Protein 3QAN (pdb70)

Foldseek 3Di:
DADDDDDFDDFDDPVDPVRVVVLLVLLVVQLVVAAEEEAWAAQNDGHADPDWQWAAFQQFRPTTRYIYHADFQVVLVSLQVLQQVVLVVLQVDDLLVLLLLLLQLLVVCVVCVSNLLSLCCGQQVAFSRRSRLLSSLLSSLSNLLSVLSVVQQVADDDDDDPQKDKGKHWGFWEEEEEEEESNSQRNRQSNSQSLNSSRSGAYEYAYDSNRLPSVSVSVVSSVVSPPGGSSYTRHYHDCVGNVLSNLQDLRHAEYEDEEALVVQVVSVVNNQDNDPPRPDRHQYFYFHAALEAEEEAPAFPLLLSLVQLLCLQQNQQLQDSQRHQEYEYEQVCQVPSVVSNLVVQVPAAEHSSSDNSHRYYAHRDVVLLVLLLVVLVQLVVQFPWRDWSDFDPPRRTDGGQTETEAGDLVGPSNEDRSSGNHHYYHYAHHLVRRLVSRQPYQAAWWYEYGDPDPVSVVVCVPRNFHLFYYYSHHGDSDHQCRTFGFTDGSSTDSQRRSYSCNSSSSIDMDMDMGRD/DDDDDDFDDFDDCVDVVSVVVLLVLLVVLVVVAAEEFAWAAQNDGHADPDWQFAAFQQFRPTTRYIYHADFQVRLVSLQVLQQVVLVPLQPPDLLVLLQLLLQLLVVCVVCVSNQLSLCCGRFVAFSRLSNLLSRLLSNLSNLLSVLSVVQQVADDDDDDPQKDKGKHWGFWEEEEEEEESLSQRNRLSNSQSLNRSRSYAYEYAYDSNRLPSVSVSVVSSVVSPDGGSSYIRHYHDCVRNVLSNLQDLRHAEYEDEEALVVQVVSVVNQQDRDPPRDDGHFYFYFHAFLEEEEEALAFPLLLVLVQLLCLQCNQQLQDSQRHQEYEYEQNCQVVSVVSNLVVLVVAAEHRSSDNSHRYYAGRDPVLLVQLLVVLVQLVVFFAWSDWSDFDPPRRTHGGQTEGEQGDLPGPSNEDRSSGNHHYYHYANHLVRSLVSQPPYQWAWWYEYGHPDPVSVVVCVPRNAHLFYYYSHHRDSDHQCGTFGFTDGSSTDRQGRSDSCNSSSSIDMDMDMGRRD/DPDDDFDDFDDPVDPVRVVVLLVLLVVLVVVAAEEAAWQALNDGHADPDWQWAAFQQFRPGTRYIYHADFLVVLVRLQVLQQVVLVVLQPPDLLVLLQLLVQLLVVCVVSVSNLLSLCCRQQVAFSRRSRLLSRLLSSLSNLLSVLSVVQQQADDDDDDPQKDKGKHWGFWEEEEEEEERNSQRNRQNNSQSLSRSRSGAYEYAYDSNRLVSVSVSVVSSVVSPDGGSSYIGHYHDCVGNVLSNLQDLRHAEYEHEEALVVQVVSVVNNQDRDPPRPDRHQYFYFHAALEEEEEAPAFPLLLLLVQLLCLQQNQQLQHSQRHQEYEYEDVCQVPSVVSNLVVQVPAAEHSSSDNRHRYYAGRDPVLLVQLLVVLVQLVVQFPWRDWSDFDPPRRTDGGQTETEQGDLPRPSNEDRSSGNHHYYHYAHHLVRSLVSLPPYQWAWWYEYGHDDPVSVVVCVVRNAHQFYYYSHHGDSDHQCGTFGHTDGSSTDRQGRSDSCNSSSSTDMDMDMDGRD

Solvent-accessible surface area: 56053 Å² total; per-residue (Å²): 206,178,60,148,114,26,149,34,20,87,93,25,75,12,92,72,125,64,41,90,134,35,0,94,103,10,11,26,92,0,85,178,56,29,40,93,99,4,32,0,18,13,41,34,120,197,44,98,17,165,74,74,18,99,1,102,3,0,3,75,70,129,42,47,0,0,10,0,1,47,1,57,96,90,25,0,48,115,0,0,71,6,0,31,108,12,17,78,101,3,76,97,46,88,24,82,84,5,0,64,16,0,29,90,0,0,49,25,0,90,185,50,28,35,22,0,0,0,0,0,1,2,1,0,0,0,5,6,144,25,0,3,31,1,0,1,33,0,1,4,13,0,20,18,0,0,51,34,2,57,93,24,68,185,13,73,156,23,65,47,70,138,44,11,53,1,122,6,54,21,28,29,30,5,1,0,0,0,23,6,12,54,6,33,3,0,0,28,0,0,2,9,0,0,0,0,0,0,0,0,0,0,0,0,0,20,2,16,44,46,2,0,0,0,0,8,10,0,1,57,0,0,76,104,2,42,14,62,122,1,1,8,0,0,0,0,2,41,40,89,71,0,9,35,64,0,6,32,18,40,80,0,13,0,0,0,8,8,19,55,43,110,84,0,25,107,13,29,52,88,0,5,47,32,51,124,72,8,46,27,13,1,54,22,12,2,21,0,0,4,8,2,1,0,0,0,1,132,49,8,58,42,86,61,0,0,78,6,0,8,47,1,1,0,2,2,2,2,0,19,15,9,9,0,16,0,0,0,0,18,101,70,14,1,82,59,0,6,112,76,0,15,53,65,0,141,120,35,63,52,12,42,2,32,75,102,107,24,65,0,2,1,1,10,36,92,149,18,12,96,125,2,32,63,42,0,79,62,0,90,178,63,19,110,67,58,22,20,11,105,31,87,30,81,88,0,14,40,2,68,9,0,0,0,0,70,7,87,34,121,12,49,1,0,41,76,41,12,42,4,0,3,0,1,0,1,102,0,91,68,8,92,52,2,4,117,6,6,37,72,10,63,13,1,2,1,0,0,0,0,0,176,52,123,68,42,6,61,28,0,50,129,71,1,48,10,0,0,0,1,0,26,14,33,0,4,46,24,10,7,2,13,2,0,36,1,1,10,36,6,1,9,27,14,14,3,24,1,0,35,31,4,2,26,55,0,5,28,7,4,0,5,0,8,64,157,246,77,146,124,26,138,28,16,78,78,23,76,33,108,70,110,65,39,60,124,38,0,88,102,8,13,24,67,0,98,162,13,38,38,76,112,13,14,0,17,12,38,36,121,170,41,95,22,173,89,70,23,89,1,110,3,1,4,71,80,126,38,51,0,0,6,0,0,53,1,63,99,100,24,0,53,129,0,0,73,7,0,25,104,11,9,89,101,5,57,85,47,78,21,88,100,6,0,68,21,0,29,47,0,0,47,10,0,91,136,39,31,37,21,0,0,0,0,0,1,2,0,0,0,0,5,10,113,29,0,2,24,0,0,0,37,0,0,5,9,0,20,22,1,0,52,29,1,63,117,19,68,208,14,77,173,27,75,42,67,139,38,3,68,3,118,4,53,18,23,20,27,5,2,1,0,0,25,5,13,54,6,35,3,0,0,28,1,0,2,11,0,0,0,0,0,0,0,0,0,0,0,0,0,20,3,17,47,43,2,0,0,0,1,8,25,0,0,64,1,0,55,17,2,44,16,49,137,1,1,8,0,0,0,0,0,40,42,85,77,0,8,39,58,0,4,26,14,42,84,0,15,0,0,1,7,8,19,55,65,105,80,0,25,117,13,29,48,88,0,6,43,33,56,123,80,11,62,23,15,1,55,19,9,2,25,0,0,4,7,2,2,0,0,1,5,134,59,8,52,35,93,66,0,2,86,5,0,10,50,0,1,0,2,2,1,1,0,15,13,10,8,0,14,0,0,0,0,11,90,79,12,2,88,71,0,12,115,74,0,33,43,62,2,145,105,28,64,39,14,36,1,34,77,100,98,24,81,0,2,0,0,12,39,87,152,19,20,106,113,2,38,46,29,0,84,64,0,81,183,51,21,117,70,52,28,31,6,123,30,78,30,80,91,0,17,27,1,59,6,0,0,0,0,67,7,87,40,144,11,56,0,0,42,81,41,10,44,4,0,1,0,0,0,1,107,0,85,58,8,86,52,2,5,117,5,8,41,50,6,87,22,1,1,1,0,0,0,0,1,160,40,127,68,38,3,77,33,0,36,147,66,1,64,9,0,0,0,1,0,27,15,34,1,3,48,26,9,7,2,13,1,0,41,3,1,12,34,10,1,7,26,12,15,3,24,1,0,30,32,3,0,27,55,0,5,26,7,3,0,5,0,16,53,125,135,127,138,116,47,158,50,18,88,103,26,76,42,103,69,114,65,39,91,129,38,0,94,99,7,14,35,128,2,86,178,34,31,20,107,123,16,35,0,14,8,37,32,112,130,31,93,25,170,86,72,21,94,1,71,3,1,3,58,39,13,9,25,0,0,10,0,1,58,1,61,83,108,24,0,49,127,0,0,66,4,0,30,105,11,11,93,101,4,96,116,42,77,23,95,110,4,0,70,16,0,28,90,0,0,49,18,0,93,171,55,27,39,37,0,0,0,0,0,1,2,0,0,0,1,4,11,144,20,0,4,32,0,0,1,29,0,1,4,11,0,21,20,0,0,39,28,2,56,109,15,68,209,15,120,179,71,167,40,161,135,33,12,70,22,124,74,66,28,34,19,25,6,1,0,0,0,23,6,13,58,7,32,2,0,0,33,1,0,1,9,0,0,0,0,0,0,0,0,0,0,0,0,0,23,2,15,43,43,1,0,0,0,0,6,16,0,0,71,1,0,55,109,1,45,14,60,135,2,1,7,0,0,0,0,0,45,40,84,71,0,7,34,70,0,6,26,15,42,82,0,14,0,0,1,6,19,19,56,43,110,90,0,48,120,11,104,114,80,0,65,67,78,55,124,81,13,142,52,137,14,93,29,7,2,15,14,0,3,8,4,1,1,0,1,3,137,49,8,51,33,88,67,0,1,77,5,0,6,45,0,1,0,4,2,1,2,0,16,20,11,7,1,16,0,0,0,0,3,109,90,8,4,96,78,0,6,110,63,0,26,45,59,1,146,102,33,64,52,12,49,2,42,75,50,113,24,67,0,2,1,1,11,31,84,154,12,24,119,82,0,31,59,36,1,76,65,0,90,180,57,19,122,70,56,27,23,6,117,33,75,19,35,76,0,15,38,3,74,9,0,0,0,0,68,7,90,38,143,11,53,1,0,39,80,40,4,33,4,0,3,0,1,0,1,113,0,87,65,10,82,51,1,6,120,4,7,39,54,9,81,15,1,2,0,0,0,0,0,1,169,50,153,68,44,18,60,38,0,114,153,78,6,84,16,19,9,46,13,50,56,66,34,0,3,48,24,31,7,35,105,51,40,50,0,0,76,95,58,0,16,52,54,7,46,18,0,0,85,98,2,1,27,65,0,3,83,52,106,92,52,70,94,114,146,105

Nearest PDB structures (foldseek):
  3qan-assembly2_C  TM=1.001E+00  e=0.000E+00  Halalkalibacterium halodurans
  3rjl-assembly10_B  TM=9.974E-01  e=2.425E-92  Bacillus licheniformis DSM 13 = ATCC 14580
  4nmf-assembly1_B  TM=9.880E-01  e=2.402E-71  Geobacter sulfurreducens PCA
  4nmd-assembly1_A  TM=9.879E-01  e=3.225E-71  Geobacter sulfurreducens PCA
  4nmb-assembly1_A  TM=9.879E-01  e=3.629E-71  Geobacter sulfurreducens PCA

Secondary structure (DSSP, 8-state):
--PPPP-PPPPP-TTSHHHHHHHHHHHHHHHHHTTEEE-EEETTEEE--SSEEEEE-SSSTT-EEEEEE-B-HHHHHHHHHHHHHHHHHHTTS-HHHHHHHHHHHHHHHHHTHHHHHHHHHHHT---HHHHHHHHHHHHHHHHHHHHHHHHHHT-B-----TTEEEEEEEEE--EEEEE--STTTTHHHHHHHHHHHHTT-EEEEE--TTSHHHHHHHHHHHHHTTPPTTSEEE--B-IIIIIHHHHH-TTEEEEEEES-HHHHHHHHHHHTS--TT--SPPEEEEE-----EEEE-TTS-HHHHHHHHHHHHHGGGG-STT---EEEEETTTHHHHHHHHHHHHTT--BS-TTSTT-SB---S-HHHHHHHHHHHHHHHHHSEEEE---EE-SSS-EE--EEEES--TTSHHHHS---SSEEEEEEESSHHHHHHHHH-SSEESEEEEE-S-HHHHHHHHHH---SEEEESS-S----TTTS-B--EETTBS---BTSTTTGGGGEEEEEEEEE-/-PPPP-PPPPP-TTSHHHHHHHHHHHHHHHHTTTEEE-EEETTEEE--SSEEEEE-SSSTT-EEEEEE---HHHHHHHHHHHHHHHHHHTTS-HHHHHHHHHHHHHHHHHTHHHHHHHHHHHH---HHHHHHHHHHHHHHHHHHHHHHHHHTT-B-----TTEEEEEEEEE--EEEEE--STTTTHHHHHHHHHHHHTT-EEEEE--TTSHHHHHHHHHHHHHHTPPTTSEEE----IIIIIHHHHH-TTEEEEEEES-HHHHHHHHHHHHS--TT--SPPEEEEE-----EEEE-TTS-HHHHHHHHHHHHHGGGG-STT---EEEEETTTHHHHHHHHHHHHTT--BS-TTSTT-SB---SSHHHHHHHHHHHHHHHTTSEEEE---EE-SSS-EE--EEEES--TTSGGGTS---SSEEEEEEESSHHHHHHHHT-SSEESEEEEE-S-HHHHHHHHHHS--SEEEESS-S----TTTS-B--EETTBS---BTSTTTGGGGEEEEEEEEE--/-----PPPPP-TTSHHHHHHHHHHHHHHHTTTTEEE-EEETTEEE--SSEEEEE-TTSTT-EEEEEE---HHHHHHHHHHHHHHHHHHTTS-HHHHHHHHHHHHHHHHHTHHHHHHHHHHHH---HHHHHHHHHHHHHHHHHHHHHHHHHTT-B-----TTEEEEEEEEE--EEEEE--STTTTHHHHHHHHHHHHTT-EEEEE--TTSHHHHHHHHHHHHHTTPPTTSEEE----IIIIIHHHHH-TTEEEEEEES-HHHHHHHHHHHHS--TT--SPPEEEEE----EEEEE-TTS-HHHHHHHHHHHHHGGGG-STT-EEEEEEEGGGHHHHHHHHHHHHHT--BS-TTSTT-SB---SSHHHHHHHHHHHHHHTTTSEEEE---EE-SSS-EE--EEEES--TTSGGGTS---SSEEEEEEESSHHHHHHHHT-SSEESEEEEE-S-HHHHHHHHHH---SEEEESS-S----TTTS-B--EETTBS---BTSTTTGGGGEEEEEEEEE--

CATH classification: 3.40.605.10 (+1 more: 3.40.309.10)

Structure (mmCIF, N/CA/C/O backbone):
data_3QAN
#
_entry.id   3QAN
#
_cell.length_a   101.897
_cell.length_b   75.559
_cell.length_c   217.390
_cell.angle_alpha   90.00
_cell.angle_beta   98.48
_cell.angle_gamma   90.00
#
_symmetry.space_group_name_H-M   'C 1 2 1'
#
loop_
_entity.id
_entity.type
_entity.pdbx_description
1 polymer '1-pyrroline-5-carboxylate dehydrogenase 1'
2 non-polymer 'ACETATE ION'
3 water water
#
loop_
_atom_site.group_PDB
_atom_site.id
_atom_site.type_symbol
_atom_site.label_atom_id
_atom_site.label_alt_id
_atom_site.label_comp_id
_atom_site.label_asym_id
_atom_site.label_entity_id
_atom_site.label_seq_id
_atom_site.pdbx_PDB_ins_code
_atom_site.Cartn_x
_atom_site.Cartn_y
_atom_site.Cartn_z
_atom_site.occupancy
_atom_site.B_iso_or_equiv
_atom_site.auth_seq_id
_atom_site.auth_comp_id
_atom_site.auth_asym_id
_atom_site.auth_atom_id
_atom_site.pdbx_PDB_model_num
ATOM 1 N N . VAL A 1 1 ? -42.067 -31.964 -26.089 1.00 75.79 0 VAL A N 1
ATOM 2 C CA . VAL A 1 1 ? -40.639 -32.187 -26.156 1.00 75.20 0 VAL A CA 1
ATOM 3 C C . VAL A 1 1 ? -39.979 -31.359 -27.236 1.00 72.94 0 VAL A C 1
ATOM 4 O O . VAL A 1 1 ? -39.567 -31.854 -28.259 1.00 75.78 0 VAL A O 1
ATOM 8 N N . MET A 1 2 ? -39.942 -30.069 -27.017 1.00 66.55 1 MET A N 1
ATOM 9 C CA . MET A 1 2 ? -39.240 -29.155 -27.861 1.00 61.79 1 MET A CA 1
ATOM 10 C C . MET A 1 2 ? -39.153 -27.991 -26.875 1.00 59.73 1 MET A C 1
ATOM 11 O O . MET A 1 2 ? -40.029 -27.849 -26.042 1.00 57.87 1 MET A O 1
ATOM 16 N N . LEU A 1 3 ? -38.152 -27.146 -26.914 1.00 51.16 2 LEU A N 1
ATOM 17 C CA . LEU A 1 3 ? -38.225 -26.083 -25.949 1.00 46.31 2 LEU A CA 1
ATOM 18 C C . LEU A 1 3 ? -39.169 -25.015 -26.485 1.00 44.73 2 LEU A C 1
ATOM 19 O O . LEU A 1 3 ? -39.194 -24.798 -27.651 1.00 40.41 2 LEU A O 1
ATOM 24 N N . GLN A 1 4 ? -39.954 -24.385 -25.618 1.00 42.30 3 GLN A N 1
ATOM 25 C CA . GLN A 1 4 ? -40.774 -23.212 -25.971 1.00 43.31 3 GLN A CA 1
ATOM 26 C C . GLN A 1 4 ? -39.856 -22.061 -26.408 1.00 40.82 3 GLN A C 1
ATOM 27 O O . GLN A 1 4 ? -38.738 -21.948 -25.893 1.00 38.72 3 GLN A O 1
ATOM 33 N N . PRO A 1 5 ? -40.308 -21.226 -27.373 1.00 41.99 4 PRO A N 1
ATOM 34 C CA . PRO A 1 5 ? -39.495 -20.118 -27.891 1.00 40.11 4 PRO A CA 1
ATOM 35 C C . PRO A 1 5 ? -38.876 -19.258 -26.796 1.00 40.34 4 PRO A C 1
ATOM 36 O O . PRO A 1 5 ? -39.494 -19.033 -25.753 1.00 39.19 4 PRO A O 1
ATOM 40 N N . TYR A 1 6 ? -37.648 -18.814 -27.037 1.00 41.09 5 TYR A N 1
ATOM 41 C CA . TYR A 1 6 ? -36.971 -17.896 -26.144 1.00 35.97 5 TYR A CA 1
ATOM 42 C C . TYR A 1 6 ? -37.705 -16.555 -26.044 1.00 34.18 5 TYR A C 1
ATOM 43 O O . TYR A 1 6 ? -38.157 -16.005 -27.042 1.00 35.56 5 TYR A O 1
ATOM 52 N N . LYS A 1 7 ? -37.806 -16.041 -24.840 1.00 34.97 6 LYS A N 1
ATOM 53 C CA . LYS A 1 7 ? -38.250 -14.685 -24.535 1.00 36.63 6 LYS A CA 1
ATOM 54 C C . LYS A 1 7 ? -37.522 -14.196 -23.305 1.00 36.22 6 LYS A C 1
ATOM 55 O O . LYS A 1 7 ? -37.132 -14.980 -22.473 1.00 31.97 6 LYS A O 1
ATOM 61 N N . HIS A 1 8 ? -37.344 -12.894 -23.189 1.00 31.59 7 HIS A N 1
ATOM 62 C CA . HIS A 1 8 ? -36.536 -12.394 -22.085 1.00 28.13 7 HIS A CA 1
ATOM 63 C C . HIS A 1 8 ? -37.250 -12.508 -20.744 1.00 30.39 7 HIS A C 1
ATOM 64 O O . HIS A 1 8 ? -38.470 -12.391 -20.671 1.00 34.11 7 HIS A O 1
ATOM 71 N N . GLU A 1 9 ? -36.474 -12.780 -19.701 1.00 29.34 8 GLU A N 1
ATOM 72 C CA . GLU A 1 9 ? -36.984 -12.871 -18.346 1.00 27.84 8 GLU A CA 1
ATOM 73 C C . GLU A 1 9 ? -37.415 -11.482 -17.916 1.00 32.07 8 GLU A C 1
ATOM 74 O O . GLU A 1 9 ? -36.596 -10.554 -17.949 1.00 32.71 8 GLU A O 1
ATOM 80 N N . PRO A 1 10 ? -38.700 -11.333 -17.517 1.00 31.93 9 PRO A N 1
ATOM 81 C CA . PRO A 1 10 ? -39.255 -10.037 -17.142 1.00 34.26 9 PRO A CA 1
ATOM 82 C C . PRO A 1 10 ? -38.500 -9.420 -15.972 1.00 35.95 9 PRO A C 1
ATOM 83 O O . PRO A 1 10 ? -37.977 -10.136 -15.110 1.00 32.19 9 PRO A O 1
ATOM 87 N N . PHE A 1 11 ? -38.404 -8.098 -15.980 1.00 33.49 10 PHE A N 1
ATOM 88 C CA . PHE A 1 11 ? -37.831 -7.383 -14.862 1.00 31.67 10 PHE A CA 1
ATOM 89 C C . PHE A 1 11 ? -38.856 -7.378 -13.723 1.00 32.47 10 PHE A C 1
ATOM 90 O O . PHE A 1 11 ? -40.065 -7.417 -13.967 1.00 30.57 10 PHE A O 1
ATOM 98 N N . THR A 1 12 ? -38.369 -7.369 -12.486 1.00 35.79 11 THR A N 1
ATOM 99 C CA . THR A 1 12 ? -39.241 -7.350 -11.317 1.00 31.85 11 THR A CA 1
ATOM 100 C C . THR A 1 12 ? -39.793 -5.945 -11.080 1.00 32.55 11 THR A C 1
ATOM 101 O O . THR A 1 12 ? -39.036 -4.979 -10.995 1.00 34.15 11 THR A O 1
ATOM 105 N N . ASP A 1 13 ? -41.117 -5.852 -10.995 1.00 33.37 12 ASP A N 1
ATOM 106 C CA . ASP A 1 13 ? -41.811 -4.607 -10.675 1.00 35.43 12 ASP A CA 1
ATOM 107 C C . ASP A 1 13 ? -41.836 -4.431 -9.149 1.00 36.77 12 ASP A C 1
ATOM 108 O O . ASP A 1 13 ? -42.651 -5.040 -8.454 1.00 35.61 12 ASP A O 1
ATOM 113 N N . PHE A 1 14 ? -40.942 -3.591 -8.634 1.00 36.56 13 PHE A N 1
ATOM 114 C CA . PHE A 1 14 ? -40.888 -3.312 -7.198 1.00 44.04 13 PHE A CA 1
ATOM 115 C C . PHE A 1 14 ? -41.928 -2.282 -6.699 1.00 48.95 13 PHE A C 1
ATOM 116 O O . PHE A 1 14 ? -41.787 -1.739 -5.596 1.00 51.88 13 PHE A O 1
ATOM 124 N N . THR A 1 15 ? -42.964 -2.019 -7.503 1.00 47.56 14 THR A N 1
ATOM 125 C CA . THR A 1 15 ? -44.125 -1.245 -7.041 1.00 50.91 14 THR A CA 1
ATOM 126 C C . THR A 1 15 ? -45.232 -2.174 -6.536 1.00 51.45 14 THR A C 1
ATOM 127 O O . THR A 1 15 ? -46.155 -1.737 -5.847 1.00 54.65 14 THR A O 1
ATOM 131 N N . VAL A 1 16 ? -45.137 -3.453 -6.899 1.00 53.00 15 VAL A N 1
ATOM 132 C CA . VAL A 1 16 ? -45.995 -4.495 -6.342 1.00 51.78 15 VAL A CA 1
ATOM 133 C C . VAL A 1 16 ? -45.482 -4.800 -4.939 1.00 56.84 15 VAL A C 1
ATOM 134 O O . VAL A 1 16 ? -44.280 -5.021 -4.749 1.00 56.07 15 VAL A O 1
ATOM 138 N N . GLU A 1 17 ? -46.400 -4.796 -3.970 1.00 58.35 16 GLU A N 1
ATOM 139 C CA . GLU A 1 17 ? -46.080 -4.975 -2.548 1.00 55.69 16 GLU A CA 1
ATOM 140 C C . GLU A 1 17 ? -45.328 -6.271 -2.254 1.00 51.75 16 GLU A C 1
ATOM 141 O O . GLU A 1 17 ? -44.340 -6.271 -1.513 1.00 52.27 16 GLU A O 1
ATOM 147 N N . ALA A 1 18 ? -45.792 -7.361 -2.860 1.00 47.65 17 ALA A N 1
ATOM 148 C CA . ALA A 1 18 ? -45.230 -8.689 -2.634 1.00 43.38 17 ALA A CA 1
ATOM 149 C C . ALA A 1 18 ? -43.819 -8.890 -3.212 1.00 43.76 17 ALA A C 1
ATOM 150 O O . ALA A 1 18 ? -43.092 -9.769 -2.761 1.00 40.42 17 ALA A O 1
ATOM 152 N N . ASN A 1 19 ? -43.439 -8.081 -4.199 1.00 41.05 18 ASN A N 1
ATOM 153 C CA . ASN A 1 19 ? -42.112 -8.175 -4.798 1.00 41.05 18 ASN A CA 1
ATOM 154 C C . ASN A 1 19 ? -41.027 -7.573 -3.908 1.00 39.20 18 ASN A C 1
ATOM 155 O O . ASN A 1 19 ? -39.944 -8.149 -3.780 1.00 39.83 18 ASN A O 1
ATOM 160 N N . ARG A 1 20 ? -41.332 -6.426 -3.293 1.00 37.16 19 ARG A N 1
ATOM 161 C CA . ARG A 1 20 ? -40.416 -5.759 -2.352 1.00 39.91 19 ARG A CA 1
ATOM 162 C C . ARG A 1 20 ? -40.195 -6.628 -1.132 1.00 37.96 19 ARG A C 1
ATOM 163 O O . ARG A 1 20 ? -39.056 -6.846 -0.725 1.00 41.52 19 ARG A O 1
ATOM 171 N N . LYS A 1 21 ? -41.296 -7.115 -0.558 1.00 43.04 20 LYS A N 1
ATOM 172 C CA . LYS A 1 21 ? -41.267 -7.997 0.612 1.00 41.04 20 LYS A CA 1
ATOM 173 C C . LYS A 1 21 ? -40.352 -9.186 0.348 1.00 40.17 20 LYS A C 1
ATOM 174 O O . LYS A 1 21 ? -39.488 -9.514 1.173 1.00 39.45 20 LYS A O 1
ATOM 180 N N . ALA A 1 22 ? -40.533 -9.795 -0.824 1.00 37.17 21 ALA A N 1
ATOM 181 C CA . ALA A 1 22 ? -39.737 -10.937 -1.269 1.00 36.04 21 ALA A CA 1
ATOM 182 C C . ALA A 1 22 ? -38.259 -10.572 -1.444 1.00 35.70 21 ALA A C 1
ATOM 183 O O . ALA A 1 22 ? -37.372 -11.343 -1.065 1.00 32.71 21 ALA A O 1
ATOM 185 N N . PHE A 1 23 ? -38.002 -9.380 -1.984 1.00 35.77 22 PHE A N 1
ATOM 186 C CA . PHE A 1 23 ? -36.635 -8.904 -2.167 1.00 32.25 22 PHE A CA 1
ATOM 187 C C . PHE A 1 23 ? -35.930 -8.591 -0.839 1.00 29.49 22 PHE A C 1
ATOM 188 O O . PHE A 1 23 ? -34.756 -8.907 -0.678 1.00 34.23 22 PHE A O 1
ATOM 196 N N . GLU A 1 24 ? -36.645 -7.966 0.093 1.00 28.46 23 GLU A N 1
ATOM 197 C CA . GLU A 1 24 ? -36.126 -7.706 1.438 1.00 31.07 23 GLU A CA 1
ATOM 198 C C . GLU A 1 24 ? -35.808 -8.985 2.197 1.00 26.63 23 GLU A C 1
ATOM 199 O O . GLU A 1 24 ? -34.818 -9.037 2.926 1.00 30.23 23 GLU A O 1
ATOM 205 N N . GLU A 1 25 ? -36.640 -10.007 2.026 1.00 30.73 24 GLU A N 1
ATOM 206 C CA . GLU A 1 25 ? -36.371 -11.327 2.625 1.00 32.63 24 GLU A CA 1
ATOM 207 C C . GLU A 1 25 ? -35.079 -11.943 2.093 1.00 33.27 24 GLU A C 1
ATOM 208 O O . GLU A 1 25 ? -34.289 -12.494 2.862 1.00 32.84 24 GLU A O 1
ATOM 214 N N . ALA A 1 26 ? -34.856 -11.818 0.784 1.00 32.24 25 ALA A N 1
ATOM 215 C CA . ALA A 1 26 ? -33.624 -12.295 0.155 1.00 28.99 25 ALA A CA 1
ATOM 216 C C . ALA A 1 26 ? -32.400 -11.506 0.604 1.00 27.23 25 ALA A C 1
ATOM 217 O O . ALA A 1 26 ? -31.301 -12.064 0.685 1.00 31.27 25 ALA A O 1
ATOM 219 N N . LEU A 1 27 ? -32.584 -10.215 0.901 1.00 22.98 26 LEU A N 1
ATOM 220 C CA . LEU A 1 27 ? -31.489 -9.386 1.426 1.00 28.87 26 LEU A CA 1
ATOM 221 C C . LEU A 1 27 ? -31.086 -9.823 2.845 1.00 32.29 26 LEU A C 1
ATOM 222 O O . LEU A 1 27 ? -29.909 -9.796 3.187 1.00 30.68 26 LEU A O 1
ATOM 227 N N . GLY A 1 28 ? -32.072 -10.237 3.643 1.00 31.06 27 GLY A N 1
ATOM 228 C CA . GLY A 1 28 ? -31.835 -10.791 4.976 1.00 34.38 27 GLY A CA 1
ATOM 229 C C . GLY A 1 28 ? -31.104 -12.122 4.909 1.00 34.19 27 GLY A C 1
ATOM 230 O O . GLY A 1 28 ? -30.195 -12.375 5.699 1.00 34.46 27 GLY A O 1
ATOM 231 N N . LEU A 1 29 ? -31.497 -12.943 3.937 1.00 28.93 28 LEU A N 1
ATOM 232 C CA . LEU A 1 29 ? -30.915 -14.257 3.664 1.00 35.90 28 LEU A CA 1
ATOM 233 C C . LEU A 1 29 ? -29.423 -14.150 3.363 1.00 37.54 28 LEU A C 1
ATOM 234 O O . LEU A 1 29 ? -28.615 -14.876 3.948 1.00 34.67 28 LEU A O 1
ATOM 239 N N . VAL A 1 30 ? -29.067 -13.220 2.473 1.00 32.66 29 VAL A N 1
ATOM 240 C CA . VAL A 1 30 ? -27.672 -12.993 2.090 1.00 33.31 29 VAL A CA 1
ATOM 241 C C . VAL A 1 30 ? -26.859 -12.382 3.232 1.00 31.67 29 VAL A C 1
ATOM 242 O O . VAL A 1 30 ? -25.703 -12.789 3.461 1.00 30.65 29 VAL A O 1
ATOM 246 N N . GLU A 1 31 ? -27.459 -11.430 3.952 1.00 28.51 30 GLU A N 1
ATOM 247 C CA . GLU A 1 31 ? -26.772 -10.747 5.060 1.00 34.03 30 GLU A CA 1
ATOM 248 C C . GLU A 1 31 ? -26.290 -11.738 6.118 1.00 29.47 30 GLU A C 1
ATOM 249 O O . GLU A 1 31 ? -25.153 -11.654 6.586 1.00 32.78 30 GLU A O 1
ATOM 255 N N . LYS A 1 32 ? -27.130 -12.717 6.424 1.00 36.33 31 LYS A N 1
ATOM 256 C CA . LYS A 1 32 ? -26.776 -13.770 7.372 1.00 39.01 31 LYS A CA 1
ATOM 257 C C . LYS A 1 32 ? -25.680 -14.697 6.820 1.00 40.33 31 LYS A C 1
ATOM 258 O O . LYS A 1 32 ? -24.888 -15.244 7.586 1.00 36.05 31 LYS A O 1
ATOM 264 N N . GLU A 1 33 ? -25.606 -14.808 5.492 1.00 34.56 32 GLU A N 1
ATOM 265 C CA . GLU A 1 33 ? -24.593 -15.633 4.824 1.00 33.43 32 GLU A CA 1
ATOM 266 C C . GLU A 1 33 ? -23.265 -14.930 4.570 1.00 28.70 32 GLU A C 1
ATOM 267 O O . GLU A 1 33 ? -22.304 -15.572 4.137 1.00 31.62 32 GLU A O 1
ATOM 273 N N . LEU A 1 34 ? -23.212 -13.622 4.829 1.00 25.96 33 LEU A N 1
ATOM 274 C CA . LEU A 1 34 ? -21.981 -12.844 4.656 1.00 30.79 33 LEU A CA 1
ATOM 275 C C . LEU A 1 34 ? -20.859 -13.335 5.559 1.00 34.78 33 LEU A C 1
ATOM 276 O O . LEU A 1 34 ? -21.108 -13.727 6.699 1.00 38.62 33 LEU A O 1
ATOM 281 N N . GLY A 1 35 ? -19.636 -13.336 5.032 1.00 34.82 34 GLY A N 1
ATOM 282 C CA . GLY A 1 35 ? -18.447 -13.670 5.820 1.00 34.88 34 GLY A CA 1
ATOM 283 C C . GLY A 1 35 ? -17.980 -15.111 5.711 1.00 35.11 34 GLY A C 1
ATOM 284 O O . GLY A 1 35 ? -17.048 -15.514 6.406 1.00 35.45 34 GLY A O 1
ATOM 285 N N . LYS A 1 36 ? -18.616 -15.870 4.846 1.00 33.14 35 LYS A N 1
ATOM 286 C CA . LYS A 1 36 ? -18.339 -17.284 4.598 1.00 36.52 35 LYS A CA 1
ATOM 287 C C . LYS A 1 36 ? -17.054 -17.522 3.790 1.00 38.90 35 LYS A C 1
ATOM 288 O O . LYS A 1 36 ? -16.567 -16.638 3.145 1.00 37.55 35 LYS A O 1
ATOM 294 N N . GLU A 1 37 ? -16.491 -18.716 3.877 1.00 39.82 36 GLU A N 1
ATOM 295 C CA . GLU A 1 37 ? -15.267 -19.044 3.165 1.00 39.04 36 GLU A CA 1
ATOM 296 C C . GLU A 1 37 ? -15.558 -19.906 1.929 1.00 39.53 36 GLU A C 1
ATOM 297 O O . GLU A 1 37 ? -16.362 -20.836 1.986 1.00 38.09 36 GLU A O 1
ATOM 303 N N . TYR A 1 38 ? -14.898 -19.593 0.815 1.00 32.67 37 TYR A N 1
ATOM 304 C CA . TYR A 1 38 ? -15.155 -20.303 -0.445 1.00 34.61 37 TYR A CA 1
ATOM 305 C C . TYR A 1 38 ? -13.915 -20.975 -1.025 1.00 28.33 37 TYR A C 1
ATOM 306 O O . TYR A 1 38 ? -12.906 -20.323 -1.285 1.00 34.51 37 TYR A O 1
ATOM 315 N N . PRO A 1 39 ? -13.981 -22.298 -1.207 1.00 28.87 38 PRO A N 1
ATOM 316 C CA . PRO A 1 39 ? -12.872 -23.022 -1.815 1.00 27.89 38 PRO A CA 1
ATOM 317 C C . PRO A 1 39 ? -12.800 -22.792 -3.324 1.00 27.80 38 PRO A C 1
ATOM 318 O O . PRO A 1 39 ? -13.796 -22.414 -3.940 1.00 28.89 38 PRO A O 1
ATOM 322 N N . LEU A 1 40 ? -11.618 -23.023 -3.892 1.00 30.99 39 LEU A N 1
ATOM 323 C CA . LEU A 1 40 ? -11.461 -23.263 -5.320 1.00 30.40 39 LEU A CA 1
ATOM 324 C C . LEU A 1 40 ? -12.182 -24.559 -5.685 1.00 31.57 39 LEU A C 1
ATOM 325 O O . LEU A 1 40 ? -12.359 -25.449 -4.839 1.00 36.03 39 LEU A O 1
ATOM 330 N N . ILE A 1 41 ? -12.600 -24.666 -6.941 1.00 27.47 40 ILE A N 1
ATOM 331 C CA . ILE A 1 41 ? -13.216 -25.880 -7.450 1.00 26.74 40 ILE A CA 1
ATOM 332 C C . ILE A 1 41 ? -12.374 -26.362 -8.621 1.00 34.38 40 ILE A C 1
ATOM 333 O O . ILE A 1 41 ? -12.284 -25.695 -9.648 1.00 32.84 40 ILE A O 1
ATOM 338 N N . ILE A 1 42 ? -11.720 -27.504 -8.444 1.00 29.26 41 ILE A N 1
ATOM 339 C CA . ILE A 1 42 ? -10.874 -28.088 -9.474 1.00 36.79 41 ILE A CA 1
ATOM 340 C C . ILE A 1 42 ? -11.231 -29.570 -9.592 1.00 39.97 41 ILE A C 1
ATOM 341 O O . ILE A 1 42 ? -11.072 -30.314 -8.627 1.00 33.38 41 ILE A O 1
ATOM 346 N N . ASN A 1 43 ? -11.747 -29.976 -10.761 1.00 42.20 42 ASN A N 1
ATOM 347 C CA . ASN A 1 43 ? -12.199 -31.360 -11.022 1.00 38.03 42 ASN A CA 1
ATOM 348 C C . ASN A 1 43 ? -13.246 -31.847 -10.009 1.00 41.75 42 ASN A C 1
ATOM 349 O O . ASN A 1 43 ? -13.239 -33.013 -9.592 1.00 42.68 42 ASN A O 1
ATOM 354 N N . GLY A 1 44 ? -14.124 -30.932 -9.596 1.00 35.52 43 GLY A N 1
ATOM 355 C CA . GLY A 1 44 ? -15.220 -31.236 -8.675 1.00 34.93 43 GLY A CA 1
ATOM 356 C C . GLY A 1 44 ? -14.818 -31.212 -7.210 1.00 37.93 43 GLY A C 1
ATOM 357 O O . GLY A 1 44 ? -15.670 -31.186 -6.330 1.00 38.23 43 GLY A O 1
ATOM 358 N N . GLU A 1 45 ? -13.513 -31.198 -6.962 1.00 36.93 44 GLU A N 1
ATOM 359 C CA . GLU A 1 45 ? -12.960 -31.193 -5.614 1.00 41.95 44 GLU A CA 1
ATOM 360 C C . GLU A 1 45 ? -12.861 -29.769 -5.095 1.00 37.89 44 GLU A C 1
ATOM 361 O O . GLU A 1 45 ? -12.547 -28.854 -5.850 1.00 36.57 44 GLU A O 1
ATOM 367 N N . ARG A 1 46 ? -13.141 -29.603 -3.806 1.00 35.91 45 ARG A N 1
ATOM 368 C CA . ARG A 1 46 ? -12.952 -28.343 -3.098 1.00 39.25 45 ARG A CA 1
ATOM 369 C C . ARG A 1 46 ? -11.500 -28.233 -2.638 1.00 42.63 45 ARG A C 1
ATOM 370 O O . ARG A 1 46 ? -11.004 -29.116 -1.928 1.00 45.14 45 ARG A O 1
ATOM 378 N N . VAL A 1 47 ? -10.819 -27.162 -3.051 1.00 37.89 46 VAL A N 1
ATOM 379 C CA . VAL A 1 47 ? -9.414 -26.932 -2.687 1.00 38.84 46 VAL A CA 1
ATOM 380 C C . VAL A 1 47 ? -9.239 -25.598 -1.956 1.00 40.39 46 VAL A C 1
ATOM 381 O O . VAL A 1 47 ? -9.344 -24.532 -2.559 1.00 37.38 46 VAL A O 1
ATOM 385 N N . THR A 1 48 ? -8.966 -25.674 -0.655 1.00 43.49 47 THR A N 1
ATOM 386 C CA . THR A 1 48 ? -8.756 -24.495 0.179 1.00 45.82 47 THR A CA 1
ATOM 387 C C . THR A 1 48 ? -7.262 -24.154 0.261 1.00 46.47 47 THR A C 1
ATOM 388 O O . THR A 1 48 ? -6.426 -25.034 0.448 1.00 42.93 47 THR A O 1
ATOM 392 N N . THR A 1 49 ? -6.932 -22.878 0.075 1.00 46.26 48 THR A N 1
ATOM 393 C CA . THR A 1 49 ? -5.588 -22.373 0.359 1.00 51.97 48 THR A CA 1
ATOM 394 C C . THR A 1 49 ? -5.690 -21.547 1.637 1.00 52.73 48 THR A C 1
ATOM 395 O O . THR A 1 49 ? -6.794 -21.145 2.006 1.00 51.87 48 THR A O 1
ATOM 399 N N . GLU A 1 50 ? -4.573 -21.312 2.331 1.00 57.91 49 GLU A N 1
ATOM 400 C CA . GLU A 1 50 ? -4.597 -20.402 3.491 1.00 58.57 49 GLU A CA 1
ATOM 401 C C . GLU A 1 50 ? -4.333 -18.954 3.071 1.00 56.64 49 GLU A C 1
ATOM 402 O O . GLU A 1 50 ? -4.654 -18.022 3.804 1.00 59.46 49 GLU A O 1
ATOM 408 N N . ASP A 1 51 ? -3.745 -18.773 1.890 1.00 56.27 50 ASP A N 1
ATOM 409 C CA . ASP A 1 51 ? -3.707 -17.466 1.223 1.00 54.69 50 ASP A CA 1
ATOM 410 C C . ASP A 1 51 ? -5.090 -17.193 0.617 1.00 51.20 50 ASP A C 1
ATOM 411 O O . ASP A 1 51 ? -5.658 -18.066 -0.046 1.00 48.37 50 ASP A O 1
ATOM 416 N N . LYS A 1 52 ? -5.640 -16.002 0.860 1.00 47.86 51 LYS A N 1
ATOM 417 C CA . LYS A 1 52 ? -7.025 -15.701 0.454 1.00 45.13 51 LYS A CA 1
ATOM 418 C C . LYS A 1 52 ? -7.313 -14.348 -0.210 1.00 45.69 51 LYS A C 1
ATOM 419 O O . LYS A 1 52 ? -6.541 -13.391 -0.104 1.00 45.51 51 LYS A O 1
ATOM 425 N N . ILE A 1 53 ? -8.444 -14.303 -0.910 1.00 42.36 52 ILE A N 1
ATOM 426 C CA . ILE A 1 53 ? -8.968 -13.065 -1.472 1.00 39.56 52 ILE A CA 1
ATOM 427 C C . ILE A 1 53 ? -10.172 -12.633 -0.651 1.00 34.07 52 ILE A C 1
ATOM 428 O O . ILE A 1 53 ? -11.188 -13.324 -0.593 1.00 33.62 52 ILE A O 1
ATOM 433 N N . GLN A 1 54 ? -10.055 -11.479 -0.019 1.00 33.70 53 GLN A N 1
ATOM 434 C CA . GLN A 1 54 ? -11.161 -10.952 0.749 1.00 32.56 53 GLN A CA 1
ATOM 435 C C . GLN A 1 54 ? -12.033 -10.079 -0.134 1.00 31.11 53 GLN A C 1
ATOM 436 O O . GLN A 1 54 ? -11.540 -9.218 -0.859 1.00 33.10 53 GLN A O 1
ATOM 442 N N . SER A 1 55 ? -13.333 -10.338 -0.093 1.00 29.82 54 SER A N 1
ATOM 443 C CA . SER A 1 55 ? -14.299 -9.561 -0.868 1.00 33.19 54 SER A CA 1
ATOM 444 C C . SER A 1 55 ? -15.158 -8.676 0.052 1.00 29.40 54 SER A C 1
ATOM 445 O O . SER A 1 55 ? -15.857 -9.179 0.925 1.00 33.72 54 SER A O 1
ATOM 448 N N . TRP A 1 56 ? -15.097 -7.362 -0.160 1.00 30.30 55 TRP A N 1
ATOM 449 C CA . TRP A 1 56 ? -15.729 -6.374 0.737 1.00 32.74 55 TRP A CA 1
ATOM 450 C C . TRP A 1 56 ? -16.910 -5.630 0.107 1.00 34.14 55 TRP A C 1
ATOM 451 O O . TRP A 1 56 ? -16.872 -5.267 -1.073 1.00 33.16 55 TRP A O 1
ATOM 462 N N . ASN A 1 57 ? -17.938 -5.376 0.913 1.00 34.29 56 ASN A N 1
ATOM 463 C CA . ASN A 1 57 ? -19.088 -4.550 0.503 1.00 31.60 56 ASN A CA 1
ATOM 464 C C . ASN A 1 57 ? -18.604 -3.145 0.091 1.00 33.06 56 ASN A C 1
ATOM 465 O O . ASN A 1 57 ? -17.948 -2.469 0.894 1.00 34.47 56 ASN A O 1
ATOM 470 N N . PRO A 1 58 ? -18.889 -2.708 -1.167 1.00 31.55 57 PRO A N 1
ATOM 471 C CA . PRO A 1 58 ? -18.435 -1.370 -1.557 1.00 26.27 57 PRO A CA 1
ATOM 472 C C . PRO A 1 58 ? -19.171 -0.249 -0.838 1.00 29.07 57 PRO A C 1
ATOM 473 O O . PRO A 1 58 ? -18.644 0.868 -0.759 1.00 24.00 57 PRO A O 1
ATOM 477 N N . ALA A 1 59 ? -20.376 -0.542 -0.346 1.00 20.73 58 ALA A N 1
ATOM 478 C CA . ALA A 1 59 ? -21.157 0.429 0.419 1.00 29.43 58 ALA A CA 1
ATOM 479 C C . ALA A 1 59 ? -20.791 0.453 1.904 1.00 31.31 58 ALA A C 1
ATOM 480 O O . ALA A 1 59 ? -21.131 1.412 2.603 1.00 31.21 58 ALA A O 1
ATOM 482 N N . ARG A 1 60 ? -20.142 -0.616 2.375 1.00 26.84 59 ARG A N 1
ATOM 483 C CA . ARG A 1 60 ? -19.691 -0.742 3.769 1.00 30.42 59 ARG A CA 1
ATOM 484 C C . ARG A 1 60 ? -18.307 -1.393 3.798 1.00 24.88 59 ARG A C 1
ATOM 485 O O . ARG A 1 60 ? -18.196 -2.604 3.915 1.00 28.04 59 ARG A O 1
ATOM 493 N N . LYS A 1 61 ? -17.255 -0.591 3.665 1.00 29.44 60 LYS A N 1
ATOM 494 C CA . LYS A 1 61 ? -15.933 -1.120 3.292 1.00 31.87 60 LYS A CA 1
ATOM 495 C C . LYS A 1 61 ? -15.255 -2.071 4.301 1.00 35.06 60 LYS A C 1
ATOM 496 O O . LYS A 1 61 ? -14.258 -2.731 3.970 1.00 33.97 60 LYS A O 1
ATOM 502 N N . ASP A 1 62 ? -15.815 -2.131 5.508 1.00 36.57 61 ASP A N 1
ATOM 503 C CA A ASP A 1 62 ? -15.341 -3.057 6.538 0.50 36.65 61 ASP A CA 1
ATOM 504 C CA B ASP A 1 62 ? -15.360 -3.027 6.570 0.50 37.39 61 ASP A CA 1
ATOM 505 C C . ASP A 1 62 ? -16.281 -4.240 6.752 1.00 34.54 61 ASP A C 1
ATOM 506 O O . ASP A 1 62 ? -16.128 -5.017 7.704 1.00 33.09 61 ASP A O 1
ATOM 515 N N . GLN A 1 63 ? -17.247 -4.394 5.853 1.00 35.43 62 GLN A N 1
ATOM 516 C CA . GLN A 1 63 ? -18.102 -5.578 5.877 1.00 34.83 62 GLN A CA 1
ATOM 517 C C . GLN A 1 63 ? -17.603 -6.641 4.902 1.00 35.12 62 GLN A C 1
ATOM 518 O O . GLN A 1 63 ? -17.595 -6.441 3.679 1.00 30.72 62 GLN A O 1
ATOM 524 N N . LEU A 1 64 ? -17.181 -7.774 5.454 1.00 37.08 63 LEU A N 1
ATOM 525 C CA . LEU A 1 64 ? -16.729 -8.899 4.636 1.00 38.23 63 LEU A CA 1
ATOM 526 C C . LEU A 1 64 ? -17.896 -9.661 4.019 1.00 35.02 63 LEU A C 1
ATOM 527 O O . LEU A 1 64 ? -18.710 -10.269 4.725 1.00 33.09 63 LEU A O 1
ATOM 532 N N . VAL A 1 65 ? -17.977 -9.620 2.692 1.00 28.46 64 VAL A N 1
ATOM 533 C CA . VAL A 1 65 ? -18.982 -10.395 1.958 1.00 27.76 64 VAL A CA 1
ATOM 534 C C . VAL A 1 65 ? -18.581 -11.871 1.978 1.00 23.24 64 VAL A C 1
ATOM 535 O O . VAL A 1 65 ? -19.404 -12.749 2.205 1.00 30.01 64 VAL A O 1
ATOM 539 N N . GLY A 1 66 ? -17.294 -12.120 1.775 1.00 30.69 65 GLY A N 1
ATOM 540 C CA . GLY A 1 66 ? -16.744 -13.470 1.814 1.00 31.74 65 GLY A CA 1
ATOM 541 C C . GLY A 1 66 ? -15.252 -13.445 1.580 1.00 29.88 65 GLY A C 1
ATOM 542 O O . GLY A 1 66 ? -14.699 -12.446 1.118 1.00 33.77 65 GLY A O 1
ATOM 543 N N . SER A 1 67 ? -14.597 -14.546 1.912 1.00 30.19 66 SER A N 1
ATOM 544 C CA . SER A 1 67 ? -13.201 -14.731 1.568 1.00 36.18 66 SER A CA 1
ATOM 545 C C . SER A 1 67 ? -13.085 -16.025 0.783 1.00 40.55 66 SER A C 1
ATOM 546 O O . SER A 1 67 ? -13.591 -17.069 1.193 1.00 41.66 66 SER A O 1
ATOM 549 N N . VAL A 1 68 ? -12.465 -15.935 -0.384 1.00 38.54 67 VAL A N 1
ATOM 550 C CA . VAL A 1 68 ? -12.299 -17.088 -1.247 1.00 32.31 67 VAL A CA 1
ATOM 551 C C . VAL A 1 68 ? -10.836 -17.508 -1.265 1.00 29.27 67 VAL A C 1
ATOM 552 O O . VAL A 1 68 ? -9.958 -16.702 -0.979 1.00 31.33 67 VAL A O 1
ATOM 556 N N . SER A 1 69 ? -10.584 -18.769 -1.595 1.00 32.11 68 SER A N 1
ATOM 557 C CA . SER A 1 69 ? -9.221 -19.259 -1.773 1.00 33.75 68 SER A CA 1
ATOM 558 C C . SER A 1 69 ? -8.604 -18.642 -3.022 1.00 35.36 68 SER A C 1
ATOM 559 O O . SER A 1 69 ? -9.316 -18.185 -3.923 1.00 37.12 68 SER A O 1
ATOM 562 N N . LYS A 1 70 ? -7.281 -18.606 -3.060 1.00 38.65 69 LYS A N 1
ATOM 563 C CA . LYS A 1 70 ? -6.568 -17.905 -4.113 1.00 38.24 69 LYS A CA 1
ATOM 564 C C . LYS A 1 70 ? -5.705 -18.923 -4.824 1.00 41.61 69 LYS A C 1
ATOM 565 O O . LYS A 1 70 ? -4.881 -19.598 -4.196 1.00 42.79 69 LYS A O 1
ATOM 571 N N . ALA A 1 71 ? -5.907 -19.065 -6.131 1.00 39.33 70 ALA A N 1
ATOM 572 C CA . ALA A 1 71 ? -5.083 -19.992 -6.901 1.00 38.96 70 ALA A CA 1
ATOM 573 C C . ALA A 1 71 ? -3.667 -19.449 -7.125 1.00 36.68 70 ALA A C 1
ATOM 574 O O . ALA A 1 71 ? -3.400 -18.254 -6.990 1.00 37.66 70 ALA A O 1
ATOM 576 N N . ASN A 1 72 ? -2.758 -20.360 -7.423 1.00 37.54 71 ASN A N 1
ATOM 577 C CA . ASN A 1 72 ? -1.434 -20.003 -7.884 1.00 39.23 71 ASN A CA 1
ATOM 578 C C . ASN A 1 72 ? -1.165 -20.754 -9.181 1.00 40.18 71 ASN A C 1
ATOM 579 O O . ASN A 1 72 ? -2.045 -21.480 -9.663 1.00 40.69 71 ASN A O 1
ATOM 584 N N . GLN A 1 73 ? 0.033 -20.582 -9.737 1.00 40.84 72 GLN A N 1
ATOM 585 C CA . GLN A 1 73 ? 0.439 -21.229 -10.991 1.00 43.58 72 GLN A CA 1
ATOM 586 C C . GLN A 1 73 ? 0.217 -22.741 -11.015 1.00 42.71 72 GLN A C 1
ATOM 587 O O . GLN A 1 73 ? -0.225 -23.290 -12.030 1.00 38.93 72 GLN A O 1
ATOM 593 N N . ASP A 1 74 ? 0.527 -23.389 -9.890 1.00 40.59 73 ASP A N 1
ATOM 594 C CA . ASP A 1 74 ? 0.430 -24.832 -9.751 1.00 41.12 73 ASP A CA 1
ATOM 595 C C . ASP A 1 74 ? -1.014 -25.319 -9.735 1.00 37.61 73 ASP A C 1
ATOM 596 O O . ASP A 1 74 ? -1.319 -26.396 -10.237 1.00 43.07 73 ASP A O 1
ATOM 601 N N . LEU A 1 75 ? -1.899 -24.523 -9.151 1.00 37.44 74 LEU A N 1
ATOM 602 C CA . LEU A 1 75 ? -3.307 -24.886 -9.120 1.00 38.08 74 LEU A CA 1
ATOM 603 C C . LEU A 1 75 ? -3.982 -24.511 -10.439 1.00 32.66 74 LEU A C 1
ATOM 604 O O . LEU A 1 75 ? -4.932 -25.158 -10.851 1.00 27.21 74 LEU A O 1
ATOM 609 N N . ALA A 1 76 ? -3.454 -23.490 -11.107 1.00 33.88 75 ALA A N 1
ATOM 610 C CA . ALA A 1 76 ? -3.890 -23.114 -12.456 1.00 33.43 75 ALA A CA 1
ATOM 611 C C . ALA A 1 76 ? -3.592 -24.236 -13.452 1.00 32.89 75 ALA A C 1
ATOM 612 O O . ALA A 1 76 ? -4.419 -24.558 -14.320 1.00 33.37 75 ALA A O 1
ATOM 614 N N . GLU A 1 77 ? -2.409 -24.832 -13.298 1.00 33.53 76 GLU A N 1
ATOM 615 C CA . GLU A 1 77 ? -1.984 -25.989 -14.072 1.00 31.08 76 GLU A CA 1
ATOM 616 C C . GLU A 1 77 ? -2.894 -27.198 -13.873 1.00 32.63 76 GLU A C 1
ATOM 617 O O . GLU A 1 77 ? -3.293 -27.845 -14.844 1.00 31.67 76 GLU A O 1
ATOM 623 N N . LYS A 1 78 ? -3.195 -27.507 -12.614 1.00 33.65 77 LYS A N 1
ATOM 624 C CA . LYS A 1 78 ? -4.152 -28.557 -12.279 1.00 37.68 77 LYS A CA 1
ATOM 625 C C . LYS A 1 78 ? -5.552 -28.272 -12.852 1.00 35.84 77 LYS A C 1
ATOM 626 O O . LYS A 1 78 ? -6.220 -29.180 -13.339 1.00 34.65 77 LYS A O 1
ATOM 632 N N . ALA A 1 79 ? -5.973 -27.011 -12.788 1.00 33.00 78 ALA A N 1
ATOM 633 C CA . ALA A 1 79 ? -7.271 -26.583 -13.318 1.00 32.67 78 ALA A CA 1
ATOM 634 C C . ALA A 1 79 ? -7.360 -26.805 -14.827 1.00 32.47 78 ALA A C 1
ATOM 635 O O . ALA A 1 79 ? -8.358 -27.345 -15.312 1.00 35.77 78 ALA A O 1
ATOM 637 N N . ILE A 1 80 ? -6.310 -26.403 -15.550 1.00 29.87 79 ILE A N 1
ATOM 638 C CA . ILE A 1 80 ? -6.178 -26.676 -16.993 1.00 32.19 79 ILE A CA 1
ATOM 639 C C . ILE A 1 80 ? -6.227 -28.178 -17.312 1.00 36.70 79 ILE A C 1
ATOM 640 O O . ILE A 1 80 ? -6.953 -28.598 -18.223 1.00 34.18 79 ILE A O 1
ATOM 645 N N . GLN A 1 81 ? -5.491 -28.977 -16.533 1.00 31.25 80 GLN A N 1
ATOM 646 C CA . GLN A 1 81 ? -5.407 -30.420 -16.754 1.00 32.43 80 GLN A CA 1
ATOM 647 C C . GLN A 1 81 ? -6.734 -31.123 -16.481 1.00 30.50 80 GLN A C 1
ATOM 648 O O . GLN A 1 81 ? -7.087 -32.086 -17.160 1.00 26.33 80 GLN A O 1
ATOM 654 N N . SER A 1 82 ? -7.461 -30.636 -15.481 1.00 31.07 81 SER A N 1
ATOM 655 C CA . SER A 1 82 ? -8.802 -31.143 -15.180 1.00 33.27 81 SER A CA 1
ATOM 656 C C . SER A 1 82 ? -9.770 -30.862 -16.333 1.00 29.25 81 SER A C 1
ATOM 657 O O . SER A 1 82 ? -10.574 -31.722 -16.706 1.00 29.83 81 SER A O 1
ATOM 660 N N . ALA A 1 83 ? -9.667 -29.652 -16.883 1.00 31.00 82 ALA A N 1
ATOM 661 C CA . ALA A 1 83 ? -10.519 -29.187 -17.973 1.00 29.20 82 ALA A CA 1
ATOM 662 C C . ALA A 1 83 ? -10.247 -30.010 -19.213 1.00 32.78 82 ALA A C 1
ATOM 663 O O . ALA A 1 83 ? -11.180 -30.430 -19.901 1.00 32.51 82 ALA A O 1
ATOM 665 N N . ASP A 1 84 ? -8.964 -30.253 -19.476 1.00 30.89 83 ASP A N 1
ATOM 666 C CA . ASP A 1 84 ? -8.544 -31.017 -20.647 1.00 32.10 83 ASP A CA 1
ATOM 667 C C . ASP A 1 84 ? -9.031 -32.453 -20.585 1.00 26.99 83 ASP A C 1
ATOM 668 O O . ASP A 1 84 ? -9.490 -32.986 -21.588 1.00 22.75 83 ASP A O 1
ATOM 673 N N . GLU A 1 85 ? -8.965 -33.045 -19.394 1.00 30.14 84 GLU A N 1
ATOM 674 C CA . GLU A 1 85 ? -9.414 -34.408 -19.143 1.00 30.34 84 GLU A CA 1
ATOM 675 C C . GLU A 1 85 ? -10.928 -34.536 -19.324 1.00 30.58 84 GLU A C 1
ATOM 676 O O . GLU A 1 85 ? -11.405 -35.461 -19.988 1.00 31.13 84 GLU A O 1
ATOM 682 N N . ALA A 1 86 ? -11.674 -33.598 -18.737 1.00 28.98 85 ALA A N 1
ATOM 683 C CA . ALA A 1 86 ? -13.141 -33.602 -18.809 1.00 27.14 85 ALA A CA 1
ATOM 684 C C . ALA A 1 86 ? -13.647 -33.408 -20.244 1.00 23.86 85 ALA A C 1
ATOM 685 O O . ALA A 1 86 ? -14.674 -33.981 -20.626 1.00 32.49 85 ALA A O 1
ATOM 687 N N . PHE A 1 87 ? -12.887 -32.647 -21.033 1.00 29.41 86 PHE A N 1
ATOM 688 C CA . PHE A 1 87 ? -13.188 -32.367 -22.449 1.00 29.76 86 PHE A CA 1
ATOM 689 C C . PHE A 1 87 ? -13.251 -33.619 -23.311 1.00 33.84 86 PHE A C 1
ATOM 690 O O . PHE A 1 87 ? -14.020 -33.672 -24.267 1.00 33.32 86 PHE A O 1
ATOM 698 N N . GLN A 1 88 ? -12.453 -34.627 -22.966 1.00 31.40 87 GLN A N 1
ATOM 699 C CA . GLN A 1 88 ? -12.418 -35.875 -23.734 1.00 30.34 87 GLN A CA 1
ATOM 700 C C . GLN A 1 88 ? -13.792 -36.570 -23.744 1.00 32.02 87 GLN A C 1
ATOM 701 O O . GLN A 1 88 ? -14.173 -37.203 -24.731 1.00 34.60 87 GLN A O 1
ATOM 707 N N . THR A 1 89 ? -14.553 -36.402 -22.666 1.00 33.49 88 THR A N 1
ATOM 708 C CA . THR A 1 89 ? -15.909 -36.935 -22.586 1.00 27.98 88 THR A CA 1
ATOM 709 C C . THR A 1 89 ? -16.976 -35.877 -22.836 1.00 30.14 88 THR A C 1
ATOM 710 O O . THR A 1 89 ? -18.026 -36.177 -23.417 1.00 28.76 88 THR A O 1
ATOM 714 N N . TRP A 1 90 ? -16.709 -34.644 -22.400 1.00 30.83 89 TRP A N 1
ATOM 715 C CA . TRP A 1 90 ? -17.679 -33.556 -22.538 1.00 33.21 89 TRP A CA 1
ATOM 716 C C . TRP A 1 90 ? -18.006 -33.204 -24.001 1.00 27.97 89 TRP A C 1
ATOM 717 O O . TRP A 1 90 ? -19.178 -32.963 -24.343 1.00 29.72 89 TRP A O 1
ATOM 728 N N . ARG A 1 91 ? -16.993 -33.248 -24.863 1.00 26.49 90 ARG A N 1
ATOM 729 C CA . ARG A 1 91 ? -17.174 -33.005 -26.307 1.00 31.14 90 ARG A CA 1
ATOM 730 C C . ARG A 1 91 ? -18.121 -34.005 -26.984 1.00 31.94 90 ARG A C 1
ATOM 731 O O . ARG A 1 91 ? -18.609 -33.746 -28.073 1.00 32.36 90 ARG A O 1
ATOM 739 N N . ASN A 1 92 ? -18.372 -35.144 -26.339 1.00 33.40 91 ASN A N 1
ATOM 740 C CA . ASN A 1 92 ? -19.220 -36.177 -26.923 1.00 38.22 91 ASN A CA 1
ATOM 741 C C . ASN A 1 92 ? -20.596 -36.320 -26.265 1.00 36.16 91 ASN A C 1
ATOM 742 O O . ASN A 1 92 ? -21.408 -37.128 -26.711 1.00 39.40 91 ASN A O 1
ATOM 747 N N . VAL A 1 93 ? -20.847 -35.557 -25.201 1.00 32.45 92 VAL A N 1
ATOM 748 C CA . VAL A 1 93 ? -22.175 -35.522 -24.572 1.00 30.97 92 VAL A CA 1
ATOM 749 C C . VAL A 1 93 ? -23.135 -34.852 -25.561 1.00 31.88 92 VAL A C 1
ATOM 750 O O . VAL A 1 93 ? -22.802 -33.793 -26.094 1.00 37.35 92 VAL A O 1
ATOM 754 N N . ASN A 1 94 ? -24.292 -35.470 -25.819 1.00 31.13 93 ASN A N 1
ATOM 755 C CA . ASN A 1 94 ? -25.259 -34.955 -26.797 1.00 35.51 93 ASN A CA 1
ATOM 756 C C . ASN A 1 94 ? -25.611 -33.496 -26.559 1.00 32.31 93 ASN A C 1
ATOM 757 O O . ASN A 1 94 ? -25.897 -33.117 -25.427 1.00 29.27 93 ASN A O 1
ATOM 762 N N . PRO A 1 95 ? -25.593 -32.674 -27.627 1.00 33.00 94 PRO A N 1
ATOM 763 C CA . PRO A 1 95 ? -25.887 -31.237 -27.505 1.00 31.32 94 PRO A CA 1
ATOM 764 C C . PRO A 1 95 ? -27.218 -30.907 -26.831 1.00 30.22 94 PRO A C 1
ATOM 765 O O . PRO A 1 95 ? -27.328 -29.883 -26.163 1.00 33.10 94 PRO A O 1
ATOM 769 N N . GLU A 1 96 ? -28.197 -31.788 -26.990 1.00 31.42 95 GLU A N 1
ATOM 770 C CA . GLU A 1 96 ? -29.481 -31.687 -26.320 1.00 36.75 95 GLU A CA 1
ATOM 771 C C . GLU A 1 96 ? -29.342 -31.800 -24.802 1.00 34.73 95 GLU A C 1
ATOM 772 O O . GLU A 1 96 ? -30.026 -31.082 -24.067 1.00 28.90 95 GLU A O 1
ATOM 778 N N . GLU A 1 97 ? -28.448 -32.677 -24.341 1.00 30.99 96 GLU A N 1
ATOM 779 C CA A GLU A 1 97 ? -28.210 -32.851 -22.909 0.50 33.60 96 GLU A CA 1
ATOM 780 C CA B GLU A 1 97 ? -28.203 -32.850 -22.905 0.50 32.98 96 GLU A CA 1
ATOM 781 C C . GLU A 1 97 ? -27.454 -31.658 -22.321 1.00 31.34 96 GLU A C 1
ATOM 782 O O . GLU A 1 97 ? -27.740 -31.234 -21.191 1.00 31.63 96 GLU A O 1
ATOM 793 N N . ARG A 1 98 ? -26.491 -31.134 -23.090 1.00 30.82 97 ARG A N 1
ATOM 794 C CA . ARG A 1 98 ? -25.684 -29.966 -22.706 1.00 27.25 97 ARG A CA 1
ATOM 795 C C . ARG A 1 98 ? -26.595 -28.747 -22.513 1.00 29.14 97 ARG A C 1
ATOM 796 O O . ARG A 1 98 ? -26.511 -28.046 -21.497 1.00 29.94 97 ARG A O 1
ATOM 804 N N . ALA A 1 99 ? -27.495 -28.541 -23.470 1.00 29.21 98 ALA A N 1
ATOM 805 C CA . ALA A 1 99 ? -28.476 -27.458 -23.404 1.00 32.56 98 ALA A CA 1
ATOM 806 C C . ALA A 1 99 ? -29.418 -27.630 -22.218 1.00 27.54 98 ALA A C 1
ATOM 807 O O . ALA A 1 99 ? -29.730 -26.654 -21.542 1.00 27.57 98 ALA A O 1
ATOM 809 N N . ASN A 1 100 ? -29.848 -28.868 -21.959 1.00 24.87 99 ASN A N 1
ATOM 810 C CA . ASN A 1 100 ? -30.707 -29.164 -20.809 1.00 27.42 99 ASN A CA 1
ATOM 811 C C . ASN A 1 100 ? -30.112 -28.770 -19.457 1.00 31.58 99 ASN A C 1
ATOM 812 O O . ASN A 1 100 ? -30.834 -28.319 -18.569 1.00 34.45 99 ASN A O 1
ATOM 817 N N . ILE A 1 101 ? -28.800 -28.938 -19.312 1.00 30.24 100 ILE A N 1
ATOM 818 C CA . ILE A 1 101 ? -28.086 -28.517 -18.107 1.00 25.52 100 ILE A CA 1
ATOM 819 C C . ILE A 1 101 ? -28.128 -26.985 -17.947 1.00 27.72 100 ILE A C 1
ATOM 820 O O . ILE A 1 101 ? -28.262 -26.482 -16.834 1.00 30.82 100 ILE A O 1
ATOM 825 N N . LEU A 1 102 ? -28.052 -26.247 -19.060 1.00 23.08 101 LEU A N 1
ATOM 826 C CA . LEU A 1 102 ? -28.216 -24.792 -19.010 1.00 22.32 101 LEU A CA 1
ATOM 827 C C . LEU A 1 102 ? -29.668 -24.428 -18.646 1.00 24.43 101 LEU A C 1
ATOM 828 O O . LEU A 1 102 ? -29.908 -23.482 -17.872 1.00 28.93 101 LEU A O 1
ATOM 833 N N . VAL A 1 103 ? -30.626 -25.164 -19.209 1.00 26.14 102 VAL A N 1
ATOM 834 C CA . VAL A 1 103 ? -32.049 -24.920 -18.902 1.00 23.22 102 VAL A CA 1
ATOM 835 C C . VAL A 1 103 ? -32.370 -25.213 -17.426 1.00 21.65 102 VAL A C 1
ATOM 836 O O . VAL A 1 103 ? -33.053 -24.423 -16.769 1.00 24.47 102 VAL A O 1
ATOM 840 N N . LYS A 1 104 ? -31.831 -26.311 -16.899 1.00 27.83 103 LYS A N 1
ATOM 841 C CA . LYS A 1 104 ? -31.976 -26.619 -15.465 1.00 29.60 103 LYS A CA 1
ATOM 842 C C . LYS A 1 104 ? -31.299 -25.568 -14.581 1.00 28.31 103 LYS A C 1
ATOM 843 O O . LYS A 1 104 ? -31.822 -25.216 -13.531 1.00 31.45 103 LYS A O 1
ATOM 849 N N . ALA A 1 105 ? -30.141 -25.073 -15.009 1.00 25.88 104 ALA A N 1
ATOM 850 C CA . ALA A 1 105 ? -29.431 -24.025 -14.281 1.00 28.05 104 ALA A CA 1
ATOM 851 C C . ALA A 1 105 ? -30.238 -22.723 -14.204 1.00 29.79 104 ALA A C 1
ATOM 852 O O . ALA A 1 105 ? -30.279 -22.090 -13.151 1.00 30.32 104 ALA A O 1
ATOM 854 N N . ALA A 1 106 ? -30.884 -22.360 -15.316 1.00 30.18 105 ALA A N 1
ATOM 855 C CA . ALA A 1 106 ? -31.749 -21.182 -15.406 1.00 33.18 105 ALA A CA 1
ATOM 856 C C . ALA A 1 106 ? -32.917 -21.267 -14.439 1.00 33.78 105 ALA A C 1
ATOM 857 O O . ALA A 1 106 ? -33.223 -20.290 -13.759 1.00 30.80 105 ALA A O 1
ATOM 859 N N . ALA A 1 107 ? -33.550 -22.441 -14.372 1.00 31.43 106 ALA A N 1
ATOM 860 C CA . ALA A 1 107 ? -34.666 -22.665 -13.468 1.00 34.26 106 ALA A CA 1
ATOM 861 C C . ALA A 1 107 ? -34.267 -22.579 -11.983 1.00 31.06 106 ALA A C 1
ATOM 862 O O . ALA A 1 107 ? -35.073 -22.155 -11.161 1.00 28.03 106 ALA A O 1
ATOM 864 N N . ILE A 1 108 ? -33.035 -22.968 -11.651 1.00 30.46 107 ILE A N 1
ATOM 865 C CA . ILE A 1 108 ? -32.527 -22.822 -10.278 1.00 31.82 107 ILE A CA 1
ATOM 866 C C . ILE A 1 108 ? -32.325 -21.336 -9.965 1.00 33.97 107 ILE A C 1
ATOM 867 O O . ILE A 1 108 ? -32.762 -20.840 -8.902 1.00 29.27 107 ILE A O 1
ATOM 872 N N . ILE A 1 109 ? -31.689 -20.620 -10.893 1.00 30.08 108 ILE A N 1
ATOM 873 C CA . ILE A 1 109 ? -31.518 -19.174 -10.712 1.00 29.76 108 ILE A CA 1
ATOM 874 C C . ILE A 1 109 ? -32.874 -18.451 -10.671 1.00 29.45 108 ILE A C 1
ATOM 875 O O . ILE A 1 109 ? -33.076 -17.612 -9.806 1.00 27.78 108 ILE A O 1
ATOM 880 N N . ARG A 1 110 ? -33.805 -18.816 -11.555 1.00 28.10 109 ARG A N 1
ATOM 881 C CA . ARG A 1 110 ? -35.152 -18.237 -11.556 1.00 35.69 109 ARG A CA 1
ATOM 882 C C . ARG A 1 110 ? -35.898 -18.425 -10.224 1.00 37.58 109 ARG A C 1
ATOM 883 O O . ARG A 1 110 ? -36.535 -17.492 -9.714 1.00 34.35 109 ARG A O 1
ATOM 891 N N . ARG A 1 111 ? -35.803 -19.632 -9.675 1.00 34.40 110 ARG A N 1
ATOM 892 C CA . ARG A 1 111 ? -36.380 -19.940 -8.369 1.00 36.26 110 ARG A CA 1
ATOM 893 C C . ARG A 1 111 ? -35.695 -19.121 -7.273 1.00 34.87 110 ARG A C 1
ATOM 894 O O . ARG A 1 111 ? -36.351 -18.652 -6.355 1.00 35.58 110 ARG A O 1
ATOM 902 N N . ARG A 1 112 ? -34.387 -18.900 -7.407 1.00 34.36 111 ARG A N 1
ATOM 903 C CA . ARG A 1 112 ? -33.621 -18.183 -6.392 1.00 31.30 111 ARG A CA 1
ATOM 904 C C . ARG A 1 112 ? -33.210 -16.778 -6.838 1.00 32.48 111 ARG A C 1
ATOM 905 O O . ARG A 1 112 ? -32.176 -16.254 -6.413 1.00 29.42 111 ARG A O 1
ATOM 913 N N . LYS A 1 113 ? -34.043 -16.176 -7.681 1.00 29.70 112 LYS A N 1
ATOM 914 C CA . LYS A 1 113 ? -33.750 -14.910 -8.355 1.00 30.07 112 LYS A CA 1
ATOM 915 C C . LYS A 1 113 ? -33.336 -13.750 -7.452 1.00 29.62 112 LYS A C 1
ATOM 916 O O . LYS A 1 113 ? -32.332 -13.086 -7.709 1.00 29.59 112 LYS A O 1
ATOM 922 N N . HIS A 1 114 ? -34.107 -13.513 -6.398 1.00 31.23 113 HIS A N 1
ATOM 923 C CA . HIS A 1 114 ? -33.861 -12.357 -5.543 1.00 31.04 113 HIS A CA 1
ATOM 924 C C . HIS A 1 114 ? -32.646 -12.579 -4.664 1.00 24.16 113 HIS A C 1
ATOM 925 O O . HIS A 1 114 ? -31.965 -11.633 -4.298 1.00 30.52 113 HIS A O 1
ATOM 932 N N . GLU A 1 115 ? -32.368 -13.841 -4.361 1.00 25.80 114 GLU A N 1
ATOM 933 C CA . GLU A 1 115 ? -31.153 -14.215 -3.637 1.00 27.72 114 GLU A CA 1
ATOM 934 C C . GLU A 1 115 ? -29.906 -13.899 -4.479 1.00 26.85 114 GLU A C 1
ATOM 935 O O . GLU A 1 115 ? -28.947 -13.317 -3.981 1.00 32.55 114 GLU A O 1
ATOM 941 N N . PHE A 1 116 ? -29.941 -14.240 -5.769 1.00 26.98 115 PHE A N 1
ATOM 942 C CA . PHE A 1 116 ? -28.815 -13.905 -6.636 1.00 29.79 115 PHE A CA 1
ATOM 943 C C . PHE A 1 116 ? -28.670 -12.394 -6.788 1.00 24.08 115 PHE A C 1
ATOM 944 O O . PHE A 1 116 ? -27.565 -11.878 -6.716 1.00 25.38 115 PHE A O 1
ATOM 952 N N . SER A 1 117 ? -29.796 -11.693 -6.905 1.00 28.98 116 SER A N 1
ATOM 953 C CA . SER A 1 117 ? -29.785 -10.227 -6.921 1.00 28.51 116 SER A CA 1
ATOM 954 C C . SER A 1 117 ? -29.229 -9.619 -5.650 1.00 30.18 116 SER A C 1
ATOM 955 O O . SER A 1 117 ? -28.377 -8.736 -5.716 1.00 30.17 116 SER A O 1
ATOM 958 N N . ALA A 1 118 ? -29.668 -10.122 -4.490 1.00 32.06 117 ALA A N 1
ATOM 959 C CA . ALA A 1 118 ? -29.192 -9.603 -3.198 1.00 29.52 117 ALA A CA 1
ATOM 960 C C . ALA A 1 118 ? -27.706 -9.888 -2.983 1.00 26.72 117 ALA A C 1
ATOM 961 O O . ALA A 1 118 ? -27.043 -9.166 -2.258 1.00 26.42 117 ALA A O 1
ATOM 963 N N . TRP A 1 119 ? -27.184 -10.928 -3.633 1.00 27.15 118 TRP A N 1
ATOM 964 C CA . TRP A 1 119 ? -25.733 -11.160 -3.645 1.00 27.07 118 TRP A CA 1
ATOM 965 C C . TRP A 1 119 ? -24.986 -10.048 -4.387 1.00 27.12 118 TRP A C 1
ATOM 966 O O . TRP A 1 119 ? -23.901 -9.638 -3.979 1.00 24.54 118 TRP A O 1
ATOM 977 N N . LEU A 1 120 ? -25.584 -9.581 -5.483 1.00 28.93 119 LEU A N 1
ATOM 978 C CA . LEU A 1 120 ? -25.008 -8.523 -6.296 1.00 27.21 119 LEU A CA 1
ATOM 979 C C . LEU A 1 120 ? -25.128 -7.195 -5.603 1.00 29.54 119 LEU A C 1
ATOM 980 O O . LEU A 1 120 ? -24.202 -6.391 -5.691 1.00 19.97 119 LEU A O 1
ATOM 985 N N . VAL A 1 121 ? -26.261 -6.973 -4.922 1.00 27.34 120 VAL A N 1
ATOM 986 C CA . VAL A 1 121 ? -26.453 -5.780 -4.079 1.00 29.57 120 VAL A CA 1
ATOM 987 C C . VAL A 1 121 ? -25.318 -5.664 -3.073 1.00 29.65 120 VAL A C 1
ATOM 988 O O . VAL A 1 121 ? -24.699 -4.613 -2.971 1.00 27.70 120 VAL A O 1
ATOM 992 N N . HIS A 1 122 ? -25.029 -6.761 -2.367 1.00 32.48 121 HIS A N 1
ATOM 993 C CA . HIS A 1 122 ? -24.001 -6.769 -1.314 1.00 30.16 121 HIS A CA 1
ATOM 994 C C . HIS A 1 122 ? -22.558 -6.698 -1.810 1.00 30.45 121 HIS A C 1
ATOM 995 O O . HIS A 1 122 ? -21.761 -5.926 -1.265 1.00 31.72 121 HIS A O 1
ATOM 1002 N N . GLU A 1 123 ? -22.231 -7.500 -2.826 1.00 28.72 122 GLU A N 1
ATOM 1003 C CA . GLU A 1 123 ? -20.847 -7.675 -3.284 1.00 30.73 122 GLU A CA 1
ATOM 1004 C C . GLU A 1 123 ? -20.425 -6.693 -4.376 1.00 31.50 122 GLU A C 1
ATOM 1005 O O . GLU A 1 123 ? -19.287 -6.218 -4.367 1.00 27.61 122 GLU A O 1
ATOM 1011 N N . ALA A 1 124 ? -21.331 -6.396 -5.315 1.00 32.16 123 ALA A N 1
ATOM 1012 C CA . ALA A 1 124 ? -21.033 -5.436 -6.392 1.00 27.47 123 ALA A CA 1
ATOM 1013 C C . ALA A 1 124 ? -21.566 -4.029 -6.088 1.00 30.89 123 ALA A C 1
ATOM 1014 O O . ALA A 1 124 ? -21.186 -3.067 -6.743 1.00 28.43 123 ALA A O 1
ATOM 1016 N N . GLY A 1 125 ? -22.446 -3.919 -5.095 1.00 30.69 124 GLY A N 1
ATOM 1017 C CA . GLY A 1 125 ? -23.027 -2.632 -4.714 1.00 31.13 124 GLY A CA 1
ATOM 1018 C C . GLY A 1 125 ? -24.093 -2.169 -5.681 1.00 29.54 124 GLY A C 1
ATOM 1019 O O . GLY A 1 125 ? -24.345 -0.973 -5.793 1.00 26.30 124 GLY A O 1
ATOM 1020 N N . LYS A 1 126 ? -24.716 -3.119 -6.375 1.00 30.91 125 LYS A N 1
ATOM 1021 C CA . LYS A 1 126 ? -25.763 -2.814 -7.348 1.00 27.21 125 LYS A CA 1
ATOM 1022 C C . LYS A 1 126 ? -27.065 -2.372 -6.675 1.00 31.96 125 LYS A C 1
ATOM 1023 O O . LYS A 1 126 ? -27.538 -3.016 -5.738 1.00 30.87 125 LYS A O 1
ATOM 1029 N N . PRO A 1 127 ? -27.646 -1.260 -7.145 1.00 34.31 126 PRO A N 1
ATOM 1030 C CA . PRO A 1 127 ? -29.011 -0.906 -6.775 1.00 30.09 126 PRO A CA 1
ATOM 1031 C C . PRO A 1 127 ? -30.007 -2.013 -7.131 1.00 31.43 126 PRO A C 1
ATOM 1032 O O . PRO A 1 127 ? -29.738 -2.833 -8.025 1.00 31.85 126 PRO A O 1
ATOM 1036 N N . TRP A 1 128 ? -31.140 -2.033 -6.433 1.00 24.21 127 TRP A N 1
ATOM 1037 C CA . TRP A 1 128 ? -32.185 -3.037 -6.651 1.00 23.27 127 TRP A CA 1
ATOM 1038 C C . TRP A 1 128 ? -32.453 -3.309 -8.136 1.00 29.48 127 TRP A C 1
ATOM 1039 O O . TRP A 1 128 ? -32.358 -4.452 -8.581 1.00 29.97 127 TRP A O 1
ATOM 1050 N N . LYS A 1 129 ? -32.750 -2.245 -8.885 1.00 33.23 128 LYS A N 1
ATOM 1051 C CA . LYS A 1 129 ? -33.078 -2.326 -10.323 1.00 33.71 128 LYS A CA 1
ATOM 1052 C C . LYS A 1 129 ? -31.983 -2.978 -11.175 1.00 26.98 128 LYS A C 1
ATOM 1053 O O . LYS A 1 129 ? -32.273 -3.834 -12.017 1.00 32.90 128 LYS A O 1
ATOM 1059 N N . GLU A 1 130 ? -30.737 -2.569 -10.941 1.00 25.74 129 GLU A N 1
ATOM 1060 C CA . GLU A 1 130 ? -29.576 -3.081 -11.666 1.00 27.23 129 GLU A CA 1
ATOM 1061 C C . GLU A 1 130 ? -29.271 -4.538 -11.319 1.00 29.79 129 GLU A C 1
ATOM 1062 O O . GLU A 1 130 ? -28.875 -5.316 -12.190 1.00 25.52 129 GLU A O 1
ATOM 1068 N N . ALA A 1 131 ? -29.436 -4.888 -10.039 1.00 26.52 130 ALA A N 1
ATOM 1069 C CA . ALA A 1 131 ? -29.200 -6.240 -9.564 1.00 24.57 130 ALA A CA 1
ATOM 1070 C C . ALA A 1 131 ? -30.191 -7.190 -10.186 1.00 20.47 130 ALA A C 1
ATOM 1071 O O . ALA A 1 131 ? -29.812 -8.262 -10.628 1.00 26.00 130 ALA A O 1
ATOM 1073 N N . ASP A 1 132 ? -31.465 -6.801 -10.168 1.00 21.69 131 ASP A N 1
ATOM 1074 C CA . ASP A 1 132 ? -32.525 -7.597 -10.775 1.00 25.97 131 ASP A CA 1
ATOM 1075 C C . ASP A 1 132 ? -32.243 -7.799 -12.264 1.00 24.51 131 ASP A C 1
ATOM 1076 O O . ASP A 1 132 ? -32.270 -8.933 -12.734 1.00 24.99 131 ASP A O 1
ATOM 1081 N N . ALA A 1 133 ? -31.919 -6.708 -12.971 1.00 26.42 132 ALA A N 1
ATOM 1082 C CA . ALA A 1 133 ? -31.626 -6.745 -14.412 1.00 27.97 132 ALA A CA 1
ATOM 1083 C C . ALA A 1 133 ? -30.483 -7.688 -14.762 1.00 26.93 132 ALA A C 1
ATOM 1084 O O . ALA A 1 133 ? -30.548 -8.398 -15.772 1.00 27.37 132 ALA A O 1
ATOM 1086 N N . ASP A 1 134 ? -29.450 -7.671 -13.917 1.00 28.43 133 ASP A N 1
ATOM 1087 C CA . ASP A 1 134 ? -28.276 -8.540 -14.034 1.00 27.38 133 ASP A CA 1
ATOM 1088 C C . ASP A 1 134 ? -28.692 -10.013 -13.910 1.00 24.13 133 ASP A C 1
ATOM 1089 O O . ASP A 1 134 ? -28.368 -10.817 -14.771 1.00 22.83 133 ASP A O 1
ATOM 1094 N N . THR A 1 135 ? -29.403 -10.354 -12.836 1.00 27.55 134 THR A N 1
ATOM 1095 C CA . THR A 1 135 ? -29.881 -11.730 -12.623 1.00 24.63 134 THR A CA 1
ATOM 1096 C C . THR A 1 135 ? -30.787 -12.198 -13.776 1.00 25.77 134 THR A C 1
ATOM 1097 O O . THR A 1 135 ? -30.668 -13.329 -14.242 1.00 22.76 134 THR A O 1
ATOM 1101 N N . ALA A 1 136 ? -31.679 -11.319 -14.234 1.00 28.94 135 ALA A N 1
ATOM 1102 C CA . ALA A 1 136 ? -32.527 -11.601 -15.403 1.00 27.67 135 ALA A CA 1
ATOM 1103 C C . ALA A 1 136 ? -31.691 -11.938 -16.644 1.00 27.04 135 ALA A C 1
ATOM 1104 O O . ALA A 1 136 ? -32.012 -12.874 -17.384 1.00 29.61 135 ALA A O 1
ATOM 1106 N N . GLU A 1 137 ? -30.617 -11.177 -16.839 1.00 26.58 136 GLU A N 1
ATOM 1107 C CA . GLU A 1 137 ? -29.710 -11.340 -17.971 1.00 31.86 136 GLU A CA 1
ATOM 1108 C C . GLU A 1 137 ? -28.947 -12.671 -17.912 1.00 27.13 136 GLU A C 1
ATOM 1109 O O . GLU A 1 137 ? -28.733 -13.296 -18.945 1.00 22.58 136 GLU A O 1
ATOM 1115 N N . ALA A 1 138 ? -28.535 -13.101 -16.713 1.00 23.59 137 ALA A N 1
ATOM 1116 C CA . ALA A 1 138 ? -27.890 -14.411 -16.565 1.00 19.10 137 ALA A CA 1
ATOM 1117 C C . ALA A 1 138 ? -28.867 -15.546 -16.902 1.00 23.28 137 ALA A C 1
ATOM 1118 O O . ALA A 1 138 ? -28.503 -16.523 -17.566 1.00 25.22 137 ALA A O 1
ATOM 1120 N N . ILE A 1 139 ? -30.108 -15.398 -16.447 1.00 17.70 138 ILE A N 1
ATOM 1121 C CA . ILE A 1 139 ? -31.171 -16.339 -16.781 1.00 17.98 138 ILE A CA 1
ATOM 1122 C C . ILE A 1 139 ? -31.326 -16.428 -18.315 1.00 19.54 138 ILE A C 1
ATOM 1123 O O . ILE A 1 139 ? -31.340 -17.530 -18.882 1.00 22.30 138 ILE A O 1
ATOM 1128 N N . ASP A 1 140 ? -31.375 -15.265 -18.964 1.00 26.58 139 ASP A N 1
ATOM 1129 C CA . ASP A 1 140 ? -31.457 -15.146 -20.423 1.00 23.27 139 ASP A CA 1
ATOM 1130 C C . ASP A 1 140 ? -30.308 -15.810 -21.168 1.00 23.73 139 ASP A C 1
ATOM 1131 O O . ASP A 1 140 ? -30.535 -16.490 -22.159 1.00 24.63 139 ASP A O 1
ATOM 1136 N N . PHE A 1 141 ? -29.078 -15.625 -20.690 1.00 24.00 140 PHE A N 1
ATOM 1137 C CA . PHE A 1 141 ? -27.920 -16.202 -21.353 1.00 23.48 140 PHE A CA 1
ATOM 1138 C C . PHE A 1 141 ? -28.062 -17.712 -21.367 1.00 27.55 140 PHE A C 1
ATOM 1139 O O . PHE A 1 141 ? -27.730 -18.362 -22.359 1.00 22.34 140 PHE A O 1
ATOM 1147 N N . LEU A 1 142 ? -28.590 -18.247 -20.269 1.00 21.41 141 LEU A N 1
ATOM 1148 C CA . LEU A 1 142 ? -28.732 -19.673 -20.118 1.00 18.21 141 LEU A CA 1
ATOM 1149 C C . LEU A 1 142 ? -29.780 -20.187 -21.086 1.00 21.15 141 LEU A C 1
ATOM 1150 O O . LEU A 1 142 ? -29.517 -21.150 -21.801 1.00 25.53 141 LEU A O 1
ATOM 1155 N N . GLU A 1 143 ? -30.941 -19.523 -21.128 1.00 19.91 142 GLU A N 1
ATOM 1156 C CA . GLU A 1 143 ? -32.067 -19.954 -21.967 1.00 21.74 142 GLU A CA 1
ATOM 1157 C C . GLU A 1 143 ? -31.788 -19.740 -23.450 1.00 23.64 142 GLU A C 1
ATOM 1158 O O . GLU A 1 143 ? -32.098 -20.603 -24.272 1.00 28.45 142 GLU A O 1
ATOM 1164 N N . TYR A 1 144 ? -31.179 -18.599 -23.772 1.00 24.58 143 TYR A N 1
ATOM 1165 C CA . TYR A 1 144 ? -30.778 -18.252 -25.139 1.00 23.62 143 TYR A CA 1
ATOM 1166 C C . TYR A 1 144 ? -29.738 -19.187 -25.753 1.00 25.08 143 TYR A C 1
ATOM 1167 O O . TYR A 1 144 ? -29.964 -19.691 -26.851 1.00 26.30 143 TYR A O 1
ATOM 1176 N N . TYR A 1 145 ? -28.614 -19.415 -25.061 1.00 23.89 144 TYR A N 1
ATOM 1177 C CA . TYR A 1 145 ? -27.541 -20.261 -25.608 1.00 25.47 144 TYR A CA 1
ATOM 1178 C C . TYR A 1 145 ? -27.895 -21.735 -25.613 1.00 22.12 144 TYR A C 1
ATOM 1179 O O . TYR A 1 145 ? -27.379 -22.492 -26.438 1.00 25.01 144 TYR A O 1
ATOM 1188 N N . ALA A 1 146 ? -28.754 -22.146 -24.688 1.00 28.73 145 ALA A N 1
ATOM 1189 C CA . ALA A 1 146 ? -29.301 -23.504 -24.722 1.00 28.96 145 ALA A CA 1
ATOM 1190 C C . ALA A 1 146 ? -30.017 -23.724 -26.047 1.00 26.43 145 ALA A C 1
ATOM 1191 O O . ALA A 1 146 ? -29.723 -24.678 -26.769 1.00 22.70 145 ALA A O 1
ATOM 1193 N N . ARG A 1 147 ? -30.924 -22.813 -26.384 1.00 29.07 146 ARG A N 1
ATOM 1194 C CA . ARG A 1 147 ? -31.617 -22.877 -27.672 1.00 33.77 146 ARG A CA 1
ATOM 1195 C C . ARG A 1 147 ? -30.685 -22.744 -28.881 1.00 28.85 146 ARG A C 1
ATOM 1196 O O . ARG A 1 147 ? -30.858 -23.437 -29.881 1.00 23.04 146 ARG A O 1
ATOM 1204 N N . GLN A 1 148 ? -29.696 -21.859 -28.789 1.00 29.45 147 GLN A N 1
ATOM 1205 C CA . GLN A 1 148 ? -28.773 -21.655 -29.904 1.00 28.58 147 GLN A CA 1
ATOM 1206 C C . GLN A 1 148 ? -27.978 -22.918 -30.241 1.00 28.49 147 GLN A C 1
ATOM 1207 O O . GLN A 1 148 ? -27.759 -23.205 -31.420 1.00 24.97 147 GLN A O 1
ATOM 1213 N N . MET A 1 149 ? -27.570 -23.674 -29.215 1.00 23.22 148 MET A N 1
ATOM 1214 C CA . MET A 1 149 ? -26.767 -24.882 -29.442 1.00 25.12 148 MET A CA 1
ATOM 1215 C C . MET A 1 149 ? -27.535 -25.963 -30.183 1.00 28.34 148 MET A C 1
ATOM 1216 O O . MET A 1 149 ? -26.993 -26.600 -31.096 1.00 27.72 148 MET A O 1
ATOM 1221 N N . ILE A 1 150 ? -28.799 -26.145 -29.802 1.00 27.28 149 ILE A N 1
ATOM 1222 C CA . ILE A 1 150 ? -29.694 -27.072 -30.487 1.00 31.55 149 ILE A CA 1
ATOM 1223 C C . ILE A 1 150 ? -29.898 -26.662 -31.955 1.00 34.08 149 ILE A C 1
ATOM 1224 O O . ILE A 1 150 ? -29.925 -27.533 -32.842 1.00 28.03 149 ILE A O 1
ATOM 1229 N N . GLU A 1 151 ? -30.043 -25.351 -32.207 1.00 28.10 150 GLU A N 1
ATOM 1230 C CA . GLU A 1 151 ? -30.119 -24.847 -33.595 1.00 30.99 150 GLU A CA 1
ATOM 1231 C C . GLU A 1 151 ? -28.837 -25.126 -34.378 1.00 30.93 150 GLU A C 1
ATOM 1232 O O . GLU A 1 151 ? -28.895 -25.613 -35.506 1.00 27.64 150 GLU A O 1
ATOM 1238 N N . LEU A 1 152 ? -27.695 -24.801 -33.768 1.00 29.66 151 LEU A N 1
ATOM 1239 C CA . LEU A 1 152 ? -26.375 -24.978 -34.373 1.00 30.67 151 LEU A CA 1
ATOM 1240 C C . LEU A 1 152 ? -26.017 -26.453 -34.599 1.00 31.41 151 LEU A C 1
ATOM 1241 O O . LEU A 1 152 ? -25.293 -26.774 -35.551 1.00 27.58 151 LEU A O 1
ATOM 1246 N N . ASN A 1 153 ? -26.531 -27.337 -33.735 1.00 27.14 152 ASN A N 1
ATOM 1247 C CA . ASN A 1 153 ? -26.324 -28.792 -33.884 1.00 30.75 152 ASN A CA 1
ATOM 1248 C C . ASN A 1 153 ? -26.883 -29.356 -35.198 1.00 33.80 152 ASN A C 1
ATOM 1249 O O . ASN A 1 153 ? -26.425 -30.394 -35.676 1.00 37.26 152 ASN A O 1
ATOM 1254 N N . ARG A 1 154 ? -27.844 -28.645 -35.792 1.00 34.72 153 ARG A N 1
ATOM 1255 C CA . ARG A 1 154 ? -28.394 -28.990 -37.103 1.00 36.67 153 ARG A CA 1
ATOM 1256 C C . ARG A 1 154 ? -27.376 -28.798 -38.229 1.00 34.52 153 ARG A C 1
ATOM 1257 O O . ARG A 1 154 ? -27.495 -29.408 -39.289 1.00 34.74 153 ARG A O 1
ATOM 1265 N N . GLY A 1 155 ? -26.383 -27.943 -37.999 1.00 35.06 154 GLY A N 1
ATOM 1266 C CA . GLY A 1 155 ? -25.378 -27.630 -39.007 1.00 32.12 154 GLY A CA 1
ATOM 1267 C C . GLY A 1 155 ? -25.930 -26.740 -40.105 1.00 35.24 154 GLY A C 1
ATOM 1268 O O . GLY A 1 155 ? -26.996 -26.124 -39.950 1.00 34.46 154 GLY A O 1
ATOM 1269 N N . LYS A 1 156 ? -25.214 -26.661 -41.223 1.00 28.94 155 LYS A N 1
ATOM 1270 C CA . LYS A 1 156 ? -25.644 -25.781 -42.313 1.00 29.33 155 LYS A CA 1
ATOM 1271 C C . LYS A 1 156 ? -25.715 -26.514 -43.643 1.00 28.48 155 LYS A C 1
ATOM 1272 O O . LYS A 1 156 ? -24.859 -27.354 -43.946 1.00 30.88 155 LYS A O 1
ATOM 1278 N N . GLU A 1 157 ? -26.743 -26.196 -44.428 1.00 33.38 156 GLU A N 1
ATOM 1279 C CA . GLU A 1 157 ? -26.955 -26.864 -45.713 1.00 39.96 156 GLU A CA 1
ATOM 1280 C C . GLU A 1 157 ? -25.944 -26.432 -46.776 1.00 36.97 156 GLU A C 1
ATOM 1281 O O . GLU A 1 157 ? -25.765 -25.237 -47.049 1.00 34.26 156 GLU A O 1
ATOM 1287 N N . ILE A 1 158 ? -25.256 -27.417 -47.344 1.00 34.02 157 ILE A N 1
ATOM 1288 C CA . ILE A 1 158 ? -24.349 -27.175 -48.468 1.00 32.64 157 ILE A CA 1
ATOM 1289 C C . ILE A 1 158 ? -24.783 -28.048 -49.630 1.00 28.79 157 ILE A C 1
ATOM 1290 O O . ILE A 1 158 ? -25.666 -28.882 -49.480 1.00 33.21 157 ILE A O 1
ATOM 1295 N N . LEU A 1 159 ? -24.153 -27.865 -50.784 1.00 32.25 158 LEU A N 1
ATOM 1296 C CA . LEU A 1 159 ? -24.550 -28.602 -51.970 1.00 34.26 158 LEU A CA 1
ATOM 1297 C C . LEU A 1 159 ? -23.840 -29.954 -52.071 1.00 37.56 158 LEU A C 1
ATOM 1298 O O . LEU A 1 159 ? -22.687 -30.107 -51.634 1.00 27.95 158 LEU A O 1
ATOM 1303 N N . SER A 1 160 ? -24.563 -30.933 -52.616 1.00 36.33 159 SER A N 1
ATOM 1304 C CA . SER A 1 160 ? -23.995 -32.220 -53.023 1.00 35.89 159 SER A CA 1
ATOM 1305 C C . SER A 1 160 ? -24.410 -32.497 -54.470 1.00 37.61 159 SER A C 1
ATOM 1306 O O . SER A 1 160 ? -25.588 -32.382 -54.808 1.00 35.98 159 SER A O 1
ATOM 1309 N N . ARG A 1 161 ? -23.452 -32.839 -55.326 1.00 38.62 160 ARG A N 1
ATOM 1310 C CA . ARG A 1 161 ? -23.789 -33.269 -56.691 1.00 43.15 160 ARG A CA 1
ATOM 1311 C C . ARG A 1 161 ? -24.196 -34.750 -56.652 1.00 44.11 160 ARG A C 1
ATOM 1312 O O . ARG A 1 161 ? -23.915 -35.411 -55.659 1.00 34.66 160 ARG A O 1
ATOM 1320 N N . PRO A 1 162 ? -24.914 -35.257 -57.691 1.00 44.50 161 PRO A N 1
ATOM 1321 C CA . PRO A 1 162 ? -25.331 -36.666 -57.675 1.00 44.04 161 PRO A CA 1
ATOM 1322 C C . PRO A 1 162 ? -24.156 -37.624 -57.503 1.00 43.80 161 PRO A C 1
ATOM 1323 O O . PRO A 1 162 ? -23.106 -37.435 -58.128 1.00 46.52 161 PRO A O 1
ATOM 1327 N N . GLY A 1 163 ? -24.329 -38.614 -56.628 1.00 44.27 162 GLY A N 1
ATOM 1328 C CA . GLY A 1 163 ? -23.288 -39.593 -56.336 1.00 41.49 162 GLY A CA 1
ATOM 1329 C C . GLY A 1 163 ? -22.388 -39.251 -55.159 1.00 39.89 162 GLY A C 1
ATOM 1330 O O . GLY A 1 163 ? -21.372 -39.910 -54.945 1.00 43.32 162 GLY A O 1
ATOM 1331 N N . GLU A 1 164 ? -22.742 -38.211 -54.411 1.00 40.05 163 GLU A N 1
ATOM 1332 C CA . GLU A 1 164 ? -22.001 -37.845 -53.200 1.00 37.84 163 GLU A CA 1
ATOM 1333 C C . GLU A 1 164 ? -22.924 -37.286 -52.118 1.00 34.09 163 GLU A C 1
ATOM 1334 O O . GLU A 1 164 ? -24.023 -36.847 -52.417 1.00 31.85 163 GLU A O 1
ATOM 1340 N N . GLN A 1 165 ? -22.468 -37.316 -50.864 1.00 37.05 164 GLN A N 1
ATOM 1341 C CA . GLN A 1 165 ? -23.203 -36.719 -49.739 1.00 38.10 164 GLN A CA 1
ATOM 1342 C C . GLN A 1 165 ? -22.294 -35.816 -48.915 1.00 39.15 164 GLN A C 1
ATOM 1343 O O . GLN A 1 165 ? -21.380 -36.291 -48.231 1.00 35.04 164 GLN A O 1
ATOM 1349 N N . ASN A 1 166 ? -22.557 -34.515 -48.981 1.00 39.72 165 ASN A N 1
ATOM 1350 C CA . ASN A 1 166 ? -21.754 -33.513 -48.285 1.00 35.60 165 ASN A CA 1
ATOM 1351 C C . ASN A 1 166 ? -22.492 -32.899 -47.103 1.00 33.16 165 ASN A C 1
ATOM 1352 O O . ASN A 1 166 ? -23.639 -32.498 -47.243 1.00 33.43 165 ASN A O 1
ATOM 1357 N N . ARG A 1 167 ? -21.820 -32.817 -45.949 1.00 30.31 166 ARG A N 1
ATOM 1358 C CA . ARG A 1 167 ? -22.410 -32.260 -44.721 1.00 30.95 166 ARG A CA 1
ATOM 1359 C C . ARG A 1 167 ? -21.432 -31.301 -44.050 1.00 29.64 166 ARG A C 1
ATOM 1360 O O . ARG A 1 167 ? -20.233 -31.543 -44.043 1.00 22.12 166 ARG A O 1
ATOM 1368 N N . TYR A 1 168 ? -21.982 -30.236 -43.472 1.00 25.80 167 TYR A N 1
ATOM 1369 C CA . TYR A 1 168 ? -21.251 -29.152 -42.833 1.00 27.43 167 TYR A CA 1
ATOM 1370 C C . TYR A 1 168 ? -21.813 -29.060 -41.418 1.00 25.33 167 TYR A C 1
ATOM 1371 O O . TYR A 1 168 ? -23.026 -28.923 -41.236 1.00 31.55 167 TYR A O 1
ATOM 1380 N N . PHE A 1 169 ? -20.944 -29.135 -40.426 1.00 27.89 168 PHE A N 1
ATOM 1381 C CA . PHE A 1 169 ? -21.395 -29.123 -39.031 1.00 27.01 168 PHE A CA 1
ATOM 1382 C C . PHE A 1 169 ? -20.314 -28.575 -38.116 1.00 29.75 168 PHE A C 1
ATOM 1383 O O . PHE A 1 169 ? -19.198 -28.335 -38.564 1.00 25.81 168 PHE A O 1
ATOM 1391 N N . TYR A 1 170 ? -20.651 -28.381 -36.841 1.00 31.36 169 TYR A N 1
ATOM 1392 C CA . TYR A 1 170 ? -19.766 -27.712 -35.894 1.00 29.38 169 TYR A CA 1
ATOM 1393 C C . TYR A 1 170 ? -19.224 -28.666 -34.828 1.00 33.28 169 TYR A C 1
ATOM 1394 O O . TYR A 1 170 ? -19.924 -29.572 -34.368 1.00 25.01 169 TYR A O 1
ATOM 1403 N N . THR A 1 171 ? -17.965 -28.470 -34.445 1.00 31.71 170 THR A N 1
ATOM 1404 C CA . THR A 1 171 ? -17.332 -29.359 -33.471 1.00 27.75 170 THR A CA 1
ATOM 1405 C C . THR A 1 171 ? -16.683 -28.576 -32.316 1.00 27.70 170 THR A C 1
ATOM 1406 O O . THR A 1 171 ? -16.122 -27.492 -32.538 1.00 28.25 170 THR A O 1
ATOM 1410 N N . PRO A 1 172 ? -16.757 -29.127 -31.081 1.00 24.16 171 PRO A N 1
ATOM 1411 C CA . PRO A 1 172 ? -16.096 -28.553 -29.900 1.00 27.15 171 PRO A CA 1
ATOM 1412 C C . PRO A 1 172 ? -14.583 -28.383 -30.101 1.00 23.20 171 PRO A C 1
ATOM 1413 O O . PRO A 1 172 ? -13.976 -29.100 -30.892 1.00 30.48 171 PRO A O 1
ATOM 1417 N N . MET A 1 173 ? -13.982 -27.446 -29.378 1.00 30.48 172 MET A N 1
ATOM 1418 C CA . MET A 1 173 ? -12.576 -27.111 -29.592 1.00 29.18 172 MET A CA 1
ATOM 1419 C C . MET A 1 173 ? -11.606 -27.575 -28.505 1.00 31.12 172 MET A C 1
ATOM 1420 O O . MET A 1 173 ? -10.572 -28.180 -28.814 1.00 27.47 172 MET A O 1
ATOM 1425 N N . GLY A 1 174 ? -11.917 -27.301 -27.240 1.00 33.52 173 GLY A N 1
ATOM 1426 C CA . GLY A 1 174 ? -10.997 -27.691 -26.165 1.00 31.40 173 GLY A CA 1
ATOM 1427 C C . GLY A 1 174 ? -11.161 -26.890 -24.905 1.00 32.53 173 GLY A C 1
ATOM 1428 O O . GLY A 1 174 ? -12.279 -26.525 -24.538 1.00 33.47 173 GLY A O 1
ATOM 1429 N N . VAL A 1 175 ? -10.035 -26.618 -24.252 1.00 29.67 174 VAL A N 1
ATOM 1430 C CA . VAL A 1 175 ? -10.018 -25.890 -23.004 1.00 30.18 174 VAL A CA 1
ATOM 1431 C C . VAL A 1 175 ? -10.246 -24.414 -23.286 1.00 25.48 174 VAL A C 1
ATOM 1432 O O . VAL A 1 175 ? -9.588 -23.825 -24.135 1.00 30.40 174 VAL A O 1
ATOM 1436 N N . THR A 1 176 ? -11.215 -23.846 -22.589 1.00 23.96 175 THR A N 1
ATOM 1437 C CA . THR A 1 176 ? -11.505 -22.426 -22.653 1.00 29.07 175 THR A CA 1
ATOM 1438 C C . THR A 1 176 ? -11.107 -21.766 -21.336 1.00 32.97 175 THR A C 1
ATOM 1439 O O . THR A 1 176 ? -11.426 -22.273 -20.264 1.00 34.16 175 THR A O 1
ATOM 1443 N N . VAL A 1 177 ? -10.413 -20.636 -21.431 1.00 28.61 176 VAL A N 1
ATOM 1444 C CA . VAL A 1 177 ? -10.144 -19.784 -20.287 1.00 28.18 176 VAL A CA 1
ATOM 1445 C C . VAL A 1 177 ? -11.106 -18.598 -20.286 1.00 28.63 176 VAL A C 1
ATOM 1446 O O . VAL A 1 177 ? -11.083 -17.758 -21.201 1.00 27.14 176 VAL A O 1
ATOM 1450 N N . THR A 1 178 ? -11.965 -18.547 -19.271 1.00 28.96 177 THR A N 1
ATOM 1451 C CA . THR A 1 178 ? -12.926 -17.465 -19.130 1.00 26.70 177 THR A CA 1
ATOM 1452 C C . THR A 1 178 ? -12.445 -16.486 -18.073 1.00 28.79 177 THR A C 1
ATOM 1453 O O . THR A 1 178 ? -12.246 -16.863 -16.912 1.00 30.92 177 THR A O 1
ATOM 1457 N N . ILE A 1 179 ? -12.246 -15.230 -18.480 1.00 27.66 178 ILE A N 1
ATOM 1458 C CA . ILE A 1 179 ? -11.824 -14.166 -17.573 1.00 30.13 178 ILE A CA 1
ATOM 1459 C C . ILE A 1 179 ? -12.926 -13.087 -17.539 1.00 31.60 178 ILE A C 1
ATOM 1460 O O . ILE A 1 179 ? -13.141 -12.355 -18.514 1.00 27.88 178 ILE A O 1
ATOM 1465 N N . SER A 1 180 ? -13.635 -13.022 -16.413 1.00 27.65 179 SER A N 1
ATOM 1466 C CA . SER A 1 180 ? -14.892 -12.263 -16.318 1.00 35.06 179 SER A CA 1
ATOM 1467 C C . SER A 1 180 ? -14.772 -10.952 -15.532 1.00 34.64 179 SER A C 1
ATOM 1468 O O . SER A 1 180 ? -13.813 -10.778 -14.767 1.00 31.04 179 SER A O 1
ATOM 1471 N N . PRO A 1 181 ? -15.731 -10.015 -15.734 1.00 32.03 180 PRO A N 1
ATOM 1472 C CA . PRO A 1 181 ? -15.610 -8.730 -15.072 1.00 28.41 180 PRO A CA 1
ATOM 1473 C C . PRO A 1 181 ? -16.377 -8.679 -13.754 1.00 28.72 180 PRO A C 1
ATOM 1474 O O . PRO A 1 181 ? -17.075 -9.622 -13.395 1.00 29.38 180 PRO A O 1
ATOM 1478 N N . TRP A 1 182 ? -16.244 -7.566 -13.048 1.00 32.21 181 TRP A N 1
ATOM 1479 C CA . TRP A 1 182 ? -16.896 -7.378 -11.767 1.00 31.85 181 TRP A CA 1
ATOM 1480 C C . TRP A 1 182 ? -18.170 -6.603 -11.930 1.00 33.47 181 TRP A C 1
ATOM 1481 O O . TRP A 1 182 ? -19.067 -6.713 -11.091 1.00 31.30 181 TRP A O 1
ATOM 1492 N N . ASN A 1 183 ? -18.240 -5.789 -12.983 1.00 30.62 182 ASN A N 1
ATOM 1493 C CA . ASN A 1 183 ? -19.382 -4.885 -13.137 1.00 36.54 182 ASN A CA 1
ATOM 1494 C C . ASN A 1 183 ? -20.653 -5.618 -13.521 1.00 35.70 182 ASN A C 1
ATOM 1495 O O . ASN A 1 183 ? -21.746 -5.170 -13.200 1.00 39.47 182 ASN A O 1
ATOM 1500 N N . PHE A 1 184 ? -20.492 -6.745 -14.210 1.00 33.19 183 PHE A N 1
ATOM 1501 C CA . PHE A 1 184 ? -21.579 -7.694 -14.404 1.00 32.83 183 PHE A CA 1
ATOM 1502 C C . PHE A 1 184 ? -21.132 -9.035 -13.838 1.00 33.69 183 PHE A C 1
ATOM 1503 O O . PHE A 1 184 ? -20.932 -10.035 -14.543 1.00 23.35 183 PHE A O 1
ATOM 1511 N N . ALA A 1 185 ? -20.992 -9.014 -12.518 1.00 34.41 184 ALA A N 1
ATOM 1512 C CA . ALA A 1 185 ? -20.413 -10.094 -11.738 1.00 37.32 184 ALA A CA 1
ATOM 1513 C C . ALA A 1 185 ? -21.108 -11.433 -11.940 1.00 34.44 184 ALA A C 1
ATOM 1514 O O . ALA A 1 185 ? -20.463 -12.468 -11.880 1.00 31.96 184 ALA A O 1
ATOM 1516 N N . LEU A 1 186 ? -22.417 -11.399 -12.177 1.00 29.61 185 LEU A N 1
ATOM 1517 C CA . LEU A 1 186 ? -23.180 -12.599 -12.496 1.00 23.14 185 LEU A CA 1
ATOM 1518 C C . LEU A 1 186 ? -23.380 -12.778 -14.012 1.00 28.23 185 LEU A C 1
ATOM 1519 O O . LEU A 1 186 ? -22.890 -13.748 -14.572 1.00 23.13 185 LEU A O 1
ATOM 1524 N N . ALA A 1 187 ? -24.062 -11.826 -14.656 1.00 24.64 186 ALA A N 1
ATOM 1525 C CA . ALA A 1 187 ? -24.502 -11.971 -16.062 1.00 30.70 186 ALA A CA 1
ATOM 1526 C C . ALA A 1 187 ? -23.404 -12.356 -17.066 1.00 30.63 186 ALA A C 1
ATOM 1527 O O . ALA A 1 187 ? -23.507 -13.389 -17.749 1.00 28.50 186 ALA A O 1
ATOM 1529 N N . ILE A 1 188 ? -22.352 -11.542 -17.141 1.00 31.33 187 ILE A N 1
ATOM 1530 C CA . ILE A 1 188 ? -21.301 -11.758 -18.148 1.00 28.65 187 ILE A CA 1
ATOM 1531 C C . ILE A 1 188 ? -20.444 -12.984 -17.802 1.00 27.96 187 ILE A C 1
ATOM 1532 O O . ILE A 1 188 ? -20.043 -13.738 -18.690 1.00 24.28 187 ILE A O 1
ATOM 1537 N N . MET A 1 189 ? -20.205 -13.190 -16.505 1.00 25.97 188 MET A N 1
ATOM 1538 C CA . MET A 1 189 ? -19.529 -14.382 -16.011 1.00 21.65 188 MET A CA 1
ATOM 1539 C C . MET A 1 189 ? -20.286 -15.636 -16.432 1.00 24.98 188 MET A C 1
ATOM 1540 O O . MET A 1 189 ? -19.672 -16.589 -16.913 1.00 25.39 188 MET A O 1
ATOM 1545 N N . VAL A 1 190 ? -21.612 -15.606 -16.279 1.00 24.79 189 VAL A N 1
ATOM 1546 C CA . VAL A 1 190 ? -22.497 -16.683 -16.729 1.00 20.37 189 VAL A CA 1
ATOM 1547 C C . VAL A 1 190 ? -22.461 -16.893 -18.254 1.00 27.97 189 VAL A C 1
ATOM 1548 O O . VAL A 1 190 ? -22.155 -17.993 -18.703 1.00 23.62 189 VAL A O 1
ATOM 1552 N N . GLY A 1 191 ? -22.742 -15.840 -19.032 1.00 22.00 190 GLY A N 1
ATOM 1553 C CA . GLY A 1 191 ? -22.645 -15.902 -20.501 1.00 23.27 190 GLY A CA 1
ATOM 1554 C C . GLY A 1 191 ? -21.336 -16.418 -21.093 1.00 23.30 190 GLY A C 1
ATOM 1555 O O . GLY A 1 191 ? -21.332 -17.335 -21.929 1.00 25.30 190 GLY A O 1
ATOM 1556 N N . THR A 1 192 ? -20.224 -15.834 -20.666 1.00 23.82 191 THR A N 1
ATOM 1557 C CA . THR A 1 192 ? -18.905 -16.230 -21.155 1.00 21.23 191 THR A CA 1
ATOM 1558 C C . THR A 1 192 ? -18.366 -17.547 -20.564 1.00 22.23 191 THR A C 1
ATOM 1559 O O . THR A 1 192 ? -17.308 -18.014 -20.984 1.00 25.98 191 THR A O 1
ATOM 1563 N N . ALA A 1 193 ? -19.066 -18.124 -19.588 1.00 27.67 192 ALA A N 1
ATOM 1564 C CA . ALA A 1 193 ? -18.751 -19.475 -19.127 1.00 27.42 192 ALA A CA 1
ATOM 1565 C C . ALA A 1 193 ? -19.619 -20.499 -19.821 1.00 26.45 192 ALA A C 1
ATOM 1566 O O . ALA A 1 193 ? -19.131 -21.557 -20.203 1.00 27.88 192 ALA A O 1
ATOM 1568 N N . VAL A 1 194 ? -20.907 -20.203 -19.987 1.00 28.02 193 VAL A N 1
ATOM 1569 C CA . VAL A 1 194 ? -21.800 -21.229 -20.516 1.00 22.14 193 VAL A CA 1
ATOM 1570 C C . VAL A 1 194 ? -21.802 -21.350 -22.042 1.00 25.34 193 VAL A C 1
ATOM 1571 O O . VAL A 1 194 ? -22.044 -22.435 -22.564 1.00 24.14 193 VAL A O 1
ATOM 1575 N N . ALA A 1 195 ? -21.547 -20.250 -22.748 1.00 27.63 194 ALA A N 1
ATOM 1576 C CA . ALA A 1 195 ? -21.359 -20.339 -24.202 1.00 24.18 194 ALA A CA 1
ATOM 1577 C C . ALA A 1 195 ? -20.274 -21.375 -24.570 1.00 23.81 194 ALA A C 1
ATOM 1578 O O . ALA A 1 195 ? -20.543 -22.258 -25.381 1.00 27.98 194 ALA A O 1
ATOM 1580 N N . PRO A 1 196 ? -19.071 -21.306 -23.949 1.00 27.37 195 PRO A N 1
ATOM 1581 C CA . PRO A 1 196 ? -18.141 -22.415 -24.212 1.00 25.86 195 PRO A CA 1
ATOM 1582 C C . PRO A 1 196 ? -18.650 -23.783 -23.727 1.00 28.34 195 PRO A C 1
ATOM 1583 O O . PRO A 1 196 ? -18.518 -24.775 -24.445 1.00 26.17 195 PRO A O 1
ATOM 1587 N N . ILE A 1 197 ? -19.246 -23.827 -22.536 1.00 24.09 196 ILE A N 1
ATOM 1588 C CA . ILE A 1 197 ? -19.714 -25.095 -21.959 1.00 27.12 196 ILE A CA 1
ATOM 1589 C C . ILE A 1 197 ? -20.739 -25.796 -22.867 1.00 26.19 196 ILE A C 1
ATOM 1590 O O . ILE A 1 197 ? -20.599 -26.987 -23.170 1.00 24.64 196 ILE A O 1
ATOM 1595 N N . VAL A 1 198 ? -21.721 -25.037 -23.348 1.00 26.02 197 VAL A N 1
ATOM 1596 C CA . VAL A 1 198 ? -22.820 -25.616 -24.108 1.00 26.71 197 VAL A CA 1
ATOM 1597 C C . VAL A 1 198 ? -22.369 -26.036 -25.504 1.00 26.22 197 VAL A C 1
ATOM 1598 O O . VAL A 1 198 ? -22.948 -26.939 -26.105 1.00 25.01 197 VAL A O 1
ATOM 1602 N N . THR A 1 199 ? -21.312 -25.402 -25.998 1.00 18.93 198 THR A N 1
ATOM 1603 C CA . THR A 1 199 ? -20.726 -25.804 -27.272 1.00 24.36 198 THR A CA 1
ATOM 1604 C C . THR A 1 199 ? -19.724 -26.960 -27.104 1.00 25.65 198 THR A C 1
ATOM 1605 O O . THR A 1 199 ? -18.917 -27.221 -27.991 1.00 28.12 198 THR A O 1
ATOM 1609 N N . GLY A 1 200 ? -19.773 -27.644 -25.958 1.00 23.56 199 GLY A N 1
ATOM 1610 C CA . GLY A 1 200 ? -18.963 -28.847 -25.750 1.00 22.57 199 GLY A CA 1
ATOM 1611 C C . GLY A 1 200 ? -17.507 -28.629 -25.376 1.00 25.39 199 GLY A C 1
ATOM 1612 O O . GLY A 1 200 ? -16.738 -29.589 -25.294 1.00 27.77 199 GLY A O 1
ATOM 1613 N N . ASN A 1 201 ? -17.129 -27.374 -25.151 1.00 23.32 200 ASN A N 1
ATOM 1614 C CA . ASN A 1 201 ? -15.818 -27.028 -24.601 1.00 25.02 200 ASN A CA 1
ATOM 1615 C C . ASN A 1 201 ? -15.862 -27.149 -23.077 1.00 26.60 200 ASN A C 1
ATOM 1616 O O . ASN A 1 201 ? -16.949 -27.218 -22.496 1.00 29.75 200 ASN A O 1
ATOM 1621 N N . THR A 1 202 ? -14.693 -27.160 -22.437 1.00 26.55 201 THR A N 1
ATOM 1622 C CA . THR A 1 202 ? -14.618 -27.085 -20.972 1.00 30.95 201 THR A CA 1
ATOM 1623 C C . THR A 1 202 ? -14.043 -25.730 -20.582 1.00 31.60 201 THR A C 1
ATOM 1624 O O . THR A 1 202 ? -13.408 -25.079 -21.406 1.00 32.50 201 THR A O 1
ATOM 1628 N N . VAL A 1 203 ? -14.249 -25.329 -19.325 1.00 26.61 202 VAL A N 1
ATOM 1629 C CA . VAL A 1 203 ? -13.915 -23.974 -18.869 1.00 28.22 202 VAL A CA 1
ATOM 1630 C C . VAL A 1 203 ? -13.011 -23.966 -17.643 1.00 28.35 202 VAL A C 1
ATOM 1631 O O . VAL A 1 203 ? -13.250 -24.698 -16.673 1.00 29.36 202 VAL A O 1
ATOM 1635 N N . VAL A 1 204 ? -11.964 -23.146 -17.703 1.00 26.54 203 VAL A N 1
ATOM 1636 C CA . VAL A 1 204 ? -11.267 -22.687 -16.502 1.00 28.15 203 VAL A CA 1
ATOM 1637 C C . VAL A 1 204 ? -11.654 -21.218 -16.250 1.00 28.50 203 VAL A C 1
ATOM 1638 O O . VAL A 1 204 ? -11.288 -20.321 -17.028 1.00 24.63 203 VAL A O 1
ATOM 1642 N N . LEU A 1 205 ? -12.377 -20.988 -15.153 1.00 23.56 204 LEU A N 1
ATOM 1643 C CA . LEU A 1 205 ? -12.947 -19.676 -14.831 1.00 26.06 204 LEU A CA 1
ATOM 1644 C C . LEU A 1 205 ? -12.167 -18.894 -13.784 1.00 27.17 204 LEU A C 1
ATOM 1645 O O . LEU A 1 205 ? -12.043 -19.329 -12.641 1.00 28.54 204 LEU A O 1
ATOM 1650 N N . LYS A 1 206 ? -11.679 -17.721 -14.184 1.00 25.85 205 LYS A N 1
ATOM 1651 C CA . LYS A 1 206 ? -11.065 -16.788 -13.264 1.00 30.55 205 LYS A CA 1
ATOM 1652 C C . LYS A 1 206 ? -11.974 -15.571 -13.149 1.00 30.84 205 LYS A C 1
ATOM 1653 O O . LYS A 1 206 ? -11.964 -14.700 -14.029 1.00 30.82 205 LYS A O 1
ATOM 1659 N N . PRO A 1 207 ? -12.789 -15.513 -12.079 1.00 30.47 206 PRO A N 1
ATOM 1660 C CA . PRO A 1 207 ? -13.652 -14.334 -11.939 1.00 27.38 206 PRO A CA 1
ATOM 1661 C C . PRO A 1 207 ? -12.850 -13.146 -11.463 1.00 27.71 206 PRO A C 1
ATOM 1662 O O . PRO A 1 207 ? -11.710 -13.319 -11.030 1.00 27.51 206 PRO A O 1
ATOM 1666 N N . ALA A 1 208 ? -13.425 -11.952 -11.574 1.00 30.24 207 ALA A N 1
ATOM 1667 C CA . ALA A 1 208 ? -12.802 -10.751 -11.036 1.00 30.72 207 ALA A CA 1
ATOM 1668 C C . ALA A 1 208 ? -12.601 -10.920 -9.524 1.00 32.13 207 ALA A C 1
ATOM 1669 O O . ALA A 1 208 ? -13.453 -11.478 -8.823 1.00 24.67 207 ALA A O 1
ATOM 1671 N N . SER A 1 209 ? -11.449 -10.470 -9.039 1.00 31.77 208 SER A N 1
ATOM 1672 C CA . SER A 1 209 ? -11.071 -10.662 -7.633 1.00 36.85 208 SER A CA 1
ATOM 1673 C C . SER A 1 209 ? -11.885 -9.778 -6.694 1.00 39.64 208 SER A C 1
ATOM 1674 O O . SER A 1 209 ? -11.945 -10.038 -5.489 1.00 41.65 208 SER A O 1
ATOM 1677 N N . THR A 1 210 ? -12.511 -8.746 -7.259 1.00 32.64 209 THR A N 1
ATOM 1678 C CA . THR A 1 210 ? -13.413 -7.874 -6.515 1.00 33.11 209 THR A CA 1
ATOM 1679 C C . THR A 1 210 ? -14.813 -8.469 -6.350 1.00 31.93 209 THR A C 1
ATOM 1680 O O . THR A 1 210 ? -15.552 -8.036 -5.466 1.00 32.83 209 THR A O 1
ATOM 1684 N N . THR A 1 211 ? -15.194 -9.426 -7.203 1.00 26.68 210 THR A N 1
ATOM 1685 C CA . THR A 1 211 ? -16.507 -10.093 -7.060 1.00 28.65 210 THR A CA 1
ATOM 1686 C C . THR A 1 211 ? -16.501 -11.636 -7.188 1.00 28.43 210 THR A C 1
ATOM 1687 O O . THR A 1 211 ? -17.262 -12.205 -7.995 1.00 29.68 210 THR A O 1
ATOM 1691 N N . PRO A 1 212 ? -15.676 -12.333 -6.378 1.00 31.53 211 PRO A N 1
ATOM 1692 C CA . PRO A 1 212 ? -15.587 -13.772 -6.657 1.00 29.76 211 PRO A CA 1
ATOM 1693 C C . PRO A 1 212 ? -16.671 -14.620 -5.983 1.00 30.60 211 PRO A C 1
ATOM 1694 O O . PRO A 1 212 ? -16.846 -15.781 -6.342 1.00 32.57 211 PRO A O 1
ATOM 1698 N N . VAL A 1 213 ? -17.398 -14.045 -5.028 1.00 33.85 212 VAL A N 1
ATOM 1699 C CA . VAL A 1 213 ? -18.353 -14.815 -4.229 1.00 29.90 212 VAL A CA 1
ATOM 1700 C C . VAL A 1 213 ? -19.590 -15.208 -5.031 1.00 27.32 212 VAL A C 1
ATOM 1701 O O . VAL A 1 213 ? -20.048 -16.348 -4.940 1.00 26.38 212 VAL A O 1
ATOM 1705 N N . VAL A 1 214 ? -20.119 -14.281 -5.826 1.00 28.86 213 VAL A N 1
ATOM 1706 C CA . VAL A 1 214 ? -21.280 -14.608 -6.654 1.00 33.25 213 VAL A CA 1
ATOM 1707 C C . VAL A 1 214 ? -20.928 -15.686 -7.704 1.00 30.25 213 VAL A C 1
ATOM 1708 O O . VAL A 1 214 ? -21.751 -16.556 -8.012 1.00 27.01 213 VAL A O 1
ATOM 1712 N N . ALA A 1 215 ? -19.686 -15.661 -8.194 1.00 29.94 214 ALA A N 1
ATOM 1713 C CA . ALA A 1 215 ? -19.201 -16.689 -9.122 1.00 27.46 214 ALA A CA 1
ATOM 1714 C C . ALA A 1 215 ? -19.110 -18.078 -8.478 1.00 25.75 214 ALA A C 1
ATOM 1715 O O . ALA A 1 215 ? -19.341 -19.079 -9.147 1.00 29.23 214 ALA A O 1
ATOM 1717 N N . ALA A 1 216 ? -18.764 -18.131 -7.190 1.00 23.97 215 ALA A N 1
ATOM 1718 C CA . ALA A 1 216 ? -18.766 -19.394 -6.442 1.00 25.03 215 ALA A CA 1
ATOM 1719 C C . ALA A 1 216 ? -20.199 -19.896 -6.280 1.00 22.84 215 ALA A C 1
ATOM 1720 O O . ALA A 1 216 ? -20.449 -21.092 -6.391 1.00 24.81 215 ALA A O 1
ATOM 1722 N N . LYS A 1 217 ? -21.130 -18.973 -6.036 1.00 26.37 216 LYS A N 1
ATOM 1723 C CA . LYS A 1 217 ? -22.555 -19.306 -5.955 1.00 26.50 216 LYS A CA 1
ATOM 1724 C C . LYS A 1 217 ? -23.039 -19.905 -7.277 1.00 27.43 216 LYS A C 1
ATOM 1725 O O . LYS A 1 217 ? -23.814 -20.871 -7.290 1.00 30.28 216 LYS A O 1
ATOM 1731 N N . PHE A 1 218 ? -22.577 -19.341 -8.389 1.00 18.51 217 PHE A N 1
ATOM 1732 C CA . PHE A 1 218 ? -23.041 -19.825 -9.682 1.00 23.78 217 PHE A CA 1
ATOM 1733 C C . PHE A 1 218 ? -22.481 -21.207 -10.029 1.00 26.29 217 PHE A C 1
ATOM 1734 O O . PHE A 1 218 ? -23.205 -22.046 -10.566 1.00 22.41 217 PHE A O 1
ATOM 1742 N N . VAL A 1 219 ? -21.199 -21.442 -9.742 1.00 23.70 218 VAL A N 1
ATOM 1743 C CA . VAL A 1 219 ? -20.591 -22.765 -10.001 1.00 25.03 218 VAL A CA 1
ATOM 1744 C C . VAL A 1 219 ? -21.296 -23.863 -9.177 1.00 27.80 218 VAL A C 1
ATOM 1745 O O . VAL A 1 219 ? -21.532 -24.954 -9.691 1.00 32.65 218 VAL A O 1
ATOM 1749 N N . GLU A 1 220 ? -21.680 -23.542 -7.935 1.00 30.73 219 GLU A N 1
ATOM 1750 C CA . GLU A 1 220 ? -22.545 -24.416 -7.119 1.00 31.21 219 GLU A CA 1
ATOM 1751 C C . GLU A 1 220 ? -23.839 -24.799 -7.859 1.00 35.77 219 GLU A C 1
ATOM 1752 O O . GLU A 1 220 ? -24.221 -25.969 -7.873 1.00 32.72 219 GLU A O 1
ATOM 1758 N N . VAL A 1 221 ? -24.495 -23.812 -8.474 1.00 30.89 220 VAL A N 1
ATOM 1759 C CA . VAL A 1 221 ? -25.706 -24.040 -9.277 1.00 31.16 220 VAL A CA 1
ATOM 1760 C C . VAL A 1 221 ? -25.456 -25.002 -10.444 1.00 30.78 220 VAL A C 1
ATOM 1761 O O . VAL A 1 221 ? -26.254 -25.931 -10.665 1.00 29.33 220 VAL A O 1
ATOM 1765 N N . LEU A 1 222 ? -24.338 -24.798 -11.153 1.00 26.69 221 LEU A N 1
ATOM 1766 C CA . LEU A 1 222 ? -23.949 -25.661 -12.282 1.00 24.94 221 LEU A CA 1
ATOM 1767 C C . LEU A 1 222 ? -23.853 -27.126 -11.853 1.00 22.11 221 LEU A C 1
ATOM 1768 O O . LEU A 1 222 ? -24.374 -28.016 -12.527 1.00 25.72 221 LEU A O 1
ATOM 1773 N N . GLU A 1 223 ? -23.206 -27.353 -10.714 1.00 27.10 222 GLU A N 1
ATOM 1774 C CA . GLU A 1 223 ? -23.144 -28.660 -10.084 1.00 28.53 222 GLU A CA 1
ATOM 1775 C C . GLU A 1 223 ? -24.533 -29.221 -9.781 1.00 31.32 222 GLU A C 1
ATOM 1776 O O . GLU A 1 223 ? -24.799 -30.373 -10.106 1.00 29.64 222 GLU A O 1
ATOM 1782 N N . ASP A 1 224 ? -25.414 -28.398 -9.200 1.00 30.15 223 ASP A N 1
ATOM 1783 C CA . ASP A 1 224 ? -26.798 -28.813 -8.881 1.00 33.77 223 ASP A CA 1
ATOM 1784 C C . ASP A 1 224 ? -27.674 -29.092 -10.112 1.00 36.95 223 ASP A C 1
ATOM 1785 O O . ASP A 1 224 ? -28.646 -29.860 -10.037 1.00 37.27 223 ASP A O 1
ATOM 1790 N N . ALA A 1 225 ? -27.333 -28.455 -11.232 1.00 36.87 224 ALA A N 1
ATOM 1791 C CA . ALA A 1 225 ? -28.013 -28.673 -12.516 1.00 36.53 224 ALA A CA 1
ATOM 1792 C C . ALA A 1 225 ? -27.481 -29.900 -13.246 1.00 35.23 224 ALA A C 1
ATOM 1793 O O . ALA A 1 225 ? -27.978 -30.249 -14.320 1.00 32.48 224 ALA A O 1
ATOM 1795 N N . GLY A 1 226 ? -26.443 -30.520 -12.682 1.00 36.61 225 GLY A N 1
ATOM 1796 C CA . GLY A 1 226 ? -25.897 -31.775 -13.182 1.00 37.62 225 GLY A CA 1
ATOM 1797 C C . GLY A 1 226 ? -24.663 -31.710 -14.075 1.00 36.44 225 GLY A C 1
ATOM 1798 O O . GLY A 1 226 ? -24.387 -32.663 -14.801 1.00 33.01 225 GLY A O 1
ATOM 1799 N N . LEU A 1 227 ? -23.919 -30.604 -14.035 1.00 33.76 226 LEU A N 1
ATOM 1800 C CA . LEU A 1 227 ? -22.709 -30.482 -14.844 1.00 32.02 226 LEU A CA 1
ATOM 1801 C C . LEU A 1 227 ? -21.623 -31.393 -14.272 1.00 34.73 226 LEU A C 1
ATOM 1802 O O . LEU A 1 227 ? -21.339 -31.326 -13.076 1.00 36.66 226 LEU A O 1
ATOM 1807 N N . PRO A 1 228 ? -21.027 -32.253 -15.121 1.00 35.76 227 PRO A N 1
ATOM 1808 C CA . PRO A 1 228 ? -19.936 -33.160 -14.742 1.00 34.52 227 PRO A CA 1
ATOM 1809 C C . PRO A 1 228 ? -18.706 -32.428 -14.202 1.00 36.00 227 PRO A C 1
ATOM 1810 O O . PRO A 1 228 ? -18.491 -31.256 -14.525 1.00 34.59 227 PRO A O 1
ATOM 1814 N N . LYS A 1 229 ? -17.923 -33.125 -13.376 1.00 32.44 228 LYS A N 1
ATOM 1815 C CA . LYS A 1 229 ? -16.702 -32.582 -12.772 1.00 33.14 228 LYS A CA 1
ATOM 1816 C C . LYS A 1 229 ? -15.648 -32.145 -13.795 1.00 28.92 228 LYS A C 1
ATOM 1817 O O . LYS A 1 229 ? -15.465 -32.780 -14.832 1.00 26.03 228 LYS A O 1
ATOM 1823 N N . GLY A 1 230 ? -14.976 -31.036 -13.501 1.00 28.79 229 GLY A N 1
ATOM 1824 C CA . GLY A 1 230 ? -13.953 -30.502 -14.380 1.00 30.12 229 GLY A CA 1
ATOM 1825 C C . GLY A 1 230 ? -14.450 -29.746 -15.603 1.00 32.18 229 GLY A C 1
ATOM 1826 O O . GLY A 1 230 ? -13.652 -29.140 -16.305 1.00 26.64 229 GLY A O 1
ATOM 1827 N N . VAL A 1 231 ? -15.753 -29.780 -15.870 1.00 27.61 230 VAL A N 1
ATOM 1828 C CA . VAL A 1 231 ? -16.302 -29.057 -17.020 1.00 27.28 230 VAL A CA 1
ATOM 1829 C C . VAL A 1 231 ? -16.232 -27.538 -16.784 1.00 28.17 230 VAL A C 1
ATOM 1830 O O . VAL A 1 231 ? -15.901 -26.777 -17.694 1.00 27.59 230 VAL A O 1
ATOM 1834 N N . ILE A 1 232 ? -16.505 -27.117 -15.554 1.00 29.03 231 ILE A N 1
ATOM 1835 C CA . ILE A 1 232 ? -16.063 -25.812 -15.081 1.00 27.09 231 ILE A CA 1
ATOM 1836 C C . ILE A 1 232 ? -15.108 -26.002 -13.906 1.00 28.85 231 ILE A C 1
ATOM 1837 O O . ILE A 1 232 ? -15.197 -26.993 -13.161 1.00 24.03 231 ILE A O 1
ATOM 1842 N N . ASN A 1 233 ? -14.162 -25.074 -13.804 1.00 24.61 232 ASN A N 1
ATOM 1843 C CA . ASN A 1 233 ? -13.203 -25.024 -12.726 1.00 33.15 232 ASN A CA 1
ATOM 1844 C C . ASN A 1 233 ? -13.160 -23.576 -12.229 1.00 35.73 232 ASN A C 1
ATOM 1845 O O . ASN A 1 233 ? -13.055 -22.641 -13.024 1.00 34.89 232 ASN A O 1
ATOM 1850 N N . TYR A 1 234 ? -13.245 -23.399 -10.917 1.00 30.30 233 TYR A N 1
ATOM 1851 C CA . TYR A 1 234 ? -13.354 -22.078 -10.314 1.00 31.86 233 TYR A CA 1
ATOM 1852 C C . TYR A 1 234 ? -12.027 -21.694 -9.648 1.00 35.18 233 TYR A C 1
ATOM 1853 O O . TYR A 1 234 ? -11.655 -22.248 -8.595 1.00 34.73 233 TYR A O 1
ATOM 1862 N N . VAL A 1 235 ? -11.295 -20.774 -10.286 1.00 32.01 234 VAL A N 1
ATOM 1863 C CA . VAL A 1 235 ? -9.949 -20.384 -9.824 1.00 30.17 234 VAL A CA 1
ATOM 1864 C C . VAL A 1 235 ? -9.654 -18.863 -9.833 1.00 33.38 234 VAL A C 1
ATOM 1865 O O . VAL A 1 235 ? -8.835 -18.383 -10.633 1.00 34.25 234 VAL A O 1
ATOM 1869 N N . PRO A 1 236 ? -10.279 -18.103 -8.912 1.00 33.71 235 PRO A N 1
ATOM 1870 C CA . PRO A 1 236 ? -9.865 -16.715 -8.669 1.00 31.83 235 PRO A CA 1
ATOM 1871 C C . PRO A 1 236 ? -8.384 -16.605 -8.243 1.00 35.08 235 PRO A C 1
ATOM 1872 O O . PRO A 1 236 ? -7.825 -17.561 -7.715 1.00 34.35 235 PRO A O 1
ATOM 1876 N N . GLY A 1 237 ? -7.766 -15.450 -8.475 1.00 35.30 236 GLY A N 1
ATOM 1877 C CA . GLY A 1 237 ? -6.342 -15.264 -8.168 1.00 38.51 236 GLY A CA 1
ATOM 1878 C C . GLY A 1 237 ? -5.768 -14.017 -8.806 1.00 37.20 236 GLY A C 1
ATOM 1879 O O . GLY A 1 237 ? -6.511 -13.185 -9.320 1.00 43.27 236 GLY A O 1
ATOM 1880 N N . SER A 1 238 ? -4.443 -13.884 -8.774 1.00 40.11 237 SER A N 1
ATOM 1881 C CA A SER A 1 238 ? -3.761 -12.716 -9.333 0.50 40.40 237 SER A CA 1
ATOM 1882 C CA B SER A 1 238 ? -3.786 -12.706 -9.333 0.50 39.96 237 SER A CA 1
ATOM 1883 C C . SER A 1 238 ? -3.571 -12.840 -10.842 1.00 43.05 237 SER A C 1
ATOM 1884 O O . SER A 1 238 ? -3.477 -13.950 -11.368 1.00 43.82 237 SER A O 1
ATOM 1889 N N . GLY A 1 239 ? -3.510 -11.698 -11.528 1.00 43.08 238 GLY A N 1
ATOM 1890 C CA . GLY A 1 239 ? -3.231 -11.657 -12.962 1.00 42.69 238 GLY A CA 1
ATOM 1891 C C . GLY A 1 239 ? -1.817 -12.118 -13.277 1.00 44.49 238 GLY A C 1
ATOM 1892 O O . GLY A 1 239 ? -1.597 -12.852 -14.241 1.00 46.25 238 GLY A O 1
ATOM 1893 N N . ALA A 1 240 ? -0.866 -11.702 -12.439 1.00 50.55 239 ALA A N 1
ATOM 1894 C CA . ALA A 1 240 ? 0.552 -12.031 -12.611 1.00 53.33 239 ALA A CA 1
ATOM 1895 C C . ALA A 1 240 ? 0.855 -13.524 -12.474 1.00 56.23 239 ALA A C 1
ATOM 1896 O O . ALA A 1 240 ? 1.708 -14.053 -13.192 1.00 56.62 239 ALA A O 1
ATOM 1898 N N . GLU A 1 241 ? 0.156 -14.197 -11.557 1.00 52.99 240 GLU A N 1
ATOM 1899 C CA . GLU A 1 241 ? 0.393 -15.621 -11.306 1.00 51.75 240 GLU A CA 1
ATOM 1900 C C . GLU A 1 241 ? -0.568 -16.523 -12.076 1.00 51.77 240 GLU A C 1
ATOM 1901 O O . GLU A 1 241 ? -0.136 -17.484 -12.709 1.00 56.53 240 GLU A O 1
ATOM 1907 N N . VAL A 1 242 ? -1.862 -16.217 -12.033 1.00 40.40 241 VAL A N 1
ATOM 1908 C CA . VAL A 1 242 ? -2.863 -17.116 -12.620 1.00 40.36 241 VAL A CA 1
ATOM 1909 C C . VAL A 1 242 ? -3.330 -16.649 -14.007 1.00 37.86 241 VAL A C 1
ATOM 1910 O O . VAL A 1 242 ? -3.307 -17.427 -14.961 1.00 36.39 241 VAL A O 1
ATOM 1914 N N . GLY A 1 243 ? -3.712 -15.378 -14.114 1.00 34.98 242 GLY A N 1
ATOM 1915 C CA . GLY A 1 243 ? -4.183 -14.797 -15.375 1.00 35.71 242 GLY A CA 1
ATOM 1916 C C . GLY A 1 243 ? -3.267 -15.070 -16.552 1.00 35.85 242 GLY A C 1
ATOM 1917 O O . GLY A 1 243 ? -3.670 -15.736 -17.507 1.00 34.99 242 GLY A O 1
ATOM 1918 N N . ASP A 1 244 ? -2.028 -14.588 -16.456 1.00 34.68 243 ASP A N 1
ATOM 1919 C CA . ASP A 1 244 ? -1.007 -14.773 -17.498 1.00 41.87 243 ASP A CA 1
ATOM 1920 C C . ASP A 1 244 ? -0.656 -16.230 -17.789 1.00 44.44 243 ASP A C 1
ATOM 1921 O O . ASP A 1 244 ? -0.382 -16.576 -18.938 1.00 42.76 243 ASP A O 1
ATOM 1926 N N . TYR A 1 245 ? -0.663 -17.066 -16.751 1.00 37.43 244 TYR A N 1
ATOM 1927 C CA . TYR A 1 245 ? -0.399 -18.502 -16.893 1.00 37.01 244 TYR A CA 1
ATOM 1928 C C . TYR A 1 245 ? -1.489 -19.240 -17.672 1.00 34.75 244 TYR A C 1
ATOM 1929 O O . TYR A 1 245 ? -1.173 -20.127 -18.468 1.00 34.87 244 TYR A O 1
ATOM 1938 N N . LEU A 1 246 ? -2.755 -18.879 -17.446 1.00 34.64 245 LEU A N 1
ATOM 1939 C CA . LEU A 1 246 ? -3.882 -19.535 -18.125 1.00 32.46 245 LEU A CA 1
ATOM 1940 C C . LEU A 1 246 ? -3.933 -19.231 -19.624 1.00 32.86 245 LEU A C 1
ATOM 1941 O O . LEU A 1 246 ? -4.185 -20.124 -20.436 1.00 35.54 245 LEU A O 1
ATOM 1946 N N . VAL A 1 247 ? -3.691 -17.973 -19.968 1.00 30.36 246 VAL A N 1
ATOM 1947 C CA . VAL A 1 247 ? -3.683 -17.500 -21.362 1.00 32.13 246 VAL A CA 1
ATOM 1948 C C . VAL A 1 247 ? -2.520 -18.145 -22.131 1.00 33.72 246 VAL A C 1
ATOM 1949 O O . VAL A 1 247 ? -2.696 -18.609 -23.257 1.00 30.52 246 VAL A O 1
ATOM 1953 N N . ASP A 1 248 ? -1.357 -18.230 -21.483 1.00 34.84 247 ASP A N 1
ATOM 1954 C CA . ASP A 1 248 ? -0.137 -18.762 -22.101 1.00 33.43 247 ASP A CA 1
ATOM 1955 C C . ASP A 1 248 ? -0.061 -20.278 -22.236 1.00 35.15 247 ASP A C 1
ATOM 1956 O O . ASP A 1 248 ? 0.814 -20.780 -22.943 1.00 41.35 247 ASP A O 1
ATOM 1961 N N . HIS A 1 249 ? -0.944 -21.009 -21.560 1.00 33.60 248 HIS A N 1
ATOM 1962 C CA . HIS A 1 249 ? -0.856 -22.467 -21.569 1.00 33.38 248 HIS A CA 1
ATOM 1963 C C . HIS A 1 249 ? -1.052 -23.034 -22.977 1.00 31.61 248 HIS A C 1
ATOM 1964 O O . HIS A 1 249 ? -1.915 -22.560 -23.707 1.00 30.50 248 HIS A O 1
ATOM 1971 N N . PRO A 1 250 ? -0.210 -24.012 -23.380 1.00 35.33 249 PRO A N 1
ATOM 1972 C CA . PRO A 1 250 ? -0.317 -24.619 -24.713 1.00 35.39 249 PRO A CA 1
ATOM 1973 C C . PRO A 1 250 ? -1.615 -25.398 -24.967 1.00 37.43 249 PRO A C 1
ATOM 1974 O O . PRO A 1 250 ? -1.982 -25.600 -26.118 1.00 31.91 249 PRO A O 1
ATOM 1978 N N . LYS A 1 251 ? -2.298 -25.808 -23.902 1.00 32.93 250 LYS A N 1
ATOM 1979 C CA . LYS A 1 251 ? -3.553 -26.553 -23.994 1.00 30.31 250 LYS A CA 1
ATOM 1980 C C . LYS A 1 251 ? -4.803 -25.661 -23.998 1.00 25.72 250 LYS A C 1
ATOM 1981 O O . LYS A 1 251 ? -5.926 -26.156 -24.102 1.00 34.59 250 LYS A O 1
ATOM 1987 N N . THR A 1 252 ? -4.610 -24.356 -23.861 1.00 28.38 251 THR A N 1
ATOM 1988 C CA . THR A 1 252 ? -5.717 -23.405 -23.917 1.00 26.57 251 THR A CA 1
ATOM 1989 C C . THR A 1 252 ? -6.058 -23.199 -25.397 1.00 26.64 251 THR A C 1
ATOM 1990 O O . THR A 1 252 ? -5.203 -22.815 -26.169 1.00 27.54 251 THR A O 1
ATOM 1994 N N . SER A 1 253 ? -7.292 -23.504 -25.781 1.00 25.86 252 SER A N 1
ATOM 1995 C CA . SER A 1 253 ? -7.739 -23.405 -27.172 1.00 26.84 252 SER A CA 1
ATOM 1996 C C . SER A 1 253 ? -8.456 -22.092 -27.437 1.00 28.05 252 SER A C 1
ATOM 1997 O O . SER A 1 253 ? -8.364 -21.524 -28.520 1.00 25.06 252 SER A O 1
ATOM 2000 N N . LEU A 1 254 ? -9.172 -21.624 -26.425 1.00 30.40 253 LEU A N 1
ATOM 2001 C CA . LEU A 1 254 ? -10.057 -20.489 -26.558 1.00 31.49 253 LEU A CA 1
ATOM 2002 C C . LEU A 1 254 ? -9.925 -19.622 -25.325 1.00 26.78 253 LEU A C 1
ATOM 2003 O O . LEU A 1 254 ? -9.812 -20.136 -24.220 1.00 27.94 253 LEU A O 1
ATOM 2008 N N . ILE A 1 255 ? -9.892 -18.306 -25.523 1.00 26.03 254 ILE A N 1
ATOM 2009 C CA . ILE A 1 255 ? -9.940 -17.347 -24.415 1.00 26.75 254 ILE A CA 1
ATOM 2010 C C . ILE A 1 255 ? -11.099 -16.380 -24.636 1.00 28.74 254 ILE A C 1
ATOM 2011 O O . ILE A 1 255 ? -11.317 -15.878 -25.749 1.00 25.15 254 ILE A O 1
ATOM 2016 N N . THR A 1 256 ? -11.862 -16.153 -23.576 1.00 27.99 255 THR A N 1
ATOM 2017 C CA . THR A 1 256 ? -12.947 -15.189 -23.613 1.00 30.59 255 THR A CA 1
ATOM 2018 C C . THR A 1 256 ? -12.811 -14.202 -22.455 1.00 32.90 255 THR A C 1
ATOM 2019 O O . THR A 1 256 ? -12.882 -14.567 -21.268 1.00 30.42 255 THR A O 1
ATOM 2023 N N . PHE A 1 257 ? -12.580 -12.947 -22.833 1.00 27.48 256 PHE A N 1
ATOM 2024 C CA . PHE A 1 257 ? -12.235 -11.883 -21.901 1.00 27.99 256 PHE A CA 1
ATOM 2025 C C . PHE A 1 257 ? -13.219 -10.725 -21.953 1.00 22.33 256 PHE A C 1
ATOM 2026 O O . PHE A 1 257 ? -13.590 -10.252 -23.036 1.00 26.56 256 PHE A O 1
ATOM 2034 N N . THR A 1 258 ? -13.586 -10.228 -20.779 1.00 22.75 257 THR A N 1
ATOM 2035 C CA . THR A 1 258 ? -14.363 -8.998 -20.687 1.00 25.27 257 THR A CA 1
ATOM 2036 C C . THR A 1 258 ? -13.772 -8.111 -19.594 1.00 30.58 257 THR A C 1
ATOM 2037 O O . THR A 1 258 ? -13.739 -8.498 -18.421 1.00 29.55 257 THR A O 1
ATOM 2041 N N . GLY A 1 259 ? -13.313 -6.923 -19.971 1.00 25.93 258 GLY A N 1
ATOM 2042 C CA . GLY A 1 259 ? -12.701 -6.008 -19.009 1.00 33.06 258 GLY A CA 1
ATOM 2043 C C . GLY A 1 259 ? -12.110 -4.786 -19.679 1.00 34.46 258 GLY A C 1
ATOM 2044 O O . GLY A 1 259 ? -12.594 -4.360 -20.724 1.00 29.66 258 GLY A O 1
ATOM 2045 N N . SER A 1 260 ? -11.060 -4.220 -19.089 1.00 34.00 259 SER A N 1
ATOM 2046 C CA . SER A 1 260 ? -10.516 -2.955 -19.595 1.00 32.44 259 SER A CA 1
ATOM 2047 C C . SER A 1 260 ? -9.642 -3.151 -20.824 1.00 34.62 259 SER A C 1
ATOM 2048 O O . SER A 1 260 ? -9.191 -4.267 -21.108 1.00 32.94 259 SER A O 1
ATOM 2051 N N . LYS A 1 261 ? -9.402 -2.048 -21.535 1.00 34.68 260 LYS A N 1
ATOM 2052 C CA . LYS A 1 261 ? -8.625 -2.033 -22.771 1.00 31.94 260 LYS A CA 1
ATOM 2053 C C . LYS A 1 261 ? -7.174 -2.433 -22.535 1.00 33.59 260 LYS A C 1
ATOM 2054 O O . LYS A 1 261 ? -6.635 -3.264 -23.254 1.00 29.06 260 LYS A O 1
ATOM 2060 N N . ASP A 1 262 ? -6.551 -1.821 -21.532 1.00 31.84 261 ASP A N 1
ATOM 2061 C CA . ASP A 1 262 ? -5.131 -2.048 -21.240 1.00 38.14 261 ASP A CA 1
ATOM 2062 C C . ASP A 1 262 ? -4.798 -3.509 -20.908 1.00 39.49 261 ASP A C 1
ATOM 2063 O O . ASP A 1 262 ? -3.764 -4.023 -21.354 1.00 41.76 261 ASP A O 1
ATOM 2068 N N . VAL A 1 263 ? -5.673 -4.179 -20.152 1.00 38.74 262 VAL A N 1
ATOM 2069 C CA . VAL A 1 263 ? -5.504 -5.616 -19.869 1.00 36.31 262 VAL A CA 1
ATOM 2070 C C . VAL A 1 263 ? -5.820 -6.435 -21.135 1.00 34.92 262 VAL A C 1
ATOM 2071 O O . VAL A 1 263 ? -5.116 -7.387 -21.449 1.00 34.78 262 VAL A O 1
ATOM 2075 N N . GLY A 1 264 ? -6.855 -6.022 -21.873 1.00 30.70 263 GLY A N 1
ATOM 2076 C CA . GLY A 1 264 ? -7.306 -6.728 -23.078 1.00 34.48 263 GLY A CA 1
ATOM 2077 C C . GLY A 1 264 ? -6.276 -6.815 -24.198 1.00 34.68 263 GLY A C 1
ATOM 2078 O O . GLY A 1 264 ? -6.007 -7.908 -24.699 1.00 29.08 263 GLY A O 1
ATOM 2079 N N . VAL A 1 265 ? -5.712 -5.662 -24.571 1.00 32.17 264 VAL A N 1
ATOM 2080 C CA . VAL A 1 265 ? -4.649 -5.545 -25.587 1.00 34.34 264 VAL A CA 1
ATOM 2081 C C . VAL A 1 265 ? -3.486 -6.483 -25.265 1.00 32.15 264 VAL A C 1
ATOM 2082 O O . VAL A 1 265 ? -3.097 -7.300 -26.095 1.00 32.22 264 VAL A O 1
ATOM 2086 N N . ARG A 1 266 ? -2.963 -6.372 -24.044 1.00 31.38 265 ARG A N 1
ATOM 2087 C CA . ARG A 1 266 ? -1.905 -7.257 -23.556 1.00 30.95 265 ARG A CA 1
ATOM 2088 C C . ARG A 1 266 ? -2.318 -8.736 -23.576 1.00 29.94 265 ARG A C 1
ATOM 2089 O O . ARG A 1 266 ? -1.510 -9.590 -23.937 1.00 34.56 265 ARG A O 1
ATOM 2097 N N . LEU A 1 267 ? -3.571 -9.036 -23.226 1.00 31.00 266 LEU A N 1
ATOM 2098 C CA . LEU A 1 267 ? -4.079 -10.417 -23.337 1.00 30.37 266 LEU A CA 1
ATOM 2099 C C . LEU A 1 267 ? -4.116 -10.872 -24.796 1.00 27.88 266 LEU A C 1
ATOM 2100 O O . LEU A 1 267 ? -3.683 -11.980 -25.126 1.00 33.14 266 LEU A O 1
ATOM 2105 N N . TYR A 1 268 ? -4.624 -10.010 -25.667 1.00 25.34 267 TYR A N 1
ATOM 2106 C CA . TYR A 1 268 ? -4.762 -10.342 -27.073 1.00 32.45 267 TYR A CA 1
ATOM 2107 C C . TYR A 1 268 ? -3.398 -10.574 -27.737 1.00 32.97 267 TYR A C 1
ATOM 2108 O O . TYR A 1 268 ? -3.246 -11.474 -28.575 1.00 29.47 267 TYR A O 1
ATOM 2117 N N . GLU A 1 269 ? -2.419 -9.766 -27.338 1.00 30.80 268 GLU A N 1
ATOM 2118 C CA A GLU A 1 269 ? -1.067 -9.849 -27.884 0.50 30.45 268 GLU A CA 1
ATOM 2119 C CA B GLU A 1 269 ? -1.065 -9.848 -27.885 0.50 32.01 268 GLU A CA 1
ATOM 2120 C C . GLU A 1 269 ? -0.355 -11.131 -27.439 1.00 31.78 268 GLU A C 1
ATOM 2121 O O . GLU A 1 269 ? 0.276 -11.804 -28.253 1.00 33.20 268 GLU A O 1
ATOM 2132 N N . ARG A 1 270 ? -0.486 -11.471 -26.157 1.00 29.61 269 ARG A N 1
ATOM 2133 C CA . ARG A 1 270 ? 0.098 -12.684 -25.572 1.00 33.12 269 ARG A CA 1
ATOM 2134 C C . ARG A 1 270 ? -0.525 -13.975 -26.084 1.00 31.56 269 ARG A C 1
ATOM 2135 O O . ARG A 1 270 ? 0.176 -14.978 -26.272 1.00 30.93 269 ARG A O 1
ATOM 2143 N N . ALA A 1 271 ? -1.843 -13.956 -26.275 1.00 33.59 270 ALA A N 1
ATOM 2144 C CA . ALA A 1 271 ? -2.584 -15.130 -26.736 1.00 33.06 270 ALA A CA 1
ATOM 2145 C C . ALA A 1 271 ? -2.191 -15.611 -28.152 1.00 33.15 270 ALA A C 1
ATOM 2146 O O . ALA A 1 271 ? -2.175 -16.813 -28.432 1.00 30.76 270 ALA A O 1
ATOM 2148 N N . ALA A 1 272 ? -1.850 -14.666 -29.019 1.00 34.06 271 ALA A N 1
ATOM 2149 C CA . ALA A 1 272 ? -1.467 -14.951 -30.409 1.00 31.31 271 ALA A CA 1
ATOM 2150 C C . ALA A 1 272 ? -0.164 -15.744 -30.565 1.00 31.91 271 ALA A C 1
ATOM 2151 O O . ALA A 1 272 ? 0.029 -16.429 -31.568 1.00 27.63 271 ALA A O 1
ATOM 2153 N N . VAL A 1 273 ? 0.720 -15.642 -29.569 1.00 33.86 272 VAL A N 1
ATOM 2154 C CA . VAL A 1 273 ? 2.009 -16.341 -29.577 1.00 32.56 272 VAL A CA 1
ATOM 2155 C C . VAL A 1 273 ? 1.778 -17.856 -29.557 1.00 34.76 272 VAL A C 1
ATOM 2156 O O . VAL A 1 273 ? 1.020 -18.367 -28.728 1.00 33.57 272 VAL A O 1
ATOM 2160 N N . VAL A 1 274 ? 2.400 -18.565 -30.494 1.00 30.91 273 VAL A N 1
ATOM 2161 C CA . VAL A 1 274 ? 2.385 -20.026 -30.457 1.00 34.67 273 VAL A CA 1
ATOM 2162 C C . VAL A 1 274 ? 3.501 -20.497 -29.526 1.00 35.61 273 VAL A C 1
ATOM 2163 O O . VAL A 1 274 ? 4.686 -20.408 -29.861 1.00 39.28 273 VAL A O 1
ATOM 2167 N N . ARG A 1 275 ? 3.108 -20.972 -28.342 1.00 36.09 274 ARG A N 1
ATOM 2168 C CA . ARG A 1 275 ? 4.049 -21.372 -27.293 1.00 31.29 274 ARG A CA 1
ATOM 2169 C C . ARG A 1 275 ? 4.670 -22.741 -27.589 1.00 36.80 274 ARG A C 1
ATOM 2170 O O . ARG A 1 275 ? 4.251 -23.417 -28.534 1.00 38.16 274 ARG A O 1
ATOM 2178 N N . PRO A 1 276 ? 5.688 -23.151 -26.801 1.00 36.85 275 PRO A N 1
ATOM 2179 C CA . PRO A 1 276 ? 6.164 -24.522 -26.967 1.00 32.36 275 PRO A CA 1
ATOM 2180 C C . PRO A 1 276 ? 5.112 -25.551 -26.563 1.00 34.98 275 PRO A C 1
ATOM 2181 O O . PRO A 1 276 ? 4.459 -25.409 -25.517 1.00 29.83 275 PRO A O 1
ATOM 2185 N N . GLY A 1 277 ? 4.940 -26.563 -27.412 1.00 34.72 276 GLY A N 1
ATOM 2186 C CA . GLY A 1 277 ? 3.952 -27.617 -27.195 1.00 38.01 276 GLY A CA 1
ATOM 2187 C C . GLY A 1 277 ? 2.541 -27.248 -27.621 1.00 35.11 276 GLY A C 1
ATOM 2188 O O . GLY A 1 277 ? 1.607 -28.017 -27.417 1.00 35.67 276 GLY A O 1
ATOM 2189 N N . GLN A 1 278 ? 2.385 -26.073 -28.224 1.00 39.97 277 GLN A N 1
ATOM 2190 C CA . GLN A 1 278 ? 1.073 -25.598 -28.640 1.00 36.13 277 GLN A CA 1
ATOM 2191 C C . GLN A 1 278 ? 0.845 -25.949 -30.103 1.00 32.29 277 GLN A C 1
ATOM 2192 O O . GLN A 1 278 ? 1.575 -25.479 -30.982 1.00 29.39 277 GLN A O 1
ATOM 2198 N N . ASN A 1 279 ? -0.167 -26.769 -30.361 1.00 32.67 278 ASN A N 1
ATOM 2199 C CA . ASN A 1 279 ? -0.401 -27.266 -31.712 1.00 31.74 278 ASN A CA 1
ATOM 2200 C C . ASN A 1 279 ? -1.480 -26.517 -32.498 1.00 32.53 278 ASN A C 1
ATOM 2201 O O . ASN A 1 279 ? -1.944 -27.011 -33.526 1.00 34.56 278 ASN A O 1
ATOM 2206 N N . HIS A 1 280 ? -1.869 -25.335 -32.015 1.00 31.05 279 HIS A N 1
ATOM 2207 C CA . HIS A 1 280 ? -2.976 -24.557 -32.599 1.00 29.62 279 HIS A CA 1
ATOM 2208 C C . HIS A 1 280 ? -2.790 -23.059 -32.370 1.00 32.48 279 HIS A C 1
ATOM 2209 O O . HIS A 1 280 ? -2.032 -22.631 -31.481 1.00 30.51 279 HIS A O 1
ATOM 2216 N N . LEU A 1 281 ? -3.501 -22.262 -33.164 1.00 31.93 280 LEU A N 1
ATOM 2217 C CA . LEU A 1 281 ? -3.666 -20.846 -32.867 1.00 28.82 280 LEU A CA 1
ATOM 2218 C C . LEU A 1 281 ? -4.868 -20.689 -31.951 1.00 28.94 280 LEU A C 1
ATOM 2219 O O . LEU A 1 281 ? -5.906 -21.293 -32.184 1.00 29.50 280 LEU A O 1
ATOM 2224 N N . LYS A 1 282 ? -4.720 -19.874 -30.915 1.00 29.27 281 LYS A N 1
ATOM 2225 C CA . LYS A 1 282 ? -5.783 -19.650 -29.948 1.00 30.22 281 LYS A CA 1
ATOM 2226 C C . LYS A 1 282 ? -6.823 -18.672 -30.485 1.00 28.65 281 LYS A C 1
ATOM 2227 O O . LYS A 1 282 ? -6.478 -17.651 -31.079 1.00 27.75 281 LYS A O 1
ATOM 2233 N N . ARG A 1 283 ? -8.091 -19.006 -30.286 1.00 26.55 282 ARG A N 1
ATOM 2234 C CA . ARG A 1 283 ? -9.188 -18.082 -30.589 1.00 32.60 282 ARG A CA 1
ATOM 2235 C C . ARG A 1 283 ? -9.503 -17.184 -29.413 1.00 34.80 282 ARG A C 1
ATOM 2236 O O . ARG A 1 283 ? -9.677 -17.652 -28.277 1.00 29.66 282 ARG A O 1
ATOM 2244 N N . VAL A 1 284 ? -9.580 -15.886 -29.694 1.00 32.50 283 VAL A N 1
ATOM 2245 C CA . VAL A 1 284 ? -9.706 -14.890 -28.640 1.00 34.00 283 VAL A CA 1
ATOM 2246 C C . VAL A 1 284 ? -10.944 -14.007 -28.829 1.00 32.79 283 VAL A C 1
ATOM 2247 O O . VAL A 1 284 ? -11.090 -13.305 -29.827 1.00 28.15 283 VAL A O 1
ATOM 2251 N N . ILE A 1 285 ? -11.841 -14.071 -27.863 1.00 24.87 284 ILE A N 1
ATOM 2252 C CA . ILE A 1 285 ? -12.981 -13.190 -27.819 1.00 27.49 284 ILE A CA 1
ATOM 2253 C C . ILE A 1 285 ? -12.716 -12.103 -26.765 1.00 28.42 284 ILE A C 1
ATOM 2254 O O . ILE A 1 285 ? -12.660 -12.397 -25.558 1.00 25.49 284 ILE A O 1
ATOM 2259 N N . VAL A 1 286 ? -12.525 -10.853 -27.207 1.00 27.19 285 VAL A N 1
ATOM 2260 C CA . VAL A 1 286 ? -12.360 -9.748 -26.237 1.00 28.33 285 VAL A CA 1
ATOM 2261 C C . VAL A 1 286 ? -13.445 -8.675 -26.287 1.00 27.29 285 VAL A C 1
ATOM 2262 O O . VAL A 1 286 ? -13.813 -8.157 -27.351 1.00 24.19 285 VAL A O 1
ATOM 2266 N N . GLU A 1 287 ? -13.954 -8.345 -25.112 1.00 28.09 286 GLU A N 1
ATOM 2267 C CA . GLU A 1 287 ? -14.917 -7.281 -24.976 1.00 34.05 286 GLU A CA 1
ATOM 2268 C C . GLU A 1 287 ? -14.317 -6.261 -24.024 1.00 36.58 286 GLU A C 1
ATOM 2269 O O . GLU A 1 287 ? -14.342 -6.451 -22.803 1.00 38.28 286 GLU A O 1
ATOM 2275 N N . MET A 1 288 ? -13.758 -5.189 -24.586 1.00 32.44 287 MET A N 1
ATOM 2276 C CA . MET A 1 288 ? -13.074 -4.169 -23.786 1.00 33.02 287 MET A CA 1
ATOM 2277 C C . MET A 1 288 ? -14.009 -2.975 -23.520 1.00 36.49 287 MET A C 1
ATOM 2278 O O . MET A 1 288 ? -15.233 -3.129 -23.541 1.00 42.37 287 MET A O 1
ATOM 2283 N N . GLY A 1 289 ? -13.460 -1.796 -23.277 1.00 34.85 288 GLY A N 1
ATOM 2284 C CA . GLY A 1 289 ? -14.307 -0.672 -22.874 1.00 33.28 288 GLY A CA 1
ATOM 2285 C C . GLY A 1 289 ? -15.122 0.035 -23.955 1.00 33.15 288 GLY A C 1
ATOM 2286 O O . GLY A 1 289 ? -15.196 -0.406 -25.108 1.00 28.99 288 GLY A O 1
ATOM 2287 N N . GLY A 1 290 ? -15.736 1.143 -23.554 1.00 28.92 289 GLY A N 1
ATOM 2288 C CA . GLY A 1 290 ? -16.427 2.048 -24.449 1.00 26.38 289 GLY A CA 1
ATOM 2289 C C . GLY A 1 290 ? -16.261 3.468 -23.940 1.00 30.66 289 GLY A C 1
ATOM 2290 O O . GLY A 1 290 ? -16.003 3.695 -22.758 1.00 31.34 289 GLY A O 1
ATOM 2291 N N . LYS A 1 291 ? -16.356 4.424 -24.852 1.00 26.78 290 LYS A N 1
ATOM 2292 C CA . LYS A 1 291 ? -16.410 5.838 -24.506 1.00 25.79 290 LYS A CA 1
ATOM 2293 C C . LYS A 1 291 ? -17.592 6.286 -25.324 1.00 31.03 290 LYS A C 1
ATOM 2294 O O . LYS A 1 291 ? -17.461 6.814 -26.433 1.00 34.34 290 LYS A O 1
ATOM 2300 N N . ASP A 1 292 ? -18.758 6.013 -24.758 1.00 24.98 291 ASP A N 1
ATOM 2301 C CA . ASP A 1 292 ? -20.006 5.994 -25.479 1.00 24.77 291 ASP A CA 1
ATOM 2302 C C . ASP A 1 292 ? -20.647 7.356 -25.472 1.00 28.71 291 ASP A C 1
ATOM 2303 O O . ASP A 1 292 ? -20.409 8.154 -24.563 1.00 28.56 291 ASP A O 1
ATOM 2308 N N . THR A 1 293 ? -21.474 7.616 -26.482 1.00 24.79 292 THR A N 1
ATOM 2309 C CA . THR A 1 293 ? -21.984 8.972 -26.694 1.00 28.51 292 THR A CA 1
ATOM 2310 C C . THR A 1 293 ? -23.483 8.989 -26.958 1.00 22.92 292 THR A C 1
ATOM 2311 O O . THR A 1 293 ? -23.990 8.163 -27.710 1.00 26.46 292 THR A O 1
ATOM 2315 N N . VAL A 1 294 ? -24.188 9.908 -26.300 1.00 24.45 293 VAL A N 1
ATOM 2316 C CA . VAL A 1 294 ? -25.577 10.203 -26.618 1.00 21.74 293 VAL A CA 1
ATOM 2317 C C . VAL A 1 294 ? -25.621 11.490 -27.440 1.00 25.14 293 VAL A C 1
ATOM 2318 O O . VAL A 1 294 ? -25.312 12.569 -26.933 1.00 26.91 293 VAL A O 1
ATOM 2322 N N . VAL A 1 295 ? -25.992 11.381 -28.712 1.00 29.47 294 VAL A N 1
ATOM 2323 C CA . VAL A 1 295 ? -26.129 12.580 -29.533 1.00 27.09 294 VAL A CA 1
ATOM 2324 C C . VAL A 1 295 ? -27.577 13.050 -29.615 1.00 22.76 294 VAL A C 1
ATOM 2325 O O . VAL A 1 295 ? -28.500 12.262 -29.792 1.00 27.36 294 VAL A O 1
ATOM 2329 N N . VAL A 1 296 ? -27.767 14.352 -29.452 1.00 23.71 295 VAL A N 1
ATOM 2330 C CA . VAL A 1 296 ? -29.098 14.919 -29.402 1.00 24.82 295 VAL A CA 1
ATOM 2331 C C . VAL A 1 296 ? -29.251 15.952 -30.529 1.00 27.94 295 VAL A C 1
ATOM 2332 O O . VAL A 1 296 ? -28.504 16.926 -30.608 1.00 28.02 295 VAL A O 1
ATOM 2336 N N . ASP A 1 297 ? -30.218 15.691 -31.399 1.00 31.24 296 ASP A N 1
ATOM 2337 C CA . ASP A 1 297 ? -30.492 16.508 -32.577 1.00 35.99 296 ASP A CA 1
ATOM 2338 C C . ASP A 1 297 ? -31.359 17.707 -32.197 1.00 36.53 296 ASP A C 1
ATOM 2339 O O . ASP A 1 297 ? -31.999 17.700 -31.144 1.00 35.52 296 ASP A O 1
ATOM 2344 N N . ARG A 1 298 ? -31.415 18.721 -33.062 1.00 33.22 297 ARG A N 1
ATOM 2345 C CA . ARG A 1 298 ? -32.229 19.915 -32.795 1.00 35.87 297 ARG A CA 1
ATOM 2346 C C . ARG A 1 298 ? -33.740 19.629 -32.772 1.00 37.49 297 ARG A C 1
ATOM 2347 O O . ARG A 1 298 ? -34.508 20.383 -32.169 1.00 42.79 297 ARG A O 1
ATOM 2355 N N . ASP A 1 299 ? -34.191 18.560 -33.364 1.00 39.66 298 ASP A N 1
ATOM 2356 C CA . ASP A 1 299 ? -35.610 18.270 -33.264 1.00 42.58 298 ASP A CA 1
ATOM 2357 C C . ASP A 1 299 ? -36.025 17.328 -32.161 1.00 38.78 298 ASP A C 1
ATOM 2358 O O . ASP A 1 299 ? -37.159 16.978 -32.046 1.00 30.06 298 ASP A O 1
ATOM 2363 N N . ALA A 1 300 ? -35.069 16.931 -31.364 1.00 40.29 299 ALA A N 1
ATOM 2364 C CA . ALA A 1 300 ? -35.334 15.950 -30.304 1.00 40.63 299 ALA A CA 1
ATOM 2365 C C . ALA A 1 300 ? -36.399 16.369 -29.288 1.00 38.58 299 ALA A C 1
ATOM 2366 O O . ALA A 1 300 ? -36.616 17.558 -29.045 1.00 36.06 299 ALA A O 1
ATOM 2368 N N . ASP A 1 301 ? -37.078 15.366 -28.740 1.00 36.64 300 ASP A N 1
ATOM 2369 C CA . ASP A 1 301 ? -37.826 15.493 -27.509 1.00 38.49 300 ASP A CA 1
ATOM 2370 C C . ASP A 1 301 ? -36.767 15.734 -26.440 1.00 36.65 300 ASP A C 1
ATOM 2371 O O . ASP A 1 301 ? -35.995 14.836 -26.120 1.00 31.04 300 ASP A O 1
ATOM 2376 N N . LEU A 1 302 ? -36.729 16.958 -25.910 1.00 37.35 301 LEU A N 1
ATOM 2377 C CA . LEU A 1 302 ? -35.641 17.403 -25.026 1.00 34.76 301 LEU A CA 1
ATOM 2378 C C . LEU A 1 302 ? -35.685 16.789 -23.630 1.00 36.32 301 LEU A C 1
ATOM 2379 O O . LEU A 1 302 ? -34.643 16.635 -22.983 1.00 33.70 301 LEU A O 1
ATOM 2384 N N . ASP A 1 303 ? -36.892 16.449 -23.177 1.00 36.38 302 ASP A N 1
ATOM 2385 C CA . ASP A 1 303 ? -37.092 15.759 -21.908 1.00 38.01 302 ASP A CA 1
ATOM 2386 C C . ASP A 1 303 ? -36.559 14.336 -22.023 1.00 38.65 302 ASP A C 1
ATOM 2387 O O . ASP A 1 303 ? -35.826 13.868 -21.150 1.00 37.44 302 ASP A O 1
ATOM 2392 N N . LEU A 1 304 ? -36.918 13.668 -23.120 1.00 39.37 303 LEU A N 1
ATOM 2393 C CA . LEU A 1 304 ? -36.404 12.335 -23.433 1.00 36.21 303 LEU A CA 1
ATOM 2394 C C . LEU A 1 304 ? -34.887 12.362 -23.565 1.00 29.72 303 LEU A C 1
ATOM 2395 O O . LEU A 1 304 ? -34.210 11.441 -23.117 1.00 25.37 303 LEU A O 1
ATOM 2400 N N . ALA A 1 305 ? -34.361 13.423 -24.168 1.00 31.86 304 ALA A N 1
ATOM 2401 C CA . ALA A 1 305 ? -32.912 13.599 -24.299 1.00 32.26 304 ALA A CA 1
ATOM 2402 C C . ALA A 1 305 ? -32.231 13.599 -22.935 1.00 33.10 304 ALA A C 1
ATOM 2403 O O . ALA A 1 305 ? -31.333 12.791 -22.687 1.00 37.30 304 ALA A O 1
ATOM 2405 N N . ALA A 1 306 ? -32.693 14.486 -22.053 1.00 29.69 305 ALA A N 1
ATOM 2406 C CA . ALA A 1 306 ? -32.198 14.583 -20.683 1.00 32.11 305 ALA A CA 1
ATOM 2407 C C . ALA A 1 306 ? -32.347 13.291 -19.878 1.00 31.86 305 ALA A C 1
ATOM 2408 O O . ALA A 1 306 ? -31.419 12.904 -19.169 1.00 23.29 305 ALA A O 1
ATOM 2410 N N . GLU A 1 307 ? -33.501 12.628 -20.000 1.00 31.11 306 GLU A N 1
ATOM 2411 C CA . GLU A 1 307 ? -33.730 11.321 -19.363 1.00 38.06 306 GLU A CA 1
ATOM 2412 C C . GLU A 1 307 ? -32.804 10.197 -19.856 1.00 35.97 306 GLU A C 1
ATOM 2413 O O . GLU A 1 307 ? -32.329 9.379 -19.055 1.00 35.92 306 GLU A O 1
ATOM 2419 N N . SER A 1 308 ? -32.555 10.160 -21.164 1.00 29.81 307 SER A N 1
ATOM 2420 C CA . SER A 1 308 ? -31.679 9.150 -21.755 1.00 29.36 307 SER A CA 1
ATOM 2421 C C . SER A 1 308 ? -30.224 9.387 -21.394 1.00 32.10 307 SER A C 1
ATOM 2422 O O . SER A 1 308 ? -29.465 8.426 -21.225 1.00 30.49 307 SER A O 1
ATOM 2425 N N . ILE A 1 309 ? -29.829 10.657 -21.274 1.00 29.67 308 ILE A N 1
ATOM 2426 C CA . ILE A 1 309 ? -28.466 10.985 -20.851 1.00 27.59 308 ILE A CA 1
ATOM 2427 C C . ILE A 1 309 ? -28.262 10.555 -19.388 1.00 30.26 308 ILE A C 1
ATOM 2428 O O . ILE A 1 309 ? -27.297 9.865 -19.070 1.00 31.21 308 ILE A O 1
ATOM 2433 N N . LEU A 1 310 ? -29.184 10.974 -18.528 1.00 28.31 309 LEU A N 1
ATOM 2434 C CA . LEU A 1 310 ? -29.176 10.659 -17.095 1.00 24.23 309 LEU A CA 1
ATOM 2435 C C . LEU A 1 310 ? -28.947 9.166 -16.806 1.00 23.83 309 LEU A C 1
ATOM 2436 O O . LEU A 1 310 ? -28.012 8.801 -16.091 1.00 29.46 309 LEU A O 1
ATOM 2441 N N . VAL A 1 311 ? -29.793 8.330 -17.403 1.00 25.69 310 VAL A N 1
ATOM 2442 C CA . VAL A 1 311 ? -29.784 6.881 -17.194 1.00 31.82 310 VAL A CA 1
ATOM 2443 C C . VAL A 1 311 ? -28.506 6.274 -17.764 1.00 26.06 310 VAL A C 1
ATOM 2444 O O . VAL A 1 311 ? -27.863 5.471 -17.089 1.00 31.75 310 VAL A O 1
ATOM 2448 N N . SER A 1 312 ? -28.118 6.702 -18.974 1.00 30.09 311 SER A N 1
ATOM 2449 C CA . SER A 1 312 ? -26.880 6.228 -19.615 1.00 27.40 311 SER A CA 1
ATOM 2450 C C . SER A 1 312 ? -25.637 6.578 -18.810 1.00 28.05 311 SER A C 1
ATOM 2451 O O . SER A 1 312 ? -24.707 5.778 -18.728 1.00 22.32 311 SER A O 1
ATOM 2454 N N . ALA A 1 313 ? -25.612 7.789 -18.255 1.00 26.00 312 ALA A N 1
ATOM 2455 C CA . ALA A 1 313 ? -24.453 8.263 -17.511 1.00 26.92 312 ALA A CA 1
ATOM 2456 C C . ALA A 1 313 ? -24.394 7.701 -16.101 1.00 22.99 312 ALA A C 1
ATOM 2457 O O . ALA A 1 313 ? -23.318 7.364 -15.620 1.00 26.82 312 ALA A O 1
ATOM 2459 N N . PHE A 1 314 ? -25.543 7.611 -15.437 1.00 24.54 313 PHE A N 1
ATOM 2460 C CA . PHE A 1 314 ? -25.546 7.343 -13.990 1.00 28.95 313 PHE A CA 1
ATOM 2461 C C . PHE A 1 314 ? -26.104 5.998 -13.519 1.00 29.67 313 PHE A C 1
ATOM 2462 O O . PHE A 1 314 ? -26.058 5.697 -12.314 1.00 30.44 313 PHE A O 1
ATOM 2470 N N . GLY A 1 315 ? -26.612 5.188 -14.445 1.00 31.63 314 GLY A N 1
ATOM 2471 C CA . GLY A 1 315 ? -27.030 3.811 -14.129 1.00 31.39 314 GLY A CA 1
ATOM 2472 C C . GLY A 1 315 ? -25.840 2.984 -13.670 1.00 28.56 314 GLY A C 1
ATOM 2473 O O . GLY A 1 315 ? -24.794 3.025 -14.306 1.00 25.87 314 GLY A O 1
ATOM 2474 N N . PHE A 1 316 ? -25.993 2.259 -12.551 1.00 28.88 315 PHE A N 1
ATOM 2475 C CA . PHE A 1 316 ? -24.869 1.596 -11.844 1.00 28.32 315 PHE A CA 1
ATOM 2476 C C . PHE A 1 316 ? -23.643 2.516 -11.657 1.00 23.76 315 PHE A C 1
ATOM 2477 O O . PHE A 1 316 ? -22.489 2.069 -11.731 1.00 27.84 315 PHE A O 1
ATOM 2485 N N . SER A 1 317 ? -23.911 3.801 -11.396 1.00 24.96 316 SER A N 1
ATOM 2486 C CA . SER A 1 317 ? -22.876 4.845 -11.213 1.00 29.01 316 SER A CA 1
ATOM 2487 C C . SER A 1 317 ? -21.843 4.900 -12.344 1.00 25.86 316 SER A C 1
ATOM 2488 O O . SER A 1 317 ? -20.642 5.067 -12.103 1.00 25.97 316 SER A O 1
ATOM 2491 N N . GLY A 1 318 ? -22.311 4.728 -13.579 1.00 26.82 317 GLY A N 1
ATOM 2492 C CA . GLY A 1 318 ? -21.432 4.770 -14.750 1.00 27.74 317 GLY A CA 1
ATOM 2493 C C . GLY A 1 318 ? -20.404 3.657 -14.884 1.00 28.02 317 GLY A C 1
ATOM 2494 O O . GLY A 1 318 ? -19.497 3.739 -15.716 1.00 31.09 317 GLY A O 1
ATOM 2495 N N . GLN A 1 319 ? -20.552 2.607 -14.082 1.00 24.40 318 GLN A N 1
ATOM 2496 C CA . GLN A 1 319 ? -19.654 1.458 -14.126 1.00 23.69 318 GLN A CA 1
ATOM 2497 C C . GLN A 1 319 ? -20.093 0.423 -15.160 1.00 27.16 318 GLN A C 1
ATOM 2498 O O . GLN A 1 319 ? -20.213 -0.765 -14.861 1.00 29.93 318 GLN A O 1
ATOM 2504 N N . LYS A 1 320 ? -20.311 0.881 -16.384 1.00 30.11 319 LYS A N 1
ATOM 2505 C CA . LYS A 1 320 ? -20.714 0.015 -17.475 1.00 29.65 319 LYS A CA 1
ATOM 2506 C C . LYS A 1 320 ? -19.853 0.343 -18.686 1.00 29.88 319 LYS A C 1
ATOM 2507 O O . LYS A 1 320 ? -19.502 1.506 -18.923 1.00 25.63 319 LYS A O 1
ATOM 2513 N N . CYS A 1 321 ? -19.531 -0.679 -19.465 1.00 27.52 320 CYS A N 1
ATOM 2514 C CA A CYS A 1 321 ? -18.777 -0.480 -20.693 0.50 30.85 320 CYS A CA 1
ATOM 2515 C CA B CYS A 1 321 ? -18.779 -0.489 -20.699 0.50 31.71 320 CYS A CA 1
ATOM 2516 C C . CYS A 1 321 ? -19.632 0.246 -21.728 1.00 28.55 320 CYS A C 1
ATOM 2517 O O . CYS A 1 321 ? -19.103 0.865 -22.629 1.00 32.28 320 CYS A O 1
ATOM 2522 N N . SER A 1 322 ? -20.955 0.173 -21.549 1.00 23.06 321 SER A N 1
ATOM 2523 C CA . SER A 1 322 ? -21.961 0.827 -22.392 1.00 28.99 321 SER A CA 1
ATOM 2524 C C . SER A 1 322 ? -22.378 2.254 -21.961 1.00 32.91 321 SER A C 1
ATOM 2525 O O . SER A 1 322 ? -23.232 2.874 -22.618 1.00 26.76 321 SER A O 1
ATOM 2528 N N . ALA A 1 323 ? -21.787 2.782 -20.879 1.00 33.42 322 ALA A N 1
ATOM 2529 C CA . ALA A 1 323 ? -22.252 4.066 -20.294 1.00 32.87 322 ALA A CA 1
ATOM 2530 C C . ALA A 1 323 ? -22.102 5.315 -21.186 1.00 26.85 322 ALA A C 1
ATOM 2531 O O . ALA A 1 323 ? -21.031 5.586 -21.705 1.00 26.94 322 ALA A O 1
ATOM 2533 N N . GLY A 1 324 ? -23.177 6.091 -21.311 1.00 31.04 323 GLY A N 1
ATOM 2534 C CA . GLY A 1 324 ? -23.131 7.391 -21.996 1.00 32.86 323 GLY A CA 1
ATOM 2535 C C . GLY A 1 324 ? -22.396 8.452 -21.196 1.00 32.91 323 GLY A C 1
ATOM 2536 O O . GLY A 1 324 ? -23.008 9.360 -20.621 1.00 37.22 323 GLY A O 1
ATOM 2537 N N . SER A 1 325 ? -21.074 8.334 -21.161 1.00 28.80 324 SER A N 1
ATOM 2538 C CA . SER A 1 325 ? -20.237 9.290 -20.474 1.00 29.62 324 SER A CA 1
ATOM 2539 C C . SER A 1 325 ? -20.046 10.571 -21.286 1.00 27.22 324 SER A C 1
ATOM 2540 O O . SER A 1 325 ? -19.391 11.499 -20.831 1.00 31.68 324 SER A O 1
ATOM 2543 N N . ARG A 1 326 ? -20.572 10.606 -22.507 1.00 24.77 325 ARG A N 1
ATOM 2544 C CA . ARG A 1 326 ? -20.494 11.821 -23.311 1.00 27.55 325 ARG A CA 1
ATOM 2545 C C . ARG A 1 326 ? -21.868 12.195 -23.814 1.00 33.29 325 ARG A C 1
ATOM 2546 O O . ARG A 1 326 ? -22.650 11.332 -24.213 1.00 30.74 325 ARG A O 1
ATOM 2554 N N . ALA A 1 327 ? -22.164 13.488 -23.749 1.00 28.13 326 ALA A N 1
ATOM 2555 C CA . ALA A 1 327 ? -23.409 14.025 -24.282 1.00 30.20 326 ALA A CA 1
ATOM 2556 C C . ALA A 1 327 ? -23.027 15.108 -25.281 1.00 34.75 326 ALA A C 1
ATOM 2557 O O . ALA A 1 327 ? -22.490 16.143 -24.900 1.00 32.26 326 ALA A O 1
ATOM 2559 N N . VAL A 1 328 ? -23.254 14.830 -26.564 1.00 35.01 327 VAL A N 1
ATOM 2560 C CA . VAL A 1 328 ? -22.962 15.778 -27.632 1.00 33.65 327 VAL A CA 1
ATOM 2561 C C . VAL A 1 328 ? -24.284 16.289 -28.175 1.00 29.74 327 VAL A C 1
ATOM 2562 O O . VAL A 1 328 ? -25.082 15.501 -28.662 1.00 27.00 327 VAL A O 1
ATOM 2566 N N . ILE A 1 329 ? -24.504 17.603 -28.079 1.00 28.13 328 ILE A N 1
ATOM 2567 C CA . ILE A 1 329 ? -25.817 18.207 -28.320 1.00 25.06 328 ILE A CA 1
ATOM 2568 C C . ILE A 1 329 ? -25.745 19.312 -29.384 1.00 30.46 328 ILE A C 1
ATOM 2569 O O . ILE A 1 329 ? -24.815 20.126 -29.371 1.00 34.18 328 ILE A O 1
ATOM 2574 N N . HIS A 1 330 ? -26.738 19.340 -30.277 1.00 35.59 329 HIS A N 1
ATOM 2575 C CA . HIS A 1 330 ? -26.893 20.403 -31.280 1.00 36.56 329 HIS A CA 1
ATOM 2576 C C . HIS A 1 330 ? -27.006 21.776 -30.624 1.00 36.41 329 HIS A C 1
ATOM 2577 O O . HIS A 1 330 ? -27.708 21.944 -29.618 1.00 35.91 329 HIS A O 1
ATOM 2584 N N . LYS A 1 331 ? -26.393 22.733 -31.263 1.00 40.22 330 LYS A N 1
ATOM 2585 C CA . LYS A 1 331 ? -26.157 24.051 -30.747 1.00 44.96 330 LYS A CA 1
ATOM 2586 C C . LYS A 1 331 ? -27.455 24.747 -30.396 1.00 46.63 330 LYS A C 1
ATOM 2587 O O . LYS A 1 331 ? -27.538 25.467 -29.438 1.00 49.63 330 LYS A O 1
ATOM 2593 N N . ASP A 1 332 ? -28.476 24.521 -31.177 1.00 46.79 331 ASP A N 1
ATOM 2594 C CA . ASP A 1 332 ? -29.710 25.190 -30.946 1.00 46.41 331 ASP A CA 1
ATOM 2595 C C . ASP A 1 332 ? -30.394 24.687 -29.719 1.00 48.64 331 ASP A C 1
ATOM 2596 O O . ASP A 1 332 ? -31.421 25.200 -29.331 1.00 42.53 331 ASP A O 1
ATOM 2601 N N . VAL A 1 333 ? -29.899 23.587 -29.200 1.00 46.01 332 VAL A N 1
ATOM 2602 C CA . VAL A 1 333 ? -30.572 22.944 -28.126 1.00 41.68 332 VAL A CA 1
ATOM 2603 C C . VAL A 1 333 ? -29.719 22.538 -26.923 1.00 38.86 332 VAL A C 1
ATOM 2604 O O . VAL A 1 333 ? -30.208 21.917 -26.010 1.00 38.16 332 VAL A O 1
ATOM 2608 N N . TYR A 1 334 ? -28.451 22.904 -26.949 1.00 36.28 333 TYR A N 1
ATOM 2609 C CA . TYR A 1 334 ? -27.495 22.545 -25.929 1.00 35.25 333 TYR A CA 1
ATOM 2610 C C . TYR A 1 334 ? -27.714 23.098 -24.510 1.00 38.93 333 TYR A C 1
ATOM 2611 O O . TYR A 1 334 ? -27.732 22.357 -23.581 1.00 31.99 333 TYR A O 1
ATOM 2620 N N . ASP A 1 335 ? -27.945 24.391 -24.393 1.00 36.93 334 ASP A N 1
ATOM 2621 C CA . ASP A 1 335 ? -28.134 25.024 -23.083 1.00 36.96 334 ASP A CA 1
ATOM 2622 C C . ASP A 1 335 ? -29.337 24.427 -22.339 1.00 35.87 334 ASP A C 1
ATOM 2623 O O . ASP A 1 335 ? -29.274 24.170 -21.137 1.00 40.01 334 ASP A O 1
ATOM 2628 N N . GLU A 1 336 ? -30.403 24.167 -23.087 1.00 27.77 335 GLU A N 1
ATOM 2629 C CA . GLU A 1 336 ? -31.661 23.660 -22.546 1.00 33.80 335 GLU A CA 1
ATOM 2630 C C . GLU A 1 336 ? -31.638 22.186 -22.146 1.00 30.07 335 GLU A C 1
ATOM 2631 O O . GLU A 1 336 ? -32.181 21.832 -21.101 1.00 30.04 335 GLU A O 1
ATOM 2637 N N . VAL A 1 337 ? -31.042 21.331 -22.982 1.00 34.08 336 VAL A N 1
ATOM 2638 C CA . VAL A 1 337 ? -30.812 19.931 -22.609 1.00 29.42 336 VAL A CA 1
ATOM 2639 C C . VAL A 1 337 ? -29.874 19.850 -21.393 1.00 29.35 336 VAL A C 1
ATOM 2640 O O . VAL A 1 337 ? -30.153 19.097 -20.448 1.00 30.96 336 VAL A O 1
ATOM 2644 N N . LEU A 1 338 ? -28.801 20.645 -21.405 1.00 27.20 337 LEU A N 1
ATOM 2645 C CA . LEU A 1 338 ? -27.892 20.724 -20.255 1.00 33.96 337 LEU A CA 1
ATOM 2646 C C . LEU A 1 338 ? -28.583 21.138 -18.941 1.00 38.28 337 LEU A C 1
ATOM 2647 O O . LEU A 1 338 ? -28.279 20.574 -17.896 1.00 38.60 337 LEU A O 1
ATOM 2652 N N . GLU A 1 339 ? -29.505 22.104 -18.990 1.00 38.66 338 GLU A N 1
ATOM 2653 C CA . GLU A 1 339 ? -30.242 22.512 -17.779 1.00 41.50 338 GLU A CA 1
ATOM 2654 C C . GLU A 1 339 ? -31.282 21.469 -17.322 1.00 39.97 338 GLU A C 1
ATOM 2655 O O . GLU A 1 339 ? -31.457 21.246 -16.116 1.00 33.93 338 GLU A O 1
ATOM 2661 N N . LYS A 1 340 ? -31.934 20.807 -18.279 1.00 33.22 339 LYS A N 1
ATOM 2662 C CA . LYS A 1 340 ? -32.889 19.736 -17.964 1.00 39.84 339 LYS A CA 1
ATOM 2663 C C . LYS A 1 340 ? -32.217 18.516 -17.323 1.00 35.31 339 LYS A C 1
ATOM 2664 O O . LYS A 1 340 ? -32.777 17.916 -16.401 1.00 37.46 339 LYS A O 1
ATOM 2670 N N . THR A 1 341 ? -31.007 18.197 -17.778 1.00 32.65 340 THR A N 1
ATOM 2671 C CA . THR A 1 341 ? -30.231 17.078 -17.238 1.00 33.66 340 THR A CA 1
ATOM 2672 C C . THR A 1 341 ? -29.677 17.385 -15.841 1.00 32.62 340 THR A C 1
ATOM 2673 O O . THR A 1 341 ? -29.795 16.559 -14.948 1.00 30.01 340 THR A O 1
ATOM 2677 N N . VAL A 1 342 ? -29.086 18.565 -15.662 1.00 34.90 341 VAL A N 1
ATOM 2678 C CA . VAL A 1 342 ? -28.631 19.032 -14.333 1.00 34.29 341 VAL A CA 1
ATOM 2679 C C . VAL A 1 342 ? -29.756 18.981 -13.290 1.00 36.38 341 VAL A C 1
ATOM 2680 O O . VAL A 1 342 ? -29.542 18.553 -12.143 1.00 43.50 341 VAL A O 1
ATOM 2684 N N . ALA A 1 343 ? -30.953 19.387 -13.711 1.00 39.64 342 ALA A N 1
ATOM 2685 C CA . ALA A 1 343 ? -32.140 19.412 -12.855 1.00 37.48 342 ALA A CA 1
ATOM 2686 C C . ALA A 1 343 ? -32.576 18.017 -12.397 1.00 38.54 342 ALA A C 1
ATOM 2687 O O . ALA A 1 343 ? -33.075 17.858 -11.282 1.00 34.51 342 ALA A O 1
ATOM 2689 N N . LEU A 1 344 ? -32.381 17.016 -13.257 1.00 37.54 343 LEU A N 1
ATOM 2690 C CA . LEU A 1 344 ? -32.682 15.616 -12.923 1.00 33.91 343 LEU A CA 1
ATOM 2691 C C . LEU A 1 344 ? -31.597 15.012 -12.041 1.00 33.49 343 LEU A C 1
ATOM 2692 O O . LEU A 1 344 ? -31.892 14.324 -11.057 1.00 35.05 343 LEU A O 1
ATOM 2697 N N . ALA A 1 345 ? -30.348 15.297 -12.399 1.00 35.15 344 ALA A N 1
ATOM 2698 C CA . ALA A 1 345 ? -29.173 14.746 -11.733 1.00 32.44 344 ALA A CA 1
ATOM 2699 C C . ALA A 1 345 ? -29.029 15.103 -10.252 1.00 35.94 344 ALA A C 1
ATOM 2700 O O . ALA A 1 345 ? -28.575 14.284 -9.468 1.00 41.93 344 ALA A O 1
ATOM 2702 N N . LYS A 1 346 ? -29.397 16.320 -9.863 1.00 38.98 345 LYS A N 1
ATOM 2703 C CA . LYS A 1 346 ? -29.149 16.732 -8.474 1.00 44.89 345 LYS A CA 1
ATOM 2704 C C . LYS A 1 346 ? -30.241 16.283 -7.500 1.00 37.58 345 LYS A C 1
ATOM 2705 O O . LYS A 1 346 ? -30.104 16.437 -6.296 1.00 47.79 345 LYS A O 1
ATOM 2711 N N . ASN A 1 347 ? -31.307 15.705 -8.034 1.00 38.60 346 ASN A N 1
ATOM 2712 C CA . ASN A 1 347 ? -32.309 15.041 -7.209 1.00 41.85 346 ASN A CA 1
ATOM 2713 C C . ASN A 1 347 ? -32.200 13.515 -7.172 1.00 43.08 346 ASN A C 1
ATOM 2714 O O . ASN A 1 347 ? -33.048 12.845 -6.571 1.00 41.69 346 ASN A O 1
ATOM 2719 N N . LEU A 1 348 ? -31.155 12.969 -7.796 1.00 37.81 347 LEU A N 1
ATOM 2720 C CA . LEU A 1 348 ? -30.917 11.523 -7.756 1.00 35.55 347 LEU A CA 1
ATOM 2721 C C . LEU A 1 348 ? -30.386 11.134 -6.389 1.00 36.41 347 LEU A C 1
ATOM 2722 O O . LEU A 1 348 ? -29.560 11.841 -5.811 1.00 30.34 347 LEU A O 1
ATOM 2727 N N . THR A 1 349 ? -30.877 10.010 -5.880 1.00 34.47 348 THR A N 1
ATOM 2728 C CA . THR A 1 349 ? -30.506 9.544 -4.552 1.00 37.18 348 THR A CA 1
ATOM 2729 C C . THR A 1 349 ? -29.266 8.652 -4.599 1.00 38.17 348 THR A C 1
ATOM 2730 O O . THR A 1 349 ? -29.160 7.768 -5.445 1.00 36.83 348 THR A O 1
ATOM 2734 N N . VAL A 1 350 ? -28.317 8.923 -3.701 1.00 34.41 349 VAL A N 1
ATOM 2735 C CA . VAL A 1 350 ? -27.070 8.177 -3.619 1.00 33.06 349 VAL A CA 1
ATOM 2736 C C . VAL A 1 350 ? -26.870 7.625 -2.204 1.00 35.14 349 VAL A C 1
ATOM 2737 O O . VAL A 1 350 ? -26.756 8.387 -1.238 1.00 31.26 349 VAL A O 1
ATOM 2741 N N . GLY A 1 351 ? -26.811 6.302 -2.080 1.00 37.11 350 GLY A N 1
ATOM 2742 C CA . GLY A 1 351 ? -26.540 5.697 -0.777 1.00 36.36 350 GLY A CA 1
ATOM 2743 C C . GLY A 1 351 ? -26.412 4.188 -0.805 1.00 39.54 350 GLY A C 1
ATOM 2744 O O . GLY A 1 351 ? -26.200 3.602 -1.870 1.00 35.80 350 GLY A O 1
ATOM 2745 N N . ASP A 1 352 ? -26.524 3.581 0.379 1.00 28.15 351 ASP A N 1
ATOM 2746 C CA . ASP A 1 352 ? -26.562 2.129 0.567 1.00 33.16 351 ASP A CA 1
ATOM 2747 C C . ASP A 1 352 ? -27.611 1.500 -0.345 1.00 26.00 351 ASP A C 1
ATOM 2748 O O . ASP A 1 352 ? -28.790 1.825 -0.244 1.00 33.56 351 ASP A O 1
ATOM 2753 N N . PRO A 1 353 ? -27.184 0.603 -1.251 1.00 29.08 352 PRO A N 1
ATOM 2754 C CA . PRO A 1 353 ? -28.136 0.035 -2.202 1.00 29.93 352 PRO A CA 1
ATOM 2755 C C . PRO A 1 353 ? -29.087 -1.036 -1.647 1.00 31.60 352 PRO A C 1
ATOM 2756 O O . PRO A 1 353 ? -30.027 -1.413 -2.343 1.00 34.34 352 PRO A O 1
ATOM 2760 N N . THR A 1 354 ? -28.875 -1.497 -0.409 1.00 32.32 353 THR A N 1
ATOM 2761 C CA . THR A 1 354 ? -29.878 -2.331 0.281 1.00 33.06 353 THR A CA 1
ATOM 2762 C C . THR A 1 354 ? -31.181 -1.541 0.471 1.00 33.05 353 THR A C 1
ATOM 2763 O O . THR A 1 354 ? -32.278 -2.105 0.466 1.00 31.27 353 THR A O 1
ATOM 2767 N N . ASN A 1 355 ? -31.040 -0.221 0.589 1.00 36.09 354 ASN A N 1
ATOM 2768 C CA . ASN A 1 355 ? -32.166 0.702 0.579 1.00 38.55 354 ASN A CA 1
ATOM 2769 C C . ASN A 1 355 ? -32.653 0.892 -0.865 1.00 35.52 354 ASN A C 1
ATOM 2770 O O . ASN A 1 355 ? -31.910 1.353 -1.742 1.00 36.53 354 ASN A O 1
ATOM 2775 N N . ARG A 1 356 ? -33.911 0.523 -1.082 1.00 34.93 355 ARG A N 1
ATOM 2776 C CA . ARG A 1 356 ? -34.586 0.576 -2.377 1.00 39.38 355 ARG A CA 1
ATOM 2777 C C . ARG A 1 356 ? -34.673 1.984 -2.983 1.00 41.90 355 ARG A C 1
ATOM 2778 O O . ARG A 1 356 ? -34.553 2.154 -4.197 1.00 42.57 355 ARG A O 1
ATOM 2786 N N . ASP A 1 357 ? -34.831 2.989 -2.132 1.00 40.33 356 ASP A N 1
ATOM 2787 C CA . ASP A 1 357 ? -35.010 4.365 -2.593 1.00 46.30 356 ASP A CA 1
ATOM 2788 C C . ASP A 1 357 ? -33.711 5.042 -3.060 1.00 40.73 356 ASP A C 1
ATOM 2789 O O . ASP A 1 357 ? -33.748 6.171 -3.540 1.00 34.06 356 ASP A O 1
ATOM 2794 N N . ASN A 1 358 ? -32.575 4.350 -2.925 1.00 35.92 357 ASN A N 1
ATOM 2795 C CA . ASN A 1 358 ? -31.319 4.824 -3.506 1.00 34.15 357 ASN A CA 1
ATOM 2796 C C . ASN A 1 358 ? -31.127 4.390 -4.970 1.00 35.96 357 ASN A C 1
ATOM 2797 O O . ASN A 1 358 ? -31.013 3.197 -5.269 1.00 38.42 357 ASN A O 1
ATOM 2802 N N . TYR A 1 359 ? -31.117 5.371 -5.869 1.00 34.30 358 TYR A N 1
ATOM 2803 C CA . TYR A 1 359 ? -30.973 5.119 -7.308 1.00 34.58 358 TYR A CA 1
ATOM 2804 C C . TYR A 1 359 ? -29.551 4.696 -7.645 1.00 32.43 358 TYR A C 1
ATOM 2805 O O . TYR A 1 359 ? -29.354 3.830 -8.490 1.00 28.63 358 TYR A O 1
ATOM 2814 N N . MET A 1 360 ? -28.575 5.323 -6.991 1.00 30.90 359 MET A N 1
ATOM 2815 C CA . MET A 1 360 ? -27.159 5.002 -7.192 1.00 28.42 359 MET A CA 1
ATOM 2816 C C . MET A 1 360 ? -26.515 4.488 -5.928 1.00 30.48 359 MET A C 1
ATOM 2817 O O . MET A 1 360 ? -26.782 4.996 -4.824 1.00 27.86 359 MET A O 1
ATOM 2822 N N . GLY A 1 361 ? -25.642 3.501 -6.105 1.00 28.52 360 GLY A N 1
ATOM 2823 C CA . GLY A 1 361 ? -24.809 2.976 -5.032 1.00 25.39 360 GLY A CA 1
ATOM 2824 C C . GLY A 1 361 ? -23.391 3.494 -5.172 1.00 27.78 360 GLY A C 1
ATOM 2825 O O . GLY A 1 361 ? -23.151 4.442 -5.916 1.00 32.11 360 GLY A O 1
ATOM 2826 N N . PRO A 1 362 ? -22.441 2.873 -4.447 1.00 29.60 361 PRO A N 1
ATOM 2827 C CA . PRO A 1 362 ? -21.032 3.229 -4.452 1.00 29.28 361 PRO A CA 1
ATOM 2828 C C . PRO A 1 362 ? -20.294 2.639 -5.649 1.00 27.06 361 PRO A C 1
ATOM 2829 O O . PRO A 1 362 ? -20.778 1.704 -6.300 1.00 27.58 361 PRO A O 1
ATOM 2833 N N . VAL A 1 363 ? -19.105 3.160 -5.912 1.00 27.93 362 VAL A N 1
ATOM 2834 C CA . VAL A 1 363 ? -18.215 2.527 -6.866 1.00 29.22 362 VAL A CA 1
ATOM 2835 C C . VAL A 1 363 ? -17.517 1.348 -6.195 1.00 30.90 362 VAL A C 1
ATOM 2836 O O . VAL A 1 363 ? -17.580 1.198 -4.966 1.00 25.48 362 VAL A O 1
ATOM 2840 N N . ILE A 1 364 ? -16.881 0.512 -7.006 1.00 27.29 363 ILE A N 1
ATOM 2841 C CA . ILE A 1 364 ? -16.503 -0.848 -6.594 1.00 32.56 363 ILE A CA 1
ATOM 2842 C C . ILE A 1 364 ? -15.496 -0.971 -5.427 1.00 33.29 363 ILE A C 1
ATOM 2843 O O . ILE A 1 364 ? -15.683 -1.812 -4.546 1.00 28.00 363 ILE A O 1
ATOM 2848 N N . ASP A 1 365 ? -14.459 -0.133 -5.430 1.00 37.01 364 ASP A N 1
ATOM 2849 C CA . ASP A 1 365 ? -13.384 -0.167 -4.425 1.00 33.22 364 ASP A CA 1
ATOM 2850 C C . ASP A 1 365 ? -12.635 1.167 -4.361 1.00 36.39 364 ASP A C 1
ATOM 2851 O O . ASP A 1 365 ? -12.963 2.089 -5.112 1.00 32.00 364 ASP A O 1
ATOM 2856 N N . GLU A 1 366 ? -11.638 1.258 -3.478 1.00 33.72 365 GLU A N 1
ATOM 2857 C CA . GLU A 1 366 ? -10.877 2.504 -3.261 1.00 38.66 365 GLU A CA 1
ATOM 2858 C C . GLU A 1 366 ? -10.001 2.897 -4.456 1.00 36.77 365 GLU A C 1
ATOM 2859 O O . GLU A 1 366 ? -9.808 4.087 -4.736 1.00 38.36 365 GLU A O 1
ATOM 2865 N N . LYS A 1 367 ? -9.477 1.890 -5.148 1.00 40.16 366 LYS A N 1
ATOM 2866 C CA . LYS A 1 367 ? -8.666 2.100 -6.342 1.00 38.96 366 LYS A CA 1
ATOM 2867 C C . LYS A 1 367 ? -9.504 2.804 -7.413 1.00 37.85 366 LYS A C 1
ATOM 2868 O O . LYS A 1 367 ? -9.068 3.800 -7.975 1.00 33.15 366 LYS A O 1
ATOM 2874 N N . ALA A 1 368 ? -10.714 2.300 -7.656 1.00 35.38 367 ALA A N 1
ATOM 2875 C CA . ALA A 1 368 ? -11.638 2.934 -8.601 1.00 36.90 367 ALA A CA 1
ATOM 2876 C C . ALA A 1 368 ? -12.089 4.294 -8.088 1.00 30.33 367 ALA A C 1
ATOM 2877 O O . ALA A 1 368 ? -12.085 5.260 -8.841 1.00 29.27 367 ALA A O 1
ATOM 2879 N N . PHE A 1 369 ? -12.448 4.369 -6.805 1.00 29.56 368 PHE A N 1
ATOM 2880 C CA . PHE A 1 369 ? -12.797 5.645 -6.173 1.00 26.48 368 PHE A CA 1
ATOM 2881 C C . PHE A 1 369 ? -11.775 6.744 -6.490 1.00 29.16 368 PHE A C 1
ATOM 2882 O O . PHE A 1 369 ? -12.150 7.833 -6.931 1.00 30.67 368 PHE A O 1
ATOM 2890 N N . GLU A 1 370 ? -10.495 6.441 -6.287 1.00 28.41 369 GLU A N 1
ATOM 2891 C CA . GLU A 1 370 ? -9.429 7.437 -6.444 1.00 31.88 369 GLU A CA 1
ATOM 2892 C C . GLU A 1 370 ? -9.199 7.796 -7.907 1.00 33.53 369 GLU A C 1
ATOM 2893 O O . GLU A 1 370 ? -8.935 8.951 -8.228 1.00 34.65 369 GLU A O 1
ATOM 2899 N N . LYS A 1 371 ? -9.295 6.790 -8.774 1.00 35.62 370 LYS A N 1
ATOM 2900 C CA . LYS A 1 371 ? -9.179 6.987 -10.221 1.00 37.19 370 LYS A CA 1
ATOM 2901 C C . LYS A 1 371 ? -10.258 7.916 -10.764 1.00 30.25 370 LYS A C 1
ATOM 2902 O O . LYS A 1 371 ? -9.959 8.817 -11.532 1.00 34.16 370 LYS A O 1
ATOM 2908 N N . ILE A 1 372 ? -11.498 7.705 -10.331 1.00 26.89 371 ILE A N 1
ATOM 2909 C CA . ILE A 1 372 ? -12.632 8.536 -10.756 1.00 30.55 371 ILE A CA 1
ATOM 2910 C C . ILE A 1 372 ? -12.487 9.972 -10.241 1.00 30.31 371 ILE A C 1
ATOM 2911 O O . ILE A 1 372 ? -12.656 10.935 -11.000 1.00 32.22 371 ILE A O 1
ATOM 2916 N N . MET A 1 373 ? -12.122 10.112 -8.970 1.00 27.70 372 MET A N 1
ATOM 2917 C CA . MET A 1 373 ? -11.929 11.431 -8.385 1.00 28.60 372 MET A CA 1
ATOM 2918 C C . MET A 1 373 ? -10.796 12.206 -9.064 1.00 34.20 372 MET A C 1
ATOM 2919 O O . MET A 1 373 ? -10.878 13.427 -9.219 1.00 36.19 372 MET A O 1
ATOM 2924 N N . SER A 1 374 ? -9.753 11.492 -9.476 1.00 35.16 373 SER A N 1
ATOM 2925 C CA . SER A 1 374 ? -8.628 12.122 -10.169 1.00 39.31 373 SER A CA 1
ATOM 2926 C C . SER A 1 374 ? -9.016 12.596 -11.579 1.00 38.81 373 SER A C 1
ATOM 2927 O O . SER A 1 374 ? -8.512 13.619 -12.051 1.00 35.90 373 SER A O 1
ATOM 2930 N N . TYR A 1 375 ? -9.916 11.857 -12.228 1.00 33.26 374 TYR A N 1
ATOM 2931 C CA . TYR A 1 375 ? -10.467 12.258 -13.525 1.00 36.33 374 TYR A CA 1
ATOM 2932 C C . TYR A 1 375 ? -11.371 13.477 -13.393 1.00 35.37 374 TYR A C 1
ATOM 2933 O O . TYR A 1 375 ? -11.399 14.317 -14.294 1.00 36.99 374 TYR A O 1
ATOM 2942 N N . ILE A 1 376 ? -12.100 13.558 -12.274 1.00 38.05 375 ILE A N 1
ATOM 2943 C CA . ILE A 1 376 ? -12.992 14.692 -11.971 1.00 37.58 375 ILE A CA 1
ATOM 2944 C C . ILE A 1 376 ? -12.202 15.993 -11.786 1.00 35.41 375 ILE A C 1
ATOM 2945 O O . ILE A 1 376 ? -12.616 17.034 -12.287 1.00 38.51 375 ILE A O 1
ATOM 2950 N N . GLU A 1 377 ? -11.068 15.913 -11.078 1.00 37.06 376 GLU A N 1
ATOM 2951 C CA . GLU A 1 377 ? -10.122 17.032 -10.958 1.00 37.64 376 GLU A CA 1
ATOM 2952 C C . GLU A 1 377 ? -9.606 17.501 -12.326 1.00 36.34 376 GLU A C 1
ATOM 2953 O O . GLU A 1 377 ? -9.582 18.702 -12.595 1.00 37.61 376 GLU A O 1
ATOM 2959 N N . ILE A 1 378 ? -9.207 16.550 -13.175 1.00 36.66 377 ILE A N 1
ATOM 2960 C CA . ILE A 1 378 ? -8.827 16.829 -14.572 1.00 35.14 377 ILE A CA 1
ATOM 2961 C C . ILE A 1 378 ? -9.988 17.491 -15.312 1.00 36.31 377 ILE A C 1
ATOM 2962 O O . ILE A 1 378 ? -9.804 18.538 -15.942 1.00 37.53 377 ILE A O 1
ATOM 2967 N N . GLY A 1 379 ? -11.181 16.903 -15.188 1.00 30.96 378 GLY A N 1
ATOM 2968 C CA . GLY A 1 379 ? -12.399 17.425 -15.814 1.00 31.78 378 GLY A CA 1
ATOM 2969 C C . GLY A 1 379 ? -12.803 18.842 -15.435 1.00 37.46 378 GLY A C 1
ATOM 2970 O O . GLY A 1 379 ? -13.196 19.634 -16.305 1.00 31.04 378 GLY A O 1
ATOM 2971 N N . LYS A 1 380 ? -12.696 19.156 -14.138 1.00 38.67 379 LYS A N 1
ATOM 2972 C CA . LYS A 1 380 ? -13.008 20.484 -13.591 1.00 38.69 379 LYS A CA 1
ATOM 2973 C C . LYS A 1 380 ? -12.161 21.592 -14.212 1.00 35.42 379 LYS A C 1
ATOM 2974 O O . LYS A 1 380 ? -12.624 22.724 -14.357 1.00 34.96 379 LYS A O 1
ATOM 2980 N N . LYS A 1 381 ? -10.931 21.244 -14.585 1.00 36.59 380 LYS A N 1
ATOM 2981 C CA . LYS A 1 381 ? -10.004 22.165 -15.248 1.00 39.56 380 LYS A CA 1
ATOM 2982 C C . LYS A 1 381 ? -10.321 22.287 -16.733 1.00 39.09 380 LYS A C 1
ATOM 2983 O O . LYS A 1 381 ? -10.313 23.385 -17.285 1.00 41.63 380 LYS A O 1
ATOM 2989 N N . GLU A 1 382 ? -10.621 21.153 -17.363 1.00 39.43 381 GLU A N 1
ATOM 2990 C CA . GLU A 1 382 ? -10.932 21.087 -18.795 1.00 39.65 381 GLU A CA 1
ATOM 2991 C C . GLU A 1 382 ? -12.317 21.656 -19.147 1.00 37.06 381 GLU A C 1
ATOM 2992 O O . GLU A 1 382 ? -12.565 22.069 -20.289 1.00 34.23 381 GLU A O 1
ATOM 2998 N N . GLY A 1 383 ? -13.216 21.680 -18.167 1.00 38.59 382 GLY A N 1
ATOM 2999 C CA . GLY A 1 383 ? -14.600 22.081 -18.409 1.00 31.53 382 GLY A CA 1
ATOM 3000 C C . GLY A 1 383 ? -15.275 22.838 -17.282 1.00 33.08 382 GLY A C 1
ATOM 3001 O O . GLY A 1 383 ? -14.631 23.270 -16.336 1.00 35.77 382 GLY A O 1
ATOM 3002 N N . ARG A 1 384 ? -16.590 22.992 -17.400 1.00 31.44 383 ARG A N 1
ATOM 3003 C CA . ARG A 1 384 ? -17.388 23.745 -16.446 1.00 38.40 383 ARG A CA 1
ATOM 3004 C C . ARG A 1 384 ? -18.185 22.769 -15.584 1.00 32.54 383 ARG A C 1
ATOM 3005 O O . ARG A 1 384 ? -19.087 22.094 -16.076 1.00 29.57 383 ARG A O 1
ATOM 3013 N N . LEU A 1 385 ? -17.839 22.684 -14.299 1.00 37.03 384 LEU A N 1
ATOM 3014 C CA . LEU A 1 385 ? -18.579 21.825 -13.373 1.00 37.57 384 LEU A CA 1
ATOM 3015 C C . LEU A 1 385 ? -19.999 22.345 -13.182 1.00 34.10 384 LEU A C 1
ATOM 3016 O O . LEU A 1 385 ? -20.204 23.510 -12.843 1.00 35.37 384 LEU A O 1
ATOM 3021 N N . MET A 1 386 ? -20.972 21.468 -13.404 1.00 25.11 385 MET A N 1
ATOM 3022 C CA . MET A 1 386 ? -22.375 21.820 -13.275 1.00 27.73 385 MET A CA 1
ATOM 3023 C C . MET A 1 386 ? -23.048 21.281 -11.996 1.00 35.33 385 MET A C 1
ATOM 3024 O O . MET A 1 386 ? -23.789 22.015 -11.342 1.00 36.43 385 MET A O 1
ATOM 3029 N N . THR A 1 387 ? -22.785 20.014 -11.652 1.00 36.73 386 THR A N 1
ATOM 3030 C CA . THR A 1 387 ? -23.272 19.374 -10.408 1.00 40.98 386 THR A CA 1
ATOM 3031 C C . THR A 1 387 ? -22.329 18.251 -10.022 1.00 37.84 386 THR A C 1
ATOM 3032 O O . THR A 1 387 ? -21.612 17.724 -10.870 1.00 33.87 386 THR A O 1
ATOM 3036 N N . GLY A 1 388 ? -22.355 17.868 -8.750 1.00 36.76 387 GLY A N 1
ATOM 3037 C CA . GLY A 1 388 ? -21.551 16.752 -8.272 1.00 34.19 387 GLY A CA 1
ATOM 3038 C C . GLY A 1 388 ? -20.113 17.142 -8.112 1.00 35.80 387 GLY A C 1
ATOM 3039 O O . GLY A 1 388 ? -19.810 18.291 -7.800 1.00 36.35 387 GLY A O 1
ATOM 3040 N N . GLY A 1 389 ? -19.226 16.177 -8.327 1.00 37.60 388 GLY A N 1
ATOM 3041 C CA . GLY A 1 389 ? -17.793 16.415 -8.267 1.00 36.09 388 GLY A CA 1
ATOM 3042 C C . GLY A 1 389 ? -17.235 16.196 -6.876 1.00 38.46 388 GLY A C 1
ATOM 3043 O O . GLY A 1 389 ? -16.094 16.559 -6.593 1.00 45.81 388 GLY A O 1
ATOM 3044 N N . GLU A 1 390 ? -18.053 15.619 -6.004 1.00 36.76 389 GLU A N 1
ATOM 3045 C CA . GLU A 1 390 ? -17.651 15.316 -4.643 1.00 38.52 389 GLU A CA 1
ATOM 3046 C C . GLU A 1 390 ? -17.660 13.808 -4.432 1.00 35.53 389 GLU A C 1
ATOM 3047 O O . GLU A 1 390 ? -18.450 13.088 -5.044 1.00 31.87 389 GLU A O 1
ATOM 3053 N N . GLY A 1 391 ? -16.764 13.345 -3.568 1.00 35.14 390 GLY A N 1
ATOM 3054 C CA . GLY A 1 391 ? -16.686 11.944 -3.185 1.00 31.14 390 GLY A CA 1
ATOM 3055 C C . GLY A 1 391 ? -16.511 11.848 -1.684 1.00 32.77 390 GLY A C 1
ATOM 3056 O O . GLY A 1 391 ? -15.952 12.749 -1.065 1.00 34.74 390 GLY A O 1
ATOM 3057 N N . ASP A 1 392 ? -16.996 10.765 -1.090 1.00 36.21 391 ASP A N 1
ATOM 3058 C CA . ASP A 1 392 ? -16.744 10.501 0.331 1.00 41.05 391 ASP A CA 1
ATOM 3059 C C . ASP A 1 392 ? -16.578 9.000 0.566 1.00 34.26 391 ASP A C 1
ATOM 3060 O O . ASP A 1 392 ? -17.538 8.244 0.475 1.00 38.91 391 ASP A O 1
ATOM 3065 N N . SER A 1 393 ? -15.348 8.591 0.864 1.00 37.11 392 SER A N 1
ATOM 3066 C CA . SER A 1 393 ? -15.014 7.182 1.029 1.00 38.40 392 SER A CA 1
ATOM 3067 C C . SER A 1 393 ? -15.006 6.690 2.480 1.00 38.02 392 SER A C 1
ATOM 3068 O O . SER A 1 393 ? -14.511 5.593 2.750 1.00 38.46 392 SER A O 1
ATOM 3071 N N . SER A 1 394 ? -15.574 7.476 3.395 1.00 34.78 393 SER A N 1
ATOM 3072 C CA . SER A 1 394 ? -15.461 7.178 4.832 1.00 40.62 393 SER A CA 1
ATOM 3073 C C . SER A 1 394 ? -16.256 5.947 5.291 1.00 40.76 393 SER A C 1
ATOM 3074 O O . SER A 1 394 ? -15.774 5.185 6.123 1.00 40.05 393 SER A O 1
ATOM 3077 N N . THR A 1 395 ? -17.451 5.748 4.730 1.00 36.70 394 THR A N 1
ATOM 3078 C CA . THR A 1 395 ? -18.263 4.557 4.977 1.00 34.08 394 THR A CA 1
ATOM 3079 C C . THR A 1 395 ? -18.174 3.628 3.764 1.00 37.41 394 THR A C 1
ATOM 3080 O O . THR A 1 395 ? -17.710 2.494 3.865 1.00 30.73 394 THR A O 1
ATOM 3084 N N . GLY A 1 396 ? -18.630 4.124 2.615 1.00 34.61 395 GLY A N 1
ATOM 3085 C CA . GLY A 1 396 ? -18.516 3.396 1.363 1.00 38.17 395 GLY A CA 1
ATOM 3086 C C . GLY A 1 396 ? -17.902 4.271 0.288 1.00 37.01 395 GLY A C 1
ATOM 3087 O O . GLY A 1 396 ? -17.561 5.424 0.530 1.00 30.61 395 GLY A O 1
ATOM 3088 N N . PHE A 1 397 ? -17.771 3.731 -0.913 1.00 34.67 396 PHE A N 1
ATOM 3089 C CA . PHE A 1 397 ? -17.110 4.484 -1.971 1.00 37.65 396 PHE A CA 1
ATOM 3090 C C . PHE A 1 397 ? -18.102 5.314 -2.777 1.00 34.72 396 PHE A C 1
ATOM 3091 O O . PHE A 1 397 ? -18.437 4.991 -3.912 1.00 33.08 396 PHE A O 1
ATOM 3099 N N . PHE A 1 398 ? -18.559 6.404 -2.171 1.00 26.16 397 PHE A N 1
ATOM 3100 C CA . PHE A 1 398 ? -19.635 7.180 -2.755 1.00 31.07 397 PHE A CA 1
ATOM 3101 C C . PHE A 1 398 ? -19.195 8.404 -3.532 1.00 29.99 397 PHE A C 1
ATOM 3102 O O . PHE A 1 398 ? -18.528 9.281 -2.988 1.00 25.87 397 PHE A O 1
ATOM 3110 N N . ILE A 1 399 ? -19.584 8.452 -4.807 1.00 31.07 398 ILE A N 1
ATOM 3111 C CA . ILE A 1 399 ? -19.344 9.619 -5.668 1.00 29.97 398 ILE A CA 1
ATOM 3112 C C . ILE A 1 399 ? -20.692 10.137 -6.167 1.00 29.00 398 ILE A C 1
ATOM 3113 O O . ILE A 1 399 ? -21.540 9.356 -6.599 1.00 30.62 398 ILE A O 1
ATOM 3118 N N . GLN A 1 400 ? -20.880 11.455 -6.094 1.00 19.66 399 GLN A N 1
ATOM 3119 C CA . GLN A 1 400 ? -22.082 12.100 -6.590 1.00 24.97 399 GLN A CA 1
ATOM 3120 C C . GLN A 1 400 ? -22.130 12.011 -8.115 1.00 22.27 399 GLN A C 1
ATOM 3121 O O . GLN A 1 400 ? -21.079 11.960 -8.766 1.00 29.36 399 GLN A O 1
ATOM 3127 N N . PRO A 1 401 ? -23.341 11.959 -8.688 1.00 29.64 400 PRO A N 1
ATOM 3128 C CA . PRO A 1 401 ? -23.489 12.090 -10.144 1.00 29.67 400 PRO A CA 1
ATOM 3129 C C . PRO A 1 401 ? -22.934 13.429 -10.648 1.00 29.86 400 PRO A C 1
ATOM 3130 O O . PRO A 1 401 ? -23.307 14.498 -10.158 1.00 32.15 400 PRO A O 1
ATOM 3134 N N . THR A 1 402 ? -22.028 13.361 -11.612 1.00 32.08 401 THR A N 1
ATOM 3135 C CA . THR A 1 402 ? -21.231 14.528 -11.980 1.00 32.67 401 THR A CA 1
ATOM 3136 C C . THR A 1 402 ? -21.451 14.904 -13.453 1.00 32.23 401 THR A C 1
ATOM 3137 O O . THR A 1 402 ? -21.409 14.047 -14.342 1.00 28.43 401 THR A O 1
ATOM 3141 N N . ILE A 1 403 ? -21.751 16.179 -13.690 1.00 28.37 402 ILE A N 1
ATOM 3142 C CA . ILE A 1 403 ? -21.897 16.715 -15.049 1.00 28.44 402 ILE A CA 1
ATOM 3143 C C . ILE A 1 403 ? -20.915 17.868 -15.248 1.00 34.99 402 ILE A C 1
ATOM 3144 O O . ILE A 1 403 ? -20.937 18.856 -14.496 1.00 32.83 402 ILE A O 1
ATOM 3149 N N . ILE A 1 404 ? -20.042 17.728 -16.244 1.00 28.37 403 ILE A N 1
ATOM 3150 C CA . ILE A 1 404 ? -19.091 18.772 -16.599 1.00 30.77 403 ILE A CA 1
ATOM 3151 C C . ILE A 1 404 ? -19.400 19.214 -18.034 1.00 32.63 403 ILE A C 1
ATOM 3152 O O . ILE A 1 404 ? -19.693 18.378 -18.884 1.00 34.59 403 ILE A O 1
ATOM 3157 N N . ALA A 1 405 ? -19.359 20.522 -18.289 1.00 31.60 404 ALA A N 1
ATOM 3158 C CA . ALA A 1 405 ? -19.874 21.086 -19.537 1.00 31.90 404 ALA A CA 1
ATOM 3159 C C . ALA A 1 405 ? -18.820 21.793 -20.386 1.00 31.66 404 ALA A C 1
ATOM 3160 O O . ALA A 1 405 ? -17.722 22.119 -19.906 1.00 28.70 404 ALA A O 1
ATOM 3162 N N . ASP A 1 406 ? -19.171 22.012 -21.654 1.00 33.51 405 ASP A N 1
ATOM 3163 C CA . ASP A 1 406 ? -18.391 22.856 -22.577 1.00 36.95 405 ASP A CA 1
ATOM 3164 C C . ASP A 1 406 ? -17.005 22.278 -22.866 1.00 38.19 405 ASP A C 1
ATOM 3165 O O . ASP A 1 406 ? -16.053 23.015 -23.088 1.00 37.06 405 ASP A O 1
ATOM 3170 N N . LEU A 1 407 ? -16.905 20.952 -22.863 1.00 37.95 406 LEU A N 1
ATOM 3171 C CA . LEU A 1 407 ? -15.626 20.287 -23.095 1.00 36.64 406 LEU A CA 1
ATOM 3172 C C . LEU A 1 407 ? -15.202 20.393 -24.553 1.00 33.56 406 LEU A C 1
ATOM 3173 O O . LEU A 1 407 ? -16.045 20.429 -25.455 1.00 30.32 406 LEU A O 1
ATOM 3178 N N . ASP A 1 408 ? -13.893 20.458 -24.773 1.00 31.43 407 ASP A N 1
ATOM 3179 C CA . ASP A 1 408 ? -13.367 20.373 -26.112 1.00 34.18 407 ASP A CA 1
ATOM 3180 C C . ASP A 1 408 ? -13.348 18.889 -26.458 1.00 39.11 407 ASP A C 1
ATOM 3181 O O . ASP A 1 408 ? -12.907 18.084 -25.636 1.00 43.02 407 ASP A O 1
ATOM 3186 N N . PRO A 1 409 ? -13.818 18.511 -27.668 1.00 38.00 408 PRO A N 1
ATOM 3187 C CA . PRO A 1 409 ? -13.830 17.087 -28.058 1.00 38.58 408 PRO A CA 1
ATOM 3188 C C . PRO A 1 409 ? -12.494 16.331 -27.930 1.00 32.92 408 PRO A C 1
ATOM 3189 O O . PRO A 1 409 ? -12.494 15.107 -27.912 1.00 36.55 408 PRO A O 1
ATOM 3193 N N . GLU A 1 410 ? -11.384 17.053 -27.805 1.00 35.95 409 GLU A N 1
ATOM 3194 C CA . GLU A 1 410 ? -10.069 16.440 -27.578 1.00 35.93 409 GLU A CA 1
ATOM 3195 C C . GLU A 1 410 ? -9.711 16.250 -26.096 1.00 34.03 409 GLU A C 1
ATOM 3196 O O . GLU A 1 410 ? -8.720 15.579 -25.779 1.00 31.50 409 GLU A O 1
ATOM 3202 N N . ALA A 1 411 ? -10.525 16.809 -25.197 1.00 32.98 410 ALA A N 1
ATOM 3203 C CA . ALA A 1 411 ? -10.271 16.731 -23.740 1.00 32.95 410 ALA A CA 1
ATOM 3204 C C . ALA A 1 411 ? -10.064 15.303 -23.216 1.00 31.92 410 ALA A C 1
ATOM 3205 O O . ALA A 1 411 ? -10.604 14.336 -23.773 1.00 36.25 410 ALA A O 1
ATOM 3207 N N . VAL A 1 412 ? -9.272 15.185 -22.157 1.00 33.69 411 VAL A N 1
ATOM 3208 C CA . VAL A 1 412 ? -8.979 13.896 -21.521 1.00 37.86 411 VAL A CA 1
ATOM 3209 C C . VAL A 1 412 ? -10.266 13.171 -21.111 1.00 33.51 411 VAL A C 1
ATOM 3210 O O . VAL A 1 412 ? -10.408 11.966 -21.351 1.00 31.10 411 VAL A O 1
ATOM 3214 N N . ILE A 1 413 ? -11.221 13.914 -20.554 1.00 33.22 412 ILE A N 1
ATOM 3215 C CA . ILE A 1 413 ? -12.480 13.312 -20.123 1.00 29.69 412 ILE A CA 1
ATOM 3216 C C . ILE A 1 413 ? -13.473 13.071 -21.282 1.00 32.57 412 ILE A C 1
ATOM 3217 O O . ILE A 1 413 ? -14.512 12.444 -21.088 1.00 32.59 412 ILE A O 1
ATOM 3222 N N . MET A 1 414 ? -13.138 13.542 -22.482 1.00 31.30 413 MET A N 1
ATOM 3223 C CA . MET A 1 414 ? -13.876 13.144 -23.694 1.00 33.35 413 MET A CA 1
ATOM 3224 C C . MET A 1 414 ? -13.306 11.889 -24.352 1.00 29.07 413 MET A C 1
ATOM 3225 O O . MET A 1 414 ? -13.938 11.292 -25.235 1.00 30.74 413 MET A O 1
ATOM 3230 N N . GLN A 1 415 ? -12.102 11.498 -23.941 1.00 26.70 414 GLN A N 1
ATOM 3231 C CA . GLN A 1 415 ? -11.370 10.429 -24.629 1.00 30.07 414 GLN A CA 1
ATOM 3232 C C . GLN A 1 415 ? -11.188 9.165 -23.784 1.00 31.82 414 GLN A C 1
ATOM 3233 O O . GLN A 1 415 ? -11.282 8.038 -24.297 1.00 32.65 414 GLN A O 1
ATOM 3239 N N . GLU A 1 416 ? -10.937 9.348 -22.491 1.00 29.64 415 GLU A N 1
ATOM 3240 C CA . GLU A 1 416 ? -10.522 8.232 -21.635 1.00 32.59 415 GLU A CA 1
ATOM 3241 C C . GLU A 1 416 ? -11.683 7.644 -20.839 1.00 27.79 415 GLU A C 1
ATOM 3242 O O . GLU A 1 416 ? -12.551 8.385 -20.362 1.00 27.68 415 GLU A O 1
ATOM 3248 N N . GLU A 1 417 ? -11.706 6.312 -20.721 1.00 32.73 416 GLU A N 1
ATOM 3249 C CA . GLU A 1 417 ? -12.771 5.629 -19.988 1.00 31.59 416 GLU A CA 1
ATOM 3250 C C . GLU A 1 417 ? -12.583 5.855 -18.496 1.00 27.06 416 GLU A C 1
ATOM 3251 O O . GLU A 1 417 ? -11.540 5.531 -17.945 1.00 34.70 416 GLU A O 1
ATOM 3257 N N . ILE A 1 418 ? -13.595 6.449 -17.870 1.00 24.83 417 ILE A N 1
ATOM 3258 C CA . ILE A 1 418 ? -13.562 6.801 -16.445 1.00 28.53 417 ILE A CA 1
ATOM 3259 C C . ILE A 1 418 ? -14.198 5.700 -15.573 1.00 32.03 417 ILE A C 1
ATOM 3260 O O . ILE A 1 418 ? -13.697 5.408 -14.478 1.00 32.80 417 ILE A O 1
ATOM 3265 N N . PHE A 1 419 ? -15.278 5.089 -16.076 1.00 29.38 418 PHE A N 1
ATOM 3266 C CA . PHE A 1 419 ? -16.004 3.994 -15.389 1.00 29.62 418 PHE A CA 1
ATOM 3267 C C . PHE A 1 419 ? -16.534 4.482 -14.029 1.00 32.35 418 PHE A C 1
ATOM 3268 O O . PHE A 1 419 ? -16.449 3.790 -13.019 1.00 31.90 418 PHE A O 1
ATOM 3276 N N . GLY A 1 420 ? -17.032 5.714 -14.017 1.00 32.15 419 GLY A N 1
ATOM 3277 C CA . GLY A 1 420 ? -17.599 6.330 -12.826 1.00 28.49 419 GLY A CA 1
ATOM 3278 C C . GLY A 1 420 ? -18.762 7.198 -13.261 1.00 31.62 419 GLY A C 1
ATOM 3279 O O . GLY A 1 420 ? -19.011 7.332 -14.461 1.00 30.98 419 GLY A O 1
ATOM 3280 N N . PRO A 1 421 ? -19.492 7.787 -12.297 1.00 33.40 420 PRO A N 1
ATOM 3281 C CA . PRO A 1 421 ? -20.696 8.563 -12.621 1.00 28.45 420 PRO A CA 1
ATOM 3282 C C . PRO A 1 421 ? -20.372 9.983 -13.078 1.00 28.54 420 PRO A C 1
ATOM 3283 O O . PRO A 1 421 ? -20.642 10.953 -12.366 1.00 30.39 420 PRO A O 1
ATOM 3287 N N . VAL A 1 422 ? -19.797 10.093 -14.272 1.00 29.82 421 VAL A N 1
ATOM 3288 C CA . VAL A 1 422 ? -19.373 11.368 -14.837 1.00 27.43 421 VAL A CA 1
ATOM 3289 C C . VAL A 1 422 ? -19.825 11.386 -16.300 1.00 33.44 421 VAL A C 1
ATOM 3290 O O . VAL A 1 422 ? -19.568 10.427 -17.037 1.00 31.88 421 VAL A O 1
ATOM 3294 N N . VAL A 1 423 ? -20.519 12.458 -16.699 1.00 27.77 422 VAL A N 1
ATOM 3295 C CA . VAL A 1 423 ? -20.822 12.721 -18.110 1.00 28.44 422 VAL A CA 1
ATOM 3296 C C . VAL A 1 423 ? -20.320 14.109 -18.500 1.00 33.46 422 VAL A C 1
ATOM 3297 O O . VAL A 1 423 ? -20.427 15.071 -17.723 1.00 29.89 422 VAL A O 1
ATOM 3301 N N . ALA A 1 424 ? -19.749 14.190 -19.697 1.00 34.24 423 ALA A N 1
ATOM 3302 C CA . ALA A 1 424 ? -19.194 15.426 -20.220 1.00 34.02 423 ALA A CA 1
ATOM 3303 C C . ALA A 1 424 ? -20.024 15.905 -21.396 1.00 34.45 423 ALA A C 1
ATOM 3304 O O . ALA A 1 424 ? -20.240 15.158 -22.352 1.00 32.93 423 ALA A O 1
ATOM 3306 N N . PHE A 1 425 ? -20.498 17.148 -21.312 1.00 34.23 424 PHE A N 1
ATOM 3307 C CA . PHE A 1 425 ? -21.325 17.743 -22.356 1.00 34.95 424 PHE A CA 1
ATOM 3308 C C . PHE A 1 425 ? -20.469 18.469 -23.386 1.00 31.51 424 PHE A C 1
ATOM 3309 O O . PHE A 1 425 ? -19.497 19.122 -23.036 1.00 31.84 424 PHE A O 1
ATOM 3317 N N . SER A 1 426 ? -20.857 18.370 -24.653 1.00 31.21 425 SER A N 1
ATOM 3318 C CA . SER A 1 426 ? -20.069 18.952 -25.746 1.00 33.70 425 SER A CA 1
ATOM 3319 C C . SER A 1 426 ? -21.001 19.520 -26.814 1.00 35.27 425 SER A C 1
ATOM 3320 O O . SER A 1 426 ? -21.999 18.882 -27.187 1.00 36.28 425 SER A O 1
ATOM 3323 N N . LYS A 1 427 ? -20.679 20.729 -27.277 1.00 33.54 426 LYS A N 1
ATOM 3324 C CA . LYS A 1 427 ? -21.510 21.479 -28.219 1.00 39.49 426 LYS A CA 1
ATOM 3325 C C . LYS A 1 427 ? -21.178 21.105 -29.658 1.00 37.42 426 LYS A C 1
ATOM 3326 O O . LYS A 1 427 ? -20.004 21.038 -30.027 1.00 38.96 426 LYS A O 1
ATOM 3332 N N . ALA A 1 428 ? -22.210 20.872 -30.459 1.00 35.74 427 ALA A N 1
ATOM 3333 C CA . ALA A 1 428 ? -22.039 20.524 -31.868 1.00 38.52 427 ALA A CA 1
ATOM 3334 C C . ALA A 1 428 ? -22.688 21.558 -32.777 1.00 38.29 427 ALA A C 1
ATOM 3335 O O . ALA A 1 428 ? -23.832 21.943 -32.542 1.00 34.09 427 ALA A O 1
ATOM 3337 N N . ASN A 1 429 ? -21.953 21.974 -33.813 1.00 41.38 428 ASN A N 1
ATOM 3338 C CA . ASN A 1 429 ? -22.405 22.954 -34.819 1.00 35.16 428 ASN A CA 1
ATOM 3339 C C . ASN A 1 429 ? -23.688 22.540 -35.546 1.00 39.72 428 ASN A C 1
ATOM 3340 O O . ASN A 1 429 ? -24.640 23.324 -35.636 1.00 34.40 428 ASN A O 1
ATOM 3345 N N . ASP A 1 430 ? -23.696 21.312 -36.070 1.00 36.23 429 ASP A N 1
ATOM 3346 C CA . ASP A 1 430 ? -24.891 20.689 -36.638 1.00 37.96 429 ASP A CA 1
ATOM 3347 C C . ASP A 1 430 ? -24.823 19.172 -36.449 1.00 37.77 429 ASP A C 1
ATOM 3348 O O . ASP A 1 430 ? -23.931 18.678 -35.745 1.00 38.10 429 ASP A O 1
ATOM 3353 N N . PHE A 1 431 ? -25.744 18.449 -37.089 1.00 31.91 430 PHE A N 1
ATOM 3354 C CA . PHE A 1 431 ? -25.783 16.984 -36.997 1.00 34.47 430 PHE A CA 1
ATOM 3355 C C . PHE A 1 431 ? -24.520 16.293 -37.529 1.00 34.38 430 PHE A C 1
ATOM 3356 O O . PHE A 1 431 ? -24.022 15.356 -36.898 1.00 32.23 430 PHE A O 1
ATOM 3364 N N . ASP A 1 432 ? -24.007 16.769 -38.667 1.00 33.20 431 ASP A N 1
ATOM 3365 C CA . ASP A 1 432 ? -22.766 16.260 -39.255 1.00 34.60 431 ASP A CA 1
ATOM 3366 C C . ASP A 1 432 ? -21.594 16.357 -38.272 1.00 35.73 431 ASP A C 1
ATOM 3367 O O . ASP A 1 432 ? -20.828 15.404 -38.109 1.00 37.33 431 ASP A O 1
ATOM 3372 N N . HIS A 1 433 ? -21.460 17.512 -37.627 1.00 29.61 432 HIS A N 1
ATOM 3373 C CA . HIS A 1 433 ? -20.430 17.719 -36.618 1.00 35.41 432 HIS A CA 1
ATOM 3374 C C . HIS A 1 433 ? -20.656 16.816 -35.402 1.00 31.48 432 HIS A C 1
ATOM 3375 O O . HIS A 1 433 ? -19.703 16.327 -34.812 1.00 31.61 432 HIS A O 1
ATOM 3382 N N . ALA A 1 434 ? -21.917 16.598 -35.040 1.00 33.58 433 ALA A N 1
ATOM 3383 C CA . ALA A 1 434 ? -22.244 15.762 -33.872 1.00 33.13 433 ALA A CA 1
ATOM 3384 C C . ALA A 1 434 ? -21.753 14.318 -34.009 1.00 32.36 433 ALA A C 1
ATOM 3385 O O . ALA A 1 434 ? -21.278 13.749 -33.039 1.00 31.64 433 ALA A O 1
ATOM 3387 N N . LEU A 1 435 ? -21.861 13.741 -35.206 1.00 26.47 434 LEU A N 1
ATOM 3388 C CA . LEU A 1 435 ? -21.373 12.376 -35.438 1.00 31.30 434 LEU A CA 1
ATOM 3389 C C . LEU A 1 435 ? -19.860 12.347 -35.575 1.00 30.62 434 LEU A C 1
ATOM 3390 O O . LEU A 1 435 ? -19.225 11.355 -35.241 1.00 30.55 434 LEU A O 1
ATOM 3395 N N . GLU A 1 436 ? -19.291 13.442 -36.070 1.00 27.92 435 GLU A N 1
ATOM 3396 C CA . GLU A 1 436 ? -17.850 13.575 -36.165 1.00 29.69 435 GLU A CA 1
ATOM 3397 C C . GLU A 1 436 ? -17.239 13.520 -34.765 1.00 28.67 435 GLU A C 1
ATOM 3398 O O . GLU A 1 436 ? -16.259 12.805 -34.547 1.00 32.64 435 GLU A O 1
ATOM 3404 N N . ILE A 1 437 ? -17.818 14.274 -33.828 1.00 32.68 436 ILE A N 1
ATOM 3405 C CA . ILE A 1 437 ? -17.373 14.256 -32.426 1.00 29.28 436 ILE A CA 1
ATOM 3406 C C . ILE A 1 437 ? -17.642 12.878 -31.824 1.00 22.01 436 ILE A C 1
ATOM 3407 O O . ILE A 1 437 ? -16.766 12.301 -31.187 1.00 30.33 436 ILE A O 1
ATOM 3412 N N . ALA A 1 438 ? -18.854 12.362 -32.044 1.00 28.80 437 ALA A N 1
ATOM 3413 C CA . ALA A 1 438 ? -19.246 11.026 -31.582 1.00 32.65 437 ALA A CA 1
ATOM 3414 C C . ALA A 1 438 ? -18.244 9.923 -31.960 1.00 30.39 437 ALA A C 1
ATOM 3415 O O . ALA A 1 438 ? -17.920 9.066 -31.124 1.00 27.47 437 ALA A O 1
ATOM 3417 N N . ASN A 1 439 ? -17.746 9.975 -33.198 1.00 28.55 438 ASN A N 1
ATOM 3418 C CA . ASN A 1 439 ? -16.806 8.980 -33.743 1.00 31.24 438 ASN A CA 1
ATOM 3419 C C . ASN A 1 439 ? -15.356 9.234 -33.377 1.00 31.40 438 ASN A C 1
ATOM 3420 O O . ASN A 1 439 ? -14.496 8.391 -33.633 1.00 29.36 438 ASN A O 1
ATOM 3425 N N . ASN A 1 440 ? -15.076 10.397 -32.789 1.00 29.34 439 ASN A N 1
ATOM 3426 C CA . ASN A 1 440 ? -13.695 10.798 -32.525 1.00 34.25 439 ASN A CA 1
ATOM 3427 C C . ASN A 1 440 ? -13.018 10.146 -31.307 1.00 39.69 439 ASN A C 1
ATOM 3428 O O . ASN A 1 440 ? -12.063 10.702 -30.753 1.00 44.96 439 ASN A O 1
ATOM 3433 N N . THR A 1 441 ? -13.481 8.974 -30.887 1.00 32.03 440 THR A N 1
ATOM 3434 C CA . THR A 1 441 ? -12.746 8.240 -29.846 1.00 31.15 440 THR A CA 1
ATOM 3435 C C . THR A 1 441 ? -12.041 7.027 -30.443 1.00 31.48 440 THR A C 1
ATOM 3436 O O . THR A 1 441 ? -12.281 6.657 -31.587 1.00 32.25 440 THR A O 1
ATOM 3440 N N . GLU A 1 442 ? -11.172 6.410 -29.657 1.00 34.35 441 GLU A N 1
ATOM 3441 C CA . GLU A 1 442 ? -10.535 5.180 -30.081 1.00 31.67 441 GLU A CA 1
ATOM 3442 C C . GLU A 1 442 ? -11.436 3.955 -29.852 1.00 23.69 441 GLU A C 1
ATOM 3443 O O . GLU A 1 442 ? -11.029 2.862 -30.172 1.00 24.26 441 GLU A O 1
ATOM 3449 N N . TYR A 1 443 ? -12.656 4.152 -29.332 1.00 26.54 442 TYR A N 1
ATOM 3450 C CA . TYR A 1 443 ? -13.596 3.054 -29.047 1.00 28.95 442 TYR A CA 1
ATOM 3451 C C . TYR A 1 443 ? -14.796 3.027 -30.006 1.00 30.26 442 TYR A C 1
ATOM 3452 O O . TYR A 1 443 ? -15.030 3.991 -30.743 1.00 33.51 442 TYR A O 1
ATOM 3461 N N . GLY A 1 444 ? -15.564 1.937 -29.994 1.00 24.93 443 GLY A N 1
ATOM 3462 C CA . GLY A 1 444 ? -16.770 1.862 -30.837 1.00 25.92 443 GLY A CA 1
ATOM 3463 C C . GLY A 1 444 ? -17.835 0.912 -30.353 1.00 23.72 443 GLY A C 1
ATOM 3464 O O . GLY A 1 444 ? -18.286 0.061 -31.107 1.00 25.43 443 GLY A O 1
ATOM 3465 N N . LEU A 1 445 ? -18.255 1.058 -29.094 1.00 24.23 444 LEU A N 1
ATOM 3466 C CA . LEU A 1 445 ? -19.139 0.066 -28.472 1.00 22.69 444 LEU A CA 1
ATOM 3467 C C . LEU A 1 445 ? -20.623 0.424 -28.558 1.00 23.88 444 LEU A C 1
ATOM 3468 O O . LEU A 1 445 ? -21.374 -0.233 -29.272 1.00 27.02 444 LEU A O 1
ATOM 3473 N N . THR A 1 446 ? -21.040 1.459 -27.829 1.00 27.80 445 THR A N 1
ATOM 3474 C CA . THR A 1 446 ? -22.433 1.901 -27.856 1.00 22.58 445 THR A CA 1
ATOM 3475 C C . THR A 1 446 ? -22.597 3.378 -28.157 1.00 27.60 445 THR A C 1
ATOM 3476 O O . THR A 1 446 ? -21.669 4.171 -27.991 1.00 24.47 445 THR A O 1
ATOM 3480 N N . GLY A 1 447 ? -23.808 3.737 -28.575 1.00 23.72 446 GLY A N 1
ATOM 3481 C CA . GLY A 1 447 ? -24.180 5.136 -28.757 1.00 22.45 446 GLY A CA 1
ATOM 3482 C C . GLY A 1 447 ? -25.667 5.269 -28.962 1.00 24.82 446 GLY A C 1
ATOM 3483 O O . GLY A 1 447 ? -26.349 4.285 -29.244 1.00 27.22 446 GLY A O 1
ATOM 3484 N N . ALA A 1 448 ? -26.172 6.486 -28.793 1.00 26.54 447 ALA A N 1
ATOM 3485 C CA . ALA A 1 448 ? -27.575 6.769 -28.973 1.00 29.45 447 ALA A CA 1
ATOM 3486 C C . ALA A 1 448 ? -27.740 8.072 -29.733 1.00 28.86 447 ALA A C 1
ATOM 3487 O O . ALA A 1 448 ? -26.892 8.963 -29.633 1.00 30.69 447 ALA A O 1
ATOM 3489 N N . VAL A 1 449 ? -28.805 8.151 -30.528 1.00 28.53 448 VAL A N 1
ATOM 3490 C CA . VAL A 1 449 ? -29.213 9.410 -31.159 1.00 26.56 448 VAL A CA 1
ATOM 3491 C C . VAL A 1 449 ? -30.654 9.692 -30.786 1.00 24.85 448 VAL A C 1
ATOM 3492 O O . VAL A 1 449 ? -31.516 8.820 -30.883 1.00 31.96 448 VAL A O 1
ATOM 3496 N N . ILE A 1 450 ? -30.901 10.919 -30.345 1.00 29.95 449 ILE A N 1
ATOM 3497 C CA . ILE A 1 450 ? -32.244 11.370 -30.031 1.00 28.26 449 ILE A CA 1
ATOM 3498 C C . ILE A 1 450 ? -32.630 12.332 -31.149 1.00 22.50 449 ILE A C 1
ATOM 3499 O O . ILE A 1 450 ? -32.031 13.386 -31.282 1.00 25.26 449 ILE A O 1
ATOM 3504 N N . THR A 1 451 ? -33.594 11.930 -31.968 1.00 27.61 450 THR A N 1
ATOM 3505 C CA . THR A 1 451 ? -34.000 12.691 -33.159 1.00 34.23 450 THR A CA 1
ATOM 3506 C C . THR A 1 451 ? -35.384 12.266 -33.644 1.00 35.72 450 THR A C 1
ATOM 3507 O O . THR A 1 451 ? -35.833 11.129 -33.405 1.00 37.77 450 THR A O 1
ATOM 3511 N N . ARG A 1 452 ? -36.067 13.183 -34.318 1.00 34.83 451 ARG A N 1
ATOM 3512 C CA . ARG A 1 452 ? -37.346 12.861 -34.942 1.00 38.07 451 ARG A CA 1
ATOM 3513 C C . ARG A 1 452 ? -37.231 12.945 -36.472 1.00 34.05 451 ARG A C 1
ATOM 3514 O O . ARG A 1 452 ? -38.221 12.915 -37.197 1.00 36.83 451 ARG A O 1
ATOM 3522 N N . ASN A 1 453 ? -35.994 13.022 -36.939 1.00 36.48 452 ASN A N 1
ATOM 3523 C CA . ASN A 1 453 ? -35.677 13.085 -38.360 1.00 37.11 452 ASN A CA 1
ATOM 3524 C C . ASN A 1 453 ? -35.229 11.698 -38.850 1.00 39.28 452 ASN A C 1
ATOM 3525 O O . ASN A 1 453 ? -34.166 11.221 -38.460 1.00 42.48 452 ASN A O 1
ATOM 3530 N N . ARG A 1 454 ? -36.039 11.075 -39.707 1.00 37.15 453 ARG A N 1
ATOM 3531 C CA . ARG A 1 454 ? -35.723 9.767 -40.318 1.00 36.31 453 ARG A CA 1
ATOM 3532 C C . ARG A 1 454 ? -34.420 9.753 -41.126 1.00 34.55 453 ARG A C 1
ATOM 3533 O O . ARG A 1 454 ? -33.670 8.781 -41.057 1.00 33.23 453 ARG A O 1
ATOM 3541 N N . ALA A 1 455 ? -34.147 10.830 -41.872 1.00 37.23 454 ALA A N 1
ATOM 3542 C CA . ALA A 1 455 ? -32.919 10.925 -42.675 1.00 36.71 454 ALA A CA 1
ATOM 3543 C C . ALA A 1 455 ? -31.700 10.934 -41.771 1.00 29.63 454 ALA A C 1
ATOM 3544 O O . ALA A 1 455 ? -30.650 10.414 -42.127 1.00 33.31 454 ALA A O 1
ATOM 3546 N N . HIS A 1 456 ? -31.849 11.539 -40.602 1.00 27.87 455 HIS A N 1
ATOM 3547 C CA . HIS A 1 456 ? -30.767 11.593 -39.630 1.00 36.26 455 HIS A CA 1
ATOM 3548 C C . HIS A 1 456 ? -30.554 10.230 -38.967 1.00 26.98 455 HIS A C 1
ATOM 3549 O O . HIS A 1 456 ? -29.419 9.855 -38.669 1.00 32.09 455 HIS A O 1
ATOM 3556 N N . ILE A 1 457 ? -31.651 9.503 -38.760 1.00 25.95 456 ILE A N 1
ATOM 3557 C CA . ILE A 1 457 ? -31.603 8.120 -38.248 1.00 29.17 456 ILE A CA 1
ATOM 3558 C C . ILE A 1 457 ? -30.860 7.223 -39.240 1.00 32.69 456 ILE A C 1
ATOM 3559 O O . ILE A 1 457 ? -29.997 6.434 -38.845 1.00 32.45 456 ILE A O 1
ATOM 3564 N N . GLU A 1 458 ? -31.178 7.371 -40.530 1.00 32.76 457 GLU A N 1
ATOM 3565 C CA . GLU A 1 458 ? -30.559 6.545 -41.566 1.00 33.27 457 GLU A CA 1
ATOM 3566 C C . GLU A 1 458 ? -29.103 6.914 -41.768 1.00 31.11 457 GLU A C 1
ATOM 3567 O O . GLU A 1 458 ? -28.262 6.036 -42.010 1.00 30.03 457 GLU A O 1
ATOM 3573 N N . GLN A 1 459 ? -28.812 8.208 -41.649 1.00 24.72 458 GLN A N 1
ATOM 3574 C CA . GLN A 1 459 ? -27.433 8.696 -41.716 1.00 28.44 458 GLN A CA 1
ATOM 3575 C C . GLN A 1 459 ? -26.519 8.147 -40.595 1.00 27.53 458 GLN A C 1
ATOM 3576 O O . GLN A 1 459 ? -25.380 7.742 -40.851 1.00 30.21 458 GLN A O 1
ATOM 3582 N N . ALA A 1 460 ? -27.017 8.144 -39.365 1.00 25.22 459 ALA A N 1
ATOM 3583 C CA . ALA A 1 460 ? -26.268 7.606 -38.231 1.00 24.73 459 ALA A CA 1
ATOM 3584 C C . ALA A 1 460 ? -26.127 6.077 -38.293 1.00 26.13 459 ALA A C 1
ATOM 3585 O O . ALA A 1 460 ? -25.113 5.543 -37.870 1.00 25.97 459 ALA A O 1
ATOM 3587 N N . LYS A 1 461 ? -27.127 5.384 -38.839 1.00 25.56 460 LYS A N 1
ATOM 3588 C CA . LYS A 1 461 ? -27.033 3.932 -39.080 1.00 27.27 460 LYS A CA 1
ATOM 3589 C C . LYS A 1 461 ? -25.840 3.560 -39.955 1.00 31.14 460 LYS A C 1
ATOM 3590 O O . LYS A 1 461 ? -25.224 2.504 -39.766 1.00 30.05 460 LYS A O 1
ATOM 3596 N N . ARG A 1 462 ? -25.534 4.439 -40.914 1.00 32.46 461 ARG A N 1
ATOM 3597 C CA . ARG A 1 462 ? -24.370 4.315 -41.788 1.00 31.66 461 ARG A CA 1
ATOM 3598 C C . ARG A 1 462 ? -23.111 4.886 -41.155 1.00 28.71 461 ARG A C 1
ATOM 3599 O O . ARG A 1 462 ? -22.029 4.285 -41.252 1.00 33.06 461 ARG A O 1
ATOM 3607 N N . GLU A 1 463 ? -23.241 6.048 -40.511 1.00 24.67 462 GLU A N 1
ATOM 3608 C CA . GLU A 1 463 ? -22.057 6.849 -40.133 1.00 28.74 462 GLU A CA 1
ATOM 3609 C C . GLU A 1 463 ? -21.634 6.794 -38.658 1.00 25.18 462 GLU A C 1
ATOM 3610 O O . GLU A 1 463 ? -20.472 7.044 -38.334 1.00 27.40 462 GLU A O 1
ATOM 3616 N N . PHE A 1 464 ? -22.561 6.484 -37.764 1.00 22.44 463 PHE A N 1
ATOM 3617 C CA . PHE A 1 464 ? -22.209 6.391 -36.332 1.00 24.48 463 PHE A CA 1
ATOM 3618 C C . PHE A 1 464 ? -21.633 4.975 -36.114 1.00 22.08 463 PHE A C 1
ATOM 3619 O O . PHE A 1 464 ? -22.365 3.972 -36.098 1.00 22.14 463 PHE A O 1
ATOM 3627 N N . HIS A 1 465 ? -20.307 4.912 -35.994 1.00 25.92 464 HIS A N 1
ATOM 3628 C CA . HIS A 1 465 ? -19.578 3.638 -35.997 1.00 24.58 464 HIS A CA 1
ATOM 3629 C C . HIS A 1 465 ? -19.417 3.048 -34.603 1.00 21.11 464 HIS A C 1
ATOM 3630 O O . HIS A 1 465 ? -18.326 3.065 -34.050 1.00 18.02 464 HIS A O 1
ATOM 3637 N N . VAL A 1 466 ? -20.520 2.547 -34.052 1.00 21.69 465 VAL A N 1
ATOM 3638 C CA . VAL A 1 466 ? -20.523 1.825 -32.775 1.00 27.32 465 VAL A CA 1
ATOM 3639 C C . VAL A 1 466 ? -21.174 0.467 -33.028 1.00 24.53 465 VAL A C 1
ATOM 3640 O O . VAL A 1 466 ? -21.956 0.331 -33.965 1.00 27.57 465 VAL A O 1
ATOM 3644 N N . GLY A 1 467 ? -20.835 -0.540 -32.227 1.00 26.46 466 GLY A N 1
ATOM 3645 C CA . GLY A 1 467 ? -21.457 -1.868 -32.389 1.00 24.58 466 GLY A CA 1
ATOM 3646 C C . GLY A 1 467 ? -22.932 -1.903 -32.015 1.00 18.58 466 GLY A C 1
ATOM 3647 O O . GLY A 1 467 ? -23.707 -2.666 -32.585 1.00 24.85 466 GLY A O 1
ATOM 3648 N N . ASN A 1 468 ? -23.320 -1.086 -31.035 1.00 23.98 467 ASN A N 1
ATOM 3649 C CA . ASN A 1 468 ? -24.719 -1.018 -30.597 1.00 30.00 467 ASN A CA 1
ATOM 3650 C C . ASN A 1 468 ? -25.224 0.411 -30.668 1.00 30.72 467 ASN A C 1
ATOM 3651 O O . ASN A 1 468 ? -24.795 1.263 -29.890 1.00 28.50 467 ASN A O 1
ATOM 3656 N N . LEU A 1 469 ? -26.135 0.672 -31.600 1.00 29.39 468 LEU A N 1
ATOM 3657 C CA . LEU A 1 469 ? -26.624 2.026 -31.837 1.00 27.02 468 LEU A CA 1
ATOM 3658 C C . LEU A 1 469 ? -28.112 2.097 -31.555 1.00 26.14 468 LEU A C 1
ATOM 3659 O O . LEU A 1 469 ? -28.876 1.303 -32.088 1.00 26.64 468 LEU A O 1
ATOM 3664 N N . TYR A 1 470 ? -28.520 3.063 -30.733 1.00 25.49 469 TYR A N 1
ATOM 3665 C CA . TYR A 1 470 ? -29.900 3.131 -30.252 1.00 21.40 469 TYR A CA 1
ATOM 3666 C C . TYR A 1 470 ? -30.565 4.459 -30.608 1.00 21.40 469 TYR A C 1
ATOM 3667 O O . TYR A 1 470 ? -29.936 5.505 -30.569 1.00 23.58 469 TYR A O 1
ATOM 3676 N N . PHE A 1 471 ? -31.851 4.418 -30.925 1.00 24.06 470 PHE A N 1
ATOM 3677 C CA . PHE A 1 471 ? -32.547 5.656 -31.268 1.00 27.85 470 PHE A CA 1
ATOM 3678 C C . PHE A 1 471 ? -33.652 5.976 -30.273 1.00 28.72 470 PHE A C 1
ATOM 3679 O O . PHE A 1 471 ? -34.455 5.105 -29.928 1.00 28.11 470 PHE A O 1
ATOM 3687 N N . ASN A 1 472 ? -33.612 7.218 -29.779 1.00 28.98 471 ASN A N 1
ATOM 3688 C CA . ASN A 1 472 ? -34.601 7.794 -28.848 1.00 29.35 471 ASN A CA 1
ATOM 3689 C C . ASN A 1 472 ? -34.765 7.090 -27.493 1.00 26.78 471 ASN A C 1
ATOM 3690 O O . ASN A 1 472 ? -35.879 6.946 -26.994 1.00 33.81 471 ASN A O 1
ATOM 3695 N N . ARG A 1 473 ? -33.636 6.654 -26.934 1.00 28.20 472 ARG A N 1
ATOM 3696 C CA . ARG A 1 473 ? -33.561 6.000 -25.612 1.00 29.44 472 ARG A CA 1
ATOM 3697 C C . ARG A 1 473 ? -32.117 6.048 -25.116 1.00 29.62 472 ARG A C 1
ATOM 3698 O O . ARG A 1 473 ? -31.256 6.692 -25.740 1.00 26.67 472 ARG A O 1
ATOM 3706 N N . ASN A 1 474 ? -31.856 5.371 -23.999 1.00 26.13 473 ASN A N 1
ATOM 3707 C CA . ASN A 1 474 ? -30.518 5.292 -23.428 1.00 30.92 473 ASN A CA 1
ATOM 3708 C C . ASN A 1 474 ? -29.646 4.310 -24.223 1.00 25.31 473 ASN A C 1
ATOM 3709 O O . ASN A 1 474 ? -30.166 3.489 -24.963 1.00 27.45 473 ASN A O 1
ATOM 3714 N N . CYS A 1 475 ? -28.322 4.410 -24.080 1.00 28.42 474 CYS A N 1
ATOM 3715 C CA . CYS A 1 475 ? -27.391 3.528 -24.798 1.00 29.03 474 CYS A CA 1
ATOM 3716 C C . CYS A 1 475 ? -26.892 2.361 -23.942 1.00 32.70 474 CYS A C 1
ATOM 3717 O O . CYS A 1 475 ? -25.874 1.743 -24.265 1.00 31.50 474 CYS A O 1
ATOM 3720 N N . THR A 1 476 ? -27.603 2.085 -22.846 1.00 30.58 475 THR A N 1
ATOM 3721 C CA . THR A 1 476 ? -27.277 0.979 -21.948 1.00 29.39 475 THR A CA 1
ATOM 3722 C C . THR A 1 476 ? -28.450 0.010 -21.897 1.00 29.40 475 THR A C 1
ATOM 3723 O O . THR A 1 476 ? -29.529 0.314 -22.398 1.00 35.65 475 THR A O 1
ATOM 3727 N N . GLY A 1 477 ? -28.243 -1.149 -21.284 1.00 24.46 476 GLY A N 1
ATOM 3728 C CA . GLY A 1 477 ? -29.339 -2.084 -21.041 1.00 32.60 476 GLY A CA 1
ATOM 3729 C C . GLY A 1 477 ? -29.687 -3.033 -22.179 1.00 35.64 476 GLY A C 1
ATOM 3730 O O . GLY A 1 477 ? -30.863 -3.364 -22.376 1.00 40.30 476 GLY A O 1
ATOM 3731 N N . ALA A 1 478 ? -28.667 -3.479 -22.911 1.00 29.79 477 ALA A N 1
ATOM 3732 C CA . ALA A 1 478 ? -28.789 -4.543 -23.918 1.00 31.01 477 ALA A CA 1
ATOM 3733 C C . ALA A 1 478 ? -29.435 -5.822 -23.356 1.00 33.41 477 ALA A C 1
ATOM 3734 O O . ALA A 1 478 ? -29.076 -6.286 -22.269 1.00 28.71 477 ALA A O 1
ATOM 3736 N N . ILE A 1 479 ? -30.401 -6.369 -24.096 1.00 29.16 478 ILE A N 1
ATOM 3737 C CA . ILE A 1 479 ? -31.123 -7.571 -23.684 1.00 24.63 478 ILE A CA 1
ATOM 3738 C C . ILE A 1 479 ? -30.717 -8.746 -24.564 1.00 26.23 478 ILE A C 1
ATOM 3739 O O . ILE A 1 479 ? -30.663 -8.631 -25.791 1.00 23.86 478 ILE A O 1
ATOM 3744 N N . VAL A 1 480 ? -30.399 -9.866 -23.928 1.00 30.44 479 VAL A N 1
ATOM 3745 C CA . VAL A 1 480 ? -29.983 -11.076 -24.636 1.00 29.59 479 VAL A CA 1
ATOM 3746 C C . VAL A 1 480 ? -31.031 -11.508 -25.658 1.00 30.54 479 VAL A C 1
ATOM 3747 O O . VAL A 1 480 ? -32.180 -11.749 -25.304 1.00 29.01 479 VAL A O 1
ATOM 3751 N N . GLY A 1 481 ? -30.623 -11.551 -26.927 1.00 27.56 480 GLY A N 1
ATOM 3752 C CA . GLY A 1 481 ? -31.476 -12.017 -28.016 1.00 25.67 480 GLY A CA 1
ATOM 3753 C C . GLY A 1 481 ? -32.277 -10.915 -28.676 1.00 26.91 480 GLY A C 1
ATOM 3754 O O . GLY A 1 481 ? -33.021 -11.167 -29.632 1.00 28.83 480 GLY A O 1
ATOM 3755 N N . TYR A 1 482 ? -32.125 -9.695 -28.154 1.00 25.66 481 TYR A N 1
ATOM 3756 C CA . TYR A 1 482 ? -32.867 -8.517 -28.601 1.00 22.86 481 TYR A CA 1
ATOM 3757 C C . TYR A 1 482 ? -31.880 -7.444 -29.052 1.00 24.37 481 TYR A C 1
ATOM 3758 O O . TYR A 1 482 ? -32.023 -6.828 -30.123 1.00 22.99 481 TYR A O 1
ATOM 3767 N N . HIS A 1 483 ? -30.857 -7.227 -28.235 1.00 20.01 482 HIS A N 1
ATOM 3768 C CA . HIS A 1 483 ? -29.802 -6.274 -28.584 1.00 26.67 482 HIS A CA 1
ATOM 3769 C C . HIS A 1 483 ? -28.404 -6.901 -28.446 1.00 29.93 482 HIS A C 1
ATOM 3770 O O . HIS A 1 483 ? -27.696 -6.610 -27.472 1.00 26.85 482 HIS A O 1
ATOM 3777 N N . PRO A 1 484 ? -27.997 -7.752 -29.416 1.00 27.59 483 PRO A N 1
ATOM 3778 C CA . PRO A 1 484 ? -26.696 -8.438 -29.322 1.00 23.05 483 PRO A CA 1
ATOM 3779 C C . PRO A 1 484 ? -25.536 -7.458 -29.150 1.00 26.61 483 PRO A C 1
ATOM 3780 O O . PRO A 1 484 ? -25.499 -6.409 -29.800 1.00 22.89 483 PRO A O 1
ATOM 3784 N N . PHE A 1 485 ? -24.612 -7.794 -28.252 1.00 25.20 484 PHE A N 1
ATOM 3785 C CA . PHE A 1 485 ? -23.731 -6.788 -27.685 1.00 26.30 484 PHE A CA 1
ATOM 3786 C C . PHE A 1 485 ? -22.260 -7.039 -27.958 1.00 27.20 484 PHE A C 1
ATOM 3787 O O . PHE A 1 485 ? -21.738 -8.132 -27.716 1.00 26.91 484 PHE A O 1
ATOM 3795 N N . GLY A 1 486 ? -21.601 -5.987 -28.430 1.00 29.01 485 GLY A N 1
ATOM 3796 C CA . GLY A 1 486 ? -20.184 -6.000 -28.774 1.00 28.74 485 GLY A CA 1
ATOM 3797 C C . GLY A 1 486 ? -19.958 -4.876 -29.769 1.00 28.73 485 GLY A C 1
ATOM 3798 O O . GLY A 1 486 ? -20.912 -4.344 -30.328 1.00 22.52 485 GLY A O 1
ATOM 3799 N N . GLY A 1 487 ? -18.709 -4.495 -29.988 1.00 24.59 486 GLY A N 1
ATOM 3800 C CA . GLY A 1 487 ? -18.444 -3.303 -30.789 1.00 24.84 486 GLY A CA 1
ATOM 3801 C C . GLY A 1 487 ? -17.081 -3.231 -31.430 1.00 24.42 486 GLY A C 1
ATOM 3802 O O . GLY A 1 487 ? -16.325 -4.199 -31.417 1.00 25.52 486 GLY A O 1
ATOM 3803 N N . PHE A 1 488 ? -16.754 -2.060 -31.965 1.00 24.23 487 PHE A N 1
ATOM 3804 C CA . PHE A 1 488 ? -15.609 -1.931 -32.860 1.00 30.21 487 PHE A CA 1
ATOM 3805 C C . PHE A 1 488 ? -14.418 -1.265 -32.185 1.00 29.19 487 PHE A C 1
ATOM 3806 O O . PHE A 1 488 ? -14.493 -0.854 -31.022 1.00 30.95 487 PHE A O 1
ATOM 3814 N N . LYS A 1 489 ? -13.330 -1.156 -32.949 1.00 25.97 488 LYS A N 1
ATOM 3815 C CA . LYS A 1 489 ? -12.166 -0.347 -32.598 1.00 28.06 488 LYS A CA 1
ATOM 3816 C C . LYS A 1 489 ? -11.484 -0.877 -31.330 1.00 28.75 488 LYS A C 1
ATOM 3817 O O . LYS A 1 489 ? -11.197 -2.066 -31.249 1.00 33.62 488 LYS A O 1
ATOM 3823 N N . MET A 1 490 ? -11.246 -0.028 -30.339 1.00 27.66 489 MET A N 1
ATOM 3824 C CA . MET A 1 490 ? -10.638 -0.518 -29.097 1.00 27.68 489 MET A CA 1
ATOM 3825 C C . MET A 1 490 ? -11.656 -1.082 -28.089 1.00 32.34 489 MET A C 1
ATOM 3826 O O . MET A 1 490 ? -11.315 -1.362 -26.934 1.00 31.91 489 MET A O 1
ATOM 3831 N N . SER A 1 491 ? -12.896 -1.272 -28.541 1.00 28.97 490 SER A N 1
ATOM 3832 C CA . SER A 1 491 ? -13.870 -2.049 -27.788 1.00 27.45 490 SER A CA 1
ATOM 3833 C C . SER A 1 491 ? -13.696 -3.556 -27.958 1.00 25.97 490 SER A C 1
ATOM 3834 O O . SER A 1 491 ? -14.238 -4.316 -27.171 1.00 31.71 490 SER A O 1
ATOM 3837 N N . GLY A 1 492 ? -12.953 -4.004 -28.973 1.00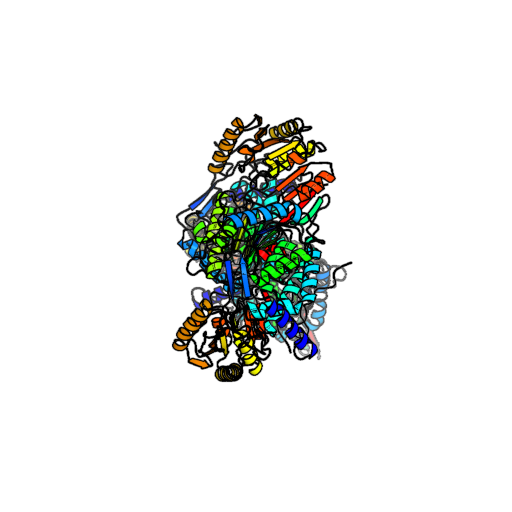 28.71 491 GLY A N 1
ATOM 3838 C CA . GLY A 1 492 ? -12.625 -5.439 -29.062 1.00 23.51 491 GLY A CA 1
ATOM 3839 C C . GLY A 1 492 ? -12.913 -6.138 -30.376 1.00 22.90 491 GLY A C 1
ATOM 3840 O O . GLY A 1 492 ? -12.766 -5.541 -31.434 1.00 21.98 491 GLY A O 1
ATOM 3841 N N . THR A 1 493 ? -13.340 -7.402 -30.300 1.00 26.45 492 THR A N 1
ATOM 3842 C CA . THR A 1 493 ? -13.448 -8.271 -31.485 1.00 27.85 492 THR A CA 1
ATOM 3843 C C . THR A 1 493 ? -14.824 -8.307 -32.137 1.00 27.40 492 THR A C 1
ATOM 3844 O O . THR A 1 493 ? -15.048 -9.077 -33.082 1.00 29.85 492 THR A O 1
ATOM 3848 N N . ASP A 1 494 ? -15.733 -7.485 -31.624 1.00 25.30 493 ASP A N 1
ATOM 3849 C CA . ASP A 1 494 ? -17.117 -7.427 -32.067 1.00 27.12 493 ASP A CA 1
ATOM 3850 C C . ASP A 1 494 ? -17.784 -8.804 -32.053 1.00 28.36 493 ASP A C 1
ATOM 3851 O O . ASP A 1 494 ? -18.391 -9.248 -33.041 1.00 29.14 493 ASP A O 1
ATOM 3856 N N . SER A 1 495 ? -17.642 -9.477 -30.922 1.00 25.88 494 SER A N 1
ATOM 3857 C CA . SER A 1 495 ? -18.207 -10.801 -30.728 1.00 30.96 494 SER A CA 1
ATOM 3858 C C . SER A 1 495 ? -19.534 -10.564 -30.058 1.00 34.48 494 SER A C 1
ATOM 3859 O O . SER A 1 495 ? -19.611 -10.275 -28.857 1.00 33.42 494 SER A O 1
ATOM 3862 N N . LYS A 1 496 ? -20.581 -10.638 -30.865 1.00 27.49 495 LYS A N 1
ATOM 3863 C CA . LYS A 1 496 ? -21.891 -10.199 -30.436 1.00 29.85 495 LYS A CA 1
ATOM 3864 C C . LYS A 1 496 ? -22.536 -11.223 -29.518 1.00 27.41 495 LYS A C 1
ATOM 3865 O O . LYS A 1 496 ? -23.215 -12.151 -29.978 1.00 30.20 495 LYS A O 1
ATOM 3871 N N . ALA A 1 497 ? -22.266 -11.057 -28.222 1.00 27.81 496 ALA A N 1
ATOM 3872 C CA . ALA A 1 497 ? -22.853 -11.861 -27.155 1.00 24.94 496 ALA A CA 1
ATOM 3873 C C . ALA A 1 497 ? -24.353 -11.676 -27.122 1.00 26.16 496 ALA A C 1
ATOM 3874 O O . ALA A 1 497 ? -24.858 -10.576 -27.361 1.00 23.23 496 ALA A O 1
ATOM 3876 N N . GLY A 1 498 ? -25.062 -12.767 -26.848 1.00 24.64 497 GLY A N 1
ATOM 3877 C CA . GLY A 1 498 ? -26.515 -12.765 -26.877 1.00 21.65 497 GLY A CA 1
ATOM 3878 C C . GLY A 1 498 ? -27.060 -12.579 -28.282 1.00 26.96 497 GLY A C 1
ATOM 3879 O O . GLY A 1 498 ? -28.197 -12.156 -28.451 1.00 27.36 497 GLY A O 1
ATOM 3880 N N . GLY A 1 499 ? -26.244 -12.890 -29.287 1.00 25.08 498 GLY A N 1
ATOM 3881 C CA . GLY A 1 499 ? -26.686 -12.833 -30.667 1.00 19.80 498 GLY A CA 1
ATOM 3882 C C . GLY A 1 499 ? -26.513 -14.148 -31.404 1.00 22.95 498 GLY A C 1
ATOM 3883 O O . GLY A 1 499 ? -25.936 -15.093 -30.859 1.00 22.25 498 GLY A O 1
ATOM 3884 N N . PRO A 1 500 ? -27.017 -14.219 -32.652 1.00 26.46 499 PRO A N 1
ATOM 3885 C CA . PRO A 1 500 ? -27.056 -15.482 -33.395 1.00 28.03 499 PRO A CA 1
ATOM 3886 C C . PRO A 1 500 ? -25.711 -16.032 -33.879 1.00 25.82 499 PRO A C 1
ATOM 3887 O O . PRO A 1 500 ? -25.633 -17.210 -34.215 1.00 27.31 499 PRO A O 1
ATOM 3891 N N . ASP A 1 501 ? -24.677 -15.195 -33.937 1.00 24.20 500 ASP A N 1
ATOM 3892 C CA . ASP A 1 501 ? -23.335 -15.638 -34.355 1.00 26.66 500 ASP A CA 1
ATOM 3893 C C . ASP A 1 501 ? -22.424 -16.109 -33.205 1.00 24.21 500 ASP A C 1
ATOM 3894 O O . ASP A 1 501 ? -21.330 -16.592 -33.461 1.00 30.45 500 ASP A O 1
ATOM 3899 N N . TYR A 1 502 ? -22.860 -15.960 -31.955 1.00 25.25 501 TYR A N 1
ATOM 3900 C CA . TYR A 1 502 ? -21.937 -16.086 -30.816 1.00 23.56 501 TYR A CA 1
ATOM 3901 C C . TYR A 1 502 ? -21.432 -17.500 -30.554 1.00 25.84 501 TYR A C 1
ATOM 3902 O O . TYR A 1 502 ? -20.220 -17.691 -30.354 1.00 23.06 501 TYR A O 1
ATOM 3911 N N . LEU A 1 503 ? -22.327 -18.487 -30.582 1.00 24.76 502 LEU A N 1
ATOM 3912 C CA . LEU A 1 503 ? -21.915 -19.882 -30.319 1.00 29.81 502 LEU A CA 1
ATOM 3913 C C . LEU A 1 503 ? -20.899 -20.426 -31.335 1.00 29.48 502 LEU A C 1
ATOM 3914 O O . LEU A 1 503 ? -19.967 -21.133 -30.959 1.00 26.89 502 LEU A O 1
ATOM 3919 N N . ALA A 1 504 ? -21.038 -20.041 -32.603 1.00 25.34 503 ALA A N 1
ATOM 3920 C CA . ALA A 1 504 ? -20.184 -20.583 -33.649 1.00 26.16 503 ALA A CA 1
ATOM 3921 C C . ALA A 1 504 ? -18.718 -20.141 -33.520 1.00 29.19 503 ALA A C 1
ATOM 3922 O O . ALA A 1 504 ? -17.824 -20.820 -34.039 1.00 26.19 503 ALA A O 1
ATOM 3924 N N . LEU A 1 505 ? -18.475 -19.043 -32.800 1.00 22.39 504 LEU A N 1
ATOM 3925 C CA . LEU A 1 505 ? -17.092 -18.598 -32.509 1.00 26.33 504 LEU A CA 1
ATOM 3926 C C . LEU A 1 505 ? -16.326 -19.565 -31.606 1.00 24.47 504 LEU A C 1
ATOM 3927 O O . LEU A 1 505 ? -15.090 -19.562 -31.573 1.00 30.56 504 LEU A O 1
ATOM 3932 N N . HIS A 1 506 ? -17.083 -20.373 -30.873 1.00 24.83 505 HIS A N 1
ATOM 3933 C CA . HIS A 1 506 ? -16.572 -21.292 -29.888 1.00 29.88 505 HIS A CA 1
ATOM 3934 C C . HIS A 1 506 ? -16.372 -22.685 -30.455 1.00 29.22 505 HIS A C 1
ATOM 3935 O O . HIS A 1 506 ? -15.967 -23.597 -29.726 1.00 26.99 505 HIS A O 1
ATOM 3942 N N . MET A 1 507 ? -16.648 -22.843 -31.755 1.00 24.90 506 MET A N 1
ATOM 3943 C CA . MET A 1 507 ? -16.611 -24.140 -32.432 1.00 24.96 506 MET A CA 1
ATOM 3944 C C . MET A 1 507 ? -15.847 -24.100 -33.756 1.00 33.16 506 MET A C 1
ATOM 3945 O O . MET A 1 507 ? -15.606 -23.023 -34.323 1.00 31.42 506 MET A O 1
ATOM 3950 N N . GLN A 1 508 ? -15.484 -25.293 -34.237 1.00 33.85 507 GLN A N 1
ATOM 3951 C CA . GLN A 1 508 ? -14.782 -25.466 -35.495 1.00 30.18 507 GLN A CA 1
ATOM 3952 C C . GLN A 1 508 ? -15.703 -26.176 -36.488 1.00 31.36 507 GLN A C 1
ATOM 3953 O O . GLN A 1 508 ? -16.214 -27.269 -36.204 1.00 28.28 507 GLN A O 1
ATOM 3959 N N . ALA A 1 509 ? -15.938 -25.544 -37.641 1.00 21.68 508 ALA A N 1
ATOM 3960 C CA . ALA A 1 509 ? -16.742 -26.160 -38.681 1.00 29.05 508 ALA A CA 1
ATOM 3961 C C . ALA A 1 509 ? -16.019 -27.353 -39.292 1.00 26.21 508 ALA A C 1
ATOM 3962 O O . ALA A 1 509 ? -14.790 -27.347 -39.445 1.00 27.55 508 ALA A O 1
ATOM 3964 N N . LYS A 1 510 ? -16.777 -28.396 -39.601 1.00 27.88 509 LYS A N 1
ATOM 3965 C CA . LYS A 1 510 ? -16.198 -29.608 -40.200 1.00 22.86 509 LYS A CA 1
ATOM 3966 C C . LYS A 1 510 ? -16.988 -29.986 -41.435 1.00 20.51 509 LYS A C 1
ATOM 3967 O O . LYS A 1 510 ? -18.212 -29.903 -41.429 1.00 22.77 509 LYS A O 1
ATOM 3973 N N . THR A 1 511 ? -16.283 -30.397 -42.483 1.00 20.36 510 THR A N 1
ATOM 3974 C CA . THR A 1 511 ? -16.896 -30.808 -43.739 1.00 25.69 510 THR A CA 1
ATOM 3975 C C . THR A 1 511 ? -16.630 -32.296 -43.994 1.00 25.85 510 THR A C 1
ATOM 3976 O O . THR A 1 511 ? -15.477 -32.728 -44.079 1.00 24.65 510 THR A O 1
ATOM 3980 N N . VAL A 1 512 ? -17.702 -33.074 -44.079 1.00 24.62 511 VAL A N 1
ATOM 3981 C CA . VAL A 1 512 ? -17.595 -34.482 -44.448 1.00 27.59 511 VAL A CA 1
ATOM 3982 C C . VAL A 1 512 ? -18.305 -34.756 -45.771 1.00 32.00 511 VAL A C 1
ATOM 3983 O O . VAL A 1 512 ? -19.412 -34.258 -46.023 1.00 32.57 511 VAL A O 1
ATOM 3987 N N . SER A 1 513 ? -17.630 -35.529 -46.612 1.00 28.15 512 SER A N 1
ATOM 3988 C CA . SER A 1 513 ? -18.073 -35.813 -47.970 1.00 32.41 512 SER A CA 1
ATOM 3989 C C . SER A 1 513 ? -17.905 -37.293 -48.313 1.00 31.13 512 SER A C 1
ATOM 3990 O O . SER A 1 513 ? -16.785 -37.782 -48.443 1.00 32.08 512 SER A O 1
ATOM 3993 N N . GLU A 1 514 ? -19.017 -38.005 -48.455 1.00 34.45 513 GLU A N 1
ATOM 3994 C CA . GLU A 1 514 ? -18.958 -39.404 -48.869 1.00 34.94 513 GLU A CA 1
ATOM 3995 C C . GLU A 1 514 ? -19.276 -39.535 -50.353 1.00 38.76 513 GLU A C 1
ATOM 3996 O O . GLU A 1 514 ? -20.343 -39.117 -50.803 1.00 41.22 513 GLU A O 1
ATOM 4002 N N . MET A 1 515 ? -18.338 -40.097 -51.109 1.00 37.73 514 MET A N 1
ATOM 4003 C CA . MET A 1 515 ? -18.575 -40.406 -52.513 1.00 39.39 514 MET A CA 1
ATOM 4004 C C . MET A 1 515 ? -19.108 -41.826 -52.644 1.00 39.41 514 MET A C 1
ATOM 4005 O O . MET A 1 515 ? -18.482 -42.772 -52.165 1.00 43.44 514 MET A O 1
ATOM 4010 N N . TYR A 1 516 ? -20.263 -41.967 -53.289 1.00 43.13 515 TYR A N 1
ATOM 4011 C CA . TYR A 1 516 ? -20.902 -43.276 -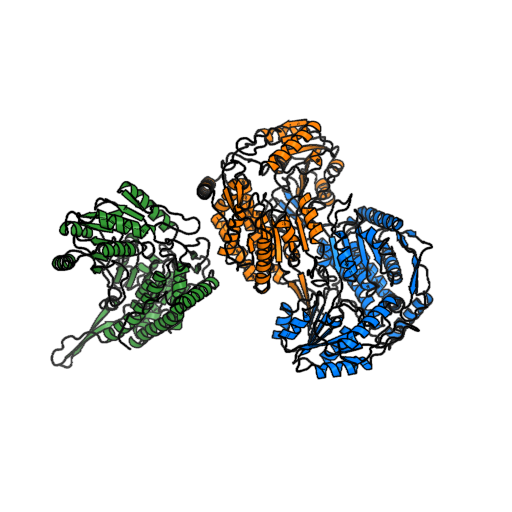53.445 1.00 47.99 515 TYR A CA 1
ATOM 4012 C C . TYR A 1 516 ? -20.376 -44.047 -54.650 1.00 49.20 515 TYR A C 1
ATOM 4013 O O . TYR A 1 516 ? -19.900 -45.173 -54.505 1.00 54.57 515 TYR A O 1
ATOM 4022 N N . MET B 1 2 ? -33.343 -12.753 -57.673 1.00 53.34 1 MET B N 1
ATOM 4023 C CA . MET B 1 2 ? -33.167 -12.403 -59.116 1.00 57.29 1 MET B CA 1
ATOM 4024 C C . MET B 1 2 ? -32.107 -13.293 -59.783 1.00 57.15 1 MET B C 1
ATOM 4025 O O . MET B 1 2 ? -32.332 -13.811 -60.881 1.00 60.48 1 MET B O 1
ATOM 4030 N N . LEU B 1 3 ? -30.961 -13.465 -59.120 1.00 53.54 2 LEU B N 1
ATOM 4031 C CA . LEU B 1 3 ? -29.876 -14.302 -59.648 1.00 48.04 2 LEU B CA 1
ATOM 4032 C C . LEU B 1 3 ? -30.214 -15.784 -59.526 1.00 46.82 2 LEU B C 1
ATOM 4033 O O . LEU B 1 3 ? -30.761 -16.213 -58.506 1.00 49.80 2 LEU B O 1
ATOM 4038 N N . GLN B 1 4 ? -29.893 -16.549 -60.572 1.00 41.01 3 GLN B N 1
ATOM 4039 C CA . GLN B 1 4 ? -30.121 -18.002 -60.600 1.00 43.22 3 GLN B CA 1
ATOM 4040 C C . GLN B 1 4 ? -29.262 -18.688 -59.536 1.00 42.17 3 GLN B C 1
ATOM 4041 O O . GLN B 1 4 ? -28.162 -18.205 -59.244 1.00 39.03 3 GLN B O 1
ATOM 4047 N N . PRO B 1 5 ? -29.757 -19.803 -58.948 1.00 42.27 4 PRO B N 1
ATOM 4048 C CA . PRO B 1 5 ? -29.000 -20.449 -57.867 1.00 40.20 4 PRO B CA 1
ATOM 4049 C C . PRO B 1 5 ? -27.594 -20.889 -58.298 1.00 38.30 4 PRO B C 1
ATOM 4050 O O . PRO B 1 5 ? -27.372 -21.220 -59.476 1.00 38.21 4 PRO B O 1
ATOM 4054 N N . TYR B 1 6 ? -26.659 -20.841 -57.351 1.00 33.91 5 TYR B N 1
ATOM 4055 C CA . TYR B 1 6 ? -25.264 -21.210 -57.581 1.00 29.42 5 TYR B CA 1
ATOM 4056 C C . TYR B 1 6 ? -25.124 -22.693 -57.919 1.00 35.78 5 TYR B C 1
ATOM 4057 O O . TYR B 1 6 ? -25.787 -23.538 -57.328 1.00 35.44 5 TYR B O 1
ATOM 4066 N N . LYS B 1 7 ? -24.264 -22.988 -58.889 1.00 37.38 6 LYS B N 1
ATOM 4067 C CA . LYS B 1 7 ? -23.679 -24.315 -59.053 1.00 39.08 6 LYS B CA 1
ATOM 4068 C C . LYS B 1 7 ? -22.256 -24.122 -59.556 1.00 42.18 6 LYS B C 1
ATOM 4069 O O . LYS B 1 7 ? -21.914 -23.058 -60.106 1.00 35.29 6 LYS B O 1
ATOM 4075 N N . HIS B 1 8 ? -21.421 -25.131 -59.345 1.00 38.28 7 HIS B N 1
ATOM 4076 C CA . HIS B 1 8 ? -20.024 -25.021 -59.721 1.00 41.55 7 HIS B CA 1
ATOM 4077 C C . HIS B 1 8 ? -19.854 -25.002 -61.241 1.00 38.42 7 HIS B C 1
ATOM 4078 O O . HIS B 1 8 ? -20.679 -25.555 -61.980 1.00 33.96 7 HIS B O 1
ATOM 4085 N N . GLU B 1 9 ? -18.811 -24.303 -61.683 1.00 34.01 8 GLU B N 1
ATOM 4086 C CA . GLU B 1 9 ? -18.444 -24.238 -63.085 1.00 35.21 8 GLU B CA 1
ATOM 4087 C C . GLU B 1 9 ? -17.995 -25.637 -63.492 1.00 35.95 8 GLU B C 1
ATOM 4088 O O . GLU B 1 9 ? -17.115 -26.212 -62.835 1.00 36.33 8 GLU B O 1
ATOM 4094 N N . PRO B 1 10 ? -18.609 -26.200 -64.551 1.00 37.16 9 PRO B N 1
ATOM 4095 C CA . PRO B 1 10 ? -18.205 -27.535 -65.011 1.00 37.49 9 PRO B CA 1
ATOM 4096 C C . PRO B 1 10 ? -16.724 -27.589 -65.373 1.00 31.44 9 PRO B C 1
ATOM 4097 O O . PRO B 1 10 ? -16.172 -26.603 -65.882 1.00 33.71 9 PRO B O 1
ATOM 4101 N N . PHE B 1 11 ? -16.080 -28.714 -65.067 1.00 33.03 10 PHE B N 1
ATOM 4102 C CA . PHE B 1 11 ? -14.712 -28.954 -65.518 1.00 33.62 10 PHE B CA 1
ATOM 4103 C C . PHE B 1 11 ? -14.722 -29.325 -67.006 1.00 34.29 10 PHE B C 1
ATOM 4104 O O . PHE B 1 11 ? -15.704 -29.873 -67.494 1.00 39.94 10 PHE B O 1
ATOM 4112 N N . THR B 1 12 ? -13.632 -29.017 -67.707 1.00 34.96 11 THR B N 1
ATOM 4113 C CA . THR B 1 12 ? -13.535 -29.248 -69.159 1.00 37.53 11 THR B CA 1
ATOM 4114 C C . THR B 1 12 ? -13.240 -30.718 -69.459 1.00 37.71 11 THR B C 1
ATOM 4115 O O . THR B 1 12 ? -12.305 -31.294 -68.903 1.00 38.25 11 THR B O 1
ATOM 4119 N N . ASP B 1 13 ? -14.056 -31.307 -70.328 1.00 41.37 12 ASP B N 1
ATOM 4120 C CA . ASP B 1 13 ? -13.862 -32.673 -70.805 1.00 45.61 12 ASP B CA 1
ATOM 4121 C C . ASP B 1 13 ? -12.805 -32.705 -71.918 1.00 48.84 12 ASP B C 1
ATOM 4122 O O . ASP B 1 13 ? -13.100 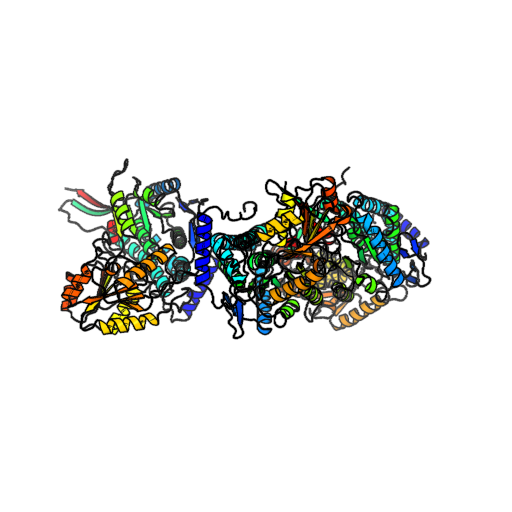-32.394 -73.072 1.00 47.82 12 ASP B O 1
ATOM 4127 N N . PHE B 1 14 ? -11.583 -33.108 -71.581 1.00 47.99 13 PHE B N 1
ATOM 4128 C CA . PHE B 1 14 ? -10.493 -33.069 -72.562 1.00 46.23 13 PHE B CA 1
ATOM 4129 C C . PHE B 1 14 ? -10.415 -34.287 -73.489 1.00 47.58 13 PHE B C 1
ATOM 4130 O O . PHE B 1 14 ? -9.507 -34.371 -74.315 1.00 46.03 13 PHE B O 1
ATOM 4138 N N . THR B 1 15 ? -11.371 -35.209 -73.367 1.00 50.00 14 THR B N 1
ATOM 4139 C CA . THR B 1 15 ? -11.508 -36.306 -74.337 1.00 50.63 14 THR B CA 1
ATOM 4140 C C . THR B 1 15 ? -12.312 -35.891 -75.573 1.00 52.21 14 THR B C 1
ATOM 4141 O O . THR B 1 15 ? -12.330 -36.606 -76.577 1.00 53.39 14 THR B O 1
ATOM 4145 N N . VAL B 1 16 ? -12.993 -34.751 -75.483 1.00 53.76 15 VAL B N 1
ATOM 4146 C CA . VAL B 1 16 ? -13.688 -34.154 -76.621 1.00 50.62 15 VAL B CA 1
ATOM 4147 C C . VAL B 1 16 ? -12.661 -33.331 -77.397 1.00 52.93 15 VAL B C 1
ATOM 4148 O O . VAL B 1 16 ? -12.055 -32.417 -76.838 1.00 56.75 15 VAL B O 1
ATOM 4152 N N . GLU B 1 17 ? -12.468 -33.666 -78.675 1.00 48.26 16 GLU B N 1
ATOM 4153 C CA . GLU B 1 17 ? -11.450 -33.035 -79.528 1.00 46.69 16 GLU B CA 1
ATOM 4154 C C . GLU B 1 17 ? -11.587 -31.518 -79.633 1.00 43.62 16 GLU B C 1
ATOM 4155 O O . GLU B 1 17 ? -10.585 -30.808 -79.627 1.00 45.78 16 GLU B O 1
ATOM 4161 N N . ALA B 1 18 ? -12.824 -31.029 -79.712 1.00 44.20 17 ALA B N 1
ATOM 4162 C CA . ALA B 1 18 ? -13.085 -29.593 -79.808 1.00 45.89 17 ALA B CA 1
ATOM 4163 C C . ALA B 1 18 ? -12.614 -28.827 -78.559 1.00 44.21 17 ALA B C 1
ATOM 4164 O O . ALA B 1 18 ? -12.235 -27.660 -78.651 1.00 43.89 17 ALA B O 1
ATOM 4166 N N . ASN B 1 19 ? -12.631 -29.497 -77.405 1.00 47.04 18 ASN B N 1
ATOM 4167 C CA . ASN B 1 19 ? -12.044 -28.961 -76.176 1.00 41.50 18 ASN B CA 1
ATOM 4168 C C . ASN B 1 19 ? -10.510 -28.876 -76.220 1.00 40.44 18 ASN B C 1
ATOM 4169 O O . ASN B 1 19 ? -9.943 -27.840 -75.854 1.00 38.69 18 ASN B O 1
ATOM 4174 N N . ARG B 1 20 ? -9.856 -29.952 -76.675 1.00 39.21 19 ARG B N 1
ATOM 4175 C CA . ARG B 1 20 ? -8.398 -29.980 -76.900 1.00 43.91 19 ARG B CA 1
ATOM 4176 C C . ARG B 1 20 ? -7.951 -28.880 -77.851 1.00 41.69 19 ARG B C 1
ATOM 4177 O O . ARG B 1 20 ? -6.959 -28.202 -77.603 1.00 43.65 19 ARG B O 1
ATOM 4185 N N . LYS B 1 21 ? -8.688 -28.743 -78.952 1.00 45.71 20 LYS B N 1
ATOM 4186 C CA . LYS B 1 21 ? -8.426 -27.741 -79.977 1.00 45.01 20 LYS B CA 1
ATOM 4187 C C . LYS B 1 21 ? -8.539 -26.331 -79.389 1.00 41.03 20 LYS B C 1
ATOM 4188 O O . LYS B 1 21 ? -7.627 -25.525 -79.557 1.00 40.32 20 LYS B O 1
ATOM 4194 N N . ALA B 1 22 ? -9.635 -26.052 -78.682 1.00 36.29 21 ALA B N 1
ATOM 4195 C CA . ALA B 1 22 ? -9.796 -24.764 -77.990 1.00 38.64 21 ALA B CA 1
ATOM 4196 C C . ALA B 1 22 ? -8.655 -24.492 -76.998 1.00 35.04 21 ALA B C 1
ATOM 4197 O O . ALA B 1 22 ? -8.096 -23.397 -76.995 1.00 30.72 21 ALA B O 1
ATOM 4199 N N . PHE B 1 23 ? -8.278 -25.503 -76.213 1.00 36.72 22 PHE B N 1
ATOM 4200 C CA . PHE B 1 23 ? -7.197 -25.362 -75.218 1.00 37.05 22 PHE B CA 1
ATOM 4201 C C . PHE B 1 23 ? -5.829 -25.155 -75.857 1.00 37.77 22 PHE B C 1
ATOM 4202 O O . PHE B 1 23 ? -5.055 -24.323 -75.384 1.00 33.22 22 PHE B O 1
ATOM 4210 N N . GLU B 1 24 ? -5.528 -25.905 -76.919 1.00 37.39 23 GLU B N 1
ATOM 4211 C CA . GLU B 1 24 ? -4.262 -25.704 -77.646 1.00 40.95 23 GLU B CA 1
ATOM 4212 C C . GLU B 1 24 ? -4.096 -24.315 -78.269 1.00 35.39 23 GLU B C 1
ATOM 4213 O O . GLU B 1 24 ? -2.980 -23.788 -78.302 1.00 38.44 23 GLU B O 1
ATOM 4219 N N . GLU B 1 25 ? -5.194 -23.739 -78.763 1.00 34.14 24 GLU B N 1
ATOM 4220 C CA . GLU B 1 25 ? -5.195 -22.347 -79.260 1.00 35.35 24 GLU B CA 1
ATOM 4221 C C . GLU B 1 25 ? -4.926 -21.297 -78.170 1.00 35.01 24 GLU B C 1
ATOM 4222 O O . GLU B 1 25 ? -4.257 -20.291 -78.417 1.00 33.89 24 GLU B O 1
ATOM 4228 N N . ALA B 1 26 ? -5.430 -21.543 -76.963 1.00 35.28 25 ALA B N 1
ATOM 4229 C CA . ALA B 1 26 ? -5.190 -20.660 -75.824 1.00 35.22 25 ALA B CA 1
ATOM 4230 C C . ALA B 1 26 ? -3.721 -20.656 -75.389 1.00 35.40 25 ALA B C 1
ATOM 4231 O O . ALA B 1 26 ? -3.186 -19.600 -75.038 1.00 34.52 25 ALA B O 1
ATOM 4233 N N . LEU B 1 27 ? -3.095 -21.839 -75.413 1.00 36.75 26 LEU B N 1
ATOM 4234 C CA . LEU B 1 27 ? -1.663 -22.001 -75.144 1.00 39.09 26 LEU B CA 1
ATOM 4235 C C . LEU B 1 27 ? -0.806 -21.244 -76.157 1.00 34.72 26 LEU B C 1
ATOM 4236 O O . LEU B 1 27 ? 0.187 -20.630 -75.783 1.00 38.51 26 LEU B O 1
ATOM 4241 N N . GLY B 1 28 ? -1.200 -21.299 -77.428 1.00 39.42 27 GLY B N 1
ATOM 4242 C CA . GLY B 1 28 ? -0.565 -20.508 -78.488 1.00 39.29 27 GLY B CA 1
ATOM 4243 C C . GLY B 1 28 ? -0.665 -19.009 -78.244 1.00 40.13 27 GLY B C 1
ATOM 4244 O O . GLY B 1 28 ? 0.339 -18.295 -78.347 1.00 44.38 27 GLY B O 1
ATOM 4245 N N . LEU B 1 29 ? -1.869 -18.549 -77.893 1.00 40.79 28 LEU B N 1
ATOM 4246 C CA . LEU B 1 29 ? -2.135 -17.141 -77.540 1.00 42.21 28 LEU B CA 1
ATOM 4247 C C . LEU B 1 29 ? -1.290 -16.632 -76.373 1.00 43.19 28 LEU B C 1
ATOM 4248 O O . LEU B 1 29 ? -0.710 -15.545 -76.446 1.00 44.96 28 LEU B O 1
ATOM 4253 N N . VAL B 1 30 ? -1.223 -17.424 -75.304 1.00 39.77 29 VAL B N 1
ATOM 4254 C CA . VAL B 1 30 ? -0.441 -17.060 -74.133 1.00 36.73 29 VAL B CA 1
ATOM 4255 C C . VAL B 1 30 ? 1.064 -17.097 -74.431 1.00 35.48 29 VAL B C 1
ATOM 4256 O O . VAL B 1 30 ? 1.802 -16.214 -73.981 1.00 36.44 29 VAL B O 1
ATOM 4260 N N . GLU B 1 31 ? 1.506 -18.084 -75.215 1.00 36.37 30 GLU B N 1
ATOM 4261 C CA . GLU B 1 31 ? 2.923 -18.186 -75.634 1.00 39.14 30 GLU B CA 1
ATOM 4262 C C . GLU B 1 31 ? 3.445 -16.940 -76.384 1.00 39.49 30 GLU B C 1
ATOM 4263 O O . GLU B 1 31 ? 4.610 -16.558 -76.224 1.00 45.78 30 GLU B O 1
ATOM 4269 N N . LYS B 1 32 ? 2.577 -16.309 -77.178 1.00 38.41 31 LYS B N 1
ATOM 4270 C CA . LYS B 1 32 ? 2.906 -15.062 -77.884 1.00 41.91 31 LYS B CA 1
ATOM 4271 C C . LYS B 1 32 ? 3.075 -13.879 -76.935 1.00 44.58 31 LYS B C 1
ATOM 4272 O O . LYS B 1 32 ? 3.753 -12.907 -77.267 1.00 44.48 31 LYS B O 1
ATOM 4278 N N . GLU B 1 33 ? 2.453 -13.963 -75.761 1.00 43.91 32 GLU B N 1
ATOM 4279 C CA . GLU B 1 33 ? 2.414 -12.837 -74.827 1.00 40.92 32 GLU B CA 1
ATOM 4280 C C . GLU B 1 33 ? 3.448 -12.900 -73.711 1.00 39.82 32 GLU B C 1
ATOM 4281 O O . GLU B 1 33 ? 3.410 -12.081 -72.789 1.00 45.06 32 GLU B O 1
ATOM 4287 N N . LEU B 1 34 ? 4.378 -13.852 -73.800 1.00 36.62 33 LEU B N 1
ATOM 4288 C CA . LEU B 1 34 ? 5.381 -14.061 -72.754 1.00 36.13 33 LEU B CA 1
ATOM 4289 C C . LEU B 1 34 ? 6.431 -12.948 -72.727 1.00 38.40 33 LEU B C 1
ATOM 4290 O O . LEU B 1 34 ? 6.683 -12.294 -73.739 1.00 39.85 33 LEU B O 1
ATOM 4295 N N . GLY B 1 35 ? 7.030 -12.737 -71.558 1.00 36.31 34 GLY B N 1
ATOM 4296 C CA . GLY B 1 35 ? 8.099 -11.756 -71.400 1.00 34.53 34 GLY B CA 1
ATOM 4297 C C . GLY B 1 35 ? 7.654 -10.306 -71.433 1.00 38.08 34 GLY B C 1
ATOM 4298 O O . GLY B 1 35 ? 8.443 -9.426 -71.778 1.00 44.17 34 GLY B O 1
ATOM 4299 N N . LYS B 1 36 ? 6.396 -10.045 -71.080 1.00 36.90 35 LYS B N 1
ATOM 4300 C CA . LYS B 1 36 ? 5.914 -8.666 -70.987 1.00 33.70 35 LYS B CA 1
ATOM 4301 C C . LYS B 1 36 ? 6.225 -8.027 -69.623 1.00 36.92 35 LYS B C 1
ATOM 4302 O O . LYS B 1 36 ? 6.623 -8.705 -68.661 1.00 35.96 35 LYS B O 1
ATOM 4308 N N . GLU B 1 37 ? 6.062 -6.713 -69.559 1.00 36.57 36 GLU B N 1
ATOM 4309 C CA . GLU B 1 37 ? 6.319 -5.955 -68.349 1.00 40.18 36 GLU B CA 1
ATOM 4310 C C . GLU B 1 37 ? 4.980 -5.598 -67.693 1.00 40.39 36 GLU B C 1
ATOM 4311 O O . GLU B 1 37 ? 4.006 -5.310 -68.391 1.00 39.40 36 GLU B O 1
ATOM 4317 N N . TYR B 1 38 ? 4.937 -5.646 -66.358 1.00 38.27 37 TYR B N 1
ATOM 4318 C CA . TYR B 1 38 ? 3.695 -5.483 -65.591 1.00 36.06 37 TYR B CA 1
ATOM 4319 C C . TYR B 1 38 ? 3.901 -4.540 -64.413 1.00 30.51 37 TYR B C 1
ATOM 4320 O O . TYR B 1 38 ? 4.586 -4.891 -63.447 1.00 33.08 37 TYR B O 1
ATOM 4329 N N . PRO B 1 39 ? 3.311 -3.337 -64.482 1.00 31.37 38 PRO B N 1
ATOM 4330 C CA . PRO B 1 39 ? 3.487 -2.358 -63.407 1.00 29.03 38 PRO B CA 1
ATOM 4331 C C . PRO B 1 39 ? 2.715 -2.721 -62.146 1.00 34.04 38 PRO B C 1
ATOM 4332 O O . PRO B 1 39 ? 1.851 -3.608 -62.171 1.00 36.95 38 PRO B O 1
ATOM 4336 N N . LEU B 1 40 ? 3.028 -2.036 -61.055 1.00 35.20 39 LEU B N 1
ATOM 4337 C CA . LEU B 1 40 ? 2.152 -2.028 -59.887 1.00 36.89 39 LEU B CA 1
ATOM 4338 C C . LEU B 1 40 ? 0.933 -1.193 -60.230 1.00 38.10 39 LEU B C 1
ATOM 4339 O O . LEU B 1 40 ? 1.018 -0.248 -61.027 1.00 35.70 39 LEU B O 1
ATOM 4344 N N . ILE B 1 41 ? -0.200 -1.545 -59.634 1.00 34.52 40 ILE B N 1
ATOM 4345 C CA . ILE B 1 41 ? -1.426 -0.777 -59.802 1.00 33.25 40 ILE B CA 1
ATOM 4346 C C . ILE B 1 41 ? -1.782 -0.147 -58.458 1.00 35.95 40 ILE B C 1
ATOM 4347 O O . ILE B 1 41 ? -2.172 -0.842 -57.525 1.00 36.08 40 ILE B O 1
ATOM 4352 N N . ILE B 1 42 ? -1.597 1.161 -58.340 1.00 33.80 41 ILE B N 1
ATOM 4353 C CA . ILE B 1 42 ? -1.927 1.850 -57.094 1.00 38.12 41 ILE B CA 1
ATOM 4354 C C . ILE B 1 42 ? -2.888 2.971 -57.424 1.00 40.17 41 ILE B C 1
ATOM 4355 O O . ILE B 1 42 ? -2.570 3.857 -58.233 1.00 38.43 41 ILE B O 1
ATOM 4360 N N . ASN B 1 43 ? -4.069 2.894 -56.809 1.00 38.73 42 ASN B N 1
ATOM 4361 C CA . ASN B 1 43 ? -5.172 3.831 -57.027 1.00 37.36 42 ASN B CA 1
ATOM 4362 C C . ASN B 1 43 ? -5.491 4.035 -58.510 1.00 37.27 42 ASN B C 1
ATOM 4363 O O . ASN B 1 43 ? -5.701 5.156 -58.962 1.00 30.52 42 ASN B O 1
ATOM 4368 N N . GLY B 1 44 ? -5.498 2.939 -59.264 1.00 36.83 43 GLY B N 1
ATOM 4369 C CA . GLY B 1 44 ? -5.760 2.995 -60.704 1.00 38.53 43 GLY B CA 1
ATOM 4370 C C . GLY B 1 44 ? -4.570 3.347 -61.576 1.00 39.55 43 GLY B C 1
ATOM 4371 O O . GLY B 1 44 ? -4.592 3.087 -62.776 1.00 40.86 43 GLY B O 1
ATOM 4372 N N . GLU B 1 45 ? -3.533 3.939 -60.986 1.00 40.61 44 GLU B N 1
ATOM 4373 C CA . GLU B 1 45 ? -2.353 4.360 -61.747 1.00 46.40 44 GLU B CA 1
ATOM 4374 C C . GLU B 1 45 ? -1.361 3.214 -61.921 1.00 44.28 44 GLU B C 1
ATOM 4375 O O . GLU B 1 45 ? -1.194 2.400 -61.011 1.00 44.87 44 GLU B O 1
ATOM 4381 N N . ARG B 1 46 ? -0.724 3.166 -63.094 1.00 37.62 45 ARG B N 1
ATOM 4382 C CA A ARG B 1 46 ? 0.308 2.180 -63.379 0.50 42.06 45 ARG B CA 1
ATOM 4383 C CA B ARG B 1 46 ? 0.315 2.182 -63.400 0.50 41.74 45 ARG B CA 1
ATOM 4384 C C . ARG B 1 46 ? 1.665 2.710 -62.920 1.00 44.29 45 ARG B C 1
ATOM 4385 O O . ARG B 1 46 ? 2.124 3.763 -63.374 1.00 47.56 45 ARG B O 1
ATOM 4400 N N . VAL B 1 47 ? 2.305 1.991 -62.005 1.00 41.67 46 VAL B N 1
ATOM 4401 C CA . VAL B 1 47 ? 3.605 2.420 -61.495 1.00 42.60 46 VAL B CA 1
ATOM 4402 C C . VAL B 1 47 ? 4.705 1.427 -61.870 1.00 43.46 46 VAL B C 1
ATOM 4403 O O . VAL B 1 47 ? 4.679 0.263 -61.456 1.00 41.92 46 VAL B O 1
ATOM 4407 N N . THR B 1 48 ? 5.666 1.898 -62.666 1.00 44.66 47 THR B N 1
ATOM 4408 C CA . THR B 1 48 ? 6.857 1.116 -63.002 1.00 41.37 47 THR B CA 1
ATOM 4409 C C . THR B 1 48 ? 8.028 1.470 -62.083 1.00 40.30 47 THR B C 1
ATOM 4410 O O . THR B 1 48 ? 8.272 2.641 -61.810 1.00 43.01 47 THR B O 1
ATOM 4414 N N . THR B 1 49 ? 8.730 0.448 -61.596 1.00 38.02 48 THR B N 1
ATOM 4415 C CA . THR B 1 49 ? 9.940 0.637 -60.792 1.00 43.27 48 THR B CA 1
ATOM 4416 C C . THR B 1 49 ? 11.135 0.129 -61.582 1.00 43.57 48 THR B C 1
ATOM 4417 O O . THR B 1 49 ? 10.967 -0.530 -62.602 1.00 40.41 48 THR B O 1
ATOM 4421 N N . GLU B 1 50 ? 12.339 0.433 -61.114 1.00 51.56 49 GLU B N 1
ATOM 4422 C CA . GLU B 1 50 ? 13.544 -0.069 -61.776 1.00 54.73 49 GLU B CA 1
ATOM 4423 C C . GLU B 1 50 ? 13.880 -1.486 -61.301 1.00 53.03 49 GLU B C 1
ATOM 4424 O O . GLU B 1 50 ? 14.251 -2.339 -62.111 1.00 53.01 49 GLU B O 1
ATOM 4430 N N . ASP B 1 51 ? 13.731 -1.724 -59.997 1.00 52.16 50 ASP B N 1
ATOM 4431 C CA . ASP B 1 51 ? 13.781 -3.069 -59.423 1.00 51.63 50 ASP B CA 1
ATOM 4432 C C . ASP B 1 51 ? 12.706 -3.947 -60.068 1.00 48.58 50 ASP B C 1
ATOM 4433 O O . ASP B 1 51 ? 11.561 -3.517 -60.217 1.00 47.33 50 ASP B O 1
ATOM 4438 N N . LYS B 1 52 ? 13.073 -5.169 -60.451 1.00 49.01 51 LYS B N 1
ATOM 4439 C CA . LYS B 1 52 ? 12.129 -6.089 -61.092 1.00 47.70 51 LYS B CA 1
ATOM 4440 C C . LYS B 1 52 ? 12.078 -7.479 -60.459 1.00 46.85 51 LYS B C 1
ATOM 4441 O O . LYS B 1 52 ? 13.114 -8.068 -60.141 1.00 49.54 51 LYS B O 1
ATOM 4447 N N . ILE B 1 53 ? 10.861 -7.992 -60.283 1.00 41.72 52 ILE B N 1
ATOM 4448 C CA . ILE B 1 53 ? 10.650 -9.401 -59.952 1.00 40.15 52 ILE B CA 1
ATOM 4449 C C . ILE B 1 53 ? 10.382 -10.142 -61.252 1.00 37.92 52 ILE B C 1
ATOM 4450 O O . ILE B 1 53 ? 9.441 -9.818 -61.976 1.00 35.77 52 ILE B O 1
ATOM 4455 N N . GLN B 1 54 ? 11.212 -11.132 -61.553 1.00 38.41 53 GLN B N 1
ATOM 4456 C CA . GLN B 1 54 ? 11.031 -11.910 -62.772 1.00 39.61 53 GLN B CA 1
ATOM 4457 C C . GLN B 1 54 ? 10.422 -13.270 -62.480 1.00 38.00 53 GLN B C 1
ATOM 4458 O O . GLN B 1 54 ? 10.865 -13.987 -61.581 1.00 37.89 53 GLN B O 1
ATOM 4464 N N . SER B 1 55 ? 9.397 -13.597 -63.258 1.00 36.50 54 SER B N 1
ATOM 4465 C CA . SER B 1 55 ? 8.633 -14.824 -63.138 1.00 35.82 54 SER B CA 1
ATOM 4466 C C . SER B 1 55 ? 9.072 -15.785 -64.251 1.00 38.18 54 SER B C 1
ATOM 4467 O O . SER B 1 55 ? 8.885 -15.499 -65.440 1.00 44.01 54 SER B O 1
ATOM 4470 N N . TRP B 1 56 ? 9.662 -16.913 -63.861 1.00 40.03 55 TRP B N 1
ATOM 4471 C CA . TRP B 1 56 ? 10.192 -17.900 -64.804 1.00 38.28 55 TRP B CA 1
ATOM 4472 C C . TRP B 1 56 ? 9.314 -19.146 -64.902 1.00 37.38 55 TRP B C 1
ATOM 4473 O O . TRP B 1 56 ? 8.737 -19.580 -63.902 1.00 30.80 55 TRP B O 1
ATOM 4484 N N . ASN B 1 57 ? 9.231 -19.725 -66.104 1.00 31.20 56 ASN B N 1
ATOM 4485 C CA . ASN B 1 57 ? 8.546 -21.006 -66.312 1.00 35.77 56 ASN B CA 1
ATOM 4486 C C . ASN B 1 57 ? 9.248 -22.109 -65.527 1.00 35.62 56 ASN B C 1
ATOM 4487 O O . ASN B 1 57 ? 10.441 -22.322 -65.704 1.00 39.89 56 ASN B O 1
ATOM 4492 N N . PRO B 1 58 ? 8.512 -22.811 -64.645 1.00 38.21 57 PRO B N 1
ATOM 4493 C CA . PRO B 1 58 ? 9.159 -23.881 -63.887 1.00 36.07 57 PRO B CA 1
ATOM 4494 C C . PRO B 1 58 ? 9.506 -25.120 -64.730 1.00 35.84 57 PRO B C 1
ATOM 4495 O O . PRO B 1 58 ? 10.308 -25.935 -64.279 1.00 28.37 57 PRO B O 1
ATOM 4499 N N . ALA B 1 59 ? 8.915 -25.255 -65.926 1.00 36.38 58 ALA B N 1
ATOM 4500 C CA . ALA B 1 59 ? 9.257 -26.355 -66.856 1.00 36.77 58 ALA B CA 1
ATOM 4501 C C . ALA B 1 59 ? 10.375 -26.017 -67.843 1.00 40.03 58 ALA B C 1
ATOM 4502 O O . ALA B 1 59 ? 11.012 -26.916 -68.397 1.00 40.46 58 ALA B O 1
ATOM 4504 N N . ARG B 1 60 ? 10.581 -24.723 -68.079 1.00 42.49 59 ARG B N 1
ATOM 4505 C CA . ARG B 1 60 ? 11.679 -24.215 -68.898 1.00 42.01 59 ARG B CA 1
ATOM 4506 C C . ARG B 1 60 ? 12.249 -23.008 -68.154 1.00 44.04 59 ARG B C 1
ATOM 4507 O O . ARG B 1 60 ? 11.759 -21.895 -68.319 1.00 42.19 59 ARG B O 1
ATOM 4515 N N . LYS B 1 61 ? 13.269 -23.233 -67.322 1.00 44.92 60 LYS B N 1
ATOM 4516 C CA . LYS B 1 61 ? 13.689 -22.238 -66.304 1.00 48.45 60 LYS B CA 1
ATOM 4517 C C . LYS B 1 61 ? 14.263 -20.915 -66.822 1.00 50.67 60 LYS B C 1
ATOM 4518 O O . LYS B 1 61 ? 14.234 -19.903 -66.112 1.00 49.50 60 LYS B O 1
ATOM 4524 N N . ASP B 1 62 ? 14.757 -20.928 -68.058 1.00 52.02 61 ASP B N 1
ATOM 4525 C CA . ASP B 1 62 ? 15.289 -19.734 -68.712 1.00 51.01 61 ASP B CA 1
ATOM 4526 C C . ASP B 1 62 ? 14.237 -18.948 -69.510 1.00 49.96 61 ASP B C 1
ATOM 4527 O O . ASP B 1 62 ? 14.550 -17.902 -70.091 1.00 46.59 61 ASP B O 1
ATOM 4532 N N . GLN B 1 63 ? 13.002 -19.457 -69.539 1.00 42.67 62 GLN B N 1
ATOM 4533 C CA . GLN B 1 63 ? 11.893 -18.768 -70.209 1.00 42.10 62 GLN B CA 1
ATOM 4534 C C . GLN B 1 63 ? 11.265 -17.705 -69.306 1.00 42.15 62 GLN B C 1
ATOM 4535 O O . GLN B 1 63 ? 10.802 -18.004 -68.193 1.00 40.16 62 GLN B O 1
ATOM 4541 N N . LEU B 1 64 ? 11.248 -16.467 -69.790 1.00 33.48 63 LEU B N 1
ATOM 4542 C CA . LEU B 1 64 ? 10.653 -15.384 -69.032 1.00 40.49 63 LEU B CA 1
ATOM 4543 C C . LEU B 1 64 ? 9.162 -15.311 -69.319 1.00 34.42 63 LEU B C 1
ATOM 4544 O O . LEU B 1 64 ? 8.747 -14.916 -70.404 1.00 41.86 63 LEU B O 1
ATOM 4549 N N . VAL B 1 65 ? 8.365 -15.710 -68.329 1.00 39.04 64 VAL B N 1
ATOM 4550 C CA . VAL B 1 65 ? 6.906 -15.619 -68.411 1.00 29.72 64 VAL B CA 1
ATOM 4551 C C . VAL B 1 65 ? 6.484 -14.151 -68.289 1.00 32.79 64 VAL B C 1
ATOM 4552 O O . VAL B 1 65 ? 5.636 -13.676 -69.050 1.00 34.96 64 VAL B O 1
ATOM 4556 N N . GLY B 1 66 ? 7.104 -13.432 -67.356 1.00 33.25 65 GLY B N 1
ATOM 4557 C CA . GLY B 1 66 ? 6.869 -12.000 -67.208 1.00 39.37 65 GLY B CA 1
ATOM 4558 C C . GLY B 1 66 ? 7.784 -11.347 -66.195 1.00 40.38 65 GLY B C 1
ATOM 4559 O O . GLY B 1 66 ? 8.328 -12.005 -65.314 1.00 43.92 65 GLY B O 1
ATOM 4560 N N . SER B 1 67 ? 7.963 -10.042 -66.331 1.00 43.71 66 SER B N 1
ATOM 4561 C CA . SER B 1 67 ? 8.712 -9.284 -65.350 1.00 44.40 66 SER B CA 1
ATOM 4562 C C . SER B 1 67 ? 7.785 -8.241 -64.754 1.00 43.57 66 SER B C 1
ATOM 4563 O O . SER B 1 67 ? 7.178 -7.449 -65.484 1.00 39.21 66 SER B O 1
ATOM 4566 N N . VAL B 1 68 ? 7.664 -8.255 -63.430 1.00 40.08 67 VAL B N 1
ATOM 4567 C CA . VAL B 1 68 ? 6.768 -7.324 -62.758 1.00 38.19 67 VAL B CA 1
ATOM 4568 C C . VAL B 1 68 ? 7.548 -6.306 -61.936 1.00 35.06 67 VAL B C 1
ATOM 4569 O O . VAL B 1 68 ? 8.675 -6.568 -61.504 1.00 41.76 67 VAL B O 1
ATOM 4573 N N . SER B 1 69 ? 6.956 -5.133 -61.756 1.00 36.96 68 SER B N 1
ATOM 4574 C CA . SER B 1 69 ? 7.544 -4.109 -60.911 1.00 37.53 68 SER B CA 1
ATOM 4575 C C . SER B 1 69 ? 7.514 -4.557 -59.449 1.00 40.35 68 SER B C 1
ATOM 4576 O O . SER B 1 69 ? 6.758 -5.460 -59.074 1.00 39.14 68 SER B O 1
ATOM 4579 N N . LYS B 1 70 ? 8.355 -3.927 -58.639 1.00 37.98 69 LYS B N 1
ATOM 4580 C CA . LYS B 1 70 ? 8.623 -4.368 -57.287 1.00 38.63 69 LYS B CA 1
ATOM 4581 C C . LYS B 1 70 ? 8.362 -3.201 -56.368 1.00 41.65 69 LYS B C 1
ATOM 4582 O O . LYS B 1 70 ? 8.860 -2.100 -56.587 1.00 44.16 69 LYS B O 1
ATOM 4588 N N . ALA B 1 71 ? 7.573 -3.443 -55.334 1.00 40.68 70 ALA B N 1
ATOM 4589 C CA . ALA B 1 71 ? 7.236 -2.394 -54.399 1.00 38.67 70 ALA B CA 1
ATOM 4590 C C . ALA B 1 71 ? 8.308 -2.285 -53.340 1.00 39.90 70 ALA B C 1
ATOM 4591 O O . ALA B 1 71 ? 8.971 -3.265 -52.997 1.00 39.15 70 ALA B O 1
ATOM 4593 N N . ASN B 1 72 ? 8.494 -1.065 -52.858 1.00 45.93 71 ASN B N 1
ATOM 4594 C CA . ASN B 1 72 ? 9.274 -0.825 -51.667 1.00 42.74 71 ASN B CA 1
ATOM 4595 C C . ASN B 1 72 ? 8.310 -0.351 -50.584 1.00 42.45 71 ASN B C 1
ATOM 4596 O O . ASN B 1 72 ? 7.092 -0.356 -50.798 1.00 36.94 71 ASN B O 1
ATOM 4601 N N . GLN B 1 73 ? 8.853 0.068 -49.446 1.00 42.34 72 GLN B N 1
ATOM 4602 C CA . GLN B 1 73 ? 8.054 0.546 -48.320 1.00 37.95 72 GLN B CA 1
ATOM 4603 C C . GLN B 1 73 ? 7.193 1.763 -48.660 1.00 37.88 72 GLN B C 1
ATOM 4604 O O . GLN B 1 73 ? 6.016 1.796 -48.299 1.00 39.99 72 GLN B O 1
ATOM 4610 N N . ASP B 1 74 ? 7.769 2.741 -49.367 1.00 41.70 73 ASP B N 1
ATOM 4611 C CA . ASP B 1 74 ? 7.036 3.938 -49.812 1.00 41.26 73 ASP B CA 1
ATOM 4612 C C . ASP B 1 74 ? 5.816 3.579 -50.660 1.00 36.54 73 ASP B C 1
ATOM 4613 O O . ASP B 1 74 ? 4.728 4.140 -50.481 1.00 34.03 73 ASP B O 1
ATOM 4618 N N . LEU B 1 75 ? 6.013 2.628 -51.566 1.00 33.30 74 LEU B N 1
ATOM 4619 C CA . LEU B 1 75 ? 4.960 2.173 -52.469 1.00 37.68 74 LEU B CA 1
ATOM 4620 C C . LEU B 1 75 ? 3.946 1.295 -51.748 1.00 34.11 74 LEU B C 1
ATOM 4621 O O . LEU B 1 75 ? 2.761 1.323 -52.063 1.00 32.66 74 LEU B O 1
ATOM 4626 N N . ALA B 1 76 ? 4.416 0.539 -50.761 1.00 38.72 75 ALA B N 1
ATOM 4627 C CA . ALA B 1 76 ? 3.517 -0.166 -49.851 1.00 36.86 75 ALA B CA 1
ATOM 4628 C C . ALA B 1 76 ? 2.679 0.845 -49.073 1.00 36.35 75 ALA B C 1
ATOM 4629 O O . ALA B 1 76 ? 1.457 0.679 -48.947 1.00 38.09 75 ALA B O 1
ATOM 4631 N N . GLU B 1 77 ? 3.328 1.909 -48.593 1.00 37.37 76 GLU B N 1
ATOM 4632 C CA . GLU B 1 77 ? 2.634 2.962 -47.850 1.00 34.02 76 GLU B CA 1
ATOM 4633 C C . GLU B 1 77 ? 1.584 3.630 -48.728 1.00 33.82 76 GLU B C 1
ATOM 4634 O O . GLU B 1 77 ? 0.439 3.834 -48.294 1.00 34.70 76 GLU B O 1
ATOM 4640 N N . LYS B 1 78 ? 1.968 3.923 -49.975 1.00 34.81 77 LYS B N 1
ATOM 4641 C CA . LYS B 1 78 ? 1.067 4.527 -50.951 1.00 33.95 77 LYS B CA 1
ATOM 4642 C C . LYS B 1 78 ? -0.156 3.661 -51.222 1.00 28.03 77 LYS B C 1
ATOM 4643 O O . LYS B 1 78 ? -1.249 4.185 -51.424 1.00 29.88 77 LYS B O 1
ATOM 4649 N N . ALA B 1 79 ? 0.040 2.345 -51.230 1.00 29.75 78 ALA B N 1
ATOM 4650 C CA . ALA B 1 79 ? -1.047 1.390 -51.486 1.00 30.87 78 ALA B CA 1
ATOM 4651 C C . ALA B 1 79 ? -2.060 1.278 -50.338 1.00 31.26 78 ALA B C 1
ATOM 4652 O O . ALA B 1 79 ? -3.274 1.218 -50.583 1.00 28.42 78 ALA B O 1
ATOM 4654 N N . ILE B 1 80 ? -1.577 1.238 -49.096 1.00 28.46 79 ILE B N 1
ATOM 4655 C CA . ILE B 1 80 ? -2.485 1.286 -47.939 1.00 27.29 79 ILE B CA 1
ATOM 4656 C C . ILE B 1 80 ? -3.297 2.590 -47.907 1.00 28.03 79 ILE B C 1
ATOM 4657 O O . ILE B 1 80 ? -4.525 2.568 -47.739 1.00 27.58 79 ILE B O 1
ATOM 4662 N N . GLN B 1 81 ? -2.630 3.714 -48.153 1.00 30.56 80 GLN B N 1
ATOM 4663 C CA . GLN B 1 81 ? -3.334 4.989 -48.228 1.00 33.42 80 GLN B CA 1
ATOM 4664 C C . GLN B 1 81 ? -4.369 5.023 -49.349 1.00 27.94 80 GLN B C 1
ATOM 4665 O O . GLN B 1 81 ? -5.465 5.551 -49.161 1.00 29.58 80 GLN B O 1
ATOM 4671 N N . SER B 1 82 ? -4.023 4.455 -50.503 1.00 27.89 81 SER B N 1
ATOM 4672 C CA . SER B 1 82 ? -4.965 4.377 -51.614 1.00 30.65 81 SER B CA 1
ATOM 4673 C C . SER B 1 82 ? -6.181 3.525 -51.267 1.00 29.59 81 SER B C 1
ATOM 4674 O O . SER B 1 82 ? -7.319 3.909 -51.550 1.00 32.19 81 SER B O 1
ATOM 4677 N N . ALA B 1 83 ? -5.933 2.370 -50.653 1.00 27.60 82 ALA B N 1
ATOM 4678 C CA . ALA B 1 83 ? -7.007 1.499 -50.213 1.00 29.13 82 ALA B CA 1
ATOM 4679 C C . ALA B 1 83 ? -7.860 2.189 -49.133 1.00 26.88 82 ALA B C 1
ATOM 4680 O O . ALA B 1 83 ? -9.086 2.086 -49.154 1.00 25.16 82 ALA B O 1
ATOM 4682 N N . ASP B 1 84 ? -7.219 2.923 -48.224 1.00 24.44 83 ASP B N 1
ATOM 4683 C CA . ASP B 1 84 ? -7.967 3.594 -47.150 1.00 31.99 83 ASP B CA 1
ATOM 4684 C C . ASP B 1 84 ? -8.922 4.660 -47.681 1.00 30.20 83 ASP B C 1
ATOM 4685 O O . ASP B 1 84 ? -10.060 4.756 -47.242 1.00 26.95 83 ASP B O 1
ATOM 4690 N N . GLU B 1 85 ? -8.469 5.435 -48.657 1.00 33.42 84 GLU B N 1
ATOM 4691 C CA . GLU B 1 85 ? -9.314 6.481 -49.224 1.00 31.61 84 GLU B CA 1
ATOM 4692 C C . GLU B 1 85 ? -10.429 5.883 -50.090 1.00 32.11 84 GLU B C 1
ATOM 4693 O O . GLU B 1 85 ? -11.573 6.355 -50.040 1.00 22.88 84 GLU B O 1
ATOM 4699 N N . ALA B 1 86 ? -10.121 4.799 -50.809 1.00 22.88 85 ALA B N 1
ATOM 4700 C CA . ALA B 1 86 ? -11.144 4.082 -51.564 1.00 29.89 85 ALA B CA 1
ATOM 4701 C C . ALA B 1 86 ? -12.247 3.516 -50.661 1.00 28.96 85 ALA B C 1
ATOM 4702 O O . ALA B 1 86 ? -13.437 3.554 -51.029 1.00 33.41 85 ALA B O 1
ATOM 4704 N N . PHE B 1 87 ? -11.854 3.031 -49.479 1.00 26.90 86 PHE B N 1
ATOM 4705 C CA . PHE B 1 87 ? -12.792 2.448 -48.502 1.00 30.04 86 PHE B CA 1
ATOM 4706 C C . PHE B 1 87 ? -13.890 3.413 -48.079 1.00 26.08 86 PHE B C 1
ATOM 4707 O O . PHE B 1 87 ? -15.019 3.009 -47.886 1.00 24.42 86 PHE B O 1
ATOM 4715 N N . GLN B 1 88 ? -13.543 4.692 -47.952 1.00 32.26 87 GLN B N 1
ATOM 4716 C CA . GLN B 1 88 ? -14.483 5.722 -47.494 1.00 29.22 87 GLN B CA 1
ATOM 4717 C C . GLN B 1 88 ? -15.766 5.803 -48.316 1.00 32.93 87 GLN B C 1
ATOM 4718 O O . GLN B 1 88 ? -16.824 6.107 -47.776 1.00 31.61 87 GLN B O 1
ATOM 4724 N N . THR B 1 89 ? -15.669 5.501 -49.609 1.00 29.49 88 THR B N 1
ATOM 4725 C CA . THR B 1 89 ? -16.854 5.409 -50.456 1.00 25.77 88 THR B CA 1
ATOM 4726 C C . THR B 1 89 ? -17.292 3.982 -50.784 1.00 26.39 88 THR B C 1
ATOM 4727 O O . THR B 1 89 ? -18.491 3.726 -50.884 1.00 23.72 88 THR B O 1
ATOM 4731 N N . TRP B 1 90 ? -16.342 3.065 -50.975 1.00 28.24 89 TRP B N 1
ATOM 4732 C CA . TRP B 1 90 ? -16.676 1.650 -51.289 1.00 30.10 89 TRP B CA 1
ATOM 4733 C C . TRP B 1 90 ? -17.500 0.977 -50.177 1.00 27.76 89 TRP B C 1
ATOM 4734 O O . TRP B 1 90 ? -18.416 0.211 -50.469 1.00 28.59 89 TRP B O 1
ATOM 4745 N N . ARG B 1 91 ? -17.218 1.315 -48.914 1.00 25.60 90 ARG B N 1
ATOM 4746 C CA . ARG B 1 91 ? -18.015 0.825 -47.773 1.00 29.41 90 ARG B CA 1
ATOM 4747 C C . ARG B 1 91 ? -19.514 1.084 -47.972 1.00 32.31 90 ARG B C 1
ATOM 4748 O O . ARG B 1 91 ? -20.340 0.336 -47.466 1.00 31.95 90 ARG B O 1
ATOM 4756 N N . ASN B 1 92 ? -19.846 2.120 -48.745 1.00 32.25 91 ASN B N 1
ATOM 4757 C CA . ASN B 1 92 ? -21.222 2.555 -48.911 1.00 33.45 91 ASN B CA 1
ATOM 4758 C C . ASN B 1 92 ? -21.848 2.192 -50.253 1.00 35.14 91 ASN B C 1
ATOM 4759 O O . ASN B 1 92 ? -22.977 2.587 -50.529 1.00 38.47 91 ASN B O 1
ATOM 4764 N N . VAL B 1 93 ? -21.128 1.447 -51.087 1.00 35.59 92 VAL B N 1
ATOM 4765 C CA . VAL B 1 93 ? -21.710 0.968 -52.344 1.00 30.69 92 VAL B CA 1
ATOM 4766 C C . VAL B 1 93 ? -22.684 -0.166 -52.029 1.00 35.19 92 VAL B C 1
ATOM 4767 O O . VAL B 1 93 ? -22.351 -1.076 -51.253 1.00 33.10 92 VAL B O 1
ATOM 4771 N N . ASN B 1 94 ? -23.895 -0.064 -52.586 1.00 35.37 93 ASN B N 1
ATOM 4772 C CA . ASN B 1 94 ? -24.917 -1.112 -52.525 1.00 34.49 93 ASN B CA 1
ATOM 4773 C C . ASN B 1 94 ? -24.306 -2.506 -52.725 1.00 33.20 93 ASN B C 1
ATOM 4774 O O . ASN B 1 94 ? -23.641 -2.747 -53.722 1.00 31.09 93 ASN B O 1
ATOM 4779 N N . PRO B 1 95 ? -24.509 -3.409 -51.747 1.00 30.65 94 PRO B N 1
ATOM 4780 C CA . PRO B 1 95 ? -24.028 -4.784 -51.765 1.00 32.97 94 PRO B CA 1
ATOM 4781 C C . PRO B 1 95 ? -24.359 -5.524 -53.055 1.00 27.17 94 PRO B C 1
ATOM 4782 O O . PRO B 1 95 ? -23.505 -6.223 -53.574 1.00 26.86 94 PRO B O 1
ATOM 4786 N N . GLU B 1 96 ? -25.572 -5.331 -53.573 1.00 30.16 95 GLU B N 1
ATOM 4787 C CA . GLU B 1 96 ? -25.971 -5.850 -54.880 1.00 33.60 95 GLU B CA 1
ATOM 4788 C C . GLU B 1 96 ? -25.046 -5.426 -56.028 1.00 33.61 95 GLU B C 1
ATOM 4789 O O . GLU B 1 96 ? -24.763 -6.218 -56.931 1.00 30.74 95 GLU B O 1
ATOM 4795 N N . GLU B 1 97 ? -24.593 -4.174 -56.003 1.00 34.93 96 GLU B N 1
ATOM 4796 C CA . GLU B 1 97 ? -23.725 -3.648 -57.055 1.00 33.63 96 GLU B CA 1
ATOM 4797 C C . GLU B 1 97 ? -22.296 -4.177 -56.911 1.00 32.05 96 GLU B C 1
ATOM 4798 O O . GLU B 1 97 ? -21.622 -4.468 -57.912 1.00 24.48 96 GLU B O 1
ATOM 4804 N N . ARG B 1 98 ? -21.839 -4.290 -55.663 1.00 27.56 97 ARG B N 1
ATOM 4805 C CA . ARG B 1 98 ? -20.565 -4.949 -55.340 1.00 23.46 97 ARG B CA 1
ATOM 4806 C C . ARG B 1 98 ? -20.594 -6.403 -55.825 1.00 25.65 97 ARG B C 1
ATOM 4807 O O . ARG B 1 98 ? -19.653 -6.871 -56.467 1.00 28.22 97 ARG B O 1
ATOM 4815 N N . ALA B 1 99 ? -21.703 -7.088 -55.550 1.00 25.21 98 ALA B N 1
ATOM 4816 C CA . ALA B 1 99 ? -21.899 -8.480 -55.979 1.00 30.01 98 ALA B CA 1
ATOM 4817 C C . ALA B 1 99 ? -21.917 -8.623 -57.498 1.00 29.82 98 ALA B C 1
ATOM 4818 O O . ALA B 1 99 ? -21.310 -9.552 -58.047 1.00 29.19 98 ALA B O 1
ATOM 4820 N N . ASN B 1 100 ? -22.570 -7.674 -58.170 1.00 29.79 99 ASN B N 1
ATOM 4821 C CA . ASN B 1 100 ? -22.696 -7.686 -59.638 1.00 33.73 99 ASN B CA 1
ATOM 4822 C C . ASN B 1 100 ? -21.363 -7.541 -60.370 1.00 30.23 99 ASN B C 1
ATOM 4823 O O . ASN B 1 100 ? -21.189 -8.099 -61.451 1.00 34.66 99 ASN B O 1
ATOM 4828 N N . ILE B 1 101 ? -20.435 -6.793 -59.779 1.00 30.68 100 ILE B N 1
ATOM 4829 C CA . ILE B 1 101 ? -19.063 -6.689 -60.292 1.00 30.18 100 ILE B CA 1
ATOM 4830 C C . ILE B 1 101 ? -18.329 -8.046 -60.235 1.00 30.86 100 ILE B C 1
ATOM 4831 O O . ILE B 1 101 ? -17.596 -8.386 -61.163 1.00 31.99 100 ILE B O 1
ATOM 4836 N N . LEU B 1 102 ? -18.538 -8.815 -59.161 1.00 29.32 101 LEU B N 1
ATOM 4837 C CA . LEU B 1 102 ? -18.034 -10.201 -59.081 1.00 28.60 101 LEU B CA 1
ATOM 4838 C C . LEU B 1 102 ? -18.596 -11.090 -60.194 1.00 28.64 101 LEU B C 1
ATOM 4839 O O .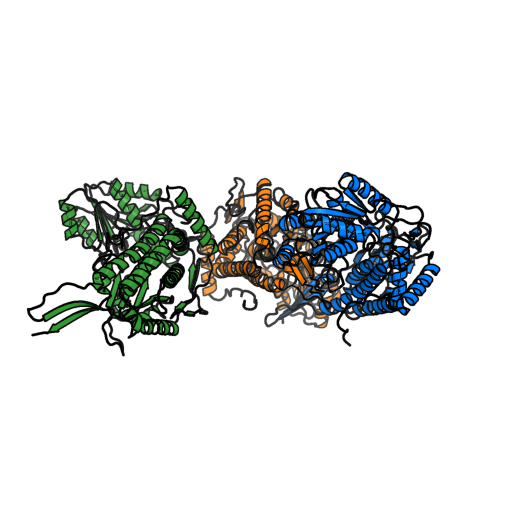 LEU B 1 102 ? -17.852 -11.857 -60.822 1.00 26.58 101 LEU B O 1
ATOM 4844 N N . VAL B 1 103 ? -19.899 -10.967 -60.439 1.00 26.35 102 VAL B N 1
ATOM 4845 C CA . VAL B 1 103 ? -20.577 -11.726 -61.490 1.00 29.61 102 VAL B CA 1
ATOM 4846 C C . VAL B 1 103 ? -19.986 -11.391 -62.872 1.00 28.91 102 VAL B C 1
ATOM 4847 O O . VAL B 1 103 ? -19.715 -12.296 -63.660 1.00 34.77 102 VAL B O 1
ATOM 4851 N N . LYS B 1 104 ? -19.736 -10.102 -63.126 1.00 31.66 103 LYS B N 1
ATOM 4852 C CA . LYS B 1 104 ? -19.186 -9.638 -64.416 1.00 29.74 103 LYS B CA 1
ATOM 4853 C C . LYS B 1 104 ? -17.771 -10.118 -64.592 1.00 23.86 103 LYS B C 1
ATOM 4854 O O . LYS B 1 104 ? -17.381 -10.497 -65.688 1.00 25.53 103 LYS B O 1
ATOM 4860 N N . ALA B 1 105 ? -17.015 -10.117 -63.491 1.00 25.60 104 ALA B N 1
ATOM 4861 C CA . ALA B 1 105 ? -15.660 -10.656 -63.457 1.00 25.92 104 ALA B CA 1
ATOM 4862 C C . ALA B 1 105 ? -15.638 -12.156 -63.718 1.00 22.83 104 ALA B C 1
ATOM 4863 O O . ALA B 1 105 ? -14.731 -12.649 -64.384 1.00 26.81 104 ALA B O 1
ATOM 4865 N N . ALA B 1 106 ? -16.654 -12.866 -63.212 1.00 31.70 105 ALA B N 1
ATOM 4866 C CA . ALA B 1 106 ? -16.777 -14.320 -63.385 1.00 26.14 105 ALA B CA 1
ATOM 4867 C C . ALA B 1 106 ? -17.039 -14.620 -64.851 1.00 29.45 105 ALA B C 1
ATOM 4868 O O . ALA B 1 106 ? -16.478 -15.561 -65.402 1.00 28.03 105 ALA B O 1
ATOM 4870 N N . ALA B 1 107 ? -17.901 -13.806 -65.456 1.00 31.08 106 ALA B N 1
ATOM 4871 C CA . ALA B 1 107 ? -18.204 -13.873 -66.890 1.00 30.90 106 ALA B CA 1
ATOM 4872 C C . ALA B 1 107 ? -16.976 -13.643 -67.772 1.00 29.89 106 ALA B C 1
ATOM 4873 O O . ALA B 1 107 ? -16.803 -14.359 -68.753 1.00 34.94 106 ALA B O 1
ATOM 4875 N N . ILE B 1 108 ? -16.119 -12.678 -67.406 1.00 25.11 107 ILE B N 1
ATOM 4876 C CA . ILE B 1 108 ? -14.870 -12.415 -68.137 1.00 30.01 107 ILE B CA 1
ATOM 4877 C C . ILE B 1 108 ? -13.924 -13.633 -68.124 1.00 35.27 107 ILE B C 1
ATOM 4878 O O . ILE B 1 108 ? -13.397 -14.038 -69.181 1.00 25.79 107 ILE B O 1
ATOM 4883 N N . ILE B 1 109 ? -13.717 -14.203 -66.933 1.00 29.02 108 ILE B N 1
ATOM 4884 C CA . ILE B 1 109 ? -12.914 -15.415 -66.782 1.00 31.83 108 ILE B CA 1
ATOM 4885 C C . ILE B 1 109 ? -13.564 -16.604 -67.502 1.00 26.95 108 ILE B C 1
ATOM 4886 O O . ILE B 1 109 ? -12.866 -17.343 -68.170 1.00 27.79 108 ILE B O 1
ATOM 4891 N N . ARG B 1 110 ? -14.890 -16.754 -67.406 1.00 24.68 109 ARG B N 1
ATOM 4892 C CA . ARG B 1 110 ? -15.592 -17.850 -68.087 1.00 24.85 109 ARG B CA 1
ATOM 4893 C C . ARG B 1 110 ? -15.449 -17.798 -69.615 1.00 25.87 109 ARG B C 1
ATOM 4894 O O . ARG B 1 110 ? -15.270 -18.830 -70.254 1.00 27.03 109 ARG B O 1
ATOM 4902 N N . ARG B 1 111 ? -15.505 -16.594 -70.172 1.00 23.39 110 ARG B N 1
ATOM 4903 C CA . ARG B 1 111 ? -15.296 -16.368 -71.604 1.00 34.10 110 ARG B CA 1
ATOM 4904 C C . ARG B 1 111 ? -13.834 -16.561 -72.021 1.00 34.47 110 ARG B C 1
ATOM 4905 O O . ARG B 1 111 ? -13.550 -16.998 -73.137 1.00 32.66 110 ARG B O 1
ATOM 4913 N N . ARG B 1 112 ? -12.909 -16.224 -71.128 1.00 33.17 111 ARG B N 1
ATOM 4914 C CA . ARG B 1 112 ? -11.485 -16.401 -71.394 1.00 33.84 111 ARG B CA 1
ATOM 4915 C C . ARG B 1 112 ? -10.879 -17.572 -70.615 1.00 31.31 111 ARG B C 1
ATOM 4916 O O . ARG B 1 112 ? -9.690 -17.548 -70.289 1.00 30.61 111 ARG B O 1
ATOM 4924 N N . LYS B 1 113 ? -11.704 -18.582 -70.327 1.00 28.86 112 LYS B N 1
ATOM 4925 C CA . LYS B 1 113 ? -11.377 -19.685 -69.394 1.00 28.32 112 LYS B CA 1
ATOM 4926 C C . LYS B 1 113 ? -10.068 -20.369 -69.743 1.00 28.01 112 LYS B C 1
ATOM 4927 O O . LYS B 1 113 ? -9.156 -20.429 -68.918 1.00 26.78 112 LYS B O 1
ATOM 4933 N N . HIS B 1 114 ? -9.957 -20.819 -70.989 1.00 26.20 113 HIS B N 1
ATOM 4934 C CA . HIS B 1 114 ? -8.775 -21.551 -71.413 1.00 30.57 113 HIS B CA 1
ATOM 4935 C C . HIS B 1 114 ? -7.562 -20.626 -71.477 1.00 31.43 113 HIS B C 1
ATOM 4936 O O . HIS B 1 114 ? -6.431 -21.077 -71.276 1.00 31.36 113 HIS B O 1
ATOM 4943 N N . GLU B 1 115 ? -7.789 -19.333 -71.721 1.00 29.52 114 GLU B N 1
ATOM 4944 C CA . GLU B 1 115 ? -6.688 -18.369 -71.680 1.00 30.84 114 GLU B CA 1
ATOM 4945 C C . GLU B 1 115 ? -6.122 -18.282 -70.262 1.00 33.37 114 GLU B C 1
ATOM 4946 O O . GLU B 1 115 ? -4.903 -18.374 -70.064 1.00 27.81 114 GLU B O 1
ATOM 4952 N N . PHE B 1 116 ? -7.001 -18.131 -69.276 1.00 19.62 115 PHE B N 1
ATOM 4953 C CA . PHE B 1 116 ? -6.531 -18.130 -67.884 1.00 30.81 115 PHE B CA 1
ATOM 4954 C C . PHE B 1 116 ? -5.829 -19.422 -67.475 1.00 30.49 115 PHE B C 1
ATOM 4955 O O . PHE B 1 116 ? -4.784 -19.373 -66.828 1.00 28.42 115 PHE B O 1
ATOM 4963 N N . SER B 1 117 ? -6.376 -20.568 -67.885 1.00 27.81 116 SER B N 1
ATOM 4964 C CA . SER B 1 117 ? -5.723 -21.863 -67.623 1.00 31.31 116 SER B CA 1
ATOM 4965 C C . SER B 1 117 ? -4.309 -21.954 -68.214 1.00 34.65 116 SER B C 1
ATOM 4966 O O . SER B 1 117 ? -3.393 -22.476 -67.574 1.00 33.51 116 SER B O 1
ATOM 4969 N N . ALA B 1 118 ? -4.141 -21.437 -69.432 1.00 33.88 117 ALA B N 1
ATOM 4970 C CA . ALA B 1 118 ? -2.840 -21.418 -70.103 1.00 30.61 117 ALA B CA 1
ATOM 4971 C C . ALA B 1 118 ? -1.825 -20.529 -69.384 1.00 33.17 117 ALA B C 1
ATOM 4972 O O . ALA B 1 118 ? -0.625 -20.839 -69.340 1.00 28.04 117 ALA B O 1
ATOM 4974 N N . TRP B 1 119 ? -2.299 -19.427 -68.807 1.00 31.28 118 TRP B N 1
ATOM 4975 C CA . TRP B 1 119 ? -1.441 -18.646 -67.919 1.00 39.62 118 TRP B CA 1
ATOM 4976 C C . TRP B 1 119 ? -0.904 -19.467 -66.743 1.00 35.10 118 TRP B C 1
ATOM 4977 O O . TRP B 1 119 ? 0.270 -19.348 -66.399 1.00 36.65 118 TRP B O 1
ATOM 4988 N N . LEU B 1 120 ? -1.745 -20.337 -66.182 1.00 35.32 119 LEU B N 1
ATOM 4989 C CA . LEU B 1 120 ? -1.342 -21.238 -65.084 1.00 31.34 119 LEU B CA 1
ATOM 4990 C C . LEU B 1 120 ? -0.333 -22.321 -65.489 1.00 33.55 119 LEU B C 1
ATOM 4991 O O . LEU B 1 120 ? 0.599 -22.624 -64.738 1.00 28.23 119 LEU B O 1
ATOM 4996 N N . VAL B 1 121 ? -0.526 -22.888 -66.677 1.00 32.27 120 VAL B N 1
ATOM 4997 C CA . VAL B 1 121 ? 0.388 -23.885 -67.245 1.00 35.90 120 VAL B CA 1
ATOM 4998 C C . VAL B 1 121 ? 1.811 -23.333 -67.349 1.00 38.34 120 VAL B C 1
ATOM 4999 O O . VAL B 1 121 ? 2.763 -23.969 -66.894 1.00 39.55 120 VAL B O 1
ATOM 5003 N N . HIS B 1 122 ? 1.948 -22.141 -67.921 1.00 35.08 121 HIS B N 1
ATOM 5004 C CA . HIS B 1 122 ? 3.264 -21.548 -68.112 1.00 36.18 121 HIS B CA 1
ATOM 5005 C C . HIS B 1 122 ? 3.855 -21.034 -66.812 1.00 36.66 121 HIS B C 1
ATOM 5006 O O . HIS B 1 122 ? 5.041 -21.240 -66.553 1.00 36.53 121 HIS B O 1
ATOM 5013 N N . GLU B 1 123 ? 3.043 -20.380 -65.984 1.00 30.33 122 GLU B N 1
ATOM 5014 C CA . GLU B 1 123 ? 3.609 -19.681 -64.830 1.00 32.24 122 GLU B CA 1
ATOM 5015 C C . GLU B 1 123 ? 3.826 -20.555 -63.598 1.00 33.78 122 GLU B C 1
ATOM 5016 O O . GLU B 1 123 ? 4.817 -20.389 -62.895 1.00 32.21 122 GLU B O 1
ATOM 5022 N N . ALA B 1 124 ? 2.899 -21.476 -63.346 1.00 36.22 123 ALA B N 1
ATOM 5023 C CA . ALA B 1 124 ? 2.964 -22.346 -62.169 1.00 36.04 123 ALA B CA 1
ATOM 5024 C C . ALA B 1 124 ? 3.229 -23.810 -62.516 1.00 37.11 123 ALA B C 1
ATOM 5025 O O . ALA B 1 124 ? 3.298 -24.661 -61.624 1.00 34.50 123 ALA B O 1
ATOM 5027 N N . GLY B 1 125 ? 3.363 -24.104 -63.809 1.00 38.82 124 GLY B N 1
ATOM 5028 C CA . GLY B 1 125 ? 3.710 -25.455 -64.264 1.00 36.95 124 GLY B CA 1
ATOM 5029 C C . GLY B 1 125 ? 2.571 -26.450 -64.181 1.00 35.05 124 GLY B C 1
ATOM 5030 O O . GLY B 1 125 ? 2.805 -27.652 -64.145 1.00 33.93 124 GLY B O 1
ATOM 5031 N N . LYS B 1 126 ? 1.337 -25.949 -64.151 1.00 35.00 125 LYS B N 1
ATOM 5032 C CA . LYS B 1 126 ? 0.167 -26.801 -63.920 1.00 30.04 125 LYS B CA 1
ATOM 5033 C C . LYS B 1 126 ? -0.182 -27.639 -65.129 1.00 25.12 125 LYS B C 1
ATOM 5034 O O . LYS B 1 126 ? -0.260 -27.110 -66.232 1.00 29.45 125 LYS B O 1
ATOM 5040 N N . PRO B 1 127 ? -0.429 -28.947 -64.924 1.00 31.75 126 PRO B N 1
ATOM 5041 C CA . PRO B 1 127 ? -0.982 -29.775 -65.998 1.00 33.24 126 PRO B CA 1
ATOM 5042 C C . PRO B 1 127 ? -2.358 -29.268 -66.385 1.00 35.77 126 PRO B C 1
ATOM 5043 O O . PRO B 1 127 ? -2.973 -28.533 -65.609 1.00 37.15 126 PRO B O 1
ATOM 5047 N N . TRP B 1 128 ? -2.828 -29.642 -67.575 1.00 31.28 127 TRP B N 1
ATOM 5048 C CA . TRP B 1 128 ? -4.080 -29.126 -68.126 1.00 29.61 127 TRP B CA 1
ATOM 5049 C C . TRP B 1 128 ? -5.260 -29.238 -67.159 1.00 31.25 127 TRP B C 1
ATOM 5050 O O . TRP B 1 128 ? -5.982 -28.266 -66.964 1.00 30.11 127 TRP B O 1
ATOM 5061 N N . LYS B 1 129 ? -5.434 -30.426 -66.572 1.00 32.82 128 LYS B N 1
ATOM 5062 C CA . LYS B 1 129 ? -6.500 -30.730 -65.610 1.00 31.34 128 LYS B CA 1
ATOM 5063 C C . LYS B 1 129 ? -6.468 -29.820 -64.384 1.00 31.37 128 LYS B C 1
ATOM 5064 O O . LYS B 1 129 ? -7.513 -29.323 -63.951 1.00 34.27 128 LYS B O 1
ATOM 5070 N N . GLU B 1 130 ? -5.270 -29.596 -63.844 1.00 33.11 129 GLU B N 1
ATOM 5071 C CA . GLU B 1 130 ? -5.098 -28.777 -62.644 1.00 29.91 129 GLU B CA 1
ATOM 5072 C C . GLU B 1 130 ? -5.316 -27.314 -62.956 1.00 31.05 129 GLU B C 1
ATOM 5073 O O . GLU B 1 130 ? -6.065 -26.642 -62.246 1.00 28.89 129 GLU B O 1
ATOM 5079 N N . ALA B 1 131 ? -4.677 -26.824 -64.025 1.00 27.84 130 ALA B N 1
ATOM 5080 C CA . ALA B 1 131 ? -4.900 -25.456 -64.490 1.00 28.90 130 ALA B CA 1
ATOM 5081 C C . ALA B 1 131 ? -6.401 -25.169 -64.742 1.00 30.91 130 ALA B C 1
ATOM 5082 O O . ALA B 1 131 ? -6.909 -24.130 -64.307 1.00 34.84 130 ALA B O 1
ATOM 5084 N N . ASP B 1 132 ? -7.107 -26.102 -65.394 1.00 34.00 131 ASP B N 1
ATOM 5085 C CA . ASP B 1 132 ? -8.554 -25.950 -65.691 1.00 26.83 131 ASP B CA 1
ATOM 5086 C C . ASP B 1 132 ? -9.416 -25.911 -64.439 1.00 31.47 131 ASP B C 1
ATOM 5087 O O . ASP B 1 132 ? -10.336 -25.102 -64.351 1.00 26.80 131 ASP B O 1
ATOM 5092 N N . ALA B 1 133 ? -9.118 -26.798 -63.487 1.00 30.68 132 ALA B N 1
ATOM 5093 C CA . ALA B 1 133 ? -9.828 -26.856 -62.212 1.00 29.44 132 ALA B CA 1
ATOM 5094 C C . ALA B 1 133 ? -9.577 -25.603 -61.362 1.00 28.63 132 ALA B C 1
ATOM 5095 O O . ALA B 1 133 ? -10.461 -25.151 -60.647 1.00 33.23 132 ALA B O 1
ATOM 5097 N N . ASP B 1 134 ? -8.371 -25.051 -61.456 1.00 27.96 133 ASP B N 1
ATOM 5098 C CA . ASP B 1 134 ? -8.012 -23.809 -60.763 1.00 27.90 133 ASP B CA 1
ATOM 5099 C C . ASP B 1 134 ? -8.868 -22.646 -61.304 1.00 29.31 133 ASP B C 1
ATOM 5100 O O . ASP B 1 134 ? -9.403 -21.834 -60.542 1.00 30.54 133 ASP B O 1
ATOM 5105 N N . THR B 1 135 ? -9.029 -22.607 -62.625 1.00 24.14 134 THR B N 1
ATOM 5106 C CA . THR B 1 135 ? -9.758 -21.542 -63.299 1.00 26.18 134 THR B CA 1
ATOM 5107 C C . THR B 1 135 ? -11.260 -21.603 -62.964 1.00 30.55 134 THR B C 1
ATOM 5108 O O . THR B 1 135 ? -11.874 -20.575 -62.633 1.00 27.35 134 THR B O 1
ATOM 5112 N N . ALA B 1 136 ? -11.818 -22.816 -63.018 1.00 29.82 135 ALA B N 1
ATOM 5113 C CA . ALA B 1 136 ? -13.213 -23.091 -62.636 1.00 29.99 135 ALA B CA 1
ATOM 5114 C C . ALA B 1 136 ? -13.508 -22.742 -61.180 1.00 27.18 135 ALA B C 1
ATOM 5115 O O . ALA B 1 136 ? -14.595 -22.252 -60.870 1.00 28.63 135 ALA B O 1
ATOM 5117 N N . GLU B 1 137 ? -12.533 -22.968 -60.301 1.00 25.16 136 GLU B N 1
ATOM 5118 C CA . GLU B 1 137 ? -12.652 -22.593 -58.878 1.00 26.40 136 GLU B CA 1
ATOM 5119 C C . GLU B 1 137 ? -12.622 -21.065 -58.657 1.00 25.70 136 GLU B C 1
ATOM 5120 O O . GLU B 1 137 ? -13.327 -20.555 -57.784 1.00 28.15 136 GLU B O 1
ATOM 5126 N N . ALA B 1 138 ? -11.827 -20.340 -59.446 1.00 27.65 137 ALA B N 1
ATOM 5127 C CA . ALA B 1 138 ? -11.843 -18.872 -59.409 1.00 25.43 137 ALA B CA 1
ATOM 5128 C C . ALA B 1 138 ? -13.212 -18.302 -59.806 1.00 27.97 137 ALA B C 1
ATOM 5129 O O . ALA B 1 138 ? -13.704 -17.364 -59.169 1.00 26.74 137 ALA B O 1
ATOM 5131 N N . ILE B 1 139 ? -13.792 -18.870 -60.865 1.00 28.41 138 ILE B N 1
ATOM 5132 C CA . ILE B 1 139 ? -15.156 -18.565 -61.336 1.00 26.24 138 ILE B CA 1
ATOM 5133 C C . ILE B 1 139 ? -16.190 -18.848 -60.257 1.00 27.71 138 ILE B C 1
ATOM 5134 O O . ILE B 1 139 ? -17.117 -18.051 -60.026 1.00 28.60 138 ILE B O 1
ATOM 5139 N N . ASP B 1 140 ? -16.017 -19.987 -59.597 1.00 24.80 139 ASP B N 1
ATOM 5140 C CA . ASP B 1 140 ? -16.885 -20.399 -58.510 1.00 28.73 139 ASP B CA 1
ATOM 5141 C C . ASP B 1 140 ? -16.855 -19.438 -57.331 1.00 26.86 139 ASP B C 1
ATOM 5142 O O . ASP B 1 140 ? -17.898 -19.038 -56.865 1.00 26.41 139 ASP B O 1
ATOM 5147 N N . PHE B 1 141 ? -15.665 -19.050 -56.874 1.00 23.03 140 PHE B N 1
ATOM 5148 C CA . PHE B 1 141 ? -15.533 -18.076 -55.774 1.00 29.59 140 PHE B CA 1
ATOM 5149 C C . PHE B 1 141 ? -16.277 -16.774 -56.068 1.00 28.70 140 PHE B C 1
ATOM 5150 O O . PHE B 1 141 ? -16.942 -16.232 -55.191 1.00 24.41 140 PHE B O 1
ATOM 5158 N N . LEU B 1 142 ? -16.157 -16.285 -57.304 1.00 25.65 141 LEU B N 1
ATOM 5159 C CA . LEU B 1 142 ? -16.790 -15.038 -57.710 1.00 28.53 141 LEU B CA 1
ATOM 5160 C C . LEU B 1 142 ? -18.302 -15.165 -57.699 1.00 24.97 141 LEU B C 1
ATOM 5161 O O . LEU B 1 142 ? -18.981 -14.316 -57.140 1.00 25.56 141 LEU B O 1
ATOM 5166 N N . GLU B 1 143 ? -18.811 -16.245 -58.291 1.00 28.28 142 GLU B N 1
ATOM 5167 C CA . GLU B 1 143 ? -20.257 -16.556 -58.275 1.00 24.97 142 GLU B CA 1
ATOM 5168 C C . GLU B 1 143 ? -20.827 -16.833 -56.880 1.00 25.68 142 GLU B C 1
ATOM 5169 O O . GLU B 1 143 ? -21.915 -16.363 -56.527 1.00 22.12 142 GLU B O 1
ATOM 5175 N N . TYR B 1 144 ? -20.098 -17.606 -56.089 1.00 26.64 143 TYR B N 1
ATOM 5176 C CA . TYR B 1 144 ? -20.598 -17.990 -54.773 1.00 27.42 143 TYR B CA 1
ATOM 5177 C C . TYR B 1 144 ? -20.571 -16.839 -53.783 1.00 26.76 143 TYR B C 1
ATOM 5178 O O . TYR B 1 144 ? -21.557 -16.610 -53.077 1.00 24.56 143 TYR B O 1
ATOM 5187 N N . TYR B 1 145 ? -19.459 -16.107 -53.735 1.00 23.64 144 TYR B N 1
ATOM 5188 C CA . TYR B 1 145 ? -19.362 -14.976 -52.811 1.00 20.27 144 TYR B CA 1
ATOM 5189 C C . TYR B 1 145 ? -20.249 -13.800 -53.160 1.00 23.55 144 TYR B C 1
ATOM 5190 O O . TYR B 1 145 ? -20.679 -13.095 -52.260 1.00 25.95 144 TYR B O 1
ATOM 5199 N N . ALA B 1 146 ? -20.538 -13.596 -54.448 1.00 22.44 145 ALA B N 1
ATOM 5200 C CA . ALA B 1 146 ? -21.521 -12.579 -54.836 1.00 25.76 145 ALA B CA 1
ATOM 5201 C C . ALA B 1 146 ? -22.891 -12.909 -54.252 1.00 26.47 145 ALA B C 1
ATOM 5202 O O . ALA B 1 146 ? -23.567 -12.025 -53.703 1.00 33.18 145 ALA B O 1
ATOM 5204 N N . ARG B 1 147 ? -23.284 -14.178 -54.335 1.00 25.15 146 ARG B N 1
ATOM 5205 C CA . ARG B 1 147 ? -24.591 -14.607 -53.827 1.00 22.14 146 ARG B CA 1
ATOM 5206 C C . ARG B 1 147 ? -24.639 -14.626 -52.303 1.00 26.71 146 ARG B C 1
ATOM 5207 O O . ARG B 1 147 ? -25.657 -14.261 -51.701 1.00 27.08 146 ARG B O 1
ATOM 5215 N N . GLN B 1 148 ? -23.535 -15.031 -51.686 1.00 26.53 147 GLN B N 1
ATOM 5216 C CA A GLN B 1 148 ? -23.418 -15.031 -50.230 0.50 31.33 147 GLN B CA 1
ATOM 5217 C CA B GLN B 1 148 ? -23.443 -15.027 -50.220 0.50 30.45 147 GLN B CA 1
ATOM 5218 C C . GLN B 1 148 ? -23.575 -13.604 -49.665 1.00 28.80 147 GLN B C 1
ATOM 5219 O O . GLN B 1 148 ? -24.203 -13.398 -48.629 1.00 28.18 147 GLN B O 1
ATOM 5230 N N . MET B 1 149 ? -23.027 -12.614 -50.371 1.00 24.41 148 MET B N 1
ATOM 5231 C CA . MET B 1 149 ? -23.164 -11.204 -49.947 1.00 27.85 148 MET B CA 1
ATOM 5232 C C . MET B 1 149 ? -24.609 -10.685 -50.021 1.00 30.68 148 MET B C 1
ATOM 5233 O O . MET B 1 149 ? -25.077 -10.021 -49.094 1.00 32.64 148 MET B O 1
ATOM 5238 N N . ILE B 1 150 ? -25.312 -11.010 -51.109 1.00 31.74 149 ILE B N 1
ATOM 5239 C CA . ILE B 1 150 ? -26.729 -10.634 -51.278 1.00 37.07 149 ILE B CA 1
ATOM 5240 C C . ILE B 1 150 ? -27.579 -11.165 -50.118 1.00 33.66 149 ILE B C 1
ATOM 5241 O O . ILE B 1 150 ? -28.424 -10.446 -49.570 1.00 38.49 149 ILE B O 1
ATOM 5246 N N . GLU B 1 151 ? -27.326 -12.418 -49.746 1.00 31.22 150 GLU B N 1
ATOM 5247 C CA . GLU B 1 151 ? -28.012 -13.058 -48.627 1.00 31.80 150 GLU B CA 1
ATOM 5248 C C . GLU B 1 151 ? -27.611 -12.449 -47.286 1.00 29.10 150 GLU B C 1
ATOM 5249 O O . GLU B 1 151 ? -28.470 -12.192 -46.446 1.00 34.05 150 GLU B O 1
ATOM 5255 N N . LEU B 1 152 ? -26.318 -12.182 -47.108 1.00 28.56 151 LEU B N 1
ATOM 5256 C CA . LEU B 1 152 ? -25.805 -11.588 -45.870 1.00 29.15 151 LEU B CA 1
ATOM 5257 C C . LEU B 1 152 ? -26.318 -10.172 -45.655 1.00 24.37 151 LEU B C 1
ATOM 5258 O O . LEU B 1 152 ? -26.460 -9.715 -44.516 1.00 31.48 151 LEU B O 1
ATOM 5263 N N . ASN B 1 153 ? -26.613 -9.478 -46.750 1.00 24.52 152 ASN B N 1
ATOM 5264 C CA . ASN B 1 153 ? -27.136 -8.112 -46.661 1.00 26.46 152 ASN B CA 1
ATOM 5265 C C . ASN B 1 153 ? -28.566 -8.024 -46.099 1.00 28.61 152 ASN B C 1
ATOM 5266 O O . ASN B 1 153 ? -29.018 -6.947 -45.701 1.00 36.98 152 ASN B O 1
ATOM 5271 N N . ARG B 1 154 ? -29.261 -9.158 -46.020 1.00 30.30 153 ARG B N 1
ATOM 5272 C CA . ARG B 1 154 ? -30.545 -9.217 -45.301 1.00 31.28 153 ARG B CA 1
ATOM 5273 C C . ARG B 1 154 ? -30.399 -9.115 -43.767 1.00 33.76 153 ARG B C 1
ATOM 5274 O O . ARG B 1 154 ? -31.356 -8.776 -43.074 1.00 32.21 153 ARG B O 1
ATOM 5282 N N . GLY B 1 155 ? -29.209 -9.406 -43.249 1.00 29.11 154 GLY B N 1
ATOM 5283 C CA . GLY B 1 155 ? -28.986 -9.451 -41.802 1.00 31.49 154 GLY B CA 1
ATOM 5284 C C . GLY B 1 155 ? -29.485 -10.761 -41.207 1.00 30.43 154 GLY B C 1
ATOM 5285 O O . GLY B 1 155 ? -29.633 -11.735 -41.928 1.00 31.40 154 GLY B O 1
ATOM 5286 N N . LYS B 1 156 ? -29.717 -10.801 -39.893 1.00 22.12 155 LYS B N 1
ATOM 5287 C CA . LYS B 1 156 ? -30.344 -11.971 -39.244 1.00 31.34 155 LYS B CA 1
ATOM 5288 C C . LYS B 1 156 ? -31.464 -11.537 -38.295 1.00 30.65 155 LYS B C 1
ATOM 5289 O O . LYS B 1 156 ? -31.381 -10.471 -37.672 1.00 26.05 155 LYS B O 1
ATOM 5295 N N . GLU B 1 157 ? -32.498 -12.374 -38.190 1.00 33.77 156 GLU B N 1
ATOM 5296 C CA A GLU B 1 157 ? -33.625 -12.055 -37.325 0.50 36.10 156 GLU B CA 1
ATOM 5297 C CA B GLU B 1 157 ? -33.650 -12.126 -37.317 0.50 35.94 156 GLU B CA 1
ATOM 5298 C C . GLU B 1 157 ? -33.261 -12.154 -35.838 1.00 35.23 156 GLU B C 1
ATOM 5299 O O . GLU B 1 157 ? -32.599 -13.099 -35.382 1.00 35.89 156 GLU B O 1
ATOM 5310 N N . ILE B 1 158 ? -33.661 -11.121 -35.107 1.00 30.45 157 ILE B N 1
ATOM 5311 C CA . ILE B 1 158 ? -33.470 -11.039 -33.660 1.00 26.91 157 ILE B CA 1
ATOM 5312 C C . ILE B 1 158 ? -34.811 -10.550 -33.120 1.00 30.13 157 ILE B C 1
ATOM 5313 O O . ILE B 1 158 ? -35.671 -10.136 -33.903 1.00 27.45 157 ILE B O 1
ATOM 5318 N N . LEU B 1 159 ? -35.012 -10.625 -31.805 1.00 27.55 158 LEU B N 1
ATOM 5319 C CA . LEU B 1 159 ? -36.319 -10.315 -31.244 1.00 27.30 158 LEU B CA 1
ATOM 5320 C C . LEU B 1 159 ? -36.496 -8.807 -30.968 1.00 29.89 158 LEU B C 1
ATOM 5321 O O . LEU B 1 159 ? -35.521 -8.082 -30.762 1.00 31.04 158 LEU B O 1
ATOM 5326 N N . SER B 1 160 ? -37.746 -8.353 -30.994 1.00 26.49 159 SER B N 1
ATOM 5327 C CA . SER B 1 160 ? -38.104 -6.999 -30.555 1.00 29.17 159 SER B CA 1
ATOM 5328 C C . SER B 1 160 ? -39.278 -7.102 -29.604 1.00 32.29 159 SER B C 1
ATOM 5329 O O . SER B 1 160 ? -40.273 -7.751 -29.918 1.00 36.48 159 SER B O 1
ATOM 5332 N N . ARG B 1 161 ? -39.174 -6.471 -28.436 1.00 37.37 160 ARG B N 1
ATOM 5333 C CA . ARG B 1 161 ? -40.326 -6.416 -27.534 1.00 39.19 160 ARG B CA 1
ATOM 5334 C C . ARG B 1 161 ? -41.303 -5.325 -28.039 1.00 43.07 160 ARG B C 1
ATOM 5335 O O . ARG B 1 161 ? -40.909 -4.497 -28.884 1.00 41.90 160 ARG B O 1
ATOM 5343 N N . PRO B 1 162 ? -42.585 -5.358 -27.597 1.00 41.90 161 PRO B N 1
ATOM 5344 C CA . PRO B 1 162 ? -43.525 -4.339 -28.071 1.00 39.33 161 PRO B CA 1
ATOM 5345 C C . PRO B 1 162 ? -43.000 -2.933 -27.822 1.00 37.97 161 PRO B C 1
ATOM 5346 O O . PRO B 1 162 ? -42.533 -2.636 -26.722 1.00 34.87 161 PRO B O 1
ATOM 5350 N N . GLY B 1 163 ? -43.028 -2.099 -28.857 1.00 33.69 162 GLY B N 1
ATOM 5351 C CA . GLY B 1 163 ? -42.623 -0.702 -28.728 1.00 31.27 162 GLY B CA 1
ATOM 5352 C C . GLY B 1 163 ? -41.232 -0.378 -29.234 1.00 35.59 162 GLY B C 1
ATOM 5353 O O . GLY B 1 163 ? -40.789 0.769 -29.143 1.00 31.60 162 GLY B O 1
ATOM 5354 N N . GLU B 1 164 ? -40.530 -1.385 -29.748 1.00 31.98 163 GLU B N 1
ATOM 5355 C CA . GLU B 1 164 ? -39.191 -1.174 -30.317 1.00 26.69 163 GLU B CA 1
ATOM 5356 C C . GLU B 1 164 ? -38.984 -1.982 -31.600 1.00 24.38 163 GLU B C 1
ATOM 5357 O O . GLU B 1 164 ? -39.727 -2.930 -31.871 1.00 28.96 163 GLU B O 1
ATOM 5363 N N . GLN B 1 165 ? -37.970 -1.607 -32.378 1.00 25.26 164 GLN B N 1
ATOM 5364 C CA . GLN B 1 165 ? -37.559 -2.396 -33.547 1.00 27.75 164 GLN B CA 1
ATOM 5365 C C . GLN B 1 165 ? -36.040 -2.597 -33.571 1.00 26.01 164 GLN B C 1
ATOM 5366 O O . GLN B 1 165 ? -35.274 -1.648 -33.705 1.00 24.95 164 GLN B O 1
ATOM 5372 N N . ASN B 1 166 ? -35.622 -3.845 -33.398 1.00 25.01 165 ASN B N 1
ATOM 5373 C CA . ASN B 1 166 ? -34.207 -4.186 -33.328 1.00 29.35 165 ASN B CA 1
ATOM 5374 C C . ASN B 1 166 ? -33.737 -4.881 -34.605 1.00 21.94 165 ASN B C 1
ATOM 5375 O O . ASN B 1 166 ? -34.433 -5.743 -35.109 1.00 21.08 165 ASN B O 1
ATOM 5380 N N . ARG B 1 167 ? -32.549 -4.523 -35.097 1.00 23.26 166 ARG B N 1
ATOM 5381 C CA . ARG B 1 167 ? -31.970 -5.125 -36.297 1.00 22.28 166 ARG B CA 1
ATOM 5382 C C . ARG B 1 167 ? -30.509 -5.537 -36.089 1.00 24.97 166 ARG B C 1
ATOM 5383 O O . ARG B 1 167 ? -29.785 -4.925 -35.312 1.00 23.90 166 ARG B O 1
ATOM 5391 N N . TYR B 1 168 ? -30.098 -6.585 -36.799 1.00 23.44 167 TYR B N 1
ATOM 5392 C CA . TYR B 1 168 ? -28.768 -7.146 -36.669 1.00 24.44 167 TYR B CA 1
ATOM 5393 C C . TYR B 1 168 ? -28.253 -7.320 -38.076 1.00 25.75 167 TYR B C 1
ATOM 5394 O O . TYR B 1 168 ? -28.768 -8.133 -38.830 1.00 32.49 167 TYR B O 1
ATOM 5403 N N . PHE B 1 169 ? -27.239 -6.551 -38.442 1.00 27.74 168 PHE B N 1
ATOM 5404 C CA . PHE B 1 169 ? -26.744 -6.590 -39.808 1.00 26.31 168 PHE B CA 1
ATOM 5405 C C . PHE B 1 169 ? -25.232 -6.414 -39.817 1.00 31.05 168 PHE B C 1
ATOM 5406 O O . PHE B 1 169 ? -24.622 -6.202 -38.771 1.00 26.45 168 PHE B O 1
ATOM 5414 N N . TYR B 1 170 ? -24.637 -6.482 -41.005 1.00 25.75 169 TYR B N 1
ATOM 5415 C CA . TYR B 1 170 ? -23.190 -6.507 -41.138 1.00 22.91 169 TYR B CA 1
ATOM 5416 C C . TYR B 1 170 ? -22.632 -5.270 -41.837 1.00 31.10 169 TYR B C 1
ATOM 5417 O O . TYR B 1 170 ? -23.257 -4.722 -42.763 1.00 28.88 169 TYR B O 1
ATOM 5426 N N . THR B 1 171 ? -21.457 -4.832 -41.379 1.00 26.63 170 THR B N 1
ATOM 5427 C CA . THR B 1 171 ? -20.813 -3.626 -41.883 1.00 28.85 170 THR B CA 1
ATOM 5428 C C . THR B 1 171 ? -19.390 -3.949 -42.345 1.00 28.57 170 THR B C 1
ATOM 5429 O O . THR B 1 171 ? -18.744 -4.856 -41.781 1.00 23.06 170 THR B O 1
ATOM 5433 N N . PRO B 1 172 ? -18.892 -3.225 -43.370 1.00 29.98 171 PRO B N 1
ATOM 5434 C CA . PRO B 1 172 ? -17.513 -3.414 -43.817 1.00 31.70 171 PRO B CA 1
ATOM 5435 C C . PRO B 1 172 ? -16.537 -2.891 -42.784 1.00 31.71 171 PRO B C 1
ATOM 5436 O O . PRO B 1 172 ? -16.890 -2.004 -42.005 1.00 35.39 171 PRO B O 1
ATOM 5440 N N . MET B 1 173 ? -15.320 -3.433 -42.789 1.00 33.72 172 MET B N 1
ATOM 5441 C CA . MET B 1 173 ? -14.338 -3.133 -41.753 1.00 33.88 172 MET B CA 1
ATOM 5442 C C . MET B 1 173 ? -13.323 -2.072 -42.147 1.00 34.73 172 MET B C 1
ATOM 5443 O O . MET B 1 173 ? -13.162 -1.081 -41.425 1.00 30.88 172 MET B O 1
ATOM 5448 N N . GLY B 1 174 ? -12.656 -2.257 -43.286 1.00 32.35 173 GLY B N 1
ATOM 5449 C CA . GLY B 1 174 ? -11.598 -1.336 -43.695 1.00 31.88 173 GLY B CA 1
ATOM 5450 C C . GLY B 1 174 ? -10.638 -1.888 -44.730 1.00 34.70 173 GLY B C 1
ATOM 5451 O O . GLY B 1 174 ? -11.043 -2.568 -45.670 1.00 31.05 173 GLY B O 1
ATOM 5452 N N . VAL B 1 175 ? -9.360 -1.577 -44.544 1.00 30.48 174 VAL B N 1
ATOM 5453 C CA . VAL B 1 175 ? -8.285 -2.016 -45.429 1.00 32.78 174 VAL B CA 1
ATOM 5454 C C . VAL B 1 175 ? -7.941 -3.468 -45.150 1.00 27.89 174 VAL B C 1
ATOM 5455 O O . VAL B 1 175 ? -7.792 -3.862 -43.994 1.00 32.65 174 VAL B O 1
ATOM 5459 N N . THR B 1 176 ? -7.827 -4.258 -46.214 1.00 30.44 175 THR B N 1
ATOM 5460 C CA . THR B 1 176 ? -7.474 -5.662 -46.098 1.00 27.32 175 THR B CA 1
ATOM 5461 C C . THR B 1 176 ? -6.169 -5.978 -46.805 1.00 31.50 175 THR B C 1
ATOM 5462 O O . THR B 1 176 ? -5.995 -5.647 -47.978 1.00 36.39 175 THR B O 1
ATOM 5466 N N . VAL B 1 177 ? -5.255 -6.622 -46.080 1.00 26.27 176 VAL B N 1
ATOM 5467 C CA . VAL B 1 177 ? -4.078 -7.199 -46.701 1.00 27.94 176 VAL B CA 1
ATOM 5468 C C . VAL B 1 177 ? -4.307 -8.654 -47.080 1.00 29.83 176 VAL B C 1
ATOM 5469 O O . VAL B 1 177 ? -4.465 -9.527 -46.224 1.00 24.08 176 VAL B O 1
ATOM 5473 N N . THR B 1 178 ? -4.313 -8.881 -48.391 1.00 31.89 177 THR B N 1
ATOM 5474 C CA . THR B 1 178 ? -4.421 -10.195 -48.979 1.00 28.15 177 THR B CA 1
ATOM 5475 C C . THR B 1 178 ? -3.032 -10.673 -49.414 1.00 30.61 177 THR B C 1
ATOM 5476 O O . THR B 1 178 ? -2.401 -10.090 -50.312 1.00 31.62 177 THR B O 1
ATOM 5480 N N . ILE B 1 179 ? -2.557 -11.727 -48.756 1.00 28.68 178 ILE B N 1
ATOM 5481 C CA . ILE B 1 179 ? -1.285 -12.366 -49.098 1.00 29.66 178 ILE B CA 1
ATOM 5482 C C . ILE B 1 179 ? -1.576 -13.771 -49.652 1.00 29.64 178 ILE B C 1
ATOM 5483 O O . ILE B 1 179 ? -1.954 -14.688 -48.912 1.00 30.83 178 ILE B O 1
ATOM 5488 N N . SER B 1 180 ? -1.413 -13.912 -50.966 1.00 28.16 179 SER B N 1
ATOM 5489 C CA . SER B 1 180 ? -1.936 -15.076 -51.698 1.00 32.07 179 SER B CA 1
ATOM 5490 C C . SER B 1 180 ? -0.857 -16.098 -52.103 1.00 34.09 179 SER B C 1
ATOM 5491 O O . SER B 1 180 ? 0.312 -15.727 -52.292 1.00 29.32 179 SER B O 1
ATOM 5494 N N . PRO B 1 181 ? -1.235 -17.390 -52.233 1.00 38.01 180 PRO B N 1
ATOM 5495 C CA . PRO B 1 181 ? -0.226 -18.407 -52.541 1.00 38.38 180 PRO B CA 1
ATOM 5496 C C . PRO B 1 181 ? 0.045 -18.588 -54.041 1.00 38.20 180 PRO B C 1
ATOM 5497 O O . PRO B 1 181 ? -0.749 -18.148 -54.884 1.00 36.89 180 PRO B O 1
ATOM 5501 N N . TRP B 1 182 ? 1.162 -19.246 -54.347 1.00 38.26 181 TRP B N 1
ATOM 5502 C CA . TRP B 1 182 ? 1.569 -19.527 -55.728 1.00 40.28 181 TRP B CA 1
ATOM 5503 C C . TRP B 1 182 ? 0.907 -20.756 -56.321 1.00 36.53 181 TRP B C 1
ATOM 5504 O O . TRP B 1 182 ? 0.804 -20.873 -57.544 1.00 38.09 181 TRP B O 1
ATOM 5515 N N . ASN B 1 183 ? 0.474 -21.669 -55.454 1.00 39.86 182 ASN B N 1
ATOM 5516 C CA . ASN B 1 183 ? 0.006 -22.998 -55.873 1.00 37.41 182 ASN B CA 1
ATOM 5517 C C . ASN B 1 183 ? -1.436 -23.039 -56.397 1.00 36.15 182 ASN B C 1
ATOM 5518 O O . ASN B 1 183 ? -1.797 -23.929 -57.160 1.00 41.59 182 ASN B O 1
ATOM 5523 N N . PHE B 1 184 ? -2.259 -22.099 -55.947 1.00 35.09 183 PHE B N 1
ATOM 5524 C CA . PHE B 1 184 ? -3.491 -21.740 -56.643 1.00 33.86 183 PHE B CA 1
ATOM 5525 C C . PHE B 1 184 ? -3.404 -20.245 -56.922 1.00 31.53 183 PHE B C 1
ATOM 5526 O O . PHE B 1 184 ? -4.107 -19.418 -56.336 1.00 35.60 183 PHE B O 1
ATOM 5534 N N . ALA B 1 185 ? -2.496 -19.923 -57.837 1.00 35.57 184 ALA B N 1
ATOM 5535 C CA . ALA B 1 185 ? -2.125 -18.557 -58.190 1.00 33.23 184 ALA B CA 1
ATOM 5536 C C . ALA B 1 185 ? -3.287 -17.768 -58.772 1.00 35.30 184 ALA B C 1
ATOM 5537 O O . ALA B 1 185 ? -3.293 -16.537 -58.725 1.00 33.93 184 ALA B O 1
ATOM 5539 N N . LEU B 1 186 ? -4.263 -18.478 -59.327 1.00 33.74 185 LEU B N 1
ATOM 5540 C CA . LEU B 1 186 ? -5.513 -17.848 -59.712 1.00 33.77 185 LEU B CA 1
ATOM 5541 C C . LEU B 1 186 ? -6.576 -18.007 -58.615 1.00 31.45 185 LEU B C 1
ATOM 5542 O O . LEU B 1 186 ? -6.931 -17.017 -57.976 1.00 35.75 185 LEU B O 1
ATOM 5547 N N . ALA B 1 187 ? -7.032 -19.241 -58.376 1.00 28.68 186 ALA B N 1
ATOM 5548 C CA . ALA B 1 187 ? -8.201 -19.533 -57.516 1.00 32.40 186 ALA B CA 1
ATOM 5549 C C . ALA B 1 187 ? -8.170 -18.954 -56.114 1.00 28.56 186 ALA B C 1
ATOM 5550 O O . ALA B 1 187 ? -9.108 -18.261 -55.726 1.00 30.26 186 ALA B O 1
ATOM 5552 N N . ILE B 1 188 ? -7.118 -19.238 -55.357 1.00 30.27 187 ILE B N 1
ATOM 5553 C CA . ILE B 1 188 ? -7.095 -18.783 -53.963 1.00 29.77 187 ILE B CA 1
ATOM 5554 C C . ILE B 1 188 ? -6.826 -17.284 -53.880 1.00 34.11 187 ILE B C 1
ATOM 5555 O O . ILE B 1 188 ? -7.405 -16.599 -53.028 1.00 34.16 187 ILE B O 1
ATOM 5560 N N . MET B 1 189 ? -5.977 -16.788 -54.787 1.00 25.96 188 MET B N 1
ATOM 5561 C CA . MET B 1 189 ? -5.755 -15.345 -54.962 1.00 27.90 188 MET B CA 1
ATOM 5562 C C . MET B 1 189 ? -7.066 -14.585 -55.225 1.00 27.14 188 MET B C 1
ATOM 5563 O O . MET B 1 189 ? -7.303 -13.565 -54.590 1.00 27.78 188 MET B O 1
ATOM 5568 N N . VAL B 1 190 ? -7.901 -15.105 -56.130 1.00 21.88 189 VAL B N 1
ATOM 5569 C CA . VAL B 1 190 ? -9.264 -14.573 -56.416 1.00 27.35 189 VAL B CA 1
ATOM 5570 C C . VAL B 1 190 ? -10.212 -14.628 -55.206 1.00 27.28 189 VAL B C 1
ATOM 5571 O O . VAL B 1 190 ? -10.812 -13.613 -54.851 1.00 27.26 189 VAL B O 1
ATOM 5575 N N . GLY B 1 191 ? -10.364 -15.814 -54.604 1.00 21.38 190 GLY B N 1
ATOM 5576 C CA . GLY B 1 191 ? -11.219 -15.976 -53.418 1.00 23.80 190 GLY B CA 1
ATOM 5577 C C . GLY B 1 191 ? -10.912 -14.993 -52.293 1.00 29.27 190 GLY B C 1
ATOM 5578 O O . GLY B 1 191 ? -11.789 -14.258 -51.820 1.00 24.40 190 GLY B O 1
ATOM 5579 N N . THR B 1 192 ? -9.643 -14.928 -51.914 1.00 26.08 191 THR B N 1
ATOM 5580 C CA . THR B 1 192 ? -9.255 -14.137 -50.753 1.00 29.33 191 THR B CA 1
ATOM 5581 C C . THR B 1 192 ? -9.055 -12.661 -51.067 1.00 26.34 191 THR B C 1
ATOM 5582 O O . THR B 1 192 ? -8.796 -11.866 -50.164 1.00 31.99 191 THR B O 1
ATOM 5586 N N . ALA B 1 193 ? -9.165 -12.294 -52.344 1.00 29.27 192 ALA B N 1
ATOM 5587 C CA . ALA B 1 193 ? -9.216 -10.885 -52.730 1.00 23.85 192 ALA B CA 1
ATOM 5588 C C . ALA B 1 193 ? -10.655 -10.376 -52.813 1.00 26.12 192 ALA B C 1
ATOM 5589 O O . ALA B 1 193 ? -10.961 -9.306 -52.285 1.00 25.06 192 ALA B O 1
ATOM 5591 N N . VAL B 1 194 ? -11.541 -11.157 -53.432 1.00 22.40 193 VAL B N 1
ATOM 5592 C CA . VAL B 1 194 ? -12.932 -10.715 -53.650 1.00 25.78 193 VAL B CA 1
ATOM 5593 C C . VAL B 1 194 ? -13.891 -10.938 -52.489 1.00 22.95 193 VAL B C 1
ATOM 5594 O O . VAL B 1 194 ? -14.928 -10.272 -52.416 1.00 28.66 193 VAL B O 1
ATOM 5598 N N . ALA B 1 195 ? -13.571 -11.874 -51.593 1.00 30.10 194 ALA B N 1
ATOM 5599 C CA . ALA B 1 195 ? -14.341 -11.978 -50.364 1.00 25.62 194 ALA B CA 1
ATOM 5600 C C . ALA B 1 195 ? -14.265 -10.669 -49.562 1.00 24.96 194 ALA B C 1
ATOM 5601 O O . ALA B 1 195 ? -15.314 -10.137 -49.219 1.00 19.45 194 ALA B O 1
ATOM 5603 N N . PRO B 1 196 ? -13.055 -10.105 -49.326 1.00 22.30 195 PRO B N 1
ATOM 5604 C CA . PRO B 1 196 ? -13.031 -8.758 -48.711 1.00 25.32 195 PRO B CA 1
ATOM 5605 C C . PRO B 1 196 ? -13.684 -7.656 -49.559 1.00 24.57 195 PRO B C 1
ATOM 5606 O O . PRO B 1 196 ? -14.341 -6.775 -49.020 1.00 29.11 195 PRO B O 1
ATOM 5610 N N . ILE B 1 197 ? -13.533 -7.730 -50.876 1.00 25.61 196 ILE B N 1
ATOM 5611 C CA . ILE B 1 197 ? -14.059 -6.695 -51.748 1.00 24.29 196 ILE B CA 1
ATOM 5612 C C . ILE B 1 197 ? -15.596 -6.665 -51.757 1.00 26.11 196 ILE B C 1
ATOM 5613 O O . ILE B 1 197 ? -16.206 -5.602 -51.611 1.00 20.22 196 ILE B O 1
ATOM 5618 N N . VAL B 1 198 ? -16.224 -7.832 -51.863 1.00 23.60 197 VAL B N 1
ATOM 5619 C CA . VAL B 1 198 ? -17.693 -7.873 -51.955 1.00 25.43 197 VAL B CA 1
ATOM 5620 C C . VAL B 1 198 ? -18.348 -7.487 -50.608 1.00 23.71 197 VAL B C 1
ATOM 5621 O O . VAL B 1 198 ? -19.456 -6.974 -50.583 1.00 28.01 197 VAL B O 1
ATOM 5625 N N . THR B 1 199 ? -17.617 -7.682 -49.514 1.00 24.11 198 THR B N 1
ATOM 5626 C CA . THR B 1 199 ? -18.070 -7.312 -48.174 1.00 22.50 198 THR B CA 1
ATOM 5627 C C . THR B 1 199 ? -17.827 -5.828 -47.858 1.00 32.44 198 THR B C 1
ATOM 5628 O O . THR B 1 199 ? -18.052 -5.377 -46.731 1.00 30.57 198 THR B O 1
ATOM 5632 N N . GLY B 1 200 ? -17.376 -5.072 -48.861 1.00 26.09 199 GLY B N 1
ATOM 5633 C CA . GLY B 1 200 ? -17.218 -3.631 -48.730 1.00 22.91 199 GLY B CA 1
ATOM 5634 C C . GLY B 1 200 ? -15.857 -3.159 -48.279 1.00 25.79 199 GLY B C 1
ATOM 5635 O O . GLY B 1 200 ? -15.630 -1.947 -48.142 1.00 26.58 199 GLY B O 1
ATOM 5636 N N . ASN B 1 201 ? -14.954 -4.102 -48.033 1.00 21.30 200 ASN B N 1
ATOM 5637 C CA . ASN B 1 201 ? -13.582 -3.760 -47.677 1.00 28.65 200 ASN B CA 1
ATOM 5638 C C . ASN B 1 201 ? -12.774 -3.431 -48.935 1.00 26.18 200 ASN B C 1
ATOM 5639 O O . ASN B 1 201 ? -13.205 -3.717 -50.062 1.00 25.21 200 ASN B O 1
ATOM 5644 N N . THR B 1 202 ? -11.590 -2.854 -48.751 1.00 23.32 201 THR B N 1
ATOM 5645 C CA . THR B 1 202 ? -10.702 -2.630 -49.880 1.00 25.06 201 THR B CA 1
ATOM 5646 C C . THR B 1 202 ? -9.421 -3.393 -49.625 1.00 29.04 201 THR B C 1
ATOM 5647 O O . THR B 1 202 ? -9.104 -3.722 -48.475 1.00 31.28 201 THR B O 1
ATOM 5651 N N . VAL B 1 203 ? -8.701 -3.694 -50.703 1.00 24.48 202 VAL B N 1
ATOM 5652 C CA . VAL B 1 203 ? -7.603 -4.644 -50.652 1.00 24.57 202 VAL B CA 1
ATOM 5653 C C . VAL B 1 203 ? -6.263 -4.105 -51.147 1.00 28.15 202 VAL B C 1
ATOM 5654 O O . VAL B 1 203 ? -6.181 -3.471 -52.205 1.00 30.15 202 VAL B O 1
ATOM 5658 N N . VAL B 1 204 ? -5.216 -4.375 -50.368 1.00 32.35 203 VAL B N 1
ATOM 5659 C CA . VAL B 1 204 ? -3.848 -4.344 -50.872 1.00 30.09 203 VAL B CA 1
ATOM 5660 C C . VAL B 1 204 ? -3.411 -5.790 -51.103 1.00 32.39 203 VAL B C 1
ATOM 5661 O O . VAL B 1 204 ? -3.271 -6.572 -50.159 1.00 24.97 203 VAL B O 1
ATOM 5665 N N . LEU B 1 205 ? -3.236 -6.148 -52.374 1.00 32.93 204 LEU B N 1
ATOM 5666 C CA . LEU B 1 205 ? -2.900 -7.513 -52.747 1.00 26.85 204 LEU B CA 1
ATOM 5667 C C . LEU B 1 205 ? -1.402 -7.647 -53.008 1.00 31.37 204 LEU B C 1
ATOM 5668 O O . LEU B 1 205 ? -0.854 -7.015 -53.921 1.00 34.95 204 LEU B O 1
ATOM 5673 N N . LYS B 1 206 ? -0.752 -8.475 -52.202 1.00 28.98 205 LYS B N 1
ATOM 5674 C CA . LYS B 1 206 ? 0.640 -8.844 -52.418 1.00 32.35 205 LYS B CA 1
ATOM 5675 C C . LYS B 1 206 ? 0.643 -10.292 -52.880 1.00 31.35 205 LYS B C 1
ATOM 5676 O O . LYS B 1 206 ? 0.604 -11.190 -52.049 1.00 29.50 205 LYS B O 1
ATOM 5682 N N . PRO B 1 207 ? 0.691 -10.534 -54.208 1.00 33.35 206 PRO B N 1
ATOM 5683 C CA . PRO B 1 207 ? 0.691 -11.937 -54.635 1.00 30.00 206 PRO B CA 1
ATOM 5684 C C . PRO B 1 207 ? 2.041 -12.628 -54.411 1.00 25.93 206 PRO B C 1
ATOM 5685 O O . PRO B 1 207 ? 3.031 -11.973 -54.079 1.00 29.41 206 PRO B O 1
ATOM 5689 N N . ALA B 1 208 ? 2.059 -13.949 -54.553 1.00 26.40 207 ALA B N 1
ATOM 5690 C CA . ALA B 1 208 ? 3.280 -14.716 -54.383 1.00 30.31 207 ALA B CA 1
ATOM 5691 C C . ALA B 1 208 ? 4.241 -14.280 -55.482 1.00 38.21 207 ALA B C 1
ATOM 5692 O O . ALA B 1 208 ? 3.845 -14.154 -56.652 1.00 38.75 207 ALA B O 1
ATOM 5694 N N . SER B 1 209 ? 5.487 -14.012 -55.099 1.00 39.11 208 SER B N 1
ATOM 5695 C CA . SER B 1 209 ? 6.463 -13.472 -56.043 1.00 41.17 208 SER B CA 1
ATOM 5696 C C . SER B 1 209 ? 6.906 -14.479 -57.116 1.00 38.59 208 SER B C 1
ATOM 5697 O O . SER B 1 209 ? 7.501 -14.086 -58.117 1.00 42.46 208 SER B O 1
ATOM 5700 N N . THR B 1 210 ? 6.598 -15.762 -56.919 1.00 35.83 209 THR B N 1
ATOM 5701 C CA . THR B 1 210 ? 6.834 -16.760 -57.963 1.00 39.27 209 THR B CA 1
ATOM 5702 C C . THR B 1 210 ? 5.710 -16.809 -58.993 1.00 41.97 209 THR B C 1
ATOM 5703 O O . THR B 1 210 ? 5.917 -17.296 -60.106 1.00 45.33 209 THR B O 1
ATOM 5707 N N . THR B 1 211 ? 4.522 -16.319 -58.632 1.00 40.33 210 THR B N 1
ATOM 5708 C CA . THR B 1 211 ? 3.406 -16.255 -59.596 1.00 34.64 210 THR B CA 1
ATOM 5709 C C . THR B 1 211 ? 2.672 -14.902 -59.718 1.00 33.52 210 THR B C 1
ATOM 5710 O O . THR B 1 211 ? 1.432 -14.865 -59.671 1.00 31.70 210 THR B O 1
ATOM 5714 N N . PRO B 1 212 ? 3.408 -13.794 -59.916 1.00 31.52 211 PRO B N 1
ATOM 5715 C CA . PRO B 1 212 ? 2.695 -12.514 -59.906 1.00 30.11 211 PRO B CA 1
ATOM 5716 C C . PRO B 1 212 ? 1.963 -12.136 -61.207 1.00 33.85 211 PRO B C 1
ATOM 5717 O O . PRO B 1 212 ? 1.113 -11.238 -61.173 1.00 31.75 211 PRO B O 1
ATOM 5721 N N . VAL B 1 213 ? 2.272 -12.808 -62.323 1.00 29.35 212 VAL B N 1
ATOM 5722 C CA . VAL B 1 213 ? 1.727 -12.427 -63.654 1.00 32.39 212 VAL B CA 1
ATOM 5723 C C . VAL B 1 213 ? 0.217 -12.697 -63.797 1.00 31.52 212 VAL B C 1
ATOM 5724 O O . VAL B 1 213 ? -0.541 -11.812 -64.201 1.00 29.25 212 VAL B O 1
ATOM 5728 N N . VAL B 1 214 ? -0.222 -13.897 -63.421 1.00 32.92 213 VAL B N 1
ATOM 5729 C CA . VAL B 1 214 ? -1.657 -14.225 -63.424 1.00 35.22 213 VAL B CA 1
ATOM 5730 C C . VAL B 1 214 ? -2.482 -13.327 -62.463 1.00 34.81 213 VAL B C 1
ATOM 5731 O O . VAL B 1 214 ? -3.660 -13.063 -62.710 1.00 35.32 213 VAL B O 1
ATOM 5735 N N . ALA B 1 215 ? -1.847 -12.830 -61.399 1.00 34.16 214 ALA B N 1
ATOM 5736 C CA . ALA B 1 215 ? -2.494 -11.883 -60.488 1.00 27.02 214 ALA B CA 1
ATOM 5737 C C . ALA B 1 215 ? -2.652 -10.501 -61.131 1.00 28.83 214 ALA B C 1
ATOM 5738 O O . ALA B 1 215 ? -3.700 -9.854 -60.977 1.00 23.62 214 ALA B O 1
ATOM 5740 N N . ALA B 1 216 ? -1.620 -10.052 -61.849 1.00 26.48 215 ALA B N 1
ATOM 5741 C CA . ALA B 1 216 ? -1.721 -8.823 -62.661 1.00 34.63 215 ALA B CA 1
ATOM 5742 C C . ALA B 1 216 ? -2.860 -8.896 -63.685 1.00 28.75 215 ALA B C 1
ATOM 5743 O O . ALA B 1 216 ? -3.601 -7.928 -63.862 1.00 30.87 215 ALA B O 1
ATOM 5745 N N . LYS B 1 217 ? -2.993 -10.052 -64.331 1.00 34.59 216 LYS B N 1
ATOM 5746 C CA . LYS B 1 217 ? -4.083 -10.340 -65.272 1.00 33.87 216 LYS B CA 1
ATOM 5747 C C . LYS B 1 217 ? -5.474 -10.283 -64.638 1.00 35.41 216 LYS B C 1
ATOM 5748 O O . LYS B 1 217 ? -6.424 -9.791 -65.261 1.00 34.04 216 LYS B O 1
ATOM 5754 N N . PHE B 1 218 ? -5.603 -10.812 -63.421 1.00 34.98 217 PHE B N 1
ATOM 5755 C CA . PHE B 1 218 ? -6.885 -10.782 -62.704 1.00 34.13 217 PHE B CA 1
ATOM 5756 C C . PHE B 1 218 ? -7.269 -9.382 -62.218 1.00 29.40 217 PHE B C 1
ATOM 5757 O O . PHE B 1 218 ? -8.445 -9.026 -62.240 1.00 31.60 217 PHE B O 1
ATOM 5765 N N . VAL B 1 219 ? -6.291 -8.604 -61.762 1.00 28.97 218 VAL B N 1
ATOM 5766 C CA . VAL B 1 219 ? -6.538 -7.199 -61.424 1.00 29.40 218 VAL B CA 1
ATOM 5767 C C . VAL B 1 219 ? -7.127 -6.433 -62.637 1.00 31.34 218 VAL B C 1
ATOM 5768 O O . VAL B 1 219 ? -8.071 -5.647 -62.480 1.00 33.84 218 VAL B O 1
ATOM 5772 N N . GLU B 1 220 ? -6.606 -6.702 -63.836 1.00 32.82 219 GLU B N 1
ATOM 5773 C CA . GLU B 1 220 ? -7.159 -6.113 -65.074 1.00 33.88 219 GLU B CA 1
ATOM 5774 C C . GLU B 1 220 ? -8.610 -6.530 -65.323 1.00 29.65 219 GLU B C 1
ATOM 5775 O O . GLU B 1 220 ? -9.418 -5.730 -65.800 1.00 31.26 219 GLU B O 1
ATOM 5781 N N . VAL B 1 221 ? -8.932 -7.783 -65.008 1.00 26.97 220 VAL B N 1
ATOM 5782 C CA . VAL B 1 221 ? -10.315 -8.269 -65.090 1.00 28.78 220 VAL B CA 1
ATOM 5783 C C . VAL B 1 221 ? -11.244 -7.451 -64.185 1.00 29.54 220 VAL B C 1
ATOM 5784 O O . VAL B 1 221 ? -12.317 -7.034 -64.622 1.00 29.76 220 VAL B O 1
ATOM 5788 N N . LEU B 1 222 ? -10.823 -7.229 -62.935 1.00 28.34 221 LEU B N 1
ATOM 5789 C CA . LEU B 1 222 ? -11.612 -6.451 -61.971 1.00 28.63 221 LEU B CA 1
ATOM 5790 C C . LEU B 1 222 ? -11.845 -5.004 -62.453 1.00 32.13 221 LEU B C 1
ATOM 5791 O O . LEU B 1 222 ? -12.955 -4.480 -62.361 1.00 29.65 221 LEU B O 1
ATOM 5796 N N . GLU B 1 223 ? -10.791 -4.384 -62.981 1.00 31.30 222 GLU B N 1
ATOM 5797 C CA . GLU B 1 223 ? -10.895 -3.079 -63.645 1.00 29.51 222 GLU B CA 1
ATOM 5798 C C . GLU B 1 223 ? -11.896 -3.078 -64.813 1.00 25.80 222 GLU B C 1
ATOM 5799 O O . GLU B 1 223 ? -12.721 -2.171 -64.908 1.00 29.09 222 GLU B O 1
ATOM 5805 N N . ASP B 1 224 ? -11.836 -4.103 -65.669 1.00 30.39 223 ASP B N 1
ATOM 5806 C CA . ASP B 1 224 ? -12.730 -4.202 -66.832 1.00 30.43 223 ASP B CA 1
ATOM 5807 C C . ASP B 1 224 ? -14.171 -4.483 -66.405 1.00 35.97 223 ASP B C 1
ATOM 5808 O O . ASP B 1 224 ? -15.096 -3.987 -67.043 1.00 34.00 223 ASP B O 1
ATOM 5813 N N . ALA B 1 225 ? -14.353 -5.241 -65.310 1.00 28.40 224 ALA B N 1
ATOM 5814 C CA . ALA B 1 225 ? -15.687 -5.518 -64.765 1.00 28.68 224 ALA B CA 1
ATOM 5815 C C . ALA B 1 225 ? -16.332 -4.298 -64.092 1.00 27.53 224 ALA B C 1
ATOM 5816 O O . ALA B 1 225 ? -17.530 -4.305 -63.828 1.00 30.32 224 ALA B O 1
ATOM 5818 N N . GLY B 1 226 ? -15.537 -3.262 -63.823 1.00 27.58 225 GLY B N 1
ATOM 5819 C CA . GLY B 1 226 ? -16.064 -1.997 -63.321 1.00 26.71 225 GLY B CA 1
ATOM 5820 C C . GLY B 1 226 ? -15.674 -1.619 -61.893 1.00 30.23 225 GLY B C 1
ATOM 5821 O O . GLY B 1 226 ? -16.323 -0.756 -61.288 1.00 34.06 225 GLY B O 1
ATOM 5822 N N . LEU B 1 227 ? -14.626 -2.250 -61.352 1.00 28.23 226 LEU B N 1
ATOM 5823 C CA . LEU B 1 227 ? -14.154 -1.913 -59.996 1.00 30.57 226 LEU B CA 1
ATOM 5824 C C . LEU B 1 227 ? -13.506 -0.533 -59.960 1.00 33.37 226 LEU B C 1
ATOM 5825 O O . LEU B 1 227 ? -12.595 -0.262 -60.759 1.00 33.00 226 LEU B O 1
ATOM 5830 N N . PRO B 1 228 ? -13.961 0.326 -59.020 1.00 30.40 227 PRO B N 1
ATOM 5831 C CA . PRO B 1 228 ? -13.429 1.663 -58.766 1.00 33.21 227 PRO B CA 1
ATOM 5832 C C . PRO B 1 228 ? -11.993 1.597 -58.307 1.00 33.51 227 PRO B C 1
ATOM 5833 O O . PRO B 1 228 ? -11.581 0.605 -57.701 1.00 30.19 227 PRO B O 1
ATOM 5837 N N . LYS B 1 229 ? -11.247 2.651 -58.610 1.00 26.75 228 LYS B N 1
ATOM 5838 C CA . LYS B 1 229 ? -9.818 2.718 -58.317 1.00 28.42 228 LYS B CA 1
ATOM 5839 C C . LYS B 1 229 ? -9.541 2.632 -56.814 1.00 27.55 228 LYS B C 1
ATOM 5840 O O . LYS B 1 229 ? -10.318 3.134 -55.988 1.00 27.66 228 LYS B O 1
ATOM 5846 N N . GLY B 1 230 ? -8.443 1.964 -56.482 1.00 27.29 229 GLY B N 1
ATOM 5847 C CA . GLY B 1 230 ? -7.986 1.836 -55.105 1.00 31.86 229 GLY B CA 1
ATOM 5848 C C . GLY B 1 230 ? -8.658 0.738 -54.300 1.00 32.34 229 GLY B C 1
ATOM 5849 O O . GLY B 1 230 ? -8.190 0.414 -53.208 1.00 30.78 229 GLY B O 1
ATOM 5850 N N . VAL B 1 231 ? -9.762 0.188 -54.814 1.00 31.40 230 VAL B N 1
ATOM 5851 C CA . VAL B 1 231 ? -10.466 -0.901 -54.129 1.00 30.24 230 VAL B CA 1
ATOM 5852 C C . VAL B 1 231 ? -9.576 -2.148 -54.142 1.00 34.33 230 VAL B C 1
ATOM 5853 O O . VAL B 1 231 ? -9.459 -2.852 -53.131 1.00 35.64 230 VAL B O 1
ATOM 5857 N N . ILE B 1 232 ? -8.922 -2.409 -55.271 1.00 30.05 231 ILE B N 1
ATOM 5858 C CA . ILE B 1 232 ? -7.794 -3.335 -55.245 1.00 28.47 231 ILE B CA 1
ATOM 5859 C C . ILE B 1 232 ? -6.486 -2.602 -55.607 1.00 30.69 231 ILE B C 1
ATOM 5860 O O . ILE B 1 232 ? -6.498 -1.621 -56.357 1.00 30.38 231 ILE B O 1
ATOM 5865 N N . ASN B 1 233 ? -5.379 -3.041 -55.013 1.00 28.46 232 ASN B N 1
ATOM 5866 C CA . ASN B 1 233 ? -4.066 -2.498 -55.313 1.00 26.77 232 ASN B CA 1
ATOM 5867 C C . ASN B 1 233 ? -3.100 -3.660 -55.486 1.00 32.04 232 ASN B C 1
ATOM 5868 O O . ASN B 1 233 ? -3.011 -4.539 -54.632 1.00 34.22 232 ASN B O 1
ATOM 5873 N N . TYR B 1 234 ? -2.414 -3.673 -56.623 1.00 32.65 233 TYR B N 1
ATOM 5874 C CA . TYR B 1 234 ? -1.532 -4.764 -57.001 1.00 31.97 233 TYR B CA 1
ATOM 5875 C C . TYR B 1 234 ? -0.121 -4.361 -56.619 1.00 35.11 233 TYR B C 1
ATOM 5876 O O . TYR B 1 234 ? 0.461 -3.429 -57.192 1.00 32.35 233 TYR B O 1
ATOM 5885 N N . VAL B 1 235 ? 0.413 -5.028 -55.597 1.00 35.27 234 VAL B N 1
ATOM 5886 C CA . VAL B 1 235 ? 1.683 -4.591 -55.052 1.00 37.23 234 VAL B CA 1
ATOM 5887 C C . VAL B 1 235 ? 2.669 -5.734 -54.707 1.00 38.05 234 VAL B C 1
ATOM 5888 O O . VAL B 1 235 ? 2.975 -5.971 -53.543 1.00 43.27 234 VAL B O 1
ATOM 5892 N N . PRO B 1 236 ? 3.187 -6.447 -55.736 1.00 34.12 235 PRO B N 1
ATOM 5893 C CA . PRO B 1 236 ? 4.173 -7.492 -55.451 1.00 33.87 235 PRO B CA 1
ATOM 5894 C C . PRO B 1 236 ? 5.480 -6.910 -54.905 1.00 36.00 235 PRO B C 1
ATOM 5895 O O . PRO B 1 236 ? 5.787 -5.732 -55.134 1.00 31.87 235 PRO B O 1
ATOM 5899 N N . GLY B 1 237 ? 6.210 -7.731 -54.158 1.00 33.95 236 GLY B N 1
ATOM 5900 C CA . GLY B 1 237 ? 7.420 -7.299 -53.479 1.00 39.32 236 GLY B CA 1
ATOM 5901 C C . GLY B 1 237 ? 7.960 -8.398 -52.590 1.00 44.10 236 GLY B C 1
ATOM 5902 O O . GLY B 1 237 ? 7.385 -9.485 -52.525 1.00 40.38 236 GLY B O 1
ATOM 5903 N N . SER B 1 238 ? 9.072 -8.114 -51.913 1.00 46.48 237 SER B N 1
ATOM 5904 C CA . SER B 1 238 ? 9.662 -9.050 -50.962 1.00 45.31 237 SER B CA 1
ATOM 5905 C C . SER B 1 238 ? 8.883 -9.023 -49.652 1.00 44.67 237 SER B C 1
ATOM 5906 O O . SER B 1 238 ? 8.217 -8.032 -49.334 1.00 44.20 237 SER B O 1
ATOM 5909 N N . GLY B 1 239 ? 8.990 -10.112 -48.895 1.00 38.01 238 GLY B N 1
ATOM 5910 C CA . GLY B 1 239 ? 8.373 -10.207 -47.570 1.00 47.06 238 GLY B CA 1
ATOM 5911 C C . GLY B 1 239 ? 8.892 -9.191 -46.567 1.00 51.07 238 GLY B C 1
ATOM 5912 O O . GLY B 1 239 ? 8.134 -8.699 -45.725 1.00 53.67 238 GLY B O 1
ATOM 5913 N N . ALA B 1 240 ? 10.177 -8.863 -46.665 1.00 52.14 239 ALA B N 1
ATOM 5914 C CA . ALA B 1 240 ? 10.816 -7.946 -45.720 1.00 54.86 239 ALA B CA 1
ATOM 5915 C C . ALA B 1 240 ? 10.443 -6.478 -45.936 1.00 53.69 239 ALA B C 1
ATOM 5916 O O . ALA B 1 240 ? 10.096 -5.788 -44.981 1.00 53.22 239 ALA B O 1
ATOM 5918 N N . GLU B 1 241 ? 10.510 -6.009 -47.183 1.00 54.23 240 GLU B N 1
ATOM 5919 C CA . GLU B 1 241 ? 10.226 -4.603 -47.503 1.00 49.80 240 GLU B CA 1
ATOM 5920 C C . GLU B 1 241 ? 8.731 -4.291 -47.498 1.00 46.42 240 GLU B C 1
ATOM 5921 O O . GLU B 1 241 ? 8.317 -3.221 -47.054 1.00 47.01 240 GLU B O 1
ATOM 5927 N N . VAL B 1 242 ? 7.932 -5.222 -48.013 1.00 41.48 241 VAL B N 1
ATOM 5928 C CA . VAL B 1 242 ? 6.503 -4.988 -48.255 1.00 36.10 241 VAL B CA 1
ATOM 5929 C C . VAL B 1 242 ? 5.610 -5.795 -47.302 1.00 37.17 241 VAL B C 1
ATOM 5930 O O . VAL B 1 242 ? 4.770 -5.226 -46.609 1.00 34.88 241 VAL B O 1
ATOM 5934 N N . GLY B 1 243 ? 5.808 -7.111 -47.277 1.00 38.25 242 GLY B N 1
ATOM 5935 C CA . GLY B 1 243 ? 4.920 -8.050 -46.575 1.00 42.27 242 GLY B CA 1
ATOM 5936 C C . GLY B 1 243 ? 4.717 -7.749 -45.105 1.00 42.23 242 GLY B C 1
ATOM 5937 O O . GLY B 1 243 ? 3.575 -7.679 -44.634 1.00 37.93 242 GLY B O 1
ATOM 5938 N N . ASP B 1 244 ? 5.824 -7.545 -44.393 1.00 39.65 243 ASP B N 1
ATOM 5939 C CA . ASP B 1 244 ? 5.795 -7.157 -42.976 1.00 41.91 243 ASP B CA 1
ATOM 5940 C C . ASP B 1 244 ? 5.252 -5.757 -42.763 1.00 39.79 243 ASP B C 1
ATOM 5941 O O . ASP B 1 244 ? 4.522 -5.514 -41.797 1.00 41.93 243 ASP B O 1
ATOM 5946 N N . TYR B 1 245 ? 5.620 -4.842 -43.659 1.00 39.41 244 TYR B N 1
ATOM 5947 C CA . TYR B 1 245 ? 5.137 -3.461 -43.603 1.00 37.57 244 TYR B CA 1
ATOM 5948 C C . TYR B 1 245 ? 3.617 -3.385 -43.777 1.00 36.35 244 TYR B C 1
ATOM 5949 O O . TYR B 1 245 ? 2.957 -2.622 -43.067 1.00 31.52 244 TYR B O 1
ATOM 5958 N N . LEU B 1 246 ? 3.076 -4.178 -44.708 1.00 32.11 245 LEU B N 1
ATOM 5959 C CA . LEU B 1 246 ? 1.625 -4.237 -44.936 1.00 29.85 245 LEU B CA 1
ATOM 5960 C C . LEU B 1 246 ? 0.870 -4.749 -43.714 1.00 33.04 245 LEU B C 1
ATOM 5961 O O . LEU B 1 246 ? -0.144 -4.174 -43.313 1.00 31.23 245 LEU B O 1
ATOM 5966 N N . VAL B 1 247 ? 1.376 -5.841 -43.155 1.00 32.55 246 VAL B N 1
ATOM 5967 C CA . VAL B 1 247 ? 0.809 -6.482 -41.980 1.00 35.17 246 VAL B CA 1
ATOM 5968 C C . VAL B 1 247 ? 0.823 -5.563 -40.760 1.00 36.61 246 VAL B C 1
ATOM 5969 O O . VAL B 1 247 ? -0.194 -5.449 -40.056 1.00 30.09 246 VAL B O 1
ATOM 5973 N N . ASP B 1 248 ? 1.949 -4.872 -40.556 1.00 32.27 247 ASP B N 1
ATOM 5974 C CA . ASP B 1 248 ? 2.152 -4.051 -39.361 1.00 30.64 247 ASP B CA 1
ATOM 5975 C C . ASP B 1 248 ? 1.549 -2.672 -39.425 1.00 29.66 247 ASP B C 1
ATOM 5976 O O . ASP B 1 248 ? 1.559 -1.969 -38.422 1.00 34.38 247 ASP B O 1
ATOM 5981 N N . HIS B 1 249 ? 1.033 -2.276 -40.583 1.00 32.28 248 HIS B N 1
ATOM 5982 C CA . HIS B 1 249 ? 0.495 -0.934 -40.739 1.00 31.88 248 HIS B CA 1
ATOM 5983 C C . HIS B 1 249 ? -0.673 -0.680 -39.794 1.00 30.61 248 HIS B C 1
ATOM 5984 O O . HIS B 1 249 ? -1.544 -1.531 -39.667 1.00 36.91 248 HIS B O 1
ATOM 5991 N N . PRO B 1 250 ? -0.701 0.496 -39.136 1.00 32.94 249 PRO B N 1
ATOM 5992 C CA . PRO B 1 250 ? -1.808 0.795 -38.215 1.00 31.31 249 PRO B CA 1
ATOM 5993 C C . PRO B 1 250 ? -3.183 0.961 -38.868 1.00 33.95 249 PRO B C 1
ATOM 5994 O O . PRO B 1 250 ? -4.184 0.935 -38.140 1.00 32.67 249 PRO B O 1
ATOM 5998 N N . LYS B 1 251 ? -3.239 1.146 -40.196 1.00 27.28 250 LYS B N 1
ATOM 5999 C CA . LYS B 1 251 ? -4.533 1.263 -40.909 1.00 33.07 250 LYS B CA 1
ATOM 6000 C C . LYS B 1 251 ? -5.066 -0.056 -41.467 1.00 32.50 250 LYS B C 1
ATOM 6001 O O . LYS B 1 251 ? -6.205 -0.118 -41.946 1.00 32.15 250 LYS B O 1
ATOM 6007 N N . THR B 1 252 ? -4.238 -1.095 -41.423 1.00 25.33 251 THR B N 1
ATOM 6008 C CA . THR B 1 252 ? -4.625 -2.428 -41.885 1.00 31.08 251 THR B CA 1
ATOM 6009 C C . THR B 1 252 ? -5.612 -3.039 -40.883 1.00 31.51 251 THR B C 1
ATOM 6010 O O . THR B 1 252 ? -5.291 -3.161 -39.711 1.00 30.88 251 THR B O 1
ATOM 6014 N N . SER B 1 253 ? -6.813 -3.383 -41.352 1.00 34.13 252 SER B N 1
ATOM 6015 C CA . SER B 1 253 ? -7.897 -3.886 -40.494 1.00 31.85 252 SER B CA 1
ATOM 6016 C C . SER B 1 253 ? -8.045 -5.409 -40.532 1.00 31.97 252 SER B C 1
ATOM 6017 O O . SER B 1 253 ? -8.335 -6.039 -39.515 1.00 28.75 252 SER B O 1
ATOM 6020 N N . LEU B 1 254 ? -7.855 -5.983 -41.711 1.00 25.41 253 LEU B N 1
ATOM 6021 C CA . LEU B 1 254 ? -8.003 -7.414 -41.911 1.00 31.22 253 LEU B CA 1
ATOM 6022 C C . LEU B 1 254 ? -6.812 -7.963 -42.695 1.00 30.19 253 LEU B C 1
ATOM 6023 O O . LEU B 1 254 ? -6.323 -7.328 -43.619 1.00 29.33 253 LEU B O 1
ATOM 6028 N N . ILE B 1 255 ? -6.339 -9.138 -42.303 1.00 30.90 254 ILE B N 1
ATOM 6029 C CA . ILE B 1 255 ? -5.314 -9.845 -43.056 1.00 26.79 254 ILE B CA 1
ATOM 6030 C C . ILE B 1 255 ? -5.811 -11.247 -43.444 1.00 28.78 254 ILE B C 1
ATOM 6031 O O . ILE B 1 255 ? -6.245 -12.019 -42.584 1.00 29.52 254 ILE B O 1
ATOM 6036 N N . THR B 1 256 ? -5.775 -11.556 -44.742 1.00 23.98 255 THR B N 1
ATOM 6037 C CA . THR B 1 256 ? -6.052 -12.907 -45.233 1.00 26.08 255 THR B CA 1
ATOM 6038 C C . THR B 1 256 ? -4.791 -13.535 -45.795 1.00 25.48 255 THR B C 1
ATOM 6039 O O . THR B 1 256 ? -4.238 -13.068 -46.799 1.00 27.14 255 THR B O 1
ATOM 6043 N N . PHE B 1 257 ? -4.366 -14.617 -45.163 1.00 28.17 256 PHE B N 1
ATOM 6044 C CA . PHE B 1 257 ? -3.166 -15.321 -45.565 1.00 26.47 256 PHE B CA 1
ATOM 6045 C C . PHE B 1 257 ? -3.439 -16.754 -45.993 1.00 25.18 256 PHE B C 1
ATOM 6046 O O . PHE B 1 257 ? -4.120 -17.494 -45.300 1.00 26.53 256 PHE B O 1
ATOM 6054 N N . THR B 1 258 ? -2.854 -17.150 -47.120 1.00 26.11 257 THR B N 1
ATOM 6055 C CA . THR B 1 258 ? -2.710 -18.557 -47.459 1.00 31.04 257 THR B CA 1
ATOM 6056 C C . THR B 1 258 ? -1.241 -18.847 -47.787 1.00 34.08 257 THR B C 1
ATOM 6057 O O . THR B 1 258 ? -0.642 -18.155 -48.611 1.00 34.87 257 THR B O 1
ATOM 6061 N N . GLY B 1 259 ? -0.666 -19.873 -47.152 1.00 35.13 258 GLY B N 1
ATOM 6062 C CA . GLY B 1 259 ? 0.745 -20.215 -47.357 1.00 33.40 258 GLY B CA 1
ATOM 6063 C C . GLY B 1 259 ? 1.275 -21.203 -46.327 1.00 34.04 258 GLY B C 1
ATOM 6064 O O . GLY B 1 259 ? 0.521 -22.002 -45.790 1.00 33.23 258 GLY B O 1
ATOM 6065 N N . SER B 1 260 ? 2.572 -21.154 -46.045 1.00 36.59 259 SER B N 1
ATOM 6066 C CA . SER B 1 260 ? 3.179 -22.149 -45.156 1.00 40.15 259 SER B CA 1
ATOM 6067 C C . SER B 1 260 ? 3.022 -21.796 -43.680 1.00 39.46 259 SER B C 1
ATOM 6068 O O . SER B 1 260 ? 2.718 -20.648 -43.338 1.00 35.32 259 SER B O 1
ATOM 6071 N N . LYS B 1 261 ? 3.236 -22.797 -42.823 1.00 43.82 260 LYS B N 1
ATOM 6072 C CA . LYS B 1 261 ? 3.152 -22.657 -41.365 1.00 45.31 260 LYS B CA 1
ATOM 6073 C C . LYS B 1 261 ? 4.128 -21.618 -40.793 1.00 44.33 260 LYS B C 1
ATOM 6074 O O . LYS B 1 261 ? 3.702 -20.702 -40.093 1.00 42.71 260 LYS B O 1
ATOM 6080 N N . ASP B 1 262 ? 5.416 -21.740 -41.117 1.00 47.99 261 ASP B N 1
ATOM 6081 C CA . ASP B 1 262 ? 6.454 -20.831 -40.595 1.00 49.23 261 ASP B CA 1
ATOM 6082 C C . ASP B 1 262 ? 6.224 -19.355 -40.899 1.00 49.82 261 ASP B C 1
ATOM 6083 O O . ASP B 1 262 ? 6.538 -18.497 -40.069 1.00 50.48 261 ASP B O 1
ATOM 6088 N N . VAL B 1 263 ? 5.670 -19.069 -42.078 1.00 46.14 262 VAL B N 1
ATOM 6089 C CA . VAL B 1 263 ? 5.330 -17.698 -42.476 1.00 40.95 262 VAL B CA 1
ATOM 6090 C C . VAL B 1 263 ? 3.990 -17.258 -41.851 1.00 33.52 262 VAL B C 1
ATOM 6091 O O . VAL B 1 263 ? 3.886 -16.166 -41.289 1.00 33.92 262 VAL B O 1
ATOM 6095 N N . GLY B 1 264 ? 2.982 -18.122 -41.938 1.00 33.22 263 GLY B N 1
ATOM 6096 C CA . GLY B 1 264 ? 1.668 -17.858 -41.347 1.00 35.85 263 GLY B CA 1
ATOM 6097 C C . GLY B 1 264 ? 1.635 -17.633 -39.838 1.00 33.98 263 GLY B C 1
ATOM 6098 O O . GLY B 1 264 ? 0.836 -16.829 -39.344 1.00 30.81 263 GLY B O 1
ATOM 6099 N N . VAL B 1 265 ? 2.506 -18.331 -39.112 1.00 27.41 264 VAL B N 1
ATOM 6100 C CA . VAL B 1 265 ? 2.596 -18.172 -37.647 1.00 32.22 264 VAL B CA 1
ATOM 6101 C C . VAL B 1 265 ? 3.192 -16.833 -37.210 1.00 33.82 264 VAL B C 1
ATOM 6102 O O . VAL B 1 265 ? 2.646 -16.172 -36.312 1.00 31.55 264 VAL B O 1
ATOM 6106 N N . ARG B 1 266 ? 4.276 -16.427 -37.874 1.00 30.68 265 ARG B N 1
ATOM 6107 C CA . ARG B 1 266 ? 4.958 -15.159 -37.620 1.00 32.50 265 ARG B CA 1
ATOM 6108 C C . ARG B 1 266 ? 4.040 -13.969 -37.912 1.00 34.96 265 ARG B C 1
ATOM 6109 O O . ARG B 1 266 ? 4.004 -13.009 -37.149 1.00 33.81 265 ARG B O 1
ATOM 6117 N N . LEU B 1 267 ? 3.308 -14.057 -39.022 1.00 33.70 266 LEU B N 1
ATOM 6118 C CA . LEU B 1 267 ? 2.317 -13.061 -39.429 1.00 34.59 266 LEU B CA 1
ATOM 6119 C C . LEU B 1 267 ? 1.198 -12.901 -38.405 1.00 27.42 266 LEU B C 1
ATOM 6120 O O . LEU B 1 267 ? 0.852 -11.776 -38.037 1.00 30.34 266 LEU B O 1
ATOM 6125 N N . TYR B 1 268 ? 0.642 -14.034 -37.971 1.00 29.49 267 TYR B N 1
ATOM 6126 C CA . TYR B 1 268 ? -0.391 -14.094 -36.940 1.00 32.47 267 TYR B CA 1
ATOM 6127 C C . TYR B 1 268 ? 0.025 -13.404 -35.634 1.00 31.37 267 TYR B C 1
ATOM 6128 O O . TYR B 1 268 ? -0.748 -12.628 -35.076 1.00 31.21 267 TYR B O 1
ATOM 6137 N N . GLU B 1 269 ? 1.240 -13.683 -35.165 1.00 33.63 268 GLU B N 1
ATOM 6138 C CA . GLU B 1 269 ? 1.754 -13.086 -33.929 1.00 33.92 268 GLU B CA 1
ATOM 6139 C C . GLU B 1 269 ? 2.032 -11.598 -34.081 1.00 38.62 268 GLU B C 1
ATOM 6140 O O . GLU B 1 269 ? 1.745 -10.824 -33.168 1.00 38.66 268 GLU B O 1
ATOM 6146 N N . ARG B 1 270 ? 2.582 -11.200 -35.231 1.00 32.37 269 ARG B N 1
ATOM 6147 C CA . ARG B 1 270 ? 2.847 -9.785 -35.512 1.00 33.72 269 ARG B CA 1
ATOM 6148 C C . ARG B 1 270 ? 1.568 -8.973 -35.737 1.00 32.11 269 ARG B C 1
ATOM 6149 O O . ARG B 1 270 ? 1.472 -7.836 -35.276 1.00 26.10 269 ARG B O 1
ATOM 6157 N N . ALA B 1 271 ? 0.580 -9.568 -36.410 1.00 25.91 270 ALA B N 1
ATOM 6158 C CA . ALA B 1 271 ? -0.723 -8.907 -36.607 1.00 28.59 270 ALA B CA 1
ATOM 6159 C C . ALA B 1 271 ? -1.490 -8.554 -35.322 1.00 28.79 270 ALA B C 1
ATOM 6160 O O . ALA B 1 271 ? -2.268 -7.587 -35.297 1.00 30.04 270 ALA B O 1
ATOM 6162 N N . ALA B 1 272 ? -1.299 -9.347 -34.271 1.00 29.09 271 ALA B N 1
ATOM 6163 C CA . ALA B 1 272 ? -2.068 -9.171 -33.044 1.00 30.67 271 ALA B CA 1
ATOM 6164 C C . ALA B 1 272 ? -1.643 -7.982 -32.192 1.00 35.57 271 ALA B C 1
ATOM 6165 O O . ALA B 1 272 ? -2.447 -7.482 -31.388 1.00 36.28 271 ALA B O 1
ATOM 6167 N N . VAL B 1 273 ? -0.405 -7.514 -32.368 1.00 38.71 272 VAL B N 1
ATOM 6168 C CA . VAL B 1 273 ? 0.087 -6.372 -31.589 1.00 36.68 272 VAL B CA 1
ATOM 6169 C C . VAL B 1 273 ? -0.497 -5.055 -32.076 1.00 32.59 272 VAL B C 1
ATOM 6170 O O . VAL B 1 273 ? -0.594 -4.807 -33.276 1.00 33.18 272 VAL B O 1
ATOM 6174 N N . VAL B 1 274 ? -0.949 -4.246 -31.125 1.00 34.50 273 VAL B N 1
ATOM 6175 C CA . VAL B 1 274 ? -1.492 -2.927 -31.428 1.00 32.11 273 VAL B CA 1
ATOM 6176 C C . VAL B 1 274 ? -0.331 -1.926 -31.531 1.00 33.04 273 VAL B C 1
ATOM 6177 O O . VAL B 1 274 ? 0.261 -1.509 -30.521 1.00 30.21 273 VAL B O 1
ATOM 6181 N N . ARG B 1 275 ? -0.015 -1.578 -32.774 1.00 28.21 274 ARG B N 1
ATOM 6182 C CA . ARG B 1 275 ? 1.045 -0.631 -33.124 1.00 33.65 274 ARG B CA 1
ATOM 6183 C C . ARG B 1 275 ? 0.646 0.814 -32.788 1.00 30.75 274 ARG B C 1
ATOM 6184 O O . ARG B 1 275 ? -0.532 1.087 -32.578 1.00 33.32 274 ARG B O 1
ATOM 6192 N N . PRO B 1 276 ? 1.626 1.739 -32.711 1.00 32.99 275 PRO B N 1
ATOM 6193 C CA . PRO B 1 276 ? 1.303 3.163 -32.550 1.00 32.18 275 PRO B CA 1
ATOM 6194 C C . PRO B 1 276 ? 0.309 3.721 -33.584 1.00 36.74 275 PRO B C 1
ATOM 6195 O O . PRO B 1 276 ? 0.420 3.438 -34.784 1.00 35.29 275 PRO B O 1
ATOM 6199 N N . GLY B 1 277 ? -0.673 4.485 -33.106 1.00 29.26 276 GLY B N 1
ATOM 6200 C CA . GLY B 1 277 ? -1.703 5.049 -33.983 1.00 31.68 276 GLY B CA 1
ATOM 6201 C C . GLY B 1 277 ? -2.731 4.054 -34.510 1.00 28.97 276 GLY B C 1
ATOM 6202 O O . GLY B 1 277 ? -3.571 4.404 -35.342 1.00 32.81 276 GLY B O 1
ATOM 6203 N N . GLN B 1 278 ? -2.682 2.816 -34.020 1.00 34.90 277 GLN B N 1
ATOM 6204 C CA . GLN B 1 278 ? -3.624 1.775 -34.426 1.00 35.06 277 GLN B CA 1
ATOM 6205 C C . GLN B 1 278 ? -4.795 1.735 -33.445 1.00 33.45 277 GLN B C 1
ATOM 6206 O O . GLN B 1 278 ? -4.605 1.542 -32.237 1.00 36.18 277 GLN B O 1
ATOM 6212 N N . ASN B 1 279 ? -6.006 1.920 -33.959 1.00 35.21 278 ASN B N 1
ATOM 6213 C CA . ASN B 1 279 ? -7.160 2.076 -33.087 1.00 33.57 278 ASN B CA 1
ATOM 6214 C C . ASN B 1 279 ? -8.041 0.834 -32.953 1.00 33.50 278 ASN B C 1
ATOM 6215 O O . ASN B 1 279 ? -9.170 0.932 -32.497 1.00 35.31 278 ASN B O 1
ATOM 6220 N N . HIS B 1 280 ? -7.515 -0.331 -33.326 1.00 27.62 279 HIS B N 1
ATOM 6221 C CA . HIS B 1 280 ? -8.325 -1.548 -33.419 1.00 30.66 279 HIS B CA 1
ATOM 6222 C C . HIS B 1 280 ? -7.482 -2.811 -33.256 1.00 26.94 279 HIS B C 1
ATOM 6223 O O . HIS B 1 280 ? -6.268 -2.754 -33.321 1.00 26.83 279 HIS B O 1
ATOM 6230 N N . LEU B 1 281 ? -8.146 -3.944 -33.065 1.00 28.46 280 LEU B N 1
ATOM 6231 C CA . LEU B 1 281 ? -7.485 -5.244 -33.136 1.00 29.53 280 LEU B CA 1
ATOM 6232 C C . LEU B 1 281 ? -7.638 -5.781 -34.547 1.00 25.01 280 LEU B C 1
ATOM 6233 O O . LEU B 1 281 ? -8.744 -5.779 -35.095 1.00 24.90 280 LEU B O 1
ATOM 6238 N N . LYS B 1 282 ? -6.532 -6.216 -35.142 1.00 22.93 281 LYS B N 1
ATOM 6239 C CA . LYS B 1 282 ? -6.544 -6.712 -36.523 1.00 25.06 281 LYS B CA 1
ATOM 6240 C C . LYS B 1 282 ? -7.146 -8.100 -36.626 1.00 30.03 281 LYS B C 1
ATOM 6241 O O . LYS B 1 282 ? -6.700 -9.022 -35.942 1.00 31.08 281 LYS B O 1
ATOM 6247 N N . ARG B 1 283 ? -8.176 -8.250 -37.460 1.00 27.01 282 ARG B N 1
ATOM 6248 C CA . ARG B 1 283 ? -8.706 -9.589 -37.740 1.00 31.30 282 ARG B CA 1
ATOM 6249 C C . ARG B 1 283 ? -7.839 -10.353 -38.746 1.00 29.48 282 ARG B C 1
ATOM 6250 O O . ARG B 1 283 ? -7.457 -9.808 -39.774 1.00 28.72 282 ARG B O 1
ATOM 6258 N N . VAL B 1 284 ? -7.535 -11.619 -38.445 1.00 27.41 283 VAL B N 1
ATOM 6259 C CA . VAL B 1 284 ? -6.669 -12.432 -39.308 1.00 30.22 283 VAL B CA 1
ATOM 6260 C C . VAL B 1 284 ? -7.300 -13.778 -39.681 1.00 28.76 283 VAL B C 1
ATOM 6261 O O . VAL B 1 284 ? -7.752 -14.522 -38.819 1.00 27.97 283 VAL B O 1
ATOM 6265 N N . ILE B 1 285 ? -7.329 -14.064 -40.976 1.00 28.05 284 ILE B N 1
ATOM 6266 C CA . ILE B 1 285 ? -7.735 -15.367 -41.495 1.00 30.24 284 ILE B CA 1
ATOM 6267 C C . ILE B 1 285 ? -6.479 -16.032 -42.037 1.00 30.45 284 ILE B C 1
ATOM 6268 O O . ILE B 1 285 ? -5.798 -15.469 -42.908 1.00 30.17 284 ILE B O 1
ATOM 6273 N N . VAL B 1 286 ? -6.141 -17.203 -41.497 1.00 29.65 285 VAL B N 1
ATOM 6274 C CA . VAL B 1 286 ? -4.982 -17.941 -41.991 1.00 30.59 285 VAL B CA 1
ATOM 6275 C C . VAL B 1 286 ? -5.320 -19.366 -42.391 1.00 31.10 285 VAL B C 1
ATOM 6276 O O . VAL B 1 286 ? -5.962 -20.118 -41.653 1.00 31.01 285 VAL B O 1
ATOM 6280 N N . GLU B 1 287 ? -4.892 -19.721 -43.589 1.00 28.33 286 GLU B N 1
ATOM 6281 C CA . GLU B 1 287 ? -4.913 -21.093 -44.011 1.00 30.55 286 GLU B CA 1
ATOM 6282 C C . GLU B 1 287 ? -3.469 -21.486 -44.276 1.00 27.56 286 GLU B C 1
ATOM 6283 O O . GLU B 1 287 ? -2.779 -20.912 -45.110 1.00 34.09 286 GLU B O 1
ATOM 6289 N N . MET B 1 288 ? -2.998 -22.437 -43.492 1.00 33.99 287 MET B N 1
ATOM 6290 C CA . MET B 1 288 ? -1.620 -22.878 -43.574 1.00 34.63 287 MET B CA 1
ATOM 6291 C C . MET B 1 288 ? -1.659 -24.321 -44.057 1.00 36.63 287 MET B C 1
ATOM 6292 O O . MET B 1 288 ? -2.702 -24.784 -44.526 1.00 47.15 287 MET B O 1
ATOM 6297 N N . GLY B 1 289 ? -0.544 -25.028 -43.962 1.00 38.31 288 GLY B N 1
ATOM 6298 C CA . GLY B 1 289 ? -0.428 -26.337 -44.608 1.00 36.11 288 GLY B CA 1
ATOM 6299 C C . GLY B 1 289 ? -1.201 -27.483 -43.987 1.00 36.06 288 GLY B C 1
ATOM 6300 O O . GLY B 1 289 ? -2.021 -27.285 -43.094 1.00 30.69 288 GLY B O 1
ATOM 6301 N N . GLY B 1 290 ? -0.921 -28.690 -44.471 1.00 37.67 289 GLY B N 1
ATOM 6302 C CA . GLY B 1 290 ? -1.529 -29.913 -43.952 1.00 32.14 289 GLY B CA 1
ATOM 6303 C C . GLY B 1 290 ? -0.572 -31.079 -44.120 1.00 35.21 289 GLY B C 1
ATOM 6304 O O . GLY B 1 290 ? 0.231 -31.091 -45.049 1.00 35.83 289 GLY B O 1
ATOM 6305 N N . LYS B 1 291 ? -0.635 -32.039 -43.202 1.00 31.30 290 LYS B N 1
ATOM 6306 C CA . LYS B 1 291 ? 0.026 -33.329 -43.399 1.00 28.62 290 LYS B CA 1
ATOM 6307 C C . LYS B 1 291 ? -1.083 -34.367 -43.467 1.00 29.23 290 LYS B C 1
ATOM 6308 O O . LYS B 1 291 ? -1.511 -34.933 -42.457 1.00 30.22 290 LYS B O 1
ATOM 6314 N N . ASP B 1 292 ? -1.573 -34.585 -44.679 1.00 23.89 291 ASP B N 1
ATOM 6315 C CA . ASP B 1 292 ? -2.841 -35.244 -44.852 1.00 27.06 291 ASP B CA 1
ATOM 6316 C C . ASP B 1 292 ? -2.631 -36.724 -45.034 1.00 31.34 291 ASP B C 1
ATOM 6317 O O . ASP B 1 292 ? -1.551 -37.170 -45.430 1.00 35.82 291 ASP B O 1
ATOM 6322 N N . THR B 1 293 ? -3.673 -37.480 -44.722 1.00 27.88 292 THR B N 1
ATOM 6323 C CA . THR B 1 293 ? -3.550 -38.910 -44.619 1.00 29.55 292 THR B CA 1
ATOM 6324 C C . THR B 1 293 ? -4.716 -39.581 -45.288 1.00 30.02 292 THR B C 1
ATOM 6325 O O . THR B 1 293 ? -5.864 -39.219 -45.067 1.00 29.23 292 THR B O 1
ATOM 6329 N N . VAL B 1 294 ? -4.418 -40.555 -46.128 1.00 32.77 293 VAL B N 1
ATOM 6330 C CA . VAL B 1 294 ? -5.459 -41.423 -46.620 1.00 33.23 293 VAL B CA 1
ATOM 6331 C C . VAL B 1 294 ? -5.373 -42.742 -45.859 1.00 34.55 293 VAL B C 1
ATOM 6332 O O . VAL B 1 294 ? -4.340 -43.416 -45.866 1.00 37.37 293 VAL B O 1
ATOM 6336 N N . VAL B 1 295 ? -6.461 -43.070 -45.172 1.00 34.90 294 VAL B N 1
ATOM 6337 C CA . VAL B 1 295 ? -6.559 -44.271 -44.357 1.00 35.55 294 VAL B CA 1
ATOM 6338 C C . VAL B 1 295 ? -7.283 -45.368 -45.135 1.00 34.55 294 VAL B C 1
ATOM 6339 O O . VAL B 1 295 ? -8.387 -45.163 -45.626 1.00 36.88 294 VAL B O 1
ATOM 6343 N N . VAL B 1 296 ? -6.654 -46.531 -45.262 1.00 30.05 295 VAL B N 1
ATOM 6344 C CA . VAL B 1 296 ? -7.277 -47.641 -45.988 1.00 37.48 295 VAL B CA 1
ATOM 6345 C C . VAL B 1 296 ? -7.617 -48.797 -45.060 1.00 37.99 295 VAL B C 1
ATOM 6346 O O . VAL B 1 296 ? -6.731 -49.396 -44.440 1.00 37.00 295 VAL B O 1
ATOM 6350 N N . ASP B 1 297 ? -8.913 -49.088 -44.965 1.00 36.59 296 ASP B N 1
ATOM 6351 C CA . ASP B 1 297 ? -9.417 -50.128 -44.084 1.00 37.52 296 ASP B CA 1
ATOM 6352 C C . ASP B 1 297 ? -9.208 -51.511 -44.705 1.00 39.65 296 ASP B C 1
ATOM 6353 O O . ASP B 1 297 ? -8.929 -51.635 -45.906 1.00 33.06 296 ASP B O 1
ATOM 6358 N N . ARG B 1 298 ? -9.343 -52.541 -43.871 1.00 44.08 297 ARG B N 1
ATOM 6359 C CA . ARG B 1 298 ? -9.298 -53.953 -44.284 1.00 48.06 297 ARG B CA 1
ATOM 6360 C C . ARG B 1 298 ? -10.400 -54.284 -45.317 1.00 48.21 297 ARG B C 1
ATOM 6361 O O . ARG B 1 298 ? -10.209 -55.116 -46.204 1.00 51.36 297 ARG B O 1
ATOM 6369 N N . ASP B 1 299 ? -11.523 -53.581 -45.211 1.00 48.65 298 ASP B N 1
ATOM 6370 C CA . ASP B 1 299 ? -12.726 -53.813 -46.009 1.00 50.86 298 ASP B CA 1
ATOM 6371 C C . ASP B 1 299 ? -12.724 -53.162 -47.412 1.00 51.45 298 ASP B C 1
ATOM 6372 O O . ASP B 1 299 ? -13.677 -53.337 -48.187 1.00 48.87 298 ASP B O 1
ATOM 6377 N N . ALA B 1 300 ? -11.662 -52.426 -47.741 1.00 44.83 299 ALA B N 1
ATOM 6378 C CA . ALA B 1 300 ? -11.696 -51.465 -48.854 1.00 44.35 299 ALA B CA 1
ATOM 6379 C C . ALA B 1 300 ? -11.650 -52.036 -50.282 1.00 45.91 299 ALA B C 1
ATOM 6380 O O . ALA B 1 300 ? -11.093 -53.111 -50.523 1.00 39.95 299 ALA B O 1
ATOM 6382 N N . ASP B 1 301 ? -12.254 -51.300 -51.216 1.00 44.15 300 ASP B N 1
ATOM 6383 C CA . ASP B 1 301 ? -11.985 -51.473 -52.641 1.00 40.02 300 ASP B CA 1
ATOM 6384 C C . ASP B 1 301 ? -10.559 -50.977 -52.840 1.00 46.61 300 ASP B C 1
ATOM 6385 O O . ASP B 1 301 ? -10.296 -49.768 -52.812 1.00 46.65 300 ASP B O 1
ATOM 6390 N N . LEU B 1 302 ? -9.647 -51.924 -53.042 1.00 45.60 301 LEU B N 1
ATOM 6391 C CA . LEU B 1 302 ? -8.215 -51.629 -53.054 1.00 41.06 301 LEU B CA 1
ATOM 6392 C C . LEU B 1 302 ? -7.758 -50.985 -54.352 1.00 42.15 301 LEU B C 1
ATOM 6393 O O . LEU B 1 302 ? -6.731 -50.313 -54.369 1.00 44.52 301 LEU B O 1
ATOM 6398 N N . ASP B 1 303 ? -8.510 -51.201 -55.432 1.00 43.36 302 ASP B N 1
ATOM 6399 C CA . ASP B 1 303 ? -8.323 -50.456 -56.678 1.00 45.62 302 ASP B CA 1
ATOM 6400 C C . ASP B 1 303 ? -8.651 -48.969 -56.474 1.00 41.00 302 ASP B C 1
ATOM 6401 O O . ASP B 1 303 ? -7.866 -48.098 -56.856 1.00 42.55 302 ASP B O 1
ATOM 6406 N N . LEU B 1 304 ? -9.806 -48.700 -55.864 1.00 42.03 303 LEU B N 1
ATOM 6407 C CA . LEU B 1 304 ? -10.215 -47.344 -55.485 1.00 43.30 303 LEU B CA 1
ATOM 6408 C C . LEU B 1 304 ? -9.203 -46.716 -54.533 1.00 44.59 303 LEU B C 1
ATOM 6409 O O . LEU B 1 304 ? -8.823 -45.564 -54.719 1.00 42.55 303 LEU B O 1
ATOM 6414 N N . ALA B 1 305 ? -8.752 -47.501 -53.549 1.00 41.80 304 ALA B N 1
ATOM 6415 C CA . ALA B 1 305 ? -7.742 -47.081 -52.579 1.00 36.89 304 ALA B CA 1
ATOM 6416 C C . ALA B 1 305 ? -6.405 -46.739 -53.243 1.00 40.68 304 ALA B C 1
ATOM 6417 O O . ALA B 1 305 ? -5.773 -45.751 -52.885 1.00 38.18 304 ALA B O 1
ATOM 6419 N N . ALA B 1 306 ? -5.998 -47.544 -54.223 1.00 34.45 305 ALA B N 1
ATOM 6420 C CA . ALA B 1 306 ? -4.805 -47.265 -55.017 1.00 37.50 305 ALA B CA 1
ATOM 6421 C C . ALA B 1 306 ? -4.927 -45.945 -55.778 1.00 36.71 305 ALA B C 1
ATOM 6422 O O . ALA B 1 306 ? -4.021 -45.113 -55.724 1.00 38.21 305 ALA B O 1
ATOM 6424 N N . GLU B 1 307 ? -6.051 -45.769 -56.475 1.00 38.93 306 GLU B N 1
ATOM 6425 C CA . GLU B 1 307 ? -6.329 -44.553 -57.255 1.00 41.49 306 GLU B CA 1
ATOM 6426 C C . GLU B 1 307 ? -6.390 -43.303 -56.396 1.00 37.77 306 GLU B C 1
ATOM 6427 O O . GLU B 1 307 ? -5.795 -42.276 -56.738 1.00 37.52 306 GLU B O 1
ATOM 6433 N N . SER B 1 308 ? -7.114 -43.408 -55.285 1.00 37.46 307 SER B N 1
ATOM 6434 C CA . SER B 1 308 ? -7.288 -42.302 -54.352 1.00 37.68 307 SER B CA 1
ATOM 6435 C C . SER B 1 308 ? -5.970 -41.794 -53.793 1.00 35.80 307 SER B C 1
ATOM 6436 O O . SER B 1 308 ? -5.773 -40.585 -53.724 1.00 32.74 307 SER B O 1
ATOM 6439 N N . ILE B 1 309 ? -5.076 -42.718 -53.423 1.00 27.23 308 ILE B N 1
ATOM 6440 C CA . ILE B 1 309 ? -3.739 -42.365 -52.908 1.00 36.22 308 ILE B CA 1
ATOM 6441 C C . ILE B 1 309 ? -2.895 -41.683 -53.976 1.00 35.34 308 ILE B C 1
ATOM 6442 O O . ILE B 1 309 ? -2.295 -40.638 -53.724 1.00 31.73 308 ILE B O 1
ATOM 6447 N N . LEU B 1 310 ? -2.879 -42.270 -55.172 1.00 31.06 309 LEU B N 1
ATOM 6448 C CA . LEU B 1 310 ? -2.151 -41.716 -56.314 1.00 32.42 309 LEU B CA 1
ATOM 6449 C C . LEU B 1 310 ? -2.505 -40.252 -56.624 1.00 32.66 309 LEU B C 1
ATOM 6450 O O . LEU B 1 310 ? -1.612 -39.405 -56.756 1.00 32.72 309 LEU B O 1
ATOM 6455 N N . VAL B 1 311 ? -3.805 -39.974 -56.709 1.00 30.51 310 VAL B N 1
ATOM 6456 C CA . VAL B 1 311 ? -4.336 -38.652 -57.074 1.00 34.38 310 VAL B CA 1
ATOM 6457 C C . VAL B 1 311 ? -4.092 -37.630 -55.951 1.00 37.09 310 VAL B C 1
ATOM 6458 O O . VAL B 1 311 ? -3.623 -36.510 -56.215 1.00 31.76 310 VAL B O 1
ATOM 6462 N N . SER B 1 312 ? -4.372 -38.040 -54.707 1.00 36.10 311 SER B N 1
ATOM 6463 C CA . SER B 1 312 ? -4.081 -37.237 -53.515 1.00 29.92 311 SER B CA 1
ATOM 6464 C C . SER B 1 312 ? -2.601 -36.860 -53.415 1.00 32.28 311 SER B C 1
ATOM 6465 O O . SER B 1 312 ? -2.255 -35.719 -53.088 1.00 32.12 311 SER B O 1
ATOM 6468 N N . ALA B 1 313 ? -1.737 -37.825 -53.716 1.00 32.78 312 ALA B N 1
ATOM 6469 C CA . ALA B 1 313 ? -0.300 -37.662 -53.546 1.00 33.15 312 ALA B CA 1
ATOM 6470 C C . ALA B 1 313 ? 0.360 -36.856 -54.650 1.00 32.14 312 ALA B C 1
ATOM 6471 O O . ALA B 1 313 ? 1.254 -36.050 -54.386 1.00 34.75 312 ALA B O 1
ATOM 6473 N N . PHE B 1 314 ? -0.065 -37.086 -55.889 1.00 38.16 313 PHE B N 1
ATOM 6474 C CA . PHE B 1 314 ? 0.701 -36.618 -57.037 1.00 36.28 313 PHE B CA 1
ATOM 6475 C C . PHE B 1 314 ? -0.013 -35.561 -57.872 1.00 35.05 313 PHE B C 1
ATOM 6476 O O . PHE B 1 314 ? 0.584 -35.007 -58.802 1.00 34.51 313 PHE B O 1
ATOM 6484 N N . GLY B 1 315 ? -1.282 -35.294 -57.547 1.00 30.14 314 GLY B N 1
ATOM 6485 C CA . GLY B 1 315 ? -2.033 -34.207 -58.183 1.00 31.07 314 GLY B CA 1
ATOM 6486 C C . GLY B 1 315 ? -1.255 -32.918 -57.990 1.00 35.66 314 GLY B C 1
ATOM 6487 O O . GLY B 1 315 ? -0.926 -32.554 -56.845 1.00 35.12 314 GLY B O 1
ATOM 6488 N N . PHE B 1 316 ? -0.918 -32.265 -59.110 1.00 28.88 315 PHE B N 1
ATOM 6489 C CA . PHE B 1 316 ? -0.052 -31.066 -59.140 1.00 26.78 315 PHE B CA 1
ATOM 6490 C C . PHE B 1 316 ? 1.328 -31.307 -58.490 1.00 29.25 315 PHE B C 1
ATOM 6491 O O . PHE B 1 316 ? 1.888 -30.427 -57.825 1.00 33.21 315 PHE B O 1
ATOM 6499 N N . SER B 1 317 ? 1.856 -32.515 -58.699 1.00 26.83 316 SER B N 1
ATOM 6500 C CA . SER B 1 317 ? 3.126 -32.964 -58.118 1.00 29.15 316 SER B CA 1
ATOM 6501 C C . SER B 1 317 ? 3.171 -32.774 -56.598 1.00 30.96 316 SER B C 1
ATOM 6502 O O . SER B 1 317 ? 4.183 -32.329 -56.060 1.00 28.86 316 SER B O 1
ATOM 6505 N N . GLY B 1 318 ? 2.054 -33.066 -55.928 1.00 31.33 317 GLY B N 1
ATOM 6506 C CA . GLY B 1 318 ? 1.923 -32.890 -54.467 1.00 25.89 317 GLY B CA 1
ATOM 6507 C C . GLY B 1 318 ? 2.028 -31.484 -53.913 1.00 25.07 317 GLY B C 1
ATOM 6508 O O . GLY B 1 318 ? 2.181 -31.304 -52.701 1.00 28.50 317 GLY B O 1
ATOM 6509 N N . GLN B 1 319 ? 1.943 -30.481 -54.778 1.00 29.98 318 GLN B N 1
ATOM 6510 C CA . GLN B 1 319 ? 2.099 -29.090 -54.348 1.00 34.46 318 GLN B CA 1
ATOM 6511 C C . GLN B 1 319 ? 0.777 -28.499 -53.902 1.00 33.27 318 GLN B C 1
ATOM 6512 O O . GLN B 1 319 ? 0.264 -27.548 -54.502 1.00 31.11 318 GLN B O 1
ATOM 6518 N N . LYS B 1 320 ? 0.231 -29.085 -52.836 1.00 31.49 319 LYS B N 1
ATOM 6519 C CA . LYS B 1 320 ? -1.097 -28.760 -52.354 1.00 32.80 319 LYS B CA 1
ATOM 6520 C C . LYS B 1 320 ? -1.120 -28.880 -50.839 1.00 33.89 319 LYS B C 1
ATOM 6521 O O . LYS B 1 320 ? -0.570 -29.834 -50.282 1.00 32.35 319 LYS B O 1
ATOM 6527 N N . CYS B 1 321 ? -1.770 -27.922 -50.181 1.00 27.06 320 CYS B N 1
ATOM 6528 C CA . CYS B 1 321 ? -2.054 -28.022 -48.742 1.00 30.32 320 CYS B CA 1
ATOM 6529 C C . CYS B 1 321 ? -2.925 -29.232 -48.366 1.00 32.09 320 CYS B C 1
ATOM 6530 O O . CYS B 1 321 ? -2.856 -29.715 -47.224 1.00 34.49 320 CYS B O 1
ATOM 6533 N N . SER B 1 322 ? -3.704 -29.722 -49.334 1.00 26.80 321 SER B N 1
ATOM 6534 C CA . SER B 1 322 ? -4.602 -30.878 -49.191 1.00 29.96 321 SER B CA 1
ATOM 6535 C C . SER B 1 322 ? -4.002 -32.225 -49.629 1.00 30.49 321 SER B C 1
ATOM 6536 O O . SER B 1 322 ? -4.694 -33.249 -49.620 1.00 30.36 321 SER B O 1
ATOM 6539 N N . ALA B 1 323 ? -2.728 -32.216 -50.019 1.00 31.44 322 ALA B N 1
ATOM 6540 C CA . ALA B 1 323 ? -2.074 -33.394 -50.611 1.00 32.74 322 ALA B CA 1
ATOM 6541 C C . ALA B 1 323 ? -1.940 -34.591 -49.662 1.00 31.61 322 ALA B C 1
ATOM 6542 O O . ALA B 1 323 ? -1.424 -34.464 -48.547 1.00 27.60 322 ALA B O 1
ATOM 6544 N N . GLY B 1 324 ? -2.433 -35.747 -50.108 1.00 32.23 323 GLY B N 1
ATOM 6545 C CA . GLY B 1 324 ? -2.287 -36.996 -49.354 1.00 34.45 323 GLY B CA 1
ATOM 6546 C C . GLY B 1 324 ? -0.857 -37.489 -49.384 1.00 33.09 323 GLY B C 1
ATOM 6547 O O . GLY B 1 324 ? -0.518 -38.383 -50.160 1.00 37.17 323 GLY B O 1
ATOM 6548 N N . SER B 1 325 ? -0.008 -36.896 -48.548 1.00 33.90 324 SER B N 1
ATOM 6549 C CA . SER B 1 325 ? 1.411 -37.273 -48.501 1.00 30.25 324 SER B CA 1
ATOM 6550 C C . SER B 1 325 ? 1.698 -38.433 -47.552 1.00 29.31 324 SER B C 1
ATOM 6551 O O . SER B 1 325 ? 2.850 -38.859 -47.410 1.00 31.25 324 SER B O 1
ATOM 6554 N N . ARG B 1 326 ? 0.654 -38.938 -46.898 1.00 29.78 325 ARG B N 1
ATOM 6555 C CA . ARG B 1 326 ? 0.757 -40.123 -46.043 1.00 33.19 325 ARG B CA 1
ATOM 6556 C C . ARG B 1 326 ? -0.338 -41.103 -46.415 1.00 36.15 325 ARG B C 1
ATOM 6557 O O . ARG B 1 326 ? -1.472 -40.702 -46.649 1.00 40.87 325 ARG B O 1
ATOM 6565 N N . ALA B 1 327 ? 0.006 -42.385 -46.481 1.00 33.20 326 ALA B N 1
ATOM 6566 C CA . ALA B 1 327 ? -0.960 -43.429 -46.769 1.00 33.81 326 ALA B CA 1
ATOM 6567 C C . ALA B 1 327 ? -0.877 -44.460 -45.655 1.00 37.49 326 ALA B C 1
ATOM 6568 O O . ALA B 1 327 ? 0.157 -45.099 -45.463 1.00 39.93 326 ALA B O 1
ATOM 6570 N N . VAL B 1 328 ? -1.950 -44.593 -44.889 1.00 36.35 327 VAL B N 1
ATOM 6571 C CA . VAL B 1 328 ? -1.910 -45.423 -43.685 1.00 34.75 327 VAL B CA 1
ATOM 6572 C C . VAL B 1 328 ? -2.872 -46.571 -43.851 1.00 37.07 327 VAL B C 1
ATOM 6573 O O . VAL B 1 328 ? -4.087 -46.379 -43.878 1.00 43.06 327 VAL B O 1
ATOM 6577 N N . ILE B 1 329 ? -2.310 -47.769 -43.987 1.00 39.20 328 ILE B N 1
ATOM 6578 C CA . ILE B 1 329 ? -3.055 -48.910 -44.510 1.00 40.41 328 ILE B CA 1
ATOM 6579 C C . ILE B 1 329 ? -3.166 -50.035 -43.485 1.00 40.84 328 ILE B C 1
ATOM 6580 O O . ILE B 1 329 ? -2.180 -50.383 -42.829 1.00 40.23 328 ILE B O 1
ATOM 6585 N N . HIS B 1 330 ? -4.326 -50.638 -43.453 1.00 37.84 329 HIS B N 1
ATOM 6586 C CA . HIS B 1 330 ? -4.540 -51.743 -42.588 1.00 44.38 329 HIS B CA 1
ATOM 6587 C C . HIS B 1 330 ? -3.545 -52.840 -42.971 1.00 46.30 329 HIS B C 1
ATOM 6588 O O . HIS B 1 330 ? -3.206 -53.012 -44.126 1.00 36.53 329 HIS B O 1
ATOM 6595 N N . LYS B 1 331 ? -3.073 -53.546 -41.943 1.00 45.55 330 LYS B N 1
ATOM 6596 C CA . LYS B 1 331 ? -2.007 -54.507 -42.040 1.00 46.93 330 LYS B CA 1
ATOM 6597 C C . LYS B 1 331 ? -2.369 -55.625 -42.974 1.00 44.01 330 LYS B C 1
ATOM 6598 O O . LYS B 1 331 ? -1.552 -56.150 -43.655 1.00 45.67 330 LYS B O 1
ATOM 6604 N N . ASP B 1 332 ? -3.623 -55.974 -42.961 1.00 46.11 331 ASP B N 1
ATOM 6605 C CA . ASP B 1 332 ? -4.163 -57.008 -43.769 1.00 49.30 331 ASP B CA 1
ATOM 6606 C C . ASP B 1 332 ? -4.194 -56.639 -45.229 1.00 55.32 331 ASP B C 1
ATOM 6607 O O . ASP B 1 332 ? -4.510 -57.440 -46.072 1.00 56.72 331 ASP B O 1
ATOM 6612 N N . VAL B 1 333 ? -3.995 -55.396 -45.546 1.00 53.23 332 VAL B N 1
ATOM 6613 C CA . VAL B 1 333 ? -4.050 -55.058 -46.930 1.00 50.94 332 VAL B CA 1
ATOM 6614 C C . VAL B 1 333 ? -2.881 -54.204 -47.426 1.00 48.44 332 VAL B C 1
ATOM 6615 O O . VAL B 1 333 ? -2.876 -53.748 -48.542 1.00 48.20 332 VAL B O 1
ATOM 6619 N N . TYR B 1 334 ? -1.889 -54.017 -46.580 1.00 45.92 333 TYR B N 1
ATOM 6620 C CA . TYR B 1 334 ? -0.784 -53.118 -46.845 1.00 43.60 333 TYR B CA 1
ATOM 6621 C C . TYR B 1 334 ? 0.058 -53.473 -48.040 1.00 45.65 333 TYR B C 1
ATOM 6622 O O . TYR B 1 334 ? 0.340 -52.643 -48.842 1.00 44.42 333 TYR B O 1
ATOM 6631 N N . ASP B 1 335 ? 0.425 -54.728 -48.178 1.00 48.98 334 ASP B N 1
ATOM 6632 C CA . ASP B 1 335 ? 1.257 -55.159 -49.306 1.00 45.06 334 ASP B CA 1
ATOM 6633 C C . ASP B 1 335 ? 0.535 -54.952 -50.636 1.00 41.44 334 ASP B C 1
ATOM 6634 O O . ASP B 1 335 ? 1.111 -54.392 -51.571 1.00 40.22 334 ASP B O 1
ATOM 6639 N N . GLU B 1 336 ? -0.734 -55.360 -50.676 1.00 40.86 335 GLU B N 1
ATOM 6640 C CA A GLU B 1 336 ? -1.542 -55.320 -51.895 0.50 41.70 335 GLU B CA 1
ATOM 6641 C CA B GLU B 1 336 ? -1.535 -55.322 -51.901 0.50 40.90 335 GLU B CA 1
ATOM 6642 C C . GLU B 1 336 ? -1.831 -53.901 -52.381 1.00 42.43 335 GLU B C 1
ATOM 6643 O O . GLU B 1 336 ? -1.769 -53.629 -53.580 1.00 41.81 335 GLU B O 1
ATOM 6654 N N . VAL B 1 337 ? -2.151 -52.996 -51.455 1.00 38.86 336 VAL B N 1
ATOM 6655 C CA . VAL B 1 337 ? -2.365 -51.587 -51.827 1.00 40.11 336 VAL B CA 1
ATOM 6656 C C . VAL B 1 337 ? -1.051 -50.935 -52.245 1.00 40.91 336 VAL B C 1
ATOM 6657 O O . VAL B 1 337 ? -1.019 -50.159 -53.205 1.00 44.88 336 VAL B O 1
ATOM 6661 N N . LEU B 1 338 ? 0.027 -51.271 -51.535 1.00 39.85 337 LEU B N 1
ATOM 6662 C CA . LEU B 1 338 ? 1.341 -50.726 -51.849 1.00 38.50 337 LEU B CA 1
ATOM 6663 C C . LEU B 1 338 ? 1.757 -51.085 -53.273 1.00 41.89 337 LEU B C 1
ATOM 6664 O O . LEU B 1 338 ? 2.090 -50.195 -54.056 1.00 45.13 337 LEU B O 1
ATOM 6669 N N . GLU B 1 339 ? 1.709 -52.371 -53.617 1.00 40.91 338 GLU B N 1
ATOM 6670 C CA . GLU B 1 339 ? 2.104 -52.798 -54.958 1.00 43.02 338 GLU B CA 1
ATOM 6671 C C . GLU B 1 339 ? 1.199 -52.216 -56.074 1.00 42.93 338 GLU B C 1
ATOM 6672 O O . GLU B 1 339 ? 1.679 -51.900 -57.161 1.00 45.67 338 GLU B O 1
ATOM 6678 N N . LYS B 1 340 ? -0.090 -52.058 -55.790 1.00 41.27 339 LYS B N 1
ATOM 6679 C CA . LYS B 1 340 ? -1.024 -51.468 -56.746 1.00 39.70 339 LYS B CA 1
ATOM 6680 C C . LYS B 1 340 ? -0.740 -49.986 -56.991 1.00 42.95 339 LYS B C 1
ATOM 6681 O O . LYS B 1 340 ? -0.841 -49.517 -58.127 1.00 43.41 339 LYS B O 1
ATOM 6687 N N . THR B 1 341 ? -0.371 -49.269 -55.927 1.00 37.98 340 THR B N 1
ATOM 6688 C CA . THR B 1 341 ? -0.048 -47.847 -56.005 1.00 36.98 340 THR B CA 1
ATOM 6689 C C . THR B 1 341 ? 1.296 -47.635 -56.716 1.00 39.15 340 THR B C 1
ATOM 6690 O O . THR B 1 341 ? 1.458 -46.678 -57.481 1.00 35.72 340 THR B O 1
ATOM 6694 N N . VAL B 1 342 ? 2.248 -48.537 -56.471 1.00 37.70 341 VAL B N 1
ATOM 6695 C CA . VAL B 1 342 ? 3.564 -48.485 -57.127 1.00 41.67 341 VAL B CA 1
ATOM 6696 C C . VAL B 1 342 ? 3.430 -48.710 -58.644 1.00 40.35 341 VAL B C 1
ATOM 6697 O O . VAL B 1 342 ? 4.110 -48.054 -59.441 1.00 41.87 341 VAL B O 1
ATOM 6701 N N . ALA B 1 343 ? 2.512 -49.602 -59.014 1.00 37.58 342 ALA B N 1
ATOM 6702 C CA . ALA B 1 343 ? 2.225 -49.945 -60.412 1.00 38.56 342 ALA B CA 1
ATOM 6703 C C . ALA B 1 343 ? 1.484 -48.844 -61.178 1.00 43.12 342 ALA B C 1
ATOM 6704 O O . ALA B 1 343 ? 1.524 -48.808 -62.412 1.00 45.05 342 ALA B O 1
ATOM 6706 N N . LEU B 1 344 ? 0.783 -47.972 -60.454 1.00 41.59 343 LEU B N 1
ATOM 6707 C CA . LEU B 1 344 ? 0.155 -46.807 -61.075 1.00 42.28 343 LEU B CA 1
ATOM 6708 C C . LEU B 1 344 ? 1.136 -45.634 -61.179 1.00 43.54 343 LEU B C 1
ATOM 6709 O O . LEU B 1 344 ? 1.153 -44.935 -62.193 1.00 43.49 343 LEU B O 1
ATOM 6714 N N . ALA B 1 345 ? 1.968 -45.455 -60.148 1.00 44.82 344 ALA B N 1
ATOM 6715 C CA . ALA B 1 345 ? 2.966 -44.372 -60.092 1.00 46.82 344 ALA B CA 1
ATOM 6716 C C . ALA B 1 345 ? 4.052 -44.459 -61.164 1.00 50.94 344 ALA B C 1
ATOM 6717 O O . ALA B 1 345 ? 4.533 -43.432 -61.655 1.00 47.24 344 ALA B O 1
ATOM 6719 N N . LYS B 1 346 ? 4.430 -45.686 -61.521 1.00 53.78 345 LYS B N 1
ATOM 6720 C CA . LYS B 1 346 ? 5.426 -45.932 -62.565 1.00 55.33 345 LYS B CA 1
ATOM 6721 C C . LYS B 1 346 ? 4.911 -45.590 -63.969 1.00 52.80 345 LYS B C 1
ATOM 6722 O O . LYS B 1 346 ? 5.706 -45.370 -64.883 1.00 53.36 345 LYS B O 1
ATOM 6728 N N . ASN B 1 347 ? 3.587 -45.545 -64.125 1.00 49.49 346 ASN B N 1
ATOM 6729 C CA . ASN B 1 347 ? 2.951 -45.199 -65.397 1.00 48.74 346 ASN B CA 1
ATOM 6730 C C . ASN B 1 347 ? 2.694 -43.701 -65.593 1.00 48.71 346 ASN B C 1
ATOM 6731 O O . ASN B 1 347 ? 2.398 -43.260 -66.708 1.00 48.05 346 ASN B O 1
ATOM 6736 N N . LEU B 1 348 ? 2.812 -42.931 -64.512 1.00 50.44 347 LEU B N 1
ATOM 6737 C CA . LEU B 1 348 ? 2.574 -41.483 -64.542 1.00 47.07 347 LEU B CA 1
ATOM 6738 C C . LEU B 1 348 ? 3.609 -40.757 -65.378 1.00 42.21 347 LEU B C 1
ATOM 6739 O O . LEU B 1 348 ? 4.810 -40.856 -65.126 1.00 43.92 347 LEU B O 1
ATOM 6744 N N . THR B 1 349 ? 3.126 -40.026 -66.374 1.00 41.55 348 THR B N 1
ATOM 6745 C CA . THR B 1 349 ? 3.986 -39.290 -67.283 1.00 42.10 348 THR B CA 1
ATOM 6746 C C . THR B 1 349 ? 4.377 -37.948 -66.660 1.00 42.65 348 THR B C 1
ATOM 6747 O O . THR B 1 349 ? 3.521 -37.203 -66.185 1.00 43.07 348 THR B O 1
ATOM 6751 N N . VAL B 1 350 ? 5.678 -37.671 -66.634 1.00 40.97 349 VAL B N 1
ATOM 6752 C CA . VAL B 1 350 ? 6.214 -36.423 -66.100 1.00 41.97 349 VAL B CA 1
ATOM 6753 C C . VAL B 1 350 ? 6.913 -35.664 -67.223 1.00 44.07 349 VAL B C 1
ATOM 6754 O O . VAL B 1 350 ? 7.705 -36.243 -67.976 1.00 41.86 349 VAL B O 1
ATOM 6758 N N . GLY B 1 351 ? 6.600 -34.374 -67.327 1.00 40.74 350 GLY B N 1
ATOM 6759 C CA . GLY B 1 351 ? 7.251 -33.480 -68.265 1.00 40.19 350 GLY B CA 1
ATOM 6760 C C . GLY B 1 351 ? 6.508 -32.166 -68.408 1.00 42.27 350 GLY B C 1
ATOM 6761 O O . GLY B 1 351 ? 5.588 -31.872 -67.631 1.00 40.31 350 GLY B O 1
ATOM 6762 N N . ASP B 1 352 ? 6.919 -31.391 -69.415 1.00 37.13 351 ASP B N 1
ATOM 6763 C CA . ASP B 1 352 ? 6.333 -30.099 -69.758 1.00 37.81 351 ASP B CA 1
ATOM 6764 C C . ASP B 1 352 ? 4.807 -30.165 -69.811 1.00 37.36 351 ASP B C 1
ATOM 6765 O O . ASP B 1 352 ? 4.246 -30.938 -70.586 1.00 40.04 351 ASP B O 1
ATOM 6770 N N . PRO B 1 353 ? 4.134 -29.341 -68.988 1.00 35.76 352 PRO B N 1
ATOM 6771 C CA . PRO B 1 353 ? 2.683 -29.382 -68.886 1.00 32.47 352 PRO B CA 1
ATOM 6772 C C . PRO B 1 353 ? 1.927 -28.755 -70.052 1.00 29.98 352 PRO B C 1
ATOM 6773 O O . PRO B 1 353 ? 0.709 -28.921 -70.111 1.00 37.24 352 PRO B O 1
ATOM 6777 N N . THR B 1 354 ? 2.604 -28.042 -70.960 1.00 27.62 353 THR B N 1
ATOM 6778 C CA . THR B 1 354 ? 1.938 -27.634 -72.226 1.00 36.42 353 THR B CA 1
ATOM 6779 C C . THR B 1 354 ? 1.524 -28.863 -73.050 1.00 36.07 353 THR B C 1
ATOM 6780 O O . THR B 1 354 ? 0.545 -28.819 -73.800 1.00 38.70 353 THR B O 1
ATOM 6784 N N . ASN B 1 355 ? 2.270 -29.957 -72.886 1.00 38.01 354 ASN B N 1
ATOM 6785 C CA . ASN B 1 355 ? 1.947 -31.234 -73.501 1.00 35.80 354 ASN B CA 1
ATOM 6786 C C . ASN B 1 355 ? 0.878 -31.939 -72.682 1.00 39.21 354 ASN B C 1
ATOM 6787 O O . ASN B 1 355 ? 1.098 -32.290 -71.508 1.00 38.69 354 ASN B O 1
ATOM 6792 N N . ARG B 1 356 ? -0.277 -32.142 -73.318 1.00 38.47 355 ARG B N 1
ATOM 6793 C CA . ARG B 1 356 ? -1.451 -32.777 -72.712 1.00 39.16 355 ARG B CA 1
ATOM 6794 C C . ARG B 1 356 ? -1.158 -34.183 -72.184 1.00 42.94 355 ARG B C 1
ATOM 6795 O O . ARG B 1 356 ? -1.743 -34.618 -71.190 1.00 47.84 355 ARG B O 1
ATOM 6803 N N . ASP B 1 357 ? -0.228 -34.881 -72.830 1.00 43.46 356 ASP B N 1
ATOM 6804 C CA . ASP B 1 357 ? 0.113 -36.250 -72.448 1.00 42.20 356 ASP B CA 1
ATOM 6805 C C . ASP B 1 357 ? 0.883 -36.357 -71.122 1.00 44.67 356 ASP B C 1
ATOM 6806 O O . ASP B 1 357 ? 1.066 -37.458 -70.591 1.00 39.19 356 ASP B O 1
ATOM 6811 N N . ASN B 1 358 ? 1.317 -35.212 -70.591 1.00 43.52 357 ASN B N 1
ATOM 6812 C CA . ASN B 1 358 ? 1.981 -35.142 -69.287 1.00 40.29 357 ASN B CA 1
ATOM 6813 C C . ASN B 1 358 ? 0.993 -34.874 -68.136 1.00 41.31 357 ASN B C 1
ATOM 6814 O O . ASN B 1 358 ? 0.415 -33.781 -68.036 1.00 36.80 357 ASN B O 1
ATOM 6819 N N . TYR B 1 359 ? 0.790 -35.892 -67.293 1.00 36.65 358 TYR B N 1
ATOM 6820 C CA . TYR B 1 359 ? -0.133 -35.835 -66.149 1.00 37.48 358 TYR B CA 1
ATOM 6821 C C . TYR B 1 359 ? 0.431 -34.982 -65.012 1.00 39.91 358 TYR B C 1
ATOM 6822 O O . TYR B 1 359 ? -0.319 -34.376 -64.249 1.00 39.42 358 TYR B O 1
ATOM 6831 N N . MET B 1 360 ? 1.754 -34.979 -64.891 1.00 36.71 359 MET B N 1
ATOM 6832 C CA . MET B 1 360 ? 2.442 -34.234 -63.863 1.00 41.07 359 MET B CA 1
ATOM 6833 C C . MET B 1 360 ? 3.414 -33.277 -64.520 1.00 40.26 359 MET B C 1
ATOM 6834 O O . MET B 1 360 ? 4.023 -33.604 -65.540 1.00 41.88 359 MET B O 1
ATOM 6839 N N . GLY B 1 361 ? 3.558 -32.099 -63.928 1.00 31.96 360 GLY B N 1
ATOM 6840 C CA . GLY B 1 361 ? 4.588 -31.157 -64.337 1.00 34.21 360 GLY B CA 1
ATOM 6841 C C . GLY B 1 361 ? 5.686 -31.024 -63.288 1.00 31.21 360 GLY B C 1
ATOM 6842 O O . GLY B 1 361 ? 5.819 -31.877 -62.408 1.00 36.29 360 GLY B O 1
ATOM 6843 N N . PRO B 1 362 ? 6.481 -29.947 -63.376 1.00 31.54 361 PRO B N 1
ATOM 6844 C CA . PRO B 1 362 ? 7.586 -29.714 -62.462 1.00 37.20 361 PRO B CA 1
ATOM 6845 C C . PRO B 1 362 ? 7.118 -29.101 -61.134 1.00 35.88 361 PRO B C 1
ATOM 6846 O O . PRO B 1 362 ? 5.943 -28.738 -60.992 1.00 31.02 361 PRO B O 1
ATOM 6850 N N . VAL B 1 363 ? 8.033 -28.998 -60.176 1.00 36.85 362 VAL B N 1
ATOM 6851 C CA . VAL B 1 363 ? 7.802 -28.172 -58.988 1.00 35.38 362 VAL B CA 1
ATOM 6852 C C . VAL B 1 363 ? 8.171 -26.715 -59.322 1.00 39.16 362 VAL B C 1
ATOM 6853 O O . VAL B 1 363 ? 8.752 -26.444 -60.379 1.00 39.47 362 VAL B O 1
ATOM 6857 N N . ILE B 1 364 ? 7.856 -25.792 -58.419 1.00 38.73 363 ILE B N 1
ATOM 6858 C CA . ILE B 1 364 ? 7.783 -24.361 -58.758 1.00 38.52 363 ILE B CA 1
ATOM 6859 C C . ILE B 1 364 ? 9.119 -23.633 -59.009 1.00 40.37 363 ILE B C 1
ATOM 6860 O O . ILE B 1 364 ? 9.213 -22.858 -59.957 1.00 38.29 363 ILE B O 1
ATOM 6865 N N . ASP B 1 365 ? 10.136 -23.868 -58.179 1.00 35.63 364 ASP B N 1
ATOM 6866 C CA . ASP B 1 365 ? 11.429 -23.181 -58.351 1.00 41.94 364 ASP B CA 1
ATOM 6867 C C . ASP B 1 365 ? 12.598 -24.018 -57.843 1.00 37.30 364 ASP B C 1
ATOM 6868 O O . ASP B 1 365 ? 12.401 -25.155 -57.422 1.00 45.24 364 ASP B O 1
ATOM 6873 N N . GLU B 1 366 ? 13.808 -23.459 -57.889 1.00 43.49 365 GLU B N 1
ATOM 6874 C CA . GLU B 1 366 ? 14.998 -24.168 -57.400 1.00 42.47 365 GLU B CA 1
ATOM 6875 C C . GLU B 1 366 ? 14.921 -24.476 -55.912 1.00 40.49 365 GLU B C 1
ATOM 6876 O O . GLU B 1 366 ? 15.280 -25.579 -55.496 1.00 34.77 365 GLU B O 1
ATOM 6882 N N . LYS B 1 367 ? 14.430 -23.507 -55.135 1.00 42.27 366 LYS B N 1
ATOM 6883 C CA . LYS B 1 367 ? 14.261 -23.650 -53.683 1.00 42.58 366 LYS B CA 1
ATOM 6884 C C . LYS B 1 367 ? 13.357 -24.837 -53.335 1.00 40.66 366 LYS B C 1
ATOM 6885 O O . LYS B 1 367 ? 13.709 -25.660 -52.488 1.00 37.76 366 LYS B O 1
ATOM 6891 N N . ALA B 1 368 ? 12.212 -24.931 -54.010 1.00 40.73 367 ALA B N 1
ATOM 6892 C CA . ALA B 1 368 ? 11.256 -26.012 -53.768 1.00 38.53 367 ALA B CA 1
ATOM 6893 C C . ALA B 1 368 ? 11.848 -27.353 -54.175 1.00 38.97 367 ALA B C 1
ATOM 6894 O O . ALA B 1 368 ? 11.726 -28.333 -53.439 1.00 34.38 367 ALA B O 1
ATOM 6896 N N . PHE B 1 369 ? 12.513 -27.366 -55.332 1.00 42.67 368 PHE B N 1
ATOM 6897 C CA . PHE B 1 369 ? 13.250 -28.520 -55.834 1.00 44.01 368 PHE B CA 1
ATOM 6898 C C . PHE B 1 369 ? 14.281 -29.016 -54.819 1.00 43.98 368 PHE B C 1
ATOM 6899 O O . PHE B 1 369 ? 14.329 -30.209 -54.517 1.00 45.36 368 PHE B O 1
ATOM 6907 N N . GLU B 1 370 ? 15.091 -28.094 -54.300 1.00 42.55 369 GLU B N 1
ATOM 6908 C CA . GLU B 1 370 ? 16.142 -28.416 -53.334 1.00 43.08 369 GLU B CA 1
ATOM 6909 C C . GLU B 1 370 ? 15.553 -28.981 -52.040 1.00 43.00 369 GLU B C 1
ATOM 6910 O O . GLU B 1 370 ? 16.051 -29.985 -51.523 1.00 39.60 369 GLU B O 1
ATOM 6916 N N . LYS B 1 371 ? 14.476 -28.366 -51.545 1.00 38.65 370 LYS B N 1
ATOM 6917 C CA . LYS B 1 371 ? 13.864 -28.828 -50.296 1.00 39.86 370 LYS B CA 1
ATOM 6918 C C . LYS B 1 371 ? 13.258 -30.225 -50.388 1.00 38.64 370 LYS B C 1
ATOM 6919 O O . LYS B 1 371 ? 13.488 -31.044 -49.510 1.00 26.95 370 LYS B O 1
ATOM 6925 N N . ILE B 1 372 ? 12.537 -30.511 -51.472 1.00 41.66 371 ILE B N 1
ATOM 6926 C CA . ILE B 1 372 ? 11.919 -31.827 -51.660 1.00 40.09 371 ILE B CA 1
ATOM 6927 C C . ILE B 1 372 ? 12.977 -32.937 -51.772 1.00 43.41 371 ILE B C 1
ATOM 6928 O O . ILE B 1 372 ? 12.836 -33.981 -51.131 1.00 37.47 371 ILE B O 1
ATOM 6933 N N . MET B 1 373 ? 14.039 -32.689 -52.546 1.00 37.75 372 MET B N 1
ATOM 6934 C CA . MET B 1 373 ? 15.111 -33.679 -52.728 1.00 43.28 372 MET B CA 1
ATOM 6935 C C . MET B 1 373 ? 15.809 -34.039 -51.405 1.00 41.35 372 MET B C 1
ATOM 6936 O O . MET B 1 373 ? 16.129 -35.213 -51.169 1.00 37.79 372 MET B O 1
ATOM 6941 N N . SER B 1 374 ? 16.001 -33.031 -50.550 1.00 44.21 373 SER B N 1
ATOM 6942 C CA . SER B 1 374 ? 16.506 -33.204 -49.177 1.00 42.01 373 SER B CA 1
ATOM 6943 C C . SER B 1 374 ? 15.580 -34.081 -48.340 1.00 41.67 373 SER B C 1
ATOM 6944 O O . SER B 1 374 ? 16.041 -34.979 -47.617 1.00 38.70 373 SER B O 1
ATOM 6947 N N . TYR B 1 375 ? 14.274 -33.821 -48.453 1.00 39.21 374 TYR B N 1
ATOM 6948 C CA . TYR B 1 375 ? 13.257 -34.633 -47.799 1.00 40.00 374 TYR B CA 1
ATOM 6949 C C . TYR B 1 375 ? 13.239 -36.060 -48.330 1.00 42.75 374 TYR B C 1
ATOM 6950 O O . TYR B 1 375 ? 12.967 -37.002 -47.577 1.00 45.24 374 TYR B O 1
ATOM 6959 N N . ILE B 1 376 ? 13.540 -36.217 -49.620 1.00 45.46 375 ILE B N 1
ATOM 6960 C CA . ILE B 1 376 ? 13.659 -37.547 -50.233 1.00 44.45 375 ILE B CA 1
ATOM 6961 C C . ILE B 1 376 ? 14.878 -38.281 -49.664 1.00 41.89 375 ILE B C 1
ATOM 6962 O O . ILE B 1 376 ? 14.778 -39.464 -49.322 1.00 45.10 375 ILE B O 1
ATOM 6967 N N . GLU B 1 377 ? 15.996 -37.561 -49.529 1.00 41.53 376 GLU B N 1
ATOM 6968 C CA . GLU B 1 377 ? 17.221 -38.089 -48.912 1.00 44.94 376 GLU B CA 1
ATOM 6969 C C . GLU B 1 377 ? 17.051 -38.489 -47.440 1.00 46.51 376 GLU B C 1
ATOM 6970 O O . GLU B 1 377 ? 17.662 -39.464 -46.986 1.00 48.21 376 GLU B O 1
ATOM 6976 N N . ILE B 1 378 ? 16.244 -37.728 -46.701 1.00 40.34 377 ILE B N 1
ATOM 6977 C CA . ILE B 1 378 ? 15.896 -38.079 -45.318 1.00 40.28 377 ILE B CA 1
ATOM 6978 C C . ILE B 1 378 ? 15.040 -39.343 -45.343 1.00 40.28 377 ILE B C 1
ATOM 6979 O O . ILE B 1 378 ? 15.313 -40.304 -44.612 1.00 44.47 377 ILE B O 1
ATOM 6984 N N . GLY B 1 379 ? 14.051 -39.345 -46.236 1.00 32.87 378 GLY B N 1
ATOM 6985 C CA . GLY B 1 379 ? 13.099 -40.449 -46.396 1.00 42.61 378 GLY B CA 1
ATOM 6986 C C . GLY B 1 379 ? 13.717 -41.804 -46.690 1.00 41.66 378 GLY B C 1
ATOM 6987 O O . GLY B 1 379 ? 13.282 -42.806 -46.134 1.00 38.52 378 GLY B O 1
ATOM 6988 N N . LYS B 1 380 ? 14.743 -41.820 -47.545 1.00 47.97 379 LYS B N 1
ATOM 6989 C CA . LYS B 1 380 ? 15.519 -43.036 -47.872 1.00 52.33 379 LYS B CA 1
ATOM 6990 C C . LYS B 1 380 ? 16.196 -43.679 -46.654 1.00 51.15 379 LYS B C 1
ATOM 6991 O O . LYS B 1 380 ? 16.425 -44.895 -46.618 1.00 54.08 379 LYS B O 1
ATOM 6997 N N . LYS B 1 381 ? 16.526 -42.854 -45.666 1.00 51.35 380 LYS B N 1
ATOM 6998 C CA . LYS B 1 381 ? 17.129 -43.332 -44.426 1.00 52.92 380 LYS B CA 1
ATOM 6999 C C . LYS B 1 381 ? 16.071 -43.633 -43.362 1.00 49.64 380 LYS B C 1
ATOM 7000 O O . LYS B 1 381 ? 16.399 -44.044 -42.246 1.00 52.91 380 LYS B O 1
ATOM 7006 N N . GLU B 1 382 ? 14.801 -43.440 -43.712 1.00 44.48 381 GLU B N 1
ATOM 7007 C CA . GLU B 1 382 ? 13.716 -43.641 -42.762 1.00 38.88 381 GLU B CA 1
ATOM 7008 C C . GLU B 1 382 ? 12.881 -44.856 -43.099 1.00 39.06 381 GLU B C 1
ATOM 7009 O O . GLU B 1 382 ? 12.282 -45.453 -42.211 1.00 34.62 381 GLU B O 1
ATOM 7015 N N . GLY B 1 383 ? 12.851 -45.211 -44.385 1.00 37.58 382 GLY B N 1
ATOM 7016 C CA . GLY B 1 383 ? 12.129 -46.385 -44.865 1.00 37.49 382 GLY B CA 1
ATOM 7017 C C . GLY B 1 383 ? 12.539 -46.818 -46.268 1.00 40.16 382 GLY B C 1
ATOM 7018 O O . GLY B 1 383 ? 13.594 -46.428 -46.767 1.00 39.88 382 GLY B O 1
ATOM 7019 N N . ARG B 1 384 ? 11.658 -47.581 -46.910 1.00 40.91 383 ARG B N 1
ATOM 7020 C CA . ARG B 1 384 ? 11.965 -48.363 -48.110 1.00 43.28 383 ARG B CA 1
ATOM 7021 C C . ARG B 1 384 ? 11.503 -47.673 -49.403 1.00 42.35 383 ARG B C 1
ATOM 7022 O O . ARG B 1 384 ? 10.301 -47.566 -49.667 1.00 35.88 383 ARG B O 1
ATOM 7030 N N . LEU B 1 385 ? 12.463 -47.207 -50.198 1.00 40.95 384 LEU B N 1
ATOM 7031 C CA . LEU B 1 385 ? 12.162 -46.543 -51.476 1.00 43.48 384 LEU B CA 1
ATOM 7032 C C . LEU B 1 385 ? 11.586 -47.518 -52.493 1.00 43.53 384 LEU B C 1
ATOM 7033 O O . LEU B 1 385 ? 12.268 -48.448 -52.929 1.00 36.20 384 LEU B O 1
ATOM 7038 N N . MET B 1 386 ? 10.326 -47.282 -52.859 1.00 42.26 385 MET B N 1
ATOM 7039 C CA . MET B 1 386 ? 9.565 -48.154 -53.755 1.00 42.38 385 MET B CA 1
ATOM 7040 C C . MET B 1 386 ? 9.642 -47.756 -55.216 1.00 44.60 385 MET B C 1
ATOM 7041 O O . MET B 1 386 ? 9.758 -48.621 -56.088 1.00 49.02 385 MET B O 1
ATOM 7046 N N . THR B 1 387 ? 9.549 -46.454 -55.474 1.00 41.50 386 THR B N 1
ATOM 7047 C CA . THR B 1 387 ? 9.666 -45.907 -56.822 1.00 43.64 386 THR B CA 1
ATOM 7048 C C . THR B 1 387 ? 10.049 -44.424 -56.800 1.00 45.39 386 THR B C 1
ATOM 7049 O O . THR B 1 387 ? 9.801 -43.724 -55.807 1.00 49.92 386 THR B O 1
ATOM 7053 N N . GLY B 1 388 ? 10.663 -43.961 -57.892 1.00 38.47 387 GLY B N 1
ATOM 7054 C CA . GLY B 1 388 ? 11.015 -42.559 -58.051 1.00 37.00 387 GLY B CA 1
ATOM 7055 C C . GLY B 1 388 ? 12.183 -42.158 -57.179 1.00 44.04 387 GLY B C 1
ATOM 7056 O O . GLY B 1 388 ? 13.113 -42.939 -56.980 1.00 45.35 387 GLY B O 1
ATOM 7057 N N . GLY B 1 389 ? 12.137 -40.940 -56.653 1.00 40.50 388 GLY B N 1
ATOM 7058 C CA . GLY B 1 389 ? 13.207 -40.439 -55.802 1.00 41.81 388 GLY B CA 1
ATOM 7059 C C . GLY B 1 389 ? 14.299 -39.750 -56.592 1.00 38.45 388 GLY B C 1
ATOM 7060 O O . GLY B 1 389 ? 15.273 -39.256 -56.021 1.00 45.80 388 GLY B O 1
ATOM 7061 N N . GLU B 1 390 ? 14.125 -39.719 -57.908 1.00 41.46 389 GLU B N 1
ATOM 7062 C CA . GLU B 1 390 ? 15.062 -39.104 -58.840 1.00 46.59 389 GLU B CA 1
ATOM 7063 C C . GLU B 1 390 ? 14.572 -37.698 -59.203 1.00 47.35 389 GLU B C 1
ATOM 7064 O O . GLU B 1 390 ? 13.371 -37.483 -59.389 1.00 51.56 389 GLU B O 1
ATOM 7070 N N . GLY B 1 391 ? 15.498 -36.745 -59.286 1.00 50.29 390 GLY B N 1
ATOM 7071 C CA . GLY B 1 391 ? 15.171 -35.372 -59.676 1.00 47.09 390 GLY B CA 1
ATOM 7072 C C . GLY B 1 391 ? 16.089 -34.814 -60.750 1.00 48.69 390 GLY B C 1
ATOM 7073 O O . GLY B 1 391 ? 17.286 -35.108 -60.767 1.00 48.66 390 GLY B O 1
ATOM 7074 N N . ASP B 1 392 ? 15.532 -33.996 -61.640 1.00 46.51 391 ASP B N 1
ATOM 7075 C CA . ASP B 1 392 ? 16.308 -33.397 -62.726 1.00 48.38 391 ASP B CA 1
ATOM 7076 C C . ASP B 1 392 ? 16.070 -31.892 -62.837 1.00 46.21 391 ASP B C 1
ATOM 7077 O O . ASP B 1 392 ? 14.975 -31.464 -63.172 1.00 45.68 391 ASP B O 1
ATOM 7082 N N . SER B 1 393 ? 17.122 -31.111 -62.592 1.00 47.70 392 SER B N 1
ATOM 7083 C CA . SER B 1 393 ? 17.060 -29.645 -62.584 1.00 47.64 392 SER B CA 1
ATOM 7084 C C . SER B 1 393 ? 17.474 -28.956 -63.892 1.00 49.70 392 SER B C 1
ATOM 7085 O O . SER B 1 393 ? 17.398 -27.716 -63.996 1.00 48.80 392 SER B O 1
ATOM 7088 N N . SER B 1 394 ? 17.911 -29.744 -64.873 1.00 45.54 393 SER B N 1
ATOM 7089 C CA . SER B 1 394 ? 18.665 -29.210 -66.013 1.00 44.28 393 SER B CA 1
ATOM 7090 C C . SER B 1 394 ? 17.866 -28.267 -66.928 1.00 43.35 393 SER B C 1
ATOM 7091 O O . SER B 1 394 ? 18.379 -27.234 -67.348 1.00 45.05 393 SER B O 1
ATOM 7094 N N . THR B 1 395 ? 16.616 -28.616 -67.215 1.00 39.80 394 THR B N 1
ATOM 7095 C CA . THR B 1 395 ? 15.768 -27.768 -68.058 1.00 43.74 394 THR B CA 1
ATOM 7096 C C . THR B 1 395 ? 14.619 -27.129 -67.267 1.00 39.64 394 THR B C 1
ATOM 7097 O O . THR B 1 395 ? 14.328 -25.940 -67.425 1.00 40.91 394 THR B O 1
ATOM 7101 N N . GLY B 1 396 ? 13.978 -27.931 -66.422 1.00 38.61 395 GLY B N 1
ATOM 7102 C CA . GLY B 1 396 ? 13.005 -27.443 -65.451 1.00 37.37 395 GLY B CA 1
ATOM 7103 C C . GLY B 1 396 ? 13.183 -28.196 -64.146 1.00 40.84 395 GLY B C 1
ATOM 7104 O O . GLY B 1 396 ? 14.126 -28.961 -64.006 1.00 40.23 395 GLY B O 1
ATOM 7105 N N . PHE B 1 397 ? 12.285 -27.998 -63.190 1.00 36.81 396 PHE B N 1
ATOM 7106 C CA . PHE B 1 397 ? 12.469 -28.610 -61.872 1.00 35.29 396 PHE B CA 1
ATOM 7107 C C . PHE B 1 397 ? 11.639 -29.870 -61.685 1.00 30.94 396 PHE B C 1
ATOM 7108 O O . PHE B 1 397 ? 10.644 -29.877 -60.962 1.00 35.29 396 PHE B O 1
ATOM 7116 N N . PHE B 1 398 ? 12.071 -30.952 -62.328 1.00 29.51 397 PHE B N 1
ATOM 7117 C CA . PHE B 1 398 ? 11.259 -32.160 -62.391 1.00 34.91 397 PHE B CA 1
ATOM 7118 C C . PHE B 1 398 ? 11.640 -33.190 -61.350 1.00 36.79 397 PHE B C 1
ATOM 7119 O O . PHE B 1 398 ? 12.809 -33.564 -61.205 1.00 40.56 397 PHE B O 1
ATOM 7127 N N . ILE B 1 399 ? 10.634 -33.655 -60.625 1.00 32.58 398 ILE B N 1
ATOM 7128 C CA . ILE B 1 399 ? 10.829 -34.690 -59.625 1.00 34.36 398 ILE B CA 1
ATOM 7129 C C . ILE B 1 399 ? 9.914 -35.853 -59.973 1.00 30.51 398 ILE B C 1
ATOM 7130 O O . ILE B 1 399 ? 8.780 -35.656 -60.400 1.00 37.39 398 ILE B O 1
ATOM 7135 N N . GLN B 1 400 ? 10.434 -37.067 -59.841 1.00 40.11 399 GLN B N 1
ATOM 7136 C CA . GLN B 1 400 ? 9.649 -38.266 -60.090 1.00 40.41 399 GLN B CA 1
ATOM 7137 C C . GLN B 1 400 ? 8.635 -38.468 -58.964 1.00 42.57 399 GLN B C 1
ATOM 7138 O O . GLN B 1 400 ? 8.896 -38.062 -57.831 1.00 39.76 399 GLN B O 1
ATOM 7144 N N . PRO B 1 401 ? 7.463 -39.045 -59.290 1.00 41.41 400 PRO B N 1
ATOM 7145 C CA . PRO B 1 401 ? 6.499 -39.488 -58.296 1.00 40.51 400 PRO B CA 1
ATOM 7146 C C . PRO B 1 401 ? 7.122 -40.541 -57.370 1.00 43.05 400 PRO B C 1
ATOM 7147 O O . PRO B 1 401 ? 7.501 -41.627 -57.818 1.00 37.13 400 PRO B O 1
ATOM 7151 N N . THR B 1 402 ? 7.227 -40.197 -56.087 1.00 38.09 401 THR B N 1
ATOM 7152 C CA . THR B 1 402 ? 8.073 -40.934 -55.152 1.00 38.00 401 THR B CA 1
ATOM 7153 C C . THR B 1 402 ? 7.286 -41.634 -54.050 1.00 37.61 401 THR B C 1
ATOM 7154 O O . THR B 1 402 ? 6.471 -41.017 -53.366 1.00 40.44 401 THR B O 1
ATOM 7158 N N . ILE B 1 403 ? 7.521 -42.935 -53.900 1.00 41.27 402 ILE B N 1
ATOM 7159 C CA . ILE B 1 403 ? 6.891 -43.716 -52.840 1.00 40.90 402 ILE B CA 1
ATOM 7160 C C . ILE B 1 403 ? 7.962 -44.291 -51.905 1.00 42.12 402 ILE B C 1
ATOM 7161 O O . ILE B 1 403 ? 8.940 -44.894 -52.349 1.00 33.67 402 ILE B O 1
ATOM 7166 N N . ILE B 1 404 ? 7.791 -44.040 -50.612 1.00 38.91 403 ILE B N 1
ATOM 7167 C CA . ILE B 1 404 ? 8.659 -44.591 -49.581 1.00 33.69 403 ILE B CA 1
ATOM 7168 C C . ILE B 1 404 ? 7.741 -45.324 -48.602 1.00 37.49 403 ILE B C 1
ATOM 7169 O O . ILE B 1 404 ? 6.694 -44.798 -48.232 1.00 33.93 403 ILE B O 1
ATOM 7174 N N . ALA B 1 405 ? 8.119 -46.538 -48.200 1.00 34.93 404 ALA B N 1
ATOM 7175 C CA . ALA B 1 405 ? 7.234 -47.399 -47.413 1.00 35.33 404 ALA B CA 1
ATOM 7176 C C . ALA B 1 405 ? 7.800 -47.761 -46.045 1.00 35.24 404 ALA B C 1
ATOM 7177 O O . ALA B 1 405 ? 8.964 -47.480 -45.762 1.00 36.43 404 ALA B O 1
ATOM 7179 N N . ASP B 1 406 ? 6.948 -48.382 -45.221 1.00 38.64 405 ASP B N 1
ATOM 7180 C CA . ASP B 1 406 ? 7.285 -48.947 -43.901 1.00 41.04 405 ASP B CA 1
ATOM 7181 C C . ASP B 1 406 ? 7.741 -47.901 -42.895 1.00 41.25 405 ASP B C 1
ATOM 7182 O O . ASP B 1 406 ? 8.631 -48.157 -42.080 1.00 36.48 405 ASP B O 1
ATOM 7187 N N . LEU B 1 407 ? 7.125 -46.724 -42.946 1.00 39.25 406 LEU B N 1
ATOM 7188 C CA . LEU B 1 407 ? 7.564 -45.630 -42.093 1.00 41.79 406 LEU B CA 1
ATOM 7189 C C . LEU B 1 407 ? 7.109 -45.811 -40.652 1.00 41.07 406 LEU B C 1
ATOM 7190 O O . LEU B 1 407 ? 6.042 -46.364 -40.388 1.00 38.54 406 LEU B O 1
ATOM 7195 N N . ASP B 1 408 ? 7.963 -45.372 -39.734 1.00 37.57 407 ASP B N 1
ATOM 7196 C CA . ASP B 1 408 ? 7.593 -45.135 -38.342 1.00 40.37 407 ASP B CA 1
ATOM 7197 C C . ASP B 1 408 ? 6.572 -43.981 -38.377 1.00 40.69 407 ASP B C 1
ATOM 7198 O O . ASP B 1 408 ? 6.825 -42.962 -39.013 1.00 36.28 407 ASP B O 1
ATOM 7203 N N . PRO B 1 409 ? 5.412 -44.144 -37.708 1.00 41.13 408 PRO B N 1
ATOM 7204 C CA . PRO B 1 409 ? 4.412 -43.060 -37.642 1.00 41.85 408 PRO B CA 1
ATOM 7205 C C . PRO B 1 409 ? 4.957 -41.683 -37.203 1.00 42.68 408 PRO B C 1
ATOM 7206 O O . PRO B 1 409 ? 4.390 -40.650 -37.574 1.00 35.36 408 PRO B O 1
ATOM 7210 N N . GLU B 1 410 ? 6.063 -41.676 -36.457 1.00 36.55 409 GLU B N 1
ATOM 7211 C CA . GLU B 1 410 ? 6.682 -40.436 -36.002 1.00 35.36 409 GLU B CA 1
ATOM 7212 C C . GLU B 1 410 ? 7.864 -39.955 -36.849 1.00 32.69 409 GLU B C 1
ATOM 7213 O O . GLU B 1 410 ? 8.527 -38.970 -36.494 1.00 31.82 409 GLU B O 1
ATOM 7219 N N . ALA B 1 411 ? 8.099 -40.603 -37.989 1.00 32.48 410 ALA B N 1
ATOM 7220 C CA . ALA B 1 411 ? 9.221 -40.238 -38.876 1.00 35.16 410 ALA B CA 1
ATOM 7221 C C . ALA B 1 411 ? 9.092 -38.827 -39.450 1.00 33.67 410 ALA B C 1
ATOM 7222 O O . ALA B 1 411 ? 8.004 -38.257 -39.452 1.00 36.25 410 ALA B O 1
ATOM 7224 N N . VAL B 1 412 ? 10.212 -38.268 -39.915 1.00 36.92 411 VAL B N 1
ATOM 7225 C CA . VAL B 1 412 ? 10.259 -36.890 -40.424 1.00 34.87 411 VAL B CA 1
ATOM 7226 C C . VAL B 1 412 ? 9.322 -36.731 -41.621 1.00 41.29 411 VAL B C 1
ATOM 7227 O O . VAL B 1 412 ? 8.509 -35.802 -41.652 1.00 38.77 411 VAL B O 1
ATOM 7231 N N . ILE B 1 413 ? 9.394 -37.669 -42.569 1.00 37.26 412 ILE B N 1
ATOM 7232 C CA . ILE B 1 413 ? 8.524 -37.619 -43.745 1.00 36.62 412 ILE B CA 1
ATOM 7233 C C . ILE B 1 413 ? 7.074 -38.012 -43.451 1.00 34.36 412 ILE B C 1
ATOM 7234 O O . ILE B 1 413 ? 6.219 -37.965 -44.338 1.00 27.83 412 ILE B O 1
ATOM 7239 N N . MET B 1 414 ? 6.794 -38.397 -42.209 1.00 32.32 413 MET B N 1
ATOM 7240 C CA . MET B 1 414 ? 5.406 -38.612 -41.808 1.00 37.22 413 MET B CA 1
ATOM 7241 C C . MET B 1 414 ? 4.870 -37.479 -40.924 1.00 32.92 413 MET B C 1
ATOM 7242 O O . MET B 1 414 ? 3.749 -37.551 -40.422 1.00 37.54 413 MET B O 1
ATOM 7247 N N . GLN B 1 415 ? 5.666 -36.430 -40.749 1.00 32.30 414 GLN B N 1
ATOM 7248 C CA . GLN B 1 415 ? 5.274 -35.321 -39.882 1.00 33.50 414 GLN B CA 1
ATOM 7249 C C . GLN B 1 415 ? 5.391 -33.957 -40.551 1.00 34.01 414 GLN B C 1
ATOM 7250 O O . GLN B 1 415 ? 4.523 -33.096 -40.371 1.00 34.83 414 GLN B O 1
ATOM 7256 N N . GLU B 1 416 ? 6.461 -33.763 -41.320 1.00 36.93 415 GLU B N 1
ATOM 7257 C CA . GLU B 1 416 ? 6.777 -32.456 -41.891 1.00 35.56 415 GLU B CA 1
ATOM 7258 C C . GLU B 1 416 ? 6.236 -32.328 -43.308 1.00 36.52 415 GLU B C 1
ATOM 7259 O O . GLU B 1 416 ? 6.296 -33.285 -44.083 1.00 39.74 415 GLU B O 1
ATOM 7265 N N . GLU B 1 417 ? 5.675 -31.160 -43.623 1.00 31.24 416 GLU B N 1
ATOM 7266 C CA . GLU B 1 417 ? 5.132 -30.892 -44.954 1.00 35.75 416 GLU B CA 1
ATOM 7267 C C . GLU B 1 417 ? 6.261 -30.775 -45.981 1.00 37.16 416 GLU B C 1
ATOM 7268 O O . GLU B 1 417 ? 7.166 -29.947 -45.836 1.00 37.68 416 GLU B O 1
ATOM 7274 N N . ILE B 1 418 ? 6.192 -31.618 -47.007 1.00 34.54 417 ILE B N 1
ATOM 7275 C CA . ILE B 1 418 ? 7.193 -31.655 -48.079 1.00 33.48 417 ILE B CA 1
ATOM 7276 C C . ILE B 1 418 ? 6.776 -30.762 -49.250 1.00 31.66 417 ILE B C 1
ATOM 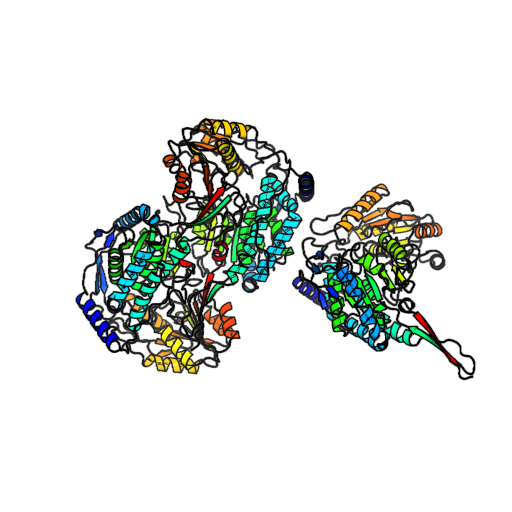7277 O O . ILE B 1 418 ? 7.618 -30.056 -49.817 1.00 34.15 417 ILE B O 1
ATOM 7282 N N . PHE B 1 419 ? 5.476 -30.773 -49.566 1.00 31.80 418 PHE B N 1
ATOM 7283 C CA . PHE B 1 419 ? 4.876 -29.966 -50.654 1.00 30.13 418 PHE B CA 1
ATOM 7284 C C . PHE B 1 419 ? 5.467 -30.427 -51.986 1.00 28.75 418 PHE B C 1
ATOM 7285 O O . PHE B 1 419 ? 5.913 -29.632 -52.805 1.00 26.92 418 PHE B O 1
ATOM 7293 N N . GLY B 1 420 ? 5.483 -31.744 -52.169 1.00 31.09 419 GLY B N 1
ATOM 7294 C CA . GLY B 1 420 ? 6.173 -32.371 -53.288 1.00 36.51 419 GLY B CA 1
ATOM 7295 C C . GLY B 1 420 ? 5.566 -33.713 -53.615 1.00 37.19 419 GLY B C 1
ATOM 7296 O O . GLY B 1 420 ? 4.695 -34.191 -52.877 1.00 40.66 419 GLY B O 1
ATOM 7297 N N . PRO B 1 421 ? 6.012 -34.337 -54.726 1.00 37.75 420 PRO B N 1
ATOM 7298 C CA . PRO B 1 421 ? 5.378 -35.569 -55.189 1.00 34.35 420 PRO B CA 1
ATOM 7299 C C . PRO B 1 421 ? 5.899 -36.806 -54.455 1.00 38.45 420 PRO B C 1
ATOM 7300 O O . PRO B 1 421 ? 6.520 -37.694 -55.061 1.00 39.14 420 PRO B O 1
ATOM 7304 N N . VAL B 1 422 ? 5.612 -36.840 -53.153 1.00 36.46 421 VAL B N 1
ATOM 7305 C CA . VAL B 1 422 ? 6.146 -37.798 -52.198 1.00 32.83 421 VAL B CA 1
ATOM 7306 C C . VAL B 1 422 ? 4.969 -38.335 -51.373 1.00 41.23 421 VAL B C 1
ATOM 7307 O O . VAL B 1 422 ? 4.128 -37.551 -50.888 1.00 41.46 421 VAL B O 1
ATOM 7311 N N . VAL B 1 423 ? 4.897 -39.660 -51.240 1.00 35.27 422 VAL B N 1
ATOM 7312 C CA . VAL B 1 423 ? 4.004 -40.306 -50.274 1.00 35.46 422 VAL B CA 1
ATOM 7313 C C . VAL B 1 423 ? 4.817 -41.229 -49.400 1.00 36.84 422 VAL B C 1
ATOM 7314 O O . VAL B 1 423 ? 5.619 -42.014 -49.904 1.00 32.05 422 VAL B O 1
ATOM 7318 N N . ALA B 1 424 ? 4.577 -41.153 -48.096 1.00 36.88 423 ALA B N 1
ATOM 7319 C CA . ALA B 1 424 ? 5.085 -42.133 -47.154 1.00 34.08 423 ALA B CA 1
ATOM 7320 C C . ALA B 1 424 ? 3.983 -43.151 -46.864 1.00 36.86 423 ALA B C 1
ATOM 7321 O O . ALA B 1 424 ? 2.823 -42.778 -46.678 1.00 42.43 423 ALA B O 1
ATOM 7323 N N . PHE B 1 425 ? 4.330 -44.436 -46.865 1.00 31.71 424 PHE B N 1
ATOM 7324 C CA . PHE B 1 425 ? 3.374 -45.499 -46.533 1.00 35.98 424 PHE B CA 1
ATOM 7325 C C . PHE B 1 425 ? 3.648 -46.021 -45.127 1.00 34.34 424 PHE B C 1
ATOM 7326 O O . PHE B 1 425 ? 4.799 -46.225 -44.766 1.00 32.31 424 PHE B O 1
ATOM 7334 N N . SER B 1 426 ? 2.599 -46.254 -44.340 1.00 35.44 425 SER B N 1
ATOM 7335 C CA . SER B 1 426 ? 2.779 -46.826 -42.997 1.00 30.58 425 SER B CA 1
ATOM 7336 C C . SER B 1 426 ? 1.722 -47.857 -42.696 1.00 37.92 425 SER B C 1
ATOM 7337 O O . SER B 1 426 ? 0.555 -47.688 -43.051 1.00 37.37 425 SER B O 1
ATOM 7340 N N . LYS B 1 427 ? 2.143 -48.928 -42.025 1.00 37.24 426 LYS B N 1
ATOM 7341 C CA . LYS B 1 427 ? 1.275 -50.056 -41.729 1.00 40.00 426 LYS B CA 1
ATOM 7342 C C . LYS B 1 427 ? 0.587 -49.880 -40.368 1.00 41.97 426 LYS B C 1
ATOM 7343 O O . LYS B 1 427 ? 1.255 -49.658 -39.348 1.00 41.50 426 LYS B O 1
ATOM 7349 N N . ALA B 1 428 ? -0.744 -49.966 -40.366 1.00 35.39 427 ALA B N 1
ATOM 7350 C CA . ALA B 1 428 ? -1.525 -49.865 -39.137 1.00 36.21 427 ALA B CA 1
ATOM 7351 C C . ALA B 1 428 ? -2.079 -51.229 -38.706 1.00 37.93 427 ALA B C 1
ATOM 7352 O O . ALA B 1 428 ? -2.555 -52.006 -39.547 1.00 35.32 427 ALA B O 1
ATOM 7354 N N . ASN B 1 429 ? -2.038 -51.494 -37.396 1.00 35.99 428 ASN B N 1
ATOM 7355 C CA . ASN B 1 429 ? -2.442 -52.785 -36.826 1.00 40.70 428 ASN B CA 1
ATOM 7356 C C . ASN B 1 429 ? -3.924 -53.093 -37.007 1.00 43.49 428 ASN B C 1
ATOM 7357 O O . ASN B 1 429 ? -4.310 -54.259 -37.162 1.00 37.75 428 ASN B O 1
ATOM 7362 N N . ASP B 1 430 ? -4.735 -52.031 -36.986 1.00 43.66 429 ASP B N 1
ATOM 7363 C CA . ASP B 1 430 ? -6.191 -52.100 -37.103 1.00 37.23 429 ASP B CA 1
ATOM 7364 C C . ASP B 1 430 ? -6.745 -50.699 -37.390 1.00 33.65 429 ASP B C 1
ATOM 7365 O O . ASP B 1 430 ? -5.980 -49.734 -37.502 1.00 30.02 429 ASP B O 1
ATOM 7370 N N . PHE B 1 431 ? -8.066 -50.594 -37.491 1.00 28.98 430 PHE B N 1
ATOM 7371 C CA . PHE B 1 431 ? -8.730 -49.315 -37.768 1.00 38.99 430 PHE B CA 1
ATOM 7372 C C . PHE B 1 431 ? -8.524 -48.248 -36.677 1.00 42.18 430 PHE B C 1
ATOM 7373 O O . PHE B 1 431 ? -8.209 -47.093 -36.986 1.00 43.45 430 PHE B O 1
ATOM 7381 N N . ASP B 1 432 ? -8.693 -48.644 -35.415 1.00 39.00 431 ASP B N 1
ATOM 7382 C CA . ASP B 1 432 ? -8.463 -47.758 -34.272 1.00 43.48 431 ASP B CA 1
ATOM 7383 C C . ASP B 1 432 ? -7.037 -47.210 -34.233 1.00 43.77 431 ASP B C 1
ATOM 7384 O O . ASP B 1 432 ? -6.843 -46.028 -33.968 1.00 41.99 431 ASP B O 1
ATOM 7389 N N . HIS B 1 433 ? -6.051 -48.063 -34.524 1.00 42.43 432 HIS B N 1
ATOM 7390 C CA . HIS B 1 433 ? -4.646 -47.644 -34.637 1.00 37.70 432 HIS B CA 1
ATOM 7391 C C . HIS B 1 433 ? -4.395 -46.734 -35.859 1.00 36.47 432 HIS B C 1
ATOM 7392 O O . HIS B 1 433 ? -3.514 -45.873 -35.830 1.00 36.73 432 HIS B O 1
ATOM 7399 N N . ALA B 1 434 ? -5.171 -46.917 -36.922 1.00 32.19 433 ALA B N 1
ATOM 7400 C CA . ALA B 1 434 ? -5.008 -46.085 -38.116 1.00 35.66 433 ALA B CA 1
ATOM 7401 C C . ALA B 1 434 ? -5.469 -44.642 -37.877 1.00 35.09 433 ALA B C 1
ATOM 7402 O O . ALA B 1 434 ? -4.857 -43.713 -38.396 1.00 39.71 433 ALA B O 1
ATOM 7404 N N . LEU B 1 435 ? -6.522 -44.469 -37.072 1.00 34.10 434 LEU B N 1
ATOM 7405 C CA . LEU B 1 435 ? -7.008 -43.145 -36.656 1.00 35.86 434 LEU B CA 1
ATOM 7406 C C . LEU B 1 435 ? -6.040 -42.452 -35.715 1.00 38.27 434 LEU B C 1
ATOM 7407 O O . LEU B 1 435 ? -5.946 -41.214 -35.714 1.00 35.27 434 LEU B O 1
ATOM 7412 N N . GLU B 1 436 ? -5.336 -43.266 -34.922 1.00 34.44 435 GLU B N 1
ATOM 7413 C CA A GLU B 1 436 ? -4.314 -42.778 -34.000 0.50 35.30 435 GLU B CA 1
ATOM 7414 C CA B GLU B 1 436 ? -4.315 -42.791 -33.997 0.50 35.07 435 GLU B CA 1
ATOM 7415 C C . GLU B 1 436 ? -3.137 -42.210 -34.779 1.00 35.31 435 GLU B C 1
ATOM 7416 O O . GLU B 1 436 ? -2.632 -41.127 -34.460 1.00 34.76 435 GLU B O 1
ATOM 7427 N N . ILE B 1 437 ? -2.710 -42.937 -35.805 1.00 30.77 436 ILE B N 1
ATOM 7428 C CA . ILE B 1 437 ? -1.653 -42.479 -36.694 1.00 28.23 436 ILE B CA 1
ATOM 7429 C C . ILE B 1 437 ? -2.168 -41.298 -37.515 1.00 25.17 436 ILE B C 1
ATOM 7430 O O . ILE B 1 437 ? -1.456 -40.340 -37.700 1.00 28.11 436 ILE B O 1
ATOM 7435 N N . ALA B 1 438 ? -3.414 -41.366 -37.981 1.00 30.33 437 ALA B N 1
ATOM 7436 C CA . ALA B 1 438 ? -4.030 -40.259 -38.734 1.00 34.19 437 ALA B CA 1
ATOM 7437 C C . ALA B 1 438 ? -4.008 -38.923 -37.976 1.00 38.02 437 ALA B C 1
ATOM 7438 O O . ALA B 1 438 ? -3.645 -37.891 -38.544 1.00 35.78 437 ALA B O 1
ATOM 7440 N N . ASN B 1 439 ? -4.380 -38.964 -36.695 1.00 36.36 438 ASN B N 1
ATOM 7441 C CA . ASN B 1 439 ? -4.475 -37.770 -35.854 1.00 39.96 438 ASN B CA 1
ATOM 7442 C C . ASN B 1 439 ? -3.154 -37.337 -35.227 1.00 40.93 438 ASN B C 1
ATOM 7443 O O . ASN B 1 439 ? -3.156 -36.446 -34.377 1.00 36.21 438 ASN B O 1
ATOM 7448 N N . ASN B 1 440 ? -2.035 -37.949 -35.627 1.00 38.23 439 ASN B N 1
ATOM 7449 C CA . ASN B 1 440 ? -0.770 -37.752 -34.902 1.00 38.66 439 ASN B CA 1
ATOM 7450 C C . ASN B 1 440 ? 0.145 -36.612 -35.350 1.00 38.05 439 ASN B C 1
ATOM 7451 O O . ASN B 1 440 ? 1.254 -36.461 -34.823 1.00 34.71 439 ASN B O 1
ATOM 7456 N N . THR B 1 441 ? -0.301 -35.820 -36.320 1.00 34.23 440 THR B N 1
ATOM 7457 C CA . THR B 1 441 ? 0.476 -34.650 -36.735 1.00 34.72 440 THR B CA 1
ATOM 7458 C C . THR B 1 441 ? -0.003 -33.402 -35.999 1.00 34.83 440 THR B C 1
ATOM 7459 O O . THR B 1 441 ? -1.011 -33.435 -35.294 1.00 34.17 440 THR B O 1
ATOM 7463 N N . GLU B 1 442 ? 0.724 -32.305 -36.178 1.00 34.28 441 GLU B N 1
ATOM 7464 C CA . GLU B 1 442 ? 0.313 -31.011 -35.650 1.00 37.61 441 GLU B CA 1
ATOM 7465 C C . GLU B 1 442 ? -0.618 -30.279 -36.618 1.00 32.77 441 GLU B C 1
ATOM 7466 O O . GLU B 1 442 ? -0.953 -29.128 -36.392 1.00 35.95 441 GLU B O 1
ATOM 7472 N N . TYR B 1 443 ? -1.041 -30.955 -37.682 1.00 31.51 442 TYR B N 1
ATOM 7473 C CA . TYR B 1 443 ? -1.934 -30.374 -38.679 1.00 30.66 442 TYR B CA 1
ATOM 7474 C C . TYR B 1 443 ? -3.348 -30.956 -38.613 1.00 31.78 442 TYR B C 1
ATOM 7475 O O . TYR B 1 443 ? -3.579 -31.955 -37.946 1.00 35.26 442 TYR B O 1
ATOM 7484 N N . GLY B 1 444 ? -4.295 -30.332 -39.308 1.00 32.22 443 GLY B N 1
ATOM 7485 C CA . GLY B 1 444 ? -5.686 -30.787 -39.261 1.00 30.06 443 GLY B CA 1
ATOM 7486 C C . GLY B 1 444 ? -6.524 -30.387 -40.457 1.00 34.72 443 GLY B C 1
ATOM 7487 O O . GLY B 1 444 ? -7.693 -30.017 -40.302 1.00 34.12 443 GLY B O 1
ATOM 7488 N N . LEU B 1 445 ? -5.944 -30.497 -41.648 1.00 34.93 444 LEU B N 1
ATOM 7489 C CA . LEU B 1 445 ? -6.571 -29.968 -42.864 1.00 29.97 444 LEU B CA 1
ATOM 7490 C C . LEU B 1 445 ? -7.500 -30.971 -43.548 1.00 26.40 444 LEU B C 1
ATOM 7491 O O . LEU B 1 445 ? -8.723 -30.858 -43.440 1.00 29.03 444 LEU B O 1
ATOM 7496 N N . THR B 1 446 ? -6.942 -31.941 -44.266 1.00 27.63 445 THR B N 1
ATOM 7497 C CA . THR B 1 446 ? -7.768 -32.954 -44.918 1.00 26.80 445 THR B CA 1
ATOM 7498 C C . THR B 1 446 ? -7.333 -34.372 -44.572 1.00 29.74 445 THR B C 1
ATOM 7499 O O . THR B 1 446 ? -6.217 -34.603 -44.100 1.00 30.56 445 THR B O 1
ATOM 7503 N N . GLY B 1 447 ? -8.242 -35.309 -44.804 1.00 30.08 446 GLY B N 1
ATOM 7504 C CA . GLY B 1 447 ? -7.924 -36.723 -44.809 1.00 27.96 446 GLY B CA 1
ATOM 7505 C C . GLY B 1 447 ? -8.981 -37.495 -45.575 1.00 33.39 446 GLY B C 1
ATOM 7506 O O . GLY B 1 447 ? -10.055 -36.965 -45.889 1.00 32.43 446 GLY B O 1
ATOM 7507 N N . ALA B 1 448 ? -8.682 -38.754 -45.881 1.00 31.08 447 ALA B N 1
ATOM 7508 C CA . ALA B 1 448 ? -9.671 -39.632 -46.490 1.00 26.87 447 ALA B CA 1
ATOM 7509 C C . ALA B 1 448 ? -9.678 -41.002 -45.818 1.00 28.41 447 ALA B C 1
ATOM 7510 O O . ALA B 1 448 ? -8.652 -41.449 -45.315 1.00 33.70 447 ALA B O 1
ATOM 7512 N N . VAL B 1 449 ? -10.847 -41.638 -45.780 1.00 27.18 448 VAL B N 1
ATOM 7513 C CA . VAL B 1 449 ? -10.969 -43.017 -45.322 1.00 29.62 448 VAL B CA 1
ATOM 7514 C C . VAL B 1 449 ? -11.593 -43.871 -46.415 1.00 31.70 448 VAL B C 1
ATOM 7515 O O . VAL B 1 449 ? -12.713 -43.609 -46.865 1.00 32.80 448 VAL B O 1
ATOM 7519 N N . ILE B 1 450 ? -10.858 -44.893 -46.833 1.00 34.02 449 ILE B N 1
ATOM 7520 C CA . ILE B 1 450 ? -11.341 -45.842 -47.827 1.00 31.52 449 ILE B CA 1
ATOM 7521 C C . ILE B 1 450 ? -11.789 -47.104 -47.100 1.00 34.46 449 ILE B C 1
ATOM 7522 O O . ILE B 1 450 ? -10.960 -47.828 -46.536 1.00 28.90 449 ILE B O 1
ATOM 7527 N N . THR B 1 451 ? -13.100 -47.343 -47.097 1.00 27.97 450 THR B N 1
ATOM 7528 C CA . THR B 1 451 ? -13.681 -48.472 -46.380 1.00 33.61 450 THR B CA 1
ATOM 7529 C C . THR B 1 451 ? -15.091 -48.819 -46.832 1.00 36.95 450 THR B C 1
ATOM 7530 O O . THR B 1 451 ? -15.845 -47.948 -47.292 1.00 37.73 450 THR B O 1
ATOM 7534 N N . ARG B 1 452 ? -15.443 -50.099 -46.672 1.00 34.41 451 ARG B N 1
ATOM 7535 C CA . ARG B 1 452 ? -16.817 -50.558 -46.880 1.00 39.00 451 ARG B CA 1
ATOM 7536 C C . ARG B 1 452 ? -17.585 -50.771 -45.560 1.00 44.29 451 ARG B C 1
ATOM 7537 O O . ARG B 1 452 ? -18.741 -51.208 -45.571 1.00 44.27 451 ARG B O 1
ATOM 7545 N N . ASN B 1 453 ? -16.943 -50.443 -44.435 1.00 43.69 452 ASN B N 1
ATOM 7546 C CA . ASN B 1 453 ? -17.555 -50.553 -43.101 1.00 43.20 452 ASN B CA 1
ATOM 7547 C C . ASN B 1 453 ? -18.225 -49.235 -42.694 1.00 42.67 452 ASN B C 1
ATOM 7548 O O . ASN B 1 453 ? -17.552 -48.223 -42.457 1.00 38.28 452 ASN B O 1
ATOM 7553 N N . ARG B 1 454 ? -19.551 -49.283 -42.608 1.00 41.88 453 ARG B N 1
ATOM 7554 C CA . ARG B 1 454 ? -20.393 -48.155 -42.246 1.00 41.93 453 ARG B CA 1
ATOM 7555 C C . ARG B 1 454 ? -20.056 -47.609 -40.854 1.00 43.25 453 ARG B C 1
ATOM 7556 O O . ARG B 1 454 ? -19.999 -46.394 -40.663 1.00 38.36 453 ARG B O 1
ATOM 7564 N N . ALA B 1 455 ? -19.837 -48.510 -39.894 1.00 40.31 454 ALA B N 1
ATOM 7565 C CA . ALA B 1 455 ? -19.518 -48.125 -38.522 1.00 37.86 454 ALA B CA 1
ATOM 7566 C C . ALA B 1 455 ? -18.198 -47.369 -38.451 1.00 36.34 454 ALA B C 1
ATOM 7567 O O . ALA B 1 455 ? -18.063 -46.429 -37.670 1.00 35.79 454 ALA B O 1
ATOM 7569 N N . HIS B 1 456 ? -17.239 -47.788 -39.275 1.00 36.16 455 HIS B N 1
ATOM 7570 C CA . HIS B 1 456 ? -15.930 -47.157 -39.333 1.00 40.11 455 HIS B CA 1
ATOM 7571 C C . HIS B 1 456 ? -15.976 -45.750 -39.963 1.00 40.83 455 HIS B C 1
ATOM 7572 O O . HIS B 1 456 ? -15.165 -44.888 -39.610 1.00 40.98 455 HIS B O 1
ATOM 7579 N N . ILE B 1 457 ? -16.934 -45.537 -40.870 1.00 39.13 456 ILE B N 1
ATOM 7580 C CA . ILE B 1 457 ? -17.234 -44.223 -41.456 1.00 41.30 456 ILE B CA 1
ATOM 7581 C C . ILE B 1 457 ? -17.765 -43.248 -40.394 1.00 43.69 456 ILE B C 1
ATOM 7582 O O . ILE B 1 457 ? -17.259 -42.127 -40.260 1.00 43.11 456 ILE B O 1
ATOM 7587 N N . GLU B 1 458 ? -18.780 -43.678 -39.645 1.00 42.41 457 GLU B N 1
ATOM 7588 C CA . GLU B 1 458 ? -19.381 -42.842 -38.597 1.00 42.02 457 GLU B CA 1
ATOM 7589 C C . GLU B 1 458 ? -18.400 -42.558 -37.460 1.00 38.62 457 GLU B C 1
ATOM 7590 O O . GLU B 1 458 ? -18.398 -41.458 -36.902 1.00 30.63 457 GLU B O 1
ATOM 7596 N N . GLN B 1 459 ? -17.565 -43.549 -37.139 1.00 33.14 458 GLN B N 1
ATOM 7597 C CA . GLN B 1 459 ? -16.480 -43.386 -36.168 1.00 34.73 458 GLN B CA 1
ATOM 7598 C C . GLN B 1 459 ? -15.413 -42.391 -36.665 1.00 35.02 458 GLN B C 1
ATOM 7599 O O . GLN B 1 459 ? -14.786 -41.688 -35.869 1.00 38.44 458 GLN B O 1
ATOM 7605 N N . ALA B 1 460 ? -15.208 -42.343 -37.978 1.00 33.70 459 ALA B N 1
ATOM 7606 C CA . ALA B 1 460 ? -14.254 -41.417 -38.581 1.00 34.07 459 ALA B CA 1
ATOM 7607 C C . ALA B 1 460 ? -14.785 -39.985 -38.575 1.00 28.68 459 ALA B C 1
ATOM 7608 O O . ALA B 1 460 ? -14.056 -39.050 -38.244 1.00 37.83 459 ALA B O 1
ATOM 7610 N N . LYS B 1 461 ? -16.062 -39.822 -38.906 1.00 28.20 460 LYS B N 1
ATOM 7611 C CA . LYS B 1 461 ? -16.745 -38.524 -38.823 1.00 31.70 460 LYS B CA 1
ATOM 7612 C C . LYS B 1 461 ? -16.538 -37.831 -37.472 1.00 32.79 460 LYS B C 1
ATOM 7613 O O . LYS B 1 461 ? -16.512 -36.601 -37.400 1.00 30.20 460 LYS B O 1
ATOM 7619 N N . ARG B 1 462 ? -16.377 -38.635 -36.419 1.00 26.81 461 ARG B N 1
ATOM 7620 C CA . ARG B 1 462 ? -16.176 -38.149 -35.056 1.00 30.62 461 ARG B CA 1
ATOM 7621 C C . ARG B 1 462 ? -14.712 -38.034 -34.645 1.00 31.95 461 ARG B C 1
ATOM 7622 O O . ARG B 1 462 ? -14.325 -37.052 -34.016 1.00 39.07 461 ARG B O 1
ATOM 7630 N N . GLU B 1 463 ? -13.902 -39.036 -34.989 1.00 29.70 462 GLU B N 1
ATOM 7631 C CA . GLU B 1 463 ? -12.557 -39.175 -34.404 1.00 31.05 462 GLU B CA 1
ATOM 7632 C C . GLU B 1 463 ? -11.388 -38.852 -35.340 1.00 28.46 462 GLU B C 1
ATOM 7633 O O . GLU B 1 463 ? -10.245 -38.734 -34.900 1.00 27.94 462 GLU B O 1
ATOM 7639 N N . PHE B 1 464 ? -11.662 -38.728 -36.634 1.00 27.89 463 PHE B N 1
ATOM 7640 C CA . PHE B 1 464 ? -10.649 -38.287 -37.569 1.00 31.27 463 PHE B CA 1
ATOM 7641 C C . PHE B 1 464 ? -10.722 -36.759 -37.578 1.00 28.93 463 PHE B C 1
ATOM 7642 O O . PHE B 1 464 ? -11.611 -36.168 -38.221 1.00 30.27 463 PHE B O 1
ATOM 7650 N N . HIS B 1 465 ? -9.794 -36.139 -36.851 1.00 30.83 464 HIS B N 1
ATOM 7651 C CA . HIS B 1 465 ? -9.831 -34.698 -36.566 1.00 31.39 464 HIS B CA 1
ATOM 7652 C C . HIS B 1 465 ? -9.181 -33.882 -37.691 1.00 30.45 464 HIS B C 1
ATOM 7653 O O . HIS B 1 465 ? -8.045 -33.395 -37.568 1.00 25.43 464 HIS B O 1
ATOM 7660 N N . VAL B 1 466 ? -9.904 -33.766 -38.801 1.00 27.49 465 VAL B N 1
ATOM 7661 C CA . VAL B 1 466 ? -9.515 -32.869 -39.906 1.00 24.90 465 VAL B CA 1
ATOM 7662 C C . VAL B 1 466 ? -10.705 -31.988 -40.269 1.00 23.85 465 VAL B C 1
ATOM 7663 O O . VAL B 1 466 ? -11.845 -32.375 -40.050 1.00 27.41 465 VAL B O 1
ATOM 7667 N N . GLY B 1 467 ? -10.449 -30.792 -40.788 1.00 24.47 466 GLY B N 1
ATOM 7668 C CA . GLY B 1 467 ? -11.552 -29.932 -41.261 1.00 27.00 466 GLY B CA 1
ATOM 7669 C C . GLY B 1 467 ? -12.287 -30.444 -42.491 1.00 27.04 466 GLY B C 1
ATOM 7670 O O . GLY B 1 467 ? -13.506 -30.226 -42.634 1.00 25.58 466 GLY B O 1
ATOM 7671 N N . ASN B 1 468 ? -11.551 -31.110 -43.384 1.00 23.41 467 ASN B N 1
ATOM 7672 C CA . ASN B 1 468 ? -12.129 -31.698 -44.603 1.00 24.37 467 ASN B CA 1
ATOM 7673 C C . ASN B 1 468 ? -11.944 -33.201 -44.703 1.00 27.04 467 ASN B C 1
ATOM 7674 O O . ASN B 1 468 ? -10.848 -33.686 -45.006 1.00 29.75 467 ASN B O 1
ATOM 7679 N N . LEU B 1 469 ? -13.021 -33.939 -44.453 1.00 29.25 468 LEU B N 1
ATOM 7680 C CA . LEU B 1 469 ? -12.936 -35.394 -44.352 1.00 33.60 468 LEU B CA 1
ATOM 7681 C C . LEU B 1 469 ? -13.745 -36.059 -45.457 1.00 28.60 468 LEU B C 1
ATOM 7682 O O . LEU B 1 469 ? -14.911 -35.733 -45.669 1.00 34.32 468 LEU B O 1
ATOM 7687 N N . TYR B 1 470 ? -13.113 -37.001 -46.147 1.00 30.94 469 TYR B N 1
ATOM 7688 C CA . TYR B 1 470 ? -13.673 -37.599 -47.350 1.00 28.65 469 TYR B CA 1
ATOM 7689 C C . TYR B 1 470 ? -13.719 -39.117 -47.208 1.00 28.89 469 TYR B C 1
ATOM 7690 O O . TYR B 1 470 ? -12.864 -39.698 -46.550 1.00 29.40 469 TYR B O 1
ATOM 7699 N N . PHE B 1 471 ? -14.717 -39.739 -47.832 1.00 29.92 470 PHE B N 1
ATOM 7700 C CA . PHE B 1 471 ? -14.896 -41.194 -47.810 1.00 32.69 470 PHE B CA 1
ATOM 7701 C C . PHE B 1 471 ? -14.982 -41.803 -49.196 1.00 35.07 470 PHE B C 1
ATOM 7702 O O . PHE B 1 471 ? -15.811 -41.390 -50.024 1.00 35.25 470 PHE B O 1
ATOM 7710 N N . ASN B 1 472 ? -14.112 -42.788 -49.424 1.00 35.77 471 ASN B N 1
ATOM 7711 C CA . ASN B 1 472 ? -14.076 -43.562 -50.669 1.00 37.38 471 ASN B CA 1
ATOM 7712 C C . ASN B 1 472 ? -13.753 -42.733 -51.920 1.00 35.13 471 ASN B C 1
ATOM 7713 O O . ASN B 1 472 ? -14.330 -42.932 -52.988 1.00 37.29 471 ASN B O 1
ATOM 7718 N N . ARG B 1 473 ? -12.786 -41.831 -51.760 1.00 32.13 472 ARG B N 1
ATOM 7719 C CA . ARG B 1 473 ? -12.285 -40.953 -52.822 1.00 34.84 472 ARG B CA 1
ATOM 7720 C C . ARG B 1 473 ? -10.975 -40.291 -52.384 1.00 36.78 472 ARG B C 1
ATOM 7721 O O . ARG B 1 473 ? -10.493 -40.519 -51.263 1.00 33.97 472 ARG B O 1
ATOM 7729 N N . ASN B 1 474 ? -10.411 -39.462 -53.264 1.00 34.37 473 ASN B N 1
ATOM 7730 C CA . ASN B 1 474 ? -9.215 -38.679 -52.950 1.00 37.38 473 ASN B CA 1
ATOM 7731 C C . ASN B 1 474 ? -9.487 -37.580 -51.906 1.00 32.51 473 ASN B C 1
ATOM 7732 O O . ASN B 1 474 ? -10.634 -37.176 -51.716 1.00 27.35 473 ASN B O 1
ATOM 7737 N N . CYS B 1 475 ? -8.433 -37.118 -51.233 1.00 34.13 474 CYS B N 1
ATOM 7738 C CA . CYS B 1 475 ? -8.542 -36.052 -50.228 1.00 33.56 474 CYS B CA 1
ATOM 7739 C C . CYS B 1 475 ? -8.217 -34.655 -50.779 1.00 28.79 474 CYS B C 1
ATOM 7740 O O . CYS B 1 475 ? -8.092 -33.693 -50.022 1.00 31.76 474 CYS B O 1
ATOM 7743 N N . THR B 1 476 ? -8.088 -34.547 -52.096 1.00 29.56 475 THR B N 1
ATOM 7744 C CA . THR B 1 476 ? -7.871 -33.252 -52.753 1.00 35.25 475 THR B CA 1
ATOM 7745 C C . THR B 1 476 ? -9.129 -32.786 -53.471 1.00 34.34 475 THR B C 1
ATOM 7746 O O . THR B 1 476 ? -10.149 -33.476 -53.456 1.00 43.00 475 THR B O 1
ATOM 7750 N N . GLY B 1 477 ? -9.060 -31.603 -54.074 1.00 37.48 476 GLY B N 1
ATOM 7751 C CA . GLY B 1 477 ? -10.089 -31.154 -55.023 1.00 39.63 476 GLY B CA 1
ATOM 7752 C C . GLY B 1 477 ? -11.443 -30.766 -54.460 1.00 43.42 476 GLY B C 1
ATOM 7753 O O . GLY B 1 477 ? -12.488 -31.111 -55.035 1.00 44.36 476 GLY B O 1
ATOM 7754 N N . ALA B 1 478 ? -11.432 -30.040 -53.344 1.00 35.56 477 ALA B N 1
ATOM 7755 C CA . ALA B 1 478 ? -12.654 -29.470 -52.787 1.00 34.37 477 ALA B CA 1
ATOM 7756 C C . ALA B 1 478 ? -13.310 -28.518 -53.794 1.00 30.37 477 ALA B C 1
ATOM 7757 O O . ALA B 1 478 ? -12.631 -27.838 -54.555 1.00 34.34 477 ALA B O 1
ATOM 7759 N N . ILE B 1 479 ? -14.636 -28.494 -53.792 1.00 33.45 478 ILE B N 1
ATOM 7760 C CA . ILE B 1 479 ? -15.401 -27.619 -54.657 1.00 35.09 478 ILE B CA 1
ATOM 7761 C C . ILE B 1 479 ? -16.179 -26.584 -53.840 1.00 32.94 478 ILE B C 1
ATOM 7762 O O . ILE B 1 479 ? -16.920 -26.928 -52.915 1.00 32.91 478 ILE B O 1
ATOM 7767 N N . VAL B 1 480 ? -15.985 -25.317 -54.200 1.00 34.08 479 VAL B N 1
ATOM 7768 C CA . VAL B 1 480 ? -16.692 -24.178 -53.616 1.00 32.78 479 VAL B CA 1
ATOM 7769 C C . VAL B 1 480 ? -18.202 -24.408 -53.491 1.00 28.76 479 VAL B C 1
ATOM 7770 O O . VAL B 1 480 ? -18.878 -24.672 -54.481 1.00 31.95 479 VAL B O 1
ATOM 7774 N N . GLY B 1 481 ? -18.724 -24.313 -52.270 1.00 24.93 480 GLY B N 1
ATOM 7775 C CA . GLY B 1 481 ? -20.154 -24.475 -52.047 1.00 23.18 480 GLY B CA 1
ATOM 7776 C C . GLY B 1 481 ? -20.574 -25.919 -51.832 1.00 25.02 480 GLY B C 1
ATOM 7777 O O . GLY B 1 481 ? -21.736 -26.192 -51.542 1.00 22.83 480 GLY B O 1
ATOM 7778 N N . TYR B 1 482 ? -19.623 -26.841 -51.959 1.00 24.75 481 TYR B N 1
ATOM 7779 C CA . TYR B 1 482 ? -19.895 -28.279 -51.824 1.00 27.33 481 TYR B CA 1
ATOM 7780 C C . TYR B 1 482 ? -18.998 -28.870 -50.737 1.00 24.24 481 TYR B C 1
ATOM 7781 O O . TYR B 1 482 ? -19.435 -29.702 -49.938 1.00 30.06 481 TYR B O 1
ATOM 7790 N N . HIS B 1 483 ? -17.726 -28.471 -50.742 1.00 30.64 482 HIS B N 1
ATOM 7791 C CA . HIS B 1 483 ? -16.760 -28.928 -49.735 1.00 25.64 482 HIS B CA 1
ATOM 7792 C C . HIS B 1 483 ? -16.025 -27.724 -49.136 1.00 28.48 482 HIS B C 1
ATOM 7793 O O . HIS B 1 483 ? -14.848 -27.495 -49.454 1.00 27.92 482 HIS B O 1
ATOM 7800 N N . PRO B 1 484 ? -16.710 -26.942 -48.271 1.00 27.78 483 PRO B N 1
ATOM 7801 C CA . PRO B 1 484 ? -16.071 -25.766 -47.679 1.00 28.16 483 PRO B CA 1
ATOM 7802 C C . PRO B 1 484 ? -14.730 -26.110 -47.042 1.00 30.80 483 PRO B C 1
ATOM 7803 O O . PRO B 1 484 ? -14.598 -27.140 -46.371 1.00 34.27 483 PRO B O 1
ATOM 7807 N N . PHE B 1 485 ? -13.739 -25.272 -47.295 1.00 23.15 484 PHE B N 1
ATOM 7808 C CA . PHE B 1 485 ? -12.353 -25.673 -47.086 1.00 24.47 484 PHE B CA 1
ATOM 7809 C C . PHE B 1 485 ? -11.635 -24.897 -45.987 1.00 22.21 484 PHE B C 1
ATOM 7810 O O . PHE B 1 485 ? -11.595 -23.659 -46.006 1.00 22.28 484 PHE B O 1
ATOM 7818 N N . GLY B 1 486 ? -11.039 -25.649 -45.062 1.00 25.42 485 GLY B N 1
ATOM 7819 C CA . GLY B 1 486 ? -10.264 -25.105 -43.943 1.00 25.28 485 GLY B CA 1
ATOM 7820 C C . GLY B 1 486 ? -10.091 -26.179 -42.879 1.00 24.80 485 GLY B C 1
ATOM 7821 O O . GLY B 1 486 ? -10.807 -27.179 -42.889 1.00 29.56 485 GLY B O 1
ATOM 7822 N N . GLY B 1 487 ? -9.155 -25.982 -41.957 1.00 28.72 486 GLY B N 1
ATOM 7823 C CA . GLY B 1 487 ? -8.836 -27.044 -41.004 1.00 33.71 486 GLY B CA 1
ATOM 7824 C C . GLY B 1 487 ? -8.405 -26.678 -39.595 1.00 37.27 486 GLY B C 1
ATOM 7825 O O . GLY B 1 487 ? -8.393 -25.505 -39.198 1.00 34.84 486 GLY B O 1
ATOM 7826 N N . PHE B 1 488 ? -8.017 -27.706 -38.845 1.00 31.12 487 PHE B N 1
ATOM 7827 C CA . PHE B 1 488 ? -7.768 -27.568 -37.415 1.00 31.77 487 PHE B CA 1
ATOM 7828 C C . PHE B 1 488 ? -6.285 -27.448 -37.146 1.00 32.47 487 PHE B C 1
ATOM 7829 O O . PHE B 1 488 ? -5.469 -27.603 -38.053 1.00 30.92 487 PHE B O 1
ATOM 7837 N N . LYS B 1 489 ? -5.951 -27.178 -35.884 1.00 27.93 488 LYS B N 1
ATOM 7838 C CA . LYS B 1 489 ? -4.576 -27.194 -35.414 1.00 27.84 488 LYS B CA 1
ATOM 7839 C C . LYS B 1 489 ? -3.685 -26.216 -36.173 1.00 30.26 488 LYS B C 1
ATOM 7840 O O . LYS B 1 489 ? -4.099 -25.063 -36.367 1.00 31.98 488 LYS B O 1
ATOM 7846 N N . MET B 1 490 ? -2.492 -26.640 -36.608 1.00 28.81 489 MET B N 1
ATOM 7847 C CA . MET B 1 490 ? -1.581 -25.729 -37.339 1.00 34.32 489 MET B CA 1
ATOM 7848 C C . MET B 1 490 ? -1.962 -25.504 -38.810 1.00 34.31 489 MET B C 1
ATOM 7849 O O . MET B 1 490 ? -1.203 -24.889 -39.557 1.00 32.68 489 MET B O 1
ATOM 7854 N N . SER B 1 491 ? -3.133 -26.000 -39.215 1.00 31.85 490 SER B N 1
ATOM 7855 C CA . SER B 1 491 ? -3.682 -25.698 -40.541 1.00 30.85 490 SER B CA 1
ATOM 7856 C C . SER B 1 491 ? -4.293 -24.301 -40.575 1.00 25.24 490 SER B C 1
ATOM 7857 O O . SER B 1 491 ? -4.556 -23.770 -41.649 1.00 23.14 490 SER B O 1
ATOM 7860 N N . GLY B 1 492 ? -4.506 -23.707 -39.400 1.00 26.87 491 GLY B N 1
ATOM 7861 C CA . GLY B 1 492 ? -4.958 -22.313 -39.314 1.00 27.34 491 GLY B CA 1
ATOM 7862 C C . GLY B 1 492 ? -6.184 -22.046 -38.457 1.00 30.30 491 GLY B C 1
ATOM 7863 O O . GLY B 1 492 ? -6.370 -22.659 -37.391 1.00 33.99 491 GLY B O 1
ATOM 7864 N N . THR B 1 493 ? -7.021 -21.125 -38.931 1.00 25.51 492 THR B N 1
ATOM 7865 C CA . THR B 1 493 ? -8.163 -20.603 -38.169 1.00 26.29 492 THR B CA 1
ATOM 7866 C C . THR B 1 493 ? -9.480 -21.302 -38.509 1.00 28.58 492 THR B C 1
ATOM 7867 O O . THR B 1 493 ? -10.532 -20.932 -37.985 1.00 30.87 492 THR B O 1
ATOM 7871 N N . ASP B 1 494 ? -9.415 -22.311 -39.382 1.00 28.28 493 ASP B N 1
ATOM 7872 C CA . ASP B 1 494 ? -10.595 -23.016 -39.876 1.00 28.59 493 ASP B CA 1
ATOM 7873 C C . ASP B 1 494 ? -11.636 -22.014 -40.425 1.00 31.87 493 ASP B C 1
ATOM 7874 O O . ASP B 1 494 ? -12.815 -22.053 -40.080 1.00 27.43 493 ASP B O 1
ATOM 7879 N N . SER B 1 495 ? -11.168 -21.089 -41.249 1.00 32.95 494 SER B N 1
ATOM 7880 C CA . SER B 1 495 ? -12.045 -20.126 -41.863 1.00 31.28 494 SER B CA 1
ATOM 7881 C C . SER B 1 495 ? -12.456 -20.753 -43.187 1.00 34.96 494 SER B C 1
ATOM 7882 O O . SER B 1 495 ? -11.696 -20.762 -44.159 1.00 33.20 494 SER B O 1
ATOM 7885 N N . LYS B 1 496 ? -13.665 -21.311 -43.188 1.00 32.34 495 LYS B N 1
ATOM 7886 C CA . LYS B 1 496 ? -14.112 -22.237 -44.217 1.00 29.89 495 LYS B CA 1
ATOM 7887 C C . LYS B 1 496 ? -14.399 -21.576 -45.570 1.00 28.05 495 LYS B C 1
ATOM 7888 O O . LYS B 1 496 ? -15.550 -21.265 -45.893 1.00 25.87 495 LYS B O 1
ATOM 7894 N N . ALA B 1 497 ? -13.333 -21.366 -46.335 1.00 20.90 496 ALA B N 1
ATOM 7895 C CA . ALA B 1 497 ? -13.408 -20.875 -47.730 1.00 26.37 496 ALA B CA 1
ATOM 7896 C C . ALA B 1 497 ? -14.410 -21.656 -48.585 1.00 28.62 496 ALA B C 1
ATOM 7897 O O . ALA B 1 497 ? -14.481 -22.883 -48.499 1.00 27.89 496 ALA B O 1
ATOM 7899 N N . GLY B 1 498 ? -15.191 -20.939 -49.399 1.00 32.70 497 GLY B N 1
ATOM 7900 C CA . GLY B 1 498 ? -16.235 -21.559 -50.218 1.00 28.78 497 GLY B CA 1
ATOM 7901 C C . GLY B 1 498 ? -17.372 -22.136 -49.390 1.00 31.51 497 GLY B C 1
ATOM 7902 O O . GLY B 1 498 ? -18.028 -23.093 -49.802 1.00 30.29 497 GLY B O 1
ATOM 7903 N N . GLY B 1 499 ? -17.591 -21.557 -48.209 1.00 33.24 498 GLY B N 1
ATOM 7904 C CA . GLY B 1 499 ? -18.625 -22.005 -47.292 1.00 30.89 498 GLY B CA 1
ATOM 7905 C C . GLY B 1 499 ? -19.468 -20.862 -46.751 1.00 23.41 498 GLY B C 1
ATOM 7906 O O . GLY B 1 499 ? -19.065 -19.707 -46.831 1.00 26.24 498 GLY B O 1
ATOM 7907 N N . PRO B 1 500 ? -20.637 -21.185 -46.175 1.00 28.53 499 PRO B N 1
ATOM 7908 C CA . PRO B 1 500 ? -21.637 -20.225 -45.707 1.00 29.71 499 PRO B CA 1
ATOM 7909 C C . PRO B 1 500 ? -21.202 -19.255 -44.584 1.00 29.42 499 PRO B C 1
ATOM 7910 O O . PRO B 1 500 ? -21.860 -18.233 -44.400 1.00 33.65 499 PRO B O 1
ATOM 7914 N N . ASP B 1 501 ? -20.129 -19.558 -43.849 1.00 22.92 500 ASP B N 1
ATOM 7915 C CA . ASP B 1 501 ? -19.683 -18.688 -42.752 1.00 29.22 500 ASP B CA 1
ATOM 7916 C C . ASP B 1 501 ? -18.602 -17.686 -43.166 1.00 29.05 500 ASP B C 1
ATOM 7917 O O . ASP B 1 501 ? -18.185 -16.838 -42.361 1.00 31.23 500 ASP B O 1
ATOM 7922 N N . TYR B 1 502 ? -18.162 -17.771 -44.418 1.00 26.47 501 TYR B N 1
ATOM 7923 C CA . TYR B 1 502 ? -16.913 -17.146 -44.823 1.00 24.76 501 TYR B CA 1
ATOM 7924 C C . TYR B 1 502 ? -16.953 -15.627 -44.891 1.00 28.77 501 TYR B C 1
ATOM 7925 O O . TYR B 1 502 ? -16.020 -14.975 -44.445 1.00 21.35 501 TYR B O 1
ATOM 7934 N N . LEU B 1 503 ? -18.037 -15.074 -45.430 1.00 25.76 502 LEU B N 1
ATOM 7935 C CA . LEU B 1 503 ? -18.117 -13.637 -45.631 1.00 25.78 502 LEU B CA 1
ATOM 7936 C C . LEU B 1 503 ? -18.308 -12.854 -44.339 1.00 24.60 502 LEU B C 1
ATOM 7937 O O . LEU B 1 503 ? -17.745 -11.774 -44.193 1.00 25.74 502 LEU B O 1
ATOM 7942 N N . ALA B 1 504 ? -19.046 -13.422 -43.385 1.00 26.43 503 ALA B N 1
ATOM 7943 C CA . ALA B 1 504 ? -19.261 -12.768 -42.089 1.00 24.59 503 ALA B CA 1
ATOM 7944 C C . ALA B 1 504 ? -17.981 -12.560 -41.288 1.00 28.18 503 ALA B C 1
ATOM 7945 O O . ALA B 1 504 ? -17.912 -11.659 -40.465 1.00 29.97 503 ALA B O 1
ATOM 7947 N N . LEU B 1 505 ? -16.957 -13.365 -41.566 1.00 29.64 504 LEU B N 1
ATOM 7948 C CA . LEU B 1 505 ? -15.638 -13.192 -40.944 1.00 26.64 504 LEU B CA 1
ATOM 7949 C C . LEU B 1 505 ? -14.929 -11.926 -41.435 1.00 28.62 504 LEU B C 1
ATOM 7950 O O . LEU B 1 505 ? -13.991 -11.462 -40.804 1.00 23.80 504 LEU B O 1
ATOM 7955 N N . HIS B 1 506 ? -15.374 -11.400 -42.576 1.00 25.23 505 HIS B N 1
ATOM 7956 C CA . HIS B 1 506 ? -14.820 -10.182 -43.170 1.00 29.57 505 HIS B CA 1
ATOM 7957 C C . HIS B 1 506 ? -15.610 -8.929 -42.826 1.00 24.09 505 HIS B C 1
ATOM 7958 O O . HIS B 1 506 ? -15.309 -7.844 -43.331 1.00 30.97 505 HIS B O 1
ATOM 7965 N N . MET B 1 507 ? -16.631 -9.089 -41.982 1.00 24.36 506 MET B N 1
ATOM 7966 C CA . MET B 1 507 ? -17.505 -7.997 -41.606 1.00 21.50 506 MET B CA 1
ATOM 7967 C C . MET B 1 507 ? -17.685 -7.908 -40.093 1.00 26.69 506 MET B C 1
ATOM 7968 O O . MET B 1 507 ? -17.510 -8.888 -39.367 1.00 23.15 506 MET B O 1
ATOM 7973 N N . GLN B 1 508 ? -18.036 -6.725 -39.615 1.00 22.79 507 GLN B N 1
ATOM 7974 C CA . GLN B 1 508 ? -18.422 -6.624 -38.221 1.00 28.41 507 GLN B CA 1
ATOM 7975 C C . GLN B 1 508 ? -19.919 -6.365 -38.050 1.00 24.71 507 GLN B C 1
ATOM 7976 O O . GLN B 1 508 ? -20.520 -5.501 -38.708 1.00 25.80 507 GLN B O 1
ATOM 7982 N N . ALA B 1 509 ? -20.529 -7.199 -37.221 1.00 21.08 508 ALA B N 1
ATOM 7983 C CA . ALA B 1 509 ? -21.957 -7.108 -36.945 1.00 24.05 508 ALA B CA 1
ATOM 7984 C C . ALA B 1 509 ? -22.309 -5.832 -36.177 1.00 26.77 508 ALA B C 1
ATOM 7985 O O . ALA B 1 509 ? -21.550 -5.372 -35.322 1.00 26.61 508 ALA B O 1
ATOM 7987 N N . LYS B 1 510 ? -23.463 -5.265 -36.503 1.00 20.86 509 LYS B N 1
ATOM 7988 C CA . LYS B 1 510 ? -23.938 -4.045 -35.880 1.00 20.84 509 LYS B CA 1
ATOM 7989 C C . LYS B 1 510 ? -25.356 -4.264 -35.449 1.00 23.15 509 LYS B C 1
ATOM 7990 O O . LYS B 1 510 ? -26.158 -4.820 -36.187 1.00 23.06 509 LYS B O 1
ATOM 7996 N N . THR B 1 511 ? -25.650 -3.813 -34.239 1.00 24.97 510 THR B N 1
ATOM 7997 C CA . THR B 1 511 ? -26.975 -3.877 -33.696 1.00 24.38 510 THR B CA 1
ATOM 7998 C C . THR B 1 511 ? -27.551 -2.465 -33.671 1.00 24.62 510 THR B C 1
ATOM 7999 O O . THR B 1 511 ? -26.907 -1.530 -33.199 1.00 23.46 510 THR B O 1
ATOM 8003 N N . VAL B 1 512 ? -28.765 -2.324 -34.196 1.00 24.37 511 VAL B N 1
ATOM 8004 C CA . VAL B 1 512 ? -29.446 -1.032 -34.282 1.00 28.83 511 VAL B CA 1
ATOM 8005 C C . VAL B 1 512 ? -30.848 -1.216 -33.729 1.00 27.62 511 VAL B C 1
ATOM 8006 O O . VAL B 1 512 ? -31.522 -2.175 -34.071 1.00 27.92 511 VAL B O 1
ATOM 8010 N N . SER B 1 513 ? -31.261 -0.300 -32.857 1.00 31.08 512 SER B N 1
ATOM 8011 C CA . SER B 1 513 ? -32.503 -0.439 -32.107 1.00 30.78 512 SER B CA 1
ATOM 8012 C C . SER B 1 513 ? -33.250 0.891 -32.004 1.00 30.76 512 SER B C 1
ATOM 8013 O O . SER B 1 513 ? -32.725 1.861 -31.446 1.00 30.46 512 SER B O 1
ATOM 8016 N N . GLU B 1 514 ? -34.469 0.938 -32.533 1.00 32.96 513 GLU B N 1
ATOM 8017 C CA A GLU B 1 514 ? -35.277 2.142 -32.407 0.50 31.87 513 GLU B CA 1
ATOM 8018 C CA B GLU B 1 514 ? -35.305 2.134 -32.452 0.50 30.51 513 GLU B CA 1
ATOM 8019 C C . GLU B 1 514 ? -36.445 1.907 -31.456 1.00 33.18 513 GLU B C 1
ATOM 8020 O O . GLU B 1 514 ? -37.267 1.018 -31.655 1.00 26.40 513 GLU B O 1
ATOM 8031 N N . MET B 1 515 ? -36.484 2.710 -30.398 1.00 32.00 514 MET B N 1
ATOM 8032 C CA . MET B 1 515 ? -37.578 2.680 -29.439 1.00 36.49 514 MET B CA 1
ATOM 8033 C C . MET B 1 515 ? -38.660 3.658 -29.874 1.00 34.74 514 MET B C 1
ATOM 8034 O O . MET B 1 515 ? -38.373 4.836 -30.128 1.00 31.01 514 MET B O 1
ATOM 8039 N N . TYR B 1 516 ? -39.904 3.192 -29.936 1.00 37.36 515 TYR B N 1
ATOM 8040 C CA . TYR B 1 516 ? -40.992 4.054 -30.422 1.00 45.50 515 TYR B CA 1
ATOM 8041 C C . TYR B 1 516 ? -41.774 4.846 -29.378 1.00 52.04 515 TYR B C 1
ATOM 8042 O O . TYR B 1 516 ? -41.983 6.046 -29.560 1.00 53.85 515 TYR B O 1
ATOM 8051 N N . ALA B 1 517 ? -42.192 4.189 -28.295 1.00 59.19 516 ALA B N 1
ATOM 8052 C CA . ALA B 1 517 ? -43.048 4.823 -27.287 1.00 66.05 516 ALA B CA 1
ATOM 8053 C C . ALA B 1 517 ? -42.481 4.708 -25.865 1.00 68.26 516 ALA B C 1
ATOM 8054 O O . ALA B 1 517 ? -43.148 5.059 -24.886 1.00 70.80 516 ALA B O 1
ATOM 8056 N N . LEU C 1 3 ? -36.254 29.885 -89.302 1.00 35.79 2 LEU C N 1
ATOM 8057 C CA . LEU C 1 3 ? -34.934 29.301 -88.925 1.00 41.52 2 LEU C CA 1
ATOM 8058 C C . LEU C 1 3 ? -33.802 30.053 -89.619 1.00 41.59 2 LEU C C 1
ATOM 8059 O O . LEU C 1 3 ? -33.947 30.458 -90.778 1.00 45.46 2 LEU C O 1
ATOM 8064 N N . GLN C 1 4 ? -32.679 30.230 -88.923 1.00 40.60 3 GLN C N 1
ATOM 8065 C CA . GLN C 1 4 ? -31.478 30.795 -89.549 1.00 44.09 3 GLN C CA 1
ATOM 8066 C C . GLN C 1 4 ? -30.977 29.799 -90.584 1.00 43.70 3 GLN C C 1
ATOM 8067 O O . GLN C 1 4 ? -31.162 28.592 -90.393 1.00 40.22 3 GLN C O 1
ATOM 8073 N N . PRO C 1 5 ? -30.368 30.297 -91.684 1.00 40.53 4 PRO C N 1
ATOM 8074 C CA . PRO C 1 5 ? -29.695 29.473 -92.684 1.00 41.06 4 PRO C CA 1
ATOM 8075 C C . PRO C 1 5 ? -28.825 28.366 -92.085 1.00 40.02 4 PRO C C 1
ATOM 8076 O O . PRO C 1 5 ? -28.181 28.561 -91.041 1.00 37.67 4 PRO C O 1
ATOM 8080 N N . TYR C 1 6 ? -28.855 27.199 -92.725 1.00 38.95 5 TYR C N 1
ATOM 8081 C CA . TYR C 1 6 ? -28.057 26.068 -92.291 1.00 34.48 5 TYR C CA 1
ATOM 8082 C C . TYR C 1 6 ? -26.593 26.432 -92.432 1.00 34.56 5 TYR C C 1
ATOM 8083 O O . TYR C 1 6 ? -26.172 26.950 -93.462 1.00 34.33 5 TYR C O 1
ATOM 8092 N N . LYS C 1 7 ? -25.838 26.181 -91.373 1.00 34.86 6 LYS C N 1
ATOM 8093 C CA . LYS C 1 7 ? -24.392 26.080 -91.455 1.00 35.35 6 LYS C CA 1
ATOM 8094 C C . LYS C 1 7 ? -24.010 24.883 -90.605 1.00 30.50 6 LYS C C 1
ATOM 8095 O O . LYS C 1 7 ? -24.737 24.535 -89.678 1.00 31.48 6 LYS C O 1
ATOM 8101 N N . HIS C 1 8 ? -22.870 24.269 -90.917 1.00 27.62 7 HIS C N 1
ATOM 8102 C CA . HIS C 1 8 ? -22.420 23.077 -90.202 1.00 33.12 7 HIS C CA 1
ATOM 8103 C C . HIS C 1 8 ? -21.971 23.327 -88.760 1.00 32.45 7 HIS C C 1
ATOM 8104 O O . HIS C 1 8 ? -21.383 24.367 -88.455 1.00 31.05 7 HIS C O 1
ATOM 8111 N N . GLU C 1 9 ? -22.285 22.366 -87.886 1.00 29.62 8 GLU C N 1
ATOM 8112 C CA . GLU C 1 9 ? -21.853 22.367 -86.488 1.00 33.39 8 GLU C CA 1
ATOM 8113 C C . GLU C 1 9 ? -20.320 22.356 -86.453 1.00 35.00 8 GLU C C 1
ATOM 8114 O O . GLU C 1 9 ? -19.701 21.463 -87.039 1.00 33.42 8 GLU C O 1
ATOM 8120 N N . PRO C 1 10 ? -19.703 23.368 -85.802 1.00 34.39 9 PRO C N 1
ATOM 8121 C CA . PRO C 1 10 ? -18.238 23.483 -85.832 1.00 35.35 9 PRO C CA 1
ATOM 8122 C C . PRO C 1 10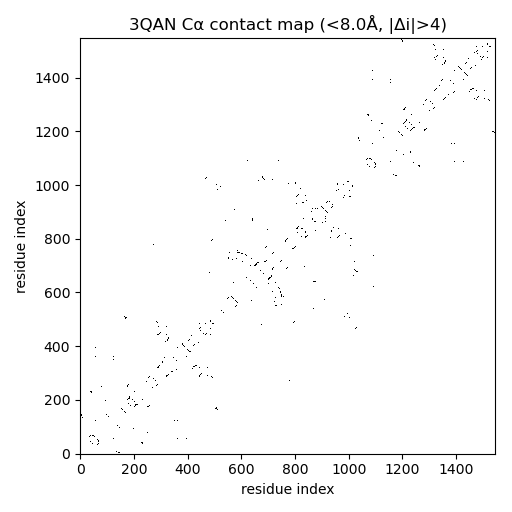 ? -17.552 22.373 -85.047 1.00 31.17 9 PRO C C 1
ATOM 8123 O O . PRO C 1 10 ? -18.080 21.942 -84.022 1.00 25.00 9 PRO C O 1
ATOM 8127 N N . PHE C 1 11 ? -16.411 21.895 -85.551 1.00 32.18 10 PHE C N 1
ATOM 8128 C CA . PHE C 1 11 ? -15.623 20.870 -84.859 1.00 36.04 10 PHE C CA 1
ATOM 8129 C C . PHE C 1 11 ? -14.984 21.456 -83.604 1.00 34.59 10 PHE C C 1
ATOM 8130 O O . PHE C 1 11 ? -14.787 22.669 -83.508 1.00 39.06 10 PHE C O 1
ATOM 8138 N N . THR C 1 12 ? -14.691 20.603 -82.630 1.00 32.80 11 THR C N 1
ATOM 8139 C CA . THR C 1 12 ? -14.213 21.085 -81.346 1.00 26.40 11 THR C CA 1
ATOM 8140 C C . THR C 1 12 ? -12.696 21.235 -81.389 1.00 29.51 11 THR C C 1
ATOM 8141 O O . THR C 1 12 ? -11.987 20.322 -81.778 1.00 27.80 11 THR C O 1
ATOM 8145 N N . ASP C 1 13 ? -12.223 22.410 -80.998 1.00 33.09 12 ASP C N 1
ATOM 8146 C CA . ASP C 1 13 ? -10.807 22.681 -80.853 1.00 38.70 12 ASP C CA 1
ATOM 8147 C C . ASP C 1 13 ? -10.330 22.137 -79.506 1.00 40.36 12 ASP C C 1
ATOM 8148 O O . ASP C 1 13 ? -10.549 22.761 -78.466 1.00 40.65 12 ASP C O 1
ATOM 8153 N N . PHE C 1 14 ? -9.664 20.986 -79.530 1.00 44.86 13 PHE C N 1
ATOM 8154 C CA . PHE C 1 14 ? -9.078 20.399 -78.316 1.00 47.99 13 PHE C CA 1
ATOM 8155 C C . PHE C 1 14 ? -7.661 20.939 -77.982 1.00 51.46 13 PHE C C 1
ATOM 8156 O O . PHE C 1 14 ? -6.916 20.321 -77.216 1.00 47.97 13 PHE C O 1
ATOM 8164 N N . THR C 1 15 ? -7.279 22.072 -78.569 1.00 52.01 14 THR C N 1
ATOM 8165 C CA . THR C 1 15 ? -6.100 22.809 -78.095 1.00 54.06 14 THR C CA 1
ATOM 8166 C C . THR C 1 15 ? -6.542 23.749 -76.985 1.00 53.51 14 THR C C 1
ATOM 8167 O O . THR C 1 15 ? -5.750 24.145 -76.139 1.00 56.82 14 THR C O 1
ATOM 8171 N N . VAL C 1 16 ? -7.825 24.100 -77.009 1.00 56.31 15 VAL C N 1
ATOM 8172 C CA . VAL C 1 16 ? -8.446 24.915 -75.980 1.00 54.90 15 VAL C CA 1
ATOM 8173 C C . VAL C 1 16 ? -8.638 24.071 -74.716 1.00 52.32 15 VAL C C 1
ATOM 8174 O O . VAL C 1 16 ? -9.285 23.022 -74.750 1.00 49.41 15 VAL C O 1
ATOM 8178 N N . GLU C 1 17 ? -8.072 24.549 -73.608 1.00 52.21 16 GLU C N 1
ATOM 8179 C CA . GLU C 1 17 ? -8.039 23.817 -72.336 1.00 47.89 16 GLU C CA 1
ATOM 8180 C C . GLU C 1 17 ? -9.413 23.451 -71.768 1.00 44.35 16 GLU C C 1
ATOM 8181 O O . GLU C 1 17 ? -9.596 22.349 -71.245 1.00 38.46 16 GLU C O 1
ATOM 8187 N N . ALA C 1 18 ? -10.371 24.370 -71.887 1.00 42.19 17 ALA C N 1
ATOM 8188 C CA . ALA C 1 18 ? -11.735 24.148 -71.400 1.00 41.46 17 ALA C CA 1
ATOM 8189 C C . ALA C 1 18 ? -12.485 23.042 -72.165 1.00 43.19 17 ALA C C 1
ATOM 8190 O O . ALA C 1 18 ? -13.406 22.432 -71.626 1.00 47.27 17 ALA C O 1
ATOM 8192 N N . ASN C 1 19 ? -12.081 22.798 -73.410 1.00 40.95 18 ASN C N 1
ATOM 8193 C CA . ASN C 1 19 ? -12.689 21.765 -74.244 1.00 41.36 18 ASN C CA 1
ATOM 8194 C C . ASN C 1 19 ? -12.195 20.369 -73.895 1.00 39.80 18 ASN C C 1
ATOM 8195 O O . ASN C 1 19 ? -13.001 19.443 -73.791 1.00 38.63 18 ASN C O 1
ATOM 8200 N N . ARG C 1 20 ? -10.879 20.230 -73.711 1.00 41.70 19 ARG C N 1
ATOM 8201 C CA . ARG C 1 20 ? -10.269 18.988 -73.220 1.00 39.82 19 ARG C CA 1
ATOM 8202 C C . ARG C 1 20 ? -10.842 18.604 -71.866 1.00 41.40 19 ARG C C 1
ATOM 8203 O O . ARG C 1 20 ? -11.076 17.419 -71.592 1.00 33.29 19 ARG C O 1
ATOM 8211 N N . LYS C 1 21 ? -11.057 19.619 -71.024 1.00 42.43 20 LYS C N 1
ATOM 8212 C CA . LYS C 1 21 ? -11.610 19.434 -69.687 1.00 42.02 20 LYS C CA 1
ATOM 8213 C C . LYS C 1 21 ? -13.050 18.927 -69.771 1.00 36.25 20 LYS C C 1
ATOM 8214 O O . LYS C 1 21 ? -13.397 17.943 -69.117 1.00 35.50 20 LYS C O 1
ATOM 8220 N N . ALA C 1 22 ? -13.865 19.592 -70.597 1.00 36.09 21 ALA C N 1
ATOM 8221 C CA . ALA C 1 22 ? -15.266 19.214 -70.792 1.00 41.51 21 ALA C CA 1
ATOM 8222 C C . ALA C 1 22 ? -15.408 17.830 -71.444 1.00 39.51 21 ALA C C 1
ATOM 8223 O O . ALA C 1 22 ? -16.336 17.088 -71.120 1.00 37.03 21 ALA C O 1
ATOM 8225 N N . PHE C 1 23 ? -14.481 17.487 -72.338 1.00 39.29 22 PHE C N 1
ATOM 8226 C CA . PHE C 1 23 ? -14.480 16.163 -72.971 1.00 40.09 22 PHE C CA 1
ATOM 8227 C C . PHE C 1 23 ? -14.072 15.082 -71.983 1.00 39.33 22 PHE C C 1
ATOM 8228 O O . PHE C 1 23 ? -14.630 13.986 -72.009 1.00 39.73 22 PHE C O 1
ATOM 8236 N N . GLU C 1 24 ? -13.104 15.383 -71.113 1.00 43.87 23 GLU C N 1
ATOM 8237 C CA . GLU C 1 24 ? -12.632 14.388 -70.140 1.00 42.60 23 GLU C CA 1
ATOM 8238 C C . GLU C 1 24 ? -13.629 14.064 -69.025 1.00 43.43 23 GLU C C 1
ATOM 8239 O O . GLU C 1 24 ? -13.655 12.936 -68.520 1.00 44.28 23 GLU C O 1
ATOM 8245 N N . GLU C 1 25 ? -14.456 15.044 -68.665 1.00 37.13 24 GLU C N 1
ATOM 8246 C CA . GLU C 1 25 ? -15.568 14.821 -67.746 1.00 38.67 24 GLU C CA 1
ATOM 8247 C C . GLU C 1 25 ? -16.656 14.003 -68.419 1.00 34.83 24 GLU C C 1
ATOM 8248 O O . GLU C 1 25 ? -17.338 13.219 -67.771 1.00 32.03 24 GLU C O 1
ATOM 8254 N N . ALA C 1 26 ? -16.834 14.216 -69.723 1.00 36.44 25 ALA C N 1
ATOM 8255 C CA . ALA C 1 26 ? -17.850 13.505 -70.479 1.00 33.48 25 ALA C CA 1
ATOM 8256 C C . ALA C 1 26 ? -17.488 12.027 -70.603 1.00 32.73 25 ALA C C 1
ATOM 8257 O O . ALA C 1 26 ? -18.360 11.173 -70.467 1.00 37.01 25 ALA C O 1
ATOM 8259 N N . LEU C 1 27 ? -16.201 11.748 -70.832 1.00 32.30 26 LEU C N 1
ATOM 8260 C CA . LEU C 1 27 ? -15.658 10.384 -70.823 1.00 38.13 26 LEU C CA 1
ATOM 8261 C C . LEU C 1 27 ? -15.876 9.653 -69.493 1.00 34.64 26 LEU C C 1
ATOM 8262 O O . LEU C 1 27 ? -16.195 8.462 -69.483 1.00 36.91 26 LEU C O 1
ATOM 8267 N N . GLY C 1 28 ? -15.699 10.367 -68.382 1.00 41.48 27 GLY C N 1
ATOM 8268 C CA . GLY C 1 28 ? -15.893 9.794 -67.037 1.00 40.47 27 GLY C CA 1
ATOM 8269 C C . GLY C 1 28 ? -17.343 9.478 -66.702 1.00 39.42 27 GLY C C 1
ATOM 8270 O O . GLY C 1 28 ? -17.626 8.498 -66.008 1.00 44.28 27 GLY C O 1
ATOM 8271 N N . LEU C 1 29 ? -18.259 10.311 -67.195 1.00 37.06 28 LEU C N 1
ATOM 8272 C CA . LEU C 1 29 ? -19.692 10.119 -66.975 1.00 37.54 28 LEU C CA 1
ATOM 8273 C C . LEU C 1 29 ? -20.204 8.890 -67.713 1.00 40.29 28 LEU C C 1
ATOM 8274 O O . LEU C 1 29 ? -21.026 8.134 -67.190 1.00 42.58 28 LEU C O 1
ATOM 8279 N N . VAL C 1 30 ? -19.707 8.702 -68.932 1.00 43.39 29 VAL C N 1
ATOM 8280 C CA . VAL C 1 30 ? -20.018 7.525 -69.729 1.00 30.86 29 VAL C CA 1
ATOM 8281 C C . VAL C 1 30 ? -19.379 6.286 -69.105 1.00 36.76 29 VAL C C 1
ATOM 8282 O O . VAL C 1 30 ? -20.027 5.244 -69.012 1.00 34.60 29 VAL C O 1
ATOM 8286 N N . GLU C 1 31 ? -18.133 6.408 -68.642 1.00 39.26 30 GLU C N 1
ATOM 8287 C CA . GLU C 1 31 ? -17.462 5.300 -67.945 1.00 44.35 30 GLU C CA 1
ATOM 8288 C C . GLU C 1 31 ? -18.242 4.810 -66.711 1.00 43.49 30 GLU C C 1
ATOM 8289 O O . GLU C 1 31 ? -18.247 3.619 -66.413 1.00 40.80 30 GLU C O 1
ATOM 8295 N N . LYS C 1 32 ? -18.938 5.721 -66.035 1.00 43.53 31 LYS C N 1
ATOM 8296 C CA . LYS C 1 32 ? -19.802 5.335 -64.923 1.00 44.85 31 LYS C CA 1
ATOM 8297 C C . LYS C 1 32 ? -21.231 4.968 -65.357 1.00 47.48 31 LYS C C 1
ATOM 8298 O O . LYS C 1 32 ? -22.092 4.715 -64.516 1.00 46.64 31 LYS C O 1
ATOM 8304 N N . GLU C 1 33 ? -21.472 4.918 -66.668 1.00 42.60 32 GLU C N 1
ATOM 8305 C CA . GLU C 1 33 ? -22.746 4.425 -67.197 1.00 41.14 32 GLU C CA 1
ATOM 8306 C C . GLU C 1 33 ? -22.594 3.091 -67.954 1.00 40.62 32 GLU C C 1
ATOM 8307 O O . GLU C 1 33 ? -23.577 2.528 -68.439 1.00 38.19 32 GLU C O 1
ATOM 8313 N N . LEU C 1 34 ? -21.367 2.580 -68.036 1.00 36.88 33 LEU C N 1
ATOM 8314 C CA . LEU C 1 34 ? -21.088 1.321 -68.756 1.00 36.06 33 LEU C CA 1
ATOM 8315 C C . LEU C 1 34 ? -21.703 0.084 -68.096 1.00 41.45 33 LEU C C 1
ATOM 8316 O O . LEU C 1 34 ? -21.782 -0.007 -66.867 1.00 40.10 33 LEU C O 1
ATOM 8321 N N . GLY C 1 35 ? -22.145 -0.863 -68.925 1.00 40.81 34 GLY C N 1
ATOM 8322 C CA . GLY C 1 35 ? -22.646 -2.147 -68.438 1.00 41.15 34 GLY C CA 1
ATOM 8323 C C . GLY C 1 35 ? -24.135 -2.182 -68.158 1.00 43.98 34 GLY C C 1
ATOM 8324 O O . GLY C 1 35 ? -24.630 -3.114 -67.518 1.00 47.52 34 GLY C O 1
ATOM 8325 N N . LYS C 1 36 ? -24.859 -1.173 -68.631 1.00 40.24 35 LYS C N 1
ATOM 8326 C CA . LYS C 1 36 ? -26.306 -1.118 -68.418 1.00 40.96 35 LYS C CA 1
ATOM 8327 C C . LYS C 1 36 ? -27.075 -1.978 -69.429 1.00 39.34 35 LYS C C 1
ATOM 8328 O O . LYS C 1 36 ? -26.500 -2.467 -70.397 1.00 38.05 35 LYS C O 1
ATOM 8334 N N . GLU C 1 37 ? -28.366 -2.179 -69.183 1.00 38.06 36 GLU C N 1
ATOM 8335 C CA . GLU C 1 37 ? -29.213 -2.937 -70.096 1.00 41.53 36 GLU C CA 1
ATOM 8336 C C . GLU C 1 37 ? -30.189 -2.025 -70.843 1.00 38.72 36 GLU C C 1
ATOM 8337 O O . GLU C 1 37 ? -30.757 -1.094 -70.270 1.00 35.45 36 GLU C O 1
ATOM 8343 N N . TYR C 1 38 ? -30.387 -2.308 -72.125 1.00 41.23 37 TYR C N 1
ATOM 8344 C CA . TYR C 1 38 ? -31.212 -1.455 -72.977 1.00 37.54 37 TYR C CA 1
ATOM 8345 C C . TYR C 1 38 ? -32.284 -2.287 -73.671 1.00 36.76 37 TYR C C 1
ATOM 8346 O O . TYR C 1 38 ? -31.964 -3.269 -74.341 1.00 36.43 37 TYR C O 1
ATOM 8355 N N . PRO C 1 39 ? -33.564 -1.913 -73.496 1.00 26.33 38 PRO C N 1
ATOM 8356 C CA . PRO C 1 39 ? -34.611 -2.725 -74.102 1.00 31.20 38 PRO C CA 1
ATOM 8357 C C . PRO C 1 39 ? -34.874 -2.345 -75.556 1.00 27.02 38 PRO C C 1
ATOM 8358 O O . PRO C 1 39 ? -34.425 -1.291 -76.019 1.00 28.04 38 PRO C O 1
ATOM 8362 N N . LEU C 1 40 ? -35.592 -3.211 -76.261 1.00 28.70 39 LEU C N 1
ATOM 8363 C CA . LEU C 1 40 ? -36.205 -2.852 -77.539 1.00 32.64 39 LEU C CA 1
ATOM 8364 C C . LEU C 1 40 ? -37.280 -1.808 -77.257 1.00 30.75 39 LEU C C 1
ATOM 8365 O O . LEU C 1 40 ? -37.903 -1.823 -76.187 1.00 33.77 39 LEU C O 1
ATOM 8370 N N . ILE C 1 41 ? -37.481 -0.895 -78.200 1.00 27.20 40 ILE C N 1
ATOM 8371 C CA . ILE C 1 41 ? -38.569 0.087 -78.120 1.00 29.73 40 ILE C CA 1
ATOM 8372 C C . ILE C 1 41 ? -39.499 -0.226 -79.261 1.00 31.93 40 ILE C C 1
ATOM 8373 O O . ILE C 1 41 ? -39.136 -0.039 -80.427 1.00 29.30 40 ILE C O 1
ATOM 8378 N N . ILE C 1 42 ? -40.682 -0.745 -78.939 1.00 37.83 41 ILE C N 1
ATOM 8379 C CA . ILE C 1 42 ? -41.706 -1.030 -79.950 1.00 33.12 41 ILE C CA 1
ATOM 8380 C C . ILE C 1 42 ? -43.026 -0.395 -79.525 1.00 40.22 41 ILE C C 1
ATOM 8381 O O . ILE C 1 42 ? -43.580 -0.740 -78.474 1.00 38.01 41 ILE C O 1
ATOM 8386 N N . ASN C 1 43 ? -43.522 0.519 -80.356 1.00 33.75 42 ASN C N 1
ATOM 8387 C CA . ASN C 1 43 ? -44.670 1.371 -80.038 1.00 31.91 42 ASN C CA 1
ATOM 8388 C C . ASN C 1 43 ? -44.525 2.105 -78.696 1.00 30.08 42 ASN C C 1
ATOM 8389 O O . ASN C 1 43 ? -45.464 2.180 -77.920 1.00 34.19 42 ASN C O 1
ATOM 8394 N N . GLY C 1 44 ? -43.328 2.628 -78.432 1.00 31.95 43 GLY C N 1
ATOM 8395 C CA . GLY C 1 44 ? -42.998 3.264 -77.154 1.00 32.52 43 GLY C CA 1
ATOM 8396 C C . GLY C 1 44 ? -42.840 2.321 -75.971 1.00 31.54 43 GLY C C 1
ATOM 8397 O O . GLY C 1 44 ? -42.447 2.745 -74.884 1.00 36.96 43 GLY C O 1
ATOM 8398 N N . GLU C 1 45 ? -43.145 1.043 -76.173 1.00 33.55 44 GLU C N 1
ATOM 8399 C CA . GLU C 1 45 ? -43.086 0.033 -75.114 1.00 37.10 44 GLU C CA 1
ATOM 8400 C C . GLU C 1 45 ? -41.667 -0.548 -74.961 1.00 39.93 44 GLU C C 1
ATOM 8401 O O . GLU C 1 45 ? -40.997 -0.850 -75.954 1.00 31.45 44 GLU C O 1
ATOM 8407 N N . ARG C 1 46 ? -41.214 -0.679 -73.711 1.00 37.70 45 ARG C N 1
ATOM 8408 C CA . ARG C 1 46 ? -39.870 -1.180 -73.409 1.00 39.12 45 ARG C CA 1
ATOM 8409 C C . ARG C 1 46 ? -39.910 -2.694 -73.310 1.00 40.55 45 ARG C C 1
ATOM 8410 O O . ARG C 1 46 ? -40.440 -3.238 -72.332 1.00 39.59 45 ARG C O 1
ATOM 8418 N N . VAL C 1 47 ? -39.354 -3.380 -74.312 1.00 36.20 46 VAL C N 1
ATOM 8419 C CA . VAL C 1 47 ? -39.404 -4.847 -74.339 1.00 36.78 46 VAL C CA 1
ATOM 8420 C C . VAL C 1 47 ? -38.040 -5.454 -74.028 1.00 38.50 46 VAL C C 1
ATOM 8421 O O . VAL C 1 47 ? -37.093 -5.311 -74.796 1.00 33.02 46 VAL C O 1
ATOM 8425 N N . THR C 1 48 ? -37.945 -6.118 -72.879 1.00 32.93 47 THR C N 1
ATOM 8426 C CA . THR C 1 48 ? -36.725 -6.812 -72.508 1.00 38.66 47 THR C CA 1
ATOM 8427 C C . THR C 1 48 ? -36.836 -8.282 -72.918 1.00 39.19 47 THR C C 1
ATOM 8428 O O . THR C 1 48 ? -37.815 -8.949 -72.573 1.00 43.28 47 THR C O 1
ATOM 8432 N N . THR C 1 49 ? -35.847 -8.778 -73.661 1.00 37.66 48 THR C N 1
ATOM 8433 C CA . THR C 1 49 ? -35.781 -10.207 -74.006 1.00 36.87 48 THR C CA 1
ATOM 8434 C C . THR C 1 49 ? -34.789 -10.952 -73.120 1.00 40.95 48 THR C C 1
ATOM 8435 O O . THR C 1 49 ? -34.007 -10.340 -72.391 1.00 43.25 48 THR C O 1
ATOM 8439 N N . GLU C 1 50 ? -34.830 -12.278 -73.199 1.00 42.97 49 GLU C N 1
ATOM 8440 C CA . GLU C 1 50 ? -33.892 -13.136 -72.491 1.00 44.44 49 GLU C CA 1
ATOM 8441 C C . GLU C 1 50 ? -32.535 -13.122 -73.201 1.00 44.93 49 GLU C C 1
ATOM 8442 O O . GLU C 1 50 ? -31.490 -12.949 -72.560 1.00 43.42 49 GLU C O 1
ATOM 8448 N N . ASP C 1 51 ? -32.571 -13.298 -74.524 1.00 41.91 50 ASP C N 1
ATOM 8449 C CA . ASP C 1 51 ? -31.385 -13.203 -75.383 1.00 48.69 50 ASP C CA 1
ATOM 8450 C C . ASP C 1 51 ? -30.867 -11.765 -75.397 1.00 42.95 50 ASP C C 1
ATOM 8451 O O . ASP C 1 51 ? -31.654 -10.823 -75.470 1.00 42.10 50 ASP C O 1
ATOM 8456 N N . LYS C 1 52 ? -29.551 -11.598 -75.319 1.00 41.54 51 LYS C N 1
ATOM 8457 C CA . LYS C 1 52 ? -28.951 -10.267 -75.340 1.00 39.36 51 LYS C CA 1
ATOM 8458 C C . LYS C 1 52 ? -27.930 -10.162 -76.449 1.00 39.39 51 LYS C C 1
ATOM 8459 O O . LYS C 1 52 ? -27.358 -11.165 -76.875 1.00 40.34 51 LYS C O 1
ATOM 8465 N N . ILE C 1 53 ? -27.710 -8.935 -76.904 1.00 33.03 52 ILE C N 1
ATOM 8466 C CA . ILE C 1 53 ? -26.559 -8.618 -77.717 1.00 36.48 52 ILE C CA 1
ATOM 8467 C C . ILE C 1 53 ? -25.631 -7.778 -76.852 1.00 36.49 52 ILE C C 1
ATOM 8468 O O . ILE C 1 53 ? -26.045 -6.760 -76.304 1.00 37.97 52 ILE C O 1
ATOM 8473 N N . GLN C 1 54 ? -24.382 -8.208 -76.720 1.00 33.13 53 GLN C N 1
ATOM 8474 C CA . GLN C 1 54 ? -23.431 -7.485 -75.890 1.00 32.79 53 GLN C CA 1
ATOM 8475 C C . GLN C 1 54 ? -22.492 -6.635 -76.737 1.00 33.40 53 GLN C C 1
ATOM 8476 O O . GLN C 1 54 ? -21.886 -7.117 -77.697 1.00 30.47 53 GLN C O 1
ATOM 8482 N N . SER C 1 55 ? -22.384 -5.368 -76.357 1.00 31.26 54 SER C N 1
ATOM 8483 C CA . SER C 1 55 ? -21.493 -4.417 -77.008 1.00 27.90 54 SER C CA 1
ATOM 8484 C C . SER C 1 55 ? -20.222 -4.247 -76.186 1.00 27.41 54 SER C C 1
ATOM 8485 O O . SER C 1 55 ? -20.259 -3.781 -75.045 1.00 31.02 54 SER C O 1
ATOM 8488 N N . TRP C 1 56 ? -19.101 -4.633 -76.778 1.00 26.92 55 TRP C N 1
ATOM 8489 C CA . TRP C 1 56 ? -17.804 -4.659 -76.100 1.00 25.35 55 TRP C CA 1
ATOM 8490 C C . TRP C 1 56 ? -16.903 -3.499 -76.562 1.00 27.15 55 TRP C C 1
ATOM 8491 O O . TRP C 1 56 ? -16.899 -3.156 -77.743 1.00 30.31 55 TRP C O 1
ATOM 8502 N N . ASN C 1 57 ? -16.149 -2.900 -75.631 1.00 28.36 56 ASN C N 1
ATOM 8503 C CA . ASN C 1 57 ? -15.122 -1.889 -75.954 1.00 30.94 56 ASN C CA 1
ATOM 8504 C C . ASN C 1 57 ? -14.032 -2.476 -76.866 1.00 31.34 56 ASN C C 1
ATOM 8505 O O . ASN C 1 57 ? -13.344 -3.408 -76.477 1.00 32.94 56 ASN C O 1
ATOM 8510 N N . PRO C 1 58 ? -13.865 -1.924 -78.082 1.00 29.68 57 PRO C N 1
ATOM 8511 C CA . PRO C 1 58 ? -12.835 -2.488 -78.961 1.00 27.44 57 PRO C CA 1
ATOM 8512 C C . PRO C 1 58 ? -11.378 -2.242 -78.534 1.00 30.47 57 PRO C C 1
ATOM 8513 O O . PRO C 1 58 ? -10.493 -2.970 -78.995 1.00 27.73 57 PRO C O 1
ATOM 8517 N N . ALA C 1 59 ? -11.135 -1.246 -77.676 1.00 29.75 58 ALA C N 1
ATOM 8518 C CA . ALA C 1 59 ? -9.803 -1.006 -77.104 1.00 34.63 58 ALA C CA 1
ATOM 8519 C C . ALA C 1 59 ? -9.503 -1.871 -75.869 1.00 31.35 58 ALA C C 1
ATOM 8520 O O . ALA C 1 59 ? -8.346 -2.058 -75.490 1.00 29.43 58 ALA C O 1
ATOM 8522 N N . ARG C 1 60 ? -10.562 -2.369 -75.241 1.00 33.07 59 ARG C N 1
ATOM 8523 C CA . ARG C 1 60 ? -10.488 -3.144 -73.999 1.00 32.79 59 ARG C CA 1
ATOM 8524 C C . ARG C 1 60 ? -11.540 -4.214 -74.134 1.00 26.19 59 ARG C C 1
ATOM 8525 O O . ARG C 1 60 ? -12.666 -4.039 -73.668 1.00 28.73 59 ARG C O 1
ATOM 8533 N N . LYS C 1 61 ? -11.182 -5.297 -74.815 1.00 26.14 60 LYS C N 1
ATOM 8534 C CA . LYS C 1 61 ? -12.158 -6.270 -75.335 1.00 31.16 60 LYS C CA 1
ATOM 8535 C C . LYS C 1 61 ? -13.035 -6.984 -74.290 1.00 36.70 60 LYS C C 1
ATOM 8536 O O . LYS C 1 61 ? -14.089 -7.520 -74.640 1.00 31.38 60 LYS C O 1
ATOM 8542 N N . ASP C 1 62 ? -12.607 -6.963 -73.022 1.00 32.15 61 ASP C N 1
ATOM 8543 C CA . ASP C 1 62 ? -13.360 -7.561 -71.922 1.00 36.13 61 ASP C CA 1
ATOM 8544 C C . ASP C 1 62 ? -14.349 -6.630 -71.238 1.00 34.23 61 ASP C C 1
ATOM 8545 O O . ASP C 1 62 ? -15.136 -7.085 -70.413 1.00 38.22 61 ASP C O 1
ATOM 8550 N N . GLN C 1 63 ? -14.300 -5.342 -71.566 1.00 32.27 62 GLN C N 1
ATOM 8551 C CA . GLN C 1 63 ? -15.177 -4.353 -70.940 1.00 31.68 62 GLN C CA 1
ATOM 8552 C C . GLN C 1 63 ? -16.488 -4.206 -71.690 1.00 35.56 62 GLN C C 1
ATOM 8553 O O . GLN C 1 63 ? -16.510 -3.891 -72.890 1.00 32.78 62 GLN C O 1
ATOM 8559 N N . LEU C 1 64 ? -17.578 -4.398 -70.956 1.00 31.44 63 LEU C N 1
ATOM 8560 C CA . LEU C 1 64 ? -18.912 -4.309 -71.499 1.00 33.62 63 LEU C CA 1
ATOM 8561 C C . LEU C 1 64 ? -19.309 -2.838 -71.591 1.00 36.08 63 LEU C C 1
ATOM 8562 O O . LEU C 1 64 ? -19.355 -2.147 -70.566 1.00 28.36 63 LEU C O 1
ATOM 8567 N N . VAL C 1 65 ? -19.604 -2.360 -72.801 1.00 32.21 64 VAL C N 1
ATOM 8568 C CA . VAL C 1 65 ? -20.149 -1.004 -72.971 1.00 30.36 64 VAL C CA 1
ATOM 8569 C C . VAL C 1 65 ? -21.639 -1.045 -72.653 1.00 30.79 64 VAL C C 1
ATOM 8570 O O . VAL C 1 65 ? -22.193 -0.130 -72.026 1.00 30.68 64 VAL C O 1
ATOM 8574 N N . GLY C 1 66 ? -22.291 -2.115 -73.089 1.00 27.40 65 GLY C N 1
ATOM 8575 C CA . GLY C 1 66 ? -23.694 -2.311 -72.746 1.00 28.55 65 GLY C CA 1
ATOM 8576 C C . GLY C 1 66 ? -24.242 -3.595 -73.314 1.00 30.91 65 GLY C C 1
ATOM 8577 O O . GLY C 1 66 ? -23.597 -4.254 -74.130 1.00 34.67 65 GLY C O 1
ATOM 8578 N N . SER C 1 67 ? -25.446 -3.949 -72.890 1.00 30.79 66 SER C N 1
ATOM 8579 C CA . SER C 1 67 ? -26.114 -5.106 -73.451 1.00 34.55 66 SER C CA 1
ATOM 8580 C C . SER C 1 67 ? -27.531 -4.717 -73.831 1.00 35.13 66 SER C C 1
ATOM 8581 O O . SER C 1 67 ? -28.251 -4.106 -73.039 1.00 38.71 66 SER C O 1
ATOM 8584 N N . VAL C 1 68 ? -27.916 -5.039 -75.060 1.00 32.76 67 VAL C N 1
ATOM 8585 C CA . VAL C 1 68 ? -29.238 -4.683 -75.546 1.00 31.04 67 VAL C CA 1
ATOM 8586 C C . VAL C 1 68 ? -30.076 -5.922 -75.769 1.00 30.99 67 VAL C C 1
ATOM 8587 O O . VAL C 1 68 ? -29.549 -7.006 -76.041 1.00 30.45 67 VAL C O 1
ATOM 8591 N N . SER C 1 69 ? -31.390 -5.754 -75.667 1.00 26.66 68 SER C N 1
ATOM 8592 C CA . SER C 1 69 ? -32.306 -6.833 -75.993 1.00 33.68 68 SER C CA 1
ATOM 8593 C C . SER C 1 69 ? -32.270 -7.156 -77.479 1.00 34.60 68 SER C C 1
ATOM 8594 O O . SER C 1 69 ? -31.766 -6.373 -78.288 1.00 36.07 68 SER C O 1
ATOM 8597 N N . LYS C 1 70 ? -32.787 -8.329 -77.819 1.00 35.03 69 LYS C N 1
ATOM 8598 C CA . LYS C 1 70 ? -32.576 -8.924 -79.119 1.00 30.61 69 LYS C CA 1
ATOM 8599 C C . LYS C 1 70 ? -33.919 -9.354 -79.677 1.00 38.36 69 LYS C C 1
ATOM 8600 O O . LYS C 1 70 ? -34.559 -10.265 -79.150 1.00 35.03 69 LYS C O 1
ATOM 8606 N N . ALA C 1 71 ? -34.364 -8.679 -80.733 1.00 33.98 70 ALA C N 1
ATOM 8607 C CA . ALA C 1 71 ? -35.641 -9.030 -81.339 1.00 35.91 70 ALA C CA 1
ATOM 8608 C C . ALA C 1 71 ? -35.579 -10.364 -82.056 1.00 35.20 70 ALA C C 1
ATOM 8609 O O . ALA C 1 71 ? -34.525 -10.785 -82.511 1.00 34.65 70 ALA C O 1
ATOM 8611 N N . ASN C 1 72 ? -36.728 -11.020 -82.143 1.00 35.93 71 ASN C N 1
ATOM 8612 C CA . ASN C 1 72 ? -36.891 -12.166 -83.010 1.00 38.56 71 ASN C CA 1
ATOM 8613 C C . ASN C 1 72 ? -37.855 -11.765 -84.122 1.00 38.01 71 ASN C C 1
ATOM 8614 O O . ASN C 1 72 ? -38.240 -10.594 -84.203 1.00 33.18 71 ASN C O 1
ATOM 8619 N N . GLN C 1 73 ? -38.260 -12.719 -84.956 1.00 35.85 72 GLN C N 1
ATOM 8620 C CA . GLN C 1 73 ? -39.241 -12.456 -86.010 1.00 39.43 72 GLN C CA 1
ATOM 8621 C C . GLN C 1 73 ? -40.595 -11.980 -85.478 1.00 37.94 72 GLN C C 1
ATOM 8622 O O . GLN C 1 73 ? -41.230 -11.130 -86.095 1.00 34.35 72 GLN C O 1
ATOM 8628 N N . ASP C 1 74 ? -41.026 -12.524 -84.340 1.00 32.69 73 ASP C N 1
ATOM 8629 C CA . ASP C 1 74 ? -42.260 -12.074 -83.685 1.00 34.55 73 ASP C CA 1
ATOM 8630 C C . ASP C 1 74 ? -42.183 -10.597 -83.299 1.00 32.65 73 ASP C C 1
ATOM 8631 O O . ASP C 1 74 ? -43.118 -9.833 -83.557 1.00 22.39 73 ASP C O 1
ATOM 8636 N N . LEU C 1 75 ? -41.061 -10.190 -82.705 1.00 24.44 74 LEU C N 1
ATOM 8637 C CA . LEU C 1 75 ? -40.887 -8.793 -82.330 1.00 31.15 74 LEU C CA 1
ATOM 8638 C C . LEU C 1 75 ? -40.634 -7.879 -83.544 1.00 28.99 74 LEU C C 1
ATOM 8639 O O . LEU C 1 75 ? -40.989 -6.710 -83.515 1.00 30.26 74 LEU C O 1
ATOM 8644 N N . ALA C 1 76 ? -40.029 -8.430 -84.594 1.00 31.76 75 ALA C N 1
ATOM 8645 C CA . ALA C 1 76 ? -39.823 -7.719 -85.865 1.00 33.51 75 ALA C CA 1
ATOM 8646 C C . ALA C 1 76 ? -41.174 -7.398 -86.480 1.00 32.47 75 ALA C C 1
ATOM 8647 O O . ALA C 1 76 ? -41.401 -6.281 -86.941 1.00 32.33 75 ALA C O 1
ATOM 8649 N N . GLU C 1 77 ? -42.071 -8.385 -86.458 1.00 31.61 76 GLU C N 1
ATOM 8650 C CA . GLU C 1 77 ? -43.429 -8.205 -86.925 1.00 28.26 76 GLU C CA 1
ATOM 8651 C C . GLU C 1 77 ? -44.161 -7.108 -86.152 1.00 23.60 76 GLU C C 1
ATOM 8652 O O . GLU C 1 77 ? -44.761 -6.216 -86.756 1.00 24.73 76 GLU C O 1
ATOM 8658 N N . LYS C 1 78 ? -44.094 -7.158 -84.822 1.00 28.74 77 LYS C N 1
ATOM 8659 C CA . LYS C 1 78 ? -44.726 -6.147 -83.988 1.00 31.23 77 LYS C CA 1
ATOM 8660 C C . LYS C 1 78 ? -44.247 -4.721 -84.285 1.00 31.34 77 LYS C C 1
ATOM 8661 O O . LYS C 1 78 ? -45.062 -3.795 -84.286 1.00 28.13 77 LYS C O 1
ATOM 8667 N N . ALA C 1 79 ? -42.950 -4.560 -84.557 1.00 24.40 78 ALA C N 1
ATOM 8668 C CA . ALA C 1 79 ? -42.381 -3.253 -84.896 1.00 25.47 78 ALA C CA 1
ATOM 8669 C C . ALA C 1 79 ? -42.959 -2.718 -86.204 1.00 23.64 78 ALA C C 1
ATOM 8670 O O . ALA C 1 79 ? -43.346 -1.550 -86.276 1.00 23.56 78 ALA C O 1
ATOM 8672 N N . ILE C 1 80 ? -43.027 -3.582 -87.217 1.00 25.52 79 ILE C N 1
ATOM 8673 C CA . ILE C 1 80 ? -43.641 -3.248 -88.507 1.00 31.07 79 ILE C CA 1
ATOM 8674 C C . ILE C 1 80 ? -45.066 -2.743 -88.309 1.00 32.76 79 ILE C C 1
ATOM 8675 O O . ILE C 1 80 ? -45.402 -1.651 -88.777 1.00 30.32 79 ILE C O 1
ATOM 8680 N N . GLN C 1 81 ? -45.862 -3.520 -87.569 1.00 34.01 80 GLN C N 1
ATOM 8681 C CA . GLN C 1 81 ? -47.262 -3.198 -87.310 1.00 31.14 80 GLN C CA 1
ATOM 8682 C C . GLN C 1 81 ? -47.410 -1.900 -86.549 1.00 30.50 80 GLN C C 1
ATOM 8683 O O . GLN C 1 81 ? -48.348 -1.148 -86.807 1.00 32.75 80 GLN C O 1
ATOM 8689 N N . SER C 1 82 ? -46.488 -1.655 -85.613 1.00 32.18 81 SER C N 1
ATOM 8690 C CA A SER C 1 82 ? -46.430 -0.398 -84.867 0.50 30.13 81 SER C CA 1
ATOM 8691 C CA B SER C 1 82 ? -46.452 -0.397 -84.872 0.50 30.39 81 SER C CA 1
ATOM 8692 C C . SER C 1 82 ? -46.151 0.792 -85.788 1.00 31.10 81 SER C C 1
ATOM 8693 O O . SER C 1 82 ? -46.844 1.811 -85.732 1.00 25.91 81 SER C O 1
ATOM 8698 N N . ALA C 1 83 ? -45.135 0.653 -86.641 1.00 27.72 82 ALA C N 1
ATOM 8699 C CA . ALA C 1 83 ? -44.776 1.704 -87.607 1.00 24.73 82 ALA C CA 1
ATOM 8700 C C . ALA C 1 83 ? -45.932 2.032 -88.560 1.00 22.51 82 ALA C C 1
ATOM 8701 O O . ALA C 1 83 ? -46.196 3.193 -88.853 1.00 26.69 82 ALA C O 1
ATOM 8703 N N . ASP C 1 84 ? -46.630 0.990 -88.998 1.00 26.28 83 ASP C N 1
ATOM 8704 C CA . ASP C 1 84 ? -47.754 1.095 -89.921 1.00 30.33 83 ASP C CA 1
ATOM 8705 C C . ASP C 1 84 ? -48.939 1.815 -89.278 1.00 33.14 83 ASP C C 1
ATOM 8706 O O . ASP C 1 84 ? -49.546 2.701 -89.887 1.00 34.99 83 ASP C O 1
ATOM 8711 N N . GLU C 1 85 ? -49.230 1.430 -88.037 1.00 30.95 84 GLU C N 1
ATOM 8712 C CA . GLU C 1 85 ? -50.239 2.079 -87.200 1.00 31.78 84 GLU C CA 1
ATOM 8713 C C . GLU C 1 85 ? -49.930 3.563 -87.001 1.00 27.62 84 GLU C C 1
ATOM 8714 O O . GLU C 1 85 ? -50.799 4.403 -87.213 1.00 27.40 84 GLU C O 1
ATOM 8720 N N . ALA C 1 86 ? -48.691 3.891 -86.637 1.00 25.73 85 ALA C N 1
ATOM 8721 C CA . ALA C 1 86 ? -48.343 5.281 -86.366 1.00 24.42 85 ALA C CA 1
ATOM 8722 C C . ALA C 1 86 ? -48.260 6.115 -87.645 1.00 22.12 85 ALA C C 1
ATOM 8723 O O . ALA C 1 86 ? -48.526 7.304 -87.593 1.00 27.24 85 ALA C O 1
ATOM 8725 N N . PHE C 1 87 ? -47.913 5.480 -88.775 1.00 27.00 86 PHE C N 1
ATOM 8726 C CA . PHE C 1 87 ? -47.881 6.145 -90.101 1.00 20.65 86 PHE C CA 1
ATOM 8727 C C . PHE C 1 87 ? -49.212 6.808 -90.391 1.00 30.24 86 PHE C C 1
ATOM 8728 O O . PHE C 1 87 ? -49.240 7.951 -90.841 1.00 30.82 86 PHE C O 1
ATOM 8736 N N . GLN C 1 88 ? -50.303 6.096 -90.092 1.00 26.48 87 GLN C N 1
ATOM 8737 C CA . GLN C 1 88 ? -51.672 6.584 -90.327 1.00 31.40 87 GLN C CA 1
ATOM 8738 C C . GLN C 1 88 ? -51.951 8.009 -89.809 1.00 30.51 87 GLN C C 1
ATOM 8739 O O . GLN C 1 88 ? -52.683 8.764 -90.443 1.00 28.52 87 GLN C O 1
ATOM 8745 N N . THR C 1 89 ? -51.350 8.379 -88.679 1.00 32.98 88 THR C N 1
ATOM 8746 C CA . THR C 1 89 ? -51.488 9.743 -88.161 1.00 30.31 88 THR C CA 1
ATOM 8747 C C . THR C 1 89 ? -50.271 10.599 -88.483 1.00 27.42 88 THR C C 1
ATOM 8748 O O . THR C 1 89 ? -50.406 11.783 -88.825 1.00 30.49 88 THR C O 1
ATOM 8752 N N . TRP C 1 90 ? -49.085 10.000 -88.381 1.00 22.38 89 TRP C N 1
ATOM 8753 C CA . TRP C 1 90 ? -47.817 10.704 -88.589 1.00 25.39 89 TRP C CA 1
ATOM 8754 C C . TRP C 1 90 ? -47.720 11.325 -89.980 1.00 25.87 89 TRP C C 1
ATOM 8755 O O . TRP C 1 90 ? -47.166 12.406 -90.130 1.00 26.61 89 TRP C O 1
ATOM 8766 N N . ARG C 1 91 ? -48.298 10.665 -90.984 1.00 26.69 90 ARG C N 1
ATOM 8767 C CA . ARG C 1 91 ? -48.277 11.198 -92.358 1.00 31.93 90 ARG C CA 1
ATOM 8768 C C . ARG C 1 91 ? -49.034 12.525 -92.504 1.00 34.05 90 ARG C C 1
ATOM 8769 O O . ARG C 1 91 ? -48.802 13.270 -93.452 1.00 34.79 90 ARG C O 1
ATOM 8777 N N . ASN C 1 92 ? -49.943 12.806 -91.573 1.00 36.84 91 ASN C N 1
ATOM 8778 C CA . ASN C 1 92 ? -50.741 14.028 -91.637 1.00 37.34 91 ASN C CA 1
ATOM 8779 C C . ASN C 1 92 ? -50.249 15.133 -90.710 1.00 33.64 91 ASN C C 1
ATOM 8780 O O . ASN C 1 92 ? -50.840 16.208 -90.667 1.00 37.64 91 ASN C O 1
ATOM 8785 N N . VAL C 1 93 ? -49.180 14.877 -89.964 1.00 34.77 92 VAL C N 1
ATOM 8786 C CA . VAL C 1 93 ? -48.625 15.918 -89.096 1.00 34.26 92 VAL C CA 1
ATOM 8787 C C . VAL C 1 93 ? -47.955 16.968 -89.973 1.00 31.88 92 VAL C C 1
ATOM 8788 O O . VAL C 1 93 ? -47.196 16.629 -90.883 1.00 34.90 92 VAL C O 1
ATOM 8792 N N . ASN C 1 94 ? -48.292 18.236 -89.729 1.00 25.44 93 ASN C N 1
ATOM 8793 C CA . ASN C 1 94 ? -47.667 19.356 -90.417 1.00 29.60 93 ASN C CA 1
ATOM 8794 C C . ASN C 1 94 ? -46.168 19.124 -90.518 1.00 28.35 93 ASN C C 1
ATOM 8795 O O . ASN C 1 94 ? -45.528 18.840 -89.501 1.00 35.58 93 ASN C O 1
ATOM 8800 N N . PRO C 1 95 ? -45.610 19.205 -91.747 1.00 28.70 94 PRO C N 1
ATOM 8801 C CA . PRO C 1 95 ? -44.179 18.974 -92.005 1.00 24.74 94 PRO C CA 1
ATOM 8802 C C . PRO C 1 95 ? -43.256 19.921 -91.243 1.00 26.67 94 PRO C C 1
ATOM 8803 O O . PRO C 1 95 ? -42.112 19.568 -90.969 1.00 28.90 94 PRO C O 1
ATOM 8807 N N . GLU C 1 96 ? -43.743 21.113 -90.913 1.00 31.77 95 GLU C N 1
ATOM 8808 C CA . GLU C 1 96 ? -42.986 22.038 -90.067 1.00 34.21 95 GLU C CA 1
ATOM 8809 C C . GLU C 1 96 ? -42.947 21.593 -88.593 1.00 33.32 95 GLU C C 1
ATOM 8810 O O . GLU C 1 96 ? -41.942 21.793 -87.910 1.00 31.40 95 GLU C O 1
ATOM 8816 N N . GLU C 1 97 ? -44.016 20.950 -88.121 1.00 33.53 96 GLU C N 1
ATOM 8817 C CA . GLU C 1 97 ? -44.001 20.293 -86.805 1.00 32.40 96 GLU C CA 1
ATOM 8818 C C . GLU C 1 97 ? -43.012 19.117 -86.768 1.00 31.55 96 GLU C C 1
ATOM 8819 O O . GLU C 1 97 ? -42.343 18.908 -85.756 1.00 30.77 96 GLU C O 1
ATOM 8825 N N . ARG C 1 98 ? -42.922 18.368 -87.874 1.00 30.62 97 ARG C N 1
ATOM 8826 C CA . ARG C 1 98 ? -41.967 17.250 -88.004 1.00 25.75 97 ARG C CA 1
ATOM 8827 C C . ARG C 1 98 ? -40.544 17.782 -88.022 1.00 29.34 97 ARG C C 1
ATOM 8828 O O . ARG C 1 98 ? -39.675 17.245 -87.329 1.00 26.92 97 ARG C O 1
ATOM 8836 N N . ALA C 1 99 ? -40.325 18.852 -88.797 1.00 24.89 98 ALA C N 1
ATOM 8837 C CA . ALA C 1 99 ? -39.023 19.539 -88.857 1.00 29.62 98 ALA C CA 1
ATOM 8838 C C . ALA C 1 99 ? -38.535 20.075 -87.510 1.00 33.87 98 ALA C C 1
ATOM 8839 O O . ALA C 1 99 ? -37.331 20.022 -87.215 1.00 31.05 98 ALA C O 1
ATOM 8841 N N . ASN C 1 100 ? -39.461 20.605 -86.705 1.00 35.10 99 ASN C N 1
ATOM 8842 C CA . ASN C 1 100 ? -39.108 21.134 -85.378 1.00 35.10 99 ASN C CA 1
ATOM 8843 C C . ASN C 1 100 ? -38.695 20.060 -84.373 1.00 30.06 99 ASN C C 1
ATOM 8844 O O . ASN C 1 100 ? -37.847 20.302 -83.515 1.00 30.80 99 ASN C O 1
ATOM 8849 N N . ILE C 1 101 ? -39.280 18.869 -84.495 1.00 31.76 100 ILE C N 1
ATOM 8850 C CA . ILE C 1 101 ? -38.841 17.706 -83.716 1.00 30.07 100 ILE C CA 1
ATOM 8851 C C . ILE C 1 101 ? -37.349 17.382 -83.972 1.00 29.16 100 ILE C C 1
ATOM 8852 O O . ILE C 1 101 ? -36.609 17.080 -83.036 1.00 27.47 100 ILE C O 1
ATOM 8857 N N . LEU C 1 102 ? -36.917 17.478 -85.230 1.00 26.46 101 LEU C N 1
ATOM 8858 C CA . LEU C 1 102 ? -35.497 17.306 -85.584 1.00 24.28 101 LEU C CA 1
ATOM 8859 C C . LEU C 1 102 ? -34.599 18.402 -84.997 1.00 26.46 101 LEU C C 1
ATOM 8860 O O . LEU C 1 102 ? -33.503 18.118 -84.507 1.00 26.35 101 LEU C O 1
ATOM 8865 N N . VAL C 1 103 ? -35.063 19.647 -85.079 1.00 27.03 102 VAL C N 1
ATOM 8866 C CA . VAL C 1 103 ? -34.351 20.807 -84.524 1.00 31.59 102 VAL C CA 1
ATOM 8867 C C . VAL C 1 103 ? -34.176 20.650 -82.997 1.00 33.32 102 VAL C C 1
ATOM 8868 O O . VAL C 1 103 ? -33.078 20.848 -82.466 1.00 29.60 102 VAL C O 1
ATOM 8872 N N . LYS C 1 104 ? -35.250 20.253 -82.317 1.00 29.19 103 LYS C N 1
ATOM 8873 C CA . LYS C 1 104 ? -35.200 19.974 -80.872 1.00 33.77 103 LYS C CA 1
ATOM 8874 C C . LYS C 1 104 ? -34.251 18.828 -80.522 1.00 36.98 103 LYS C C 1
ATOM 8875 O O . LYS C 1 104 ? -33.505 18.923 -79.543 1.00 36.93 103 LYS C O 1
ATOM 8881 N N . ALA C 1 105 ? -34.263 17.758 -81.324 1.00 33.78 104 ALA C N 1
ATOM 8882 C CA . ALA C 1 105 ? -33.298 16.659 -81.133 1.00 30.55 104 ALA C CA 1
ATOM 8883 C C . ALA C 1 105 ? -31.858 17.129 -81.376 1.00 29.83 104 ALA C C 1
ATOM 8884 O O . ALA C 1 105 ? -30.943 16.709 -80.668 1.00 35.88 104 ALA C O 1
ATOM 8886 N N . ALA C 1 106 ? -31.671 18.012 -82.361 1.00 25.80 105 ALA C N 1
ATOM 8887 C CA . ALA C 1 106 ? -30.360 18.615 -82.623 1.00 30.51 105 ALA C CA 1
ATOM 8888 C C . ALA C 1 106 ? -29.846 19.450 -81.437 1.00 31.24 105 ALA C C 1
ATOM 8889 O O . ALA C 1 106 ? -28.643 19.451 -81.139 1.00 30.02 105 ALA C O 1
ATOM 8891 N N . ALA C 1 107 ? -30.771 20.121 -80.757 1.00 30.07 106 ALA C N 1
ATOM 8892 C CA . ALA C 1 107 ? -30.465 20.958 -79.597 1.00 34.52 106 ALA C CA 1
ATOM 8893 C C . ALA C 1 107 ? -30.046 20.131 -78.382 1.00 31.34 106 ALA C C 1
ATOM 8894 O O . ALA C 1 107 ? -29.166 20.531 -77.629 1.00 38.17 106 ALA C O 1
ATOM 8896 N N . ILE C 1 108 ? -30.678 18.975 -78.212 1.00 33.09 107 ILE C N 1
ATOM 8897 C CA . ILE C 1 108 ? -30.366 18.061 -77.118 1.00 34.09 107 ILE C CA 1
ATOM 8898 C C . ILE C 1 108 ? -28.976 17.439 -77.293 1.00 35.73 107 ILE C C 1
ATOM 8899 O O . ILE C 1 108 ? -28.175 17.441 -76.352 1.00 34.00 107 ILE C O 1
ATOM 8904 N N . ILE C 1 109 ? -28.682 16.949 -78.500 1.00 28.78 108 ILE C N 1
ATOM 8905 C CA . ILE C 1 109 ? -27.373 16.383 -78.802 1.00 27.85 108 ILE C CA 1
ATOM 8906 C C . ILE C 1 109 ? -26.281 17.469 -78.773 1.00 28.83 108 ILE C C 1
ATOM 8907 O O . ILE C 1 109 ? -25.148 17.185 -78.386 1.00 26.33 108 ILE C O 1
ATOM 8912 N N . ARG C 1 110 ? -26.619 18.699 -79.168 1.00 28.73 109 ARG C N 1
ATOM 8913 C CA . ARG C 1 110 ? -25.682 19.830 -79.043 1.00 31.27 109 ARG C CA 1
ATOM 8914 C C . ARG C 1 110 ? -25.290 20.076 -77.581 1.00 29.55 109 ARG C C 1
ATOM 8915 O O . ARG C 1 110 ? -24.105 20.233 -77.274 1.00 30.14 109 ARG C O 1
ATOM 8923 N N . ARG C 1 111 ? -26.287 20.091 -76.699 1.00 31.69 110 ARG C N 1
ATOM 8924 C CA . ARG C 1 111 ? -26.059 20.215 -75.258 1.00 34.88 110 ARG C CA 1
ATOM 8925 C C . ARG C 1 111 ? -25.245 19.030 -74.729 1.00 35.43 110 ARG C C 1
ATOM 8926 O O . ARG C 1 111 ? -24.337 19.213 -73.924 1.00 31.38 110 ARG C O 1
ATOM 8934 N N . ARG C 1 112 ? -25.553 17.830 -75.222 1.00 31.57 111 ARG C N 1
ATOM 8935 C CA . ARG C 1 112 ? -24.930 16.605 -74.740 1.00 33.71 111 ARG C CA 1
ATOM 8936 C C . ARG C 1 112 ? -23.828 16.081 -75.673 1.00 34.69 111 ARG C C 1
ATOM 8937 O O . ARG C 1 112 ? -23.540 14.883 -75.698 1.00 35.36 111 ARG C O 1
ATOM 8945 N N . LYS C 1 113 ? -23.211 16.990 -76.422 1.00 34.98 112 LYS C N 1
ATOM 8946 C CA . LYS C 1 113 ? -22.273 16.650 -77.508 1.00 30.93 112 LYS C CA 1
ATOM 8947 C C . LYS C 1 113 ? -21.099 15.770 -77.086 1.00 37.55 112 LYS C C 1
ATOM 8948 O O . LYS C 1 113 ? -20.823 14.737 -77.705 1.00 33.91 112 LYS C O 1
ATOM 8954 N N . HIS C 1 114 ? -20.422 16.173 -76.016 1.00 37.35 113 HIS C N 1
ATOM 8955 C CA . HIS C 1 114 ? -19.233 15.464 -75.570 1.00 33.11 113 HIS C CA 1
ATOM 8956 C C . HIS C 1 114 ? -19.560 14.099 -74.987 1.00 33.38 113 HIS C C 1
ATOM 8957 O O . HIS C 1 114 ? -18.742 13.175 -75.083 1.00 29.47 113 HIS C O 1
ATOM 8964 N N . GLU C 1 115 ? -20.757 13.977 -74.407 1.00 28.56 114 GLU C N 1
ATOM 8965 C CA . GLU C 1 115 ? -21.281 12.697 -73.916 1.00 28.55 114 GLU C CA 1
ATOM 8966 C C . GLU C 1 115 ? -21.483 11.707 -75.078 1.00 33.49 114 GLU C C 1
ATOM 8967 O O . GLU C 1 115 ? -21.030 10.559 -75.014 1.00 35.60 114 GLU C O 1
ATOM 8973 N N . PHE C 1 116 ? -22.167 12.157 -76.132 1.00 34.18 115 PHE C N 1
ATOM 8974 C CA . PHE C 1 116 ? -22.356 11.332 -77.340 1.00 32.67 115 PHE C CA 1
ATOM 8975 C C . PHE C 1 116 ? -21.044 10.921 -78.007 1.00 28.60 115 PHE C C 1
ATOM 8976 O O . PHE C 1 116 ? -20.880 9.777 -78.404 1.00 34.46 115 PHE C O 1
ATOM 8984 N N . SER C 1 117 ? -20.108 11.862 -78.082 1.00 28.67 116 SER C N 1
ATOM 8985 C CA . SER C 1 117 ? -18.750 11.582 -78.552 1.00 25.03 116 SER C CA 1
ATOM 8986 C C . SER C 1 117 ? -18.033 10.561 -77.684 1.00 21.71 116 SER C C 1
ATOM 8987 O O . SER C 1 117 ? -17.403 9.644 -78.197 1.00 27.91 116 SER C O 1
ATOM 8990 N N . ALA C 1 118 ? -18.161 10.703 -76.369 1.00 26.00 117 ALA C N 1
ATOM 8991 C CA . ALA C 1 118 ? -17.609 9.729 -75.420 1.00 26.39 117 ALA C CA 1
ATOM 8992 C C . ALA C 1 118 ? -18.261 8.340 -75.527 1.00 28.52 117 ALA C C 1
ATOM 8993 O O . ALA C 1 118 ? -17.602 7.330 -75.298 1.00 29.67 117 ALA C O 1
ATOM 8995 N N . TRP C 1 119 ? -19.551 8.288 -75.859 1.00 25.25 118 TRP C N 1
ATOM 8996 C CA . TRP C 1 119 ? -20.202 7.015 -76.205 1.00 28.91 118 TRP C CA 1
ATOM 8997 C C . TRP C 1 119 ? -19.567 6.357 -77.418 1.00 27.94 118 TRP C C 1
ATOM 8998 O O . TRP C 1 119 ? -19.440 5.144 -77.442 1.00 27.10 118 TRP C O 1
ATOM 9009 N N . LEU C 1 120 ? -19.158 7.165 -78.402 1.00 27.90 119 LEU C N 1
ATOM 9010 C CA . LEU C 1 120 ? -18.501 6.665 -79.617 1.00 27.50 119 LEU C CA 1
ATOM 9011 C C . LEU C 1 120 ? -17.064 6.251 -79.372 1.00 27.25 119 LEU C C 1
ATOM 9012 O O . LEU C 1 120 ? -16.584 5.306 -79.994 1.00 27.15 119 LEU C O 1
ATOM 9017 N N . VAL C 1 121 ? -16.385 6.962 -78.469 1.00 34.33 120 VAL C N 1
ATOM 9018 C CA . VAL C 1 121 ? -15.039 6.591 -78.030 1.00 34.83 120 VAL C CA 1
ATOM 9019 C C . VAL C 1 121 ? -15.055 5.196 -77.409 1.00 33.74 120 VAL C C 1
ATOM 9020 O O . VAL C 1 121 ? -14.279 4.331 -77.803 1.00 35.02 120 VAL C O 1
ATOM 9024 N N . HIS C 1 122 ? -15.974 4.969 -76.476 1.00 36.43 121 HIS C N 1
ATOM 9025 C CA . HIS C 1 122 ? -16.059 3.677 -75.788 1.00 30.05 121 HIS C CA 1
ATOM 9026 C C . HIS C 1 122 ? -16.619 2.566 -76.663 1.00 29.36 121 HIS C C 1
ATOM 9027 O O . HIS C 1 122 ? -16.152 1.418 -76.590 1.00 28.81 121 HIS C O 1
ATOM 9034 N N . GLU C 1 123 ? -17.608 2.893 -77.496 1.00 30.42 122 GLU C N 1
ATOM 9035 C CA . GLU C 1 123 ? -18.325 1.842 -78.229 1.00 29.18 122 GLU C CA 1
ATOM 9036 C C . GLU C 1 123 ? -17.736 1.479 -79.586 1.00 27.25 122 GLU C C 1
ATOM 9037 O O . GLU C 1 123 ? -17.742 0.312 -79.984 1.00 26.74 122 GLU C O 1
ATOM 9043 N N . ALA C 1 124 ? -17.253 2.488 -80.302 1.00 30.57 123 ALA C N 1
ATOM 9044 C CA . ALA C 1 124 ? -16.770 2.293 -81.662 1.00 28.50 123 ALA C CA 1
ATOM 9045 C C . ALA C 1 124 ? -15.250 2.383 -81.709 1.00 27.82 123 ALA C C 1
ATOM 9046 O O . ALA C 1 124 ? -14.643 2.129 -82.747 1.00 26.89 123 ALA C O 1
ATOM 9048 N N . GLY C 1 125 ? -14.638 2.767 -80.587 1.00 27.34 124 GLY C N 1
ATOM 9049 C CA . GLY C 1 125 ? -13.185 2.952 -80.539 1.00 30.82 124 GLY C CA 1
ATOM 9050 C C . GLY C 1 125 ? -12.694 4.221 -81.216 1.00 27.32 124 GLY C C 1
ATOM 9051 O O . GLY C 1 125 ? -11.512 4.337 -81.542 1.00 30.39 124 GLY C O 1
ATOM 9052 N N . LYS C 1 126 ? -13.589 5.178 -81.408 1.00 27.48 125 LYS C N 1
ATOM 9053 C CA . LYS C 1 126 ? -13.269 6.396 -82.156 1.00 29.27 125 LYS C CA 1
ATOM 9054 C C . LYS C 1 126 ? -12.350 7.325 -81.368 1.00 32.66 125 LYS C C 1
ATOM 9055 O O . LYS C 1 126 ? -12.620 7.613 -80.210 1.00 32.74 125 LYS C O 1
ATOM 9061 N N . PRO C 1 127 ? -11.256 7.786 -81.997 1.00 28.65 126 PRO C N 1
ATOM 9062 C CA . PRO C 1 127 ? -10.403 8.812 -81.404 1.00 31.58 126 PRO C CA 1
ATOM 9063 C C . PRO C 1 127 ? -11.185 10.117 -81.240 1.00 35.83 126 PRO C C 1
ATOM 9064 O O . PRO C 1 127 ? -12.211 10.303 -81.913 1.00 30.02 126 PRO C O 1
ATOM 9068 N N . TRP C 1 128 ? -10.705 10.998 -80.355 1.00 32.89 127 TRP C N 1
ATOM 9069 C CA . TRP C 1 128 ? -11.435 12.225 -79.986 1.00 32.47 127 TRP C CA 1
ATOM 9070 C C . TRP C 1 128 ? -11.899 12.992 -81.221 1.00 27.96 127 TRP C C 1
ATOM 9071 O O . TRP C 1 128 ? -13.075 13.337 -81.336 1.00 25.06 127 TRP C O 1
ATOM 9082 N N . LYS C 1 129 ? -10.963 13.251 -82.130 1.00 28.37 128 LYS C N 1
ATOM 9083 C CA . LYS C 1 129 ? -11.241 13.981 -83.362 1.00 28.91 128 LYS C CA 1
ATOM 9084 C C . LYS C 1 129 ? -12.369 13.325 -84.170 1.00 27.86 128 LYS C C 1
ATOM 9085 O O . LYS C 1 129 ? -13.297 14.011 -84.556 1.00 33.58 128 LYS C O 1
ATOM 9091 N N . GLU C 1 130 ? -12.302 12.002 -84.365 1.00 32.10 129 GLU C N 1
ATOM 9092 C CA . GLU C 1 130 ? -13.335 11.239 -85.119 1.00 29.12 129 GLU C CA 1
ATOM 9093 C C . GLU C 1 130 ? -14.687 11.201 -84.425 1.00 27.17 129 GLU C C 1
ATOM 9094 O O . GLU C 1 130 ? -15.725 11.293 -85.080 1.00 26.74 129 GLU C O 1
ATOM 9100 N N . ALA C 1 131 ? -14.664 11.055 -83.099 1.00 27.46 130 ALA C N 1
ATOM 9101 C CA . ALA C 1 131 ? -15.868 11.002 -82.296 1.00 26.94 130 ALA C CA 1
ATOM 9102 C C . ALA C 1 131 ? -16.630 12.314 -82.393 1.00 27.96 130 ALA C C 1
ATOM 9103 O O . ALA C 1 131 ? -17.832 12.319 -82.674 1.00 26.03 130 ALA C O 1
ATOM 9105 N N . ASP C 1 132 ? -15.903 13.412 -82.197 1.00 27.67 131 ASP C N 1
ATOM 9106 C CA . ASP C 1 132 ? -16.460 14.760 -82.252 1.00 28.23 131 ASP C CA 1
ATOM 9107 C C . ASP C 1 132 ? -17.025 15.090 -83.631 1.00 28.30 131 ASP C C 1
ATOM 9108 O O . ASP C 1 132 ? -18.085 15.722 -83.739 1.00 31.43 131 ASP C O 1
ATOM 9113 N N . ALA C 1 133 ? -16.316 14.652 -84.673 1.00 28.68 132 ALA C N 1
ATOM 9114 C CA . ALA C 1 133 ? -16.723 14.901 -86.060 1.00 30.56 132 ALA C CA 1
ATOM 9115 C C . ALA C 1 133 ? -17.984 14.132 -86.430 1.00 29.08 132 ALA C C 1
ATOM 9116 O O . ALA C 1 133 ? -18.802 14.627 -87.211 1.00 27.05 132 ALA C O 1
ATOM 9118 N N . ASP C 1 134 ? -18.116 12.918 -85.881 1.00 29.89 133 ASP C N 1
ATOM 9119 C CA . ASP C 1 134 ? -19.311 12.081 -86.037 1.00 25.56 133 ASP C CA 1
ATOM 9120 C C . ASP C 1 134 ? -20.518 12.751 -85.352 1.00 26.10 133 ASP C C 1
ATOM 9121 O O . ASP C 1 134 ? -21.571 12.901 -85.967 1.00 26.24 133 ASP C O 1
ATOM 9126 N N . THR C 1 135 ? -20.358 13.166 -84.093 1.00 26.00 134 THR C N 1
ATOM 9127 C CA . THR C 1 135 ? -21.396 13.921 -83.381 1.00 26.38 134 THR C CA 1
ATOM 9128 C C . THR C 1 135 ? -21.804 15.206 -84.118 1.00 27.21 134 THR C C 1
ATOM 9129 O O . THR C 1 135 ? -23.007 15.507 -84.247 1.00 23.45 134 THR C O 1
ATOM 9133 N N . ALA C 1 136 ? -20.810 15.937 -84.624 1.00 23.09 135 ALA C N 1
ATOM 9134 C CA . ALA C 1 136 ? -21.063 17.146 -85.422 1.00 28.30 135 ALA C CA 1
ATOM 9135 C C . ALA C 1 136 ? -21.934 16.852 -86.657 1.00 27.79 135 ALA C C 1
ATOM 9136 O O . ALA C 1 136 ? -22.853 17.611 -86.973 1.00 26.64 135 ALA C O 1
ATOM 9138 N N . GLU C 1 137 ? -21.648 15.733 -87.321 1.00 23.82 136 GLU C N 1
ATOM 9139 C CA . GLU C 1 137 ? -22.371 15.321 -88.513 1.00 21.24 136 GLU C CA 1
ATOM 9140 C C . GLU C 1 137 ? -23.810 14.939 -88.162 1.00 24.55 136 GLU C C 1
ATOM 9141 O O . GLU C 1 137 ? -24.750 15.294 -88.887 1.00 29.26 136 GLU C O 1
ATOM 9147 N N . ALA C 1 138 ? -23.980 14.263 -87.027 1.00 26.69 137 ALA C N 1
ATOM 9148 C CA . ALA C 1 138 ? -25.307 13.892 -86.552 1.00 28.21 137 ALA C CA 1
ATOM 9149 C C . ALA C 1 138 ? -26.193 15.127 -86.346 1.00 24.64 137 ALA C C 1
ATOM 9150 O O . ALA C 1 138 ? -27.321 15.168 -86.839 1.00 25.35 137 ALA C O 1
ATOM 9152 N N . ILE C 1 139 ? -25.659 16.151 -85.684 1.00 26.80 138 ILE C N 1
ATOM 9153 C CA . ILE C 1 139 ? -26.382 17.438 -85.525 1.00 24.41 138 ILE C CA 1
ATOM 9154 C C . ILE C 1 139 ? -26.689 18.122 -86.881 1.00 23.45 138 ILE C C 1
ATOM 9155 O O . ILE C 1 139 ? -27.789 18.664 -87.079 1.00 28.15 138 ILE C O 1
ATOM 9160 N N . ASP C 1 140 ? -25.728 18.061 -87.811 1.00 25.12 139 ASP C N 1
ATOM 9161 C CA . ASP C 1 140 ? -25.904 18.606 -89.168 1.00 23.42 139 ASP C CA 1
ATOM 9162 C C . ASP C 1 140 ? -27.027 17.926 -89.921 1.00 24.20 139 ASP C C 1
ATOM 9163 O O . ASP C 1 140 ? -27.851 18.605 -90.515 1.00 23.28 139 ASP C O 1
ATOM 9168 N N . PHE C 1 141 ? -27.050 16.590 -89.904 1.00 23.26 140 PHE C N 1
ATOM 9169 C CA . PHE C 1 141 ? -28.153 15.831 -90.509 1.00 27.71 140 PHE C CA 1
ATOM 9170 C C . PHE C 1 141 ? -29.534 16.312 -90.036 1.00 24.48 140 PHE C C 1
ATOM 9171 O O . PHE C 1 141 ? -30.415 16.603 -90.850 1.00 30.11 140 PHE C O 1
ATOM 9179 N N . LEU C 1 142 ? -29.707 16.401 -88.717 1.00 25.86 141 LEU C N 1
ATOM 9180 C CA . LEU C 1 142 ? -30.936 16.918 -88.108 1.00 23.24 141 LEU C CA 1
ATOM 9181 C C . LEU C 1 142 ? -31.298 18.347 -88.540 1.00 24.48 141 LEU C C 1
ATOM 9182 O O . LEU C 1 142 ? -32.442 18.600 -88.914 1.00 24.98 141 LEU C O 1
ATOM 9187 N N . GLU C 1 143 ? -30.331 19.264 -88.491 1.00 23.69 142 GLU C N 1
ATOM 9188 C CA . GLU C 1 143 ? -30.572 20.657 -88.846 1.00 26.20 142 GLU C CA 1
ATOM 9189 C C . GLU C 1 143 ? -30.818 20.803 -90.354 1.00 27.15 142 GLU C C 1
ATOM 9190 O O . GLU C 1 143 ? -31.688 21.569 -90.767 1.00 25.18 142 GLU C O 1
ATOM 9196 N N . TYR C 1 144 ? -30.080 20.033 -91.155 1.00 25.99 143 TYR C N 1
ATOM 9197 C CA . TYR C 1 144 ? -30.158 20.146 -92.607 1.00 25.31 143 TYR C CA 1
ATOM 9198 C C . TYR C 1 144 ? -31.456 19.568 -93.171 1.00 23.62 143 TYR C C 1
ATOM 9199 O O . TYR C 1 144 ? -32.151 20.240 -93.932 1.00 23.92 143 TYR C O 1
ATOM 9208 N N . TYR C 1 145 ? -31.785 18.334 -92.784 1.00 25.72 144 TYR C N 1
ATOM 9209 C CA . TYR C 1 145 ? -33.043 17.707 -93.231 1.00 24.83 144 TYR C CA 1
ATOM 9210 C C . TYR C 1 145 ? -34.301 18.415 -92.740 1.00 27.48 144 TYR C C 1
ATOM 9211 O O . TYR C 1 145 ? -35.276 18.483 -93.482 1.00 25.93 144 TYR C O 1
ATOM 9220 N N . ALA C 1 146 ? -34.272 18.971 -91.522 1.00 24.12 145 ALA C N 1
ATOM 9221 C CA . ALA C 1 146 ? -35.373 19.818 -91.059 1.00 23.61 145 ALA C CA 1
ATOM 9222 C C . ALA C 1 146 ? -35.646 20.970 -92.033 1.00 25.05 145 ALA C C 1
ATOM 9223 O O . ALA C 1 146 ? -36.786 21.179 -92.434 1.00 26.43 145 ALA C O 1
ATOM 9225 N N . ARG C 1 147 ? -34.595 21.676 -92.431 1.00 24.88 146 ARG C N 1
ATOM 9226 C CA . ARG C 1 147 ? -34.718 22.817 -93.342 1.00 26.64 146 ARG C CA 1
ATOM 9227 C C . ARG C 1 147 ? -35.065 22.388 -94.761 1.00 25.49 146 ARG C C 1
ATOM 9228 O O . ARG C 1 147 ? -35.856 23.048 -95.430 1.00 26.01 146 ARG C O 1
ATOM 9236 N N . GLN C 1 148 ? -34.485 21.279 -95.217 1.00 21.90 147 GLN C N 1
ATOM 9237 C CA . GLN C 1 148 ? -34.844 20.745 -96.526 1.00 25.17 147 GLN C CA 1
ATOM 9238 C C . GLN C 1 148 ? -36.340 20.353 -96.604 1.00 21.59 147 GLN C C 1
ATOM 9239 O O . GLN C 1 148 ? -36.981 20.562 -97.634 1.00 28.71 147 GLN C O 1
ATOM 9245 N N . MET C 1 149 ? -36.905 19.817 -95.519 1.00 28.20 148 MET C N 1
ATOM 9246 C CA . MET C 1 149 ? -38.324 19.385 -95.523 1.00 24.74 148 MET C CA 1
ATOM 9247 C C . MET C 1 149 ? -39.286 20.581 -95.563 1.00 26.06 148 MET C C 1
ATOM 9248 O O . MET C 1 149 ? -40.310 20.544 -96.267 1.00 28.46 148 MET C O 1
ATOM 9253 N N . ILE C 1 150 ? -38.953 21.624 -94.804 1.00 26.24 149 ILE C N 1
ATOM 9254 C CA . ILE C 1 150 ? -39.660 22.923 -94.875 1.00 27.86 149 ILE C CA 1
ATOM 9255 C C . ILE C 1 150 ? -39.698 23.480 -96.317 1.00 28.29 149 ILE C C 1
ATOM 9256 O O . ILE C 1 150 ? -40.749 23.936 -96.795 1.00 33.28 149 ILE C O 1
ATOM 9261 N N . GLU C 1 151 ? -38.581 23.387 -97.029 1.00 25.81 150 GLU C N 1
ATOM 9262 C CA . GLU C 1 151 ? -38.556 23.792 -98.443 1.00 27.13 150 GLU C CA 1
ATOM 9263 C C . GLU C 1 151 ? -39.360 22.870 -99.375 1.00 32.19 150 GLU C C 1
ATOM 9264 O O . GLU C 1 151 ? -40.116 23.357 -100.220 1.00 28.27 150 GLU C O 1
ATOM 9270 N N . LEU C 1 152 ? -39.195 21.554 -99.209 1.00 30.88 151 LEU C N 1
ATOM 9271 C CA . LEU C 1 152 ? -39.845 20.537 -100.056 1.00 27.92 151 LEU C CA 1
ATOM 9272 C C . LEU C 1 152 ? -41.362 20.561 -99.962 1.00 30.26 151 LEU C C 1
ATOM 9273 O O . LEU C 1 152 ? -42.051 20.288 -100.948 1.00 28.20 151 LEU C O 1
ATOM 9278 N N . ASN C 1 153 ? -41.859 20.879 -98.763 1.00 30.59 152 ASN C N 1
ATOM 9279 C CA . ASN C 1 153 ? -43.281 21.037 -98.468 1.00 31.38 152 ASN C CA 1
ATOM 9280 C C . ASN C 1 153 ? -43.974 22.074 -99.365 1.00 30.99 152 ASN C C 1
ATOM 9281 O O . ASN C 1 153 ? -45.178 21.998 -99.584 1.00 39.03 152 ASN C O 1
ATOM 9286 N N . ARG C 1 154 ? -43.202 23.027 -99.883 1.00 32.27 153 ARG C N 1
ATOM 9287 C CA . ARG C 1 154 ? -43.698 24.027 -100.829 1.00 30.60 153 ARG C CA 1
ATOM 9288 C C . ARG C 1 154 ? -43.994 23.439 -102.200 1.00 31.56 153 ARG C C 1
ATOM 9289 O O . ARG C 1 154 ? -44.655 24.082 -103.014 1.00 34.25 153 ARG C O 1
ATOM 9297 N N . GLY C 1 155 ? -43.487 22.230 -102.462 1.00 30.46 154 GLY C N 1
ATOM 9298 C CA . GLY C 1 155 ? -43.605 21.600 -103.778 1.00 25.52 154 GLY C CA 1
ATOM 9299 C C . GLY C 1 155 ? -42.758 22.277 -104.841 1.00 28.80 154 GLY C C 1
ATOM 9300 O O . GLY C 1 155 ? -41.801 22.984 -104.527 1.00 29.51 154 GLY C O 1
ATOM 9301 N N . LYS C 1 156 ? -43.092 22.060 -106.107 1.00 28.48 155 LYS C N 1
ATOM 9302 C CA . LYS C 1 156 ? -42.329 22.669 -107.192 1.00 28.60 155 LYS C CA 1
ATOM 9303 C C . LYS C 1 156 ? -43.270 23.298 -108.198 1.00 31.28 155 LYS C C 1
ATOM 9304 O O . LYS C 1 156 ? -44.358 22.771 -108.460 1.00 28.25 155 LYS C O 1
ATOM 9310 N N . GLU C 1 157 ? -42.868 24.440 -108.744 1.00 29.25 156 GLU C N 1
ATOM 9311 C CA . GLU C 1 157 ? -43.766 25.171 -109.629 1.00 34.35 156 GLU C CA 1
ATOM 9312 C C . GLU C 1 157 ? -43.860 24.513 -111.002 1.00 28.88 156 GLU C C 1
ATOM 9313 O O . GLU C 1 157 ? -42.860 24.201 -111.643 1.00 32.79 156 GLU C O 1
ATOM 9319 N N . ILE C 1 158 ? -45.091 24.270 -111.415 1.00 27.05 157 ILE C N 1
ATOM 9320 C CA . ILE C 1 158 ? -45.368 23.717 -112.738 1.00 26.09 157 ILE C CA 1
ATOM 9321 C C . ILE C 1 158 ? -46.303 24.670 -113.457 1.00 25.87 157 ILE C C 1
ATOM 9322 O O . ILE C 1 158 ? -46.707 25.693 -112.894 1.00 28.63 157 ILE C O 1
ATOM 9327 N N . LEU C 1 159 ? -46.642 24.347 -114.699 1.00 22.30 158 LEU C N 1
ATOM 9328 C CA . LEU C 1 159 ? -47.428 25.250 -115.517 1.00 26.84 158 LEU C CA 1
ATOM 9329 C C . LEU C 1 159 ? -48.915 24.972 -115.397 1.00 28.54 158 LEU C C 1
ATOM 9330 O O . LEU C 1 159 ? -49.346 23.814 -115.201 1.00 22.64 158 LEU C O 1
ATOM 9335 N N . SER C 1 160 ? -49.676 26.057 -115.497 1.00 30.81 159 SER C N 1
ATOM 9336 C CA . SER C 1 160 ? -51.132 26.036 -115.493 1.00 28.24 159 SER C CA 1
ATOM 9337 C C . SER C 1 160 ? -51.653 26.825 -116.693 1.00 32.85 159 SER C C 1
ATOM 9338 O O . SER C 1 160 ? -51.288 27.995 -116.889 1.00 26.98 159 SER C O 1
ATOM 9341 N N . ARG C 1 161 ? -52.515 26.185 -117.480 1.00 31.07 160 ARG C N 1
ATOM 9342 C CA . ARG C 1 161 ? -53.284 26.870 -118.514 1.00 32.98 160 ARG C CA 1
ATOM 9343 C C . ARG C 1 161 ? -54.287 27.850 -117.887 1.00 33.33 160 ARG C C 1
ATOM 9344 O O . ARG C 1 161 ? -54.681 27.672 -116.728 1.00 33.98 160 ARG C O 1
ATOM 9352 N N . PRO C 1 162 ? -54.704 28.888 -118.651 1.00 36.04 161 PRO C N 1
ATOM 9353 C CA . PRO C 1 162 ? -55.854 29.703 -118.248 1.00 37.00 161 PRO C CA 1
ATOM 9354 C C . PRO C 1 162 ? -57.064 28.841 -117.906 1.00 32.80 161 PRO C C 1
ATOM 9355 O O . PRO C 1 162 ? -57.403 27.922 -118.654 1.00 31.10 161 PRO C O 1
ATOM 9359 N N . GLY C 1 163 ? -57.670 29.116 -116.752 1.00 34.09 162 GLY C N 1
ATOM 9360 C CA . GLY C 1 163 ? -58.827 28.364 -116.278 1.00 37.44 162 GLY C CA 1
ATOM 9361 C C . GLY C 1 163 ? -58.493 27.061 -115.566 1.00 34.86 162 GLY C C 1
ATOM 9362 O O . GLY C 1 163 ? -59.373 26.220 -115.384 1.00 34.46 162 GLY C O 1
ATOM 9363 N N . GLU C 1 164 ? -57.228 26.887 -115.165 1.00 27.97 163 GLU C N 1
ATOM 9364 C CA . GLU C 1 164 ? -56.854 25.776 -114.270 1.00 30.85 163 GLU C CA 1
ATOM 9365 C C . GLU C 1 164 ? -55.718 26.149 -113.321 1.00 24.10 163 GLU C C 1
ATOM 9366 O O . GLU C 1 164 ? -54.974 27.098 -113.565 1.00 32.79 163 GLU C O 1
ATOM 9372 N N . GLN C 1 165 ? -55.591 25.389 -112.239 1.00 24.94 164 GLN C N 1
ATOM 9373 C CA . GLN C 1 165 ? -54.449 25.530 -111.337 1.00 26.29 164 GLN C CA 1
ATOM 9374 C C . GLN C 1 165 ? -53.834 24.160 -111.070 1.00 26.64 164 GLN C C 1
ATOM 9375 O O . GLN C 1 165 ? -54.510 23.240 -110.591 1.00 29.72 164 GLN C O 1
ATOM 9381 N N . ASN C 1 166 ? -52.551 24.034 -111.384 1.00 22.48 165 ASN C N 1
ATOM 9382 C CA . ASN C 1 166 ? -51.854 22.755 -111.271 1.00 23.34 165 ASN C CA 1
ATOM 9383 C C . ASN C 1 166 ? -50.787 22.850 -110.180 1.00 25.57 165 ASN C C 1
ATOM 9384 O O . ASN C 1 166 ? -50.078 23.858 -110.086 1.00 20.67 165 ASN C O 1
ATOM 9389 N N . ARG C 1 167 ? -50.700 21.825 -109.339 1.00 24.53 166 ARG C N 1
ATOM 9390 C CA . ARG C 1 167 ? -49.761 21.812 -108.218 1.00 24.65 166 ARG C CA 1
ATOM 9391 C C . ARG C 1 167 ? -48.971 20.507 -108.193 1.00 26.95 166 ARG C C 1
ATOM 9392 O O . ARG C 1 167 ? -49.535 19.432 -108.457 1.00 23.29 166 ARG C O 1
ATOM 9400 N N . TYR C 1 168 ? -47.678 20.611 -107.870 1.00 23.03 167 TYR C N 1
ATOM 9401 C CA . TYR C 1 168 ? -46.783 19.461 -107.783 1.00 25.15 167 TYR C CA 1
ATOM 9402 C C . TYR C 1 168 ? -46.154 19.465 -106.402 1.00 23.70 167 TYR C C 1
ATOM 9403 O O . TYR C 1 168 ? -45.444 20.396 -106.048 1.00 27.18 167 TYR C O 1
ATOM 9412 N N . PHE C 1 169 ? -46.415 18.434 -105.617 1.00 23.88 168 PHE C N 1
ATOM 9413 C CA . PHE C 1 169 ? -45.857 18.386 -104.276 1.00 27.62 168 PHE C CA 1
ATOM 9414 C C . PHE C 1 169 ? -45.485 16.969 -103.886 1.00 27.47 168 PHE C C 1
ATOM 9415 O O . PHE C 1 169 ? -45.459 16.098 -104.729 1.00 29.56 168 PHE C O 1
ATOM 9423 N N . TYR C 1 170 ? -45.188 16.744 -102.610 1.00 27.19 169 TYR C N 1
ATOM 9424 C CA . TYR C 1 170 ? -44.670 15.453 -102.164 1.00 28.76 169 TYR C CA 1
ATOM 9425 C C . TYR C 1 170 ? -45.470 14.888 -100.992 1.00 23.64 169 TYR C C 1
ATOM 9426 O O . TYR C 1 170 ? -45.872 15.634 -100.108 1.00 29.16 169 TYR C O 1
ATOM 9435 N N . THR C 1 171 ? -45.693 13.571 -101.005 1.00 21.29 170 THR C N 1
ATOM 9436 C CA . THR C 1 171 ? -46.496 12.869 -100.002 1.00 23.76 170 THR C CA 1
ATOM 9437 C C . THR C 1 171 ? -45.674 11.793 -99.289 1.00 28.69 170 THR C C 1
ATOM 9438 O O . THR C 1 171 ? -44.765 11.227 -99.890 1.00 25.59 170 THR C O 1
ATOM 9442 N N . PRO C 1 172 ? -45.954 11.537 -97.991 1.00 26.07 171 PRO C N 1
ATOM 9443 C CA . PRO C 1 172 ? -45.262 10.442 -97.304 1.00 30.02 171 PRO C CA 1
ATOM 9444 C C . PRO C 1 172 ? -45.588 9.081 -97.914 1.00 28.09 171 PRO C C 1
ATOM 9445 O O . PRO C 1 172 ? -46.651 8.901 -98.506 1.00 22.92 171 PRO C O 1
ATOM 9449 N N . MET C 1 173 ? -44.671 8.134 -97.767 1.00 23.94 172 MET C N 1
ATOM 9450 C CA . MET C 1 173 ? -44.808 6.825 -98.412 1.00 27.29 172 MET C CA 1
ATOM 9451 C C . MET C 1 173 ? -45.297 5.699 -97.503 1.00 22.34 172 MET C C 1
ATOM 9452 O O . MET C 1 173 ? -46.254 5.009 -97.844 1.00 28.48 172 MET C O 1
ATOM 9457 N N . GLY C 1 174 ? -44.683 5.530 -96.339 1.00 22.22 173 GLY C N 1
ATOM 9458 C CA . GLY C 1 174 ? -45.041 4.406 -95.467 1.00 20.57 173 GLY C CA 1
ATOM 9459 C C . GLY C 1 174 ? -43.944 4.025 -94.505 1.00 26.86 173 GLY C C 1
ATOM 9460 O O . GLY C 1 174 ? -43.187 4.871 -94.060 1.00 25.42 173 GLY C O 1
ATOM 9461 N N . VAL C 1 175 ? -43.859 2.731 -94.215 1.00 23.19 174 VAL C N 1
ATOM 9462 C CA . VAL C 1 175 ? -42.925 2.186 -93.252 1.00 24.71 174 VAL C CA 1
ATOM 9463 C C . VAL C 1 175 ? -41.556 2.062 -93.885 1.00 28.18 174 VAL C C 1
ATOM 9464 O O . VAL C 1 175 ? -41.409 1.459 -94.948 1.00 29.21 174 VAL C O 1
ATOM 9468 N N . THR C 1 176 ? -40.563 2.642 -93.217 1.00 22.44 175 THR C N 1
ATOM 9469 C CA . THR C 1 176 ? -39.182 2.550 -93.641 1.00 21.42 175 THR C CA 1
ATOM 9470 C C . THR C 1 176 ? -38.433 1.595 -92.728 1.00 25.88 175 THR C C 1
ATOM 9471 O O . THR C 1 176 ? -38.559 1.665 -91.495 1.00 25.36 175 THR C O 1
ATOM 9475 N N . VAL C 1 177 ? -37.682 0.676 -93.332 1.00 26.82 176 VAL C N 1
ATOM 9476 C CA . VAL C 1 177 ? -36.696 -0.108 -92.593 1.00 23.36 176 VAL C CA 1
ATOM 9477 C C . VAL C 1 177 ? -35.318 0.549 -92.740 1.00 24.35 176 VAL C C 1
ATOM 9478 O O . VAL C 1 177 ? -34.819 0.743 -93.854 1.00 27.52 176 VAL C O 1
ATOM 9482 N N . THR C 1 178 ? -34.714 0.903 -91.613 1.00 22.92 177 THR C N 1
ATOM 9483 C CA . THR C 1 178 ? -33.402 1.550 -91.620 1.00 27.35 177 THR C CA 1
ATOM 9484 C C . THR C 1 178 ? -32.409 0.568 -91.057 1.00 27.47 177 THR C C 1
ATOM 9485 O O . THR C 1 178 ? -32.559 0.114 -89.925 1.00 30.07 177 THR C O 1
ATOM 9489 N N . ILE C 1 179 ? -31.416 0.230 -91.873 1.00 24.38 178 ILE C N 1
ATOM 9490 C CA . ILE C 1 179 ? -30.352 -0.679 -91.501 1.00 25.27 178 ILE C CA 1
ATOM 9491 C C . ILE C 1 179 ? -29.059 0.131 -91.536 1.00 24.53 178 ILE C C 1
ATOM 9492 O O . ILE C 1 179 ? -28.515 0.442 -92.600 1.00 25.30 178 ILE C O 1
ATOM 9497 N N . SER C 1 180 ? -28.615 0.522 -90.350 1.00 23.77 179 SER C N 1
ATOM 9498 C CA . SER C 1 180 ? -27.527 1.477 -90.213 1.00 28.79 179 SER C CA 1
ATOM 9499 C C . SER C 1 180 ? -26.213 0.775 -89.887 1.00 29.43 179 SER C C 1
ATOM 9500 O O . SER C 1 180 ? -26.235 -0.358 -89.388 1.00 33.00 179 SER C O 1
ATOM 9503 N N . PRO C 1 181 ? -25.062 1.433 -90.174 1.00 28.17 180 PRO C N 1
ATOM 9504 C CA . PRO C 1 181 ? -23.781 0.775 -89.997 1.00 28.39 180 PRO C CA 1
ATOM 9505 C C . PRO C 1 181 ? -23.144 1.040 -88.625 1.00 28.98 180 PRO C C 1
ATOM 9506 O O . PRO C 1 181 ? -23.666 1.822 -87.816 1.00 31.77 180 PRO C O 1
ATOM 9510 N N . TRP C 1 182 ? -22.010 0.396 -88.386 1.00 28.69 181 TRP C N 1
ATOM 9511 C CA . TRP C 1 182 ? -21.289 0.563 -87.135 1.00 30.08 181 TRP C CA 1
ATOM 9512 C C . TRP C 1 182 ? -20.225 1.661 -87.162 1.00 30.41 181 TRP C C 1
ATOM 9513 O O . TRP C 1 182 ? -19.867 2.187 -86.112 1.00 26.36 181 TRP C O 1
ATOM 9524 N N . ASN C 1 183 ? -19.719 2.009 -88.347 1.00 29.92 182 ASN C N 1
ATOM 9525 C CA . ASN C 1 183 ? -18.554 2.908 -88.420 1.00 32.71 182 ASN C CA 1
ATOM 9526 C C . ASN C 1 183 ? -18.877 4.383 -88.197 1.00 33.09 182 ASN C C 1
ATOM 9527 O O . ASN C 1 183 ? -18.029 5.148 -87.757 1.00 31.31 182 ASN C O 1
ATOM 9532 N N . PHE C 1 184 ? -20.105 4.766 -88.527 1.00 30.74 183 PHE C N 1
ATOM 9533 C CA . PHE C 1 184 ? -20.637 6.049 -88.124 1.00 32.13 183 PHE C CA 1
ATOM 9534 C C . PHE C 1 184 ? -21.899 5.749 -87.337 1.00 37.39 183 PHE C C 1
ATOM 9535 O O . PHE C 1 184 ? -23.016 6.139 -87.706 1.00 28.39 183 PHE C O 1
ATOM 9543 N N . ALA C 1 185 ? -21.674 5.026 -86.235 1.00 32.72 184 ALA C N 1
ATOM 9544 C CA . ALA C 1 185 ? -22.709 4.478 -85.359 1.00 34.60 184 ALA C CA 1
ATOM 9545 C C . ALA C 1 185 ? -23.725 5.509 -84.884 1.00 32.15 184 ALA C C 1
ATOM 9546 O O . ALA C 1 185 ? -24.871 5.163 -84.569 1.00 25.52 184 ALA C O 1
ATOM 9548 N N . LEU C 1 186 ? -23.306 6.771 -84.832 1.00 24.92 185 LEU C N 1
ATOM 9549 C CA . LEU C 1 186 ? -24.238 7.833 -84.539 1.00 27.41 185 LEU C CA 1
ATOM 9550 C C . LEU C 1 186 ? -24.727 8.550 -85.809 1.00 26.50 185 LEU C C 1
ATOM 9551 O O . LEU C 1 186 ? -25.909 8.447 -86.141 1.00 26.79 185 LEU C O 1
ATOM 9556 N N . ALA C 1 187 ? -23.833 9.236 -86.519 1.00 25.84 186 ALA C N 1
ATOM 9557 C CA . ALA C 1 187 ? -24.234 10.123 -87.629 1.00 29.15 186 ALA C CA 1
ATOM 9558 C C . ALA C 1 187 ? -25.040 9.487 -88.759 1.00 26.85 186 ALA C C 1
ATOM 9559 O O . ALA C 1 187 ? -26.112 9.994 -89.091 1.00 25.53 186 ALA C O 1
ATOM 9561 N N . ILE C 1 188 ? -24.543 8.401 -89.352 1.00 25.99 187 ILE C N 1
ATOM 9562 C CA . ILE C 1 188 ? -25.254 7.810 -90.502 1.00 27.84 187 ILE C CA 1
ATOM 9563 C C . ILE C 1 188 ? -26.573 7.177 -90.009 1.00 26.13 187 ILE C C 1
ATOM 9564 O O . ILE C 1 188 ? -27.616 7.243 -90.682 1.00 27.93 187 ILE C O 1
ATOM 9569 N N . MET C 1 189 ? -26.538 6.625 -88.797 1.00 24.21 188 MET C N 1
ATOM 9570 C CA . MET C 1 189 ? -27.750 6.080 -88.178 1.00 28.27 188 MET C CA 1
ATOM 9571 C C . MET C 1 189 ? -28.792 7.170 -87.974 1.00 30.37 188 MET C C 1
ATOM 9572 O O . MET C 1 189 ? -29.972 6.956 -88.249 1.00 29.89 188 MET C O 1
ATOM 9577 N N . VAL C 1 190 ? -28.347 8.332 -87.504 1.00 21.97 189 VAL C N 1
ATOM 9578 C CA . VAL C 1 190 ? -29.230 9.487 -87.337 1.00 22.13 189 VAL C CA 1
ATOM 9579 C C . VAL C 1 190 ? -29.833 9.916 -88.675 1.00 25.60 189 VAL C C 1
ATOM 9580 O O . VAL C 1 190 ? -31.053 10.007 -88.799 1.00 23.58 189 VAL C O 1
ATOM 9584 N N . GLY C 1 191 ? -28.984 10.152 -89.670 1.00 24.48 190 GLY C N 1
ATOM 9585 C CA . GLY C 1 191 ? -29.442 10.672 -90.965 1.00 25.95 190 GLY C CA 1
ATOM 9586 C C . GLY C 1 191 ? -30.415 9.783 -91.728 1.00 23.13 190 GLY C C 1
ATOM 9587 O O . GLY C 1 191 ? -31.425 10.268 -92.266 1.00 27.69 190 GLY C O 1
ATOM 9588 N N . THR C 1 192 ? -30.133 8.484 -91.752 1.00 25.64 191 THR C N 1
ATOM 9589 C CA . THR C 1 192 ? -30.981 7.499 -92.458 1.00 23.47 191 THR C CA 1
ATOM 9590 C C . THR C 1 192 ? -32.179 7.059 -91.646 1.00 26.97 191 THR C C 1
ATOM 9591 O O . THR C 1 192 ? -33.037 6.329 -92.154 1.00 27.56 191 THR C O 1
ATOM 9595 N N . ALA C 1 193 ? -32.239 7.466 -90.378 1.00 24.06 192 ALA C N 1
ATOM 9596 C CA . ALA C 1 193 ? -33.474 7.336 -89.621 1.00 23.52 192 ALA C CA 1
ATOM 9597 C C . ALA C 1 193 ? -34.314 8.614 -89.718 1.00 24.85 192 ALA C C 1
ATOM 9598 O O . ALA C 1 193 ? -35.522 8.539 -89.902 1.00 24.55 192 ALA C O 1
ATOM 9600 N N . VAL C 1 194 ? -33.692 9.783 -89.561 1.00 23.62 193 VAL C N 1
ATOM 9601 C CA . VAL C 1 194 ? -34.493 11.023 -89.533 1.00 27.67 193 VAL C CA 1
ATOM 9602 C C . VAL C 1 194 ? -34.948 11.563 -90.902 1.00 27.18 193 VAL C C 1
ATOM 9603 O O . VAL C 1 194 ? -35.936 12.292 -90.963 1.00 23.35 193 VAL C O 1
ATOM 9607 N N . ALA C 1 195 ? -34.254 11.202 -91.987 1.00 23.24 194 ALA C N 1
ATOM 9608 C CA . ALA C 1 195 ? -34.756 11.569 -93.324 1.00 25.75 194 ALA C CA 1
ATOM 9609 C C . ALA C 1 195 ? -36.132 10.955 -93.606 1.00 22.10 194 ALA C C 1
ATOM 9610 O O . ALA C 1 195 ? -37.065 11.692 -93.930 1.00 25.34 194 ALA C O 1
ATOM 9612 N N . PRO C 1 196 ? -36.286 9.609 -93.451 1.00 22.20 195 PRO C N 1
ATOM 9613 C CA . PRO C 1 196 ? -37.673 9.137 -93.560 1.00 19.32 195 PRO C CA 1
ATOM 9614 C C . PRO C 1 196 ? -38.631 9.770 -92.559 1.00 23.66 195 PRO C C 1
ATOM 9615 O O . PRO C 1 196 ? -39.772 10.083 -92.922 1.00 19.70 195 PRO C O 1
ATOM 9619 N N . ILE C 1 197 ? -38.181 9.977 -91.323 1.00 26.68 196 ILE C N 1
ATOM 9620 C CA . ILE C 1 197 ? -39.074 10.507 -90.289 1.00 25.06 196 ILE C CA 1
ATOM 9621 C C . ILE C 1 197 ? -39.630 11.897 -90.611 1.00 24.44 196 ILE C C 1
ATOM 9622 O O . ILE C 1 197 ? -40.856 12.091 -90.591 1.00 25.82 196 ILE C O 1
ATOM 9627 N N . VAL C 1 198 ? -38.743 12.830 -90.971 1.00 25.85 197 VAL C N 1
ATOM 9628 C CA . VAL C 1 198 ? -39.134 14.208 -91.296 1.00 25.34 197 VAL C CA 1
ATOM 9629 C C . VAL C 1 198 ? -40.036 14.290 -92.540 1.00 27.51 197 VAL C C 1
ATOM 9630 O O . VAL C 1 198 ? -40.860 15.190 -92.626 1.00 22.92 197 VAL C O 1
ATOM 9634 N N . THR C 1 199 ? -39.903 13.319 -93.453 1.00 25.49 198 THR C N 1
ATOM 9635 C CA . THR C 1 199 ? -40.696 13.255 -94.694 1.00 25.13 198 THR C CA 1
ATOM 9636 C C . THR C 1 199 ? -42.039 12.520 -94.493 1.00 24.10 198 THR C C 1
ATOM 9637 O O . THR C 1 199 ? -42.751 12.192 -95.454 1.00 25.17 198 THR C O 1
ATOM 9641 N N . GLY C 1 200 ? -42.370 12.262 -93.231 1.00 24.30 199 GLY C N 1
ATOM 9642 C CA . GLY C 1 200 ? -43.688 11.780 -92.838 1.00 20.03 199 GLY C CA 1
ATOM 9643 C C . GLY C 1 200 ? -43.821 10.271 -92.855 1.00 21.92 199 GLY C C 1
ATOM 9644 O O . GLY C 1 200 ? -44.913 9.756 -92.652 1.00 26.69 199 GLY C O 1
ATOM 9645 N N . ASN C 1 201 ? -42.701 9.580 -93.100 1.00 23.66 200 ASN C N 1
ATOM 9646 C CA . ASN C 1 201 ? -42.598 8.121 -92.982 1.00 20.28 200 ASN C CA 1
ATOM 9647 C C . ASN C 1 201 ? -42.299 7.711 -91.533 1.00 22.63 200 ASN C C 1
ATOM 9648 O O . ASN C 1 201 ? -41.874 8.540 -90.727 1.00 25.60 200 ASN C O 1
ATOM 9653 N N . THR C 1 202 ? -42.524 6.438 -91.211 1.00 26.12 201 THR C N 1
ATOM 9654 C CA . THR C 1 202 ? -42.139 5.873 -89.908 1.00 26.21 201 THR C CA 1
ATOM 9655 C C . THR C 1 202 ? -41.033 4.819 -90.087 1.00 26.81 201 THR C C 1
ATOM 9656 O O . THR C 1 202 ? -40.868 4.265 -91.178 1.00 26.00 201 THR C O 1
ATOM 9660 N N . VAL C 1 203 ? -40.282 4.556 -89.015 1.00 24.82 202 VAL C N 1
ATOM 9661 C CA . VAL C 1 203 ? -39.013 3.810 -89.083 1.00 23.35 202 VAL C CA 1
ATOM 9662 C C . VAL C 1 203 ? -38.918 2.626 -88.122 1.00 26.16 202 VAL C C 1
ATOM 9663 O O . VAL C 1 203 ? -39.110 2.766 -86.908 1.00 25.40 202 VAL C O 1
ATOM 9667 N N . VAL C 1 204 ? -38.653 1.456 -88.694 1.00 25.93 203 VAL C N 1
ATOM 9668 C CA . VAL C 1 204 ? -38.168 0.321 -87.947 1.00 26.93 203 VAL C CA 1
ATOM 9669 C C . VAL C 1 204 ? -36.650 0.307 -88.098 1.00 26.31 203 VAL C C 1
ATOM 9670 O O . VAL C 1 204 ? -36.123 0.074 -89.190 1.00 23.09 203 VAL C O 1
ATOM 9674 N N . LEU C 1 205 ? -35.958 0.597 -87.002 1.00 23.70 204 LEU C N 1
ATOM 9675 C CA . LEU C 1 205 ? -34.500 0.720 -87.002 1.00 25.34 204 LEU C CA 1
ATOM 9676 C C . LEU C 1 205 ? -33.803 -0.547 -86.503 1.00 31.29 204 LEU C C 1
ATOM 9677 O O . LEU C 1 205 ? -33.998 -0.965 -85.360 1.00 31.40 204 LEU C O 1
ATOM 9682 N N . LYS C 1 206 ? -32.987 -1.143 -87.366 1.00 30.07 205 LYS C N 1
ATOM 9683 C CA . LYS C 1 206 ? -32.084 -2.222 -86.970 1.00 29.41 205 LYS C CA 1
ATOM 9684 C C . LYS C 1 206 ? -30.669 -1.649 -86.966 1.00 21.29 205 LYS C C 1
ATOM 9685 O O . LYS C 1 206 ? -30.018 -1.553 -88.021 1.00 26.49 205 LYS C O 1
ATOM 9691 N N . PRO C 1 207 ? -30.191 -1.236 -85.780 1.00 23.30 206 PRO C N 1
ATOM 9692 C CA . PRO C 1 207 ? -28.846 -0.700 -85.741 1.00 24.13 206 PRO C CA 1
ATOM 9693 C C . PRO C 1 207 ? -27.839 -1.834 -85.860 1.00 28.39 206 PRO C C 1
ATOM 9694 O O . PRO C 1 207 ? -28.221 -3.006 -85.813 1.00 30.72 206 PRO C O 1
ATOM 9698 N N . ALA C 1 208 ? -26.573 -1.474 -86.036 1.00 26.83 207 ALA C N 1
ATOM 9699 C CA . ALA C 1 208 ? -25.506 -2.441 -86.119 1.00 31.94 207 ALA C CA 1
ATOM 9700 C C . ALA C 1 208 ? -25.318 -3.109 -84.758 1.00 30.30 207 ALA C C 1
ATOM 9701 O O . ALA C 1 208 ? -25.292 -2.438 -83.719 1.00 27.92 207 ALA C O 1
ATOM 9703 N N . SER C 1 209 ? -25.202 -4.431 -84.787 1.00 25.56 208 SER C N 1
ATOM 9704 C CA . SER C 1 209 ? -25.054 -5.247 -83.587 1.00 30.35 208 SER C CA 1
ATOM 9705 C C . SER C 1 209 ? -23.752 -5.010 -82.813 1.00 31.92 208 SER C C 1
ATOM 9706 O O . SER C 1 209 ? -23.686 -5.271 -81.621 1.00 32.13 208 SER C O 1
ATOM 9709 N N . THR C 1 210 ? -22.727 -4.513 -83.490 1.00 30.85 209 THR C N 1
ATOM 9710 C CA . THR C 1 210 ? -21.499 -4.139 -82.810 1.00 34.80 209 THR C CA 1
ATOM 9711 C C . THR C 1 210 ? -21.566 -2.736 -82.198 1.00 35.02 209 THR C C 1
ATOM 9712 O O . THR C 1 210 ? -20.693 -2.376 -81.401 1.00 36.90 209 THR C O 1
ATOM 9716 N N . THR C 1 211 ? -22.578 -1.942 -82.576 1.00 27.45 210 THR C N 1
ATOM 9717 C CA . THR C 1 211 ? -22.809 -0.611 -81.959 1.00 31.42 210 THR C CA 1
ATOM 9718 C C . THR C 1 211 ? -24.284 -0.278 -81.631 1.00 27.38 210 THR C C 1
ATOM 9719 O O . THR C 1 211 ? -24.822 0.724 -82.118 1.00 32.92 210 THR C O 1
ATOM 9723 N N . PRO C 1 212 ? -24.954 -1.108 -80.812 1.00 26.87 211 PRO C N 1
ATOM 9724 C CA . PRO C 1 212 ? -26.370 -0.778 -80.628 1.00 21.79 211 PRO C CA 1
ATOM 9725 C C . PRO C 1 212 ? -26.664 0.218 -79.490 1.00 21.14 211 PRO C C 1
ATOM 9726 O O . PRO C 1 212 ? -27.764 0.777 -79.456 1.00 24.85 211 PRO C O 1
ATOM 9730 N N . VAL C 1 213 ? -25.706 0.428 -78.579 1.00 26.17 212 VAL C N 1
ATOM 9731 C CA . VAL C 1 213 ? -25.932 1.268 -77.387 1.00 24.45 212 VAL C CA 1
ATOM 9732 C C . VAL C 1 213 ? -26.105 2.740 -77.746 1.00 26.56 212 VAL C C 1
ATOM 9733 O O . VAL C 1 213 ? -27.054 3.376 -77.301 1.00 24.32 212 VAL C O 1
ATOM 9737 N N . VAL C 1 214 ? -25.203 3.277 -78.561 1.00 27.25 213 VAL C N 1
ATOM 9738 C CA . VAL C 1 214 ? -25.319 4.678 -78.969 1.00 26.62 213 VAL C CA 1
ATOM 9739 C C . VAL C 1 214 ? -26.624 4.958 -79.758 1.00 29.12 213 VAL C C 1
ATOM 9740 O O . VAL C 1 214 ? -27.210 6.041 -79.632 1.00 29.00 213 VAL C O 1
ATOM 9744 N N . ALA C 1 215 ? -27.109 3.965 -80.508 1.00 30.40 214 ALA C N 1
ATOM 9745 C CA . ALA C 1 215 ? -28.427 4.062 -81.153 1.00 29.45 214 ALA C CA 1
ATOM 9746 C C . ALA C 1 215 ? -29.585 4.058 -80.146 1.00 31.23 214 ALA C C 1
ATOM 9747 O O . ALA C 1 215 ? -30.573 4.753 -80.350 1.00 32.38 214 ALA C O 1
ATOM 9749 N N . ALA C 1 216 ? -29.465 3.285 -79.067 1.00 27.28 215 ALA C N 1
ATOM 9750 C CA . ALA C 1 216 ? -30.419 3.374 -77.956 1.00 32.09 215 ALA C CA 1
ATOM 9751 C C . ALA C 1 216 ? -30.440 4.777 -77.339 1.00 31.13 215 ALA C C 1
ATOM 9752 O O . ALA C 1 216 ? -31.504 5.311 -77.044 1.00 24.86 215 ALA C O 1
ATOM 9754 N N . LYS C 1 217 ? -29.271 5.386 -77.172 1.00 29.42 216 LYS C N 1
ATOM 9755 C CA . LYS C 1 217 ? -29.202 6.747 -76.642 1.00 29.05 216 LYS C CA 1
ATOM 9756 C C . LYS C 1 217 ? -29.873 7.780 -77.556 1.00 31.08 216 LYS C C 1
ATOM 9757 O O . LYS C 1 217 ? -30.527 8.703 -77.069 1.00 30.79 216 LYS C O 1
ATOM 9763 N N . PHE C 1 218 ? -29.737 7.605 -78.871 1.00 27.98 217 PHE C N 1
ATOM 9764 C CA . PHE C 1 218 ? -30.386 8.501 -79.829 1.00 31.57 217 PHE C CA 1
ATOM 9765 C C . PHE C 1 218 ? -31.918 8.372 -79.875 1.00 29.62 217 PHE C C 1
ATOM 9766 O O . PHE C 1 218 ? -32.630 9.377 -79.995 1.00 23.86 217 PHE C O 1
ATOM 9774 N N . VAL C 1 219 ? -32.418 7.141 -79.798 1.00 30.72 218 VAL C N 1
ATOM 9775 C CA . VAL C 1 219 ? -33.869 6.899 -79.773 1.00 33.81 218 VAL C CA 1
ATOM 9776 C C . VAL C 1 219 ? -34.534 7.591 -78.562 1.00 35.48 218 VAL C C 1
ATOM 9777 O O . VAL C 1 219 ? -35.634 8.140 -78.691 1.00 38.92 218 VAL C O 1
ATOM 9781 N N . GLU C 1 220 ? -33.842 7.593 -77.419 1.00 29.83 219 GLU C N 1
ATOM 9782 C CA . GLU C 1 220 ? -34.275 8.323 -76.206 1.00 30.78 219 GLU C CA 1
ATOM 9783 C C . GLU C 1 220 ? -34.363 9.826 -76.452 1.00 30.17 219 GLU C C 1
ATOM 9784 O O . GLU C 1 220 ? -35.341 10.464 -76.061 1.00 38.76 219 GLU C O 1
ATOM 9790 N N . VAL C 1 221 ? -33.342 10.373 -77.110 1.00 25.94 220 VAL C N 1
ATOM 9791 C CA . VAL C 1 221 ? -33.336 11.762 -77.576 1.00 35.20 220 VAL C CA 1
ATOM 9792 C C . VAL C 1 221 ? -34.561 12.137 -78.434 1.00 35.38 220 VAL C C 1
ATOM 9793 O O . VAL C 1 221 ? -35.174 13.191 -78.212 1.00 33.53 220 VAL C O 1
ATOM 9797 N N . LEU C 1 222 ? -34.935 11.267 -79.375 1.00 35.83 221 LEU C N 1
ATOM 9798 C CA . LEU C 1 222 ? -36.105 11.518 -80.214 1.00 32.92 221 LEU C CA 1
ATOM 9799 C C . LEU C 1 222 ? -37.387 11.543 -79.390 1.00 33.41 221 LEU C C 1
ATOM 9800 O O . LEU C 1 222 ? -38.249 12.405 -79.600 1.00 28.84 221 LEU C O 1
ATOM 9805 N N . GLU C 1 223 ? -37.495 10.608 -78.448 1.00 34.09 222 GLU C N 1
ATOM 9806 C CA . GLU C 1 223 ? -38.612 10.583 -77.495 1.00 39.64 222 GLU C CA 1
ATOM 9807 C C . GLU C 1 223 ? -38.662 11.879 -76.678 1.00 40.97 222 GLU C C 1
ATOM 9808 O O . GLU C 1 223 ? -39.726 12.493 -76.539 1.00 37.51 222 GLU C O 1
ATOM 9814 N N . ASP C 1 224 ? -37.494 12.309 -76.198 1.00 41.93 223 ASP C N 1
ATOM 9815 C CA . ASP C 1 224 ? -37.353 13.555 -75.446 1.00 45.35 223 ASP C CA 1
ATOM 9816 C C . ASP C 1 224 ? -37.737 14.793 -76.269 1.00 45.79 223 ASP C C 1
ATOM 9817 O O . ASP C 1 224 ? -38.250 15.772 -75.723 1.00 46.07 223 ASP C O 1
ATOM 9822 N N . ALA C 1 225 ? -37.522 14.725 -77.583 1.00 36.12 224 ALA C N 1
ATOM 9823 C CA . ALA C 1 225 ? -37.809 15.837 -78.478 1.00 31.39 224 ALA C CA 1
ATOM 9824 C C . ALA C 1 225 ? -39.280 15.877 -78.920 1.00 34.60 224 ALA C C 1
ATOM 9825 O O . ALA C 1 225 ? -39.691 16.768 -79.674 1.00 35.02 224 ALA C O 1
ATOM 9827 N N . GLY C 1 226 ? -40.066 14.911 -78.447 1.00 33.40 225 GLY C N 1
ATOM 9828 C CA . GLY C 1 226 ? -41.511 14.897 -78.673 1.00 37.14 225 GLY C CA 1
ATOM 9829 C C . GLY C 1 226 ? -42.014 13.987 -79.780 1.00 36.37 225 GLY C C 1
ATOM 9830 O O . GLY C 1 226 ? -43.180 14.100 -80.195 1.00 37.77 225 GLY C O 1
ATOM 9831 N N . LEU C 1 227 ? -41.155 13.106 -80.273 1.00 33.87 226 LEU C N 1
ATOM 9832 C CA . LEU C 1 227 ? -41.550 12.204 -81.326 1.00 30.51 226 LEU C CA 1
ATOM 9833 C C . LEU C 1 227 ? -42.578 11.233 -80.795 1.00 29.10 226 LEU C C 1
ATOM 9834 O O . LEU C 1 227 ? -42.396 10.644 -79.788 1.00 31.09 226 LEU C O 1
ATOM 9839 N N . PRO C 1 228 ? -43.635 11.034 -81.530 1.00 28.26 227 PRO C N 1
ATOM 9840 C CA . PRO C 1 228 ? -44.695 10.155 -81.086 1.00 30.83 227 PRO C CA 1
ATOM 9841 C C . PRO C 1 228 ? -44.396 8.678 -81.106 1.00 32.60 227 PRO C C 1
ATOM 9842 O O . PRO C 1 228 ? -43.580 8.194 -81.830 1.00 32.33 227 PRO C O 1
ATOM 9846 N N . LYS C 1 229 ? -45.198 7.984 -80.340 1.00 25.23 228 LYS C N 1
ATOM 9847 C CA . LYS C 1 229 ? -45.187 6.573 -80.190 1.00 32.27 228 LYS C CA 1
ATOM 9848 C C . LYS C 1 229 ? -45.203 5.845 -81.550 1.00 29.25 228 LYS C C 1
ATOM 9849 O O . LYS C 1 229 ? -45.997 6.114 -82.371 1.00 29.74 228 LYS C O 1
ATOM 9855 N N . GLY C 1 230 ? -44.284 4.934 -81.761 1.00 29.71 229 GLY C N 1
ATOM 9856 C CA . GLY C 1 230 ? -44.269 4.100 -82.942 1.00 27.09 229 GLY C CA 1
ATOM 9857 C C . GLY C 1 230 ? -43.729 4.657 -84.260 1.00 27.06 229 GLY C C 1
ATOM 9858 O O . GLY C 1 230 ? -43.590 3.925 -85.189 1.00 24.89 229 GLY C O 1
ATOM 9859 N N . VAL C 1 231 ? -43.398 5.935 -84.271 1.00 21.00 230 VAL C N 1
ATOM 9860 C CA . VAL C 1 231 ? -42.714 6.627 -85.385 1.00 27.68 230 VAL C CA 1
ATOM 9861 C C . VAL C 1 231 ? -41.280 6.133 -85.612 1.00 30.57 230 VAL C C 1
ATOM 9862 O O . VAL C 1 231 ? -40.835 5.954 -86.755 1.00 29.77 230 VAL C O 1
ATOM 9866 N N . ILE C 1 232 ? -40.544 5.936 -84.525 1.00 31.29 231 ILE C N 1
ATOM 9867 C CA . ILE C 1 232 ? -39.330 5.136 -84.592 1.00 26.49 231 ILE C CA 1
ATOM 9868 C C . ILE C 1 232 ? -39.539 3.888 -83.725 1.00 30.87 231 ILE C C 1
ATOM 9869 O O . ILE C 1 232 ? -40.270 3.923 -82.719 1.00 29.09 231 ILE C O 1
ATOM 9874 N N . ASN C 1 233 ? -38.937 2.779 -84.145 1.00 26.24 232 ASN C N 1
ATOM 9875 C CA . ASN C 1 233 ? -38.946 1.544 -83.362 1.00 30.74 232 ASN C CA 1
ATOM 9876 C C . ASN C 1 233 ? -37.542 0.964 -83.324 1.00 29.07 232 ASN C C 1
ATOM 9877 O O . ASN C 1 233 ? -36.886 0.839 -84.355 1.00 27.62 232 ASN C O 1
ATOM 9882 N N . TYR C 1 234 ? -37.079 0.627 -82.127 1.00 24.91 233 TYR C N 1
ATOM 9883 C CA . TYR C 1 234 ? -35.692 0.231 -81.936 1.00 27.72 233 TYR C CA 1
ATOM 9884 C C . TYR C 1 234 ? -35.616 -1.282 -81.800 1.00 30.75 233 TYR C C 1
ATOM 9885 O O . TYR C 1 234 ? -36.155 -1.865 -80.840 1.00 31.53 233 TYR C O 1
ATOM 9894 N N . VAL C 1 235 ? -34.947 -1.922 -82.753 1.00 22.41 234 VAL C N 1
ATOM 9895 C CA . VAL C 1 235 ? -35.040 -3.374 -82.847 1.00 28.01 234 VAL C CA 1
ATOM 9896 C C . VAL C 1 235 ? -33.728 -4.100 -83.290 1.00 30.52 234 VAL C C 1
ATOM 9897 O O . VAL C 1 235 ? -33.695 -4.773 -84.320 1.00 29.41 234 VAL C O 1
ATOM 9901 N N . PRO C 1 236 ? -32.644 -3.994 -82.482 1.00 27.49 235 PRO C N 1
ATOM 9902 C CA . PRO C 1 236 ? -31.441 -4.776 -82.815 1.00 31.71 235 PRO C CA 1
ATOM 9903 C C . PRO C 1 236 ? -31.703 -6.291 -82.818 1.00 31.93 235 PRO C C 1
ATOM 9904 O O . PRO C 1 236 ? -32.635 -6.766 -82.167 1.00 37.02 235 PRO C O 1
ATOM 9908 N N . GLY C 1 237 ? -30.894 -7.032 -83.562 1.00 32.77 236 GLY C N 1
ATOM 9909 C CA . GLY C 1 237 ? -31.130 -8.461 -83.751 1.00 33.58 236 GLY C CA 1
ATOM 9910 C C . GLY C 1 237 ? -30.210 -9.005 -84.814 1.00 34.92 236 GLY C C 1
ATOM 9911 O O . GLY C 1 237 ? -29.308 -8.301 -85.276 1.00 34.91 236 GLY C O 1
ATOM 9912 N N . SER C 1 238 ? -30.445 -10.261 -85.199 1.00 34.68 237 SER C N 1
ATOM 9913 C CA . SER C 1 238 ? -29.639 -10.953 -86.200 1.00 38.27 237 SER C CA 1
ATOM 9914 C C . SER C 1 238 ? -30.143 -10.676 -87.608 1.00 35.26 237 SER C C 1
ATOM 9915 O O . SER C 1 238 ? -31.317 -10.375 -87.801 1.00 34.06 237 SER C O 1
ATOM 9918 N N . GLY C 1 239 ? -29.258 -10.813 -88.591 1.00 35.15 238 GLY C N 1
ATOM 9919 C CA . GLY C 1 239 ? -29.622 -10.637 -89.999 1.00 36.90 238 GLY C CA 1
ATOM 9920 C C . GLY C 1 239 ? -30.536 -11.717 -90.544 1.00 42.19 238 GLY C C 1
ATOM 9921 O O . GLY C 1 239 ? -31.405 -11.443 -91.375 1.00 42.44 238 GLY C O 1
ATOM 9922 N N . ALA C 1 240 ? -30.335 -12.947 -90.077 1.00 47.80 239 ALA C N 1
ATOM 9923 C CA . ALA C 1 240 ? -31.164 -14.080 -90.482 1.00 50.97 239 ALA C CA 1
ATOM 9924 C C . ALA C 1 240 ? -32.588 -13.975 -89.916 1.00 54.40 239 ALA C C 1
ATOM 9925 O O . ALA C 1 240 ? -33.567 -14.159 -90.647 1.00 57.27 239 ALA C O 1
ATOM 9927 N N . GLU C 1 241 ? -32.694 -13.655 -88.627 1.00 48.92 240 GLU C N 1
ATOM 9928 C CA . GLU C 1 241 ? -33.983 -13.539 -87.952 1.00 46.46 240 GLU C CA 1
ATOM 9929 C C . GLU C 1 241 ? -34.716 -12.241 -88.270 1.00 48.18 240 GLU C C 1
ATOM 9930 O O . GLU C 1 241 ? -35.907 -12.250 -88.566 1.00 48.95 240 GLU C O 1
ATOM 9936 N N . VAL C 1 242 ? -34.009 -11.122 -88.180 1.00 36.87 241 VAL C N 1
ATOM 9937 C CA . VAL C 1 242 ? -34.666 -9.819 -88.135 1.00 36.07 241 VAL C CA 1
ATOM 9938 C C . VAL C 1 242 ? -34.552 -9.075 -89.471 1.00 36.36 241 VAL C C 1
ATOM 9939 O O . VAL C 1 242 ? -35.575 -8.714 -90.060 1.00 27.85 241 VAL C O 1
ATOM 9943 N N . GLY C 1 243 ? -33.311 -8.878 -89.930 1.00 32.62 242 GLY C N 1
ATOM 9944 C CA . GLY C 1 243 ? -32.999 -8.106 -91.138 1.00 39.22 242 GLY C CA 1
ATOM 9945 C C . GLY C 1 243 ? -33.755 -8.552 -92.378 1.00 41.09 242 GLY C C 1
ATOM 9946 O O . GLY C 1 243 ? -34.413 -7.732 -93.022 1.00 42.11 242 GLY C O 1
ATOM 9947 N N . ASP C 1 244 ? -33.683 -9.850 -92.690 1.00 35.12 243 ASP C N 1
ATOM 9948 C CA . ASP C 1 244 ? -34.395 -10.423 -93.837 1.00 34.41 243 ASP C CA 1
ATOM 9949 C C . ASP C 1 244 ? -35.901 -10.308 -93.719 1.00 35.18 243 ASP C C 1
ATOM 9950 O O . ASP C 1 244 ? -36.581 -9.999 -94.701 1.00 32.72 243 ASP C O 1
ATOM 9955 N N . TYR C 1 245 ? -36.412 -10.561 -92.514 1.00 31.58 244 TYR C N 1
ATOM 9956 C CA . TYR C 1 245 ? -37.833 -10.430 -92.239 1.00 29.23 244 TYR C CA 1
ATOM 9957 C C . TYR C 1 245 ? -38.336 -8.992 -92.462 1.00 28.15 244 TYR C C 1
ATOM 9958 O O . TYR C 1 245 ? -39.407 -8.791 -93.034 1.00 27.74 244 TYR C O 1
ATOM 9967 N N . LEU C 1 246 ? -37.570 -8.006 -92.001 1.00 24.48 245 LEU C N 1
ATOM 9968 C CA . LEU C 1 246 ? -37.956 -6.598 -92.192 1.00 27.23 245 LEU C CA 1
ATOM 9969 C C . LEU C 1 246 ? -37.931 -6.189 -93.666 1.00 23.51 245 LEU C C 1
ATOM 9970 O O . LEU C 1 246 ? -38.890 -5.578 -94.165 1.00 23.45 245 LEU C O 1
ATOM 9975 N N . VAL C 1 247 ? -36.853 -6.553 -94.360 1.00 22.61 246 VAL C N 1
ATOM 9976 C CA . VAL C 1 247 ? -36.725 -6.264 -95.794 1.00 23.71 246 VAL C CA 1
ATOM 9977 C C . VAL C 1 247 ? -37.872 -6.879 -96.611 1.00 27.78 246 VAL C C 1
ATOM 9978 O O . VAL C 1 247 ? -38.468 -6.193 -97.452 1.00 25.68 246 VAL C O 1
ATOM 9982 N N . ASP C 1 248 ? -38.199 -8.148 -96.336 1.00 24.47 247 ASP C N 1
ATOM 9983 C CA . ASP C 1 248 ? -39.243 -8.860 -97.084 1.00 26.27 247 ASP C CA 1
ATOM 9984 C C . ASP C 1 248 ? -40.680 -8.536 -96.696 1.00 23.85 247 ASP C C 1
ATOM 9985 O O . ASP C 1 248 ? -41.601 -8.998 -97.375 1.00 21.37 247 ASP C O 1
ATOM 9990 N N . HIS C 1 249 ? -40.894 -7.800 -95.609 1.00 22.67 248 HIS C N 1
ATOM 9991 C CA . HIS C 1 249 ? -42.264 -7.567 -95.149 1.00 29.56 248 HIS C CA 1
ATOM 9992 C C . HIS C 1 249 ? -43.120 -6.832 -96.209 1.00 27.29 248 HIS C C 1
ATOM 9993 O O . HIS C 1 249 ? -42.663 -5.870 -96.819 1.00 23.49 248 HIS C O 1
ATOM 10000 N N . PRO C 1 250 ? -44.352 -7.307 -96.463 1.00 24.90 249 PRO C N 1
ATOM 10001 C CA . PRO C 1 250 ? -45.176 -6.639 -97.492 1.00 22.34 249 PRO C CA 1
ATOM 10002 C C . PRO C 1 250 ? -45.591 -5.191 -97.167 1.00 22.58 249 PRO C C 1
ATOM 10003 O O . PRO C 1 250 ? -45.990 -4.446 -98.060 1.00 26.27 249 PRO C O 1
ATOM 10007 N N . LYS C 1 251 ? -45.459 -4.785 -95.907 1.00 26.27 250 LYS C N 1
ATOM 10008 C CA . LYS C 1 251 ? -45.824 -3.435 -95.484 1.00 26.30 250 LYS C CA 1
ATOM 10009 C C . LYS C 1 251 ? -44.654 -2.458 -95.488 1.00 26.46 250 LYS C C 1
ATOM 10010 O O . LYS C 1 251 ? -44.844 -1.258 -95.350 1.00 27.98 250 LYS C O 1
ATOM 10016 N N . THR C 1 252 ? -43.450 -2.981 -95.675 1.00 25.34 251 THR C N 1
ATOM 10017 C CA . THR C 1 252 ? -42.251 -2.168 -95.820 1.00 24.81 251 THR C CA 1
ATOM 10018 C C . THR C 1 252 ? -42.303 -1.415 -97.164 1.00 29.31 251 THR C C 1
ATOM 10019 O O . THR C 1 252 ? -42.409 -2.030 -98.222 1.00 23.95 251 THR C O 1
ATOM 10023 N N . SER C 1 253 ? -42.280 -0.085 -97.111 1.00 25.16 252 SER C N 1
ATOM 10024 C CA . SER C 1 253 ? -42.377 0.710 -98.329 1.00 27.45 252 SER C CA 1
ATOM 10025 C C . SER C 1 253 ? -41.019 1.199 -98.819 1.00 25.04 252 SER C C 1
ATOM 10026 O O . SER C 1 253 ? -40.765 1.247 -100.017 1.00 24.23 252 SER C O 1
ATOM 10029 N N . LEU C 1 254 ? -40.135 1.514 -97.883 1.00 24.96 253 LEU C N 1
ATOM 10030 C CA . LEU C 1 254 ? -38.842 2.065 -98.219 1.00 21.69 253 LEU C CA 1
ATOM 10031 C C . LEU C 1 254 ? -37.783 1.364 -97.396 1.00 22.54 253 LEU C C 1
ATOM 10032 O O . LEU C 1 254 ? -38.006 1.040 -96.231 1.00 21.45 253 LEU C O 1
ATOM 10037 N N . ILE C 1 255 ? -36.628 1.100 -97.990 1.00 22.78 254 ILE C N 1
ATOM 10038 C CA . ILE C 1 255 ? -35.531 0.532 -97.207 1.00 24.24 254 ILE C CA 1
ATOM 10039 C C . ILE C 1 255 ? -34.313 1.411 -97.396 1.00 21.58 254 ILE C C 1
ATOM 10040 O O . ILE C 1 255 ? -33.952 1.720 -98.530 1.00 19.39 254 ILE C O 1
ATOM 10045 N N . THR C 1 256 ? -33.681 1.806 -96.297 1.00 18.33 255 THR C N 1
ATOM 10046 C CA . THR C 1 256 ? -32.421 2.528 -96.382 1.00 20.13 255 THR C CA 1
ATOM 10047 C C . THR C 1 256 ? -31.337 1.772 -95.653 1.00 22.72 255 THR C C 1
ATOM 10048 O O . THR C 1 256 ? -31.462 1.506 -94.449 1.00 25.69 255 THR C O 1
ATOM 10052 N N . PHE C 1 257 ? -30.283 1.420 -96.399 1.00 23.67 256 PHE C N 1
ATOM 10053 C CA . PHE C 1 257 ? -29.213 0.561 -95.928 1.00 23.81 256 PHE C CA 1
ATOM 10054 C C . PHE C 1 257 ? -27.860 1.228 -96.143 1.00 27.33 256 PHE C C 1
ATOM 10055 O O . PHE C 1 257 ? -27.590 1.748 -97.230 1.00 25.50 256 PHE C O 1
ATOM 10063 N N . THR C 1 258 ? -26.995 1.154 -95.132 1.00 18.19 257 THR C N 1
ATOM 10064 C CA . THR C 1 258 ? -25.608 1.554 -95.286 1.00 22.97 257 THR C CA 1
ATOM 10065 C C . THR C 1 258 ? -24.711 0.448 -94.722 1.00 29.09 257 THR C C 1
ATOM 10066 O O . THR C 1 258 ? -24.895 0.040 -93.564 1.00 28.32 257 THR C O 1
ATOM 10070 N N . GLY C 1 259 ? -23.755 -0.035 -95.531 1.00 26.94 258 GLY C N 1
ATOM 10071 C CA . GLY C 1 259 ? -22.895 -1.177 -95.146 1.00 28.61 258 GLY C CA 1
ATOM 10072 C C . GLY C 1 259 ? -22.102 -1.826 -96.281 1.00 33.91 258 GLY C C 1
ATOM 10073 O O . GLY C 1 259 ? -21.672 -1.152 -97.212 1.00 29.67 258 GLY C O 1
ATOM 10074 N N . SER C 1 260 ? -21.904 -3.142 -96.197 1.00 30.01 259 SER C N 1
ATOM 10075 C CA . SER C 1 260 ? -21.030 -3.859 -97.125 1.00 26.81 259 SER C CA 1
ATOM 10076 C C . SER C 1 260 ? -21.711 -4.149 -98.461 1.00 30.70 259 SER C C 1
ATOM 10077 O O . SER C 1 260 ? -22.946 -4.195 -98.545 1.00 31.09 259 SER C O 1
ATOM 10080 N N . LYS C 1 261 ? -20.889 -4.348 -99.489 1.00 26.01 260 LYS C N 1
ATOM 10081 C CA . LYS C 1 261 ? -21.341 -4.727 -100.829 1.00 32.01 260 LYS C CA 1
ATOM 10082 C C . LYS C 1 261 ? -22.173 -6.018 -100.812 1.00 30.16 260 LYS C C 1
ATOM 10083 O O . LYS C 1 261 ? -23.324 -6.011 -101.229 1.00 37.20 260 LYS C O 1
ATOM 10089 N N . ASP C 1 262 ? -21.598 -7.104 -100.298 1.00 37.47 261 ASP C N 1
ATOM 10090 C CA . ASP C 1 262 ? -22.256 -8.420 -100.309 1.00 38.78 261 ASP C CA 1
ATOM 10091 C C . ASP C 1 262 ? -23.618 -8.455 -99.602 1.00 37.55 261 ASP C C 1
ATOM 10092 O O . ASP C 1 262 ? -24.563 -9.060 -100.122 1.00 38.69 261 ASP C O 1
ATOM 10097 N N . VAL C 1 263 ? -23.721 -7.805 -98.438 1.00 31.21 262 VAL C N 1
ATOM 10098 C CA . VAL C 1 263 ? -25.006 -7.685 -97.736 1.00 29.77 262 VAL C CA 1
ATOM 10099 C C . VAL C 1 263 ? -25.983 -6.754 -98.488 1.00 27.08 262 VAL C C 1
ATOM 10100 O O . VAL C 1 263 ? -27.149 -7.093 -98.649 1.00 24.29 262 VAL C O 1
ATOM 10104 N N . GLY C 1 264 ? -25.496 -5.606 -98.964 1.00 29.17 263 GLY C N 1
ATOM 10105 C CA . GLY C 1 264 ? -26.316 -4.664 -99.743 1.00 26.34 263 GLY C CA 1
ATOM 10106 C C . GLY C 1 264 ? -26.870 -5.198 -101.060 1.00 25.20 263 GLY C C 1
ATOM 10107 O O . GLY C 1 264 ? -28.032 -4.946 -101.399 1.00 23.08 263 GLY C O 1
ATOM 10108 N N . VAL C 1 265 ? -26.047 -5.936 -101.798 1.00 24.75 264 VAL C N 1
ATOM 10109 C CA . VAL C 1 265 ? -26.476 -6.577 -103.063 1.00 28.29 264 VAL C CA 1
ATOM 10110 C C . VAL C 1 265 ? -27.645 -7.540 -102.824 1.00 30.85 264 VAL C C 1
ATOM 10111 O O . VAL C 1 265 ? -28.671 -7.466 -103.521 1.00 28.87 264 VAL C O 1
ATOM 10115 N N . ARG C 1 266 ? -27.499 -8.400 -101.812 1.00 24.76 265 ARG C N 1
ATOM 10116 C CA . ARG C 1 266 ? -28.508 -9.403 -101.500 1.00 28.02 265 ARG C CA 1
ATOM 10117 C C . ARG C 1 266 ? -29.822 -8.749 -101.069 1.00 25.09 265 ARG C C 1
ATOM 10118 O O . ARG C 1 266 ? -30.887 -9.111 -101.575 1.00 27.93 265 ARG C O 1
ATOM 10126 N N . LEU C 1 267 ? -29.727 -7.777 -100.160 1.00 27.14 266 LEU C N 1
ATOM 10127 C CA . LEU C 1 267 ? -30.854 -6.929 -99.760 1.00 28.75 266 LEU C CA 1
ATOM 10128 C C . LEU C 1 267 ? -31.526 -6.238 -100.949 1.00 28.08 266 LEU C C 1
ATOM 10129 O O . LEU C 1 267 ? -32.752 -6.200 -101.027 1.00 23.18 266 LEU C O 1
ATOM 10134 N N . TYR C 1 268 ? -30.727 -5.637 -101.830 1.00 30.00 267 TYR C N 1
ATOM 10135 C CA . TYR C 1 268 ? -31.253 -4.963 -103.030 1.00 25.74 267 TYR C CA 1
ATOM 10136 C C . TYR C 1 268 ? -32.091 -5.903 -103.883 1.00 24.51 267 TYR C C 1
ATOM 10137 O O . TYR C 1 268 ? -33.191 -5.554 -104.349 1.00 22.25 267 TYR C O 1
ATOM 10146 N N . GLU C 1 269 ? -31.565 -7.097 -104.112 1.00 21.08 268 GLU C N 1
ATOM 10147 C CA . GLU C 1 269 ? -32.275 -8.064 -104.938 1.00 21.98 268 GLU C CA 1
ATOM 10148 C C . GLU C 1 269 ? -33.576 -8.518 -104.268 1.00 24.55 268 GLU C C 1
ATOM 10149 O O . GLU C 1 269 ? -34.624 -8.573 -104.911 1.00 26.22 268 GLU C O 1
ATOM 10155 N N . ARG C 1 270 ? -33.507 -8.825 -102.976 1.00 21.29 269 ARG C N 1
ATOM 10156 C CA . ARG C 1 270 ? -34.666 -9.342 -102.234 1.00 23.27 269 ARG C CA 1
ATOM 10157 C C . ARG C 1 270 ? -35.772 -8.303 -102.090 1.00 24.19 269 ARG C C 1
ATOM 10158 O O . ARG C 1 270 ? -36.949 -8.652 -102.103 1.00 22.57 269 ARG C O 1
ATOM 10166 N N . ALA C 1 271 ? -35.381 -7.033 -101.975 1.00 19.38 270 ALA C N 1
ATOM 10167 C CA . ALA C 1 271 ? -36.321 -5.923 -101.831 1.00 22.75 270 ALA C CA 1
ATOM 10168 C C . ALA C 1 271 ? -37.178 -5.722 -103.074 1.00 23.95 270 ALA C C 1
ATOM 10169 O O . ALA C 1 271 ? -38.348 -5.346 -102.973 1.00 28.59 270 ALA C O 1
ATOM 10171 N N . ALA C 1 272 ? -36.608 -5.989 -104.247 1.00 21.30 271 ALA C N 1
ATOM 10172 C CA . ALA C 1 272 ? -37.346 -5.800 -105.477 1.00 22.22 271 ALA C CA 1
ATOM 10173 C C . ALA C 1 272 ? -38.519 -6.757 -105.687 1.00 24.18 271 ALA C C 1
ATOM 10174 O O . ALA C 1 272 ? -39.460 -6.418 -106.404 1.00 24.94 271 ALA C O 1
ATOM 10176 N N . VAL C 1 273 ? -38.465 -7.944 -105.086 1.00 29.20 272 VAL C N 1
ATOM 10177 C CA . VAL C 1 273 ? -39.568 -8.897 -105.272 1.00 31.80 272 VAL C CA 1
ATOM 10178 C C . VAL C 1 273 ? -40.848 -8.446 -104.585 1.00 23.20 272 VAL C C 1
ATOM 10179 O O . VAL C 1 273 ? -40.850 -7.974 -103.434 1.00 25.46 272 VAL C O 1
ATOM 10183 N N . VAL C 1 274 ? -41.931 -8.511 -105.340 1.00 27.89 273 VAL C N 1
ATOM 10184 C CA . VAL C 1 274 ? -43.250 -8.139 -104.817 1.00 26.83 273 VAL C CA 1
ATOM 10185 C C . VAL C 1 274 ? -43.844 -9.341 -104.096 1.00 31.46 273 VAL C C 1
ATOM 10186 O O . VAL C 1 274 ? -44.279 -10.305 -104.730 1.00 32.86 273 VAL C O 1
ATOM 10190 N N . ARG C 1 275 ? -43.831 -9.283 -102.764 1.00 26.81 274 ARG C N 1
ATOM 10191 C CA . ARG C 1 275 ? -44.266 -10.398 -101.916 1.00 28.99 274 ARG C CA 1
ATOM 10192 C C . ARG C 1 275 ? -45.801 -10.517 -101.923 1.00 31.62 274 ARG C C 1
ATOM 10193 O O . ARG C 1 275 ? -46.471 -9.639 -102.465 1.00 25.70 274 ARG C O 1
ATOM 10201 N N . PRO C 1 276 ? -46.364 -11.626 -101.379 1.00 35.06 275 PRO C N 1
ATOM 10202 C CA . PRO C 1 276 ? -47.832 -11.670 -101.246 1.00 32.56 275 PRO C CA 1
ATOM 10203 C C . PRO C 1 276 ? -48.396 -10.595 -100.324 1.00 29.86 275 PRO C C 1
ATOM 10204 O O . PRO C 1 276 ? -47.867 -10.346 -99.238 1.00 30.53 275 PRO C O 1
ATOM 10208 N N . GLY C 1 277 ? -49.462 -9.949 -100.773 1.00 27.54 276 GLY C N 1
ATOM 10209 C CA . GLY C 1 277 ? -50.076 -8.884 -99.990 1.00 29.71 276 GLY C CA 1
ATOM 10210 C C . GLY C 1 277 ? -49.342 -7.554 -100.072 1.00 25.17 276 GLY C C 1
ATOM 10211 O O . GLY C 1 277 ? -49.676 -6.625 -99.350 1.00 25.73 276 GLY C O 1
ATOM 10212 N N . GLN C 1 278 ? -48.330 -7.469 -100.936 1.00 27.84 277 GLN C N 1
ATOM 10213 C CA . GLN C 1 278 ? -47.561 -6.239 -101.128 1.00 25.06 277 GLN C CA 1
ATOM 10214 C C . GLN C 1 278 ? -48.137 -5.508 -102.324 1.00 26.30 277 GLN C C 1
ATOM 10215 O O . GLN C 1 278 ? -48.105 -6.011 -103.441 1.00 29.52 277 GLN C O 1
ATOM 10221 N N . ASN C 1 279 ? -48.680 -4.326 -102.079 1.00 29.44 278 ASN C N 1
ATOM 10222 C CA . ASN C 1 279 ? -49.352 -3.571 -103.132 1.00 32.21 278 ASN C CA 1
ATOM 10223 C C . ASN C 1 279 ? -48.466 -2.508 -103.814 1.00 24.11 278 ASN C C 1
ATOM 10224 O O . ASN C 1 279 ? -48.988 -1.571 -104.381 1.00 26.83 278 ASN C O 1
ATOM 10229 N N . HIS C 1 280 ? -47.147 -2.652 -103.751 1.00 21.98 279 HIS C N 1
ATOM 10230 C CA . HIS C 1 280 ? -46.238 -1.605 -104.236 1.00 26.00 279 HIS C CA 1
ATOM 10231 C C . HIS C 1 280 ? -44.869 -2.178 -104.574 1.00 30.93 279 HIS C C 1
ATOM 10232 O O . HIS C 1 280 ? -44.565 -3.335 -104.256 1.00 27.31 279 HIS C O 1
ATOM 10239 N N . LEU C 1 281 ? -44.058 -1.360 -105.232 1.00 24.35 280 LEU C N 1
ATOM 10240 C CA . LEU C 1 281 ? -42.641 -1.643 -105.385 1.00 26.73 280 LEU C CA 1
ATOM 10241 C C . LEU C 1 281 ? -41.876 -0.937 -104.284 1.00 27.37 280 LEU C C 1
ATOM 10242 O O . LEU C 1 281 ? -42.095 0.255 -104.041 1.00 25.20 280 LEU C O 1
ATOM 10247 N N . LYS C 1 282 ? -40.988 -1.669 -103.615 1.00 21.65 281 LYS C N 1
ATOM 10248 C CA . LYS C 1 282 ? -40.193 -1.075 -102.532 1.00 25.31 281 LYS C CA 1
ATOM 10249 C C . LYS C 1 282 ? -39.087 -0.156 -103.051 1.00 25.10 281 LYS C C 1
ATOM 10250 O O . LYS C 1 282 ? -38.384 -0.490 -104.010 1.00 24.97 281 LYS C O 1
ATOM 10256 N N . ARG C 1 283 ? -38.987 1.031 -102.456 1.00 19.81 282 ARG C N 1
ATOM 10257 C CA . ARG C 1 283 ? -37.891 1.938 -102.783 1.00 24.58 282 ARG C CA 1
ATOM 10258 C C . ARG C 1 283 ? -36.727 1.598 -101.888 1.00 26.40 282 ARG C C 1
ATOM 10259 O O . ARG C 1 283 ? -36.896 1.291 -100.716 1.00 29.82 282 ARG C O 1
ATOM 10267 N N . VAL C 1 284 ? -35.547 1.581 -102.470 1.00 24.55 283 VAL C N 1
ATOM 10268 C CA . VAL C 1 284 ? -34.385 1.146 -101.738 1.00 29.59 283 VAL C CA 1
ATOM 10269 C C . VAL C 1 284 ? -33.241 2.120 -101.968 1.00 27.64 283 VAL C C 1
ATOM 10270 O O . VAL C 1 284 ? -32.942 2.501 -103.096 1.00 31.09 283 VAL C O 1
ATOM 10274 N N . ILE C 1 285 ? -32.662 2.570 -100.866 1.00 22.54 284 ILE C N 1
ATOM 10275 C CA . ILE C 1 285 ? -31.487 3.425 -100.890 1.00 25.60 284 ILE C CA 1
ATOM 10276 C C . ILE C 1 285 ? -30.342 2.576 -100.361 1.00 24.30 284 ILE C C 1
ATOM 10277 O O . ILE C 1 285 ? -30.458 1.998 -99.268 1.00 17.27 284 ILE C O 1
ATOM 10282 N N . VAL C 1 286 ? -29.281 2.440 -101.133 1.00 24.85 285 VAL C N 1
ATOM 10283 C CA . VAL C 1 286 ? -28.132 1.707 -100.645 1.00 24.67 285 VAL C CA 1
ATOM 10284 C C . VAL C 1 286 ? -26.782 2.389 -100.840 1.00 24.52 285 VAL C C 1
ATOM 10285 O O . VAL C 1 286 ? -26.431 2.804 -101.893 1.00 23.88 285 VAL C O 1
ATOM 10289 N N . GLU C 1 287 ? -26.041 2.472 -99.779 1.00 20.61 286 GLU C N 1
ATOM 10290 C CA . GLU C 1 287 ? -24.751 2.999 -99.882 1.00 27.56 286 GLU C CA 1
ATOM 10291 C C . GLU C 1 287 ? -23.862 1.928 -99.336 1.00 23.61 286 GLU C C 1
ATOM 10292 O O . GLU C 1 287 ? -23.835 1.628 -98.183 1.00 30.39 286 GLU C O 1
ATOM 10298 N N . MET C 1 288 ? -23.160 1.339 -100.253 1.00 24.53 287 MET C N 1
ATOM 10299 C CA . MET C 1 288 ? -22.277 0.262 -99.988 1.00 30.49 287 MET C CA 1
ATOM 10300 C C . MET C 1 288 ? -20.879 0.835 -99.864 1.00 35.93 287 MET C C 1
ATOM 10301 O O . MET C 1 288 ? -20.725 1.999 -99.603 1.00 37.29 287 MET C O 1
ATOM 10306 N N . GLY C 1 289 ? -19.864 0.026 -100.025 1.00 36.59 288 GLY C N 1
ATOM 10307 C CA . GLY C 1 289 ? -18.507 0.486 -99.837 1.00 30.39 288 GLY C CA 1
ATOM 10308 C C . GLY C 1 289 ? -17.803 1.169 -100.976 1.00 27.21 288 GLY C C 1
ATOM 10309 O O . GLY C 1 289 ? -18.387 1.692 -101.857 1.00 24.35 288 GLY C O 1
ATOM 10310 N N . GLY C 1 290 ? -16.501 1.216 -100.858 1.00 23.51 289 GLY C N 1
ATOM 10311 C CA . GLY C 1 290 ? -15.631 1.801 -101.841 1.00 27.22 289 GLY C CA 1
ATOM 10312 C C . GLY C 1 290 ? -14.238 1.177 -101.884 1.00 28.46 289 GLY C C 1
ATOM 10313 O O . GLY C 1 290 ? -13.864 0.426 -101.020 1.00 27.90 289 GLY C O 1
ATOM 10314 N N . LYS C 1 291 ? -13.506 1.477 -102.940 1.00 23.96 290 LYS C N 1
ATOM 10315 C CA . LYS C 1 291 ? -12.074 1.205 -103.017 1.00 20.53 290 LYS C CA 1
ATOM 10316 C C . LYS C 1 291 ? -11.437 2.471 -103.590 1.00 17.95 290 LYS C C 1
ATOM 10317 O O . LYS C 1 291 ? -11.154 2.574 -104.789 1.00 26.87 290 LYS C O 1
ATOM 10323 N N . ASP C 1 292 ? -11.243 3.435 -102.699 1.00 22.65 291 ASP C N 1
ATOM 10324 C CA . ASP C 1 292 ? -10.994 4.817 -103.084 1.00 26.75 291 ASP C CA 1
ATOM 10325 C C . ASP C 1 292 ? -9.522 5.128 -103.268 1.00 23.94 291 ASP C C 1
ATOM 10326 O O . ASP C 1 292 ? -8.662 4.487 -102.659 1.00 24.27 291 ASP C O 1
ATOM 10331 N N . THR C 1 293 ? -9.265 6.168 -104.061 1.00 27.70 292 THR C N 1
ATOM 10332 C CA . THR C 1 293 ? -7.959 6.418 -104.630 1.00 25.06 292 THR C CA 1
ATOM 10333 C C . THR C 1 293 ? -7.525 7.879 -104.499 1.00 31.10 292 THR C C 1
ATOM 10334 O O . THR C 1 293 ? -8.272 8.782 -104.861 1.00 24.21 292 THR C O 1
ATOM 10338 N N . VAL C 1 294 ? -6.323 8.106 -103.962 1.00 25.04 293 VAL C N 1
ATOM 10339 C CA . VAL C 1 294 ? -5.686 9.416 -104.084 1.00 28.67 293 VAL C CA 1
ATOM 10340 C C . VAL C 1 294 ? -4.716 9.348 -105.240 1.00 21.56 293 VAL C C 1
ATOM 10341 O O . VAL C 1 294 ? -3.736 8.583 -105.200 1.00 23.14 293 VAL C O 1
ATOM 10345 N N . VAL C 1 295 ? -5.007 10.125 -106.279 1.00 25.15 294 VAL C N 1
ATOM 10346 C CA . VAL C 1 295 ? -4.119 10.291 -107.427 1.00 29.10 294 VAL C CA 1
ATOM 10347 C C . VAL C 1 295 ? -3.187 11.503 -107.228 1.00 31.13 294 VAL C C 1
ATOM 10348 O O . VAL C 1 295 ? -3.643 12.600 -106.919 1.00 29.94 294 VAL C O 1
ATOM 10352 N N . VAL C 1 296 ? -1.883 11.298 -107.407 1.00 31.53 295 VAL C N 1
ATOM 10353 C CA . VAL C 1 296 ? -0.904 12.371 -107.220 1.00 26.54 295 VAL C CA 1
ATOM 10354 C C . VAL C 1 296 ? -0.149 12.645 -108.524 1.00 27.83 295 VAL C C 1
ATOM 10355 O O . VAL C 1 296 ? 0.596 11.784 -108.994 1.00 22.29 295 VAL C O 1
ATOM 10359 N N . ASP C 1 297 ? -0.333 13.851 -109.074 1.00 25.61 296 ASP C N 1
ATOM 10360 C CA . ASP C 1 297 ? 0.233 14.264 -110.383 1.00 29.53 296 ASP C CA 1
ATOM 10361 C C . ASP C 1 297 ? 1.693 14.722 -110.203 1.00 30.87 296 ASP C C 1
ATOM 10362 O O . ASP C 1 297 ? 2.119 14.937 -109.063 1.00 29.91 296 ASP C O 1
ATOM 10367 N N . ARG C 1 298 ? 2.454 14.872 -111.295 1.00 33.75 297 ARG C N 1
ATOM 10368 C CA A ARG C 1 298 ? 3.895 15.193 -111.201 0.50 37.61 297 ARG C CA 1
ATOM 10369 C CA B ARG C 1 298 ? 3.893 15.184 -111.182 0.50 37.13 297 ARG C CA 1
ATOM 10370 C C . ARG C 1 298 ? 4.181 16.562 -110.581 1.00 38.75 297 ARG C C 1
ATOM 10371 O O . ARG C 1 298 ? 5.223 16.752 -109.948 1.00 37.95 297 ARG C O 1
ATOM 10386 N N . ASP C 1 299 ? 3.246 17.501 -110.760 1.00 37.47 298 ASP C N 1
ATOM 10387 C CA . ASP C 1 299 ? 3.392 18.877 -110.263 1.00 38.28 298 ASP C CA 1
ATOM 10388 C C . ASP C 1 299 ? 2.816 19.117 -108.864 1.00 34.08 298 ASP C C 1
ATOM 10389 O O . ASP C 1 299 ? 2.740 20.265 -108.413 1.00 31.63 298 ASP C O 1
ATOM 10394 N N . ALA C 1 300 ? 2.409 18.044 -108.184 1.00 31.33 299 ALA C N 1
ATOM 10395 C CA . ALA C 1 300 ? 1.755 18.168 -106.875 1.00 31.03 299 ALA C CA 1
ATOM 10396 C C . ALA C 1 300 ? 2.655 18.767 -105.800 1.00 30.96 299 ALA C C 1
ATOM 10397 O O . ALA C 1 300 ? 3.879 18.685 -105.891 1.00 27.96 299 ALA C O 1
ATOM 10399 N N . ASP C 1 301 ? 2.031 19.410 -104.815 1.00 30.91 300 ASP C N 1
ATOM 10400 C CA . ASP C 1 301 ? 2.670 19.705 -103.533 1.00 31.74 300 ASP C CA 1
ATOM 10401 C C . ASP C 1 301 ? 2.779 18.363 -102.811 1.00 32.39 300 ASP C C 1
ATOM 10402 O O . ASP C 1 301 ? 1.764 17.791 -102.407 1.00 35.67 300 ASP C O 1
ATOM 10407 N N . LEU C 1 302 ? 4.008 17.886 -102.636 1.00 32.82 301 LEU C N 1
ATOM 10408 C CA . LEU C 1 302 ? 4.270 16.502 -102.216 1.00 38.55 301 LEU C CA 1
ATOM 10409 C C . LEU C 1 302 ? 4.058 16.273 -100.739 1.00 37.10 301 LEU C C 1
ATOM 10410 O O . LEU C 1 302 ? 3.648 15.185 -100.325 1.00 36.56 301 LEU C O 1
ATOM 10415 N N . ASP C 1 303 ? 4.356 17.305 -99.951 1.00 35.88 302 ASP C N 1
ATOM 10416 C CA . ASP C 1 303 ? 4.080 17.297 -98.531 1.00 30.91 302 ASP C CA 1
ATOM 10417 C C . ASP C 1 303 ? 2.572 17.238 -98.295 1.00 34.34 302 ASP C C 1
ATOM 10418 O O . ASP C 1 303 ? 2.113 16.505 -97.410 1.00 36.95 302 ASP C O 1
ATOM 10423 N N . LEU C 1 304 ? 1.818 17.973 -99.115 1.00 28.13 303 LEU C N 1
ATOM 10424 C CA . LEU C 1 304 ? 0.346 17.960 -99.059 1.00 32.08 303 LEU C CA 1
ATOM 10425 C C . LEU C 1 304 ? -0.205 16.608 -99.490 1.00 33.58 303 LEU C C 1
ATOM 10426 O O . LEU C 1 304 ? -1.146 16.107 -98.863 1.00 32.47 303 LEU C O 1
ATOM 10431 N N . ALA C 1 305 ? 0.384 16.032 -100.542 1.00 30.28 304 ALA C N 1
ATOM 10432 C CA . ALA C 1 305 ? 0.000 14.707 -101.004 1.00 32.10 304 ALA C CA 1
ATOM 10433 C C . ALA C 1 305 ? 0.230 13.667 -99.909 1.00 31.40 304 ALA C C 1
ATOM 10434 O O . ALA C 1 305 ? -0.676 12.898 -99.595 1.00 30.15 304 ALA C O 1
ATOM 10436 N N . ALA C 1 306 ? 1.427 13.676 -99.318 1.00 30.90 305 ALA C N 1
ATOM 10437 C CA . ALA C 1 306 ? 1.767 12.764 -98.218 1.00 35.26 305 ALA C CA 1
ATOM 10438 C C . ALA C 1 306 ? 0.773 12.837 -97.062 1.00 32.33 305 ALA C C 1
ATOM 10439 O O . ALA C 1 306 ? 0.370 11.807 -96.530 1.00 28.97 305 ALA C O 1
ATOM 10441 N N . GLU C 1 307 ? 0.364 14.052 -96.705 1.00 29.55 306 GLU C N 1
ATOM 10442 C CA . GLU C 1 307 ? -0.595 14.268 -95.634 1.00 32.22 306 GLU C CA 1
ATOM 10443 C C . GLU C 1 307 ? -2.029 13.914 -96.038 1.00 29.04 306 GLU C C 1
ATOM 10444 O O . GLU C 1 307 ? -2.826 13.482 -95.202 1.00 27.86 306 GLU C O 1
ATOM 10450 N N . SER C 1 308 ? -2.356 14.097 -97.314 1.00 30.91 307 SER C N 1
ATOM 10451 C CA . SER C 1 308 ? -3.688 13.755 -97.799 1.00 28.02 307 SER C CA 1
ATOM 10452 C C . SER C 1 308 ? -3.882 12.237 -97.810 1.00 24.37 307 SER C C 1
ATOM 10453 O O . SER C 1 308 ? -4.948 11.743 -97.471 1.00 25.71 307 SER C O 1
ATOM 10456 N N . ILE C 1 309 ? -2.829 11.526 -98.189 1.00 21.16 308 ILE C N 1
ATOM 10457 C CA . ILE C 1 309 ? -2.824 10.072 -98.224 1.00 25.55 308 ILE C CA 1
ATOM 10458 C C . ILE C 1 309 ? -2.845 9.530 -96.803 1.00 25.20 308 ILE C C 1
ATOM 10459 O O . ILE C 1 309 ? -3.596 8.595 -96.509 1.00 31.48 308 ILE C O 1
ATOM 10464 N N . LEU C 1 310 ? -2.034 10.117 -95.923 1.00 25.87 309 LEU C N 1
ATOM 10465 C CA . LEU C 1 310 ? -2.002 9.696 -94.519 1.00 26.91 309 LEU C CA 1
ATOM 10466 C C . LEU C 1 310 ? -3.377 9.732 -93.857 1.00 26.14 309 LEU C C 1
ATOM 10467 O O . LEU C 1 310 ? -3.834 8.721 -93.330 1.00 23.91 309 LEU C O 1
ATOM 10472 N N . VAL C 1 311 ? -4.013 10.899 -93.908 1.00 24.09 310 VAL C N 1
ATOM 10473 C CA . VAL C 1 311 ? -5.318 11.139 -93.301 1.00 28.24 310 VAL C CA 1
ATOM 10474 C C . VAL C 1 311 ? -6.440 10.283 -93.956 1.00 26.71 310 VAL C C 1
ATOM 10475 O O . VAL C 1 311 ? -7.274 9.718 -93.248 1.00 30.07 310 VAL C O 1
ATOM 10479 N N . SER C 1 312 ? -6.440 10.187 -95.293 1.00 25.56 311 SER C N 1
ATOM 10480 C CA . SER C 1 312 ? -7.405 9.345 -96.026 1.00 26.12 311 SER C CA 1
ATOM 10481 C C . SER C 1 312 ? -7.316 7.862 -95.638 1.00 23.52 311 SER C C 1
ATOM 10482 O O . SER C 1 312 ? -8.331 7.174 -95.486 1.00 22.97 311 SER C O 1
ATOM 10485 N N . ALA C 1 313 ? -6.096 7.383 -95.492 1.00 23.66 312 ALA C N 1
ATOM 10486 C CA . ALA C 1 313 ? -5.846 5.960 -95.286 1.00 30.58 312 ALA C CA 1
ATOM 10487 C C . ALA C 1 313 ? -5.990 5.524 -93.851 1.00 27.51 312 ALA C C 1
ATOM 10488 O O . ALA C 1 313 ? -6.365 4.378 -93.594 1.00 27.68 312 ALA C O 1
ATOM 10490 N N . PHE C 1 314 ? -5.685 6.429 -92.918 1.00 33.35 313 PHE C N 1
ATOM 10491 C CA . PHE C 1 314 ? -5.530 6.044 -91.515 1.00 28.83 313 PHE C CA 1
ATOM 10492 C C . PHE C 1 314 ? -6.489 6.700 -90.512 1.00 26.94 313 PHE C C 1
ATOM 10493 O O . PHE C 1 314 ? -6.530 6.294 -89.347 1.00 32.57 313 PHE C O 1
ATOM 10501 N N . GLY C 1 315 ? -7.233 7.717 -90.953 1.00 27.80 314 GLY C N 1
ATOM 10502 C CA . GLY C 1 315 ? -8.340 8.286 -90.154 1.00 30.10 314 GLY C CA 1
ATOM 10503 C C . GLY C 1 315 ? -9.328 7.195 -89.770 1.00 31.95 314 GLY C C 1
ATOM 10504 O O . GLY C 1 315 ? -9.744 6.416 -90.636 1.00 23.98 314 GLY C O 1
ATOM 10505 N N . PHE C 1 316 ? -9.676 7.127 -88.475 1.00 26.17 315 PHE C N 1
ATOM 10506 C CA . PHE C 1 316 ? -10.485 6.034 -87.887 1.00 30.22 315 PHE C CA 1
ATOM 10507 C C . PHE C 1 316 ? -9.972 4.632 -88.276 1.00 27.83 315 PHE C C 1
ATOM 10508 O O . PHE C 1 316 ? -10.750 3.714 -88.552 1.00 31.51 315 PHE C O 1
ATOM 10516 N N . SER C 1 317 ? -8.645 4.494 -88.267 1.00 25.23 316 SER C N 1
ATOM 10517 C CA . SER C 1 317 ? -7.925 3.278 -88.658 1.00 26.12 316 SER C CA 1
ATOM 10518 C C . SER C 1 317 ? -8.401 2.696 -89.986 1.00 28.12 316 SER C C 1
ATOM 10519 O O . SER C 1 317 ? -8.464 1.492 -90.137 1.00 24.77 316 SER C O 1
ATOM 10522 N N . GLY C 1 318 ? -8.768 3.561 -90.929 1.00 25.46 317 GLY C N 1
ATOM 10523 C CA . GLY C 1 318 ? -9.144 3.117 -92.269 1.00 26.74 317 GLY C CA 1
ATOM 10524 C C . GLY C 1 318 ? -10.555 2.561 -92.384 1.00 24.09 317 GLY C C 1
ATOM 10525 O O . GLY C 1 318 ? -10.931 2.032 -93.429 1.00 29.60 317 GLY C O 1
ATOM 10526 N N . GLN C 1 319 ? -11.338 2.694 -91.319 1.00 27.05 318 GLN C N 1
ATOM 10527 C CA . GLN C 1 319 ? -12.652 2.061 -91.244 1.00 30.94 318 GLN C CA 1
ATOM 10528 C C . GLN C 1 319 ? -13.750 2.979 -91.781 1.00 26.23 318 GLN C C 1
ATOM 10529 O O . GLN C 1 319 ? -14.717 3.291 -91.082 1.00 24.23 318 GLN C O 1
ATOM 10535 N N . LYS C 1 320 ? -13.571 3.406 -93.033 1.00 27.96 319 LYS C N 1
ATOM 10536 C CA . LYS C 1 320 ? -14.493 4.295 -93.724 1.00 27.81 319 LYS C CA 1
ATOM 10537 C C . LYS C 1 320 ? -14.673 3.798 -95.145 1.00 28.25 319 LYS C C 1
ATOM 10538 O O . LYS C 1 320 ? -13.728 3.302 -95.773 1.00 27.17 319 LYS C O 1
ATOM 10544 N N . CYS C 1 321 ? -15.891 3.922 -95.660 1.00 26.93 320 CYS C N 1
ATOM 10545 C CA . CYS C 1 321 ? -16.141 3.555 -97.044 1.00 27.92 320 CYS C CA 1
ATOM 10546 C C . CYS C 1 321 ? -15.517 4.589 -97.981 1.00 25.39 320 CYS C C 1
ATOM 10547 O O . CYS C 1 321 ? -15.347 4.314 -99.163 1.00 28.12 320 CYS C O 1
ATOM 10550 N N . SER C 1 322 ? -15.137 5.748 -97.428 1.00 25.41 321 SER C N 1
ATOM 10551 C CA . SER C 1 322 ? -14.456 6.826 -98.159 1.00 25.88 321 SER C CA 1
ATOM 10552 C C . SER C 1 322 ? -12.926 6.773 -98.056 1.00 30.30 321 SER C C 1
ATOM 10553 O O . SER C 1 322 ? -12.244 7.640 -98.611 1.00 29.66 321 SER C O 1
ATOM 10556 N N . ALA C 1 323 ? -12.392 5.766 -97.362 1.00 25.56 322 ALA C N 1
ATOM 10557 C CA . ALA C 1 323 ? -10.945 5.696 -97.062 1.00 29.92 322 ALA C CA 1
ATOM 10558 C C . ALA C 1 323 ? -10.048 5.608 -98.291 1.00 27.66 322 ALA C C 1
ATOM 10559 O O . ALA C 1 323 ? -10.307 4.833 -99.218 1.00 19.81 322 ALA C O 1
ATOM 10561 N N . GLY C 1 324 ? -8.982 6.402 -98.296 1.00 30.34 323 GLY C N 1
ATOM 10562 C CA . GLY C 1 324 ? -7.990 6.332 -99.368 1.00 23.36 323 GLY C CA 1
ATOM 10563 C C . GLY C 1 324 ? -7.097 5.118 -99.181 1.00 28.41 323 GLY C C 1
ATOM 10564 O O . GLY C 1 324 ? -5.987 5.226 -98.691 1.00 26.69 323 GLY C O 1
ATOM 10565 N N . SER C 1 325 ? -7.578 3.955 -99.592 1.00 26.68 324 SER C N 1
ATOM 10566 C CA . SER C 1 325 ? -6.827 2.728 -99.371 1.00 26.18 324 SER C CA 1
ATOM 10567 C C . SER C 1 325 ? -5.837 2.477 -100.514 1.00 28.38 324 SER C C 1
ATOM 10568 O O . SER C 1 325 ? -5.060 1.517 -100.483 1.00 34.98 324 SER C O 1
ATOM 10571 N N . ARG C 1 326 ? -5.898 3.323 -101.541 1.00 23.16 325 ARG C N 1
ATOM 10572 C CA . ARG C 1 326 ? -4.996 3.248 -102.673 1.00 27.39 325 ARG C CA 1
ATOM 10573 C C . ARG C 1 326 ? -4.365 4.615 -102.914 1.00 27.36 325 ARG C C 1
ATOM 10574 O O . ARG C 1 326 ? -5.045 5.637 -102.834 1.00 26.51 325 ARG C O 1
ATOM 10582 N N . ALA C 1 327 ? -3.060 4.616 -103.174 1.00 22.75 326 ALA C N 1
ATOM 10583 C CA . ALA C 1 327 ? -2.317 5.827 -103.485 1.00 24.15 326 ALA C CA 1
ATOM 10584 C C . ALA C 1 327 ? -1.641 5.637 -104.844 1.00 26.04 326 ALA C C 1
ATOM 10585 O O . ALA C 1 327 ? -0.758 4.802 -104.997 1.00 22.33 326 ALA C O 1
ATOM 10587 N N . VAL C 1 328 ? -2.098 6.387 -105.842 1.00 23.18 327 VAL C N 1
ATOM 10588 C CA . VAL C 1 328 ? -1.646 6.195 -107.223 1.00 25.23 327 VAL C CA 1
ATOM 10589 C C . VAL C 1 328 ? -0.800 7.403 -107.631 1.00 27.42 327 VAL C C 1
ATOM 10590 O O . VAL C 1 328 ? -1.306 8.526 -107.701 1.00 29.87 327 VAL C O 1
ATOM 10594 N N . ILE C 1 329 ? 0.496 7.159 -107.846 1.00 27.37 328 ILE C N 1
ATOM 10595 C CA . ILE C 1 329 ? 1.481 8.236 -107.975 1.00 29.02 328 ILE C CA 1
ATOM 10596 C C . ILE C 1 329 ? 2.177 8.247 -109.338 1.00 27.35 328 ILE C C 1
ATOM 10597 O O . ILE C 1 329 ? 2.684 7.212 -109.809 1.00 27.92 328 ILE C O 1
ATOM 10602 N N . HIS C 1 330 ? 2.211 9.431 -109.951 1.00 26.52 329 HIS C N 1
ATOM 10603 C CA . HIS C 1 330 ? 3.005 9.694 -111.156 1.00 27.00 329 HIS C CA 1
ATOM 10604 C C . HIS C 1 330 ? 4.456 9.317 -110.909 1.00 32.76 329 HIS C C 1
ATOM 10605 O O . HIS C 1 330 ? 4.998 9.559 -109.816 1.00 25.72 329 HIS C O 1
ATOM 10612 N N . LYS C 1 331 ? 5.030 8.722 -111.957 1.00 38.22 330 LYS C N 1
ATOM 10613 C CA . LYS C 1 331 ? 6.405 8.230 -112.094 1.00 41.42 330 LYS C CA 1
ATOM 10614 C C . LYS C 1 331 ? 7.510 9.107 -111.492 1.00 38.54 330 LYS C C 1
ATOM 10615 O O . LYS C 1 331 ? 8.320 8.618 -110.717 1.00 36.79 330 LYS C O 1
ATOM 10621 N N . ASP C 1 332 ? 7.533 10.393 -111.842 1.00 40.64 331 ASP C N 1
ATOM 10622 C CA . ASP C 1 332 ? 8.631 11.288 -111.440 1.00 38.73 331 ASP C CA 1
ATOM 10623 C C . ASP C 1 332 ? 8.624 11.601 -109.955 1.00 36.50 331 ASP C C 1
ATOM 10624 O O . ASP C 1 332 ? 9.610 12.101 -109.417 1.00 36.64 331 ASP C O 1
ATOM 10629 N N . VAL C 1 333 ? 7.517 11.292 -109.291 1.00 39.10 332 VAL C N 1
ATOM 10630 C CA . VAL C 1 333 ? 7.335 11.710 -107.915 1.00 35.03 332 VAL C CA 1
ATOM 10631 C C . VAL C 1 333 ? 6.966 10.580 -106.940 1.00 38.09 332 VAL C C 1
ATOM 10632 O O . VAL C 1 333 ? 6.779 10.798 -105.730 1.00 33.01 332 VAL C O 1
ATOM 10636 N N . TYR C 1 334 ? 6.905 9.364 -107.479 1.00 38.23 333 TYR C N 1
ATOM 10637 C CA . TYR C 1 334 ? 6.554 8.161 -106.718 1.00 37.68 333 TYR C CA 1
ATOM 10638 C C . TYR C 1 334 ? 7.449 7.897 -105.499 1.00 40.01 333 TYR C C 1
ATOM 10639 O O . TYR C 1 334 ? 6.944 7.769 -104.382 1.00 37.79 333 TYR C O 1
ATOM 10648 N N . ASP C 1 335 ? 8.764 7.834 -105.716 1.00 39.18 334 ASP C N 1
ATOM 10649 C CA . ASP C 1 335 ? 9.715 7.498 -104.644 1.00 39.16 334 ASP C CA 1
ATOM 10650 C C . ASP C 1 335 ? 9.651 8.488 -103.502 1.00 33.61 334 ASP C C 1
ATOM 10651 O O . ASP C 1 335 ? 9.603 8.082 -102.355 1.00 32.32 334 ASP C O 1
ATOM 10656 N N . GLU C 1 336 ? 9.586 9.778 -103.835 1.00 35.19 335 GLU C N 1
ATOM 10657 C CA . GLU C 1 336 ? 9.557 10.852 -102.844 1.00 31.29 335 GLU C CA 1
ATOM 10658 C C . GLU C 1 336 ? 8.253 10.920 -102.034 1.00 34.52 335 GLU C C 1
ATOM 10659 O O . GLU C 1 336 ? 8.296 11.131 -100.819 1.00 36.92 335 GLU C O 1
ATOM 10665 N N . VAL C 1 337 ? 7.103 10.730 -102.680 1.00 32.35 336 VAL C N 1
ATOM 10666 C CA . VAL C 1 337 ? 5.825 10.808 -101.940 1.00 34.65 336 VAL C CA 1
ATOM 10667 C C . VAL C 1 337 ? 5.692 9.611 -100.989 1.00 27.95 336 VAL C C 1
ATOM 10668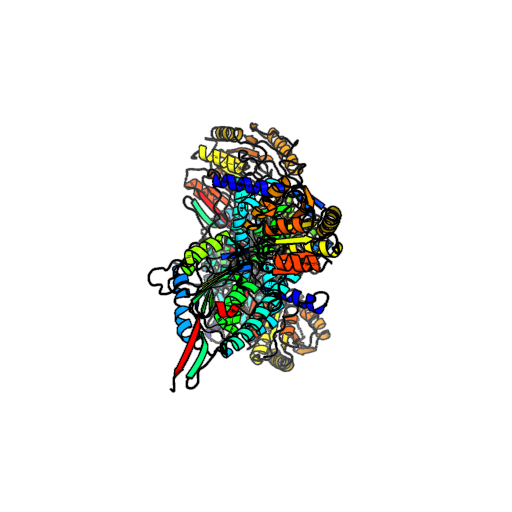 O O . VAL C 1 337 ? 5.289 9.770 -99.834 1.00 33.09 336 VAL C O 1
ATOM 10672 N N . LEU C 1 338 ? 6.109 8.442 -101.474 1.00 29.89 337 LEU C N 1
ATOM 10673 C CA . LEU C 1 338 ? 6.175 7.220 -100.674 1.00 33.75 337 LEU C CA 1
ATOM 10674 C C . LEU C 1 338 ? 6.997 7.379 -99.397 1.00 34.36 337 LEU C C 1
ATOM 10675 O O . LEU C 1 338 ? 6.508 7.070 -98.324 1.00 31.75 337 LEU C O 1
ATOM 10680 N N . GLU C 1 339 ? 8.235 7.857 -99.511 1.00 39.24 338 GLU C N 1
ATOM 10681 C CA . GLU C 1 339 ? 9.102 7.974 -98.337 1.00 38.61 338 GLU C CA 1
ATOM 10682 C C . GLU C 1 339 ? 8.657 9.085 -97.378 1.00 34.19 338 GLU C C 1
ATOM 10683 O O . GLU C 1 339 ? 8.898 9.003 -96.174 1.00 31.17 338 GLU C O 1
ATOM 10689 N N . LYS C 1 340 ? 8.007 10.118 -97.911 1.00 33.75 339 LYS C N 1
ATOM 10690 C CA . LYS C 1 340 ? 7.390 11.151 -97.072 1.00 28.70 339 LYS C CA 1
ATOM 10691 C C . LYS C 1 340 ? 6.186 10.593 -96.305 1.00 33.47 339 LYS C C 1
ATOM 10692 O O . LYS C 1 340 ? 6.052 10.823 -95.097 1.00 29.31 339 LYS C O 1
ATOM 10698 N N . THR C 1 341 ? 5.324 9.856 -97.007 1.00 28.26 340 THR C N 1
ATOM 10699 C CA . THR C 1 341 ? 4.151 9.210 -96.385 1.00 28.77 340 THR C CA 1
ATOM 10700 C C . THR C 1 341 ? 4.575 8.202 -95.323 1.00 27.83 340 THR C C 1
ATOM 10701 O O . THR C 1 341 ? 3.994 8.174 -94.231 1.00 32.65 340 THR C O 1
ATOM 10705 N N . VAL C 1 342 ? 5.612 7.414 -95.637 1.00 34.30 341 VAL C N 1
ATOM 10706 C CA . VAL C 1 342 ? 6.175 6.421 -94.714 1.00 36.20 341 VAL C CA 1
ATOM 10707 C C . VAL C 1 342 ? 6.654 7.046 -93.399 1.00 38.44 341 VAL C C 1
ATOM 10708 O O . VAL C 1 342 ? 6.348 6.539 -92.311 1.00 37.75 341 VAL C O 1
ATOM 10712 N N . ALA C 1 343 ? 7.370 8.161 -93.508 1.00 37.07 342 ALA C N 1
ATOM 10713 C CA . ALA C 1 343 ? 7.883 8.869 -92.335 1.00 34.30 342 ALA C CA 1
ATOM 10714 C C . ALA C 1 343 ? 6.761 9.458 -91.485 1.00 38.85 342 ALA C C 1
ATOM 10715 O O . ALA C 1 343 ? 6.846 9.444 -90.257 1.00 42.34 342 ALA C O 1
ATOM 10717 N N . LEU C 1 344 ? 5.711 9.973 -92.131 1.00 35.73 343 LEU C N 1
ATOM 10718 C CA . LEU C 1 344 ? 4.544 10.459 -91.386 1.00 34.06 343 LEU C CA 1
ATOM 10719 C C . LEU C 1 344 ? 3.834 9.318 -90.647 1.00 33.35 343 LEU C C 1
ATOM 10720 O O . LEU C 1 344 ? 3.401 9.494 -89.513 1.00 28.79 343 LEU C O 1
ATOM 10725 N N . ALA C 1 345 ? 3.750 8.153 -91.292 1.00 30.48 344 ALA C N 1
ATOM 10726 C CA . ALA C 1 345 ? 3.100 6.976 -90.713 1.00 34.68 344 ALA C CA 1
ATOM 10727 C C . ALA C 1 345 ? 3.779 6.467 -89.440 1.00 31.50 344 ALA C C 1
ATOM 10728 O O . ALA C 1 345 ? 3.108 6.113 -88.478 1.00 34.32 344 ALA C O 1
ATOM 10730 N N . LYS C 1 346 ? 5.110 6.469 -89.417 1.00 37.86 345 LYS C N 1
ATOM 10731 C CA . LYS C 1 346 ? 5.835 5.874 -88.292 1.00 40.29 345 LYS C CA 1
ATOM 10732 C C . LYS C 1 346 ? 5.744 6.691 -86.996 1.00 39.77 345 LYS C C 1
ATOM 10733 O O . LYS C 1 346 ? 6.072 6.189 -85.920 1.00 39.22 345 LYS C O 1
ATOM 10739 N N . ASN C 1 347 ? 5.284 7.940 -87.115 1.00 39.71 346 ASN C N 1
ATOM 10740 C CA . ASN C 1 347 ? 5.089 8.840 -85.972 1.00 39.90 346 ASN C CA 1
ATOM 10741 C C . ASN C 1 347 ? 3.643 8.903 -85.449 1.00 39.82 346 ASN C C 1
ATOM 10742 O O . ASN C 1 347 ? 3.388 9.488 -84.388 1.00 37.30 346 ASN C O 1
ATOM 10747 N N . LEU C 1 348 ? 2.711 8.307 -86.198 1.00 36.43 347 LEU C N 1
ATOM 10748 C CA . LEU C 1 348 ? 1.314 8.169 -85.765 1.00 34.46 347 LEU C CA 1
ATOM 10749 C C . LEU C 1 348 ? 1.179 7.306 -84.522 1.00 28.49 347 LEU C C 1
ATOM 10750 O O . LEU C 1 348 ? 1.668 6.176 -84.467 1.00 30.00 347 LEU C O 1
ATOM 10755 N N . THR C 1 349 ? 0.499 7.856 -83.529 1.00 27.48 348 THR C N 1
ATOM 10756 C CA . THR C 1 349 ? 0.298 7.203 -82.248 1.00 31.57 348 THR C CA 1
ATOM 10757 C C . THR C 1 349 ? -0.954 6.327 -82.327 1.00 33.54 348 THR C C 1
ATOM 10758 O O . THR C 1 349 ? -1.981 6.733 -82.882 1.00 31.73 348 THR C O 1
ATOM 10762 N N . VAL C 1 350 ? -0.845 5.123 -81.782 1.00 31.19 349 VAL C N 1
ATOM 10763 C CA . VAL C 1 350 ? -1.898 4.112 -81.834 1.00 32.21 349 VAL C CA 1
ATOM 10764 C C . VAL C 1 350 ? -2.140 3.649 -80.409 1.00 38.12 349 VAL C C 1
ATOM 10765 O O . VAL C 1 350 ? -1.192 3.256 -79.717 1.00 42.72 349 VAL C O 1
ATOM 10769 N N . GLY C 1 351 ? -3.389 3.706 -79.960 1.00 35.71 350 GLY C N 1
ATOM 10770 C CA . GLY C 1 351 ? -3.743 3.132 -78.669 1.00 35.31 350 GLY C CA 1
ATOM 10771 C C . GLY C 1 351 ? -5.175 3.391 -78.252 1.00 37.92 350 GLY C C 1
ATOM 10772 O O . GLY C 1 351 ? -6.032 3.720 -79.086 1.00 30.23 350 GLY C O 1
ATOM 10773 N N . ASP C 1 352 ? -5.421 3.216 -76.952 1.00 32.27 351 ASP C N 1
ATOM 10774 C CA . ASP C 1 352 ? -6.687 3.535 -76.313 1.00 37.12 351 ASP C CA 1
ATOM 10775 C C . ASP C 1 352 ? -7.118 4.961 -76.693 1.00 33.14 351 ASP C C 1
ATOM 10776 O O . ASP C 1 352 ? -6.415 5.918 -76.384 1.00 34.59 351 ASP C O 1
ATOM 10781 N N . PRO C 1 353 ? -8.279 5.104 -77.367 1.00 34.25 352 PRO C N 1
ATOM 10782 C CA . PRO C 1 353 ? -8.702 6.438 -77.799 1.00 31.73 352 PRO C CA 1
ATOM 10783 C C . PRO C 1 353 ? -9.296 7.320 -76.694 1.00 30.08 352 PRO C C 1
ATOM 10784 O O . PRO C 1 353 ? -9.613 8.480 -76.955 1.00 29.32 352 PRO C O 1
ATOM 10788 N N . THR C 1 354 ? -9.420 6.803 -75.470 1.00 34.51 353 THR C N 1
ATOM 10789 C CA . THR C 1 354 ? -9.682 7.668 -74.310 1.00 34.33 353 THR C CA 1
ATOM 10790 C C . THR C 1 354 ? -8.514 8.636 -74.097 1.00 36.66 353 THR C C 1
ATOM 10791 O O . THR C 1 354 ? -8.703 9.739 -73.591 1.00 34.72 353 THR C O 1
ATOM 10795 N N . ASN C 1 355 ? -7.315 8.219 -74.502 1.00 34.53 354 ASN C N 1
ATOM 10796 C CA . ASN C 1 355 ? -6.141 9.086 -74.474 1.00 39.08 354 ASN C CA 1
ATOM 10797 C C . ASN C 1 355 ? -6.156 10.035 -75.671 1.00 40.82 354 ASN C C 1
ATOM 10798 O O . ASN C 1 355 ? -6.099 9.612 -76.832 1.00 39.14 354 ASN C O 1
ATOM 10803 N N . ARG C 1 356 ? -6.222 11.329 -75.368 1.00 43.71 355 ARG C N 1
ATOM 10804 C CA . ARG C 1 356 ? -6.268 12.371 -76.389 1.00 43.66 355 ARG C CA 1
ATOM 10805 C C . ARG C 1 356 ? -5.097 12.294 -77.365 1.00 42.53 355 ARG C C 1
ATOM 10806 O O . ARG C 1 356 ? -5.237 12.676 -78.522 1.00 42.43 355 ARG C O 1
ATOM 10808 N N . ASP C 1 357 ? -3.961 11.775 -76.895 1.00 41.22 356 ASP C N 1
ATOM 10809 C CA . ASP C 1 357 ? -2.715 11.736 -77.675 1.00 43.92 356 ASP C CA 1
ATOM 10810 C C . ASP C 1 357 ? -2.606 10.582 -78.694 1.00 41.47 356 ASP C C 1
ATOM 10811 O O . ASP C 1 357 ? -1.651 10.545 -79.478 1.00 41.33 356 ASP C O 1
ATOM 10816 N N . ASN C 1 358 ? -3.569 9.658 -78.684 1.00 38.81 357 ASN C N 1
ATOM 10817 C CA . ASN C 1 358 ? -3.626 8.573 -79.685 1.00 38.21 357 ASN C CA 1
ATOM 10818 C C . ASN C 1 358 ? -4.435 8.943 -80.941 1.00 38.71 357 ASN C C 1
ATOM 10819 O O . ASN C 1 358 ? -5.654 9.102 -80.877 1.00 37.07 357 ASN C O 1
ATOM 10824 N N . TYR C 1 359 ? -3.745 9.098 -82.072 1.00 38.18 358 TYR C N 1
ATOM 10825 C CA . TYR C 1 359 ? -4.385 9.483 -83.342 1.00 35.87 358 TYR C CA 1
ATOM 10826 C C . TYR C 1 359 ? -5.297 8.379 -83.888 1.00 37.10 358 TYR C C 1
ATOM 10827 O O . TYR C 1 359 ? -6.390 8.653 -84.397 1.00 36.75 358 TYR C O 1
ATOM 10836 N N . MET C 1 360 ? -4.827 7.139 -83.783 1.00 32.73 359 MET C N 1
ATOM 10837 C CA . MET C 1 360 ? -5.591 5.969 -84.171 1.00 27.87 359 MET C CA 1
ATOM 10838 C C . MET C 1 360 ? -5.937 5.152 -82.947 1.00 34.23 359 MET C C 1
ATOM 10839 O O . MET C 1 360 ? -5.155 5.072 -81.985 1.00 34.04 359 MET C O 1
ATOM 10844 N N . GLY C 1 361 ? -7.115 4.546 -82.996 1.00 30.32 360 GLY C N 1
ATOM 10845 C CA . GLY C 1 361 ? -7.531 3.568 -82.011 1.00 34.78 360 GLY C CA 1
ATOM 10846 C C . GLY C 1 361 ? -7.593 2.194 -82.648 1.00 30.04 360 GLY C C 1
ATOM 10847 O O . GLY C 1 361 ? -6.973 1.957 -83.685 1.00 33.36 360 GLY C O 1
ATOM 10848 N N . PRO C 1 362 ? -8.358 1.275 -82.042 1.00 33.16 361 PRO C N 1
ATOM 10849 C CA . PRO C 1 362 ? -8.482 -0.093 -82.556 1.00 30.46 361 PRO C CA 1
ATOM 10850 C C . PRO C 1 362 ? -9.463 -0.257 -83.733 1.00 30.59 361 PRO C C 1
ATOM 10851 O O . PRO C 1 362 ? -10.281 0.636 -83.998 1.00 27.61 361 PRO C O 1
ATOM 10855 N N . VAL C 1 363 ? -9.378 -1.395 -84.427 1.00 33.96 362 VAL C N 1
ATOM 10856 C CA . VAL C 1 363 ? -10.465 -1.831 -85.312 1.00 30.59 362 VAL C CA 1
ATOM 10857 C C . VAL C 1 363 ? -11.617 -2.399 -84.450 1.00 30.42 362 VAL C C 1
ATOM 10858 O O . VAL C 1 363 ? -11.417 -2.708 -83.265 1.00 29.04 362 VAL C O 1
ATOM 10862 N N . ILE C 1 364 ? -12.806 -2.524 -85.039 1.00 25.34 363 ILE C N 1
ATOM 10863 C CA . ILE C 1 364 ? -14.071 -2.714 -84.289 1.00 23.23 363 ILE C CA 1
ATOM 10864 C C . ILE C 1 364 ? -14.249 -4.010 -83.465 1.00 26.47 363 ILE C C 1
ATOM 10865 O O . ILE C 1 364 ? -14.743 -3.953 -82.338 1.00 27.50 363 ILE C O 1
ATOM 10870 N N . ASP C 1 365 ? -13.832 -5.153 -84.009 1.00 29.41 364 ASP C N 1
ATOM 10871 C CA . ASP C 1 365 ? -13.963 -6.439 -83.315 1.00 30.95 364 ASP C CA 1
ATOM 10872 C C . ASP C 1 365 ? -12.960 -7.469 -83.833 1.00 32.21 364 ASP C C 1
ATOM 10873 O O . ASP C 1 365 ? -12.189 -7.180 -84.750 1.00 31.83 364 ASP C O 1
ATOM 10878 N N . GLU C 1 366 ? -12.977 -8.666 -83.237 1.00 31.18 365 GLU C N 1
ATOM 10879 C CA . GLU C 1 366 ? -12.129 -9.787 -83.669 1.00 25.80 365 GLU C CA 1
ATOM 10880 C C . GLU C 1 366 ? -12.287 -10.141 -85.163 1.00 22.63 365 GLU C C 1
ATOM 10881 O O . GLU C 1 366 ? -11.303 -10.398 -85.858 1.00 26.70 365 GLU C O 1
ATOM 10887 N N . LYS C 1 367 ? -13.524 -10.155 -85.641 1.00 28.42 366 LYS C N 1
ATOM 10888 C CA . LYS C 1 367 ? -13.807 -10.514 -87.024 1.00 34.47 366 LYS C CA 1
ATOM 10889 C C . LYS C 1 367 ? -13.137 -9.536 -87.998 1.00 33.23 366 LYS C C 1
ATOM 10890 O O . LYS C 1 367 ? -12.507 -9.959 -88.970 1.00 35.17 366 LYS C O 1
ATOM 10896 N N . ALA C 1 368 ? -13.241 -8.242 -87.704 1.00 30.09 367 ALA C N 1
ATOM 10897 C CA . ALA C 1 368 ? -12.518 -7.214 -88.467 1.00 33.77 367 ALA C CA 1
ATOM 10898 C C . ALA C 1 368 ? -10.991 -7.413 -88.396 1.00 29.38 367 ALA C C 1
ATOM 10899 O O . ALA C 1 368 ? -10.320 -7.499 -89.436 1.00 24.96 367 ALA C O 1
ATOM 10901 N N . PHE C 1 369 ? -10.461 -7.527 -87.177 1.00 29.74 368 PHE C N 1
ATOM 10902 C CA . PHE C 1 369 ? -9.023 -7.800 -86.946 1.00 30.04 368 PHE C CA 1
ATOM 10903 C C . PHE C 1 369 ? -8.432 -8.919 -87.815 1.00 29.23 368 PHE C C 1
ATOM 10904 O O . PHE C 1 369 ? -7.389 -8.733 -88.451 1.00 29.83 368 PHE C O 1
ATOM 10912 N N . GLU C 1 370 ? -9.114 -10.066 -87.818 1.00 26.05 369 GLU C N 1
ATOM 10913 C CA . GLU C 1 370 ? -8.701 -11.293 -88.500 1.00 27.82 369 GLU C CA 1
ATOM 10914 C C . GLU C 1 370 ? -8.664 -11.105 -90.008 1.00 32.09 369 GLU C C 1
ATOM 10915 O O . GLU C 1 370 ? -7.749 -11.571 -90.688 1.00 28.47 369 GLU C O 1
ATOM 10921 N N . LYS C 1 371 ? -9.684 -10.427 -90.518 1.00 32.44 370 LYS C N 1
ATOM 10922 C CA . LYS C 1 371 ? -9.818 -10.173 -91.937 1.00 29.17 370 LYS C CA 1
ATOM 10923 C C . LYS C 1 371 ? -8.717 -9.224 -92.455 1.00 27.18 370 LYS C C 1
ATOM 10924 O O . LYS C 1 371 ? -8.122 -9.478 -93.506 1.00 28.98 370 LYS C O 1
ATOM 10930 N N . ILE C 1 372 ? -8.441 -8.160 -91.694 1.00 31.15 371 ILE C N 1
ATOM 10931 C CA . ILE C 1 372 ? -7.436 -7.161 -92.057 1.00 30.42 371 ILE C CA 1
ATOM 10932 C C . ILE C 1 372 ? -6.036 -7.770 -92.070 1.00 26.65 371 ILE C C 1
ATOM 10933 O O . ILE C 1 372 ? -5.311 -7.596 -93.045 1.00 27.09 371 ILE C O 1
ATOM 10938 N N . MET C 1 373 ? -5.688 -8.520 -91.025 1.00 26.54 372 MET C N 1
ATOM 10939 C CA . MET C 1 373 ? -4.397 -9.227 -90.982 1.00 27.07 372 MET C CA 1
ATOM 10940 C C . MET C 1 373 ? -4.246 -10.216 -92.140 1.00 28.20 372 MET C C 1
ATOM 10941 O O . MET C 1 373 ? -3.190 -10.305 -92.719 1.00 29.26 372 MET C O 1
ATOM 10946 N N . SER C 1 374 ? -5.316 -10.921 -92.496 1.00 30.14 373 SER C N 1
ATOM 10947 C CA . SER C 1 374 ? -5.304 -11.793 -93.672 1.00 33.31 373 SER C CA 1
ATOM 10948 C C . SER C 1 374 ? -5.024 -11.032 -94.975 1.00 28.66 373 SER C C 1
ATOM 10949 O O . SER C 1 374 ? -4.249 -11.501 -95.815 1.00 37.16 373 SER C O 1
ATOM 10952 N N . TYR C 1 375 ? -5.630 -9.859 -95.129 1.00 29.66 374 TYR C N 1
ATOM 10953 C CA . TYR C 1 375 ? -5.373 -9.011 -96.304 1.00 27.88 374 TYR C CA 1
ATOM 10954 C C . TYR C 1 375 ? -3.954 -8.464 -96.313 1.00 29.47 374 TYR C C 1
ATOM 10955 O O . TYR C 1 375 ? -3.325 -8.376 -97.376 1.00 30.74 374 TYR C O 1
ATOM 10964 N N . ILE C 1 376 ? -3.444 -8.120 -95.132 1.00 27.02 375 ILE C N 1
ATOM 10965 C CA . ILE C 1 376 ? -2.038 -7.691 -94.981 1.00 28.99 375 ILE C CA 1
ATOM 10966 C C . ILE C 1 376 ? -1.084 -8.792 -95.434 1.00 30.53 375 ILE C C 1
ATOM 10967 O O . ILE C 1 376 ? -0.150 -8.519 -96.199 1.00 30.53 375 ILE C O 1
ATOM 10972 N N . GLU C 1 377 ? -1.343 -10.034 -95.003 1.00 33.25 376 GLU C N 1
ATOM 10973 C CA . GLU C 1 377 ? -0.512 -11.187 -95.418 1.00 35.26 376 GLU C CA 1
ATOM 10974 C C . GLU C 1 377 ? -0.577 -11.464 -96.929 1.00 30.41 376 GLU C C 1
ATOM 10975 O O . GLU C 1 377 ? 0.419 -11.867 -97.522 1.00 31.71 376 GLU C O 1
ATOM 10981 N N . ILE C 1 378 ? -1.739 -11.245 -97.542 1.00 29.69 377 ILE C N 1
ATOM 10982 C CA . ILE C 1 378 ? -1.869 -11.342 -99.008 1.00 27.03 377 ILE C CA 1
ATOM 10983 C C . ILE C 1 378 ? -1.051 -10.232 -99.647 1.00 27.30 377 ILE C C 1
ATOM 10984 O O . ILE C 1 378 ? -0.282 -10.477 -100.587 1.00 36.16 377 ILE C O 1
ATOM 10989 N N . GLY C 1 379 ? -1.219 -9.021 -99.111 1.00 36.70 378 GLY C N 1
ATOM 10990 C CA . GLY C 1 379 ? -0.569 -7.812 -99.621 1.00 37.73 378 GLY C CA 1
ATOM 10991 C C . GLY C 1 379 ? 0.943 -7.889 -99.623 1.00 38.04 378 GLY C C 1
ATOM 10992 O O . GLY C 1 379 ? 1.575 -7.502 -100.602 1.00 38.06 378 GLY C O 1
ATOM 10993 N N . LYS C 1 380 ? 1.508 -8.420 -98.535 1.00 35.24 379 LYS C N 1
ATOM 10994 C CA . LYS C 1 380 ? 2.961 -8.629 -98.388 1.00 41.77 379 LYS C CA 1
ATOM 10995 C C . LYS C 1 380 ? 3.562 -9.512 -99.482 1.00 40.21 379 LYS C C 1
ATOM 10996 O O . LYS C 1 380 ? 4.760 -9.454 -99.753 1.00 45.02 379 LYS C O 1
ATOM 11002 N N . LYS C 1 381 ? 2.719 -10.318 -100.112 1.00 36.91 380 LYS C N 1
ATOM 11003 C CA . LYS C 1 381 ? 3.144 -11.197 -101.192 1.00 41.41 380 LYS C CA 1
ATOM 11004 C C . LYS C 1 381 ? 2.837 -10.612 -102.568 1.00 40.67 380 LYS C C 1
ATOM 11005 O O . LYS C 1 381 ? 3.227 -11.186 -103.585 1.00 42.49 380 LYS C O 1
ATOM 11011 N N . GLU C 1 382 ? 2.139 -9.475 -102.591 1.00 39.68 381 GLU C N 1
ATOM 11012 C CA . GLU C 1 382 ? 1.863 -8.745 -103.830 1.00 39.51 381 GLU C CA 1
ATOM 11013 C C . GLU C 1 382 ? 2.781 -7.519 -103.945 1.00 37.96 381 GLU C C 1
ATOM 11014 O O . GLU C 1 382 ? 3.036 -7.012 -105.041 1.00 27.43 381 GLU C O 1
ATOM 11020 N N . GLY C 1 383 ? 3.279 -7.046 -102.805 1.00 35.19 382 GLY C N 1
ATOM 11021 C CA . GLY C 1 383 ? 4.151 -5.891 -102.804 1.00 32.35 382 GLY C CA 1
ATOM 11022 C C . GLY C 1 383 ? 5.192 -5.826 -101.707 1.00 27.72 382 GLY C C 1
ATOM 11023 O O . GLY C 1 383 ? 5.404 -6.772 -100.962 1.00 26.93 382 GLY C O 1
ATOM 11024 N N . ARG C 1 384 ? 5.847 -4.679 -101.634 1.00 31.12 383 ARG C N 1
ATOM 11025 C CA . ARG C 1 384 ? 6.936 -4.450 -100.715 1.00 34.86 383 ARG C CA 1
ATOM 11026 C C . ARG C 1 384 ? 6.383 -3.731 -99.493 1.00 33.57 383 ARG C C 1
ATOM 11027 O O . ARG C 1 384 ? 5.874 -2.604 -99.595 1.00 30.07 383 ARG C O 1
ATOM 11035 N N . LEU C 1 385 ? 6.473 -4.397 -98.345 1.00 27.74 384 LEU C N 1
ATOM 11036 C CA . LEU C 1 385 ? 6.070 -3.816 -97.065 1.00 31.30 384 LEU C CA 1
ATOM 11037 C C . LEU C 1 385 ? 7.000 -2.669 -96.651 1.00 30.86 384 LEU C C 1
ATOM 11038 O O . LEU C 1 385 ? 8.217 -2.853 -96.559 1.00 29.81 384 LEU C O 1
ATOM 11043 N N . MET C 1 386 ? 6.424 -1.496 -96.403 1.00 33.78 385 MET C N 1
ATOM 11044 C CA . MET C 1 386 ? 7.219 -0.294 -96.080 1.00 35.03 385 MET C CA 1
ATOM 11045 C C . MET C 1 386 ? 7.281 0.043 -94.590 1.00 36.11 385 MET C C 1
ATOM 11046 O O . MET C 1 386 ? 8.342 0.404 -94.075 1.00 41.76 385 MET C O 1
ATOM 11051 N N . THR C 1 387 ? 6.141 -0.079 -93.911 1.00 38.02 386 THR C N 1
ATOM 11052 C CA . THR C 1 387 ? 6.016 0.186 -92.473 1.00 34.28 386 THR C CA 1
ATOM 11053 C C . THR C 1 387 ? 4.721 -0.482 -91.977 1.00 37.45 386 THR C C 1
ATOM 11054 O O . THR C 1 387 ? 3.829 -0.787 -92.778 1.00 34.47 386 THR C O 1
ATOM 11058 N N . GLY C 1 388 ? 4.618 -0.714 -90.670 1.00 36.28 387 GLY C N 1
ATOM 11059 C CA . GLY C 1 388 ? 3.442 -1.375 -90.107 1.00 34.09 387 GLY C CA 1
ATOM 11060 C C . GLY C 1 388 ? 3.396 -2.850 -90.450 1.00 34.51 387 GLY C C 1
ATOM 11061 O O . GLY C 1 388 ? 4.442 -3.497 -90.579 1.00 33.71 387 GLY C O 1
ATOM 11062 N N . GLY C 1 389 ? 2.188 -3.386 -90.605 1.00 32.19 388 GLY C N 1
ATOM 11063 C CA . GLY C 1 389 ? 2.017 -4.787 -91.028 1.00 37.49 388 GLY C CA 1
ATOM 11064 C C . GLY C 1 389 ? 1.862 -5.789 -89.895 1.00 37.96 388 GLY C C 1
ATOM 11065 O O . GLY C 1 389 ? 1.817 -6.998 -90.129 1.00 44.69 388 GLY C O 1
ATOM 11066 N N . GLU C 1 390 ? 1.786 -5.288 -88.668 1.00 40.84 389 GLU C N 1
ATOM 11067 C CA . GLU C 1 390 ? 1.635 -6.136 -87.490 1.00 44.31 389 GLU C CA 1
ATOM 11068 C C . GLU C 1 390 ? 0.394 -5.752 -86.689 1.00 40.71 389 GLU C C 1
ATOM 11069 O O . GLU C 1 390 ? 0.019 -4.580 -86.632 1.00 43.23 389 GLU C O 1
ATOM 11075 N N . GLY C 1 391 ? -0.230 -6.750 -86.071 1.00 36.02 390 GLY C N 1
ATOM 11076 C CA . GLY C 1 391 ? -1.372 -6.538 -85.189 1.00 36.56 390 GLY C CA 1
ATOM 11077 C C . GLY C 1 391 ? -1.175 -7.157 -83.812 1.00 36.65 390 GLY C C 1
ATOM 11078 O O . GLY C 1 391 ? -0.333 -8.034 -83.624 1.00 30.13 390 GLY C O 1
ATOM 11079 N N . ASP C 1 392 ? -1.963 -6.692 -82.851 1.00 33.31 391 ASP C N 1
ATOM 11080 C CA . ASP C 1 392 ? -1.911 -7.196 -81.480 1.00 35.68 391 ASP C CA 1
ATOM 11081 C C . ASP C 1 392 ? -3.300 -7.058 -80.888 1.00 26.72 391 ASP C C 1
ATOM 11082 O O . ASP C 1 392 ? -3.745 -5.955 -80.572 1.00 33.84 391 ASP C O 1
ATOM 11087 N N . SER C 1 393 ? -3.975 -8.189 -80.728 1.00 28.92 392 SER C N 1
ATOM 11088 C CA . SER C 1 393 ? -5.335 -8.199 -80.196 1.00 32.52 392 SER C CA 1
ATOM 11089 C C . SER C 1 393 ? -5.402 -8.584 -78.729 1.00 34.65 392 SER C C 1
ATOM 11090 O O . SER C 1 393 ? -6.467 -8.984 -78.272 1.00 33.93 392 SER C O 1
ATOM 11093 N N . SER C 1 394 ? -4.284 -8.445 -78.005 1.00 33.21 393 SER C N 1
ATOM 11094 C CA . SER C 1 394 ? -4.198 -8.813 -76.576 1.00 39.69 393 SER C CA 1
ATOM 11095 C C . SER C 1 394 ? -5.188 -8.088 -75.668 1.00 41.05 393 SER C C 1
ATOM 11096 O O . SER C 1 394 ? -5.930 -8.725 -74.913 1.00 46.36 393 SER C O 1
ATOM 11099 N N . THR C 1 395 ? -5.173 -6.760 -75.732 1.00 37.11 394 THR C N 1
ATOM 11100 C CA . THR C 1 395 ? -6.059 -5.931 -74.926 1.00 37.50 394 THR C CA 1
ATOM 11101 C C . THR C 1 395 ? -7.215 -5.443 -75.791 1.00 35.05 394 THR C C 1
ATOM 11102 O O . THR C 1 395 ? -8.379 -5.548 -75.415 1.00 36.30 394 THR C O 1
ATOM 11106 N N . GLY C 1 396 ? -6.869 -4.902 -76.952 1.00 35.82 395 GLY C N 1
ATOM 11107 C CA . GLY C 1 396 ? -7.846 -4.426 -77.912 1.00 31.88 395 GLY C CA 1
ATOM 11108 C C . GLY C 1 396 ? -7.373 -4.748 -79.308 1.00 33.14 395 GLY C C 1
ATOM 11109 O O . GLY C 1 396 ? -6.239 -5.176 -79.506 1.00 36.70 395 GLY C O 1
ATOM 11110 N N . PHE C 1 397 ? -8.227 -4.510 -80.287 1.00 26.96 396 PHE C N 1
ATOM 11111 C CA . PHE C 1 397 ? -7.945 -4.943 -81.639 1.00 25.57 396 PHE C CA 1
ATOM 11112 C C . PHE C 1 397 ? -7.083 -3.939 -82.413 1.00 33.59 396 PHE C C 1
ATOM 11113 O O . PHE C 1 397 ? -7.572 -3.204 -83.279 1.00 30.77 396 PHE C O 1
ATOM 11121 N N . PHE C 1 398 ? -5.786 -3.948 -82.103 1.00 26.01 397 PHE C N 1
ATOM 11122 C CA . PHE C 1 398 ? -4.858 -2.933 -82.588 1.00 32.76 397 PHE C CA 1
ATOM 11123 C C . PHE C 1 398 ? -4.011 -3.414 -83.743 1.00 32.66 397 PHE C C 1
ATOM 11124 O O . PHE C 1 398 ? -3.405 -4.476 -83.671 1.00 34.21 397 PHE C O 1
ATOM 11132 N N . ILE C 1 399 ? -3.992 -2.612 -84.803 1.00 27.14 398 ILE C N 1
ATOM 11133 C CA . ILE C 1 399 ? -3.211 -2.864 -86.006 1.00 27.90 398 ILE C CA 1
ATOM 11134 C C . ILE C 1 399 ? -2.465 -1.570 -86.345 1.00 30.46 398 ILE C C 1
ATOM 11135 O O . ILE C 1 399 ? -3.041 -0.480 -86.277 1.00 30.16 398 ILE C O 1
ATOM 11140 N N . GLN C 1 400 ? -1.187 -1.696 -86.698 1.00 29.67 399 GLN C N 1
ATOM 11141 C CA . GLN C 1 400 ? -0.349 -0.557 -87.071 1.00 31.12 399 GLN C CA 1
ATOM 11142 C C . GLN C 1 400 ? -0.781 0.022 -88.416 1.00 32.21 399 GLN C C 1
ATOM 11143 O O . GLN C 1 400 ? -1.271 -0.719 -89.267 1.00 28.06 399 GLN C O 1
ATOM 11149 N N . PRO C 1 401 ? -0.606 1.348 -88.607 1.00 34.09 400 PRO C N 1
ATOM 11150 C CA . PRO C 1 401 ? -0.733 1.959 -89.928 1.00 32.20 400 PRO C CA 1
ATOM 11151 C C . PRO C 1 401 ? 0.207 1.284 -90.914 1.00 28.14 400 PRO C C 1
ATOM 11152 O O . PRO C 1 401 ? 1.426 1.303 -90.736 1.00 27.03 400 PRO C O 1
ATOM 11156 N N . THR C 1 402 ? -0.359 0.668 -91.939 1.00 25.18 401 THR C N 1
ATOM 11157 C CA . THR C 1 402 ? 0.423 -0.207 -92.809 1.00 26.11 401 THR C CA 1
ATOM 11158 C C . THR C 1 402 ? 0.499 0.313 -94.238 1.00 25.35 401 THR C C 1
ATOM 11159 O O . THR C 1 402 ? -0.523 0.600 -94.834 1.00 27.58 401 THR C O 1
ATOM 11163 N N . ILE C 1 403 ? 1.717 0.439 -94.770 1.00 25.09 402 ILE C N 1
ATOM 11164 C CA . ILE C 1 403 ? 1.926 0.812 -96.174 1.00 27.19 402 ILE C CA 1
ATOM 11165 C C . ILE C 1 403 ? 2.609 -0.318 -96.960 1.00 27.82 402 ILE C C 1
ATOM 11166 O O . ILE C 1 403 ? 3.627 -0.859 -96.524 1.00 28.95 402 ILE C O 1
ATOM 11171 N N . ILE C 1 404 ? 2.033 -0.682 -98.109 1.00 24.79 403 ILE C N 1
ATOM 11172 C CA . ILE C 1 404 ? 2.624 -1.670 -98.999 1.00 29.45 403 ILE C CA 1
ATOM 11173 C C . ILE C 1 404 ? 2.721 -1.007 -100.359 1.00 29.98 403 ILE C C 1
ATOM 11174 O O . ILE C 1 404 ? 1.770 -0.352 -100.792 1.00 24.10 403 ILE C O 1
ATOM 11179 N N . ALA C 1 405 ? 3.868 -1.155 -101.023 1.00 25.12 404 ALA C N 1
ATOM 11180 C CA . ALA C 1 405 ? 4.152 -0.396 -102.236 1.00 24.26 404 ALA C CA 1
ATOM 11181 C C . ALA C 1 405 ? 4.418 -1.287 -103.439 1.00 21.85 404 ALA C C 1
ATOM 11182 O O . ALA C 1 405 ? 4.559 -2.508 -103.296 1.00 27.31 404 ALA C O 1
ATOM 11184 N N . ASP C 1 406 ? 4.512 -0.655 -104.608 1.00 26.93 405 ASP C N 1
ATOM 11185 C CA . ASP C 1 406 ? 4.797 -1.299 -105.913 1.00 29.70 405 ASP C CA 1
ATOM 11186 C C . ASP C 1 406 ? 3.756 -2.336 -106.327 1.00 33.87 405 ASP C C 1
ATOM 11187 O O . ASP C 1 406 ? 4.099 -3.398 -106.865 1.00 29.88 405 ASP C O 1
ATOM 11192 N N . LEU C 1 407 ? 2.488 -2.034 -106.061 1.00 20.40 406 LEU C N 1
ATOM 11193 C CA . LEU C 1 407 ? 1.415 -2.940 -106.436 1.00 31.28 406 LEU C CA 1
ATOM 11194 C C . LEU C 1 407 ? 1.088 -2.868 -107.931 1.00 29.14 406 LEU C C 1
ATOM 11195 O O . LEU C 1 407 ? 1.177 -1.813 -108.560 1.00 27.47 406 LEU C O 1
ATOM 11200 N N . ASP C 1 408 ? 0.770 -4.031 -108.485 1.00 27.24 407 ASP C N 1
ATOM 11201 C CA . ASP C 1 408 ? 0.139 -4.185 -109.774 1.00 27.93 407 ASP C CA 1
ATOM 11202 C C . ASP C 1 408 ? -1.258 -3.606 -109.595 1.00 27.53 407 ASP C C 1
ATOM 11203 O O . ASP C 1 408 ? -1.890 -3.893 -108.591 1.00 25.64 407 ASP C O 1
ATOM 11208 N N . PRO C 1 409 ? -1.742 -2.776 -110.549 1.00 28.76 408 PRO C N 1
ATOM 11209 C CA . PRO C 1 409 ? -3.094 -2.188 -110.436 1.00 25.11 408 PRO C CA 1
ATOM 11210 C C . PRO C 1 409 ? -4.228 -3.196 -110.160 1.00 32.15 408 PRO C C 1
ATOM 11211 O O . PRO C 1 409 ? -5.236 -2.840 -109.520 1.00 25.97 408 PRO C O 1
ATOM 11215 N N . GLU C 1 410 ? -4.058 -4.437 -110.620 1.00 25.92 409 GLU C N 1
ATOM 11216 C CA . GLU C 1 410 ? -5.100 -5.452 -110.470 1.00 26.21 409 GLU C CA 1
ATOM 11217 C C . GLU C 1 410 ? -4.898 -6.363 -109.253 1.00 27.54 409 GLU C C 1
ATOM 11218 O O . GLU C 1 410 ? -5.638 -7.322 -109.089 1.00 26.86 409 GLU C O 1
ATOM 11224 N N . ALA C 1 411 ? -3.900 -6.071 -108.417 1.00 22.64 410 ALA C N 1
ATOM 11225 C CA . ALA C 1 411 ? -3.677 -6.833 -107.168 1.00 27.61 410 ALA C CA 1
ATOM 11226 C C . ALA C 1 411 ? -4.910 -6.875 -106.261 1.00 31.87 410 ALA C C 1
ATOM 11227 O O . ALA C 1 411 ? -5.728 -5.950 -106.288 1.00 32.09 410 ALA C O 1
ATOM 11229 N N . VAL C 1 412 ? -5.030 -7.953 -105.477 1.00 31.78 411 VAL C N 1
ATOM 11230 C CA . VAL C 1 412 ? -6.126 -8.139 -104.512 1.00 29.48 411 VAL C CA 1
ATOM 11231 C C . VAL C 1 412 ? -6.279 -6.924 -103.580 1.00 29.39 411 VAL C C 1
ATOM 11232 O O . VAL C 1 412 ? -7.391 -6.447 -103.338 1.00 23.28 411 VAL C O 1
ATOM 11236 N N . ILE C 1 413 ? -5.166 -6.388 -103.090 1.00 28.20 412 ILE C N 1
ATOM 11237 C CA . ILE C 1 413 ? -5.265 -5.240 -102.180 1.00 28.19 412 ILE C CA 1
ATOM 11238 C C . ILE C 1 413 ? -5.425 -3.900 -102.899 1.00 30.33 412 ILE C C 1
ATOM 11239 O O . ILE C 1 413 ? -5.501 -2.868 -102.246 1.00 32.83 412 ILE C O 1
ATOM 11244 N N . MET C 1 414 ? -5.479 -3.935 -104.233 1.00 28.36 413 MET C N 1
ATOM 11245 C CA . MET C 1 414 ? -5.818 -2.768 -105.045 1.00 30.52 413 MET C CA 1
ATOM 11246 C C . MET C 1 414 ? -7.255 -2.860 -105.570 1.00 32.40 413 MET C C 1
ATOM 11247 O O . MET C 1 414 ? -7.719 -1.962 -106.290 1.00 23.68 413 MET C O 1
ATOM 11252 N N . GLN C 1 415 ? -7.951 -3.933 -105.190 1.00 27.17 414 GLN C N 1
ATOM 11253 C CA . GLN C 1 415 ? -9.288 -4.244 -105.720 1.00 27.98 414 GLN C CA 1
ATOM 11254 C C . GLN C 1 415 ? -10.364 -4.435 -104.639 1.00 32.68 414 GLN C C 1
ATOM 11255 O O . GLN C 1 415 ? -11.527 -4.043 -104.829 1.00 25.18 414 GLN C O 1
ATOM 11261 N N . GLU C 1 416 ? -9.987 -5.074 -103.526 1.00 24.22 415 GLU C N 1
ATOM 11262 C CA . GLU C 1 416 ? -10.959 -5.455 -102.509 1.00 25.57 415 GLU C CA 1
ATOM 11263 C C . GLU C 1 416 ? -10.876 -4.563 -101.271 1.00 29.12 415 GLU C C 1
ATOM 11264 O O . GLU C 1 416 ? -9.792 -4.176 -100.839 1.00 25.44 415 GLU C O 1
ATOM 11270 N N . GLU C 1 417 ? -12.042 -4.234 -100.727 1.00 23.80 416 GLU C N 1
ATOM 11271 C CA . GLU C 1 417 ? -12.163 -3.332 -99.587 1.00 27.88 416 GLU C CA 1
ATOM 11272 C C . GLU C 1 417 ? -11.713 -4.064 -98.328 1.00 29.57 416 GLU C C 1
ATOM 11273 O O . GLU C 1 417 ? -12.268 -5.102 -97.983 1.00 30.21 416 GLU C O 1
ATOM 11279 N N . ILE C 1 418 ? -10.682 -3.516 -97.682 1.00 25.82 417 ILE C N 1
ATOM 11280 C CA . ILE C 1 418 ? -10.073 -4.088 -96.483 1.00 25.68 417 ILE C CA 1
ATOM 11281 C C . ILE C 1 418 ? -10.692 -3.506 -95.201 1.00 27.39 417 ILE C C 1
ATOM 11282 O O . ILE C 1 418 ? -10.843 -4.220 -94.203 1.00 25.11 417 ILE C O 1
ATOM 11287 N N . PHE C 1 419 ? -11.040 -2.212 -95.230 1.00 21.06 418 PHE C N 1
ATOM 11288 C CA . PHE C 1 419 ? -11.692 -1.526 -94.094 1.00 22.30 418 PHE C CA 1
ATOM 11289 C C . PHE C 1 419 ? -10.791 -1.545 -92.850 1.00 24.48 418 PHE C C 1
ATOM 11290 O O . PHE C 1 419 ? -11.258 -1.714 -91.723 1.00 27.04 418 PHE C O 1
ATOM 11298 N N . GLY C 1 420 ? -9.497 -1.376 -93.093 1.00 23.04 419 GLY C N 1
ATOM 11299 C CA . GLY C 1 420 ? -8.479 -1.364 -92.046 1.00 25.55 419 GLY C CA 1
ATOM 11300 C C . GLY C 1 420 ? -7.365 -0.401 -92.416 1.00 25.57 419 GLY C C 1
ATOM 11301 O O . GLY C 1 420 ? -7.372 0.152 -93.528 1.00 24.82 419 GLY C O 1
ATOM 11302 N N . PRO C 1 421 ? -6.395 -0.194 -91.499 1.00 25.15 420 PRO C N 1
ATOM 11303 C CA . PRO C 1 421 ? -5.354 0.852 -91.639 1.00 24.20 420 PRO C CA 1
ATOM 11304 C C . PRO C 1 421 ? -4.252 0.481 -92.629 1.00 22.44 420 PRO C C 1
ATOM 11305 O O . PRO C 1 421 ? -3.085 0.290 -92.245 1.00 23.68 420 PRO C O 1
ATOM 11309 N N . VAL C 1 422 ? -4.647 0.314 -93.873 1.00 25.52 421 VAL C N 1
ATOM 11310 C CA . VAL C 1 422 ? -3.800 -0.173 -94.923 1.00 27.59 421 VAL C CA 1
ATOM 11311 C C . VAL C 1 422 ? -3.913 0.631 -96.171 1.00 25.74 421 VAL C C 1
ATOM 11312 O O . VAL C 1 422 ? -4.982 0.793 -96.671 1.00 28.22 421 VAL C O 1
ATOM 11316 N N . VAL C 1 423 ? -2.798 1.091 -96.695 1.00 28.46 422 VAL C N 1
ATOM 11317 C CA . VAL C 1 423 ? -2.770 1.770 -97.979 1.00 29.22 422 VAL C CA 1
ATOM 11318 C C . VAL C 1 423 ? -1.798 1.168 -98.963 1.00 28.97 422 VAL C C 1
ATOM 11319 O O . VAL C 1 423 ? -0.734 0.756 -98.609 1.00 28.71 422 VAL C O 1
ATOM 11323 N N . ALA C 1 424 ? -2.238 1.078 -100.198 1.00 25.50 423 ALA C N 1
ATOM 11324 C CA . ALA C 1 424 ? -1.464 0.485 -101.260 1.00 26.16 423 ALA C CA 1
ATOM 11325 C C . ALA C 1 424 ? -1.004 1.498 -102.287 1.00 26.66 423 ALA C C 1
ATOM 11326 O O . ALA C 1 424 ? -1.792 2.182 -102.890 1.00 25.76 423 ALA C O 1
ATOM 11328 N N . PHE C 1 425 ? 0.306 1.531 -102.479 1.00 26.31 424 PHE C N 1
ATOM 11329 C CA . PHE C 1 425 ? 0.926 2.446 -103.435 1.00 25.04 424 PHE C CA 1
ATOM 11330 C C . PHE C 1 425 ? 1.152 1.745 -104.763 1.00 32.07 424 PHE C C 1
ATOM 11331 O O . PHE C 1 425 ? 1.595 0.590 -104.795 1.00 31.82 424 PHE C O 1
ATOM 11339 N N . SER C 1 426 ? 0.843 2.440 -105.856 1.00 29.76 425 SER C N 1
ATOM 11340 C CA . SER C 1 426 ? 1.106 1.931 -107.191 1.00 28.74 425 SER C CA 1
ATOM 11341 C C . SER C 1 426 ? 1.554 3.072 -108.106 1.00 34.77 425 SER C C 1
ATOM 11342 O O . SER C 1 426 ? 1.076 4.213 -107.980 1.00 35.66 425 SER C O 1
ATOM 11345 N N . LYS C 1 427 ? 2.487 2.757 -109.006 1.00 29.36 426 LYS C N 1
ATOM 11346 C CA . LYS C 1 427 ? 3.145 3.753 -109.857 1.00 33.31 426 LYS C CA 1
ATOM 11347 C C . LYS C 1 427 ? 2.468 3.910 -111.218 1.00 25.12 426 LYS C C 1
ATOM 11348 O O . LYS C 1 427 ? 2.206 2.933 -111.915 1.00 28.70 426 LYS C O 1
ATOM 11354 N N . ALA C 1 428 ? 2.214 5.160 -111.573 1.00 27.33 427 ALA C N 1
ATOM 11355 C CA . ALA C 1 428 ? 1.557 5.544 -112.813 1.00 32.13 427 ALA C CA 1
ATOM 11356 C C . ALA C 1 428 ? 2.563 6.120 -113.805 1.00 31.48 427 ALA C C 1
ATOM 11357 O O . ALA C 1 428 ? 3.437 6.907 -113.430 1.00 29.24 427 ALA C O 1
ATOM 11359 N N . ASN C 1 429 ? 2.410 5.749 -115.075 1.00 34.99 428 ASN C N 1
ATOM 11360 C CA . ASN C 1 429 ? 3.286 6.213 -116.142 1.00 36.07 428 ASN C CA 1
ATOM 11361 C C . ASN C 1 429 ? 3.136 7.691 -116.485 1.00 35.44 428 ASN C C 1
ATOM 11362 O O . ASN C 1 429 ? 4.118 8.347 -116.841 1.00 36.62 428 ASN C O 1
ATOM 11367 N N . ASP C 1 430 ? 1.901 8.187 -116.388 1.00 30.75 429 ASP C N 1
ATOM 11368 C CA . ASP C 1 430 ? 1.535 9.575 -116.697 1.00 29.22 429 ASP C CA 1
ATOM 11369 C C . ASP C 1 430 ? 0.196 9.847 -116.029 1.00 29.97 429 ASP C C 1
ATOM 11370 O O . ASP C 1 430 ? -0.329 8.971 -115.346 1.00 28.33 429 ASP C O 1
ATOM 11375 N N . PHE C 1 431 ? -0.348 11.050 -116.226 1.00 31.39 430 PHE C N 1
ATOM 11376 C CA . PHE C 1 431 ? -1.647 11.431 -115.659 1.00 35.80 430 PHE C CA 1
ATOM 11377 C C . PHE C 1 431 ? -2.801 10.587 -116.212 1.00 30.64 430 PHE C C 1
ATOM 11378 O O . PHE C 1 431 ? -3.666 10.159 -115.447 1.00 32.89 430 PHE C O 1
ATOM 11386 N N . ASP C 1 432 ? -2.798 10.348 -117.525 1.00 30.39 431 ASP C N 1
ATOM 11387 C CA . ASP C 1 432 ? -3.798 9.492 -118.171 1.00 33.93 431 ASP C CA 1
ATOM 11388 C C . ASP C 1 432 ? -3.794 8.066 -117.596 1.00 32.02 431 ASP C C 1
ATOM 11389 O O . ASP C 1 432 ? -4.852 7.512 -117.301 1.00 33.13 431 ASP C O 1
ATOM 11394 N N . HIS C 1 433 ? -2.609 7.490 -117.425 1.00 23.35 432 HIS C N 1
ATOM 11395 C CA . HIS C 1 433 ? -2.466 6.177 -116.783 1.00 31.58 432 HIS C CA 1
ATOM 11396 C C . HIS C 1 433 ? -2.953 6.159 -115.327 1.00 29.43 432 HIS C C 1
ATOM 11397 O O . HIS C 1 433 ? -3.590 5.190 -114.903 1.00 23.52 432 HIS C O 1
ATOM 11404 N N . ALA C 1 434 ? -2.677 7.229 -114.580 1.00 20.52 433 ALA C N 1
ATOM 11405 C CA . ALA C 1 434 ? -3.114 7.330 -113.187 1.00 24.80 433 ALA C CA 1
ATOM 11406 C C . ALA C 1 434 ? -4.637 7.298 -113.073 1.00 28.46 433 ALA C C 1
ATOM 11407 O O . ALA C 1 434 ? -5.180 6.613 -112.212 1.00 29.58 433 ALA C O 1
ATOM 11409 N N . LEU C 1 435 ? -5.313 8.024 -113.955 1.00 25.24 434 LEU C N 1
ATOM 11410 C CA . LEU C 1 435 ? -6.780 7.964 -114.010 1.00 22.54 434 LEU C CA 1
ATOM 11411 C C . LEU C 1 435 ? -7.329 6.589 -114.447 1.00 30.59 434 LEU C C 1
ATOM 11412 O O . LEU C 1 435 ? -8.376 6.163 -113.944 1.00 29.31 434 LEU C O 1
ATOM 11417 N N . GLU C 1 436 ? -6.636 5.911 -115.368 1.00 25.86 435 GLU C N 1
ATOM 11418 C CA . GLU C 1 436 ? -7.020 4.535 -115.758 1.00 27.20 435 GLU C CA 1
ATOM 11419 C C . GLU C 1 436 ? -7.016 3.592 -114.563 1.00 25.97 435 GLU C C 1
ATOM 11420 O O . GLU C 1 436 ? -7.968 2.816 -114.361 1.00 26.19 435 GLU C O 1
ATOM 11426 N N . ILE C 1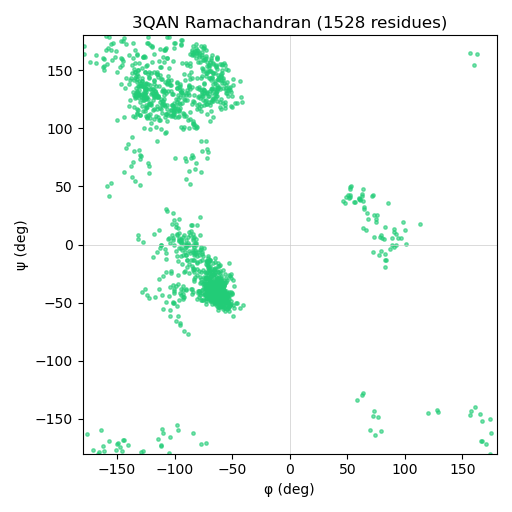 437 ? -5.954 3.682 -113.761 1.00 23.41 436 ILE C N 1
ATOM 11427 C CA . ILE C 1 437 ? -5.830 2.907 -112.533 1.00 26.91 436 ILE C CA 1
ATOM 11428 C C . ILE C 1 437 ? -6.917 3.265 -111.511 1.00 29.21 436 ILE C C 1
ATOM 11429 O O . ILE C 1 437 ? -7.507 2.373 -110.881 1.00 29.44 436 ILE C O 1
ATOM 11434 N N . ALA C 1 438 ? -7.191 4.565 -111.365 1.00 23.63 437 ALA C N 1
ATOM 11435 C CA . ALA C 1 438 ? -8.208 5.065 -110.437 1.00 29.96 437 ALA C CA 1
ATOM 11436 C C . ALA C 1 438 ? -9.606 4.505 -110.728 1.00 23.97 437 ALA C C 1
ATOM 11437 O O . ALA C 1 438 ? -10.366 4.223 -109.803 1.00 26.89 437 ALA C O 1
ATOM 11439 N N . ASN C 1 439 ? -9.913 4.321 -112.014 1.00 24.53 438 ASN C N 1
ATOM 11440 C CA . ASN C 1 439 ? -11.222 3.818 -112.460 1.00 23.63 438 ASN C CA 1
ATOM 11441 C C . ASN C 1 439 ? -11.327 2.290 -112.559 1.00 25.09 438 ASN C C 1
ATOM 11442 O O . ASN C 1 439 ? -12.387 1.772 -112.933 1.00 24.28 438 ASN C O 1
ATOM 11447 N N . ASN C 1 440 ? -10.245 1.575 -112.253 1.00 20.01 439 ASN C N 1
ATOM 11448 C CA . ASN C 1 440 ? -10.201 0.114 -112.508 1.00 19.94 439 ASN C CA 1
ATOM 11449 C C . ASN C 1 440 ? -10.814 -0.827 -111.438 1.00 21.08 439 ASN C C 1
ATOM 11450 O O . ASN C 1 440 ? -10.685 -2.047 -111.547 1.00 25.55 439 ASN C O 1
ATOM 11455 N N . THR C 1 441 ? -11.444 -0.274 -110.400 1.00 24.36 440 THR C N 1
ATOM 11456 C CA . THR C 1 441 ? -12.149 -1.107 -109.408 1.00 20.17 440 THR C CA 1
ATOM 11457 C C . THR C 1 441 ? -13.637 -1.250 -109.746 1.00 26.32 440 THR C C 1
ATOM 11458 O O . THR C 1 441 ? -14.151 -0.569 -110.631 1.00 24.03 440 THR C O 1
ATOM 11462 N N . GLU C 1 442 ? -14.333 -2.118 -109.014 1.00 21.75 441 GLU C N 1
ATOM 11463 C CA . GLU C 1 442 ? -15.789 -2.251 -109.164 1.00 25.82 441 GLU C CA 1
ATOM 11464 C C . GLU C 1 442 ? -16.586 -1.173 -108.399 1.00 24.30 441 GLU C C 1
ATOM 11465 O O . GLU C 1 442 ? -17.807 -1.163 -108.455 1.00 22.72 441 GLU C O 1
ATOM 11471 N N . TYR C 1 443 ? -15.883 -0.277 -107.706 1.00 22.76 442 TYR C N 1
ATOM 11472 C CA . TYR C 1 443 ? -16.489 0.785 -106.915 1.00 23.19 442 TYR C CA 1
ATOM 11473 C C . TYR C 1 443 ? -16.299 2.171 -107.542 1.00 25.14 442 TYR C C 1
ATOM 11474 O O . TYR C 1 443 ? -15.503 2.346 -108.464 1.00 23.46 442 TYR C O 1
ATOM 11483 N N . GLY C 1 444 ? -17.038 3.149 -107.025 1.00 24.50 443 GLY C N 1
ATOM 11484 C CA . GLY C 1 444 ? -17.022 4.515 -107.546 1.00 25.40 443 GLY C CA 1
ATOM 11485 C C . GLY C 1 444 ? -17.515 5.501 -106.502 1.00 21.80 443 GLY C C 1
ATOM 11486 O O . GLY C 1 444 ? -18.400 6.310 -106.784 1.00 26.31 443 GLY C O 1
ATOM 11487 N N . LEU C 1 445 ? -16.961 5.424 -105.292 1.00 19.68 444 LEU C N 1
ATOM 11488 C CA . LEU C 1 445 ? -17.407 6.270 -104.190 1.00 20.50 444 LEU C CA 1
ATOM 11489 C C . LEU C 1 445 ? -16.626 7.593 -104.061 1.00 21.82 444 LEU C C 1
ATOM 11490 O O . LEU C 1 445 ? -17.154 8.648 -104.394 1.00 24.78 444 LEU C O 1
ATOM 11495 N N . THR C 1 446 ? -15.390 7.544 -103.566 1.00 23.18 445 THR C N 1
ATOM 11496 C CA . THR C 1 446 ? -14.589 8.765 -103.383 1.00 22.39 445 THR C CA 1
ATOM 11497 C C . THR C 1 446 ? -13.237 8.667 -104.058 1.00 22.24 445 THR C C 1
ATOM 11498 O O . THR C 1 446 ? -12.770 7.586 -104.399 1.00 22.92 445 THR C O 1
ATOM 11502 N N . GLY C 1 447 ? -12.625 9.821 -104.260 1.00 18.42 446 GLY C N 1
ATOM 11503 C CA . GLY C 1 447 ? -11.310 9.917 -104.863 1.00 23.15 446 GLY C CA 1
ATOM 11504 C C . GLY C 1 447 ? -10.801 11.333 -104.686 1.00 21.93 446 GLY C C 1
ATOM 11505 O O . GLY C 1 447 ? -11.579 12.264 -104.499 1.00 21.71 446 GLY C O 1
ATOM 11506 N N . ALA C 1 448 ? -9.486 11.479 -104.726 1.00 24.54 447 ALA C N 1
ATOM 11507 C CA . ALA C 1 448 ? -8.845 12.772 -104.633 1.00 27.32 447 ALA C CA 1
ATOM 11508 C C . ALA C 1 448 ? -7.760 12.879 -105.692 1.00 26.78 447 ALA C C 1
ATOM 11509 O O . ALA C 1 448 ? -7.135 11.879 -106.072 1.00 21.87 447 ALA C O 1
ATOM 11511 N N . VAL C 1 449 ? -7.546 14.097 -106.177 1.00 21.69 448 VAL C N 1
ATOM 11512 C CA . VAL C 1 449 ? -6.437 14.354 -107.066 1.00 28.35 448 VAL C CA 1
ATOM 11513 C C . VAL C 1 449 ? -5.640 15.512 -106.484 1.00 24.97 448 VAL C C 1
ATOM 11514 O O . VAL C 1 449 ? -6.190 16.537 -106.067 1.00 23.40 448 VAL C O 1
ATOM 11518 N N . ILE C 1 450 ? -4.339 15.308 -106.406 1.00 33.08 449 ILE C N 1
ATOM 11519 C CA . ILE C 1 450 ? -3.438 16.324 -105.918 1.00 30.30 449 ILE C CA 1
ATOM 11520 C C . ILE C 1 450 ? -2.651 16.837 -107.123 1.00 28.36 449 ILE C C 1
ATOM 11521 O O . ILE C 1 450 ? -1.817 16.123 -107.674 1.00 28.73 449 ILE C O 1
ATOM 11526 N N . THR C 1 451 ? -2.938 18.072 -107.532 1.00 31.15 450 THR C N 1
ATOM 11527 C CA . THR C 1 451 ? -2.340 18.659 -108.735 1.00 31.46 450 THR C CA 1
ATOM 11528 C C . THR C 1 451 ? -2.449 20.191 -108.737 1.00 32.80 450 THR C C 1
ATOM 11529 O O . THR C 1 451 ? -3.291 20.773 -108.026 1.00 32.38 450 THR C O 1
ATOM 11533 N N . ARG C 1 452 ? -1.597 20.828 -109.542 1.00 29.99 451 ARG C N 1
ATOM 11534 C CA . ARG C 1 452 ? -1.581 22.287 -109.696 1.00 34.67 451 ARG C CA 1
ATOM 11535 C C . ARG C 1 452 ? -1.909 22.706 -111.139 1.00 39.56 451 ARG C C 1
ATOM 11536 O O . ARG C 1 452 ? -1.770 23.873 -111.518 1.00 41.76 451 ARG C O 1
ATOM 11544 N N . ASN C 1 453 ? -2.333 21.729 -111.931 1.00 33.39 452 ASN C N 1
ATOM 11545 C CA . ASN C 1 453 ? -2.620 21.885 -113.344 1.00 36.24 452 ASN C CA 1
ATOM 11546 C C . ASN C 1 453 ? -4.142 21.979 -113.478 1.00 38.47 452 ASN C C 1
ATOM 11547 O O . ASN C 1 453 ? -4.847 21.022 -113.150 1.00 40.95 452 ASN C O 1
ATOM 11552 N N . ARG C 1 454 ? -4.654 23.133 -113.931 1.00 34.35 453 ARG C N 1
ATOM 11553 C CA . ARG C 1 454 ? -6.105 23.294 -114.172 1.00 33.25 453 ARG C CA 1
ATOM 11554 C C . ARG C 1 454 ? -6.681 22.290 -115.180 1.00 30.85 453 ARG C C 1
ATOM 11555 O O . ARG C 1 454 ? -7.780 21.774 -114.972 1.00 30.49 453 ARG C O 1
ATOM 11563 N N . ALA C 1 455 ? -5.947 22.028 -116.261 1.00 28.52 454 ALA C N 1
ATOM 11564 C CA . ALA C 1 455 ? -6.437 21.155 -117.333 1.00 34.29 454 ALA C CA 1
ATOM 11565 C C . ALA C 1 455 ? -6.610 19.724 -116.830 1.00 28.94 454 ALA C C 1
ATOM 11566 O O . ALA C 1 455 ? -7.510 19.015 -117.286 1.00 29.98 454 ALA C O 1
ATOM 11568 N N . HIS C 1 456 ? -5.763 19.331 -115.880 1.00 24.79 455 HIS C N 1
ATOM 11569 C CA . HIS C 1 456 ? -5.827 18.005 -115.257 1.00 27.78 455 HIS C CA 1
ATOM 11570 C C . HIS C 1 456 ? -6.957 17.892 -114.233 1.00 29.41 455 HIS C C 1
ATOM 11571 O O . HIS C 1 456 ? -7.534 16.816 -114.062 1.00 31.97 455 HIS C O 1
ATOM 11578 N N . ILE C 1 457 ? -7.265 19.002 -113.559 1.00 30.63 456 ILE C N 1
ATOM 11579 C CA . ILE C 1 457 ? -8.430 19.079 -112.676 1.00 27.25 456 ILE C CA 1
ATOM 11580 C C . ILE C 1 457 ? -9.709 18.918 -113.494 1.00 31.43 456 ILE C C 1
ATOM 11581 O O . ILE C 1 457 ? -10.570 18.111 -113.139 1.00 26.08 456 ILE C O 1
ATOM 11586 N N . GLU C 1 458 ? -9.816 19.669 -114.592 1.00 24.86 457 GLU C N 1
ATOM 11587 C CA . GLU C 1 458 ? -10.986 19.563 -115.477 1.00 30.91 457 GLU C CA 1
ATOM 11588 C C . GLU C 1 458 ? -11.119 18.162 -116.092 1.00 30.04 457 GLU C C 1
ATOM 11589 O O . GLU C 1 458 ? -12.222 17.623 -116.155 1.00 32.11 457 GLU C O 1
ATOM 11595 N N . GLN C 1 459 ? -9.996 17.574 -116.503 1.00 27.70 458 GLN C N 1
ATOM 11596 C CA . GLN C 1 459 ? -9.986 16.184 -116.992 1.00 31.86 458 GLN C CA 1
ATOM 11597 C C . GLN C 1 459 ? -10.465 15.189 -115.930 1.00 25.71 458 GLN C C 1
ATOM 11598 O O . GLN C 1 459 ? -11.323 14.370 -116.226 1.00 27.94 458 GLN C O 1
ATOM 11604 N N . ALA C 1 460 ? -9.943 15.278 -114.702 1.00 22.34 459 ALA C N 1
ATOM 11605 C CA . ALA C 1 460 ? -10.433 14.427 -113.601 1.00 26.18 459 ALA C CA 1
ATOM 11606 C C . ALA C 1 460 ? -11.948 14.608 -113.330 1.00 27.38 459 ALA C C 1
ATOM 11607 O O . ALA C 1 460 ? -12.668 13.629 -113.132 1.00 24.18 459 ALA C O 1
ATOM 11609 N N . LYS C 1 461 ? -12.428 15.849 -113.374 1.00 21.71 460 LYS C N 1
ATOM 11610 C CA . LYS C 1 461 ? -13.879 16.109 -113.287 1.00 24.48 460 LYS C CA 1
ATOM 11611 C C . LYS C 1 461 ? -14.707 15.308 -114.300 1.00 24.87 460 LYS C C 1
ATOM 11612 O O . LYS C 1 461 ? -15.780 14.801 -113.962 1.00 25.15 460 LYS C O 1
ATOM 11618 N N . ARG C 1 462 ? -14.209 15.185 -115.531 1.00 27.20 461 ARG C N 1
ATOM 11619 C CA . ARG C 1 462 ? -14.893 14.388 -116.558 1.00 30.46 461 ARG C CA 1
ATOM 11620 C C . ARG C 1 462 ? -14.678 12.880 -116.401 1.00 29.60 461 ARG C C 1
ATOM 11621 O O . ARG C 1 462 ? -15.618 12.095 -116.571 1.00 32.60 461 ARG C O 1
ATOM 11629 N N . GLU C 1 463 ? -13.448 12.485 -116.084 1.00 24.29 462 GLU C N 1
ATOM 11630 C CA . GLU C 1 463 ? -12.994 11.096 -116.275 1.00 28.96 462 GLU C CA 1
ATOM 11631 C C . GLU C 1 463 ? -12.819 10.231 -115.020 1.00 29.88 462 GLU C C 1
ATOM 11632 O O . GLU C 1 463 ? -12.844 9.006 -115.118 1.00 29.29 462 GLU C O 1
ATOM 11638 N N . PHE C 1 464 ? -12.610 10.850 -113.865 1.00 28.89 463 PHE C N 1
ATOM 11639 C CA . PHE C 1 464 ? -12.457 10.099 -112.604 1.00 29.52 463 PHE C CA 1
ATOM 11640 C C . PHE C 1 464 ? -13.868 9.772 -112.117 1.00 28.28 463 PHE C C 1
ATOM 11641 O O . PHE C 1 464 ? -14.553 10.616 -111.536 1.00 23.88 463 PHE C O 1
ATOM 11649 N N . HIS C 1 465 ? -14.300 8.543 -112.366 1.00 29.47 464 HIS C N 1
ATOM 11650 C CA . HIS C 1 465 ? -15.692 8.179 -112.126 1.00 28.38 464 HIS C CA 1
ATOM 11651 C C . HIS C 1 465 ? -15.961 7.781 -110.678 1.00 29.99 464 HIS C C 1
ATOM 11652 O O . HIS C 1 465 ? -16.065 6.598 -110.368 1.00 28.69 464 HIS C O 1
ATOM 11659 N N . VAL C 1 466 ? -16.021 8.787 -109.799 1.00 27.35 465 VAL C N 1
ATOM 11660 C CA . VAL C 1 466 ? -16.453 8.634 -108.394 1.00 26.50 465 VAL C CA 1
ATOM 11661 C C . VAL C 1 466 ? -17.485 9.718 -108.073 1.00 22.85 465 VAL C C 1
ATOM 11662 O O . VAL C 1 466 ? -17.465 10.803 -108.673 1.00 19.12 465 VAL C O 1
ATOM 11666 N N . GLY C 1 467 ? -18.400 9.420 -107.156 1.00 21.35 466 GLY C N 1
ATOM 11667 C CA . GLY C 1 467 ? -19.423 10.383 -106.752 1.00 26.88 466 GLY C CA 1
ATOM 11668 C C . GLY C 1 467 ? -18.925 11.557 -105.926 1.00 23.07 466 GLY C C 1
ATOM 11669 O O . GLY C 1 467 ? -19.542 12.630 -105.926 1.00 20.97 466 GLY C O 1
ATOM 11670 N N . ASN C 1 468 ? -17.822 11.355 -105.214 1.00 20.94 467 ASN C N 1
ATOM 11671 C CA . ASN C 1 468 ? -17.261 12.387 -104.366 1.00 27.57 467 ASN C CA 1
ATOM 11672 C C . ASN C 1 468 ? -15.802 12.606 -104.721 1.00 30.08 467 ASN C C 1
ATOM 11673 O O . ASN C 1 468 ? -14.916 11.840 -104.320 1.00 31.06 467 ASN C O 1
ATOM 11678 N N . LEU C 1 469 ? -15.565 13.654 -105.493 1.00 27.92 468 LEU C N 1
ATOM 11679 C CA . LEU C 1 469 ? -14.236 13.909 -106.029 1.00 28.75 468 LEU C CA 1
ATOM 11680 C C . LEU C 1 469 ? -13.640 15.197 -105.456 1.00 34.57 468 LEU C C 1
ATOM 11681 O O . LEU C 1 469 ? -14.265 16.278 -105.509 1.00 24.99 468 LEU C O 1
ATOM 11686 N N . TYR C 1 470 ? -12.422 15.065 -104.923 1.00 26.07 469 TYR C N 1
ATOM 11687 C CA . TYR C 1 470 ? -11.772 16.127 -104.169 1.00 25.45 469 TYR C CA 1
ATOM 11688 C C . TYR C 1 470 ? -10.432 16.518 -104.776 1.00 28.95 469 TYR C C 1
ATOM 11689 O O . TYR C 1 470 ? -9.724 15.682 -105.345 1.00 28.50 469 TYR C O 1
ATOM 11698 N N . PHE C 1 471 ? -10.081 17.787 -104.633 1.00 24.67 470 PHE C N 1
ATOM 11699 C CA . PHE C 1 471 ? -8.844 18.286 -105.193 1.00 27.76 470 PHE C CA 1
ATOM 11700 C C . PHE C 1 471 ? -7.998 18.937 -104.134 1.00 23.01 470 PHE C C 1
ATOM 11701 O O . PHE C 1 471 ? -8.479 19.776 -103.374 1.00 23.56 470 PHE C O 1
ATOM 11709 N N . ASN C 1 472 ? -6.750 18.481 -104.063 1.00 26.77 471 ASN C N 1
ATOM 11710 C CA . ASN C 1 472 ? -5.721 19.039 -103.171 1.00 25.57 471 ASN C CA 1
ATOM 11711 C C . ASN C 1 472 ? -6.019 18.915 -101.682 1.00 25.16 471 ASN C C 1
ATOM 11712 O O . ASN C 1 472 ? -5.813 19.842 -100.891 1.00 24.82 471 ASN C O 1
ATOM 11717 N N . ARG C 1 473 ? -6.503 17.723 -101.322 1.00 23.31 472 ARG C N 1
ATOM 11718 C CA . ARG C 1 473 ? -6.878 17.390 -99.955 1.00 24.33 472 ARG C CA 1
ATOM 11719 C C . ARG C 1 473 ? -7.160 15.885 -99.886 1.00 26.96 472 ARG C C 1
ATOM 11720 O O . ARG C 1 473 ? -7.025 15.152 -100.884 1.00 28.92 472 ARG C O 1
ATOM 11728 N N . ASN C 1 474 ? -7.582 15.454 -98.709 1.00 29.30 473 ASN C N 1
ATOM 11729 C CA . ASN C 1 474 ? -7.975 14.082 -98.443 1.00 29.58 473 ASN C CA 1
ATOM 11730 C C . ASN C 1 474 ? -9.312 13.712 -99.099 1.00 26.01 473 ASN C C 1
ATOM 11731 O O . ASN C 1 474 ? -10.146 14.581 -99.376 1.00 27.41 473 ASN C O 1
ATOM 11736 N N . CYS C 1 475 ? -9.535 12.420 -99.324 1.00 28.79 474 CYS C N 1
ATOM 11737 C CA . CYS C 1 475 ? -10.819 11.987 -99.893 1.00 22.66 474 CYS C CA 1
ATOM 11738 C C . CYS C 1 475 ? -11.886 11.609 -98.856 1.00 26.49 474 CYS C C 1
ATOM 11739 O O . CYS C 1 475 ? -12.968 11.141 -99.207 1.00 28.80 474 CYS C O 1
ATOM 11742 N N . THR C 1 476 ? -11.599 11.840 -97.578 1.00 25.47 475 THR C N 1
ATOM 11743 C CA . THR C 1 476 ? -12.565 11.540 -96.512 1.00 26.08 475 THR C CA 1
ATOM 11744 C C . THR C 1 476 ? -13.240 12.800 -95.941 1.00 30.06 475 THR C C 1
ATOM 11745 O O . THR C 1 476 ? -12.968 13.919 -96.384 1.00 37.89 475 THR C O 1
ATOM 11749 N N . GLY C 1 477 ? -14.116 12.599 -94.961 1.00 30.87 476 GLY C N 1
ATOM 11750 C CA . GLY C 1 477 ? -14.631 13.694 -94.123 1.00 30.68 476 GLY C CA 1
ATOM 11751 C C . GLY C 1 477 ? -15.589 14.661 -94.802 1.00 36.00 476 GLY C C 1
ATOM 11752 O O . GLY C 1 477 ? -15.502 15.872 -94.600 1.00 33.86 476 GLY C O 1
ATOM 11753 N N . ALA C 1 478 ? -16.504 14.116 -95.601 1.00 28.85 477 ALA C N 1
ATOM 11754 C CA . ALA C 1 478 ? -17.609 14.882 -96.181 1.00 33.43 477 ALA C CA 1
ATOM 11755 C C . ALA C 1 478 ? -18.446 15.561 -95.089 1.00 35.80 477 ALA C C 1
ATOM 11756 O O . ALA C 1 478 ? -18.720 14.960 -94.051 1.00 32.70 477 ALA C O 1
ATOM 11758 N N . ILE C 1 479 ? -18.842 16.809 -95.335 1.00 31.87 478 ILE C N 1
ATOM 11759 C CA . ILE C 1 479 ? -19.682 17.566 -94.416 1.00 28.82 478 ILE C CA 1
ATOM 11760 C C . ILE C 1 479 ? -21.067 17.760 -95.036 1.00 25.75 478 ILE C C 1
ATOM 11761 O O . ILE C 1 479 ? -21.179 18.154 -96.196 1.00 27.71 478 ILE C O 1
ATOM 11766 N N . VAL C 1 480 ? -22.106 17.484 -94.251 1.00 26.59 479 VAL C N 1
ATOM 11767 C CA . VAL C 1 480 ? -23.516 17.605 -94.670 1.00 26.32 479 VAL C CA 1
ATOM 11768 C C . VAL C 1 480 ? -23.831 18.997 -95.230 1.00 28.75 479 VAL C C 1
ATOM 11769 O O . VAL C 1 480 ? -23.514 19.995 -94.590 1.00 26.86 479 VAL C O 1
ATOM 11773 N N . GLY C 1 481 ? -24.421 19.056 -96.428 1.00 24.51 480 GLY C N 1
ATOM 11774 C CA . GLY C 1 481 ? -24.741 20.328 -97.090 1.00 25.38 480 GLY C CA 1
ATOM 11775 C C . GLY C 1 481 ? -23.602 20.982 -97.865 1.00 26.43 480 GLY C C 1
ATOM 11776 O O . GLY C 1 481 ? -23.822 21.949 -98.585 1.00 27.00 480 GLY C O 1
ATOM 11777 N N . TYR C 1 482 ? -22.395 20.433 -97.719 1.00 23.91 481 TYR C N 1
ATOM 11778 C CA . TYR C 1 482 ? -21.176 20.960 -98.327 1.00 27.64 481 TYR C CA 1
ATOM 11779 C C . TYR C 1 482 ? -20.599 19.946 -99.299 1.00 24.47 481 TYR C C 1
ATOM 11780 O O . TYR C 1 482 ? -20.183 20.301 -100.406 1.00 23.22 481 TYR C O 1
ATOM 11789 N N . HIS C 1 483 ? -20.545 18.681 -98.870 1.00 24.98 482 HIS C N 1
ATOM 11790 C CA . HIS C 1 483 ? -20.094 17.600 -99.736 1.00 24.23 482 HIS C CA 1
ATOM 11791 C C . HIS C 1 483 ? -21.099 16.437 -99.694 1.00 23.78 482 HIS C C 1
ATOM 11792 O O . HIS C 1 483 ? -20.840 15.424 -99.037 1.00 30.83 482 HIS C O 1
ATOM 11799 N N . PRO C 1 484 ? -22.243 16.576 -100.402 1.00 25.49 483 PRO C N 1
ATOM 11800 C CA . PRO C 1 484 ? -23.274 15.528 -100.407 1.00 21.15 483 PRO C CA 1
ATOM 11801 C C . PRO C 1 484 ? -22.685 14.186 -100.847 1.00 26.32 483 PRO C C 1
ATOM 11802 O O . PRO C 1 484 ? -21.961 14.124 -101.851 1.00 29.19 483 PRO C O 1
ATOM 11806 N N . PHE C 1 485 ? -23.006 13.133 -100.096 1.00 25.31 484 PHE C N 1
ATOM 11807 C CA . PHE C 1 485 ? -22.243 11.890 -100.133 1.00 26.76 484 PHE C CA 1
ATOM 11808 C C . PHE C 1 485 ? -22.990 10.736 -100.769 1.00 26.86 484 PHE C C 1
ATOM 11809 O O . PHE C 1 485 ? -24.134 10.469 -100.415 1.00 22.68 484 PHE C O 1
ATOM 11817 N N . GLY C 1 486 ? -22.320 10.033 -101.684 1.00 27.69 485 GLY C N 1
ATOM 11818 C CA . GLY C 1 486 ? -22.929 8.903 -102.423 1.00 27.72 485 GLY C CA 1
ATOM 11819 C C . GLY C 1 486 ? -22.126 8.637 -103.681 1.00 28.50 485 GLY C C 1
ATOM 11820 O O . GLY C 1 486 ? -21.485 9.546 -104.194 1.00 25.24 485 GLY C O 1
ATOM 11821 N N . GLY C 1 487 ? -22.157 7.406 -104.193 1.00 25.56 486 GLY C N 1
ATOM 11822 C CA . GLY C 1 487 ? -21.285 7.034 -105.315 1.00 23.87 486 GLY C CA 1
ATOM 11823 C C . GLY C 1 487 ? -21.818 6.036 -106.346 1.00 24.67 486 GLY C C 1
ATOM 11824 O O . GLY C 1 487 ? -22.944 5.579 -106.252 1.00 28.45 486 GLY C O 1
ATOM 11825 N N . PHE C 1 488 ? -20.973 5.695 -107.312 1.00 18.36 487 PHE C N 1
ATOM 11826 C CA . PHE C 1 488 ? -21.387 4.975 -108.512 1.00 29.82 487 PHE C CA 1
ATOM 11827 C C . PHE C 1 488 ? -21.052 3.503 -108.367 1.00 28.88 487 PHE C C 1
ATOM 11828 O O . PHE C 1 488 ? -20.396 3.091 -107.409 1.00 28.76 487 PHE C O 1
ATOM 11836 N N . LYS C 1 489 ? -21.503 2.720 -109.341 1.00 29.69 488 LYS C N 1
ATOM 11837 C CA . LYS C 1 489 ? -21.064 1.343 -109.503 1.00 24.06 488 LYS C CA 1
ATOM 11838 C C . LYS C 1 489 ? -21.437 0.465 -108.288 1.00 26.07 488 LYS C C 1
ATOM 11839 O O . LYS C 1 489 ? -22.584 0.494 -107.866 1.00 30.04 488 LYS C O 1
ATOM 11845 N N . MET C 1 490 ? -20.497 -0.291 -107.716 1.00 23.93 489 MET C N 1
ATOM 11846 C CA . MET C 1 490 ? -20.831 -1.141 -106.562 1.00 23.37 489 MET C CA 1
ATOM 11847 C C . MET C 1 490 ? -20.850 -0.396 -105.222 1.00 22.60 489 MET C C 1
ATOM 11848 O O . MET C 1 490 ? -21.011 -1.009 -104.170 1.00 21.28 489 MET C O 1
ATOM 11853 N N . SER C 1 491 ? -20.664 0.926 -105.271 1.00 15.67 490 SER C N 1
ATOM 11854 C CA . SER C 1 491 ? -20.828 1.776 -104.099 1.00 23.52 490 SER C CA 1
ATOM 11855 C C . SER C 1 491 ? -22.316 2.093 -103.860 1.00 20.81 490 SER C C 1
ATOM 11856 O O . SER C 1 491 ? -22.679 2.631 -102.812 1.00 22.68 490 SER C O 1
ATOM 11859 N N . GLY C 1 492 ? -23.172 1.741 -104.824 1.00 23.43 491 GLY C N 1
ATOM 11860 C CA . GLY C 1 492 ? -24.626 1.751 -104.598 1.00 19.09 491 GLY C CA 1
ATOM 11861 C C . GLY C 1 492 ? -25.461 2.650 -105.485 1.00 23.29 491 GLY C C 1
ATOM 11862 O O . GLY C 1 492 ? -25.153 2.829 -106.667 1.00 25.68 491 GLY C O 1
ATOM 11863 N N . THR C 1 493 ? -26.521 3.219 -104.911 1.00 19.04 492 THR C N 1
ATOM 11864 C CA . THR C 1 493 ? -27.525 3.943 -105.699 1.00 23.49 492 THR C CA 1
ATOM 11865 C C . THR C 1 493 ? -27.236 5.438 -105.915 1.00 21.72 492 THR C C 1
ATOM 11866 O O . THR C 1 493 ? -28.045 6.125 -106.527 1.00 20.37 492 THR C O 1
ATOM 11870 N N . ASP C 1 494 ? -26.101 5.928 -105.406 1.00 19.68 493 ASP C N 1
ATOM 11871 C CA . ASP C 1 494 ? -25.730 7.358 -105.504 1.00 20.38 493 ASP C CA 1
ATOM 11872 C C . ASP C 1 494 ? -26.885 8.245 -104.976 1.00 26.49 493 ASP C C 1
ATOM 11873 O O . ASP C 1 494 ? -27.348 9.180 -105.650 1.00 22.65 493 ASP C O 1
ATOM 11878 N N . SER C 1 495 ? -27.368 7.889 -103.785 1.00 21.25 494 SER C N 1
ATOM 11879 C CA . SER C 1 495 ? -28.422 8.610 -103.104 1.00 29.04 494 SER C CA 1
ATOM 11880 C C . SER C 1 495 ? -27.679 9.583 -102.234 1.00 32.14 494 SER C C 1
ATOM 11881 O O . SER C 1 495 ? -27.164 9.224 -101.168 1.00 35.54 494 SER C O 1
ATOM 11884 N N . LYS C 1 496 ? -27.595 10.812 -102.718 1.00 26.06 495 LYS C N 1
ATOM 11885 C CA . LYS C 1 496 ? -26.693 11.795 -102.150 1.00 27.80 495 LYS C CA 1
ATOM 11886 C C . LYS C 1 496 ? -27.159 12.321 -100.802 1.00 24.41 495 LYS C C 1
ATOM 11887 O O . LYS C 1 496 ? -27.882 13.320 -100.725 1.00 25.69 495 LYS C O 1
ATOM 11893 N N . ALA C 1 497 ? -26.733 11.624 -99.746 1.00 25.23 496 ALA C N 1
ATOM 11894 C CA . ALA C 1 497 ? -27.013 12.007 -98.364 1.00 20.43 496 ALA C CA 1
ATOM 11895 C C . ALA C 1 497 ? -26.406 13.364 -98.034 1.00 25.41 496 ALA C C 1
ATOM 11896 O O . ALA C 1 497 ? -25.301 13.671 -98.484 1.00 25.67 496 ALA C O 1
ATOM 11898 N N . GLY C 1 498 ? -27.121 14.156 -97.235 1.00 24.81 497 GLY C N 1
ATOM 11899 C CA . GLY C 1 498 ? -26.680 15.512 -96.907 1.00 24.01 497 GLY C CA 1
ATOM 11900 C C . GLY C 1 498 ? -26.648 16.429 -98.123 1.00 22.47 497 GLY C C 1
ATOM 11901 O O . GLY C 1 498 ? -25.837 17.346 -98.196 1.00 27.23 497 GLY C O 1
ATOM 11902 N N . GLY C 1 499 ? -27.541 16.173 -99.075 1.00 24.67 498 GLY C N 1
ATOM 11903 C CA . GLY C 1 499 ? -27.651 16.988 -100.283 1.00 13.61 498 GLY C CA 1
ATOM 11904 C C . GLY C 1 499 ? -29.104 17.265 -100.609 1.00 20.47 498 GLY C C 1
ATOM 11905 O O . GLY C 1 499 ? -30.021 16.706 -99.954 1.00 20.91 498 GLY C O 1
ATOM 11906 N N . PRO C 1 500 ? -29.332 18.126 -101.617 1.00 23.59 499 PRO C N 1
ATOM 11907 C CA . PRO C 1 500 ? -30.663 18.650 -101.917 1.00 24.48 499 PRO C CA 1
ATOM 11908 C C . PRO C 1 500 ? -31.648 17.651 -102.554 1.00 27.07 499 PRO C C 1
ATOM 11909 O O . PRO C 1 500 ? -32.860 17.905 -102.545 1.00 33.76 499 PRO C O 1
ATOM 11913 N N . ASP C 1 501 ? -31.156 16.539 -103.093 1.00 26.55 500 ASP C N 1
ATOM 11914 C CA . ASP C 1 501 ? -32.052 15.565 -103.744 1.00 28.58 500 ASP C CA 1
ATOM 11915 C C . ASP C 1 501 ? -32.485 14.469 -102.775 1.00 29.05 500 ASP C C 1
ATOM 11916 O O . ASP C 1 501 ? -33.310 13.617 -103.122 1.00 27.39 500 ASP C O 1
ATOM 11921 N N . TYR C 1 502 ? -31.939 14.494 -101.561 1.00 20.83 501 TYR C N 1
ATOM 11922 C CA . TYR C 1 502 ? -32.074 13.354 -100.646 1.00 27.03 501 TYR C CA 1
ATOM 11923 C C . TYR C 1 502 ? -33.478 13.075 -100.101 1.00 22.80 501 TYR C C 1
ATOM 11924 O O . TYR C 1 502 ? -33.916 11.927 -100.107 1.00 27.73 501 TYR C O 1
ATOM 11933 N N . LEU C 1 503 ? -34.166 14.112 -99.633 1.00 23.38 502 LEU C N 1
ATOM 11934 C CA . LEU C 1 503 ? -35.488 13.944 -98.998 1.00 26.02 502 LEU C CA 1
ATOM 11935 C C . LEU C 1 503 ? -36.595 13.527 -99.968 1.00 25.75 502 LEU C C 1
ATOM 11936 O O . LEU C 1 503 ? -37.506 12.755 -99.601 1.00 23.24 502 LEU C O 1
ATOM 11941 N N . ALA C 1 504 ? -36.498 14.013 -101.205 1.00 25.80 503 ALA C N 1
ATOM 11942 C CA . ALA C 1 504 ? -37.421 13.613 -102.282 1.00 23.17 503 ALA C CA 1
ATOM 11943 C C . ALA C 1 504 ? -37.403 12.112 -102.612 1.00 21.30 503 ALA C C 1
ATOM 11944 O O . ALA C 1 504 ? -38.426 11.555 -103.011 1.00 24.41 503 ALA C O 1
ATOM 11946 N N . LEU C 1 505 ? -36.248 11.462 -102.444 1.00 19.63 504 LEU C N 1
ATOM 11947 C CA . LEU C 1 505 ? -36.148 10.010 -102.606 1.00 22.32 504 LEU C CA 1
ATOM 11948 C C . LEU C 1 505 ? -37.025 9.257 -101.595 1.00 23.82 504 LEU C C 1
ATOM 11949 O O . LEU C 1 505 ? -37.324 8.077 -101.784 1.00 32.26 504 LEU C O 1
ATOM 11954 N N . HIS C 1 506 ? -37.467 9.949 -100.543 1.00 22.86 505 HIS C N 1
ATOM 11955 C CA . HIS C 1 506 ? -38.290 9.324 -99.497 1.00 24.09 505 HIS C CA 1
ATOM 11956 C C . HIS C 1 506 ? -39.774 9.651 -99.609 1.00 21.56 505 HIS C C 1
ATOM 11957 O O . HIS C 1 506 ? -40.554 9.317 -98.708 1.00 22.32 505 HIS C O 1
ATOM 11964 N N . MET C 1 507 ? -40.150 10.295 -100.713 1.00 17.56 506 MET C N 1
ATOM 11965 C CA . MET C 1 507 ? -41.498 10.822 -100.890 1.00 17.36 506 MET C CA 1
ATOM 11966 C C . MET C 1 507 ? -42.050 10.486 -102.269 1.00 19.57 506 MET C C 1
ATOM 11967 O O . MET C 1 507 ? -41.294 10.214 -103.195 1.00 20.16 506 MET C O 1
ATOM 11972 N N . GLN C 1 508 ? -43.373 10.462 -102.374 1.00 20.97 507 GLN C N 1
ATOM 11973 C CA . GLN C 1 508 ? -44.035 10.216 -103.642 1.00 21.93 507 GLN C CA 1
ATOM 11974 C C . GLN C 1 508 ? -44.619 11.506 -104.146 1.00 22.96 507 GLN C C 1
ATOM 11975 O O . GLN C 1 508 ? -45.452 12.141 -103.468 1.00 22.75 507 GLN C O 1
ATOM 11981 N N . ALA C 1 509 ? -44.158 11.908 -105.325 1.00 19.94 508 ALA C N 1
ATOM 11982 C CA . ALA C 1 509 ? -44.647 13.142 -105.936 1.00 28.64 508 ALA C CA 1
ATOM 11983 C C . ALA C 1 509 ? -46.124 13.015 -106.273 1.00 20.61 508 ALA C C 1
ATOM 11984 O O . ALA C 1 509 ? -46.594 11.956 -106.686 1.00 23.96 508 ALA C O 1
ATOM 11986 N N . LYS C 1 510 ? -46.880 14.085 -106.066 1.00 19.23 509 LYS C N 1
ATOM 11987 C CA . LYS C 1 510 ? -48.317 14.030 -106.364 1.00 14.12 509 LYS C CA 1
ATOM 11988 C C . LYS C 1 510 ? -48.726 15.244 -107.187 1.00 20.34 509 LYS C C 1
ATOM 11989 O O . LYS C 1 510 ? -48.385 16.371 -106.842 1.00 23.22 509 LYS C O 1
ATOM 11995 N N . THR C 1 511 ? -49.418 15.010 -108.295 1.00 18.82 510 THR C N 1
ATOM 11996 C CA . THR C 1 511 ? -49.950 16.105 -109.117 1.00 20.03 510 THR C CA 1
ATOM 11997 C C . THR C 1 511 ? -51.415 16.383 -108.792 1.00 26.37 510 THR C C 1
ATOM 11998 O O . THR C 1 511 ? -52.255 15.486 -108.866 1.00 18.17 510 THR C O 1
ATOM 12002 N N . VAL C 1 512 ? -51.724 17.633 -108.460 1.00 24.51 511 VAL C N 1
ATOM 12003 C CA . VAL C 1 512 ? -53.098 18.021 -108.180 1.00 22.02 511 VAL C CA 1
ATOM 12004 C C . VAL C 1 512 ? -53.479 19.109 -109.172 1.00 26.83 511 VAL C C 1
ATOM 12005 O O . VAL C 1 512 ? -52.704 20.032 -109.418 1.00 30.04 511 VAL C O 1
ATOM 12009 N N . SER C 1 513 ? -54.660 18.974 -109.764 1.00 25.86 512 SER C N 1
ATOM 12010 C CA . SER C 1 513 ? -55.107 19.888 -110.797 1.00 26.15 512 SER C CA 1
ATOM 12011 C C . SER C 1 513 ? -56.571 20.249 -110.629 1.00 32.18 512 SER C C 1
ATOM 12012 O O . SER C 1 513 ? -57.442 19.367 -110.584 1.00 30.78 512 SER C O 1
ATOM 12015 N N . GLU C 1 514 ? -56.843 21.548 -110.537 1.00 31.40 513 GLU C N 1
ATOM 12016 C CA . GLU C 1 514 ? -58.218 22.022 -110.355 1.00 29.64 513 GLU C CA 1
ATOM 12017 C C . GLU C 1 514 ? -58.697 22.737 -111.606 1.00 30.70 513 GLU C C 1
ATOM 12018 O O . GLU C 1 514 ? -58.087 23.711 -112.019 1.00 28.21 513 GLU C O 1
ATOM 12024 N N . MET C 1 515 ? -59.781 22.243 -112.203 1.00 33.49 514 MET C N 1
ATOM 12025 C CA . MET C 1 515 ? -60.348 22.842 -113.410 1.00 32.31 514 MET C CA 1
ATOM 12026 C C . MET C 1 515 ? -61.481 23.804 -113.056 1.00 36.44 514 MET C C 1
ATOM 12027 O O . MET C 1 515 ? -62.352 23.465 -112.256 1.00 34.11 514 MET C O 1
ATOM 12032 N N . TYR C 1 516 ? -61.460 24.996 -113.657 1.00 38.11 515 TYR C N 1
ATOM 12033 C CA . TYR C 1 516 ? -62.545 25.978 -113.496 1.00 44.92 515 TYR C CA 1
ATOM 12034 C C . TYR C 1 516 ? -63.276 26.188 -114.829 1.00 48.99 515 TYR C C 1
ATOM 12035 O O . TYR C 1 516 ? -64.471 26.494 -114.856 1.00 53.29 515 TYR C O 1
ATOM 12044 N N . ALA C 1 517 ? -62.538 26.008 -115.925 1.00 50.54 516 ALA C N 1
ATOM 12045 C CA . ALA C 1 517 ? -63.079 26.085 -117.279 1.00 55.60 516 ALA C CA 1
ATOM 12046 C C . ALA C 1 517 ? -63.894 24.839 -117.615 1.00 55.24 516 ALA C C 1
ATOM 12047 O O . ALA C 1 517 ? -64.435 24.716 -118.717 1.00 61.71 516 ALA C O 1
#

B-factor: mean 34.89, std 9.74, range [12.73, 84.19]

InterPro domains:
  IPR005932 1-pyrroline-5-carboxylate dehydrogenase [TIGR01237] (5-515)
  IPR005932 1-pyrroline-5-carboxylate dehydrogenase [cd07124] (5-515)
  IPR015590 Aldehyde dehydrogenase domain [PF00171] (49-511)
  IPR016160 Aldehyde dehydrogenase, cysteine active site [PS00070] (313-324)
  IPR016161 Aldehyde/histidinol dehydrogenase [SSF53720] (4-512)
  IPR016162 Aldehyde dehydrogenase, N-terminal [G3DSA:3.40.605.10] (8-513)
  IPR016163 Aldehyde dehydrogenase, C-terminal [G3DSA:3.40.309.10] (288-478)
  IPR029510 Aldehyde dehydrogenase, glutamic acid active site [PS00687] (285-292)
  IPR047597 1-pyrroline-5-carboxylate dehydrogenase, bacillales [MF_00733] (1-515)
  IPR050485 Proline metabolism enzyme [PTHR42862] (3-515)

Organism: Halalkalibacterium halodurans (strain ATCC BAA-125 / DSM 18197 / FERM 7344 / JCM 9153 / C-125) (NCBI:txid272558)

Sequence (1547 aa):
VMLQPYKHEPFTDFTVEANRKAFEEALGLVEKELGKEYPLIINGERVTTEDKIQSWNPARKDDQLVGSVSKANQDLAEKAIQSADEAFQTWRNVNPEEERANILVKAAAIIRRRKHEFSAWLVHEAGKPWKEADADTAEAIDFLEYYARQMIELNRGKEILSRPGEQNRYFYTPMGVTVTISPWNFALAIMVGTAVAPIVTGNTVVLKPASTTPVVAAKFVEVLEDAGLPKGVINYVPGSSGAEVGDYLVDHPKTSLITFTGSKDVGVRLYEERAAVVRPGQNHLKRVIVEMGGKDTVVVDRDADLDLAAESILVSAFGFSGQKCCSAGSRAVIHKDVYDEVLEKTVALAKNLTVGDPTNRDNYMGPVIDEKAFEKIMSYIEIGKKEGRLMTGGEGDSSTGFFIQPTIIADLDPEAVIMQEEIFGPVVAFSKANDFDHALEIANNTEYGLTGAVITRNRAHIEQAKREFHVGNLYFNRNCTGAIVGYHPFGGFKMSGTDSKAGGPDYLALHMQAKTVSEMYMLQPYKHEPFTDFTVEANRKAFEEALGLVEKELGKEYPLIINGERRVTTEDKIQSWNPARKDQLVGSVSKANQDLAEKAIQSADEAFQTWRNVNPEERANILVKAAAIIRRRKHEFSAWLVHEAGKPWKEADADTAEAIDFLEYYARQQMIELNRGKEEILSRPGEQNRYFYTPMGVTVTISPWNFALAIMVGTAVAPIVTGNTVVLKPASTTPVVAAKFVEVLEDAGLPKGVINYVPGSGAEVGDYLVDHPKTSLITFTGSKDVGVRLYERAAVVRPGQNHLKRVIVEMGGKDTVVVDRDADLDLAAESILVSAFGFSGQKCSAGSRAVIHKDVYDEEVLEKTVALAKNLTVGDPTNRDNYMGPVIDEKAFEKIMSYIEIGKKEGRLMTGGEGDSSTGFFIQPTIIADLDPEAVIMQEEIFGPVVAFSKANDFDHALEEIANNTEYGLTGAVITRNRAHIEQAKREFHVGNLYFNRNCTGAIVGYHPFGGFKMSGTDSKAGGPDYLALHMQAKTVSEEMYALQPYKHEPFTDFTVEANRKAFEEALGLVEKELGKEYPLIINGERVTTEDKIQSWNPARKDQLVGSVSKANQDLAEKAIQSSADEAFQTWRNVNPEERANILVKAAAIIRRRKHEFSAWLVHEAGKPWKEADADTAEAIDFLEYYARQMIELNRGKEILSRPGEQNRYFYTPMGVTVTISPWNFALAIMVGTAVAPIVTGNTVVLKPASTTPVVAAKFVEVLEDAGLPKGVINYVPGSGAEVGDYLVDHPKTSLITFTGSKDVGVRLYERAAVVRPGQNHLKRVIVEMGGKDTVVVDRRDADLDLAAESILVSAFGFSGQKCSAGSRAVIHKDVYDEVLEKTVALAKNLTVGDPTNRDNYMGPVIDEKAFEKIMSYIEIGKKEGRLMTGGEGDSSTGFFIQPTIIADLDPEAVIMQEEIFGPVVAFSKANDFDHALEIANNTEYGLTGAVITRNRAHIEQAKREFHVGNLYFNRNCTGAIVGYHPFGGFKMSGTDSKAGGPDYLALHMQAKTVSEMYA

Radius of gyration: 40.5 Å; Cα contacts (8 Å, |Δi|>4): 3955; chains: 3; bounding box: 82×88×126 Å

=== Feature glossary ===
Reading guide. The protein is described through the following features:

Foldseek 3Di. A 3Di character summarizes, for each residue, the relative orientation of the Cα frame of its nearest spatial neighbor. Because it encodes fold topology rather than chemistry, 3Di alignments detect remote structural similarity that sequence alignment misses.

Contact-map, Ramachandran, and PAE plots. Plot images: a contact map (which residues are close in 3D, as an N×N binary image), a Ramachandran scatter (backbone torsion angles, revealing secondary-structure composition at a glance), and — for AlphaFold structures — a PAE heatmap (pairwise prediction confidence).

Radius of gyration, Cα contacts, bounding box. Radius of gyration (Rg) is the root-mean-square distance of Cα atoms from their centroid — a single number for overall size and compactness. A globular domain of N residues has Rg ≈ 2.2·N^0.38 Å; an extended or disordered chain has a much larger Rg. The Cα contact count is the number of residue pairs whose Cα atoms are within 8 Å and are more than four positions apart in sequence — a standard proxy for tertiary packing density. The bounding box is the smallest axis-aligned box enclosing all Cα atoms.

Secondary structure (8-state, DSSP). Eight-state secondary structure (DSSP): H is the canonical α-helix, G the tighter 3₁₀-helix, I the wider π-helix; E/B are β-structure, T and S are turns and bends, and '-' is everything else. DSSP derives these from the pattern of main-chain N–H···O=C hydrogen bonds, not from the sequence.

B-factor. B-factor (Debye–Waller factor) reflects atomic displacement in the crystal lattice. It is an experimental observable (units Å²), not a prediction; low values mean the atom is pinned down, high values mean it moves or is heterogeneous across the crystal.

pLDDT. pLDDT is the predicted lDDT-Cα score: AlphaFold's confidence that the local environment of each residue (all inter-atomic distances within 15 Å) is correctly placed. It is a per-residue number between 0 and 100, with higher meaning more reliable.

Nearest PDB structures. Nearest PDB neighbors are the top structural matches found by Foldseek when searching this structure against the entire Protein Data Bank. Each hit reports a TM-score (0 to 1; >0.5 almost always implies the same fold) and an E-value. These are *structural* homologs — they may share no detectable sequence similarity.

Solvent-accessible surface area. Accessible surface area quantifies burial. A residue with SASA near zero is packed into the hydrophobic core; one with SASA >100 Å² sits on the surface. Computed here via the Shrake–Rupley numerical algorithm with a 1.4 Å probe.

Rendered structure images. Structure images are PyMOL renders from six orthogonal camera directions. Cartoon representation draws helices as coils and strands as arrows; sticks shows the backbone as bonds; surface shows the solvent-excluded envelope. Rainbow coloring maps sequence position to hue (blue→red, N→C); chain coloring assigns a distinct color per polypeptide.

Backbone torsions (φ/ψ). φ (phi) and ψ (psi) are the two rotatable backbone dihedrals per residue: φ is the C(i-1)–N–Cα–C torsion, ψ is the N–Cα–C–N(i+1) torsion, both in degrees on (−180°, 180°]. α-helical residues cluster near (−60°, −45°); β-strand residues near (−120°, +130°). A Ramachandran plot is simply a scatter of (φ, ψ) for every residue.

Predicted aligned error. Predicted Aligned Error (PAE) is an AlphaFold confidence matrix: entry (i, j) is the expected error in the position of residue j, in ångströms, when the prediction is superimposed on the true structure at residue i. Low PAE within a block of residues means that block is internally rigid and well-predicted; high PAE between two blocks means their relative placement is uncertain even if each block individually is confident.

mmCIF coordinates. Structure coordinates are given as an mmCIF _atom_site loop: one row per atom with element, residue name, chain id, sequence number, and x/y/z position in Å. Only the four main-chain atoms per residue are included here; side chains are omitted to keep the record compact.

InterPro / GO / CATH / organism. Database cross-references. InterPro integrates a dozen domain/family signature databases into unified entries with residue-range hits. GO terms attach function/process/location labels with evidence codes. CATH codes position the fold in a four-level structural taxonomy. Organism is the NCBI-taxonomy species name.

Secondary structure (3-state, P-SEA). SS3 is a coarse helix/strand/coil call (letters a/b/c) made by the P-SEA algorithm from inter-Cα distances and dihedrals. It is less detailed than DSSP but needs only Cα positions.

Sequence. Sequence gives the chain of amino acids in standard one-letter code (A=alanine, C=cysteine, …, Y=tyrosine), read N→C. It is the only feature that is directly encoded by the gene; all structural features are derived from the folded form of this sequence.